Protein 2CS1 (pdb70)

Structure (mmCIF, N/CA/C/O backbone):
data_2CS1
#
_entry.id   2CS1
#
loop_
_atom_site.group_PDB
_atom_site.id
_atom_site.type_symbol
_atom_site.label_atom_id
_atom_site.label_alt_id
_atom_site.label_comp_id
_atom_site.label_asym_id
_atom_site.label_entity_id
_atom_site.label_seq_id
_atom_site.pdbx_PDB_ins_code
_atom_site.Cartn_x
_atom_site.Cartn_y
_atom_site.Cartn_z
_atom_site.occupancy
_atom_site.B_iso_or_equiv
_atom_site.auth_seq_id
_atom_site.auth_comp_id
_atom_site.auth_asym_id
_atom_site.auth_atom_id
_atom_site.pdbx_PDB_model_num
ATOM 1 N N . GLY A 1 1 ? 5.263 -2.859 -13.505 1.00 0.00 1 GLY A N 1
ATOM 2 C CA . GLY A 1 1 ? 6.388 -2.295 -14.229 1.00 0.00 1 GLY A CA 1
ATOM 3 C C . GLY A 1 1 ? 5.954 -1.326 -15.311 1.00 0.00 1 GLY A C 1
ATOM 4 O O . GLY A 1 1 ? 5.642 -0.169 -15.028 1.00 0.00 1 GLY A O 1
ATOM 8 N N . SER A 1 2 ? 5.936 -1.798 -16.553 1.00 0.00 2 SER A N 1
ATOM 9 C CA . SER A 1 2 ? 5.543 -0.963 -17.682 1.00 0.00 2 SER A CA 1
ATOM 10 C C . SER A 1 2 ? 4.030 -0.770 -17.714 1.00 0.00 2 SER A C 1
ATOM 11 O O . SER A 1 2 ? 3.539 0.345 -17.892 1.00 0.00 2 SER A O 1
ATOM 19 N N . SER A 1 3 ? 3.296 -1.864 -17.539 1.00 0.00 3 SER A N 1
ATOM 20 C CA . SER A 1 3 ? 1.839 -1.817 -17.552 1.00 0.00 3 SER A CA 1
ATOM 21 C C . SER A 1 3 ? 1.248 -3.126 -17.036 1.00 0.00 3 SER A C 1
ATOM 22 O O . SER A 1 3 ? 1.701 -4.210 -17.401 1.00 0.00 3 SER A O 1
ATOM 30 N N . GLY A 1 4 ? 0.234 -3.016 -16.184 1.00 0.00 4 GLY A N 1
ATOM 31 C CA . GLY A 1 4 ? -0.403 -4.197 -15.631 1.00 0.00 4 GLY A CA 1
ATOM 32 C C . GLY A 1 4 ? -1.686 -4.556 -16.353 1.00 0.00 4 GLY A C 1
ATOM 33 O O . GLY A 1 4 ? -1.912 -4.124 -17.484 1.00 0.00 4 GLY A O 1
ATOM 37 N N . SER A 1 5 ? -2.529 -5.349 -15.700 1.00 0.00 5 SER A N 1
ATOM 38 C CA . SER A 1 5 ? -3.794 -5.771 -16.289 1.00 0.00 5 SER A CA 1
ATOM 39 C C . SER A 1 5 ? -4.860 -5.957 -15.212 1.00 0.00 5 SER A C 1
ATOM 40 O O . SER A 1 5 ? -4.559 -5.951 -14.019 1.00 0.00 5 SER A O 1
ATOM 48 N N . SER A 1 6 ? -6.106 -6.122 -15.644 1.00 0.00 6 SER A N 1
ATOM 49 C CA . SER A 1 6 ? -7.217 -6.306 -14.719 1.00 0.00 6 SER A CA 1
ATOM 50 C C . SER A 1 6 ? -6.854 -7.307 -13.625 1.00 0.00 6 SER A C 1
ATOM 51 O O . SER A 1 6 ? -6.134 -8.274 -13.868 1.00 0.00 6 SER A O 1
ATOM 59 N N . GLY A 1 7 ? -7.358 -7.064 -12.419 1.00 0.00 7 GLY A N 1
ATOM 60 C CA . GLY A 1 7 ? -7.075 -7.951 -11.305 1.00 0.00 7 GLY A CA 1
ATOM 61 C C . GLY A 1 7 ? -6.206 -7.298 -10.250 1.00 0.00 7 GLY A C 1
ATOM 62 O O . GLY A 1 7 ? -6.710 -6.622 -9.352 1.00 0.00 7 GLY A O 1
ATOM 66 N N . ILE A 1 8 ? -4.897 -7.500 -10.355 1.00 0.00 8 ILE A N 1
ATOM 67 C CA . ILE A 1 8 ? -3.956 -6.926 -9.401 1.00 0.00 8 ILE A CA 1
ATOM 68 C C . ILE A 1 8 ? -4.116 -5.412 -9.315 1.00 0.00 8 ILE A C 1
ATOM 69 O O . ILE A 1 8 ? -3.663 -4.677 -10.193 1.00 0.00 8 ILE A O 1
ATOM 85 N N . LYS A 1 9 ? -4.763 -4.950 -8.250 1.00 0.00 9 LYS A N 1
ATOM 86 C CA . LYS A 1 9 ? -4.981 -3.523 -8.046 1.00 0.00 9 LYS A CA 1
ATOM 87 C C . LYS A 1 9 ? -3.654 -2.786 -7.892 1.00 0.00 9 LYS A C 1
ATOM 88 O O . LYS A 1 9 ? -2.938 -2.974 -6.909 1.00 0.00 9 LYS A O 1
ATOM 107 N N . LYS A 1 10 ? -3.333 -1.946 -8.870 1.00 0.00 10 LYS A N 1
ATOM 108 C CA . LYS A 1 10 ? -2.094 -1.178 -8.843 1.00 0.00 10 LYS A CA 1
ATOM 109 C C . LYS A 1 10 ? -2.138 -0.111 -7.754 1.00 0.00 10 LYS A C 1
ATOM 110 O O . LYS A 1 10 ? -3.187 0.460 -7.453 1.00 0.00 10 LYS A O 1
ATOM 129 N N . PRO A 1 11 ? -0.974 0.167 -7.148 1.00 0.00 11 PRO A N 1
ATOM 130 C CA . PRO A 1 11 ? -0.854 1.168 -6.084 1.00 0.00 11 PRO A CA 1
ATOM 131 C C . PRO A 1 11 ? -1.036 2.590 -6.604 1.00 0.00 11 PRO A C 1
ATOM 132 O O . PRO A 1 11 ? -0.903 2.845 -7.801 1.00 0.00 11 PRO A O 1
ATOM 143 N N . MET A 1 12 ? -1.339 3.513 -5.697 1.00 0.00 12 MET A N 1
ATOM 144 C CA . MET A 1 12 ? -1.537 4.910 -6.065 1.00 0.00 12 MET A CA 1
ATOM 145 C C . MET A 1 12 ? -0.200 5.598 -6.325 1.00 0.00 12 MET A C 1
ATOM 146 O O . MET A 1 12 ? 0.724 5.504 -5.518 1.00 0.00 12 MET A O 1
ATOM 160 N N . SER A 1 13 ? -0.106 6.290 -7.456 1.00 0.00 13 SER A N 1
ATOM 161 C CA . SER A 1 13 ? 1.119 6.990 -7.824 1.00 0.00 13 SER A CA 1
ATOM 162 C C . SER A 1 13 ? 1.152 8.386 -7.209 1.00 0.00 13 SER A C 1
ATOM 163 O O . SER A 1 13 ? 0.116 8.941 -6.846 1.00 0.00 13 SER A O 1
ATOM 171 N N . ALA A 1 14 ? 2.351 8.947 -7.095 1.00 0.00 14 ALA A N 1
ATOM 172 C CA . ALA A 1 14 ? 2.521 10.278 -6.526 1.00 0.00 14 ALA A CA 1
ATOM 173 C C . ALA A 1 14 ? 1.594 11.285 -7.198 1.00 0.00 14 ALA A C 1
ATOM 174 O O . ALA A 1 14 ? 1.239 12.306 -6.610 1.00 0.00 14 ALA A O 1
ATOM 181 N N . SER A 1 15 ? 1.207 10.991 -8.435 1.00 0.00 15 SER A N 1
ATOM 182 C CA . SER A 1 15 ? 0.324 11.873 -9.190 1.00 0.00 15 SER A CA 1
ATOM 183 C C . SER A 1 15 ? -1.057 11.942 -8.545 1.00 0.00 15 SER A C 1
ATOM 184 O O . SER A 1 15 ? -1.705 12.988 -8.550 1.00 0.00 15 SER A O 1
ATOM 192 N N . ALA A 1 16 ? -1.500 10.819 -7.990 1.00 0.00 16 ALA A N 1
ATOM 193 C CA . ALA A 1 16 ? -2.802 10.751 -7.339 1.00 0.00 16 ALA A CA 1
ATOM 194 C C . ALA A 1 16 ? -2.755 11.378 -5.950 1.00 0.00 16 ALA A C 1
ATOM 195 O O . ALA A 1 16 ? -3.613 12.187 -5.594 1.00 0.00 16 ALA A O 1
ATOM 202 N N . LEU A 1 17 ? -1.750 10.999 -5.169 1.00 0.00 17 LEU A N 1
ATOM 203 C CA . LEU A 1 17 ? -1.591 11.525 -3.817 1.00 0.00 17 LEU A CA 1
ATOM 204 C C . LEU A 1 17 ? -1.767 13.040 -3.798 1.00 0.00 17 LEU A C 1
ATOM 205 O O . LEU A 1 17 ? -2.740 13.555 -3.248 1.00 0.00 17 LEU A O 1
ATOM 221 N N . PHE A 1 18 ? -0.819 13.748 -4.403 1.00 0.00 18 PHE A N 1
ATOM 222 C CA . PHE A 1 18 ? -0.869 15.204 -4.456 1.00 0.00 18 PHE A CA 1
ATOM 223 C C . PHE A 1 18 ? -2.305 15.693 -4.622 1.00 0.00 18 PHE A C 1
ATOM 224 O O . PHE A 1 18 ? -2.702 16.700 -4.035 1.00 0.00 18 PHE A O 1
ATOM 241 N N . VAL A 1 19 ? -3.081 14.972 -5.426 1.00 0.00 19 VAL A N 1
ATOM 242 C CA . VAL A 1 19 ? -4.473 15.331 -5.669 1.00 0.00 19 VAL A CA 1
ATOM 243 C C . VAL A 1 19 ? -5.338 15.031 -4.450 1.00 0.00 19 VAL A C 1
ATOM 244 O O . VAL A 1 19 ? -5.986 15.923 -3.903 1.00 0.00 19 VAL A O 1
ATOM 257 N N . GLN A 1 20 ? -5.344 13.770 -4.031 1.00 0.00 20 GLN A N 1
ATOM 258 C CA . GLN A 1 20 ? -6.131 13.353 -2.876 1.00 0.00 20 GLN A CA 1
ATOM 259 C C . GLN A 1 20 ? -5.694 14.101 -1.621 1.00 0.00 20 GLN A C 1
ATOM 260 O O . GLN A 1 20 ? -6.393 14.092 -0.607 1.00 0.00 20 GLN A O 1
ATOM 274 N N . ASP A 1 21 ? -4.536 14.747 -1.696 1.00 0.00 21 ASP A N 1
ATOM 275 C CA . ASP A 1 21 ? -4.007 15.502 -0.566 1.00 0.00 21 ASP A CA 1
ATOM 276 C C . ASP A 1 21 ? -4.621 16.897 -0.509 1.00 0.00 21 ASP A C 1
ATOM 277 O O . ASP A 1 21 ? -4.728 17.496 0.562 1.00 0.00 21 ASP A O 1
ATOM 286 N N . HIS A 1 22 ? -5.021 17.410 -1.668 1.00 0.00 22 HIS A N 1
ATOM 287 C CA . HIS A 1 22 ? -5.624 18.735 -1.750 1.00 0.00 22 HIS A CA 1
ATOM 288 C C . HIS A 1 22 ? -7.074 18.645 -2.216 1.00 0.00 22 HIS A C 1
ATOM 289 O O . HIS A 1 22 ? -7.784 19.650 -2.265 1.00 0.00 22 HIS A O 1
ATOM 304 N N . ARG A 1 23 ? -7.507 17.436 -2.557 1.00 0.00 23 ARG A N 1
ATOM 305 C CA . ARG A 1 23 ? -8.871 17.215 -3.021 1.00 0.00 23 ARG A CA 1
ATOM 306 C C . ARG A 1 23 ? -9.882 17.749 -2.010 1.00 0.00 23 ARG A C 1
ATOM 307 O O . ARG A 1 23 ? -10.690 18.628 -2.308 1.00 0.00 23 ARG A O 1
ATOM 328 N N . PRO A 1 24 ? -9.837 17.205 -0.784 1.00 0.00 24 PRO A N 1
ATOM 329 C CA . PRO A 1 24 ? -10.742 17.611 0.296 1.00 0.00 24 PRO A CA 1
ATOM 330 C C . PRO A 1 24 ? -10.445 19.018 0.802 1.00 0.00 24 PRO A C 1
ATOM 331 O O . PRO A 1 24 ? -11.357 19.819 1.006 1.00 0.00 24 PRO A O 1
ATOM 342 N N . GLN A 1 25 ? -9.164 19.311 1.004 1.00 0.00 25 GLN A N 1
ATOM 343 C CA . GLN A 1 25 ? -8.749 20.622 1.487 1.00 0.00 25 GLN A CA 1
ATOM 344 C C . GLN A 1 25 ? -9.306 21.731 0.601 1.00 0.00 25 GLN A C 1
ATOM 345 O O . GLN A 1 25 ? -9.585 22.835 1.071 1.00 0.00 25 GLN A O 1
ATOM 359 N N . PHE A 1 26 ? -9.467 21.431 -0.683 1.00 0.00 26 PHE A N 1
ATOM 360 C CA . PHE A 1 26 ? -9.990 22.403 -1.636 1.00 0.00 26 PHE A CA 1
ATOM 361 C C . PHE A 1 26 ? -11.494 22.589 -1.453 1.00 0.00 26 PHE A C 1
ATOM 362 O O . PHE A 1 26 ? -12.033 23.667 -1.705 1.00 0.00 26 PHE A O 1
ATOM 379 N N . LEU A 1 27 ? -12.165 21.530 -1.014 1.00 0.00 27 LEU A N 1
ATOM 380 C CA . LEU A 1 27 ? -13.607 21.574 -0.798 1.00 0.00 27 LEU A CA 1
ATOM 381 C C . LEU A 1 27 ? -13.939 22.266 0.520 1.00 0.00 27 LEU A C 1
ATOM 382 O O . LEU A 1 27 ? -14.634 23.283 0.541 1.00 0.00 27 LEU A O 1
ATOM 398 N N . ILE A 1 28 ? -13.436 21.710 1.618 1.00 0.00 28 ILE A N 1
ATOM 399 C CA . ILE A 1 28 ? -13.677 22.276 2.939 1.00 0.00 28 ILE A CA 1
ATOM 400 C C . ILE A 1 28 ? -13.608 23.799 2.906 1.00 0.00 28 ILE A C 1
ATOM 401 O O . ILE A 1 28 ? -14.547 24.481 3.315 1.00 0.00 28 ILE A O 1
ATOM 417 N N . GLU A 1 29 ? -12.491 24.325 2.413 1.00 0.00 29 GLU A N 1
ATOM 418 C CA . GLU A 1 29 ? -12.300 25.768 2.325 1.00 0.00 29 GLU A CA 1
ATOM 419 C C . GLU A 1 29 ? -13.126 26.357 1.185 1.00 0.00 29 GLU A C 1
ATOM 420 O O . GLU A 1 29 ? -13.604 27.488 1.271 1.00 0.00 29 GLU A O 1
ATOM 432 N N . ASN A 1 30 ? -13.288 25.582 0.118 1.00 0.00 30 ASN A N 1
ATOM 433 C CA . ASN A 1 30 ? -14.054 26.027 -1.041 1.00 0.00 30 ASN A CA 1
ATOM 434 C C . ASN A 1 30 ? -15.095 24.984 -1.437 1.00 0.00 30 ASN A C 1
ATOM 435 O O . ASN A 1 30 ? -14.897 24.193 -2.360 1.00 0.00 30 ASN A O 1
ATOM 446 N N . PRO A 1 31 ? -16.231 24.982 -0.725 1.00 0.00 31 PRO A N 1
ATOM 447 C CA . PRO A 1 31 ? -17.326 24.043 -0.985 1.00 0.00 31 PRO A CA 1
ATOM 448 C C . PRO A 1 31 ? -18.038 24.332 -2.302 1.00 0.00 31 PRO A C 1
ATOM 449 O O . PRO A 1 31 ? -18.308 23.422 -3.086 1.00 0.00 31 PRO A O 1
ATOM 460 N N . LYS A 1 32 ? -18.338 25.604 -2.540 1.00 0.00 32 LYS A N 1
ATOM 461 C CA . LYS A 1 32 ? -19.016 26.015 -3.764 1.00 0.00 32 LYS A CA 1
ATOM 462 C C . LYS A 1 32 ? -18.429 25.301 -4.977 1.00 0.00 32 LYS A C 1
ATOM 463 O O . LYS A 1 32 ? -19.126 25.051 -5.961 1.00 0.00 32 LYS A O 1
ATOM 482 N N . THR A 1 33 ? -17.143 24.973 -4.900 1.00 0.00 33 THR A N 1
ATOM 483 C CA . THR A 1 33 ? -16.463 24.287 -5.992 1.00 0.00 33 THR A CA 1
ATOM 484 C C . THR A 1 33 ? -16.926 22.839 -6.105 1.00 0.00 33 THR A C 1
ATOM 485 O O . THR A 1 33 ? -16.807 22.063 -5.156 1.00 0.00 33 THR A O 1
ATOM 496 N N . SER A 1 34 ? -17.454 22.480 -7.271 1.00 0.00 34 SER A N 1
ATOM 497 C CA . SER A 1 34 ? -17.937 21.125 -7.507 1.00 0.00 34 SER A CA 1
ATOM 498 C C . SER A 1 34 ? -16.799 20.115 -7.395 1.00 0.00 34 SER A C 1
ATOM 499 O O . SER A 1 34 ? -15.626 20.466 -7.533 1.00 0.00 34 SER A O 1
ATOM 507 N N . LEU A 1 35 ? -17.153 18.860 -7.145 1.00 0.00 35 LEU A N 1
ATOM 508 C CA . LEU A 1 35 ? -16.163 17.796 -7.015 1.00 0.00 35 LEU A CA 1
ATOM 509 C C . LEU A 1 35 ? -15.145 17.859 -8.149 1.00 0.00 35 LEU A C 1
ATOM 510 O O . LEU A 1 35 ? -13.954 18.062 -7.915 1.00 0.00 35 LEU A O 1
ATOM 526 N N . GLU A 1 36 ? -15.623 17.686 -9.377 1.00 0.00 36 GLU A N 1
ATOM 527 C CA . GLU A 1 36 ? -14.754 17.724 -10.547 1.00 0.00 36 GLU A CA 1
ATOM 528 C C . GLU A 1 36 ? -13.939 19.014 -10.577 1.00 0.00 36 GLU A C 1
ATOM 529 O O . GLU A 1 36 ? -12.715 18.991 -10.445 1.00 0.00 36 GLU A O 1
ATOM 541 N N . ASP A 1 37 ? -14.627 20.137 -10.753 1.00 0.00 37 ASP A N 1
ATOM 542 C CA . ASP A 1 37 ? -13.968 21.437 -10.801 1.00 0.00 37 ASP A CA 1
ATOM 543 C C . ASP A 1 37 ? -12.797 21.489 -9.825 1.00 0.00 37 ASP A C 1
ATOM 544 O O . ASP A 1 37 ? -11.702 21.928 -10.177 1.00 0.00 37 ASP A O 1
ATOM 553 N N . ALA A 1 38 ? -13.035 21.039 -8.598 1.00 0.00 38 ALA A N 1
ATOM 554 C CA . ALA A 1 38 ? -12.000 21.033 -7.571 1.00 0.00 38 ALA A CA 1
ATOM 555 C C . ALA A 1 38 ? -10.763 20.277 -8.044 1.00 0.00 38 ALA A C 1
ATOM 556 O O . ALA A 1 38 ? -9.639 20.768 -7.926 1.00 0.00 38 ALA A O 1
ATOM 563 N N . THR A 1 39 ? -10.975 19.079 -8.579 1.00 0.00 39 THR A N 1
ATOM 564 C CA . THR A 1 39 ? -9.877 18.255 -9.068 1.00 0.00 39 THR A CA 1
ATOM 565 C C . THR A 1 39 ? -9.295 18.822 -10.358 1.00 0.00 39 THR A C 1
ATOM 566 O O . THR A 1 39 ? -8.095 19.083 -10.447 1.00 0.00 39 THR A O 1
ATOM 577 N N . LEU A 1 40 ? -10.153 19.011 -11.354 1.00 0.00 40 LEU A N 1
ATOM 578 C CA . LEU A 1 40 ? -9.723 19.549 -12.641 1.00 0.00 40 LEU A CA 1
ATOM 579 C C . LEU A 1 40 ? -8.659 20.625 -12.453 1.00 0.00 40 LEU A C 1
ATOM 580 O O . LEU A 1 40 ? -7.752 20.763 -13.274 1.00 0.00 40 LEU A O 1
ATOM 596 N N . GLN A 1 41 ? -8.775 21.382 -11.367 1.00 0.00 41 GLN A N 1
ATOM 597 C CA . GLN A 1 41 ? -7.821 22.444 -11.071 1.00 0.00 41 GLN A CA 1
ATOM 598 C C . GLN A 1 41 ? -6.574 21.884 -10.395 1.00 0.00 41 GLN A C 1
ATOM 599 O O . GLN A 1 41 ? -5.456 22.314 -10.679 1.00 0.00 41 GLN A O 1
ATOM 613 N N . ILE A 1 42 ? -6.774 20.923 -9.500 1.00 0.00 42 ILE A N 1
ATOM 614 C CA . ILE A 1 42 ? -5.666 20.303 -8.784 1.00 0.00 42 ILE A CA 1
ATOM 615 C C . ILE A 1 42 ? -4.765 19.522 -9.735 1.00 0.00 42 ILE A C 1
ATOM 616 O O . ILE A 1 42 ? -3.555 19.433 -9.526 1.00 0.00 42 ILE A O 1
ATOM 632 N N . GLU A 1 43 ? -5.363 18.960 -10.781 1.00 0.00 43 GLU A N 1
ATOM 633 C CA . GLU A 1 43 ? -4.614 18.188 -11.765 1.00 0.00 43 GLU A CA 1
ATOM 634 C C . GLU A 1 43 ? -3.671 19.087 -12.559 1.00 0.00 43 GLU A C 1
ATOM 635 O O . GLU A 1 43 ? -2.465 18.848 -12.609 1.00 0.00 43 GLU A O 1
ATOM 647 N N . GLU A 1 44 ? -4.231 20.122 -13.178 1.00 0.00 44 GLU A N 1
ATOM 648 C CA . GLU A 1 44 ? -3.440 21.056 -13.971 1.00 0.00 44 GLU A CA 1
ATOM 649 C C . GLU A 1 44 ? -2.421 21.783 -13.099 1.00 0.00 44 GLU A C 1
ATOM 650 O O . GLU A 1 44 ? -1.434 22.324 -13.598 1.00 0.00 44 GLU A O 1
ATOM 662 N N . LEU A 1 45 ? -2.668 21.792 -11.793 1.00 0.00 45 LEU A N 1
ATOM 663 C CA . LEU A 1 45 ? -1.773 22.453 -10.850 1.00 0.00 45 LEU A CA 1
ATOM 664 C C . LEU A 1 45 ? -0.571 21.571 -10.531 1.00 0.00 45 LEU A C 1
ATOM 665 O O . LEU A 1 45 ? 0.440 22.046 -10.012 1.00 0.00 45 LEU A O 1
ATOM 681 N N . TRP A 1 46 ? -0.687 20.286 -10.845 1.00 0.00 46 TRP A N 1
ATOM 682 C CA . TRP A 1 46 ? 0.392 19.337 -10.594 1.00 0.00 46 TRP A CA 1
ATOM 683 C C . TRP A 1 46 ? 1.283 19.188 -11.822 1.00 0.00 46 TRP A C 1
ATOM 684 O O . TRP A 1 46 ? 2.439 18.777 -11.716 1.00 0.00 46 TRP A O 1
ATOM 705 N N . LYS A 1 47 ? 0.740 19.524 -12.986 1.00 0.00 47 LYS A N 1
ATOM 706 C CA . LYS A 1 47 ? 1.486 19.430 -14.235 1.00 0.00 47 LYS A CA 1
ATOM 707 C C . LYS A 1 47 ? 2.379 20.651 -14.430 1.00 0.00 47 LYS A C 1
ATOM 708 O O . LYS A 1 47 ? 3.351 20.608 -15.185 1.00 0.00 47 LYS A O 1
ATOM 727 N N . THR A 1 48 ? 2.045 21.738 -13.742 1.00 0.00 48 THR A N 1
ATOM 728 C CA . THR A 1 48 ? 2.816 22.971 -13.839 1.00 0.00 48 THR A CA 1
ATOM 729 C C . THR A 1 48 ? 3.938 23.000 -12.808 1.00 0.00 48 THR A C 1
ATOM 730 O O . THR A 1 48 ? 4.809 23.870 -12.846 1.00 0.00 48 THR A O 1
ATOM 741 N N . LEU A 1 49 ? 3.913 22.043 -11.886 1.00 0.00 49 LEU A N 1
ATOM 742 C CA . LEU A 1 49 ? 4.929 21.958 -10.843 1.00 0.00 49 LEU A CA 1
ATOM 743 C C . LEU A 1 49 ? 6.302 21.670 -11.443 1.00 0.00 49 LEU A C 1
ATOM 744 O O . LEU A 1 49 ? 6.417 21.329 -12.620 1.00 0.00 49 LEU A O 1
ATOM 760 N N . SER A 1 50 ? 7.340 21.809 -10.625 1.00 0.00 50 SER A N 1
ATOM 761 C CA . SER A 1 50 ? 8.706 21.565 -11.075 1.00 0.00 50 SER A CA 1
ATOM 762 C C . SER A 1 50 ? 9.103 20.110 -10.844 1.00 0.00 50 SER A C 1
ATOM 763 O O . SER A 1 50 ? 8.325 19.322 -10.307 1.00 0.00 50 SER A O 1
ATOM 771 N N . GLU A 1 51 ? 10.318 19.762 -11.255 1.00 0.00 51 GLU A N 1
ATOM 772 C CA . GLU A 1 51 ? 10.818 18.402 -11.094 1.00 0.00 51 GLU A CA 1
ATOM 773 C C . GLU A 1 51 ? 10.959 18.045 -9.617 1.00 0.00 51 GLU A C 1
ATOM 774 O O . GLU A 1 51 ? 10.278 17.151 -9.117 1.00 0.00 51 GLU A O 1
ATOM 786 N N . GLU A 1 52 ? 11.848 18.752 -8.926 1.00 0.00 52 GLU A N 1
ATOM 787 C CA . GLU A 1 52 ? 12.079 18.509 -7.507 1.00 0.00 52 GLU A CA 1
ATOM 788 C C . GLU A 1 52 ? 10.758 18.412 -6.749 1.00 0.00 52 GLU A C 1
ATOM 789 O O . GLU A 1 52 ? 10.475 17.404 -6.103 1.00 0.00 52 GLU A O 1
ATOM 801 N N . GLU A 1 53 ? 9.955 19.468 -6.834 1.00 0.00 53 GLU A N 1
ATOM 802 C CA . GLU A 1 53 ? 8.665 19.502 -6.155 1.00 0.00 53 GLU A CA 1
ATOM 803 C C . GLU A 1 53 ? 7.941 18.166 -6.295 1.00 0.00 53 GLU A C 1
ATOM 804 O O . GLU A 1 53 ? 7.322 17.680 -5.349 1.00 0.00 53 GLU A O 1
ATOM 816 N N . LYS A 1 54 ? 8.023 17.577 -7.484 1.00 0.00 54 LYS A N 1
ATOM 817 C CA . LYS A 1 54 ? 7.377 16.297 -7.750 1.00 0.00 54 LYS A CA 1
ATOM 818 C C . LYS A 1 54 ? 8.119 15.159 -7.057 1.00 0.00 54 LYS A C 1
ATOM 819 O O . LYS A 1 54 ? 7.505 14.293 -6.433 1.00 0.00 54 LYS A O 1
ATOM 838 N N . LEU A 1 55 ? 9.443 15.166 -7.170 1.00 0.00 55 LEU A N 1
ATOM 839 C CA . LEU A 1 55 ? 10.269 14.135 -6.553 1.00 0.00 55 LEU A CA 1
ATOM 840 C C . LEU A 1 55 ? 9.836 13.879 -5.113 1.00 0.00 55 LEU A C 1
ATOM 841 O O . LEU A 1 55 ? 9.642 12.734 -4.705 1.00 0.00 55 LEU A O 1
ATOM 857 N N . LYS A 1 56 ? 9.683 14.954 -4.347 1.00 0.00 56 LYS A N 1
ATOM 858 C CA . LYS A 1 56 ? 9.270 14.848 -2.953 1.00 0.00 56 LYS A CA 1
ATOM 859 C C . LYS A 1 56 ? 8.106 13.874 -2.803 1.00 0.00 56 LYS A C 1
ATOM 860 O O . LYS A 1 56 ? 8.030 13.127 -1.827 1.00 0.00 56 LYS A O 1
ATOM 879 N N . TYR A 1 57 ? 7.202 13.885 -3.777 1.00 0.00 57 TYR A N 1
ATOM 880 C CA . TYR A 1 57 ? 6.042 13.002 -3.752 1.00 0.00 57 TYR A CA 1
ATOM 881 C C . TYR A 1 57 ? 6.360 11.666 -4.418 1.00 0.00 57 TYR A C 1
ATOM 882 O O . TYR A 1 57 ? 5.869 10.619 -3.997 1.00 0.00 57 TYR A O 1
ATOM 900 N N . GLU A 1 58 ? 7.185 11.713 -5.459 1.00 0.00 58 GLU A N 1
ATOM 901 C CA . GLU A 1 58 ? 7.568 10.506 -6.183 1.00 0.00 58 GLU A CA 1
ATOM 902 C C . GLU A 1 58 ? 8.119 9.451 -5.229 1.00 0.00 58 GLU A C 1
ATOM 903 O O . GLU A 1 58 ? 7.978 8.252 -5.466 1.00 0.00 58 GLU A O 1
ATOM 915 N N . GLU A 1 59 ? 8.747 9.907 -4.150 1.00 0.00 59 GLU A N 1
ATOM 916 C CA . GLU A 1 59 ? 9.321 9.002 -3.160 1.00 0.00 59 GLU A CA 1
ATOM 917 C C . GLU A 1 59 ? 8.227 8.357 -2.315 1.00 0.00 59 GLU A C 1
ATOM 918 O O . GLU A 1 59 ? 8.400 7.258 -1.787 1.00 0.00 59 GLU A O 1
ATOM 930 N N . LYS A 1 60 ? 7.099 9.048 -2.189 1.00 0.00 60 LYS A N 1
ATOM 931 C CA . LYS A 1 60 ? 5.975 8.545 -1.408 1.00 0.00 60 LYS A CA 1
ATOM 932 C C . LYS A 1 60 ? 5.275 7.403 -2.137 1.00 0.00 60 LYS A C 1
ATOM 933 O O . LYS A 1 60 ? 4.573 6.600 -1.523 1.00 0.00 60 LYS A O 1
ATOM 952 N N . ALA A 1 61 ? 5.472 7.336 -3.450 1.00 0.00 61 ALA A N 1
ATOM 953 C CA . ALA A 1 61 ? 4.862 6.290 -4.262 1.00 0.00 61 ALA A CA 1
ATOM 954 C C . ALA A 1 61 ? 5.785 5.082 -4.385 1.00 0.00 61 ALA A C 1
ATOM 955 O O . ALA A 1 61 ? 5.341 3.937 -4.302 1.00 0.00 61 ALA A O 1
ATOM 962 N N . THR A 1 62 ? 7.073 5.346 -4.585 1.00 0.00 62 THR A N 1
ATOM 963 C CA . THR A 1 62 ? 8.058 4.281 -4.722 1.00 0.00 62 THR A CA 1
ATOM 964 C C . THR A 1 62 ? 8.249 3.535 -3.406 1.00 0.00 62 THR A C 1
ATOM 965 O O . THR A 1 62 ? 8.339 2.307 -3.383 1.00 0.00 62 THR A O 1
ATOM 976 N N . LYS A 1 63 ? 8.308 4.284 -2.310 1.00 0.00 63 LYS A N 1
ATOM 977 C CA . LYS A 1 63 ? 8.486 3.694 -0.988 1.00 0.00 63 LYS A CA 1
ATOM 978 C C . LYS A 1 63 ? 7.380 2.687 -0.689 1.00 0.00 63 LYS A C 1
ATOM 979 O O . LYS A 1 63 ? 7.574 1.751 0.087 1.00 0.00 63 LYS A O 1
ATOM 998 N N . ASP A 1 64 ? 6.223 2.884 -1.310 1.00 0.00 64 ASP A N 1
ATOM 999 C CA . ASP A 1 64 ? 5.087 1.991 -1.112 1.00 0.00 64 ASP A CA 1
ATOM 1000 C C . ASP A 1 64 ? 4.987 0.979 -2.249 1.00 0.00 64 ASP A C 1
ATOM 1001 O O . ASP A 1 64 ? 4.133 0.091 -2.231 1.00 0.00 64 ASP A O 1
ATOM 1010 N N . LEU A 1 65 ? 5.862 1.120 -3.238 1.00 0.00 65 LEU A N 1
ATOM 1011 C CA . LEU A 1 65 ? 5.872 0.219 -4.386 1.00 0.00 65 LEU A CA 1
ATOM 1012 C C . LEU A 1 65 ? 6.193 -1.209 -3.954 1.00 0.00 65 LEU A C 1
ATOM 1013 O O . LEU A 1 65 ? 5.860 -2.167 -4.651 1.00 0.00 65 LEU A O 1
ATOM 1029 N N . GLU A 1 66 ? 6.839 -1.342 -2.800 1.00 0.00 66 GLU A N 1
ATOM 1030 C CA . GLU A 1 66 ? 7.202 -2.653 -2.275 1.00 0.00 66 GLU A CA 1
ATOM 1031 C C . GLU A 1 66 ? 5.998 -3.591 -2.274 1.00 0.00 66 GLU A C 1
ATOM 1032 O O . GLU A 1 66 ? 6.149 -4.810 -2.191 1.00 0.00 66 GLU A O 1
ATOM 1044 N N . ARG A 1 67 ? 4.805 -3.013 -2.364 1.00 0.00 67 ARG A N 1
ATOM 1045 C CA . ARG A 1 67 ? 3.576 -3.797 -2.371 1.00 0.00 67 ARG A CA 1
ATOM 1046 C C . ARG A 1 67 ? 3.349 -4.440 -3.736 1.00 0.00 67 ARG A C 1
ATOM 1047 O O . ARG A 1 67 ? 3.161 -5.652 -3.839 1.00 0.00 67 ARG A O 1
ATOM 1068 N N . TYR A 1 68 ? 3.366 -3.620 -4.781 1.00 0.00 68 TYR A N 1
ATOM 1069 C CA . TYR A 1 68 ? 3.159 -4.108 -6.139 1.00 0.00 68 TYR A CA 1
ATOM 1070 C C . TYR A 1 68 ? 4.207 -5.153 -6.508 1.00 0.00 68 TYR A C 1
ATOM 1071 O O . TYR A 1 68 ? 3.911 -6.130 -7.195 1.00 0.00 68 TYR A O 1
ATOM 1089 N N . ASN A 1 69 ? 5.435 -4.940 -6.045 1.00 0.00 69 ASN A N 1
ATOM 1090 C CA . ASN A 1 69 ? 6.529 -5.863 -6.326 1.00 0.00 69 ASN A CA 1
ATOM 1091 C C . ASN A 1 69 ? 6.243 -7.240 -5.735 1.00 0.00 69 ASN A C 1
ATOM 1092 O O . ASN A 1 69 ? 6.717 -8.256 -6.244 1.00 0.00 69 ASN A O 1
ATOM 1103 N N . SER A 1 70 ? 5.463 -7.267 -4.659 1.00 0.00 70 SER A N 1
ATOM 1104 C CA . SER A 1 70 ? 5.116 -8.519 -3.997 1.00 0.00 70 SER A CA 1
ATOM 1105 C C . SER A 1 70 ? 3.963 -9.212 -4.715 1.00 0.00 70 SER A C 1
ATOM 1106 O O . SER A 1 70 ? 3.882 -10.440 -4.741 1.00 0.00 70 SER A O 1
ATOM 1114 N N . GLN A 1 71 ? 3.072 -8.415 -5.297 1.00 0.00 71 GLN A N 1
ATOM 1115 C CA . GLN A 1 71 ? 1.922 -8.951 -6.016 1.00 0.00 71 GLN A CA 1
ATOM 1116 C C . GLN A 1 71 ? 2.330 -9.455 -7.396 1.00 0.00 71 GLN A C 1
ATOM 1117 O O . GLN A 1 71 ? 1.495 -9.929 -8.166 1.00 0.00 71 GLN A O 1
ATOM 1131 N N . MET A 1 72 ? 3.618 -9.348 -7.704 1.00 0.00 72 MET A N 1
ATOM 1132 C CA . MET A 1 72 ? 4.136 -9.793 -8.992 1.00 0.00 72 MET A CA 1
ATOM 1133 C C . MET A 1 72 ? 4.695 -11.209 -8.893 1.00 0.00 72 MET A C 1
ATOM 1134 O O . MET A 1 72 ? 4.458 -12.044 -9.766 1.00 0.00 72 MET A O 1
ATOM 1148 N N . LYS A 1 73 ? 5.439 -11.473 -7.824 1.00 0.00 73 LYS A N 1
ATOM 1149 C CA . LYS A 1 73 ? 6.032 -12.788 -7.610 1.00 0.00 73 LYS A CA 1
ATOM 1150 C C . LYS A 1 73 ? 5.049 -13.895 -7.978 1.00 0.00 73 LYS A C 1
ATOM 1151 O O . LYS A 1 73 ? 5.416 -14.874 -8.627 1.00 0.00 73 LYS A O 1
ATOM 1170 N N . ARG A 1 74 ? 3.797 -13.731 -7.561 1.00 0.00 74 ARG A N 1
ATOM 1171 C CA . ARG A 1 74 ? 2.761 -14.716 -7.847 1.00 0.00 74 ARG A CA 1
ATOM 1172 C C . ARG A 1 74 ? 2.233 -14.552 -9.269 1.00 0.00 74 ARG A C 1
ATOM 1173 O O . ARG A 1 74 ? 1.930 -15.534 -9.947 1.00 0.00 74 ARG A O 1
ATOM 1194 N N . ALA A 1 75 ? 2.126 -13.304 -9.715 1.00 0.00 75 ALA A N 1
ATOM 1195 C CA . ALA A 1 75 ? 1.636 -13.012 -11.056 1.00 0.00 75 ALA A CA 1
ATOM 1196 C C . ALA A 1 75 ? 2.688 -13.344 -12.109 1.00 0.00 75 ALA A C 1
ATOM 1197 O O . ALA A 1 75 ? 2.490 -13.093 -13.298 1.00 0.00 75 ALA A O 1
ATOM 1204 N N . ILE A 1 76 ? 3.805 -13.910 -11.665 1.00 0.00 76 ILE A N 1
ATOM 1205 C CA . ILE A 1 76 ? 4.887 -14.277 -12.570 1.00 0.00 76 ILE A CA 1
ATOM 1206 C C . ILE A 1 76 ? 4.453 -15.382 -13.527 1.00 0.00 76 ILE A C 1
ATOM 1207 O O . ILE A 1 76 ? 5.151 -15.691 -14.491 1.00 0.00 76 ILE A O 1
ATOM 1223 N N . GLU A 1 77 ? 3.294 -15.973 -13.252 1.00 0.00 77 GLU A N 1
ATOM 1224 C CA . GLU A 1 77 ? 2.766 -17.044 -14.090 1.00 0.00 77 GLU A CA 1
ATOM 1225 C C . GLU A 1 77 ? 1.530 -16.577 -14.854 1.00 0.00 77 GLU A C 1
ATOM 1226 O O . GLU A 1 77 ? 1.157 -15.406 -14.794 1.00 0.00 77 GLU A O 1
ATOM 1238 N N . GLN A 1 78 ? 0.902 -17.503 -15.573 1.00 0.00 78 GLN A N 1
ATOM 1239 C CA . GLN A 1 78 ? -0.290 -17.186 -16.350 1.00 0.00 78 GLN A CA 1
ATOM 1240 C C . GLN A 1 78 ? -1.509 -17.044 -15.444 1.00 0.00 78 GLN A C 1
ATOM 1241 O O . GLN A 1 78 ? -2.560 -17.627 -15.707 1.00 0.00 78 GLN A O 1
ATOM 1255 N N . GLU A 1 79 ? -1.359 -16.266 -14.377 1.00 0.00 79 GLU A N 1
ATOM 1256 C CA . GLU A 1 79 ? -2.449 -16.050 -13.431 1.00 0.00 79 GLU A CA 1
ATOM 1257 C C . GLU A 1 79 ? -3.004 -14.634 -13.557 1.00 0.00 79 GLU A C 1
ATOM 1258 O O . GLU A 1 79 ? -4.191 -14.399 -13.328 1.00 0.00 79 GLU A O 1
ATOM 1270 N N . SER A 1 80 ? -2.138 -13.695 -13.922 1.00 0.00 80 SER A N 1
ATOM 1271 C CA . SER A 1 80 ? -2.540 -12.301 -14.073 1.00 0.00 80 SER A CA 1
ATOM 1272 C C . SER A 1 80 ? -2.258 -11.806 -15.489 1.00 0.00 80 SER A C 1
ATOM 1273 O O . SER A 1 80 ? -3.060 -11.079 -16.074 1.00 0.00 80 SER A O 1
ATOM 1281 N N . GLN A 1 81 ? -1.112 -12.205 -16.031 1.00 0.00 81 GLN A N 1
ATOM 1282 C CA . GLN A 1 81 ? -0.724 -11.801 -17.378 1.00 0.00 81 GLN A CA 1
ATOM 1283 C C . GLN A 1 81 ? -0.989 -12.920 -18.380 1.00 0.00 81 GLN A C 1
ATOM 1284 O O . GLN A 1 81 ? -0.761 -14.093 -18.088 1.00 0.00 81 GLN A O 1
ATOM 1298 N N . MET A 1 82 ? -1.472 -12.547 -19.560 1.00 0.00 82 MET A N 1
ATOM 1299 C CA . MET A 1 82 ? -1.768 -13.520 -20.606 1.00 0.00 82 MET A CA 1
ATOM 1300 C C . MET A 1 82 ? -1.116 -13.117 -21.924 1.00 0.00 82 MET A C 1
ATOM 1301 O O . MET A 1 82 ? -1.022 -11.931 -22.244 1.00 0.00 82 MET A O 1
ATOM 1315 N N . SER A 1 83 ? -0.667 -14.109 -22.686 1.00 0.00 83 SER A N 1
ATOM 1316 C CA . SER A 1 83 ? -0.020 -13.856 -23.968 1.00 0.00 83 SER A CA 1
ATOM 1317 C C . SER A 1 83 ? -0.340 -14.965 -24.966 1.00 0.00 83 SER A C 1
ATOM 1318 O O . SER A 1 83 ? -0.907 -15.997 -24.605 1.00 0.00 83 SER A O 1
ATOM 1326 N N . LEU A 1 84 ? 0.027 -14.744 -26.223 1.00 0.00 84 LEU A N 1
ATOM 1327 C CA . LEU A 1 84 ? -0.220 -15.724 -27.276 1.00 0.00 84 LEU A CA 1
ATOM 1328 C C . LEU A 1 84 ? 1.089 -16.192 -27.903 1.00 0.00 84 LEU A C 1
ATOM 1329 O O . LEU A 1 84 ? 1.918 -15.380 -28.315 1.00 0.00 84 LEU A O 1
ATOM 1345 N N . LYS A 1 85 ? 1.268 -17.506 -27.974 1.00 0.00 85 LYS A N 1
ATOM 1346 C CA . LYS A 1 85 ? 2.475 -18.084 -28.554 1.00 0.00 85 LYS A CA 1
ATOM 1347 C C . LYS A 1 85 ? 2.125 -19.106 -29.631 1.00 0.00 85 LYS A C 1
ATOM 1348 O O . LYS A 1 85 ? 1.370 -20.047 -29.385 1.00 0.00 85 LYS A O 1
ATOM 1367 N N . ASP A 1 86 ? 2.680 -18.917 -30.823 1.00 0.00 86 ASP A N 1
ATOM 1368 C CA . ASP A 1 86 ? 2.428 -19.824 -31.936 1.00 0.00 86 ASP A CA 1
ATOM 1369 C C . ASP A 1 86 ? 3.415 -20.987 -31.923 1.00 0.00 86 ASP A C 1
ATOM 1370 O O . ASP A 1 86 ? 4.493 -20.893 -31.337 1.00 0.00 86 ASP A O 1
ATOM 1379 N N . SER A 1 87 ? 3.037 -22.084 -32.572 1.00 0.00 87 SER A N 1
ATOM 1380 C CA . SER A 1 87 ? 3.886 -23.268 -32.630 1.00 0.00 87 SER A CA 1
ATOM 1381 C C . SER A 1 87 ? 4.490 -23.436 -34.021 1.00 0.00 87 SER A C 1
ATOM 1382 O O . SER A 1 87 ? 3.771 -23.539 -35.014 1.00 0.00 87 SER A O 1
ATOM 1390 N N . GLY A 1 88 ? 5.818 -23.461 -34.084 1.00 0.00 88 GLY A N 1
ATOM 1391 C CA . GLY A 1 88 ? 6.497 -23.616 -35.357 1.00 0.00 88 GLY A CA 1
ATOM 1392 C C . GLY A 1 88 ? 6.292 -24.991 -35.960 1.00 0.00 88 GLY A C 1
ATOM 1393 O O . GLY A 1 88 ? 5.640 -25.858 -35.377 1.00 0.00 88 GLY A O 1
ATOM 1397 N N . PRO A 1 89 ? 6.857 -25.207 -37.158 1.00 0.00 89 PRO A N 1
ATOM 1398 C CA . PRO A 1 89 ? 6.745 -26.485 -37.867 1.00 0.00 89 PRO A CA 1
ATOM 1399 C C . PRO A 1 89 ? 7.534 -27.597 -37.186 1.00 0.00 89 PRO A C 1
ATOM 1400 O O . PRO A 1 89 ? 8.268 -27.353 -36.228 1.00 0.00 89 PRO A O 1
ATOM 1411 N N . SER A 1 90 ? 7.379 -28.819 -37.686 1.00 0.00 90 SER A N 1
ATOM 1412 C CA . SER A 1 90 ? 8.075 -29.970 -37.123 1.00 0.00 90 SER A CA 1
ATOM 1413 C C . SER A 1 90 ? 9.236 -30.393 -38.017 1.00 0.00 90 SER A C 1
ATOM 1414 O O . SER A 1 90 ? 9.468 -29.805 -39.073 1.00 0.00 90 SER A O 1
ATOM 1422 N N . SER A 1 91 ? 9.964 -31.419 -37.585 1.00 0.00 91 SER A N 1
ATOM 1423 C CA . SER A 1 91 ? 11.104 -31.920 -38.344 1.00 0.00 91 SER A CA 1
ATOM 1424 C C . SER A 1 91 ? 11.067 -33.443 -38.437 1.00 0.00 91 SER A C 1
ATOM 1425 O O . SER A 1 91 ? 10.181 -34.089 -37.880 1.00 0.00 91 SER A O 1
ATOM 1433 N N . GLY A 1 92 ? 12.039 -34.010 -39.146 1.00 0.00 92 GLY A N 1
ATOM 1434 C CA . GLY A 1 92 ? 12.100 -35.451 -39.300 1.00 0.00 92 GLY A CA 1
ATOM 1435 C C . GLY A 1 92 ? 11.729 -36.187 -38.028 1.00 0.00 92 GLY A C 1
ATOM 1436 O O . GLY A 1 92 ? 12.106 -37.343 -37.839 1.00 0.00 92 GLY A O 1
ATOM 1440 N N . GLY A 1 1 ? -3.708 4.655 -16.799 1.00 0.00 1 GLY A N 2
ATOM 1441 C CA . GLY A 1 1 ? -3.576 3.391 -17.500 1.00 0.00 1 GLY A CA 2
ATOM 1442 C C . GLY A 1 1 ? -4.915 2.811 -17.907 1.00 0.00 1 GLY A C 2
ATOM 1443 O O . GLY A 1 1 ? -5.352 2.979 -19.045 1.00 0.00 1 GLY A O 2
ATOM 1447 N N . SER A 1 2 ? -5.568 2.123 -16.976 1.00 0.00 2 SER A N 2
ATOM 1448 C CA . SER A 1 2 ? -6.864 1.511 -17.245 1.00 0.00 2 SER A CA 2
ATOM 1449 C C . SER A 1 2 ? -7.809 1.694 -16.061 1.00 0.00 2 SER A C 2
ATOM 1450 O O . SER A 1 2 ? -7.389 1.643 -14.905 1.00 0.00 2 SER A O 2
ATOM 1458 N N . SER A 1 3 ? -9.086 1.907 -16.359 1.00 0.00 3 SER A N 2
ATOM 1459 C CA . SER A 1 3 ? -10.091 2.101 -15.320 1.00 0.00 3 SER A CA 2
ATOM 1460 C C . SER A 1 3 ? -11.071 0.932 -15.287 1.00 0.00 3 SER A C 2
ATOM 1461 O O . SER A 1 3 ? -11.461 0.404 -16.327 1.00 0.00 3 SER A O 2
ATOM 1469 N N . GLY A 1 4 ? -11.465 0.533 -14.081 1.00 0.00 4 GLY A N 2
ATOM 1470 C CA . GLY A 1 4 ? -12.396 -0.571 -13.933 1.00 0.00 4 GLY A CA 2
ATOM 1471 C C . GLY A 1 4 ? -12.256 -1.271 -12.596 1.00 0.00 4 GLY A C 2
ATOM 1472 O O . GLY A 1 4 ? -11.521 -0.813 -11.721 1.00 0.00 4 GLY A O 2
ATOM 1476 N N . SER A 1 5 ? -12.964 -2.385 -12.436 1.00 0.00 5 SER A N 2
ATOM 1477 C CA . SER A 1 5 ? -12.920 -3.147 -11.194 1.00 0.00 5 SER A CA 2
ATOM 1478 C C . SER A 1 5 ? -12.022 -4.372 -11.340 1.00 0.00 5 SER A C 2
ATOM 1479 O O . SER A 1 5 ? -12.365 -5.327 -12.037 1.00 0.00 5 SER A O 2
ATOM 1487 N N . SER A 1 6 ? -10.871 -4.337 -10.676 1.00 0.00 6 SER A N 2
ATOM 1488 C CA . SER A 1 6 ? -9.921 -5.441 -10.734 1.00 0.00 6 SER A CA 2
ATOM 1489 C C . SER A 1 6 ? -9.682 -6.026 -9.346 1.00 0.00 6 SER A C 2
ATOM 1490 O O . SER A 1 6 ? -9.938 -5.375 -8.333 1.00 0.00 6 SER A O 2
ATOM 1498 N N . GLY A 1 7 ? -9.189 -7.260 -9.307 1.00 0.00 7 GLY A N 2
ATOM 1499 C CA . GLY A 1 7 ? -8.923 -7.913 -8.038 1.00 0.00 7 GLY A CA 2
ATOM 1500 C C . GLY A 1 7 ? -7.836 -7.218 -7.244 1.00 0.00 7 GLY A C 2
ATOM 1501 O O . GLY A 1 7 ? -8.104 -6.262 -6.515 1.00 0.00 7 GLY A O 2
ATOM 1505 N N . ILE A 1 8 ? -6.604 -7.698 -7.384 1.00 0.00 8 ILE A N 2
ATOM 1506 C CA . ILE A 1 8 ? -5.473 -7.116 -6.673 1.00 0.00 8 ILE A CA 2
ATOM 1507 C C . ILE A 1 8 ? -5.500 -5.593 -6.751 1.00 0.00 8 ILE A C 2
ATOM 1508 O O . ILE A 1 8 ? -5.302 -5.011 -7.817 1.00 0.00 8 ILE A O 2
ATOM 1524 N N . LYS A 1 9 ? -5.743 -4.953 -5.612 1.00 0.00 9 LYS A N 2
ATOM 1525 C CA . LYS A 1 9 ? -5.793 -3.497 -5.548 1.00 0.00 9 LYS A CA 2
ATOM 1526 C C . LYS A 1 9 ? -4.433 -2.891 -5.881 1.00 0.00 9 LYS A C 2
ATOM 1527 O O . LYS A 1 9 ? -3.428 -3.208 -5.245 1.00 0.00 9 LYS A O 2
ATOM 1546 N N . LYS A 1 10 ? -4.409 -2.016 -6.881 1.00 0.00 10 LYS A N 2
ATOM 1547 C CA . LYS A 1 10 ? -3.174 -1.363 -7.297 1.00 0.00 10 LYS A CA 2
ATOM 1548 C C . LYS A 1 10 ? -2.832 -0.203 -6.368 1.00 0.00 10 LYS A C 2
ATOM 1549 O O . LYS A 1 10 ? -3.709 0.450 -5.802 1.00 0.00 10 LYS A O 2
ATOM 1568 N N . PRO A 1 11 ? -1.527 0.062 -6.206 1.00 0.00 11 PRO A N 2
ATOM 1569 C CA . PRO A 1 11 ? -1.040 1.145 -5.347 1.00 0.00 11 PRO A CA 2
ATOM 1570 C C . PRO A 1 11 ? -1.348 2.523 -5.921 1.00 0.00 11 PRO A C 2
ATOM 1571 O O . PRO A 1 11 ? -1.744 2.649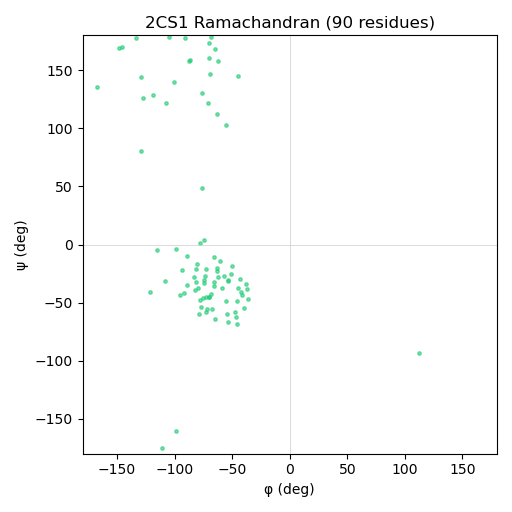 -7.080 1.00 0.00 11 PRO A O 2
ATOM 1582 N N . MET A 1 12 ? -1.164 3.555 -5.104 1.00 0.00 12 MET A N 2
ATOM 1583 C CA . MET A 1 12 ? -1.422 4.925 -5.533 1.00 0.00 12 MET A CA 2
ATOM 1584 C C . MET A 1 12 ? -0.204 5.511 -6.240 1.00 0.00 12 MET A C 2
ATOM 1585 O O . MET A 1 12 ? 0.911 5.011 -6.094 1.00 0.00 12 MET A O 2
ATOM 1599 N N . SER A 1 13 ? -0.425 6.575 -7.006 1.00 0.00 13 SER A N 2
ATOM 1600 C CA . SER A 1 13 ? 0.654 7.226 -7.739 1.00 0.00 13 SER A CA 2
ATOM 1601 C C . SER A 1 13 ? 0.902 8.633 -7.204 1.00 0.00 13 SER A C 2
ATOM 1602 O O . SER A 1 13 ? -0.019 9.302 -6.735 1.00 0.00 13 SER A O 2
ATOM 1610 N N . ALA A 1 14 ? 2.153 9.076 -7.277 1.00 0.00 14 ALA A N 2
ATOM 1611 C CA . ALA A 1 14 ? 2.523 10.403 -6.802 1.00 0.00 14 ALA A CA 2
ATOM 1612 C C . ALA A 1 14 ? 1.423 11.417 -7.095 1.00 0.00 14 ALA A C 2
ATOM 1613 O O . ALA A 1 14 ? 1.107 12.264 -6.260 1.00 0.00 14 ALA A O 2
ATOM 1620 N N . SER A 1 15 ? 0.842 11.326 -8.288 1.00 0.00 15 SER A N 2
ATOM 1621 C CA . SER A 1 15 ? -0.220 12.239 -8.692 1.00 0.00 15 SER A CA 2
ATOM 1622 C C . SER A 1 15 ? -1.440 12.089 -7.788 1.00 0.00 15 SER A C 2
ATOM 1623 O O . SER A 1 15 ? -1.971 13.074 -7.276 1.00 0.00 15 SER A O 2
ATOM 1631 N N . ALA A 1 16 ? -1.878 10.849 -7.597 1.00 0.00 16 ALA A N 2
ATOM 1632 C CA . ALA A 1 16 ? -3.033 10.568 -6.754 1.00 0.00 16 ALA A CA 2
ATOM 1633 C C . ALA A 1 16 ? -2.809 11.069 -5.331 1.00 0.00 16 ALA A C 2
ATOM 1634 O O . ALA A 1 16 ? -3.699 11.667 -4.725 1.00 0.00 16 ALA A O 2
ATOM 1641 N N . LEU A 1 17 ? -1.615 10.821 -4.803 1.00 0.00 17 LEU A N 2
ATOM 1642 C CA . LEU A 1 17 ? -1.274 11.247 -3.450 1.00 0.00 17 LEU A CA 2
ATOM 1643 C C . LEU A 1 17 ? -1.466 12.751 -3.288 1.00 0.00 17 LEU A C 2
ATOM 1644 O O . LEU A 1 17 ? -2.254 13.201 -2.455 1.00 0.00 17 LEU A O 2
ATOM 1660 N N . PHE A 1 18 ? -0.742 13.525 -4.090 1.00 0.00 18 PHE A N 2
ATOM 1661 C CA . PHE A 1 18 ? -0.834 14.979 -4.037 1.00 0.00 18 PHE A CA 2
ATOM 1662 C C . PHE A 1 18 ? -2.284 15.438 -4.159 1.00 0.00 18 PHE A C 2
ATOM 1663 O O . PHE A 1 18 ? -2.747 16.281 -3.391 1.00 0.00 18 PHE A O 2
ATOM 1680 N N . VAL A 1 19 ? -2.996 14.876 -5.131 1.00 0.00 19 VAL A N 2
ATOM 1681 C CA . VAL A 1 19 ? -4.394 15.226 -5.354 1.00 0.00 19 VAL A CA 2
ATOM 1682 C C . VAL A 1 19 ? -5.221 15.018 -4.091 1.00 0.00 19 VAL A C 2
ATOM 1683 O O . VAL A 1 19 ? -5.818 15.957 -3.566 1.00 0.00 19 VAL A O 2
ATOM 1696 N N . GLN A 1 20 ? -5.252 13.780 -3.607 1.00 0.00 20 GLN A N 2
ATOM 1697 C CA . GLN A 1 20 ? -6.007 13.448 -2.405 1.00 0.00 20 GLN A CA 2
ATOM 1698 C C . GLN A 1 20 ? -5.638 14.381 -1.256 1.00 0.00 20 GLN A C 2
ATOM 1699 O O . GLN A 1 20 ? -6.459 14.662 -0.383 1.00 0.00 20 GLN A O 2
ATOM 1713 N N . ASP A 1 21 ? -4.398 14.858 -1.262 1.00 0.00 21 ASP A N 2
ATOM 1714 C CA . ASP A 1 21 ? -3.920 15.760 -0.221 1.00 0.00 21 ASP A CA 2
ATOM 1715 C C . ASP A 1 21 ? -4.643 17.102 -0.291 1.00 0.00 21 ASP A C 2
ATOM 1716 O O . ASP A 1 21 ? -5.144 17.602 0.717 1.00 0.00 21 ASP A O 2
ATOM 1725 N N . HIS A 1 22 ? -4.692 17.680 -1.487 1.00 0.00 22 HIS A N 2
ATOM 1726 C CA . HIS A 1 22 ? -5.353 18.964 -1.688 1.00 0.00 22 HIS A CA 2
ATOM 1727 C C . HIS A 1 22 ? -6.728 18.774 -2.322 1.00 0.00 22 HIS A C 2
ATOM 1728 O O . HIS A 1 22 ? -7.307 19.715 -2.865 1.00 0.00 22 HIS A O 2
ATOM 1743 N N . ARG A 1 23 ? -7.244 17.552 -2.249 1.00 0.00 23 ARG A N 2
ATOM 1744 C CA . ARG A 1 23 ? -8.550 17.238 -2.817 1.00 0.00 23 ARG A CA 2
ATOM 1745 C C . ARG A 1 23 ? -9.656 17.993 -2.086 1.00 0.00 23 ARG A C 2
ATOM 1746 O O . ARG A 1 23 ? -10.393 18.786 -2.673 1.00 0.00 23 ARG A O 2
ATOM 1767 N N . PRO A 1 24 ? -9.777 17.742 -0.774 1.00 0.00 24 PRO A N 2
ATOM 1768 C CA . PRO A 1 24 ? -10.791 18.388 0.065 1.00 0.00 24 PRO A CA 2
ATOM 1769 C C . PRO A 1 24 ? -10.510 19.872 0.275 1.00 0.00 24 PRO A C 2
ATOM 1770 O O . PRO A 1 24 ? -11.414 20.702 0.186 1.00 0.00 24 PRO A O 2
ATOM 1781 N N . GLN A 1 25 ? -9.253 20.197 0.555 1.00 0.00 25 GLN A N 2
ATOM 1782 C CA . GLN A 1 25 ? -8.854 21.582 0.778 1.00 0.00 25 GLN A CA 2
ATOM 1783 C C . GLN A 1 25 ? -9.437 22.496 -0.295 1.00 0.00 25 GLN A C 2
ATOM 1784 O O . GLN A 1 25 ? -10.093 23.491 0.012 1.00 0.00 25 GLN A O 2
ATOM 1798 N N . PHE A 1 26 ? -9.193 22.152 -1.555 1.00 0.00 26 PHE A N 2
ATOM 1799 C CA . PHE A 1 26 ? -9.693 22.942 -2.674 1.00 0.00 26 PHE A CA 2
ATOM 1800 C C . PHE A 1 26 ? -11.143 23.355 -2.443 1.00 0.00 26 PHE A C 2
ATOM 1801 O O . PHE A 1 26 ? -11.525 24.496 -2.707 1.00 0.00 26 PHE A O 2
ATOM 1818 N N . LEU A 1 27 ? -11.947 22.420 -1.950 1.00 0.00 27 LEU A N 2
ATOM 1819 C CA . LEU A 1 27 ? -13.357 22.685 -1.683 1.00 0.00 27 LEU A CA 2
ATOM 1820 C C . LEU A 1 27 ? -13.518 23.619 -0.488 1.00 0.00 27 LEU A C 2
ATOM 1821 O O . LEU A 1 27 ? -14.090 24.703 -0.608 1.00 0.00 27 LEU A O 2
ATOM 1837 N N . ILE A 1 28 ? -13.010 23.192 0.663 1.00 0.00 28 ILE A N 2
ATOM 1838 C CA . ILE A 1 28 ? -13.095 23.992 1.878 1.00 0.00 28 ILE A CA 2
ATOM 1839 C C . ILE A 1 28 ? -12.893 25.473 1.577 1.00 0.00 28 ILE A C 2
ATOM 1840 O O . ILE A 1 28 ? -13.653 26.320 2.046 1.00 0.00 28 ILE A O 2
ATOM 1856 N N . GLU A 1 29 ? -11.865 25.777 0.791 1.00 0.00 29 GLU A N 2
ATOM 1857 C CA . GLU A 1 29 ? -11.565 27.157 0.427 1.00 0.00 29 GLU A CA 2
ATOM 1858 C C . GLU A 1 29 ? -12.535 27.662 -0.637 1.00 0.00 29 GLU A C 2
ATOM 1859 O O . GLU A 1 29 ? -12.835 28.853 -0.702 1.00 0.00 29 GLU A O 2
ATOM 1871 N N . ASN A 1 30 ? -13.022 26.747 -1.469 1.00 0.00 30 ASN A N 2
ATOM 1872 C CA . ASN A 1 30 ? -13.958 27.099 -2.530 1.00 0.00 30 ASN A CA 2
ATOM 1873 C C . ASN A 1 30 ? -15.174 26.178 -2.511 1.00 0.00 30 ASN A C 2
ATOM 1874 O O . ASN A 1 30 ? -15.270 25.220 -3.279 1.00 0.00 30 ASN A O 2
ATOM 1885 N N . PRO A 1 31 ? -16.126 26.473 -1.614 1.00 0.00 31 PRO A N 2
ATOM 1886 C CA . PRO A 1 31 ? -17.354 25.685 -1.474 1.00 0.00 31 PRO A CA 2
ATOM 1887 C C . PRO A 1 31 ? -18.289 25.851 -2.668 1.00 0.00 31 PRO A C 2
ATOM 1888 O O . PRO A 1 31 ? -19.388 25.297 -2.690 1.00 0.00 31 PRO A O 2
ATOM 1899 N N . LYS A 1 32 ? -17.845 26.616 -3.659 1.00 0.00 32 LYS A N 2
ATOM 1900 C CA . LYS A 1 32 ? -18.641 26.854 -4.857 1.00 0.00 32 LYS A CA 2
ATOM 1901 C C . LYS A 1 32 ? -18.210 25.927 -5.990 1.00 0.00 32 LYS A C 2
ATOM 1902 O O . LYS A 1 32 ? -18.668 26.061 -7.125 1.00 0.00 32 LYS A O 2
ATOM 1921 N N . THR A 1 33 ? -17.327 24.985 -5.674 1.00 0.00 33 THR A N 2
ATOM 1922 C CA . THR A 1 33 ? -16.834 24.036 -6.664 1.00 0.00 33 THR A CA 2
ATOM 1923 C C . THR A 1 33 ? -17.322 22.624 -6.361 1.00 0.00 33 THR A C 2
ATOM 1924 O O . THR A 1 33 ? -17.367 22.207 -5.204 1.00 0.00 33 THR A O 2
ATOM 1935 N N . SER A 1 34 ? -17.685 21.891 -7.409 1.00 0.00 34 SER A N 2
ATOM 1936 C CA . SER A 1 34 ? -18.173 20.525 -7.255 1.00 0.00 34 SER A CA 2
ATOM 1937 C C . SER A 1 34 ? -17.013 19.553 -7.060 1.00 0.00 34 SER A C 2
ATOM 1938 O O . SER A 1 34 ? -15.856 19.889 -7.318 1.00 0.00 34 SER A O 2
ATOM 1946 N N . LEU A 1 35 ? -17.330 18.347 -6.602 1.00 0.00 35 LEU A N 2
ATOM 1947 C CA . LEU A 1 35 ? -16.316 17.324 -6.372 1.00 0.00 35 LEU A CA 2
ATOM 1948 C C . LEU A 1 35 ? -15.350 17.240 -7.550 1.00 0.00 35 LEU A C 2
ATOM 1949 O O . LEU A 1 35 ? -14.185 17.618 -7.437 1.00 0.00 35 LEU A O 2
ATOM 1965 N N . GLU A 1 36 ? -15.845 16.745 -8.680 1.00 0.00 36 GLU A N 2
ATOM 1966 C CA . GLU A 1 36 ? -15.026 16.613 -9.879 1.00 0.00 36 GLU A CA 2
ATOM 1967 C C . GLU A 1 36 ? -14.281 17.912 -10.174 1.00 0.00 36 GLU A C 2
ATOM 1968 O O . GLU A 1 36 ? -13.050 17.953 -10.148 1.00 0.00 36 GLU A O 2
ATOM 1980 N N . ASP A 1 37 ? -15.035 18.968 -10.455 1.00 0.00 37 ASP A N 2
ATOM 1981 C CA . ASP A 1 37 ? -14.447 20.269 -10.755 1.00 0.00 37 ASP A CA 2
ATOM 1982 C C . ASP A 1 37 ? -13.198 20.508 -9.913 1.00 0.00 37 ASP A C 2
ATOM 1983 O O . ASP A 1 37 ? -12.122 20.782 -10.444 1.00 0.00 37 ASP A O 2
ATOM 1992 N N . ALA A 1 38 ? -13.349 20.403 -8.597 1.00 0.00 38 ALA A N 2
ATOM 1993 C CA . ALA A 1 38 ? -12.233 20.607 -7.681 1.00 0.00 38 ALA A CA 2
ATOM 1994 C C . ALA A 1 38 ? -10.995 19.849 -8.147 1.00 0.00 38 ALA A C 2
ATOM 1995 O O . ALA A 1 38 ? -9.951 20.447 -8.413 1.00 0.00 38 ALA A O 2
ATOM 2002 N N . THR A 1 39 ? -11.116 18.529 -8.245 1.00 0.00 39 THR A N 2
ATOM 2003 C CA . THR A 1 39 ? -10.005 17.690 -8.677 1.00 0.00 39 THR A CA 2
ATOM 2004 C C . THR A 1 39 ? -9.449 18.160 -10.016 1.00 0.00 39 THR A C 2
ATOM 2005 O O . THR A 1 39 ? -8.250 18.408 -10.150 1.00 0.00 39 THR A O 2
ATOM 2016 N N . LEU A 1 40 ? -10.327 18.282 -11.006 1.00 0.00 40 LEU A N 2
ATOM 2017 C CA . LEU A 1 40 ? -9.924 18.725 -12.336 1.00 0.00 40 LEU A CA 2
ATOM 2018 C C . LEU A 1 40 ? -8.829 19.783 -12.249 1.00 0.00 40 LEU A C 2
ATOM 2019 O O . LEU A 1 40 ? -7.779 19.656 -12.878 1.00 0.00 40 LEU A O 2
ATOM 2035 N N . GLN A 1 41 ? -9.081 20.826 -11.464 1.00 0.00 41 GLN A N 2
ATOM 2036 C CA . GLN A 1 41 ? -8.116 21.905 -11.294 1.00 0.00 41 GLN A CA 2
ATOM 2037 C C . GLN A 1 41 ? -6.860 21.405 -10.588 1.00 0.00 41 GLN A C 2
ATOM 2038 O O . GLN A 1 41 ? -5.741 21.732 -10.985 1.00 0.00 41 GLN A O 2
ATOM 2052 N N . ILE A 1 42 ? -7.053 20.613 -9.539 1.00 0.00 42 ILE A N 2
ATOM 2053 C CA . ILE A 1 42 ? -5.935 20.068 -8.778 1.00 0.00 42 ILE A CA 2
ATOM 2054 C C . ILE A 1 42 ? -4.966 19.318 -9.685 1.00 0.00 42 ILE A C 2
ATOM 2055 O O . ILE A 1 42 ? -3.751 19.383 -9.500 1.00 0.00 42 ILE A O 2
ATOM 2071 N N . GLU A 1 43 ? -5.512 18.608 -10.667 1.00 0.00 43 GLU A N 2
ATOM 2072 C CA . GLU A 1 43 ? -4.695 17.846 -11.604 1.00 0.00 43 GLU A CA 2
ATOM 2073 C C . GLU A 1 43 ? -3.716 18.758 -12.338 1.00 0.00 43 GLU A C 2
ATOM 2074 O O . GLU A 1 43 ? -2.508 18.523 -12.328 1.00 0.00 43 GLU A O 2
ATOM 2086 N N . GLU A 1 44 ? -4.247 19.798 -12.973 1.00 0.00 44 GLU A N 2
ATOM 2087 C CA . GLU A 1 44 ? -3.420 20.744 -13.712 1.00 0.00 44 GLU A CA 2
ATOM 2088 C C . GLU A 1 44 ? -2.432 21.446 -12.784 1.00 0.00 44 GLU A C 2
ATOM 2089 O O . GLU A 1 44 ? -1.321 21.792 -13.188 1.00 0.00 44 GLU A O 2
ATOM 2101 N N . LEU A 1 45 ? -2.845 21.652 -11.538 1.00 0.00 45 LEU A N 2
ATOM 2102 C CA . LEU A 1 45 ? -1.998 22.313 -10.551 1.00 0.00 45 LEU A CA 2
ATOM 2103 C C . LEU A 1 45 ? -0.775 21.461 -10.226 1.00 0.00 45 LEU A C 2
ATOM 2104 O O . LEU A 1 45 ? 0.261 21.979 -9.811 1.00 0.00 45 LEU A O 2
ATOM 2120 N N . TRP A 1 46 ? -0.904 20.153 -10.418 1.00 0.00 46 TRP A N 2
ATOM 2121 C CA . TRP A 1 46 ? 0.192 19.230 -10.147 1.00 0.00 46 TRP A CA 2
ATOM 2122 C C . TRP A 1 46 ? 1.168 19.185 -11.317 1.00 0.00 46 TRP A C 2
ATOM 2123 O O . TRP A 1 46 ? 2.332 18.818 -11.153 1.00 0.00 46 TRP A O 2
ATOM 2144 N N . LYS A 1 47 ? 0.689 19.562 -12.497 1.00 0.00 47 LYS A N 2
ATOM 2145 C CA . LYS A 1 47 ? 1.520 19.566 -13.695 1.00 0.00 47 LYS A CA 2
ATOM 2146 C C . LYS A 1 47 ? 2.273 20.886 -13.830 1.00 0.00 47 LYS A C 2
ATOM 2147 O O . LYS A 1 47 ? 2.909 21.149 -14.851 1.00 0.00 47 LYS A O 2
ATOM 2166 N N . THR A 1 48 ? 2.198 21.714 -12.792 1.00 0.00 48 THR A N 2
ATOM 2167 C CA . THR A 1 48 ? 2.872 23.005 -12.794 1.00 0.00 48 THR A CA 2
ATOM 2168 C C . THR A 1 48 ? 3.796 23.145 -11.590 1.00 0.00 48 THR A C 2
ATOM 2169 O O . THR A 1 48 ? 4.672 24.011 -11.563 1.00 0.00 48 THR A O 2
ATOM 2180 N N . LEU A 1 49 ? 3.597 22.288 -10.594 1.00 0.00 49 LEU A N 2
ATOM 2181 C CA . LEU A 1 49 ? 4.414 22.316 -9.386 1.00 0.00 49 LEU A CA 2
ATOM 2182 C C . LEU A 1 49 ? 5.898 22.383 -9.733 1.00 0.00 49 LEU A C 2
ATOM 2183 O O . LEU A 1 49 ? 6.274 22.348 -10.905 1.00 0.00 49 LEU A O 2
ATOM 2199 N N . SER A 1 50 ? 6.737 22.477 -8.706 1.00 0.00 50 SER A N 2
ATOM 2200 C CA . SER A 1 50 ? 8.180 22.551 -8.903 1.00 0.00 50 SER A CA 2
ATOM 2201 C C . SER A 1 50 ? 8.761 21.169 -9.187 1.00 0.00 50 SER A C 2
ATOM 2202 O O . SER A 1 50 ? 8.045 20.168 -9.167 1.00 0.00 50 SER A O 2
ATOM 2210 N N . GLU A 1 51 ? 10.062 21.125 -9.452 1.00 0.00 51 GLU A N 2
ATOM 2211 C CA . GLU A 1 51 ? 10.740 19.866 -9.741 1.00 0.00 51 GLU A CA 2
ATOM 2212 C C . GLU A 1 51 ? 10.923 19.042 -8.470 1.00 0.00 51 GLU A C 2
ATOM 2213 O O . GLU A 1 51 ? 10.802 17.818 -8.489 1.00 0.00 51 GLU A O 2
ATOM 2225 N N . GLU A 1 52 ? 11.216 19.724 -7.367 1.00 0.00 52 GLU A N 2
ATOM 2226 C CA . GLU A 1 52 ? 11.418 19.054 -6.087 1.00 0.00 52 GLU A CA 2
ATOM 2227 C C . GLU A 1 52 ? 10.091 18.564 -5.515 1.00 0.00 52 GLU A C 2
ATOM 2228 O O . GLU A 1 52 ? 10.042 17.552 -4.817 1.00 0.00 52 GLU A O 2
ATOM 2240 N N . GLU A 1 53 ? 9.019 19.290 -5.816 1.00 0.00 53 GLU A N 2
ATOM 2241 C CA . GLU A 1 53 ? 7.692 18.930 -5.330 1.00 0.00 53 GLU A CA 2
ATOM 2242 C C . GLU A 1 53 ? 7.268 17.566 -5.867 1.00 0.00 53 GLU A C 2
ATOM 2243 O O . GLU A 1 53 ? 6.728 16.737 -5.134 1.00 0.00 53 GLU A O 2
ATOM 2255 N N . LYS A 1 54 ? 7.515 17.341 -7.153 1.00 0.00 54 LYS A N 2
ATOM 2256 C CA . LYS A 1 54 ? 7.161 16.078 -7.791 1.00 0.00 54 LYS A CA 2
ATOM 2257 C C . LYS A 1 54 ? 8.043 14.944 -7.280 1.00 0.00 54 LYS A C 2
ATOM 2258 O O . LYS A 1 54 ? 7.563 13.839 -7.022 1.00 0.00 54 LYS A O 2
ATOM 2277 N N . LEU A 1 55 ? 9.333 15.223 -7.136 1.00 0.00 55 LEU A N 2
ATOM 2278 C CA . LEU A 1 55 ? 10.283 14.226 -6.654 1.00 0.00 55 LEU A CA 2
ATOM 2279 C C . LEU A 1 55 ? 9.874 13.704 -5.280 1.00 0.00 55 LEU A C 2
ATOM 2280 O O . LEU A 1 55 ? 9.594 12.517 -5.112 1.00 0.00 55 LEU A O 2
ATOM 2296 N N . LYS A 1 56 ? 9.839 14.600 -4.299 1.00 0.00 56 LYS A N 2
ATOM 2297 C CA . LYS A 1 56 ? 9.461 14.232 -2.940 1.00 0.00 56 LYS A CA 2
ATOM 2298 C C . LYS A 1 56 ? 8.371 13.165 -2.948 1.00 0.00 56 LYS A C 2
ATOM 2299 O O . LYS A 1 56 ? 8.547 12.080 -2.394 1.00 0.00 56 LYS A O 2
ATOM 2318 N N . TYR A 1 57 ? 7.246 13.480 -3.580 1.00 0.00 57 TYR A N 2
ATOM 2319 C CA . TYR A 1 57 ? 6.127 12.548 -3.659 1.00 0.00 57 TYR A CA 2
ATOM 2320 C C . TYR A 1 57 ? 6.558 11.233 -4.303 1.00 0.00 57 TYR A C 2
ATOM 2321 O O . TYR A 1 57 ? 6.333 10.157 -3.751 1.00 0.00 57 TYR A O 2
ATOM 2339 N N . GLU A 1 58 ? 7.179 11.331 -5.474 1.00 0.00 58 GLU A N 2
ATOM 2340 C CA . GLU A 1 58 ? 7.642 10.150 -6.194 1.00 0.00 58 GLU A CA 2
ATOM 2341 C C . GLU A 1 58 ? 8.322 9.167 -5.245 1.00 0.00 58 GLU A C 2
ATOM 2342 O O . GLU A 1 58 ? 7.863 8.039 -5.071 1.00 0.00 58 GLU A O 2
ATOM 2354 N N . GLU A 1 59 ? 9.419 9.604 -4.636 1.00 0.00 59 GLU A N 2
ATOM 2355 C CA . GLU A 1 59 ? 10.164 8.762 -3.706 1.00 0.00 59 GLU A CA 2
ATOM 2356 C C . GLU A 1 59 ? 9.217 8.009 -2.777 1.00 0.00 59 GLU A C 2
ATOM 2357 O O . GLU A 1 59 ? 9.377 6.810 -2.546 1.00 0.00 59 GLU A O 2
ATOM 2369 N N . LYS A 1 60 ? 8.229 8.722 -2.244 1.00 0.00 60 LYS A N 2
ATOM 2370 C CA . LYS A 1 60 ? 7.255 8.123 -1.340 1.00 0.00 60 LYS A CA 2
ATOM 2371 C C . LYS A 1 60 ? 6.415 7.074 -2.062 1.00 0.00 60 LYS A C 2
ATOM 2372 O O . LYS A 1 60 ? 6.093 6.028 -1.499 1.00 0.00 60 LYS A O 2
ATOM 2391 N N . ALA A 1 61 ? 6.065 7.361 -3.311 1.00 0.00 61 ALA A N 2
ATOM 2392 C CA . ALA A 1 61 ? 5.266 6.441 -4.111 1.00 0.00 61 ALA A CA 2
ATOM 2393 C C . ALA A 1 61 ? 6.059 5.186 -4.460 1.00 0.00 61 ALA A C 2
ATOM 2394 O O . ALA A 1 61 ? 5.640 4.068 -4.153 1.00 0.00 61 ALA A O 2
ATOM 2401 N N . THR A 1 62 ? 7.206 5.376 -5.103 1.00 0.00 62 THR A N 2
ATOM 2402 C CA . THR A 1 62 ? 8.057 4.260 -5.496 1.00 0.00 62 THR A CA 2
ATOM 2403 C C . THR A 1 62 ? 8.296 3.312 -4.325 1.00 0.00 62 THR A C 2
ATOM 2404 O O . THR A 1 62 ? 8.389 2.098 -4.505 1.00 0.00 62 THR A O 2
ATOM 2415 N N . LYS A 1 63 ? 8.393 3.875 -3.126 1.00 0.00 63 LYS A N 2
ATOM 2416 C CA . LYS A 1 63 ? 8.620 3.081 -1.924 1.00 0.00 63 LYS A CA 2
ATOM 2417 C C . LYS A 1 63 ? 7.408 2.207 -1.613 1.00 0.00 63 LYS A C 2
ATOM 2418 O O . LYS A 1 63 ? 7.545 1.112 -1.068 1.00 0.00 63 LYS A O 2
ATOM 2437 N N . ASP A 1 64 ? 6.225 2.698 -1.965 1.00 0.00 64 ASP A N 2
ATOM 2438 C CA . ASP A 1 64 ? 4.990 1.961 -1.726 1.00 0.00 64 ASP A CA 2
ATOM 2439 C C . ASP A 1 64 ? 4.671 1.039 -2.899 1.00 0.00 64 ASP A C 2
ATOM 2440 O O . ASP A 1 64 ? 3.911 0.080 -2.760 1.00 0.00 64 ASP A O 2
ATOM 2449 N N . LEU A 1 65 ? 5.256 1.336 -4.054 1.00 0.00 65 LEU A N 2
ATOM 2450 C CA . LEU A 1 65 ? 5.034 0.535 -5.253 1.00 0.00 65 LEU A CA 2
ATOM 2451 C C . LEU A 1 65 ? 5.604 -0.869 -5.082 1.00 0.00 65 LEU A C 2
ATOM 2452 O O . LEU A 1 65 ? 4.991 -1.852 -5.498 1.00 0.00 65 LEU A O 2
ATOM 2468 N N . GLU A 1 66 ? 6.779 -0.955 -4.467 1.00 0.00 66 GLU A N 2
ATOM 2469 C CA . GLU A 1 66 ? 7.430 -2.240 -4.240 1.00 0.00 66 GLU A CA 2
ATOM 2470 C C . GLU A 1 66 ? 6.422 -3.285 -3.770 1.00 0.00 66 GLU A C 2
ATOM 2471 O O . GLU A 1 66 ? 6.188 -4.286 -4.448 1.00 0.00 66 GLU A O 2
ATOM 2483 N N . ARG A 1 67 ? 5.830 -3.045 -2.605 1.00 0.00 67 ARG A N 2
ATOM 2484 C CA . ARG A 1 67 ? 4.849 -3.966 -2.043 1.00 0.00 67 ARG A CA 2
ATOM 2485 C C . ARG A 1 67 ? 3.987 -4.580 -3.142 1.00 0.00 67 ARG A C 2
ATOM 2486 O O . ARG A 1 67 ? 3.815 -5.797 -3.203 1.00 0.00 67 ARG A O 2
ATOM 2507 N N . TYR A 1 68 ? 3.448 -3.729 -4.008 1.00 0.00 68 TYR A N 2
ATOM 2508 C CA . TYR A 1 68 ? 2.601 -4.187 -5.103 1.00 0.00 68 TYR A CA 2
ATOM 2509 C C . TYR A 1 68 ? 3.372 -5.117 -6.035 1.00 0.00 68 TYR A C 2
ATOM 2510 O O . TYR A 1 68 ? 2.968 -6.256 -6.266 1.00 0.00 68 TYR A O 2
ATOM 2528 N N . ASN A 1 69 ? 4.485 -4.622 -6.566 1.00 0.00 69 ASN A N 2
ATOM 2529 C CA . ASN A 1 69 ? 5.314 -5.408 -7.473 1.00 0.00 69 ASN A CA 2
ATOM 2530 C C . ASN A 1 69 ? 5.415 -6.856 -7.002 1.00 0.00 69 ASN A C 2
ATOM 2531 O O . ASN A 1 69 ? 5.072 -7.783 -7.735 1.00 0.00 69 ASN A O 2
ATOM 2542 N N . SER A 1 70 ? 5.886 -7.041 -5.773 1.00 0.00 70 SER A N 2
ATOM 2543 C CA . SER A 1 70 ? 6.035 -8.375 -5.204 1.00 0.00 70 SER A CA 2
ATOM 2544 C C . SER A 1 70 ? 4.772 -9.202 -5.420 1.00 0.00 70 SER A C 2
ATOM 2545 O O . SER A 1 70 ? 4.836 -10.349 -5.862 1.00 0.00 70 SER A O 2
ATOM 2553 N N . GLN A 1 71 ? 3.624 -8.610 -5.105 1.00 0.00 71 GLN A N 2
ATOM 2554 C CA . GLN A 1 71 ? 2.345 -9.292 -5.264 1.00 0.00 71 GLN A CA 2
ATOM 2555 C C . GLN A 1 71 ? 2.144 -9.744 -6.707 1.00 0.00 71 GLN A C 2
ATOM 2556 O O . GLN A 1 71 ? 1.857 -10.911 -6.967 1.00 0.00 71 GLN A O 2
ATOM 2570 N N . MET A 1 72 ? 2.297 -8.810 -7.640 1.00 0.00 72 MET A N 2
ATOM 2571 C CA . MET A 1 72 ? 2.133 -9.113 -9.057 1.00 0.00 72 MET A CA 2
ATOM 2572 C C . MET A 1 72 ? 2.850 -10.409 -9.423 1.00 0.00 72 MET A C 2
ATOM 2573 O O . MET A 1 72 ? 2.244 -11.336 -9.960 1.00 0.00 72 MET A O 2
ATOM 2587 N N . LYS A 1 73 ? 4.144 -10.467 -9.128 1.00 0.00 73 LYS A N 2
ATOM 2588 C CA . LYS A 1 73 ? 4.945 -11.649 -9.425 1.00 0.00 73 LYS A CA 2
ATOM 2589 C C . LYS A 1 73 ? 4.182 -12.923 -9.078 1.00 0.00 73 LYS A C 2
ATOM 2590 O O . LYS A 1 73 ? 4.163 -13.877 -9.856 1.00 0.00 73 LYS A O 2
ATOM 2609 N N . ARG A 1 74 ? 3.554 -12.931 -7.907 1.00 0.00 74 ARG A N 2
ATOM 2610 C CA . ARG A 1 74 ? 2.789 -14.089 -7.458 1.00 0.00 74 ARG A CA 2
ATOM 2611 C C . ARG A 1 74 ? 1.563 -14.305 -8.340 1.00 0.00 74 ARG A C 2
ATOM 2612 O O . ARG A 1 74 ? 1.191 -15.441 -8.636 1.00 0.00 74 ARG A O 2
ATOM 2633 N N . ALA A 1 75 ? 0.938 -13.208 -8.755 1.00 0.00 75 ALA A N 2
ATOM 2634 C CA . ALA A 1 75 ? -0.245 -13.278 -9.604 1.00 0.00 75 ALA A CA 2
ATOM 2635 C C . ALA A 1 75 ? 0.089 -13.882 -10.964 1.00 0.00 75 ALA A C 2
ATOM 2636 O O . ALA A 1 75 ? -0.775 -14.455 -11.628 1.00 0.00 75 ALA A O 2
ATOM 2643 N N . ILE A 1 76 ? 1.347 -13.749 -11.372 1.00 0.00 76 ILE A N 2
ATOM 2644 C CA . ILE A 1 76 ? 1.794 -14.282 -12.653 1.00 0.00 76 ILE A CA 2
ATOM 2645 C C . ILE A 1 76 ? 1.650 -15.799 -12.697 1.00 0.00 76 ILE A C 2
ATOM 2646 O O . ILE A 1 76 ? 1.348 -16.373 -13.743 1.00 0.00 76 ILE A O 2
ATOM 2662 N N . GLU A 1 77 ? 1.866 -16.442 -11.554 1.00 0.00 77 GLU A N 2
ATOM 2663 C CA . GLU A 1 77 ? 1.759 -17.894 -11.463 1.00 0.00 77 GLU A CA 2
ATOM 2664 C C . GLU A 1 77 ? 0.306 -18.322 -11.279 1.00 0.00 77 GLU A C 2
ATOM 2665 O O . GLU A 1 77 ? -0.603 -17.492 -11.302 1.00 0.00 77 GLU A O 2
ATOM 2677 N N . GLN A 1 78 ? 0.096 -19.622 -11.099 1.00 0.00 78 GLN A N 2
ATOM 2678 C CA . GLN A 1 78 ? -1.246 -20.160 -10.913 1.00 0.00 78 GLN A CA 2
ATOM 2679 C C . GLN A 1 78 ? -1.757 -19.875 -9.505 1.00 0.00 78 GLN A C 2
ATOM 2680 O O . GLN A 1 78 ? -2.229 -20.776 -8.812 1.00 0.00 78 GLN A O 2
ATOM 2694 N N . GLU A 1 79 ? -1.658 -18.617 -9.088 1.00 0.00 79 GLU A N 2
ATOM 2695 C CA . GLU A 1 79 ? -2.109 -18.215 -7.761 1.00 0.00 79 GLU A CA 2
ATOM 2696 C C . GLU A 1 79 ? -3.272 -17.231 -7.856 1.00 0.00 79 GLU A C 2
ATOM 2697 O O . GLU A 1 79 ? -4.332 -17.448 -7.270 1.00 0.00 79 GLU A O 2
ATOM 2709 N N . SER A 1 80 ? -3.063 -16.148 -8.599 1.00 0.00 80 SER A N 2
ATOM 2710 C CA . SER A 1 80 ? -4.091 -15.128 -8.768 1.00 0.00 80 SER A CA 2
ATOM 2711 C C . SER A 1 80 ? -5.135 -15.572 -9.789 1.00 0.00 80 SER A C 2
ATOM 2712 O O . SER A 1 80 ? -6.329 -15.606 -9.495 1.00 0.00 80 SER A O 2
ATOM 2720 N N . GLN A 1 81 ? -4.673 -15.912 -10.988 1.00 0.00 81 GLN A N 2
ATOM 2721 C CA . GLN A 1 81 ? -5.566 -16.353 -12.053 1.00 0.00 81 GLN A CA 2
ATOM 2722 C C . GLN A 1 81 ? -5.060 -17.644 -12.687 1.00 0.00 81 GLN A C 2
ATOM 2723 O O . GLN A 1 81 ? -5.727 -18.677 -12.631 1.00 0.00 81 GLN A O 2
ATOM 2737 N N . MET A 1 82 ? -3.878 -17.578 -13.290 1.00 0.00 82 MET A N 2
ATOM 2738 C CA . MET A 1 82 ? -3.282 -18.743 -13.934 1.00 0.00 82 MET A CA 2
ATOM 2739 C C . MET A 1 82 ? -1.857 -18.444 -14.388 1.00 0.00 82 MET A C 2
ATOM 2740 O O . MET A 1 82 ? -1.410 -17.298 -14.349 1.00 0.00 82 MET A O 2
ATOM 2754 N N . SER A 1 83 ? -1.147 -19.483 -14.817 1.00 0.00 83 SER A N 2
ATOM 2755 C CA . SER A 1 83 ? 0.230 -19.332 -15.273 1.00 0.00 83 SER A CA 2
ATOM 2756 C C . SER A 1 83 ? 0.307 -19.393 -16.796 1.00 0.00 83 SER A C 2
ATOM 2757 O O . SER A 1 83 ? -0.358 -20.213 -17.431 1.00 0.00 83 SER A O 2
ATOM 2765 N N . LEU A 1 84 ? 1.122 -18.519 -17.376 1.00 0.00 84 LEU A N 2
ATOM 2766 C CA . LEU A 1 84 ? 1.288 -18.473 -18.825 1.00 0.00 84 LEU A CA 2
ATOM 2767 C C . LEU A 1 84 ? 2.685 -18.932 -19.228 1.00 0.00 84 LEU A C 2
ATOM 2768 O O . LEU A 1 84 ? 3.645 -18.773 -18.474 1.00 0.00 84 LEU A O 2
ATOM 2784 N N . LYS A 1 85 ? 2.793 -19.501 -20.424 1.00 0.00 85 LYS A N 2
ATOM 2785 C CA . LYS A 1 85 ? 4.073 -19.982 -20.931 1.00 0.00 85 LYS A CA 2
ATOM 2786 C C . LYS A 1 85 ? 4.278 -19.555 -22.381 1.00 0.00 85 LYS A C 2
ATOM 2787 O O . LYS A 1 85 ? 3.338 -19.129 -23.052 1.00 0.00 85 LYS A O 2
ATOM 2806 N N . ASP A 1 86 ? 5.512 -19.674 -22.859 1.00 0.00 86 ASP A N 2
ATOM 2807 C CA . ASP A 1 86 ? 5.840 -19.304 -24.231 1.00 0.00 86 ASP A CA 2
ATOM 2808 C C . ASP A 1 86 ? 6.116 -20.542 -25.077 1.00 0.00 86 ASP A C 2
ATOM 2809 O O . ASP A 1 86 ? 5.462 -20.769 -26.095 1.00 0.00 86 ASP A O 2
ATOM 2818 N N . SER A 1 87 ? 7.089 -21.340 -24.649 1.00 0.00 87 SER A N 2
ATOM 2819 C CA . SER A 1 87 ? 7.455 -22.554 -25.370 1.00 0.00 87 SER A CA 2
ATOM 2820 C C . SER A 1 87 ? 6.985 -23.795 -24.619 1.00 0.00 87 SER A C 2
ATOM 2821 O O . SER A 1 87 ? 7.354 -24.014 -23.466 1.00 0.00 87 SER A O 2
ATOM 2829 N N . GLY A 1 88 ? 6.166 -24.606 -25.282 1.00 0.00 88 GLY A N 2
ATOM 2830 C CA . GLY A 1 88 ? 5.658 -25.816 -24.663 1.00 0.00 88 GLY A CA 2
ATOM 2831 C C . GLY A 1 88 ? 6.274 -27.071 -25.249 1.00 0.00 88 GLY A C 2
ATOM 2832 O O . GLY A 1 88 ? 7.345 -27.514 -24.835 1.00 0.00 88 GLY A O 2
ATOM 2836 N N . PRO A 1 89 ? 5.587 -27.666 -26.236 1.00 0.00 89 PRO A N 2
ATOM 2837 C CA . PRO A 1 89 ? 6.054 -28.887 -26.900 1.00 0.00 89 PRO A CA 2
ATOM 2838 C C . PRO A 1 89 ? 7.281 -28.640 -27.770 1.00 0.00 89 PRO A C 2
ATOM 2839 O O . PRO A 1 89 ? 7.661 -27.495 -28.015 1.00 0.00 89 PRO A O 2
ATOM 2850 N N . SER A 1 90 ? 7.898 -29.721 -28.236 1.00 0.00 90 SER A N 2
ATOM 2851 C CA . SER A 1 90 ? 9.085 -29.622 -29.077 1.00 0.00 90 SER A CA 2
ATOM 2852 C C . SER A 1 90 ? 9.276 -30.892 -29.901 1.00 0.00 90 SER A C 2
ATOM 2853 O O . SER A 1 90 ? 8.649 -31.917 -29.634 1.00 0.00 90 SER A O 2
ATOM 2861 N N . SER A 1 91 ? 10.145 -30.815 -30.903 1.00 0.00 91 SER A N 2
ATOM 2862 C CA . SER A 1 91 ? 10.417 -31.956 -31.769 1.00 0.00 91 SER A CA 2
ATOM 2863 C C . SER A 1 91 ? 11.873 -32.395 -31.649 1.00 0.00 91 SER A C 2
ATOM 2864 O O . SER A 1 91 ? 12.168 -33.586 -31.553 1.00 0.00 91 SER A O 2
ATOM 2872 N N . GLY A 1 92 ? 12.780 -31.423 -31.654 1.00 0.00 92 GLY A N 2
ATOM 2873 C CA . GLY A 1 92 ? 14.195 -31.728 -31.545 1.00 0.00 92 GLY A CA 2
ATOM 2874 C C . GLY A 1 92 ? 15.029 -30.986 -32.571 1.00 0.00 92 GLY A C 2
ATOM 2875 O O . GLY A 1 92 ? 14.635 -30.867 -33.731 1.00 0.00 92 GLY A O 2
ATOM 2879 N N . GLY A 1 1 ? -10.354 -3.122 -20.238 1.00 0.00 1 GLY A N 3
ATOM 2880 C CA . GLY A 1 1 ? -9.160 -2.499 -19.696 1.00 0.00 1 GLY A CA 3
ATOM 2881 C C . GLY A 1 1 ? -8.804 -1.209 -20.409 1.00 0.00 1 GLY A C 3
ATOM 2882 O O . GLY A 1 1 ? -8.079 -1.221 -21.403 1.00 0.00 1 GLY A O 3
ATOM 2886 N N . SER A 1 2 ? -9.317 -0.094 -19.900 1.00 0.00 2 SER A N 3
ATOM 2887 C CA . SER A 1 2 ? -9.054 1.210 -20.498 1.00 0.00 2 SER A CA 3
ATOM 2888 C C . SER A 1 2 ? -7.630 1.282 -21.040 1.00 0.00 2 SER A C 3
ATOM 2889 O O . SER A 1 2 ? -7.414 1.595 -22.211 1.00 0.00 2 SER A O 3
ATOM 2897 N N . SER A 1 3 ? -6.660 0.990 -20.178 1.00 0.00 3 SER A N 3
ATOM 2898 C CA . SER A 1 3 ? -5.256 1.025 -20.568 1.00 0.00 3 SER A CA 3
ATOM 2899 C C . SER A 1 3 ? -4.741 -0.379 -20.873 1.00 0.00 3 SER A C 3
ATOM 2900 O O . SER A 1 3 ? -4.056 -0.598 -21.871 1.00 0.00 3 SER A O 3
ATOM 2908 N N . GLY A 1 4 ? -5.078 -1.327 -20.003 1.00 0.00 4 GLY A N 3
ATOM 2909 C CA . GLY A 1 4 ? -4.642 -2.698 -20.196 1.00 0.00 4 GLY A CA 3
ATOM 2910 C C . GLY A 1 4 ? -4.630 -3.489 -18.903 1.00 0.00 4 GLY A C 3
ATOM 2911 O O . GLY A 1 4 ? -3.660 -4.184 -18.601 1.00 0.00 4 GLY A O 3
ATOM 2915 N N . SER A 1 5 ? -5.711 -3.384 -18.137 1.00 0.00 5 SER A N 3
ATOM 2916 C CA . SER A 1 5 ? -5.820 -4.091 -16.866 1.00 0.00 5 SER A CA 3
ATOM 2917 C C . SER A 1 5 ? -5.552 -5.582 -17.050 1.00 0.00 5 SER A C 3
ATOM 2918 O O . SER A 1 5 ? -6.337 -6.292 -17.677 1.00 0.00 5 SER A O 3
ATOM 2926 N N . SER A 1 6 ? -4.437 -6.049 -16.498 1.00 0.00 6 SER A N 3
ATOM 2927 C CA . SER A 1 6 ? -4.062 -7.454 -16.603 1.00 0.00 6 SER A CA 3
ATOM 2928 C C . SER A 1 6 ? -4.036 -8.114 -15.228 1.00 0.00 6 SER A C 3
ATOM 2929 O O . SER A 1 6 ? -2.970 -8.370 -14.670 1.00 0.00 6 SER A O 3
ATOM 2937 N N . GLY A 1 7 ? -5.219 -8.387 -14.687 1.00 0.00 7 GLY A N 3
ATOM 2938 C CA . GLY A 1 7 ? -5.311 -9.014 -13.381 1.00 0.00 7 GLY A CA 3
ATOM 2939 C C . GLY A 1 7 ? -4.738 -8.146 -12.279 1.00 0.00 7 GLY A C 3
ATOM 2940 O O . GLY A 1 7 ? -5.461 -7.371 -11.652 1.00 0.00 7 GLY A O 3
ATOM 2944 N N . ILE A 1 8 ? -3.437 -8.276 -12.041 1.00 0.00 8 ILE A N 3
ATOM 2945 C CA . ILE A 1 8 ? -2.769 -7.497 -11.006 1.00 0.00 8 ILE A CA 3
ATOM 2946 C C . ILE A 1 8 ? -3.089 -6.013 -11.143 1.00 0.00 8 ILE A C 3
ATOM 2947 O O . ILE A 1 8 ? -2.970 -5.437 -12.224 1.00 0.00 8 ILE A O 3
ATOM 2963 N N . LYS A 1 9 ? -3.495 -5.397 -10.037 1.00 0.00 9 LYS A N 3
ATOM 2964 C CA . LYS A 1 9 ? -3.830 -3.978 -10.031 1.00 0.00 9 LYS A CA 3
ATOM 2965 C C . LYS A 1 9 ? -2.701 -3.155 -9.418 1.00 0.00 9 LYS A C 3
ATOM 2966 O O . LYS A 1 9 ? -2.232 -3.447 -8.318 1.00 0.00 9 LYS A O 3
ATOM 2985 N N . LYS A 1 10 ? -2.270 -2.124 -10.137 1.00 0.00 10 LYS A N 3
ATOM 2986 C CA . LYS A 1 10 ? -1.198 -1.256 -9.664 1.00 0.00 10 LYS A CA 3
ATOM 2987 C C . LYS A 1 10 ? -1.724 -0.243 -8.652 1.00 0.00 10 LYS A C 3
ATOM 2988 O O . LYS A 1 10 ? -2.843 0.258 -8.764 1.00 0.00 10 LYS A O 3
ATOM 3007 N N . PRO A 1 11 ? -0.899 0.069 -7.642 1.00 0.00 11 PRO A N 3
ATOM 3008 C CA . PRO A 1 11 ? -1.260 1.027 -6.592 1.00 0.00 11 PRO A CA 3
ATOM 3009 C C . PRO A 1 11 ? -1.324 2.459 -7.112 1.00 0.00 11 PRO A C 3
ATOM 3010 O O . PRO A 1 11 ? -1.367 2.690 -8.320 1.00 0.00 11 PRO A O 3
ATOM 3021 N N . MET A 1 12 ? -1.328 3.418 -6.192 1.00 0.00 12 MET A N 3
ATOM 3022 C CA . MET A 1 12 ? -1.385 4.828 -6.558 1.00 0.00 12 MET A CA 3
ATOM 3023 C C . MET A 1 12 ? 0.012 5.374 -6.838 1.00 0.00 12 MET A C 3
ATOM 3024 O O . MET A 1 12 ? 1.001 4.646 -6.753 1.00 0.00 12 MET A O 3
ATOM 3038 N N . SER A 1 13 ? 0.085 6.659 -7.171 1.00 0.00 13 SER A N 3
ATOM 3039 C CA . SER A 1 13 ? 1.361 7.300 -7.467 1.00 0.00 13 SER A CA 3
ATOM 3040 C C . SER A 1 13 ? 1.361 8.752 -6.997 1.00 0.00 13 SER A C 3
ATOM 3041 O O . SER A 1 13 ? 0.366 9.243 -6.465 1.00 0.00 13 SER A O 3
ATOM 3049 N N . ALA A 1 14 ? 2.484 9.433 -7.199 1.00 0.00 14 ALA A N 3
ATOM 3050 C CA . ALA A 1 14 ? 2.614 10.828 -6.799 1.00 0.00 14 ALA A CA 3
ATOM 3051 C C . ALA A 1 14 ? 1.592 11.703 -7.517 1.00 0.00 14 ALA A C 3
ATOM 3052 O O . ALA A 1 14 ? 1.360 12.848 -7.130 1.00 0.00 14 ALA A O 3
ATOM 3059 N N . SER A 1 15 ? 0.985 11.156 -8.565 1.00 0.00 15 SER A N 3
ATOM 3060 C CA . SER A 1 15 ? -0.009 11.889 -9.341 1.00 0.00 15 SER A CA 3
ATOM 3061 C C . SER A 1 15 ? -1.398 11.732 -8.730 1.00 0.00 15 SER A C 3
ATOM 3062 O O . SER A 1 15 ? -2.350 12.390 -9.148 1.00 0.00 15 SER A O 3
ATOM 3070 N N . ALA A 1 16 ? -1.505 10.854 -7.738 1.00 0.00 16 ALA A N 3
ATOM 3071 C CA . ALA A 1 16 ? -2.777 10.610 -7.067 1.00 0.00 16 ALA A CA 3
ATOM 3072 C C . ALA A 1 16 ? -2.772 11.188 -5.656 1.00 0.00 16 ALA A C 3
ATOM 3073 O O . ALA A 1 16 ? -3.676 11.934 -5.276 1.00 0.00 16 ALA A O 3
ATOM 3080 N N . LEU A 1 17 ? -1.750 10.838 -4.882 1.00 0.00 17 LEU A N 3
ATOM 3081 C CA . LEU A 1 17 ? -1.628 11.322 -3.511 1.00 0.00 17 LEU A CA 3
ATOM 3082 C C . LEU A 1 17 ? -1.914 12.818 -3.434 1.00 0.00 17 LEU A C 3
ATOM 3083 O O . LEU A 1 17 ? -2.905 13.242 -2.839 1.00 0.00 17 LEU A O 3
ATOM 3099 N N . PHE A 1 18 ? -1.040 13.614 -4.041 1.00 0.00 18 PHE A N 3
ATOM 3100 C CA . PHE A 1 18 ? -1.198 15.064 -4.042 1.00 0.00 18 PHE A CA 3
ATOM 3101 C C . PHE A 1 18 ? -2.671 15.450 -4.145 1.00 0.00 18 PHE A C 3
ATOM 3102 O O . PHE A 1 18 ? -3.167 16.264 -3.366 1.00 0.00 18 PHE A O 3
ATOM 3119 N N . VAL A 1 19 ? -3.365 14.859 -5.112 1.00 0.00 19 VAL A N 3
ATOM 3120 C CA . VAL A 1 19 ? -4.781 15.140 -5.318 1.00 0.00 19 VAL A CA 3
ATOM 3121 C C . VAL A 1 19 ? -5.577 14.920 -4.036 1.00 0.00 19 VAL A C 3
ATOM 3122 O O . VAL A 1 19 ? -6.391 15.757 -3.648 1.00 0.00 19 VAL A O 3
ATOM 3135 N N . GLN A 1 20 ? -5.334 13.789 -3.382 1.00 0.00 20 GLN A N 3
ATOM 3136 C CA . GLN A 1 20 ? -6.028 13.459 -2.142 1.00 0.00 20 GLN A CA 3
ATOM 3137 C C . GLN A 1 20 ? -5.552 14.349 -0.999 1.00 0.00 20 GLN A C 3
ATOM 3138 O O . GLN A 1 20 ? -6.305 14.635 -0.067 1.00 0.00 20 GLN A O 3
ATOM 3152 N N . ASP A 1 21 ? -4.298 14.782 -1.075 1.00 0.00 21 ASP A N 3
ATOM 3153 C CA . ASP A 1 21 ? -3.722 15.639 -0.046 1.00 0.00 21 ASP A CA 3
ATOM 3154 C C . ASP A 1 21 ? -4.368 17.021 -0.065 1.00 0.00 21 ASP A C 3
ATOM 3155 O O . ASP A 1 21 ? -4.673 17.590 0.983 1.00 0.00 21 ASP A O 3
ATOM 3164 N N . HIS A 1 22 ? -4.574 17.556 -1.265 1.00 0.00 22 HIS A N 3
ATOM 3165 C CA . HIS A 1 22 ? -5.183 18.872 -1.421 1.00 0.00 22 HIS A CA 3
ATOM 3166 C C . HIS A 1 22 ? -6.588 18.754 -2.003 1.00 0.00 22 HIS A C 3
ATOM 3167 O O . HIS A 1 22 ? -7.178 19.746 -2.433 1.00 0.00 22 HIS A O 3
ATOM 3182 N N . ARG A 1 23 ? -7.118 17.535 -2.016 1.00 0.00 23 ARG A N 3
ATOM 3183 C CA . ARG A 1 23 ? -8.453 17.288 -2.547 1.00 0.00 23 ARG A CA 3
ATOM 3184 C C . ARG A 1 23 ? -9.491 18.149 -1.833 1.00 0.00 23 ARG A C 3
ATOM 3185 O O . ARG A 1 23 ? -10.184 18.963 -2.444 1.00 0.00 23 ARG A O 3
ATOM 3206 N N . PRO A 1 24 ? -9.603 17.965 -0.510 1.00 0.00 24 PRO A N 3
ATOM 3207 C CA . PRO A 1 24 ? -10.554 18.715 0.316 1.00 0.00 24 PRO A CA 3
ATOM 3208 C C . PRO A 1 24 ? -10.169 20.184 0.454 1.00 0.00 24 PRO A C 3
ATOM 3209 O O . PRO A 1 24 ? -11.013 21.071 0.323 1.00 0.00 24 PRO A O 3
ATOM 3220 N N . GLN A 1 25 ? -8.890 20.434 0.717 1.00 0.00 25 GLN A N 3
ATOM 3221 C CA . GLN A 1 25 ? -8.395 21.797 0.872 1.00 0.00 25 GLN A CA 3
ATOM 3222 C C . GLN A 1 25 ? -8.958 22.708 -0.214 1.00 0.00 25 GLN A C 3
ATOM 3223 O O . GLN A 1 25 ? -9.290 23.865 0.042 1.00 0.00 25 GLN A O 3
ATOM 3237 N N . PHE A 1 26 ? -9.062 22.178 -1.428 1.00 0.00 26 PHE A N 3
ATOM 3238 C CA . PHE A 1 26 ? -9.584 22.944 -2.554 1.00 0.00 26 PHE A CA 3
ATOM 3239 C C . PHE A 1 26 ? -11.047 23.313 -2.329 1.00 0.00 26 PHE A C 3
ATOM 3240 O O . PHE A 1 26 ? -11.430 24.478 -2.446 1.00 0.00 26 PHE A O 3
ATOM 3257 N N . LEU A 1 27 ? -11.860 22.314 -2.007 1.00 0.00 27 LEU A N 3
ATOM 3258 C CA . LEU A 1 27 ? -13.282 22.533 -1.765 1.00 0.00 27 LEU A CA 3
ATOM 3259 C C . LEU A 1 27 ? -13.496 23.485 -0.593 1.00 0.00 27 LEU A C 3
ATOM 3260 O O . LEU A 1 27 ? -14.134 24.528 -0.737 1.00 0.00 27 LEU A O 3
ATOM 3276 N N . ILE A 1 28 ? -12.957 23.120 0.565 1.00 0.00 28 ILE A N 3
ATOM 3277 C CA . ILE A 1 28 ? -13.085 23.944 1.760 1.00 0.00 28 ILE A CA 3
ATOM 3278 C C . ILE A 1 28 ? -13.025 25.428 1.415 1.00 0.00 28 ILE A C 3
ATOM 3279 O O . ILE A 1 28 ? -13.928 26.191 1.755 1.00 0.00 28 ILE A O 3
ATOM 3295 N N . GLU A 1 29 ? -11.955 25.828 0.735 1.00 0.00 29 GLU A N 3
ATOM 3296 C CA . GLU A 1 29 ? -11.778 27.221 0.342 1.00 0.00 29 GLU A CA 3
ATOM 3297 C C . GLU A 1 29 ? -12.761 27.605 -0.761 1.00 0.00 29 GLU A C 3
ATOM 3298 O O . GLU A 1 29 ? -13.282 28.719 -0.783 1.00 0.00 29 GLU A O 3
ATOM 3310 N N . ASN A 1 30 ? -13.007 26.672 -1.675 1.00 0.00 30 ASN A N 3
ATOM 3311 C CA . ASN A 1 30 ? -13.926 26.912 -2.783 1.00 0.00 30 ASN A CA 3
ATOM 3312 C C . ASN A 1 30 ? -15.119 25.964 -2.714 1.00 0.00 30 ASN A C 3
ATOM 3313 O O . ASN A 1 30 ? -15.183 24.955 -3.416 1.00 0.00 30 ASN A O 3
ATOM 3324 N N . PRO A 1 31 ? -16.089 26.295 -1.849 1.00 0.00 31 PRO A N 3
ATOM 3325 C CA . PRO A 1 31 ? -17.299 25.487 -1.668 1.00 0.00 31 PRO A CA 3
ATOM 3326 C C . PRO A 1 31 ? -18.224 25.550 -2.879 1.00 0.00 31 PRO A C 3
ATOM 3327 O O . PRO A 1 31 ? -19.150 24.749 -3.009 1.00 0.00 31 PRO A O 3
ATOM 3338 N N . LYS A 1 32 ? -17.966 26.506 -3.765 1.00 0.00 32 LYS A N 3
ATOM 3339 C CA . LYS A 1 32 ? -18.774 26.673 -4.968 1.00 0.00 32 LYS A CA 3
ATOM 3340 C C . LYS A 1 32 ? -18.176 25.896 -6.137 1.00 0.00 32 LYS A C 3
ATOM 3341 O O . LYS A 1 32 ? -18.148 26.381 -7.268 1.00 0.00 32 LYS A O 3
ATOM 3360 N N . THR A 1 33 ? -17.700 24.687 -5.857 1.00 0.00 33 THR A N 3
ATOM 3361 C CA . THR A 1 33 ? -17.103 23.844 -6.885 1.00 0.00 33 THR A CA 3
ATOM 3362 C C . THR A 1 33 ? -17.445 22.375 -6.658 1.00 0.00 33 THR A C 3
ATOM 3363 O O . THR A 1 33 ? -17.254 21.846 -5.563 1.00 0.00 33 THR A O 3
ATOM 3374 N N . SER A 1 34 ? -17.949 21.722 -7.699 1.00 0.00 34 SER A N 3
ATOM 3375 C CA . SER A 1 34 ? -18.320 20.314 -7.612 1.00 0.00 34 SER A CA 3
ATOM 3376 C C . SER A 1 34 ? -17.095 19.446 -7.343 1.00 0.00 34 SER A C 3
ATOM 3377 O O . SER A 1 34 ? -15.967 19.829 -7.655 1.00 0.00 34 SER A O 3
ATOM 3385 N N . LEU A 1 35 ? -17.325 18.274 -6.761 1.00 0.00 35 LEU A N 3
ATOM 3386 C CA . LEU A 1 35 ? -16.242 17.349 -6.448 1.00 0.00 35 LEU A CA 3
ATOM 3387 C C . LEU A 1 35 ? -15.304 17.185 -7.640 1.00 0.00 35 LEU A C 3
ATOM 3388 O O . LEU A 1 35 ? -14.089 17.325 -7.510 1.00 0.00 35 LEU A O 3
ATOM 3404 N N . GLU A 1 36 ? -15.879 16.891 -8.803 1.00 0.00 36 GLU A N 3
ATOM 3405 C CA . GLU A 1 36 ? -15.094 16.710 -10.018 1.00 0.00 36 GLU A CA 3
ATOM 3406 C C . GLU A 1 36 ? -14.303 17.973 -10.347 1.00 0.00 36 GLU A C 3
ATOM 3407 O O . GLU A 1 36 ? -13.073 17.950 -10.406 1.00 0.00 36 GLU A O 3
ATOM 3419 N N . ASP A 1 37 ? -15.017 19.072 -10.562 1.00 0.00 37 ASP A N 3
ATOM 3420 C CA . ASP A 1 37 ? -14.382 20.345 -10.885 1.00 0.00 37 ASP A CA 3
ATOM 3421 C C . ASP A 1 37 ? -13.165 20.586 -9.997 1.00 0.00 37 ASP A C 3
ATOM 3422 O O . ASP A 1 37 ? -12.048 20.743 -10.489 1.00 0.00 37 ASP A O 3
ATOM 3431 N N . ALA A 1 38 ? -13.390 20.615 -8.688 1.00 0.00 38 ALA A N 3
ATOM 3432 C CA . ALA A 1 38 ? -12.312 20.836 -7.732 1.00 0.00 38 ALA A CA 3
ATOM 3433 C C . ALA A 1 38 ? -11.074 20.028 -8.105 1.00 0.00 38 ALA A C 3
ATOM 3434 O O . ALA A 1 38 ? -9.965 20.561 -8.159 1.00 0.00 38 ALA A O 3
ATOM 3441 N N . THR A 1 39 ? -11.269 18.738 -8.360 1.00 0.00 39 THR A N 3
ATOM 3442 C CA . THR A 1 39 ? -10.168 17.856 -8.726 1.00 0.00 39 THR A CA 3
ATOM 3443 C C . THR A 1 39 ? -9.603 18.221 -10.094 1.00 0.00 39 THR A C 3
ATOM 3444 O O . THR A 1 39 ? -8.391 18.167 -10.311 1.00 0.00 39 THR A O 3
ATOM 3455 N N . LEU A 1 40 ? -10.486 18.593 -11.014 1.00 0.00 40 LEU A N 3
ATOM 3456 C CA . LEU A 1 40 ? -10.074 18.968 -12.362 1.00 0.00 40 LEU A CA 3
ATOM 3457 C C . LEU A 1 40 ? -9.033 20.082 -12.324 1.00 0.00 40 LEU A C 3
ATOM 3458 O O . LEU A 1 40 ? -8.182 20.180 -13.208 1.00 0.00 40 LEU A O 3
ATOM 3474 N N . GLN A 1 41 ? -9.107 20.918 -11.293 1.00 0.00 41 GLN A N 3
ATOM 3475 C CA . GLN A 1 41 ? -8.169 22.024 -11.139 1.00 0.00 41 GLN A CA 3
ATOM 3476 C C . GLN A 1 41 ? -6.916 21.576 -10.395 1.00 0.00 41 GLN A C 3
ATOM 3477 O O . GLN A 1 41 ? -5.830 22.118 -10.605 1.00 0.00 41 GLN A O 3
ATOM 3491 N N . ILE A 1 42 ? -7.073 20.585 -9.524 1.00 0.00 42 ILE A N 3
ATOM 3492 C CA . ILE A 1 42 ? -5.954 20.064 -8.749 1.00 0.00 42 ILE A CA 3
ATOM 3493 C C . ILE A 1 42 ? -5.018 19.237 -9.624 1.00 0.00 42 ILE A C 3
ATOM 3494 O O . ILE A 1 42 ? -3.804 19.238 -9.424 1.00 0.00 42 ILE A O 3
ATOM 3510 N N . GLU A 1 43 ? -5.592 18.533 -10.594 1.00 0.00 43 GLU A N 3
ATOM 3511 C CA . GLU A 1 43 ? -4.808 17.701 -11.500 1.00 0.00 43 GLU A CA 3
ATOM 3512 C C . GLU A 1 43 ? -3.873 18.556 -12.352 1.00 0.00 43 GLU A C 3
ATOM 3513 O O . GLU A 1 43 ? -2.692 18.245 -12.497 1.00 0.00 43 GLU A O 3
ATOM 3525 N N . GLU A 1 44 ? -4.413 19.634 -12.912 1.00 0.00 44 GLU A N 3
ATOM 3526 C CA . GLU A 1 44 ? -3.628 20.533 -13.750 1.00 0.00 44 GLU A CA 3
ATOM 3527 C C . GLU A 1 44 ? -2.672 21.370 -12.904 1.00 0.00 44 GLU A C 3
ATOM 3528 O O . GLU A 1 44 ? -1.659 21.866 -13.399 1.00 0.00 44 GLU A O 3
ATOM 3540 N N . LEU A 1 45 ? -3.003 21.523 -11.627 1.00 0.00 45 LEU A N 3
ATOM 3541 C CA . LEU A 1 45 ? -2.175 22.300 -10.710 1.00 0.00 45 LEU A CA 3
ATOM 3542 C C . LEU A 1 45 ? -0.954 21.501 -10.268 1.00 0.00 45 LEU A C 3
ATOM 3543 O O . LEU A 1 45 ? -0.041 22.040 -9.642 1.00 0.00 45 LEU A O 3
ATOM 3559 N N . TRP A 1 46 ? -0.943 20.215 -10.600 1.00 0.00 46 TRP A N 3
ATOM 3560 C CA . TRP A 1 46 ? 0.168 19.342 -10.238 1.00 0.00 46 TRP A CA 3
ATOM 3561 C C . TRP A 1 46 ? 1.154 19.209 -11.394 1.00 0.00 46 TRP A C 3
ATOM 3562 O O . TRP A 1 46 ? 2.340 18.953 -11.185 1.00 0.00 46 TRP A O 3
ATOM 3583 N N . LYS A 1 47 ? 0.656 19.385 -12.613 1.00 0.00 47 LYS A N 3
ATOM 3584 C CA . LYS A 1 47 ? 1.494 19.286 -13.803 1.00 0.00 47 LYS A CA 3
ATOM 3585 C C . LYS A 1 47 ? 2.432 20.484 -13.909 1.00 0.00 47 LYS A C 3
ATOM 3586 O O . LYS A 1 47 ? 3.498 20.399 -14.519 1.00 0.00 47 LYS A O 3
ATOM 3605 N N . THR A 1 48 ? 2.030 21.600 -13.309 1.00 0.00 48 THR A N 3
ATOM 3606 C CA . THR A 1 48 ? 2.835 22.815 -13.336 1.00 0.00 48 THR A CA 3
ATOM 3607 C C . THR A 1 48 ? 3.717 22.917 -12.097 1.00 0.00 48 THR A C 3
ATOM 3608 O O . THR A 1 48 ? 4.155 24.006 -11.722 1.00 0.00 48 THR A O 3
ATOM 3619 N N . LEU A 1 49 ? 3.975 21.778 -11.465 1.00 0.00 49 LEU A N 3
ATOM 3620 C CA . LEU A 1 49 ? 4.807 21.739 -10.267 1.00 0.00 49 LEU A CA 3
ATOM 3621 C C . LEU A 1 49 ? 6.277 21.556 -10.630 1.00 0.00 49 LEU A C 3
ATOM 3622 O O . LEU A 1 49 ? 6.603 21.081 -11.718 1.00 0.00 49 LEU A O 3
ATOM 3638 N N . SER A 1 50 ? 7.160 21.934 -9.712 1.00 0.00 50 SER A N 3
ATOM 3639 C CA . SER A 1 50 ? 8.596 21.812 -9.936 1.00 0.00 50 SER A CA 3
ATOM 3640 C C . SER A 1 50 ? 9.070 20.389 -9.659 1.00 0.00 50 SER A C 3
ATOM 3641 O O . SER A 1 50 ? 8.518 19.694 -8.807 1.00 0.00 50 SER A O 3
ATOM 3649 N N . GLU A 1 51 ? 10.098 19.963 -10.387 1.00 0.00 51 GLU A N 3
ATOM 3650 C CA . GLU A 1 51 ? 10.647 18.622 -10.221 1.00 0.00 51 GLU A CA 3
ATOM 3651 C C . GLU A 1 51 ? 10.796 18.275 -8.742 1.00 0.00 51 GLU A C 3
ATOM 3652 O O . GLU A 1 51 ? 10.154 17.351 -8.244 1.00 0.00 51 GLU A O 3
ATOM 3664 N N . GLU A 1 52 ? 11.649 19.021 -8.048 1.00 0.00 52 GLU A N 3
ATOM 3665 C CA . GLU A 1 52 ? 11.884 18.791 -6.628 1.00 0.00 52 GLU A CA 3
ATOM 3666 C C . GLU A 1 52 ? 10.565 18.652 -5.874 1.00 0.00 52 GLU A C 3
ATOM 3667 O O . GLU A 1 52 ? 10.416 17.778 -5.020 1.00 0.00 52 GLU A O 3
ATOM 3679 N N . GLU A 1 53 ? 9.611 19.519 -6.196 1.00 0.00 53 GLU A N 3
ATOM 3680 C CA . GLU A 1 53 ? 8.305 19.493 -5.549 1.00 0.00 53 GLU A CA 3
ATOM 3681 C C . GLU A 1 53 ? 7.664 18.114 -5.671 1.00 0.00 53 GLU A C 3
ATOM 3682 O O . GLU A 1 53 ? 7.028 17.626 -4.736 1.00 0.00 53 GLU A O 3
ATOM 3694 N N . LYS A 1 54 ? 7.835 17.490 -6.832 1.00 0.00 54 LYS A N 3
ATOM 3695 C CA . LYS A 1 54 ? 7.276 16.166 -7.079 1.00 0.00 54 LYS A CA 3
ATOM 3696 C C . LYS A 1 54 ? 8.093 15.089 -6.373 1.00 0.00 54 LYS A C 3
ATOM 3697 O O . LYS A 1 54 ? 7.545 14.242 -5.667 1.00 0.00 54 LYS A O 3
ATOM 3716 N N . LEU A 1 55 ? 9.407 15.128 -6.567 1.00 0.00 55 LEU A N 3
ATOM 3717 C CA . LEU A 1 55 ? 10.301 14.156 -5.948 1.00 0.00 55 LEU A CA 3
ATOM 3718 C C . LEU A 1 55 ? 9.813 13.780 -4.552 1.00 0.00 55 LEU A C 3
ATOM 3719 O O . LEU A 1 55 ? 9.636 12.602 -4.241 1.00 0.00 55 LEU A O 3
ATOM 3735 N N . LYS A 1 56 ? 9.596 14.788 -3.715 1.00 0.00 56 LYS A N 3
ATOM 3736 C CA . LYS A 1 56 ? 9.125 14.566 -2.353 1.00 0.00 56 LYS A CA 3
ATOM 3737 C C . LYS A 1 56 ? 7.994 13.543 -2.329 1.00 0.00 56 LYS A C 3
ATOM 3738 O O . LYS A 1 56 ? 8.042 12.568 -1.579 1.00 0.00 56 LYS A O 3
ATOM 3757 N N . TYR A 1 57 ? 6.979 13.771 -3.155 1.00 0.00 57 TYR A N 3
ATOM 3758 C CA . TYR A 1 57 ? 5.835 12.869 -3.228 1.00 0.00 57 TYR A CA 3
ATOM 3759 C C . TYR A 1 57 ? 6.231 11.537 -3.857 1.00 0.00 57 TYR A C 3
ATOM 3760 O O . TYR A 1 57 ? 5.842 10.472 -3.378 1.00 0.00 57 TYR A O 3
ATOM 3778 N N . GLU A 1 58 ? 7.007 11.606 -4.934 1.00 0.00 58 GLU A N 3
ATOM 3779 C CA . GLU A 1 58 ? 7.455 10.406 -5.630 1.00 0.00 58 GLU A CA 3
ATOM 3780 C C . GLU A 1 58 ? 7.967 9.362 -4.641 1.00 0.00 58 GLU A C 3
ATOM 3781 O O . GLU A 1 58 ? 7.440 8.253 -4.565 1.00 0.00 58 GLU A O 3
ATOM 3793 N N . GLU A 1 59 ? 8.998 9.727 -3.886 1.00 0.00 59 GLU A N 3
ATOM 3794 C CA . GLU A 1 59 ? 9.582 8.823 -2.903 1.00 0.00 59 GLU A CA 3
ATOM 3795 C C . GLU A 1 59 ? 8.505 7.962 -2.248 1.00 0.00 59 GLU A C 3
ATOM 3796 O O . GLU A 1 59 ? 8.611 6.736 -2.211 1.00 0.00 59 GLU A O 3
ATOM 3808 N N . LYS A 1 60 ? 7.470 8.614 -1.730 1.00 0.00 60 LYS A N 3
ATOM 3809 C CA . LYS A 1 60 ? 6.372 7.912 -1.076 1.00 0.00 60 LYS A CA 3
ATOM 3810 C C . LYS A 1 60 ? 5.767 6.863 -2.005 1.00 0.00 60 LYS A C 3
ATOM 3811 O O . LYS A 1 60 ? 5.550 5.719 -1.607 1.00 0.00 60 LYS A O 3
ATOM 3830 N N . ALA A 1 61 ? 5.499 7.261 -3.244 1.00 0.00 61 ALA A N 3
ATOM 3831 C CA . ALA A 1 61 ? 4.923 6.355 -4.230 1.00 0.00 61 ALA A CA 3
ATOM 3832 C C . ALA A 1 61 ? 5.874 5.204 -4.539 1.00 0.00 61 ALA A C 3
ATOM 3833 O O . ALA A 1 61 ? 5.576 4.044 -4.254 1.00 0.00 61 ALA A O 3
ATOM 3840 N N . THR A 1 62 ? 7.021 5.532 -5.125 1.00 0.00 62 THR A N 3
ATOM 3841 C CA . THR A 1 62 ? 8.016 4.525 -5.475 1.00 0.00 62 THR A CA 3
ATOM 3842 C C . THR A 1 62 ? 8.260 3.567 -4.315 1.00 0.00 62 THR A C 3
ATOM 3843 O O . THR A 1 62 ? 8.490 2.375 -4.518 1.00 0.00 62 THR A O 3
ATOM 3854 N N . LYS A 1 63 ? 8.208 4.095 -3.097 1.00 0.00 63 LYS A N 3
ATOM 3855 C CA . LYS A 1 63 ? 8.422 3.287 -1.902 1.00 0.00 63 LYS A CA 3
ATOM 3856 C C . LYS A 1 63 ? 7.456 2.108 -1.862 1.00 0.00 63 LYS A C 3
ATOM 3857 O O . LYS A 1 63 ? 7.828 1.001 -1.475 1.00 0.00 63 LYS A O 3
ATOM 3876 N N . ASP A 1 64 ? 6.214 2.353 -2.267 1.00 0.00 64 ASP A N 3
ATOM 3877 C CA . ASP A 1 64 ? 5.195 1.310 -2.280 1.00 0.00 64 ASP A CA 3
ATOM 3878 C C . ASP A 1 64 ? 5.332 0.432 -3.520 1.00 0.00 64 ASP A C 3
ATOM 3879 O O . ASP A 1 64 ? 5.110 -0.778 -3.464 1.00 0.00 64 ASP A O 3
ATOM 3888 N N . LEU A 1 65 ? 5.698 1.049 -4.638 1.00 0.00 65 LEU A N 3
ATOM 3889 C CA . LEU A 1 65 ? 5.863 0.324 -5.893 1.00 0.00 65 LEU A CA 3
ATOM 3890 C C . LEU A 1 65 ? 6.596 -0.995 -5.667 1.00 0.00 65 LEU A C 3
ATOM 3891 O O . LEU A 1 65 ? 6.221 -2.027 -6.223 1.00 0.00 65 LEU A O 3
ATOM 3907 N N . GLU A 1 66 ? 7.641 -0.952 -4.847 1.00 0.00 66 GLU A N 3
ATOM 3908 C CA . GLU A 1 66 ? 8.425 -2.145 -4.547 1.00 0.00 66 GLU A CA 3
ATOM 3909 C C . GLU A 1 66 ? 7.523 -3.368 -4.408 1.00 0.00 66 GLU A C 3
ATOM 3910 O O . GLU A 1 66 ? 7.610 -4.310 -5.197 1.00 0.00 66 GLU A O 3
ATOM 3922 N N . ARG A 1 67 ? 6.657 -3.347 -3.400 1.00 0.00 67 ARG A N 3
ATOM 3923 C CA . ARG A 1 67 ? 5.740 -4.454 -3.157 1.00 0.00 67 ARG A CA 3
ATOM 3924 C C . ARG A 1 67 ? 5.089 -4.917 -4.457 1.00 0.00 67 ARG A C 3
ATOM 3925 O O . ARG A 1 67 ? 5.107 -6.104 -4.784 1.00 0.00 67 ARG A O 3
ATOM 3946 N N . TYR A 1 68 ? 4.516 -3.973 -5.195 1.00 0.00 68 TYR A N 3
ATOM 3947 C CA . TYR A 1 68 ? 3.857 -4.284 -6.458 1.00 0.00 68 TYR A CA 3
ATOM 3948 C C . TYR A 1 68 ? 4.777 -5.093 -7.367 1.00 0.00 68 TYR A C 3
ATOM 3949 O O . TYR A 1 68 ? 4.359 -6.078 -7.974 1.00 0.00 68 TYR A O 3
ATOM 3967 N N . ASN A 1 69 ? 6.033 -4.668 -7.455 1.00 0.00 69 ASN A N 3
ATOM 3968 C CA . ASN A 1 69 ? 7.014 -5.352 -8.290 1.00 0.00 69 ASN A CA 3
ATOM 3969 C C . ASN A 1 69 ? 7.199 -6.797 -7.840 1.00 0.00 69 ASN A C 3
ATOM 3970 O O . ASN A 1 69 ? 7.297 -7.707 -8.663 1.00 0.00 69 ASN A O 3
ATOM 3981 N N . SER A 1 70 ? 7.245 -7.001 -6.527 1.00 0.00 70 SER A N 3
ATOM 3982 C CA . SER A 1 70 ? 7.421 -8.336 -5.966 1.00 0.00 70 SER A CA 3
ATOM 3983 C C . SER A 1 70 ? 6.415 -9.314 -6.565 1.00 0.00 70 SER A C 3
ATOM 3984 O O . SER A 1 70 ? 6.616 -10.527 -6.529 1.00 0.00 70 SER A O 3
ATOM 3992 N N . GLN A 1 71 ? 5.332 -8.775 -7.116 1.00 0.00 71 GLN A N 3
ATOM 3993 C CA . GLN A 1 71 ? 4.293 -9.600 -7.722 1.00 0.00 71 GLN A CA 3
ATOM 3994 C C . GLN A 1 71 ? 4.601 -9.869 -9.191 1.00 0.00 71 GLN A C 3
ATOM 3995 O O . GLN A 1 71 ? 4.644 -11.020 -9.625 1.00 0.00 71 GLN A O 3
ATOM 4009 N N . MET A 1 72 ? 4.813 -8.801 -9.952 1.00 0.00 72 MET A N 3
ATOM 4010 C CA . MET A 1 72 ? 5.117 -8.923 -11.373 1.00 0.00 72 MET A CA 3
ATOM 4011 C C . MET A 1 72 ? 6.116 -10.049 -11.620 1.00 0.00 72 MET A C 3
ATOM 4012 O O . MET A 1 72 ? 6.049 -10.741 -12.636 1.00 0.00 72 MET A O 3
ATOM 4026 N N . LYS A 1 73 ? 7.043 -10.227 -10.685 1.00 0.00 73 LYS A N 3
ATOM 4027 C CA . LYS A 1 73 ? 8.056 -11.269 -10.801 1.00 0.00 73 LYS A CA 3
ATOM 4028 C C . LYS A 1 73 ? 7.450 -12.560 -11.341 1.00 0.00 73 LYS A C 3
ATOM 4029 O O . LYS A 1 73 ? 7.657 -12.916 -12.501 1.00 0.00 73 LYS A O 3
ATOM 4048 N N . ARG A 1 74 ? 6.699 -13.256 -10.494 1.00 0.00 74 ARG A N 3
ATOM 4049 C CA . ARG A 1 74 ? 6.062 -14.507 -10.887 1.00 0.00 74 ARG A CA 3
ATOM 4050 C C . ARG A 1 74 ? 5.157 -14.299 -12.098 1.00 0.00 74 ARG A C 3
ATOM 4051 O O . ARG A 1 74 ? 4.860 -15.241 -12.833 1.00 0.00 74 ARG A O 3
ATOM 4072 N N . ALA A 1 75 ? 4.722 -13.060 -12.299 1.00 0.00 75 ALA A N 3
ATOM 4073 C CA . ALA A 1 75 ? 3.852 -12.728 -13.421 1.00 0.00 75 ALA A CA 3
ATOM 4074 C C . ALA A 1 75 ? 4.637 -12.671 -14.726 1.00 0.00 75 ALA A C 3
ATOM 4075 O O . ALA A 1 75 ? 4.063 -12.765 -15.812 1.00 0.00 75 ALA A O 3
ATOM 4082 N N . ILE A 1 76 ? 5.952 -12.517 -14.614 1.00 0.00 76 ILE A N 3
ATOM 4083 C CA . ILE A 1 76 ? 6.816 -12.449 -15.786 1.00 0.00 76 ILE A CA 3
ATOM 4084 C C . ILE A 1 76 ? 6.680 -13.704 -16.643 1.00 0.00 76 ILE A C 3
ATOM 4085 O O . ILE A 1 76 ? 6.949 -13.679 -17.843 1.00 0.00 76 ILE A O 3
ATOM 4101 N N . GLU A 1 77 ? 6.258 -14.798 -16.017 1.00 0.00 77 GLU A N 3
ATOM 4102 C CA . GLU A 1 77 ? 6.085 -16.062 -16.724 1.00 0.00 77 GLU A CA 3
ATOM 4103 C C . GLU A 1 77 ? 4.701 -16.145 -17.360 1.00 0.00 77 GLU A C 3
ATOM 4104 O O . GLU A 1 77 ? 3.926 -15.190 -17.310 1.00 0.00 77 GLU A O 3
ATOM 4116 N N . GLN A 1 78 ? 4.398 -17.293 -17.957 1.00 0.00 78 GLN A N 3
ATOM 4117 C CA . GLN A 1 78 ? 3.108 -17.500 -18.604 1.00 0.00 78 GLN A CA 3
ATOM 4118 C C . GLN A 1 78 ? 2.016 -17.758 -17.571 1.00 0.00 78 GLN A C 3
ATOM 4119 O O . GLN A 1 78 ? 1.249 -18.713 -17.691 1.00 0.00 78 GLN A O 3
ATOM 4133 N N . GLU A 1 79 ? 1.953 -16.900 -16.557 1.00 0.00 79 GLU A N 3
ATOM 4134 C CA . GLU A 1 79 ? 0.955 -17.037 -15.503 1.00 0.00 79 GLU A CA 3
ATOM 4135 C C . GLU A 1 79 ? -0.113 -15.954 -15.621 1.00 0.00 79 GLU A C 3
ATOM 4136 O O . GLU A 1 79 ? -1.293 -16.248 -15.810 1.00 0.00 79 GLU A O 3
ATOM 4148 N N . SER A 1 80 ? 0.310 -14.699 -15.507 1.00 0.00 80 SER A N 3
ATOM 4149 C CA . SER A 1 80 ? -0.610 -13.571 -15.597 1.00 0.00 80 SER A CA 3
ATOM 4150 C C . SER A 1 80 ? -1.547 -13.727 -16.790 1.00 0.00 80 SER A C 3
ATOM 4151 O O . SER A 1 80 ? -1.243 -14.447 -17.741 1.00 0.00 80 SER A O 3
ATOM 4159 N N . GLN A 1 81 ? -2.688 -13.048 -16.731 1.00 0.00 81 GLN A N 3
ATOM 4160 C CA . GLN A 1 81 ? -3.671 -13.113 -17.807 1.00 0.00 81 GLN A CA 3
ATOM 4161 C C . GLN A 1 81 ? -3.320 -12.136 -18.924 1.00 0.00 81 GLN A C 3
ATOM 4162 O O . GLN A 1 81 ? -4.135 -11.296 -19.306 1.00 0.00 81 GLN A O 3
ATOM 4176 N N . MET A 1 82 ? -2.102 -12.251 -19.444 1.00 0.00 82 MET A N 3
ATOM 4177 C CA . MET A 1 82 ? -1.644 -11.378 -20.518 1.00 0.00 82 MET A CA 3
ATOM 4178 C C . MET A 1 82 ? -2.364 -11.699 -21.824 1.00 0.00 82 MET A C 3
ATOM 4179 O O . MET A 1 82 ? -2.513 -10.837 -22.690 1.00 0.00 82 MET A O 3
ATOM 4193 N N . SER A 1 83 ? -2.807 -12.945 -21.959 1.00 0.00 83 SER A N 3
ATOM 4194 C CA . SER A 1 83 ? -3.507 -13.381 -23.161 1.00 0.00 83 SER A CA 3
ATOM 4195 C C . SER A 1 83 ? -2.818 -12.850 -24.414 1.00 0.00 83 SER A C 3
ATOM 4196 O O . SER A 1 83 ? -3.466 -12.315 -25.315 1.00 0.00 83 SER A O 3
ATOM 4204 N N . LEU A 1 84 ? -1.499 -13.001 -24.465 1.00 0.00 84 LEU A N 3
ATOM 4205 C CA . LEU A 1 84 ? -0.719 -12.537 -25.608 1.00 0.00 84 LEU A CA 3
ATOM 4206 C C . LEU A 1 84 ? 0.404 -13.516 -25.933 1.00 0.00 84 LEU A C 3
ATOM 4207 O O . LEU A 1 84 ? 1.387 -13.618 -25.198 1.00 0.00 84 LEU A O 3
ATOM 4223 N N . LYS A 1 85 ? 0.254 -14.233 -27.042 1.00 0.00 85 LYS A N 3
ATOM 4224 C CA . LYS A 1 85 ? 1.257 -15.202 -27.469 1.00 0.00 85 LYS A CA 3
ATOM 4225 C C . LYS A 1 85 ? 2.470 -14.500 -28.070 1.00 0.00 85 LYS A C 3
ATOM 4226 O O . LYS A 1 85 ? 2.342 -13.455 -28.709 1.00 0.00 85 LYS A O 3
ATOM 4245 N N . ASP A 1 86 ? 3.647 -15.080 -27.862 1.00 0.00 86 ASP A N 3
ATOM 4246 C CA . ASP A 1 86 ? 4.883 -14.511 -28.385 1.00 0.00 86 ASP A CA 3
ATOM 4247 C C . ASP A 1 86 ? 5.816 -15.609 -28.889 1.00 0.00 86 ASP A C 3
ATOM 4248 O O . ASP A 1 86 ? 5.614 -16.788 -28.603 1.00 0.00 86 ASP A O 3
ATOM 4257 N N . SER A 1 87 ? 6.836 -15.211 -29.642 1.00 0.00 87 SER A N 3
ATOM 4258 C CA . SER A 1 87 ? 7.797 -16.161 -30.191 1.00 0.00 87 SER A CA 3
ATOM 4259 C C . SER A 1 87 ? 9.225 -15.655 -30.010 1.00 0.00 87 SER A C 3
ATOM 4260 O O . SER A 1 87 ? 9.445 -14.501 -29.646 1.00 0.00 87 SER A O 3
ATOM 4268 N N . GLY A 1 88 ? 10.193 -16.529 -30.268 1.00 0.00 88 GLY A N 3
ATOM 4269 C CA . GLY A 1 88 ? 11.588 -16.154 -30.128 1.00 0.00 88 GLY A CA 3
ATOM 4270 C C . GLY A 1 88 ? 12.359 -16.293 -31.426 1.00 0.00 88 GLY A C 3
ATOM 4271 O O . GLY A 1 88 ? 12.094 -17.180 -32.238 1.00 0.00 88 GLY A O 3
ATOM 4275 N N . PRO A 1 89 ? 13.337 -15.400 -31.637 1.00 0.00 89 PRO A N 3
ATOM 4276 C CA . PRO A 1 89 ? 14.167 -15.406 -32.845 1.00 0.00 89 PRO A CA 3
ATOM 4277 C C . PRO A 1 89 ? 15.114 -16.600 -32.892 1.00 0.00 89 PRO A C 3
ATOM 4278 O O . PRO A 1 89 ? 15.084 -17.463 -32.014 1.00 0.00 89 PRO A O 3
ATOM 4289 N N . SER A 1 90 ? 15.955 -16.643 -33.920 1.00 0.00 90 SER A N 3
ATOM 4290 C CA . SER A 1 90 ? 16.909 -17.734 -34.083 1.00 0.00 90 SER A CA 3
ATOM 4291 C C . SER A 1 90 ? 18.251 -17.212 -34.587 1.00 0.00 90 SER A C 3
ATOM 4292 O O . SER A 1 90 ? 18.380 -16.040 -34.941 1.00 0.00 90 SER A O 3
ATOM 4300 N N . SER A 1 91 ? 19.248 -18.091 -34.616 1.00 0.00 91 SER A N 3
ATOM 4301 C CA . SER A 1 91 ? 20.581 -17.719 -35.073 1.00 0.00 91 SER A CA 3
ATOM 4302 C C . SER A 1 91 ? 21.288 -18.909 -35.714 1.00 0.00 91 SER A C 3
ATOM 4303 O O . SER A 1 91 ? 20.849 -20.051 -35.582 1.00 0.00 91 SER A O 3
ATOM 4311 N N . GLY A 1 92 ? 22.386 -18.633 -36.411 1.00 0.00 92 GLY A N 3
ATOM 4312 C CA . GLY A 1 92 ? 23.136 -19.690 -37.064 1.00 0.00 92 GLY A CA 3
ATOM 4313 C C . GLY A 1 92 ? 24.551 -19.808 -36.534 1.00 0.00 92 GLY A C 3
ATOM 4314 O O . GLY A 1 92 ? 25.337 -18.866 -36.629 1.00 0.00 92 GLY A O 3
ATOM 4318 N N . GLY A 1 1 ? -14.259 7.904 -13.433 1.00 0.00 1 GLY A N 4
ATOM 4319 C CA . GLY A 1 1 ? -14.917 6.783 -14.077 1.00 0.00 1 GLY A CA 4
ATOM 4320 C C . GLY A 1 1 ? -14.054 5.537 -14.096 1.00 0.00 1 GLY A C 4
ATOM 4321 O O . GLY A 1 1 ? -12.828 5.624 -14.156 1.00 0.00 1 GLY A O 4
ATOM 4325 N N . SER A 1 2 ? -14.695 4.374 -14.041 1.00 0.00 2 SER A N 4
ATOM 4326 C CA . SER A 1 2 ? -13.978 3.104 -14.046 1.00 0.00 2 SER A CA 4
ATOM 4327 C C . SER A 1 2 ? -14.168 2.378 -15.374 1.00 0.00 2 SER A C 4
ATOM 4328 O O . SER A 1 2 ? -15.225 2.467 -15.997 1.00 0.00 2 SER A O 4
ATOM 4336 N N . SER A 1 3 ? -13.135 1.659 -15.801 1.00 0.00 3 SER A N 4
ATOM 4337 C CA . SER A 1 3 ? -13.185 0.919 -17.057 1.00 0.00 3 SER A CA 4
ATOM 4338 C C . SER A 1 3 ? -13.200 -0.585 -16.802 1.00 0.00 3 SER A C 4
ATOM 4339 O O . SER A 1 3 ? -12.170 -1.183 -16.491 1.00 0.00 3 SER A O 4
ATOM 4347 N N . GLY A 1 4 ? -14.376 -1.190 -16.936 1.00 0.00 4 GLY A N 4
ATOM 4348 C CA . GLY A 1 4 ? -14.504 -2.619 -16.716 1.00 0.00 4 GLY A CA 4
ATOM 4349 C C . GLY A 1 4 ? -14.056 -3.035 -15.329 1.00 0.00 4 GLY A C 4
ATOM 4350 O O . GLY A 1 4 ? -14.125 -2.248 -14.385 1.00 0.00 4 GLY A O 4
ATOM 4354 N N . SER A 1 5 ? -13.597 -4.276 -15.205 1.00 0.00 5 SER A N 4
ATOM 4355 C CA . SER A 1 5 ? -13.141 -4.797 -13.922 1.00 0.00 5 SER A CA 4
ATOM 4356 C C . SER A 1 5 ? -12.204 -5.985 -14.120 1.00 0.00 5 SER A C 4
ATOM 4357 O O . SER A 1 5 ? -12.633 -7.067 -14.523 1.00 0.00 5 SER A O 4
ATOM 4365 N N . SER A 1 6 ? -10.924 -5.776 -13.833 1.00 0.00 6 SER A N 4
ATOM 4366 C CA . SER A 1 6 ? -9.925 -6.827 -13.983 1.00 0.00 6 SER A CA 4
ATOM 4367 C C . SER A 1 6 ? -9.590 -7.455 -12.633 1.00 0.00 6 SER A C 4
ATOM 4368 O O . SER A 1 6 ? -9.878 -8.626 -12.392 1.00 0.00 6 SER A O 4
ATOM 4376 N N . GLY A 1 7 ? -8.978 -6.665 -11.756 1.00 0.00 7 GLY A N 4
ATOM 4377 C CA . GLY A 1 7 ? -8.613 -7.159 -10.441 1.00 0.00 7 GLY A CA 4
ATOM 4378 C C . GLY A 1 7 ? -7.465 -6.382 -9.828 1.00 0.00 7 GLY A C 4
ATOM 4379 O O . GLY A 1 7 ? -7.663 -5.297 -9.281 1.00 0.00 7 GLY A O 4
ATOM 4383 N N . ILE A 1 8 ? -6.262 -6.939 -9.917 1.00 0.00 8 ILE A N 4
ATOM 4384 C CA . ILE A 1 8 ? -5.078 -6.290 -9.366 1.00 0.00 8 ILE A CA 4
ATOM 4385 C C . ILE A 1 8 ? -5.003 -4.829 -9.793 1.00 0.00 8 ILE A C 4
ATOM 4386 O O . ILE A 1 8 ? -4.548 -4.514 -10.892 1.00 0.00 8 ILE A O 4
ATOM 4402 N N . LYS A 1 9 ? -5.450 -3.938 -8.914 1.00 0.00 9 LYS A N 4
ATOM 4403 C CA . LYS A 1 9 ? -5.432 -2.507 -9.197 1.00 0.00 9 LYS A CA 4
ATOM 4404 C C . LYS A 1 9 ? -4.078 -1.901 -8.843 1.00 0.00 9 LYS A C 4
ATOM 4405 O O . LYS A 1 9 ? -3.487 -2.232 -7.815 1.00 0.00 9 LYS A O 4
ATOM 4424 N N . LYS A 1 10 ? -3.592 -1.009 -9.700 1.00 0.00 10 LYS A N 4
ATOM 4425 C CA . LYS A 1 10 ? -2.309 -0.353 -9.477 1.00 0.00 10 LYS A CA 4
ATOM 4426 C C . LYS A 1 10 ? -2.390 0.614 -8.300 1.00 0.00 10 LYS A C 4
ATOM 4427 O O . LYS A 1 10 ? -3.433 1.207 -8.023 1.00 0.00 10 LYS A O 4
ATOM 4446 N N . PRO A 1 11 ? -1.263 0.780 -7.590 1.00 0.00 11 PRO A N 4
ATOM 4447 C CA . PRO A 1 11 ? -1.181 1.676 -6.433 1.00 0.00 11 PRO A CA 4
ATOM 4448 C C . PRO A 1 11 ? -1.263 3.146 -6.831 1.00 0.00 11 PRO A C 4
ATOM 4449 O O . PRO A 1 11 ? -0.868 3.522 -7.935 1.00 0.00 11 PRO A O 4
ATOM 4460 N N . MET A 1 12 ? -1.776 3.972 -5.926 1.00 0.00 12 MET A N 4
ATOM 4461 C CA . MET A 1 12 ? -1.908 5.401 -6.183 1.00 0.00 12 MET A CA 4
ATOM 4462 C C . MET A 1 12 ? -0.537 6.061 -6.296 1.00 0.00 12 MET A C 4
ATOM 4463 O O . MET A 1 12 ? 0.204 6.145 -5.317 1.00 0.00 12 MET A O 4
ATOM 4477 N N . SER A 1 13 ? -0.207 6.528 -7.496 1.00 0.00 13 SER A N 4
ATOM 4478 C CA . SER A 1 13 ? 1.077 7.177 -7.737 1.00 0.00 13 SER A CA 4
ATOM 4479 C C . SER A 1 13 ? 1.074 8.603 -7.197 1.00 0.00 13 SER A C 4
ATOM 4480 O O . SER A 1 13 ? 0.030 9.134 -6.819 1.00 0.00 13 SER A O 4
ATOM 4488 N N . ALA A 1 14 ? 2.251 9.219 -7.164 1.00 0.00 14 ALA A N 4
ATOM 4489 C CA . ALA A 1 14 ? 2.385 10.585 -6.672 1.00 0.00 14 ALA A CA 4
ATOM 4490 C C . ALA A 1 14 ? 1.249 11.465 -7.181 1.00 0.00 14 ALA A C 4
ATOM 4491 O O . ALA A 1 14 ? 0.717 12.295 -6.443 1.00 0.00 14 ALA A O 4
ATOM 4498 N N . SER A 1 15 ? 0.882 11.280 -8.444 1.00 0.00 15 SER A N 4
ATOM 4499 C CA . SER A 1 15 ? -0.189 12.061 -9.052 1.00 0.00 15 SER A CA 4
ATOM 4500 C C . SER A 1 15 ? -1.445 12.026 -8.187 1.00 0.00 15 SER A C 4
ATOM 4501 O O . SER A 1 15 ? -1.951 13.066 -7.766 1.00 0.00 15 SER A O 4
ATOM 4509 N N . ALA A 1 16 ? -1.943 10.822 -7.926 1.00 0.00 16 ALA A N 4
ATOM 4510 C CA . ALA A 1 16 ? -3.138 10.650 -7.110 1.00 0.00 16 ALA A CA 4
ATOM 4511 C C . ALA A 1 16 ? -2.917 11.174 -5.695 1.00 0.00 16 ALA A C 4
ATOM 4512 O O . ALA A 1 16 ? -3.732 11.932 -5.167 1.00 0.00 16 ALA A O 4
ATOM 4519 N N . LEU A 1 17 ? -1.810 10.765 -5.084 1.00 0.00 17 LEU A N 4
ATOM 4520 C CA . LEU A 1 17 ? -1.481 11.192 -3.729 1.00 0.00 17 LEU A CA 4
ATOM 4521 C C . LEU A 1 17 ? -1.693 12.694 -3.565 1.00 0.00 17 LEU A C 4
ATOM 4522 O O . LEU A 1 17 ? -2.456 13.133 -2.704 1.00 0.00 17 LEU A O 4
ATOM 4538 N N . PHE A 1 18 ? -1.014 13.476 -4.398 1.00 0.00 18 PHE A N 4
ATOM 4539 C CA . PHE A 1 18 ? -1.129 14.929 -4.346 1.00 0.00 18 PHE A CA 4
ATOM 4540 C C . PHE A 1 18 ? -2.592 15.361 -4.379 1.00 0.00 18 PHE A C 4
ATOM 4541 O O . PHE A 1 18 ? -3.021 16.203 -3.590 1.00 0.00 18 PHE A O 4
ATOM 4558 N N . VAL A 1 19 ? -3.355 14.777 -5.298 1.00 0.00 19 VAL A N 4
ATOM 4559 C CA . VAL A 1 19 ? -4.770 15.099 -5.435 1.00 0.00 19 VAL A CA 4
ATOM 4560 C C . VAL A 1 19 ? -5.522 14.837 -4.135 1.00 0.00 19 VAL A C 4
ATOM 4561 O O . VAL A 1 19 ? -6.295 15.675 -3.674 1.00 0.00 19 VAL A O 4
ATOM 4574 N N . GLN A 1 20 ? -5.288 13.667 -3.548 1.00 0.00 20 GLN A N 4
ATOM 4575 C CA . GLN A 1 20 ? -5.943 13.294 -2.300 1.00 0.00 20 GLN A CA 4
ATOM 4576 C C . GLN A 1 20 ? -5.502 14.205 -1.160 1.00 0.00 20 GLN A C 4
ATOM 4577 O O . GLN A 1 20 ? -6.218 14.372 -0.173 1.00 0.00 20 GLN A O 4
ATOM 4591 N N . ASP A 1 21 ? -4.319 14.792 -1.302 1.00 0.00 21 ASP A N 4
ATOM 4592 C CA . ASP A 1 21 ? -3.782 15.688 -0.284 1.00 0.00 21 ASP A CA 4
ATOM 4593 C C . ASP A 1 21 ? -4.483 17.042 -0.327 1.00 0.00 21 ASP A C 4
ATOM 4594 O O . ASP A 1 21 ? -4.828 17.607 0.711 1.00 0.00 21 ASP A O 4
ATOM 4603 N N . HIS A 1 22 ? -4.690 17.558 -1.534 1.00 0.00 22 HIS A N 4
ATOM 4604 C CA . HIS A 1 22 ? -5.349 18.846 -1.713 1.00 0.00 22 HIS A CA 4
ATOM 4605 C C . HIS A 1 22 ? -6.785 18.660 -2.194 1.00 0.00 22 HIS A C 4
ATOM 4606 O O . HIS A 1 22 ? -7.465 19.627 -2.538 1.00 0.00 22 HIS A O 4
ATOM 4621 N N . ARG A 1 23 ? -7.239 17.411 -2.218 1.00 0.00 23 ARG A N 4
ATOM 4622 C CA . ARG A 1 23 ? -8.592 17.098 -2.659 1.00 0.00 23 ARG A CA 4
ATOM 4623 C C . ARG A 1 23 ? -9.626 17.791 -1.776 1.00 0.00 23 ARG A C 4
ATOM 4624 O O . ARG A 1 23 ? -10.437 18.592 -2.240 1.00 0.00 23 ARG A O 4
ATOM 4645 N N . PRO A 1 24 ? -9.598 17.475 -0.473 1.00 0.00 24 PRO A N 4
ATOM 4646 C CA . PRO A 1 24 ? -10.526 18.056 0.502 1.00 0.00 24 PRO A CA 4
ATOM 4647 C C . PRO A 1 24 ? -10.252 19.535 0.753 1.00 0.00 24 PRO A C 4
ATOM 4648 O O . PRO A 1 24 ? -11.177 20.342 0.830 1.00 0.00 24 PRO A O 4
ATOM 4659 N N . GLN A 1 25 ? -8.975 19.882 0.881 1.00 0.00 25 GLN A N 4
ATOM 4660 C CA . GLN A 1 25 ? -8.580 21.264 1.124 1.00 0.00 25 GLN A CA 4
ATOM 4661 C C . GLN A 1 25 ? -9.173 22.193 0.069 1.00 0.00 25 GLN A C 4
ATOM 4662 O O . GLN A 1 25 ? -9.783 23.211 0.396 1.00 0.00 25 GLN A O 4
ATOM 4676 N N . PHE A 1 26 ? -8.988 21.836 -1.198 1.00 0.00 26 PHE A N 4
ATOM 4677 C CA . PHE A 1 26 ? -9.503 22.638 -2.301 1.00 0.00 26 PHE A CA 4
ATOM 4678 C C . PHE A 1 26 ? -10.938 23.079 -2.029 1.00 0.00 26 PHE A C 4
ATOM 4679 O O . PHE A 1 26 ? -11.302 24.232 -2.268 1.00 0.00 26 PHE A O 4
ATOM 4696 N N . LEU A 1 27 ? -11.750 22.154 -1.529 1.00 0.00 27 LEU A N 4
ATOM 4697 C CA . LEU A 1 27 ? -13.147 22.446 -1.225 1.00 0.00 27 LEU A CA 4
ATOM 4698 C C . LEU A 1 27 ? -13.257 23.449 -0.081 1.00 0.00 27 LEU A C 4
ATOM 4699 O O . LEU A 1 27 ? -13.827 24.529 -0.241 1.00 0.00 27 LEU A O 4
ATOM 4715 N N . ILE A 1 28 ? -12.705 23.087 1.072 1.00 0.00 28 ILE A N 4
ATOM 4716 C CA . ILE A 1 28 ? -12.738 23.956 2.241 1.00 0.00 28 ILE A CA 4
ATOM 4717 C C . ILE A 1 28 ? -12.585 25.420 1.842 1.00 0.00 28 ILE A C 4
ATOM 4718 O O . ILE A 1 28 ? -13.442 26.249 2.146 1.00 0.00 28 ILE A O 4
ATOM 4734 N N . GLU A 1 29 ? -11.487 25.730 1.159 1.00 0.00 29 GLU A N 4
ATOM 4735 C CA . GLU A 1 29 ? -11.223 27.094 0.717 1.00 0.00 29 GLU A CA 4
ATOM 4736 C C . GLU A 1 29 ? -12.164 27.491 -0.416 1.00 0.00 29 GLU A C 4
ATOM 4737 O O . GLU A 1 29 ? -12.614 28.634 -0.491 1.00 0.00 29 GLU A O 4
ATOM 4749 N N . ASN A 1 30 ? -12.457 26.539 -1.295 1.00 0.00 30 ASN A N 4
ATOM 4750 C CA . ASN A 1 30 ? -13.344 26.789 -2.425 1.00 0.00 30 ASN A CA 4
ATOM 4751 C C . ASN A 1 30 ? -14.638 25.991 -2.289 1.00 0.00 30 ASN A C 4
ATOM 4752 O O . ASN A 1 30 ? -14.808 24.930 -2.889 1.00 0.00 30 ASN A O 4
ATOM 4763 N N . PRO A 1 31 ? -15.573 26.514 -1.481 1.00 0.00 31 PRO A N 4
ATOM 4764 C CA . PRO A 1 31 ? -16.868 25.868 -1.247 1.00 0.00 31 PRO A CA 4
ATOM 4765 C C . PRO A 1 31 ? -17.767 25.910 -2.478 1.00 0.00 31 PRO A C 4
ATOM 4766 O O . PRO A 1 31 ? -18.580 25.012 -2.697 1.00 0.00 31 PRO A O 4
ATOM 4777 N N . LYS A 1 32 ? -17.616 26.960 -3.279 1.00 0.00 32 LYS A N 4
ATOM 4778 C CA . LYS A 1 32 ? -18.414 27.119 -4.489 1.00 0.00 32 LYS A CA 4
ATOM 4779 C C . LYS A 1 32 ? -17.831 26.301 -5.637 1.00 0.00 32 LYS A C 4
ATOM 4780 O O . LYS A 1 32 ? -17.762 26.768 -6.775 1.00 0.00 32 LYS A O 4
ATOM 4799 N N . THR A 1 33 ? -17.412 25.077 -5.332 1.00 0.00 33 THR A N 4
ATOM 4800 C CA . THR A 1 33 ? -16.835 24.193 -6.338 1.00 0.00 33 THR A CA 4
ATOM 4801 C C . THR A 1 33 ? -17.276 22.750 -6.120 1.00 0.00 33 THR A C 4
ATOM 4802 O O . THR A 1 33 ? -17.363 22.283 -4.984 1.00 0.00 33 THR A O 4
ATOM 4813 N N . SER A 1 34 ? -17.552 22.049 -7.215 1.00 0.00 34 SER A N 4
ATOM 4814 C CA . SER A 1 34 ? -17.986 20.659 -7.143 1.00 0.00 34 SER A CA 4
ATOM 4815 C C . SER A 1 34 ? -16.790 19.721 -7.015 1.00 0.00 34 SER A C 4
ATOM 4816 O O . SER A 1 34 ? -15.645 20.124 -7.227 1.00 0.00 34 SER A O 4
ATOM 4824 N N . LEU A 1 35 ? -17.062 18.469 -6.667 1.00 0.00 35 LEU A N 4
ATOM 4825 C CA . LEU A 1 35 ? -16.009 17.472 -6.511 1.00 0.00 35 LEU A CA 4
ATOM 4826 C C . LEU A 1 35 ? -15.084 17.462 -7.724 1.00 0.00 35 LEU A C 4
ATOM 4827 O O . LEU A 1 35 ? -13.876 17.661 -7.596 1.00 0.00 35 LEU A O 4
ATOM 4843 N N . GLU A 1 36 ? -15.660 17.232 -8.900 1.00 0.00 36 GLU A N 4
ATOM 4844 C CA . GLU A 1 36 ? -14.887 17.198 -10.135 1.00 0.00 36 GLU A CA 4
ATOM 4845 C C . GLU A 1 36 ? -14.096 18.491 -10.318 1.00 0.00 36 GLU A C 4
ATOM 4846 O O . GLU A 1 36 ? -12.870 18.502 -10.206 1.00 0.00 36 GLU A O 4
ATOM 4858 N N . ASP A 1 37 ? -14.807 19.577 -10.599 1.00 0.00 37 ASP A N 4
ATOM 4859 C CA . ASP A 1 37 ? -14.174 20.876 -10.797 1.00 0.00 37 ASP A CA 4
ATOM 4860 C C . ASP A 1 37 ? -12.978 21.044 -9.865 1.00 0.00 37 ASP A C 4
ATOM 4861 O O . ASP A 1 37 ? -11.884 21.401 -10.301 1.00 0.00 37 ASP A O 4
ATOM 4870 N N . ALA A 1 38 ? -13.196 20.787 -8.579 1.00 0.00 38 ALA A N 4
ATOM 4871 C CA . ALA A 1 38 ? -12.136 20.910 -7.586 1.00 0.00 38 ALA A CA 4
ATOM 4872 C C . ALA A 1 38 ? -10.898 20.124 -8.004 1.00 0.00 38 ALA A C 4
ATOM 4873 O O . ALA A 1 38 ? -9.772 20.610 -7.890 1.00 0.00 38 ALA A O 4
ATOM 4880 N N . THR A 1 39 ? -11.112 18.905 -8.489 1.00 0.00 39 THR A N 4
ATOM 4881 C CA . THR A 1 39 ? -10.014 18.051 -8.922 1.00 0.00 39 THR A CA 4
ATOM 4882 C C . THR A 1 39 ? -9.475 18.493 -10.278 1.00 0.00 39 THR A C 4
ATOM 4883 O O . THR A 1 39 ? -8.280 18.752 -10.428 1.00 0.00 39 THR A O 4
ATOM 4894 N N . LEU A 1 40 ? -10.362 18.579 -11.263 1.00 0.00 40 LEU A N 4
ATOM 4895 C CA . LEU A 1 40 ? -9.975 18.992 -12.607 1.00 0.00 40 LEU A CA 4
ATOM 4896 C C . LEU A 1 40 ? -8.858 20.029 -12.558 1.00 0.00 40 LEU A C 4
ATOM 4897 O O . LEU A 1 40 ? -7.953 20.020 -13.392 1.00 0.00 40 LEU A O 4
ATOM 4913 N N . GLN A 1 41 ? -8.928 20.921 -11.574 1.00 0.00 41 GLN A N 4
ATOM 4914 C CA . GLN A 1 41 ? -7.921 21.963 -11.416 1.00 0.00 41 GLN A CA 4
ATOM 4915 C C . GLN A 1 41 ? -6.663 21.409 -10.756 1.00 0.00 41 GLN A C 4
ATOM 4916 O O . GLN A 1 41 ? -5.546 21.692 -11.191 1.00 0.00 41 GLN A O 4
ATOM 4930 N N . ILE A 1 42 ? -6.851 20.620 -9.703 1.00 0.00 42 ILE A N 4
ATOM 4931 C CA . ILE A 1 42 ? -5.731 20.026 -8.984 1.00 0.00 42 ILE A CA 4
ATOM 4932 C C . ILE A 1 42 ? -4.850 19.206 -9.919 1.00 0.00 42 ILE A C 4
ATOM 4933 O O . ILE A 1 42 ? -3.623 19.254 -9.833 1.00 0.00 42 ILE A O 4
ATOM 4949 N N . GLU A 1 43 ? -5.484 18.455 -10.814 1.00 0.00 43 GLU A N 4
ATOM 4950 C CA . GLU A 1 43 ? -4.756 17.625 -11.767 1.00 0.00 43 GLU A CA 4
ATOM 4951 C C . GLU A 1 43 ? -3.804 18.469 -12.609 1.00 0.00 43 GLU A C 4
ATOM 4952 O O . GLU A 1 43 ? -2.605 18.200 -12.665 1.00 0.00 43 GLU A O 4
ATOM 4964 N N . GLU A 1 44 ? -4.349 19.491 -13.261 1.00 0.00 44 GLU A N 4
ATOM 4965 C CA . GLU A 1 44 ? -3.548 20.375 -14.101 1.00 0.00 44 GLU A CA 4
ATOM 4966 C C . GLU A 1 44 ? -2.496 21.106 -13.273 1.00 0.00 44 GLU A C 4
ATOM 4967 O O . GLU A 1 44 ? -1.466 21.535 -13.795 1.00 0.00 44 GLU A O 4
ATOM 4979 N N . LEU A 1 45 ? -2.763 21.247 -11.979 1.00 0.00 45 LEU A N 4
ATOM 4980 C CA . LEU A 1 45 ? -1.840 21.927 -11.077 1.00 0.00 45 LEU A CA 4
ATOM 4981 C C . LEU A 1 45 ? -0.652 21.032 -10.736 1.00 0.00 45 LEU A C 4
ATOM 4982 O O . LEU A 1 45 ? 0.469 21.511 -10.566 1.00 0.00 45 LEU A O 4
ATOM 4998 N N . TRP A 1 46 ? -0.906 19.733 -10.641 1.00 0.00 46 TRP A N 4
ATOM 4999 C CA . TRP A 1 46 ? 0.143 18.770 -10.322 1.00 0.00 46 TRP A CA 4
ATOM 5000 C C . TRP A 1 46 ? 1.042 18.527 -11.529 1.00 0.00 46 TRP A C 4
ATOM 5001 O O . TRP A 1 46 ? 2.207 18.154 -11.383 1.00 0.00 46 TRP A O 4
ATOM 5022 N N . LYS A 1 47 ? 0.496 18.740 -12.721 1.00 0.00 47 LYS A N 4
ATOM 5023 C CA . LYS A 1 47 ? 1.250 18.545 -13.954 1.00 0.00 47 LYS A CA 4
ATOM 5024 C C . LYS A 1 47 ? 2.092 19.775 -14.277 1.00 0.00 47 LYS A C 4
ATOM 5025 O O . LYS A 1 47 ? 2.803 19.808 -15.282 1.00 0.00 47 LYS A O 4
ATOM 5044 N N . THR A 1 48 ? 2.008 20.786 -13.418 1.00 0.00 48 THR A N 4
ATOM 5045 C CA . THR A 1 48 ? 2.763 22.018 -13.612 1.00 0.00 48 THR A CA 4
ATOM 5046 C C . THR A 1 48 ? 3.467 22.440 -12.327 1.00 0.00 48 THR A C 4
ATOM 5047 O O . THR A 1 48 ? 3.933 23.573 -12.206 1.00 0.00 48 THR A O 4
ATOM 5058 N N . LEU A 1 49 ? 3.542 21.521 -11.371 1.00 0.00 49 LEU A N 4
ATOM 5059 C CA . LEU A 1 49 ? 4.191 21.797 -10.094 1.00 0.00 49 LEU A CA 4
ATOM 5060 C C . LEU A 1 49 ? 5.697 21.959 -10.272 1.00 0.00 49 LEU A C 4
ATOM 5061 O O . LEU A 1 49 ? 6.212 21.887 -11.388 1.00 0.00 49 LEU A O 4
ATOM 5077 N N . SER A 1 50 ? 6.399 22.177 -9.165 1.00 0.00 50 SER A N 4
ATOM 5078 C CA . SER A 1 50 ? 7.847 22.350 -9.199 1.00 0.00 50 SER A CA 4
ATOM 5079 C C . SER A 1 50 ? 8.555 20.999 -9.231 1.00 0.00 50 SER A C 4
ATOM 5080 O O . SER A 1 50 ? 7.969 19.972 -8.893 1.00 0.00 50 SER A O 4
ATOM 5088 N N . GLU A 1 51 ? 9.820 21.011 -9.640 1.00 0.00 51 GLU A N 4
ATOM 5089 C CA . GLU A 1 51 ? 10.608 19.787 -9.717 1.00 0.00 51 GLU A CA 4
ATOM 5090 C C . GLU A 1 51 ? 10.592 19.044 -8.384 1.00 0.00 51 GLU A C 4
ATOM 5091 O O . GLU A 1 51 ? 10.007 17.968 -8.270 1.00 0.00 51 GLU A O 4
ATOM 5103 N N . GLU A 1 52 ? 11.239 19.627 -7.380 1.00 0.00 52 GLU A N 4
ATOM 5104 C CA . GLU A 1 52 ? 11.299 19.020 -6.056 1.00 0.00 52 GLU A CA 4
ATOM 5105 C C . GLU A 1 52 ? 9.908 18.608 -5.582 1.00 0.00 52 GLU A C 4
ATOM 5106 O O . GLU A 1 52 ? 9.696 17.470 -5.166 1.00 0.00 52 GLU A O 4
ATOM 5118 N N . GLU A 1 53 ? 8.966 19.543 -5.649 1.00 0.00 53 GLU A N 4
ATOM 5119 C CA . GLU A 1 53 ? 7.596 19.278 -5.225 1.00 0.00 53 GLU A CA 4
ATOM 5120 C C . GLU A 1 53 ? 7.157 17.879 -5.649 1.00 0.00 53 GLU A C 4
ATOM 5121 O O . GLU A 1 53 ? 6.578 17.132 -4.860 1.00 0.00 53 GLU A O 4
ATOM 5133 N N . LYS A 1 54 ? 7.437 17.531 -6.900 1.00 0.00 54 LYS A N 4
ATOM 5134 C CA . LYS A 1 54 ? 7.072 16.223 -7.431 1.00 0.00 54 LYS A CA 4
ATOM 5135 C C . LYS A 1 54 ? 7.914 15.123 -6.791 1.00 0.00 54 LYS A C 4
ATOM 5136 O O . LYS A 1 54 ? 7.396 14.070 -6.416 1.00 0.00 54 LYS A O 4
ATOM 5155 N N . LEU A 1 55 ? 9.212 15.374 -6.668 1.00 0.00 55 LEU A N 4
ATOM 5156 C CA . LEU A 1 55 ? 10.125 14.405 -6.071 1.00 0.00 55 LEU A CA 4
ATOM 5157 C C . LEU A 1 55 ? 9.694 14.052 -4.651 1.00 0.00 55 LEU A C 4
ATOM 5158 O O . LEU A 1 55 ? 9.384 12.898 -4.353 1.00 0.00 55 LEU A O 4
ATOM 5174 N N . LYS A 1 56 ? 9.674 15.054 -3.779 1.00 0.00 56 LYS A N 4
ATOM 5175 C CA . LYS A 1 56 ? 9.277 14.852 -2.390 1.00 0.00 56 LYS A CA 4
ATOM 5176 C C . LYS A 1 56 ? 8.136 13.844 -2.292 1.00 0.00 56 LYS A C 4
ATOM 5177 O O . LYS A 1 56 ? 8.058 13.071 -1.337 1.00 0.00 56 LYS A O 4
ATOM 5196 N N . TYR A 1 57 ? 7.254 13.857 -3.285 1.00 0.00 57 TYR A N 4
ATOM 5197 C CA . TYR A 1 57 ? 6.116 12.945 -3.309 1.00 0.00 57 TYR A CA 4
ATOM 5198 C C . TYR A 1 57 ? 6.492 11.624 -3.973 1.00 0.00 57 TYR A C 4
ATOM 5199 O O . TYR A 1 57 ? 6.074 10.554 -3.531 1.00 0.00 57 TYR A O 4
ATOM 5217 N N . GLU A 1 58 ? 7.284 11.708 -5.038 1.00 0.00 58 GLU A N 4
ATOM 5218 C CA . GLU A 1 58 ? 7.716 10.519 -5.763 1.00 0.00 58 GLU A CA 4
ATOM 5219 C C . GLU A 1 58 ? 8.255 9.462 -4.803 1.00 0.00 58 GLU A C 4
ATOM 5220 O O . GLU A 1 58 ? 7.816 8.312 -4.822 1.00 0.00 58 GLU A O 4
ATOM 5232 N N . GLU A 1 59 ? 9.208 9.861 -3.967 1.00 0.00 59 GLU A N 4
ATOM 5233 C CA . GLU A 1 59 ? 9.807 8.947 -3.001 1.00 0.00 59 GLU A CA 4
ATOM 5234 C C . GLU A 1 59 ? 8.731 8.233 -2.188 1.00 0.00 59 GLU A C 4
ATOM 5235 O O . GLU A 1 59 ? 8.873 7.059 -1.845 1.00 0.00 59 GLU A O 4
ATOM 5247 N N . LYS A 1 60 ? 7.655 8.950 -1.882 1.00 0.00 60 LYS A N 4
ATOM 5248 C CA . LYS A 1 60 ? 6.554 8.387 -1.111 1.00 0.00 60 LYS A CA 4
ATOM 5249 C C . LYS A 1 60 ? 5.806 7.332 -1.920 1.00 0.00 60 LYS A C 4
ATOM 5250 O O . LYS A 1 60 ? 5.210 6.413 -1.359 1.00 0.00 60 LYS A O 4
ATOM 5269 N N . ALA A 1 61 ? 5.843 7.470 -3.241 1.00 0.00 61 ALA A N 4
ATOM 5270 C CA . ALA A 1 61 ? 5.171 6.527 -4.127 1.00 0.00 61 ALA A CA 4
ATOM 5271 C C . ALA A 1 61 ? 6.044 5.304 -4.390 1.00 0.00 61 ALA A C 4
ATOM 5272 O O . ALA A 1 61 ? 5.633 4.170 -4.140 1.00 0.00 61 ALA A O 4
ATOM 5279 N N . THR A 1 62 ? 7.250 5.541 -4.896 1.00 0.00 62 THR A N 4
ATOM 5280 C CA . THR A 1 62 ? 8.180 4.459 -5.194 1.00 0.00 62 THR A CA 4
ATOM 5281 C C . THR A 1 62 ? 8.428 3.593 -3.965 1.00 0.00 62 THR A C 4
ATOM 5282 O O . THR A 1 62 ? 8.873 2.451 -4.076 1.00 0.00 62 THR A O 4
ATOM 5293 N N . LYS A 1 63 ? 8.138 4.143 -2.790 1.00 0.00 63 LYS A N 4
ATOM 5294 C CA . LYS A 1 63 ? 8.328 3.421 -1.538 1.00 0.00 63 LYS A CA 4
ATOM 5295 C C . LYS A 1 63 ? 7.297 2.306 -1.392 1.00 0.00 63 LYS A C 4
ATOM 5296 O O . LYS A 1 63 ? 7.538 1.311 -0.708 1.00 0.00 63 LYS A O 4
ATOM 5315 N N . ASP A 1 64 ? 6.149 2.479 -2.038 1.00 0.00 64 ASP A N 4
ATOM 5316 C CA . ASP A 1 64 ? 5.082 1.486 -1.981 1.00 0.00 64 ASP A CA 4
ATOM 5317 C C . ASP A 1 64 ? 4.899 0.808 -3.335 1.00 0.00 64 ASP A C 4
ATOM 5318 O O . ASP A 1 64 ? 4.256 -0.238 -3.436 1.00 0.00 64 ASP A O 4
ATOM 5327 N N . LEU A 1 65 ? 5.467 1.410 -4.374 1.00 0.00 65 LEU A N 4
ATOM 5328 C CA . LEU A 1 65 ? 5.366 0.865 -5.724 1.00 0.00 65 LEU A CA 4
ATOM 5329 C C . LEU A 1 65 ? 5.928 -0.552 -5.782 1.00 0.00 65 LEU A C 4
ATOM 5330 O O . LEU A 1 65 ? 5.334 -1.441 -6.392 1.00 0.00 65 LEU A O 4
ATOM 5346 N N . GLU A 1 66 ? 7.075 -0.755 -5.142 1.00 0.00 66 GLU A N 4
ATOM 5347 C CA . GLU A 1 66 ? 7.716 -2.065 -5.120 1.00 0.00 66 GLU A CA 4
ATOM 5348 C C . GLU A 1 66 ? 6.698 -3.164 -4.827 1.00 0.00 66 GLU A C 4
ATOM 5349 O O . GLU A 1 66 ? 6.815 -4.282 -5.329 1.00 0.00 66 GLU A O 4
ATOM 5361 N N . ARG A 1 67 ? 5.701 -2.837 -4.012 1.00 0.00 67 ARG A N 4
ATOM 5362 C CA . ARG A 1 67 ? 4.664 -3.795 -3.650 1.00 0.00 67 ARG A CA 4
ATOM 5363 C C . ARG A 1 67 ? 3.942 -4.309 -4.893 1.00 0.00 67 ARG A C 4
ATOM 5364 O O . ARG A 1 67 ? 3.869 -5.516 -5.126 1.00 0.00 67 ARG A O 4
ATOM 5385 N N . TYR A 1 68 ? 3.410 -3.386 -5.685 1.00 0.00 68 TYR A N 4
ATOM 5386 C CA . TYR A 1 68 ? 2.691 -3.745 -6.902 1.00 0.00 68 TYR A CA 4
ATOM 5387 C C . TYR A 1 68 ? 3.545 -4.638 -7.796 1.00 0.00 68 TYR A C 4
ATOM 5388 O O . TYR A 1 68 ? 3.129 -5.730 -8.180 1.00 0.00 68 TYR A O 4
ATOM 5406 N N . ASN A 1 69 ? 4.743 -4.164 -8.123 1.00 0.00 69 ASN A N 4
ATOM 5407 C CA . ASN A 1 69 ? 5.657 -4.918 -8.972 1.00 0.00 69 ASN A CA 4
ATOM 5408 C C . ASN A 1 69 ? 5.787 -6.359 -8.487 1.00 0.00 69 ASN A C 4
ATOM 5409 O O . ASN A 1 69 ? 5.885 -7.288 -9.289 1.00 0.00 69 ASN A O 4
ATOM 5420 N N . SER A 1 70 ? 5.785 -6.537 -7.170 1.00 0.00 70 SER A N 4
ATOM 5421 C CA . SER A 1 70 ? 5.905 -7.863 -6.578 1.00 0.00 70 SER A CA 4
ATOM 5422 C C . SER A 1 70 ? 4.621 -8.664 -6.772 1.00 0.00 70 SER A C 4
ATOM 5423 O O . SER A 1 70 ? 4.658 -9.833 -7.154 1.00 0.00 70 SER A O 4
ATOM 5431 N N . GLN A 1 71 ? 3.486 -8.024 -6.508 1.00 0.00 71 GLN A N 4
ATOM 5432 C CA . GLN A 1 71 ? 2.190 -8.676 -6.653 1.00 0.00 71 GLN A CA 4
ATOM 5433 C C . GLN A 1 71 ? 1.912 -9.015 -8.114 1.00 0.00 71 GLN A C 4
ATOM 5434 O O . GLN A 1 71 ? 0.965 -9.736 -8.424 1.00 0.00 71 GLN A O 4
ATOM 5448 N N . MET A 1 72 ? 2.744 -8.490 -9.007 1.00 0.00 72 MET A N 4
ATOM 5449 C CA . MET A 1 72 ? 2.588 -8.738 -10.435 1.00 0.00 72 MET A CA 4
ATOM 5450 C C . MET A 1 72 ? 3.461 -9.906 -10.883 1.00 0.00 72 MET A C 4
ATOM 5451 O O . MET A 1 72 ? 3.052 -10.717 -11.714 1.00 0.00 72 MET A O 4
ATOM 5465 N N . LYS A 1 73 ? 4.665 -9.987 -10.326 1.00 0.00 73 LYS A N 4
ATOM 5466 C CA . LYS A 1 73 ? 5.596 -11.056 -10.667 1.00 0.00 73 LYS A CA 4
ATOM 5467 C C . LYS A 1 73 ? 4.911 -12.417 -10.594 1.00 0.00 73 LYS A C 4
ATOM 5468 O O . LYS A 1 73 ? 4.884 -13.162 -11.573 1.00 0.00 73 LYS A O 4
ATOM 5487 N N . ARG A 1 74 ? 4.357 -12.735 -9.428 1.00 0.00 74 ARG A N 4
ATOM 5488 C CA . ARG A 1 74 ? 3.672 -14.006 -9.228 1.00 0.00 74 ARG A CA 4
ATOM 5489 C C . ARG A 1 74 ? 2.436 -14.103 -10.116 1.00 0.00 74 ARG A C 4
ATOM 5490 O O . ARG A 1 74 ? 1.949 -15.196 -10.404 1.00 0.00 74 ARG A O 4
ATOM 5511 N N . ALA A 1 75 ? 1.932 -12.951 -10.548 1.00 0.00 75 ALA A N 4
ATOM 5512 C CA . ALA A 1 75 ? 0.753 -12.906 -11.404 1.00 0.00 75 ALA A CA 4
ATOM 5513 C C . ALA A 1 75 ? 1.103 -13.280 -12.840 1.00 0.00 75 ALA A C 4
ATOM 5514 O O . ALA A 1 75 ? 0.244 -13.722 -13.603 1.00 0.00 75 ALA A O 4
ATOM 5521 N N . ILE A 1 76 ? 2.369 -13.099 -13.202 1.00 0.00 76 ILE A N 4
ATOM 5522 C CA . ILE A 1 76 ? 2.832 -13.419 -14.546 1.00 0.00 76 ILE A CA 4
ATOM 5523 C C . ILE A 1 76 ? 2.626 -14.896 -14.862 1.00 0.00 76 ILE A C 4
ATOM 5524 O O . ILE A 1 76 ? 2.662 -15.303 -16.023 1.00 0.00 76 ILE A O 4
ATOM 5540 N N . GLU A 1 77 ? 2.407 -15.693 -13.821 1.00 0.00 77 GLU A N 4
ATOM 5541 C CA . GLU A 1 77 ? 2.193 -17.126 -13.989 1.00 0.00 77 GLU A CA 4
ATOM 5542 C C . GLU A 1 77 ? 0.703 -17.452 -14.038 1.00 0.00 77 GLU A C 4
ATOM 5543 O O . GLU A 1 77 ? 0.226 -18.331 -13.321 1.00 0.00 77 GLU A O 4
ATOM 5555 N N . GLN A 1 78 ? -0.025 -16.737 -14.890 1.00 0.00 78 GLN A N 4
ATOM 5556 C CA . GLN A 1 78 ? -1.460 -16.949 -15.032 1.00 0.00 78 GLN A CA 4
ATOM 5557 C C . GLN A 1 78 ? -2.126 -17.099 -13.668 1.00 0.00 78 GLN A C 4
ATOM 5558 O O . GLN A 1 78 ? -3.140 -17.783 -13.534 1.00 0.00 78 GLN A O 4
ATOM 5572 N N . GLU A 1 79 ? -1.548 -16.456 -12.659 1.00 0.00 79 GLU A N 4
ATOM 5573 C CA . GLU A 1 79 ? -2.085 -16.520 -11.305 1.00 0.00 79 GLU A CA 4
ATOM 5574 C C . GLU A 1 79 ? -3.072 -15.383 -11.057 1.00 0.00 79 GLU A C 4
ATOM 5575 O O . GLU A 1 79 ? -3.400 -15.069 -9.913 1.00 0.00 79 GLU A O 4
ATOM 5587 N N . SER A 1 80 ? -3.543 -14.770 -12.138 1.00 0.00 80 SER A N 4
ATOM 5588 C CA . SER A 1 80 ? -4.489 -13.664 -12.040 1.00 0.00 80 SER A CA 4
ATOM 5589 C C . SER A 1 80 ? -5.708 -13.912 -12.924 1.00 0.00 80 SER A C 4
ATOM 5590 O O . SER A 1 80 ? -5.760 -14.893 -13.664 1.00 0.00 80 SER A O 4
ATOM 5598 N N . GLN A 1 81 ? -6.684 -13.014 -12.839 1.00 0.00 81 GLN A N 4
ATOM 5599 C CA . GLN A 1 81 ? -7.903 -13.136 -13.630 1.00 0.00 81 GLN A CA 4
ATOM 5600 C C . GLN A 1 81 ? -7.582 -13.179 -15.120 1.00 0.00 81 GLN A C 4
ATOM 5601 O O . GLN A 1 81 ? -6.582 -12.618 -15.566 1.00 0.00 81 GLN A O 4
ATOM 5615 N N . MET A 1 82 ? -8.438 -13.850 -15.885 1.00 0.00 82 MET A N 4
ATOM 5616 C CA . MET A 1 82 ? -8.245 -13.966 -17.326 1.00 0.00 82 MET A CA 4
ATOM 5617 C C . MET A 1 82 ? -7.944 -12.605 -17.946 1.00 0.00 82 MET A C 4
ATOM 5618 O O . MET A 1 82 ? -8.849 -11.805 -18.181 1.00 0.00 82 MET A O 4
ATOM 5632 N N . SER A 1 83 ? -6.666 -12.348 -18.207 1.00 0.00 83 SER A N 4
ATOM 5633 C CA . SER A 1 83 ? -6.245 -11.082 -18.795 1.00 0.00 83 SER A CA 4
ATOM 5634 C C . SER A 1 83 ? -6.954 -10.839 -20.125 1.00 0.00 83 SER A C 4
ATOM 5635 O O . SER A 1 83 ? -7.493 -9.758 -20.366 1.00 0.00 83 SER A O 4
ATOM 5643 N N . LEU A 1 84 ? -6.948 -11.851 -20.985 1.00 0.00 84 LEU A N 4
ATOM 5644 C CA . LEU A 1 84 ? -7.590 -11.749 -22.291 1.00 0.00 84 LEU A CA 4
ATOM 5645 C C . LEU A 1 84 ? -7.099 -10.517 -23.044 1.00 0.00 84 LEU A C 4
ATOM 5646 O O . LEU A 1 84 ? -7.796 -9.987 -23.909 1.00 0.00 84 LEU A O 4
ATOM 5662 N N . LYS A 1 85 ? -5.894 -10.067 -22.710 1.00 0.00 85 LYS A N 4
ATOM 5663 C CA . LYS A 1 85 ? -5.307 -8.900 -23.357 1.00 0.00 85 LYS A CA 4
ATOM 5664 C C . LYS A 1 85 ? -3.873 -9.183 -23.792 1.00 0.00 85 LYS A C 4
ATOM 5665 O O . LYS A 1 85 ? -3.108 -9.818 -23.067 1.00 0.00 85 LYS A O 4
ATOM 5684 N N . ASP A 1 86 ? -3.515 -8.706 -24.979 1.00 0.00 86 ASP A N 4
ATOM 5685 C CA . ASP A 1 86 ? -2.171 -8.906 -25.510 1.00 0.00 86 ASP A CA 4
ATOM 5686 C C . ASP A 1 86 ? -1.194 -7.901 -24.908 1.00 0.00 86 ASP A C 4
ATOM 5687 O O . ASP A 1 86 ? -1.538 -6.739 -24.692 1.00 0.00 86 ASP A O 4
ATOM 5696 N N . SER A 1 87 ? 0.025 -8.357 -24.638 1.00 0.00 87 SER A N 4
ATOM 5697 C CA . SER A 1 87 ? 1.050 -7.499 -24.056 1.00 0.00 87 SER A CA 4
ATOM 5698 C C . SER A 1 87 ? 1.928 -6.887 -25.143 1.00 0.00 87 SER A C 4
ATOM 5699 O O . SER A 1 87 ? 1.944 -5.671 -25.332 1.00 0.00 87 SER A O 4
ATOM 5707 N N . 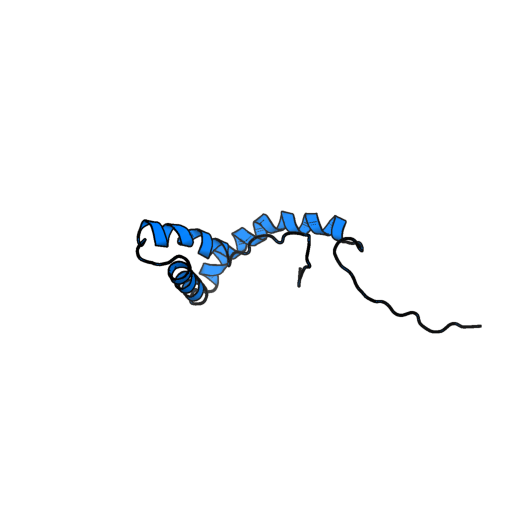GLY A 1 88 ? 2.657 -7.739 -25.856 1.00 0.00 88 GLY A N 4
ATOM 5708 C CA . GLY A 1 88 ? 3.528 -7.265 -26.916 1.00 0.00 88 GLY A CA 4
ATOM 5709 C C . GLY A 1 88 ? 4.819 -6.674 -26.385 1.00 0.00 88 GLY A C 4
ATOM 5710 O O . GLY A 1 88 ? 4.952 -5.461 -26.224 1.00 0.00 88 GLY A O 4
ATOM 5714 N N . PRO A 1 89 ? 5.800 -7.544 -26.102 1.00 0.00 89 PRO A N 4
ATOM 5715 C CA . PRO A 1 89 ? 7.104 -7.125 -25.581 1.00 0.00 89 PRO A CA 4
ATOM 5716 C C . PRO A 1 89 ? 7.932 -6.379 -26.622 1.00 0.00 89 PRO A C 4
ATOM 5717 O O . PRO A 1 89 ? 7.654 -6.453 -27.819 1.00 0.00 89 PRO A O 4
ATOM 5728 N N . SER A 1 90 ? 8.951 -5.663 -26.158 1.00 0.00 90 SER A N 4
ATOM 5729 C CA . SER A 1 90 ? 9.818 -4.901 -27.050 1.00 0.00 90 SER A CA 4
ATOM 5730 C C . SER A 1 90 ? 11.195 -4.696 -26.425 1.00 0.00 90 SER A C 4
ATOM 5731 O O . SER A 1 90 ? 11.353 -4.773 -25.206 1.00 0.00 90 SER A O 4
ATOM 5739 N N . SER A 1 91 ? 12.188 -4.435 -27.268 1.00 0.00 91 SER A N 4
ATOM 5740 C CA . SER A 1 91 ? 13.552 -4.222 -26.800 1.00 0.00 91 SER A CA 4
ATOM 5741 C C . SER A 1 91 ? 14.020 -5.391 -25.939 1.00 0.00 91 SER A C 4
ATOM 5742 O O . SER A 1 91 ? 14.677 -5.200 -24.917 1.00 0.00 91 SER A O 4
ATOM 5750 N N . GLY A 1 92 ? 13.675 -6.604 -26.361 1.00 0.00 92 GLY A N 4
ATOM 5751 C CA . GLY A 1 92 ? 14.066 -7.788 -25.618 1.00 0.00 92 GLY A CA 4
ATOM 5752 C C . GLY A 1 92 ? 12.878 -8.523 -25.031 1.00 0.00 92 GLY A C 4
ATOM 5753 O O . GLY A 1 92 ? 12.939 -9.016 -23.904 1.00 0.00 92 GLY A O 4
ATOM 5757 N N . GLY A 1 1 ? -4.329 -4.610 -25.683 1.00 0.00 1 GLY A N 5
ATOM 5758 C CA . GLY A 1 1 ? -5.573 -5.351 -25.785 1.00 0.00 1 GLY A CA 5
ATOM 5759 C C . GLY A 1 1 ? -6.511 -5.071 -24.628 1.00 0.00 1 GLY A C 5
ATOM 5760 O O . GLY A 1 1 ? -6.976 -5.994 -23.960 1.00 0.00 1 GLY A O 5
ATOM 5764 N N . SER A 1 2 ? -6.788 -3.793 -24.389 1.00 0.00 2 SER A N 5
ATOM 5765 C CA . SER A 1 2 ? -7.672 -3.393 -23.301 1.00 0.00 2 SER A CA 5
ATOM 5766 C C . SER A 1 2 ? -8.881 -4.320 -23.215 1.00 0.00 2 SER A C 5
ATOM 5767 O O . SER A 1 2 ? -9.522 -4.618 -24.222 1.00 0.00 2 SER A O 5
ATOM 5775 N N . SER A 1 3 ? -9.186 -4.774 -22.003 1.00 0.00 3 SER A N 5
ATOM 5776 C CA . SER A 1 3 ? -10.315 -5.670 -21.784 1.00 0.00 3 SER A CA 5
ATOM 5777 C C . SER A 1 3 ? -11.226 -5.137 -20.682 1.00 0.00 3 SER A C 5
ATOM 5778 O O . SER A 1 3 ? -10.860 -4.222 -19.947 1.00 0.00 3 SER A O 5
ATOM 5786 N N . GLY A 1 4 ? -12.417 -5.719 -20.575 1.00 0.00 4 GLY A N 5
ATOM 5787 C CA . GLY A 1 4 ? -13.363 -5.290 -19.561 1.00 0.00 4 GLY A CA 5
ATOM 5788 C C . GLY A 1 4 ? -12.768 -5.311 -18.167 1.00 0.00 4 GLY A C 5
ATOM 5789 O O . GLY A 1 4 ? -12.090 -4.368 -17.760 1.00 0.00 4 GLY A O 5
ATOM 5793 N N . SER A 1 5 ? -13.024 -6.389 -17.432 1.00 0.00 5 SER A N 5
ATOM 5794 C CA . SER A 1 5 ? -12.513 -6.526 -16.074 1.00 0.00 5 SER A CA 5
ATOM 5795 C C . SER A 1 5 ? -11.106 -5.947 -15.961 1.00 0.00 5 SER A C 5
ATOM 5796 O O . SER A 1 5 ? -10.150 -6.501 -16.504 1.00 0.00 5 SER A O 5
ATOM 5804 N N . SER A 1 6 ? -10.988 -4.829 -15.252 1.00 0.00 6 SER A N 5
ATOM 5805 C CA . SER A 1 6 ? -9.699 -4.172 -15.070 1.00 0.00 6 SER A CA 5
ATOM 5806 C C . SER A 1 6 ? -8.661 -5.151 -14.531 1.00 0.00 6 SER A C 5
ATOM 5807 O O . SER A 1 6 ? -8.937 -5.925 -13.615 1.00 0.00 6 SER A O 5
ATOM 5815 N N . GLY A 1 7 ? -7.464 -5.111 -15.108 1.00 0.00 7 GLY A N 5
ATOM 5816 C CA . GLY A 1 7 ? -6.401 -5.999 -14.674 1.00 0.00 7 GLY A CA 5
ATOM 5817 C C . GLY A 1 7 ? -6.004 -5.766 -13.230 1.00 0.00 7 GLY A C 5
ATOM 5818 O O . GLY A 1 7 ? -6.830 -5.366 -12.409 1.00 0.00 7 GLY A O 5
ATOM 5822 N N . ILE A 1 8 ? -4.736 -6.016 -12.919 1.00 0.00 8 ILE A N 5
ATOM 5823 C CA . ILE A 1 8 ? -4.232 -5.831 -11.564 1.00 0.00 8 ILE A CA 5
ATOM 5824 C C . ILE A 1 8 ? -4.222 -4.356 -11.178 1.00 0.00 8 ILE A C 5
ATOM 5825 O O . ILE A 1 8 ? -3.597 -3.532 -11.846 1.00 0.00 8 ILE A O 5
ATOM 5841 N N . LYS A 1 9 ? -4.917 -4.029 -10.094 1.00 0.00 9 LYS A N 5
ATOM 5842 C CA . LYS A 1 9 ? -4.987 -2.653 -9.615 1.00 0.00 9 LYS A CA 5
ATOM 5843 C C . LYS A 1 9 ? -3.590 -2.071 -9.427 1.00 0.00 9 LYS A C 5
ATOM 5844 O O . LYS A 1 9 ? -2.716 -2.705 -8.835 1.00 0.00 9 LYS A O 5
ATOM 5863 N N . LYS A 1 10 ? -3.385 -0.860 -9.935 1.00 0.00 10 LYS A N 5
ATOM 5864 C CA . LYS A 1 10 ? -2.095 -0.190 -9.821 1.00 0.00 10 LYS A CA 5
ATOM 5865 C C . LYS A 1 10 ? -2.048 0.692 -8.578 1.00 0.00 10 LYS A C 5
ATOM 5866 O O . LYS A 1 10 ? -3.069 1.190 -8.101 1.00 0.00 10 LYS A O 5
ATOM 5885 N N . PRO A 1 11 ? -0.836 0.894 -8.040 1.00 0.00 11 PRO A N 5
ATOM 5886 C CA . PRO A 1 11 ? -0.627 1.719 -6.846 1.00 0.00 11 PRO A CA 5
ATOM 5887 C C . PRO A 1 11 ? -0.861 3.201 -7.118 1.00 0.00 11 PRO A C 5
ATOM 5888 O O . PRO A 1 11 ? -0.745 3.659 -8.254 1.00 0.00 11 PRO A O 5
ATOM 5899 N N . MET A 1 12 ? -1.192 3.946 -6.068 1.00 0.00 12 MET A N 5
ATOM 5900 C CA . MET A 1 12 ? -1.440 5.377 -6.194 1.00 0.00 12 MET A CA 5
ATOM 5901 C C . MET A 1 12 ? -0.141 6.134 -6.449 1.00 0.00 12 MET A C 5
ATOM 5902 O O . MET A 1 12 ? 0.631 6.390 -5.524 1.00 0.00 12 MET A O 5
ATOM 5916 N N . SER A 1 13 ? 0.095 6.489 -7.708 1.00 0.00 13 SER A N 5
ATOM 5917 C CA . SER A 1 13 ? 1.304 7.214 -8.084 1.00 0.00 13 SER A CA 5
ATOM 5918 C C . SER A 1 13 ? 1.352 8.580 -7.407 1.00 0.00 13 SER A C 5
ATOM 5919 O O . SER A 1 13 ? 0.319 9.140 -7.041 1.00 0.00 13 SER A O 5
ATOM 5927 N N . ALA A 1 14 ? 2.559 9.110 -7.243 1.00 0.00 14 ALA A N 5
ATOM 5928 C CA . ALA A 1 14 ? 2.743 10.411 -6.611 1.00 0.00 14 ALA A CA 5
ATOM 5929 C C . ALA A 1 14 ? 1.650 11.386 -7.035 1.00 0.00 14 ALA A C 5
ATOM 5930 O O . ALA A 1 14 ? 1.282 12.287 -6.280 1.00 0.00 14 ALA A O 5
ATOM 5937 N N . SER A 1 15 ? 1.134 11.201 -8.246 1.00 0.00 15 SER A N 5
ATOM 5938 C CA . SER A 1 15 ? 0.086 12.067 -8.771 1.00 0.00 15 SER A CA 5
ATOM 5939 C C . SER A 1 15 ? -1.185 11.950 -7.935 1.00 0.00 15 SER A C 5
ATOM 5940 O O . SER A 1 15 ? -1.583 12.895 -7.255 1.00 0.00 15 SER A O 5
ATOM 5948 N N . ALA A 1 16 ? -1.818 10.783 -7.993 1.00 0.00 16 ALA A N 5
ATOM 5949 C CA . ALA A 1 16 ? -3.043 10.540 -7.241 1.00 0.00 16 ALA A CA 5
ATOM 5950 C C . ALA A 1 16 ? -2.909 11.027 -5.802 1.00 0.00 16 ALA A C 5
ATOM 5951 O O . ALA A 1 16 ? -3.773 11.745 -5.296 1.00 0.00 16 ALA A O 5
ATOM 5958 N N . LEU A 1 17 ? -1.823 10.631 -5.147 1.00 0.00 17 LEU A N 5
ATOM 5959 C CA . LEU A 1 17 ? -1.577 11.027 -3.765 1.00 0.00 17 LEU A CA 5
ATOM 5960 C C . LEU A 1 17 ? -1.728 12.536 -3.595 1.00 0.00 17 LEU A C 5
ATOM 5961 O O . LEU A 1 17 ? -2.506 13.002 -2.763 1.00 0.00 17 LEU A O 5
ATOM 5977 N N . PHE A 1 18 ? -0.981 13.293 -4.391 1.00 0.00 18 PHE A N 5
ATOM 5978 C CA . PHE A 1 18 ? -1.033 14.750 -4.331 1.00 0.00 18 PHE A CA 5
ATOM 5979 C C . PHE A 1 18 ? -2.471 15.247 -4.442 1.00 0.00 18 PHE A C 5
ATOM 5980 O O . PHE A 1 18 ? -2.878 16.168 -3.733 1.00 0.00 18 PHE A O 5
ATOM 5997 N N . VAL A 1 19 ? -3.237 14.631 -5.337 1.00 0.00 19 VAL A N 5
ATOM 5998 C CA . VAL A 1 19 ? -4.630 15.011 -5.542 1.00 0.00 19 VAL A CA 5
ATOM 5999 C C . VAL A 1 19 ? -5.448 14.805 -4.272 1.00 0.00 19 VAL A C 5
ATOM 6000 O O . VAL A 1 19 ? -6.166 15.702 -3.833 1.00 0.00 19 VAL A O 5
ATOM 6013 N N . GLN A 1 20 ? -5.333 13.617 -3.686 1.00 0.00 20 GLN A N 5
ATOM 6014 C CA . GLN A 1 20 ? -6.062 13.294 -2.466 1.00 0.00 20 GLN A CA 5
ATOM 6015 C C . GLN A 1 20 ? -5.554 14.124 -1.292 1.00 0.00 20 GLN A C 5
ATOM 6016 O O . GLN A 1 20 ? -6.220 14.232 -0.262 1.00 0.00 20 GLN A O 5
ATOM 6030 N N . ASP A 1 21 ? -4.372 14.708 -1.454 1.00 0.00 21 ASP A N 5
ATOM 6031 C CA . ASP A 1 21 ? -3.775 15.529 -0.407 1.00 0.00 21 ASP A CA 5
ATOM 6032 C C . ASP A 1 21 ? -4.465 16.887 -0.322 1.00 0.00 21 ASP A C 5
ATOM 6033 O O . ASP A 1 21 ? -4.737 17.390 0.768 1.00 0.00 21 ASP A O 5
ATOM 6042 N N . HIS A 1 22 ? -4.745 17.477 -1.480 1.00 0.00 22 HIS A N 5
ATOM 6043 C CA . HIS A 1 22 ? -5.403 18.777 -1.537 1.00 0.00 22 HIS A CA 5
ATOM 6044 C C . HIS A 1 22 ? -6.832 18.641 -2.055 1.00 0.00 22 HIS A C 5
ATOM 6045 O O . HIS A 1 22 ? -7.511 19.638 -2.299 1.00 0.00 22 HIS A O 5
ATOM 6060 N N . ARG A 1 23 ? -7.280 17.401 -2.222 1.00 0.00 23 ARG A N 5
ATOM 6061 C CA . ARG A 1 23 ? -8.626 17.135 -2.714 1.00 0.00 23 ARG A CA 5
ATOM 6062 C C . ARG A 1 23 ? -9.666 17.878 -1.879 1.00 0.00 23 ARG A C 5
ATOM 6063 O O . ARG A 1 23 ? -10.431 18.700 -2.384 1.00 0.00 23 ARG A O 5
ATOM 6084 N N . PRO A 1 24 ? -9.696 17.582 -0.572 1.00 0.00 24 PRO A N 5
ATOM 6085 C CA . PRO A 1 24 ? -10.637 18.211 0.360 1.00 0.00 24 PRO A CA 5
ATOM 6086 C C . PRO A 1 24 ? -10.320 19.683 0.600 1.00 0.00 24 PRO A C 5
ATOM 6087 O O . PRO A 1 24 ? -11.209 20.533 0.562 1.00 0.00 24 PRO A O 5
ATOM 6098 N N . GLN A 1 25 ? -9.047 19.976 0.847 1.00 0.00 25 GLN A N 5
ATOM 6099 C CA . GLN A 1 25 ? -8.613 21.346 1.093 1.00 0.00 25 GLN A CA 5
ATOM 6100 C C . GLN A 1 25 ? -9.148 22.288 0.019 1.00 0.00 25 GLN A C 5
ATOM 6101 O O . GLN A 1 25 ? -9.751 23.317 0.325 1.00 0.00 25 GLN A O 5
ATOM 6115 N N . PHE A 1 26 ? -8.923 21.930 -1.241 1.00 0.00 26 PHE A N 5
ATOM 6116 C CA . PHE A 1 26 ? -9.381 22.743 -2.361 1.00 0.00 26 PHE A CA 5
ATOM 6117 C C . PHE A 1 26 ? -10.828 23.183 -2.158 1.00 0.00 26 PHE A C 5
ATOM 6118 O O . PHE A 1 26 ? -11.134 24.376 -2.163 1.00 0.00 26 PHE A O 5
ATOM 6135 N N . LEU A 1 27 ? -11.716 22.210 -1.980 1.00 0.00 27 LEU A N 5
ATOM 6136 C CA . LEU A 1 27 ? -13.132 22.495 -1.775 1.00 0.00 27 LEU A CA 5
ATOM 6137 C C . LEU A 1 27 ? -13.322 23.593 -0.734 1.00 0.00 27 LEU A C 5
ATOM 6138 O O . LEU A 1 27 ? -13.931 24.627 -1.012 1.00 0.00 27 LEU A O 5
ATOM 6154 N N . ILE A 1 28 ? -12.796 23.362 0.464 1.00 0.00 28 ILE A N 5
ATOM 6155 C CA . ILE A 1 28 ? -12.905 24.333 1.546 1.00 0.00 28 ILE A CA 5
ATOM 6156 C C . ILE A 1 28 ? -12.534 25.733 1.067 1.00 0.00 28 ILE A C 5
ATOM 6157 O O . ILE A 1 28 ? -13.361 26.644 1.087 1.00 0.00 28 ILE A O 5
ATOM 6173 N N . GLU A 1 29 ? -11.287 25.894 0.636 1.00 0.00 29 GLU A N 5
ATOM 6174 C CA . GLU A 1 29 ? -10.808 27.183 0.152 1.00 0.00 29 GLU A CA 5
ATOM 6175 C C . GLU A 1 29 ? -11.729 27.733 -0.934 1.00 0.00 29 GLU A C 5
ATOM 6176 O O . GLU A 1 29 ? -11.985 28.934 -0.996 1.00 0.00 29 GLU A O 5
ATOM 6188 N N . ASN A 1 30 ? -12.224 26.843 -1.788 1.00 0.00 30 ASN A N 5
ATOM 6189 C CA . ASN A 1 30 ? -13.115 27.238 -2.873 1.00 0.00 30 ASN A CA 5
ATOM 6190 C C . ASN A 1 30 ? -14.471 26.550 -2.740 1.00 0.00 30 ASN A C 5
ATOM 6191 O O . ASN A 1 30 ? -14.751 25.545 -3.394 1.00 0.00 30 ASN A O 5
ATOM 6202 N N . PRO A 1 31 ? -15.333 27.104 -1.875 1.00 0.00 31 PRO A N 5
ATOM 6203 C CA . PRO A 1 31 ? -16.674 26.562 -1.637 1.00 0.00 31 PRO A CA 5
ATOM 6204 C C . PRO A 1 31 ? -17.598 26.756 -2.834 1.00 0.00 31 PRO A C 5
ATOM 6205 O O . PRO A 1 31 ? -18.772 26.385 -2.792 1.00 0.00 31 PRO A O 5
ATOM 6216 N N . LYS A 1 32 ? -17.063 27.339 -3.901 1.00 0.00 32 LYS A N 5
ATOM 6217 C CA . LYS A 1 32 ? -17.839 27.581 -5.112 1.00 0.00 32 LYS A CA 5
ATOM 6218 C C . LYS A 1 32 ? -17.429 26.619 -6.222 1.00 0.00 32 LYS A C 5
ATOM 6219 O O . LYS A 1 32 ? -17.354 26.999 -7.391 1.00 0.00 32 LYS A O 5
ATOM 6238 N N . THR A 1 33 ? -17.167 25.370 -5.850 1.00 0.00 33 THR A N 5
ATOM 6239 C CA . THR A 1 33 ? -16.765 24.354 -6.814 1.00 0.00 33 THR A CA 5
ATOM 6240 C C . THR A 1 33 ? -17.229 22.968 -6.378 1.00 0.00 33 THR A C 5
ATOM 6241 O O . THR A 1 33 ? -17.272 22.665 -5.185 1.00 0.00 33 THR A O 5
ATOM 6252 N N . SER A 1 34 ? -17.574 22.131 -7.351 1.00 0.00 34 SER A N 5
ATOM 6253 C CA . SER A 1 34 ? -18.037 20.778 -7.066 1.00 0.00 34 SER A CA 5
ATOM 6254 C C . SER A 1 34 ? -16.858 19.832 -6.859 1.00 0.00 34 SER A C 5
ATOM 6255 O O . SER A 1 34 ? -15.704 20.201 -7.083 1.00 0.00 34 SER A O 5
ATOM 6263 N N . LEU A 1 35 ? -17.156 18.611 -6.430 1.00 0.00 35 LEU A N 5
ATOM 6264 C CA . LEU A 1 35 ? -16.121 17.610 -6.193 1.00 0.00 35 LEU A CA 5
ATOM 6265 C C . LEU A 1 35 ? -15.244 17.430 -7.427 1.00 0.00 35 LEU A C 5
ATOM 6266 O O . LEU A 1 35 ? -14.025 17.585 -7.362 1.00 0.00 35 LEU A O 5
ATOM 6282 N N . GLU A 1 36 ? -15.873 17.103 -8.552 1.00 0.00 36 GLU A N 5
ATOM 6283 C CA . GLU A 1 36 ? -15.149 16.904 -9.801 1.00 0.00 36 GLU A CA 5
ATOM 6284 C C . GLU A 1 36 ? -14.352 18.151 -10.173 1.00 0.00 36 GLU A C 5
ATOM 6285 O O . GLU A 1 36 ? -13.121 18.131 -10.189 1.00 0.00 36 GLU A O 5
ATOM 6297 N N . ASP A 1 37 ? -15.062 19.232 -10.472 1.00 0.00 37 ASP A N 5
ATOM 6298 C CA . ASP A 1 37 ? -14.422 20.489 -10.844 1.00 0.00 37 ASP A CA 5
ATOM 6299 C C . ASP A 1 37 ? -13.206 20.760 -9.963 1.00 0.00 37 ASP A C 5
ATOM 6300 O O . ASP A 1 37 ? -12.117 21.040 -10.462 1.00 0.00 37 ASP A O 5
ATOM 6309 N N . ALA A 1 38 ? -13.401 20.677 -8.652 1.00 0.00 38 ALA A N 5
ATOM 6310 C CA . ALA A 1 38 ? -12.321 20.912 -7.702 1.00 0.00 38 ALA A CA 5
ATOM 6311 C C . ALA A 1 38 ? -11.064 20.145 -8.098 1.00 0.00 38 ALA A C 5
ATOM 6312 O O . ALA A 1 38 ? -9.965 20.701 -8.121 1.00 0.00 38 ALA A O 5
ATOM 6319 N N . THR A 1 39 ? -11.233 18.863 -8.410 1.00 0.00 39 THR A N 5
ATOM 6320 C CA . THR A 1 39 ? -10.112 18.019 -8.804 1.00 0.00 39 THR A CA 5
ATOM 6321 C C . THR A 1 39 ? -9.527 18.468 -10.138 1.00 0.00 39 THR A C 5
ATOM 6322 O O . THR A 1 39 ? -8.329 18.734 -10.244 1.00 0.00 39 THR A O 5
ATOM 6333 N N . LEU A 1 40 ? -10.379 18.553 -11.153 1.00 0.00 40 LEU A N 5
ATOM 6334 C CA . LEU A 1 40 ? -9.946 18.972 -12.482 1.00 0.00 40 LEU A CA 5
ATOM 6335 C C . LEU A 1 40 ? -8.870 20.049 -12.390 1.00 0.00 40 LEU A C 5
ATOM 6336 O O . LEU A 1 40 ? -7.952 20.095 -13.209 1.00 0.00 40 LEU A O 5
ATOM 6352 N N . GLN A 1 41 ? -8.988 20.913 -11.386 1.00 0.00 41 GLN A N 5
ATOM 6353 C CA . GLN A 1 41 ? -8.024 21.988 -11.186 1.00 0.00 41 GLN A CA 5
ATOM 6354 C C . GLN A 1 41 ? -6.773 21.474 -10.483 1.00 0.00 41 GLN A C 5
ATOM 6355 O O . GLN A 1 41 ? -5.653 21.830 -10.849 1.00 0.00 41 GLN A O 5
ATOM 6369 N N . ILE A 1 42 ? -6.971 20.636 -9.471 1.00 0.00 42 ILE A N 5
ATOM 6370 C CA . ILE A 1 42 ? -5.859 20.073 -8.716 1.00 0.00 42 ILE A CA 5
ATOM 6371 C C . ILE A 1 42 ? -4.924 19.280 -9.624 1.00 0.00 42 ILE A C 5
ATOM 6372 O O . ILE A 1 42 ? -3.705 19.434 -9.562 1.00 0.00 42 ILE A O 5
ATOM 6388 N N . GLU A 1 43 ? -5.506 18.434 -10.469 1.00 0.00 43 GLU A N 5
ATOM 6389 C CA . GLU A 1 43 ? -4.724 17.619 -11.391 1.00 0.00 43 GLU A CA 5
ATOM 6390 C C . GLU A 1 43 ? -3.773 18.485 -12.212 1.00 0.00 43 GLU A C 5
ATOM 6391 O O . GLU A 1 43 ? -2.554 18.368 -12.095 1.00 0.00 43 GLU A O 5
ATOM 6403 N N . GLU A 1 44 ? -4.341 19.354 -13.042 1.00 0.00 44 GLU A N 5
ATOM 6404 C CA . GLU A 1 44 ? -3.544 20.239 -13.884 1.00 0.00 44 GLU A CA 5
ATOM 6405 C C . GLU A 1 44 ? -2.530 21.015 -13.049 1.00 0.00 44 GLU A C 5
ATOM 6406 O O . GLU A 1 44 ? -1.431 21.321 -13.513 1.00 0.00 44 GLU A O 5
ATOM 6418 N N . LEU A 1 45 ? -2.907 21.332 -11.815 1.00 0.00 45 LEU A N 5
ATOM 6419 C CA . LEU A 1 45 ? -2.032 22.074 -10.914 1.00 0.00 45 LEU A CA 5
ATOM 6420 C C . LEU A 1 45 ? -0.816 21.238 -10.526 1.00 0.00 45 LEU A C 5
ATOM 6421 O O . LEU A 1 45 ? 0.247 21.777 -10.217 1.00 0.00 45 LEU A O 5
ATOM 6437 N N . TRP A 1 46 ? -0.979 19.921 -10.546 1.00 0.00 46 TRP A N 5
ATOM 6438 C CA . TRP A 1 46 ? 0.106 19.010 -10.199 1.00 0.00 46 TRP A CA 5
ATOM 6439 C C . TRP A 1 46 ? 1.126 18.922 -11.329 1.00 0.00 46 TRP A C 5
ATOM 6440 O O . TRP A 1 46 ? 2.296 18.617 -11.100 1.00 0.00 46 TRP A O 5
ATOM 6461 N N . LYS A 1 47 ? 0.675 19.192 -12.549 1.00 0.00 47 LYS A N 5
ATOM 6462 C CA . LYS A 1 47 ? 1.548 19.145 -13.716 1.00 0.00 47 LYS A CA 5
ATOM 6463 C C . LYS A 1 47 ? 2.385 20.416 -13.820 1.00 0.00 47 LYS A C 5
ATOM 6464 O O . LYS A 1 47 ? 3.475 20.408 -14.394 1.00 0.00 47 LYS A O 5
ATOM 6483 N N . THR A 1 48 ? 1.871 21.506 -13.261 1.00 0.00 48 THR A N 5
ATOM 6484 C CA . THR A 1 48 ? 2.571 22.784 -13.291 1.00 0.00 48 THR A CA 5
ATOM 6485 C C . THR A 1 48 ? 3.327 23.027 -11.990 1.00 0.00 48 THR A C 5
ATOM 6486 O O . THR A 1 48 ? 3.759 24.147 -11.711 1.00 0.00 48 THR A O 5
ATOM 6497 N N . LEU A 1 49 ? 3.485 21.973 -11.197 1.00 0.00 49 LEU A N 5
ATOM 6498 C CA . LEU A 1 49 ? 4.191 22.072 -9.924 1.00 0.00 49 LEU A CA 5
ATOM 6499 C C . LEU A 1 49 ? 5.696 22.182 -10.143 1.00 0.00 49 LEU A C 5
ATOM 6500 O O . LEU A 1 49 ? 6.167 22.222 -11.280 1.00 0.00 49 LEU A O 5
ATOM 6516 N N . SER A 1 50 ? 6.447 22.229 -9.047 1.00 0.00 50 SER A N 5
ATOM 6517 C CA . SER A 1 50 ? 7.899 22.335 -9.120 1.00 0.00 50 SER A CA 5
ATOM 6518 C C . SER A 1 50 ? 8.548 20.955 -9.075 1.00 0.00 50 SER A C 5
ATOM 6519 O O . SER A 1 50 ? 8.056 20.048 -8.404 1.00 0.00 50 SER A O 5
ATOM 6527 N N . GLU A 1 51 ? 9.656 20.805 -9.795 1.00 0.00 51 GLU A N 5
ATOM 6528 C CA . GLU A 1 51 ? 10.372 19.536 -9.838 1.00 0.00 51 GLU A CA 5
ATOM 6529 C C . GLU A 1 51 ? 10.463 18.915 -8.447 1.00 0.00 51 GLU A C 5
ATOM 6530 O O . GLU A 1 51 ? 9.977 17.808 -8.219 1.00 0.00 51 GLU A O 5
ATOM 6542 N N . GLU A 1 52 ? 11.089 19.636 -7.523 1.00 0.00 52 GLU A N 5
ATOM 6543 C CA . GLU A 1 52 ? 11.245 19.155 -6.155 1.00 0.00 52 GLU A CA 5
ATOM 6544 C C . GLU A 1 52 ? 9.896 18.764 -5.559 1.00 0.00 52 GLU A C 5
ATOM 6545 O O . GLU A 1 52 ? 9.731 17.659 -5.044 1.00 0.00 52 GLU A O 5
ATOM 6557 N N . GLU A 1 53 ? 8.935 19.679 -5.634 1.00 0.00 53 GLU A N 5
ATOM 6558 C CA . GLU A 1 53 ? 7.601 19.430 -5.100 1.00 0.00 53 GLU A CA 5
ATOM 6559 C C . GLU A 1 53 ? 7.095 18.053 -5.521 1.00 0.00 53 GLU A C 5
ATOM 6560 O O . GLU A 1 53 ? 6.390 17.381 -4.767 1.00 0.00 53 GLU A O 5
ATOM 6572 N N . LYS A 1 54 ? 7.459 17.640 -6.730 1.00 0.00 54 LYS A N 5
ATOM 6573 C CA . LYS A 1 54 ? 7.044 16.344 -7.253 1.00 0.00 54 LYS A CA 5
ATOM 6574 C C . LYS A 1 54 ? 7.915 15.226 -6.690 1.00 0.00 54 LYS A C 5
ATOM 6575 O O . LYS A 1 54 ? 7.409 14.198 -6.237 1.00 0.00 54 LYS A O 5
ATOM 6594 N N . LEU A 1 55 ? 9.227 15.432 -6.720 1.00 0.00 55 LEU A N 5
ATOM 6595 C CA . LEU A 1 55 ? 10.170 14.442 -6.211 1.00 0.00 55 LEU A CA 5
ATOM 6596 C C . LEU A 1 55 ? 9.774 13.983 -4.812 1.00 0.00 55 LEU A C 5
ATOM 6597 O O . LEU A 1 55 ? 9.432 12.819 -4.601 1.00 0.00 55 LEU A O 5
ATOM 6613 N N . LYS A 1 56 ? 9.821 14.906 -3.857 1.00 0.00 56 LYS A N 5
ATOM 6614 C CA . LYS A 1 56 ? 9.464 14.598 -2.477 1.00 0.00 56 LYS A CA 5
ATOM 6615 C C . LYS A 1 56 ? 8.329 13.581 -2.422 1.00 0.00 56 LYS A C 5
ATOM 6616 O O . LYS A 1 56 ? 8.383 12.617 -1.658 1.00 0.00 56 LYS A O 5
ATOM 6635 N N . TYR A 1 57 ? 7.304 13.801 -3.237 1.00 0.00 57 TYR A N 5
ATOM 6636 C CA . TYR A 1 57 ? 6.155 12.904 -3.280 1.00 0.00 57 TYR A CA 5
ATOM 6637 C C . TYR A 1 57 ? 6.527 11.573 -3.927 1.00 0.00 57 TYR A C 5
ATOM 6638 O O . TYR A 1 57 ? 6.308 10.508 -3.351 1.00 0.00 57 TYR A O 5
ATOM 6656 N N . GLU A 1 58 ? 7.093 11.644 -5.128 1.00 0.00 58 GLU A N 5
ATOM 6657 C CA . GLU A 1 58 ? 7.496 10.446 -5.854 1.00 0.00 58 GLU A CA 5
ATOM 6658 C C . GLU A 1 58 ? 8.199 9.458 -4.926 1.00 0.00 58 GLU A C 5
ATOM 6659 O O . GLU A 1 58 ? 7.905 8.263 -4.938 1.00 0.00 58 GLU A O 5
ATOM 6671 N N . GLU A 1 59 ? 9.129 9.968 -4.124 1.00 0.00 59 GLU A N 5
ATOM 6672 C CA . GLU A 1 59 ? 9.874 9.130 -3.192 1.00 0.00 59 GLU A CA 5
ATOM 6673 C C . GLU A 1 59 ? 8.927 8.311 -2.320 1.00 0.00 59 GLU A C 5
ATOM 6674 O O . GLU A 1 59 ? 9.212 7.161 -1.984 1.00 0.00 59 GLU A O 5
ATOM 6686 N N . LYS A 1 60 ? 7.799 8.911 -1.956 1.00 0.00 60 LYS A N 5
ATOM 6687 C CA . LYS A 1 60 ? 6.808 8.239 -1.124 1.00 0.00 60 LYS A CA 5
ATOM 6688 C C . LYS A 1 60 ? 6.073 7.162 -1.916 1.00 0.00 60 LYS A C 5
ATOM 6689 O O . LYS A 1 60 ? 5.715 6.116 -1.374 1.00 0.00 60 LYS A O 5
ATOM 6708 N N . ALA A 1 61 ? 5.853 7.424 -3.200 1.00 0.00 61 ALA A N 5
ATOM 6709 C CA . ALA A 1 61 ? 5.165 6.475 -4.066 1.00 0.00 61 ALA A CA 5
ATOM 6710 C C . ALA A 1 61 ? 6.085 5.325 -4.462 1.00 0.00 61 ALA A C 5
ATOM 6711 O O . ALA A 1 61 ? 5.811 4.163 -4.159 1.00 0.00 61 ALA A O 5
ATOM 6718 N N . THR A 1 62 ? 7.179 5.655 -5.141 1.00 0.00 62 THR A N 5
ATOM 6719 C CA . THR A 1 62 ? 8.139 4.650 -5.580 1.00 0.00 62 THR A CA 5
ATOM 6720 C C . THR A 1 62 ? 8.332 3.574 -4.518 1.00 0.00 62 THR A C 5
ATOM 6721 O O . THR A 1 62 ? 8.229 2.380 -4.802 1.00 0.00 62 THR A O 5
ATOM 6732 N N . LYS A 1 63 ? 8.612 4.002 -3.292 1.00 0.00 63 LYS A N 5
ATOM 6733 C CA . LYS A 1 63 ? 8.818 3.076 -2.185 1.00 0.00 63 LYS A CA 5
ATOM 6734 C C . LYS A 1 63 ? 7.648 2.105 -2.064 1.00 0.00 63 LYS A C 5
ATOM 6735 O O . LYS A 1 63 ? 7.835 0.928 -1.753 1.00 0.00 63 LYS A O 5
ATOM 6754 N N . ASP A 1 64 ? 6.442 2.604 -2.312 1.00 0.00 64 ASP A N 5
ATOM 6755 C CA . ASP A 1 64 ? 5.242 1.780 -2.233 1.00 0.00 64 ASP A CA 5
ATOM 6756 C C . ASP A 1 64 ? 5.180 0.798 -3.399 1.00 0.00 64 ASP A C 5
ATOM 6757 O O . ASP A 1 64 ? 4.673 -0.316 -3.260 1.00 0.00 64 ASP A O 5
ATOM 6766 N N . LEU A 1 65 ? 5.696 1.218 -4.548 1.00 0.00 65 LEU A N 5
ATOM 6767 C CA . LEU A 1 65 ? 5.699 0.377 -5.740 1.00 0.00 65 LEU A CA 5
ATOM 6768 C C . LEU A 1 65 ? 5.915 -1.088 -5.372 1.00 0.00 65 LEU A C 5
ATOM 6769 O O . LEU A 1 65 ? 5.381 -1.986 -6.021 1.00 0.00 65 LEU A O 5
ATOM 6785 N N . GLU A 1 66 ? 6.701 -1.319 -4.324 1.00 0.00 66 GLU A N 5
ATOM 6786 C CA . GLU A 1 66 ? 6.986 -2.675 -3.870 1.00 0.00 66 GLU A CA 5
ATOM 6787 C C . GLU A 1 66 ? 5.718 -3.525 -3.863 1.00 0.00 66 GLU A C 5
ATOM 6788 O O . GLU A 1 66 ? 5.701 -4.637 -4.389 1.00 0.00 66 GLU A O 5
ATOM 6800 N N . ARG A 1 67 ? 4.659 -2.992 -3.262 1.00 0.00 67 ARG A N 5
ATOM 6801 C CA . ARG A 1 67 ? 3.388 -3.701 -3.184 1.00 0.00 67 ARG A CA 5
ATOM 6802 C C . ARG A 1 67 ? 2.939 -4.166 -4.566 1.00 0.00 67 ARG A C 5
ATOM 6803 O O . ARG A 1 67 ? 2.388 -5.257 -4.717 1.00 0.00 67 ARG A O 5
ATOM 6824 N N . TYR A 1 68 ? 3.179 -3.332 -5.572 1.00 0.00 68 TYR A N 5
ATOM 6825 C CA . TYR A 1 68 ? 2.797 -3.656 -6.941 1.00 0.00 68 TYR A CA 5
ATOM 6826 C C . TYR A 1 68 ? 3.735 -4.702 -7.536 1.00 0.00 68 TYR A C 5
ATOM 6827 O O . TYR A 1 68 ? 3.298 -5.761 -7.983 1.00 0.00 68 TYR A O 5
ATOM 6845 N N . ASN A 1 69 ? 5.029 -4.396 -7.535 1.00 0.00 69 ASN A N 5
ATOM 6846 C CA . ASN A 1 69 ? 6.031 -5.309 -8.073 1.00 0.00 69 ASN A CA 5
ATOM 6847 C C . ASN A 1 69 ? 5.777 -6.736 -7.599 1.00 0.00 69 ASN A C 5
ATOM 6848 O O . ASN A 1 69 ? 5.618 -7.651 -8.407 1.00 0.00 69 ASN A O 5
ATOM 6859 N N . SER A 1 70 ? 5.740 -6.919 -6.282 1.00 0.00 70 SER A N 5
ATOM 6860 C CA . SER A 1 70 ? 5.508 -8.235 -5.699 1.00 0.00 70 SER A CA 5
ATOM 6861 C C . SER A 1 70 ? 4.309 -8.915 -6.353 1.00 0.00 70 SER A C 5
ATOM 6862 O O . SER A 1 70 ? 4.414 -10.035 -6.852 1.00 0.00 70 SER A O 5
ATOM 6870 N N . GLN A 1 71 ? 3.171 -8.230 -6.344 1.00 0.00 71 GLN A N 5
ATOM 6871 C CA . GLN A 1 71 ? 1.951 -8.768 -6.934 1.00 0.00 71 GLN A CA 5
ATOM 6872 C C . GLN A 1 71 ? 2.194 -9.215 -8.372 1.00 0.00 71 GLN A C 5
ATOM 6873 O O . GLN A 1 71 ? 1.648 -10.224 -8.818 1.00 0.00 71 GLN A O 5
ATOM 6887 N N . MET A 1 72 ? 3.016 -8.459 -9.091 1.00 0.00 72 MET A N 5
ATOM 6888 C CA . MET A 1 72 ? 3.332 -8.779 -10.478 1.00 0.00 72 MET A CA 5
ATOM 6889 C C . MET A 1 72 ? 4.353 -9.909 -10.557 1.00 0.00 72 MET A C 5
ATOM 6890 O O . MET A 1 72 ? 4.501 -10.556 -11.594 1.00 0.00 72 MET A O 5
ATOM 6904 N N . LYS A 1 73 ? 5.056 -10.142 -9.454 1.00 0.00 73 LYS A N 5
ATOM 6905 C CA . LYS A 1 73 ? 6.064 -11.195 -9.397 1.00 0.00 73 LYS A CA 5
ATOM 6906 C C . LYS A 1 73 ? 5.433 -12.565 -9.624 1.00 0.00 73 LYS A C 5
ATOM 6907 O O . LYS A 1 73 ? 6.032 -13.439 -10.251 1.00 0.00 73 LYS A O 5
ATOM 6926 N N . ARG A 1 74 ? 4.219 -12.745 -9.113 1.00 0.00 74 ARG A N 5
ATOM 6927 C CA . ARG A 1 74 ? 3.507 -14.008 -9.261 1.00 0.00 74 ARG A CA 5
ATOM 6928 C C . ARG A 1 74 ? 2.533 -13.949 -10.434 1.00 0.00 74 ARG A C 5
ATOM 6929 O O . ARG A 1 74 ? 2.172 -14.978 -11.005 1.00 0.00 74 ARG A O 5
ATOM 6950 N N . ALA A 1 75 ? 2.112 -12.739 -10.787 1.00 0.00 75 ALA A N 5
ATOM 6951 C CA . ALA A 1 75 ? 1.182 -12.546 -11.892 1.00 0.00 75 ALA A CA 5
ATOM 6952 C C . ALA A 1 75 ? 1.880 -12.730 -13.235 1.00 0.00 75 ALA A C 5
ATOM 6953 O O . ALA A 1 75 ? 1.441 -13.521 -14.070 1.00 0.00 75 ALA A O 5
ATOM 6960 N N . ILE A 1 76 ? 2.968 -11.994 -13.437 1.00 0.00 76 ILE A N 5
ATOM 6961 C CA . ILE A 1 76 ? 3.726 -12.077 -14.679 1.00 0.00 76 ILE A CA 5
ATOM 6962 C C . ILE A 1 76 ? 3.719 -13.497 -15.234 1.00 0.00 76 ILE A C 5
ATOM 6963 O O . ILE A 1 76 ? 3.638 -13.700 -16.445 1.00 0.00 76 ILE A O 5
ATOM 6979 N N . GLU A 1 77 ? 3.803 -14.476 -14.339 1.00 0.00 77 GLU A N 5
ATOM 6980 C CA . GLU A 1 77 ? 3.805 -15.878 -14.739 1.00 0.00 77 GLU A CA 5
ATOM 6981 C C . GLU A 1 77 ? 2.486 -16.256 -15.406 1.00 0.00 77 GLU A C 5
ATOM 6982 O O . GLU A 1 77 ? 1.592 -15.422 -15.553 1.00 0.00 77 GLU A O 5
ATOM 6994 N N . GLN A 1 78 ? 2.373 -17.518 -15.808 1.00 0.00 78 GLN A N 5
ATOM 6995 C CA . GLN A 1 78 ? 1.163 -18.006 -16.460 1.00 0.00 78 GLN A CA 5
ATOM 6996 C C . GLN A 1 78 ? -0.084 -17.480 -15.757 1.00 0.00 78 GLN A C 5
ATOM 6997 O O . GLN A 1 78 ? -1.091 -17.185 -16.400 1.00 0.00 78 GLN A O 5
ATOM 7011 N N . GLU A 1 79 ? -0.009 -17.365 -14.435 1.00 0.00 79 GLU A N 5
ATOM 7012 C CA . GLU A 1 79 ? -1.133 -16.876 -13.646 1.00 0.00 79 GLU A CA 5
ATOM 7013 C C . GLU A 1 79 ? -1.865 -15.755 -14.379 1.00 0.00 79 GLU A C 5
ATOM 7014 O O . GLU A 1 79 ? -3.085 -15.796 -14.538 1.00 0.00 79 GLU A O 5
ATOM 7026 N N . SER A 1 80 ? -1.111 -14.754 -14.822 1.00 0.00 80 SER A N 5
ATOM 7027 C CA . SER A 1 80 ? -1.687 -13.620 -15.533 1.00 0.00 80 SER A CA 5
ATOM 7028 C C . SER A 1 80 ? -2.606 -14.093 -16.656 1.00 0.00 80 SER A C 5
ATOM 7029 O O . SER A 1 80 ? -3.765 -13.688 -16.734 1.00 0.00 80 SER A O 5
ATOM 7037 N N . GLN A 1 81 ? -2.078 -14.952 -17.522 1.00 0.00 81 GLN A N 5
ATOM 7038 C CA . GLN A 1 81 ? -2.850 -15.479 -18.641 1.00 0.00 81 GLN A CA 5
ATOM 7039 C C . GLN A 1 81 ? -2.183 -16.720 -19.225 1.00 0.00 81 GLN A C 5
ATOM 7040 O O . GLN A 1 81 ? -1.017 -16.684 -19.615 1.00 0.00 81 GLN A O 5
ATOM 7054 N N . MET A 1 82 ? -2.932 -17.817 -19.281 1.00 0.00 82 MET A N 5
ATOM 7055 C CA . MET A 1 82 ? -2.413 -19.069 -19.818 1.00 0.00 82 MET A CA 5
ATOM 7056 C C . MET A 1 82 ? -1.998 -18.905 -21.277 1.00 0.00 82 MET A C 5
ATOM 7057 O O . MET A 1 82 ? -2.532 -18.056 -21.992 1.00 0.00 82 MET A O 5
ATOM 7071 N N . SER A 1 83 ? -1.044 -19.721 -21.713 1.00 0.00 83 SER A N 5
ATOM 7072 C CA . SER A 1 83 ? -0.555 -19.662 -23.085 1.00 0.00 83 SER A CA 5
ATOM 7073 C C . SER A 1 83 ? -0.626 -21.035 -23.746 1.00 0.00 83 SER A C 5
ATOM 7074 O O . SER A 1 83 ? -1.122 -21.174 -24.865 1.00 0.00 83 SER A O 5
ATOM 7082 N N . LEU A 1 84 ? -0.127 -22.048 -23.046 1.00 0.00 84 LEU A N 5
ATOM 7083 C CA . LEU A 1 84 ? -0.133 -23.412 -23.564 1.00 0.00 84 LEU A CA 5
ATOM 7084 C C . LEU A 1 84 ? 0.495 -23.470 -24.953 1.00 0.00 84 LEU A C 5
ATOM 7085 O O . LEU A 1 84 ? -0.019 -24.138 -25.851 1.00 0.00 84 LEU A O 5
ATOM 7101 N N . LYS A 1 85 ? 1.610 -22.768 -25.122 1.00 0.00 85 LYS A N 5
ATOM 7102 C CA . LYS A 1 85 ? 2.311 -22.741 -26.400 1.00 0.00 85 LYS A CA 5
ATOM 7103 C C . LYS A 1 85 ? 3.614 -23.531 -26.322 1.00 0.00 85 LYS A C 5
ATOM 7104 O O . LYS A 1 85 ? 4.182 -23.704 -25.244 1.00 0.00 85 LYS A O 5
ATOM 7123 N N . ASP A 1 86 ? 4.082 -24.005 -27.471 1.00 0.00 86 ASP A N 5
ATOM 7124 C CA . ASP A 1 86 ? 5.320 -24.774 -27.533 1.00 0.00 86 ASP A CA 5
ATOM 7125 C C . ASP A 1 86 ? 6.465 -24.016 -26.868 1.00 0.00 86 ASP A C 5
ATOM 7126 O O . ASP A 1 86 ? 7.031 -23.091 -27.451 1.00 0.00 86 ASP A O 5
ATOM 7135 N N . SER A 1 87 ? 6.799 -24.413 -25.645 1.00 0.00 87 SER A N 5
ATOM 7136 C CA . SER A 1 87 ? 7.873 -23.768 -24.898 1.00 0.00 87 SER A CA 5
ATOM 7137 C C . SER A 1 87 ? 8.148 -24.509 -23.593 1.00 0.00 87 SER A C 5
ATOM 7138 O O . SER A 1 87 ? 7.244 -25.087 -22.992 1.00 0.00 87 SER A O 5
ATOM 7146 N N . GLY A 1 88 ? 9.405 -24.486 -23.161 1.00 0.00 88 GLY A N 5
ATOM 7147 C CA . GLY A 1 88 ? 9.779 -25.158 -21.930 1.00 0.00 88 GLY A CA 5
ATOM 7148 C C . GLY A 1 88 ? 10.722 -26.321 -22.168 1.00 0.00 88 GLY A C 5
ATOM 7149 O O . GLY A 1 88 ? 10.308 -27.477 -22.253 1.00 0.00 88 GLY A O 5
ATOM 7153 N N . PRO A 1 89 ? 12.024 -26.018 -22.280 1.00 0.00 89 PRO A N 5
ATOM 7154 C CA . PRO A 1 89 ? 13.056 -27.033 -22.512 1.00 0.00 89 PRO A CA 5
ATOM 7155 C C . PRO A 1 89 ? 13.269 -27.931 -21.299 1.00 0.00 89 PRO A C 5
ATOM 7156 O O . PRO A 1 89 ? 13.954 -28.950 -21.381 1.00 0.00 89 PRO A O 5
ATOM 7167 N N . SER A 1 90 ? 12.678 -27.545 -20.172 1.00 0.00 90 SER A N 5
ATOM 7168 C CA . SER A 1 90 ? 12.807 -28.314 -18.940 1.00 0.00 90 SER A CA 5
ATOM 7169 C C . SER A 1 90 ? 11.435 -28.685 -18.385 1.00 0.00 90 SER A C 5
ATOM 7170 O O . SER A 1 90 ? 10.601 -27.816 -18.128 1.00 0.00 90 SER A O 5
ATOM 7178 N N . SER A 1 91 ? 11.208 -29.982 -18.203 1.00 0.00 91 SER A N 5
ATOM 7179 C CA . SER A 1 91 ? 9.936 -30.469 -17.682 1.00 0.00 91 SER A CA 5
ATOM 7180 C C . SER A 1 91 ? 10.115 -31.811 -16.979 1.00 0.00 91 SER A C 5
ATOM 7181 O O . SER A 1 91 ? 11.218 -32.354 -16.925 1.00 0.00 91 SER A O 5
ATOM 7189 N N . GLY A 1 92 ? 9.020 -32.342 -16.441 1.00 0.00 92 GLY A N 5
ATOM 7190 C CA . GLY A 1 92 ? 9.077 -33.615 -15.748 1.00 0.00 92 GLY A CA 5
ATOM 7191 C C . GLY A 1 92 ? 8.843 -33.475 -14.257 1.00 0.00 92 GLY A C 5
ATOM 7192 O O . GLY A 1 92 ? 7.714 -33.602 -13.785 1.00 0.00 92 GLY A O 5
ATOM 7196 N N . GLY A 1 1 ? -11.341 -0.059 -18.839 1.00 0.00 1 GLY A N 6
ATOM 7197 C CA . GLY A 1 1 ? -11.284 -1.477 -18.536 1.00 0.00 1 GLY A CA 6
ATOM 7198 C C . GLY A 1 1 ? -12.653 -2.066 -18.261 1.00 0.00 1 GLY A C 6
ATOM 7199 O O . GLY A 1 1 ? -13.274 -2.650 -19.149 1.00 0.00 1 GLY A O 6
ATOM 7203 N N . SER A 1 2 ? -13.123 -1.916 -17.027 1.00 0.00 2 SER A N 6
ATOM 7204 C CA . SER A 1 2 ? -14.425 -2.443 -16.636 1.00 0.00 2 SER A CA 6
ATOM 7205 C C . SER A 1 2 ? -14.882 -1.837 -15.312 1.00 0.00 2 SER A C 6
ATOM 7206 O O . SER A 1 2 ? -14.127 -1.124 -14.650 1.00 0.00 2 SER A O 6
ATOM 7214 N N . SER A 1 3 ? -16.123 -2.125 -14.933 1.00 0.00 3 SER A N 6
ATOM 7215 C CA . SER A 1 3 ? -16.683 -1.606 -13.691 1.00 0.00 3 SER A CA 6
ATOM 7216 C C . SER A 1 3 ? -16.444 -2.578 -12.539 1.00 0.00 3 SER A C 6
ATOM 7217 O O . SER A 1 3 ? -17.382 -3.005 -11.868 1.00 0.00 3 SER A O 6
ATOM 7225 N N . GLY A 1 4 ? -15.179 -2.923 -12.316 1.00 0.00 4 GLY A N 6
ATOM 7226 C CA . GLY A 1 4 ? -14.838 -3.841 -11.246 1.00 0.00 4 GLY A CA 6
ATOM 7227 C C . GLY A 1 4 ? -13.351 -3.862 -10.951 1.00 0.00 4 GLY A C 6
ATOM 7228 O O . GLY A 1 4 ? -12.543 -3.424 -11.770 1.00 0.00 4 GLY A O 6
ATOM 7232 N N . SER A 1 5 ? -12.989 -4.371 -9.778 1.00 0.00 5 SER A N 6
ATOM 7233 C CA . SER A 1 5 ? -11.589 -4.441 -9.375 1.00 0.00 5 SER A CA 6
ATOM 7234 C C . SER A 1 5 ? -10.939 -5.720 -9.893 1.00 0.00 5 SER A C 6
ATOM 7235 O O . SER A 1 5 ? -11.163 -6.806 -9.357 1.00 0.00 5 SER A O 6
ATOM 7243 N N . SER A 1 6 ? -10.131 -5.583 -10.940 1.00 0.00 6 SER A N 6
ATOM 7244 C CA . SER A 1 6 ? -9.450 -6.727 -11.535 1.00 0.00 6 SER A CA 6
ATOM 7245 C C . SER A 1 6 ? -9.040 -7.733 -10.464 1.00 0.00 6 SER A C 6
ATOM 7246 O O . SER A 1 6 ? -9.356 -8.918 -10.556 1.00 0.00 6 SER A O 6
ATOM 7254 N N . GLY A 1 7 ? -8.334 -7.249 -9.446 1.00 0.00 7 GLY A N 6
ATOM 7255 C CA . GLY A 1 7 ? -7.892 -8.118 -8.371 1.00 0.00 7 GLY A CA 6
ATOM 7256 C C . GLY A 1 7 ? -6.769 -7.507 -7.556 1.00 0.00 7 GLY A C 6
ATOM 7257 O O . GLY A 1 7 ? -6.815 -7.509 -6.326 1.00 0.00 7 GLY A O 6
ATOM 7261 N N . ILE A 1 8 ? -5.759 -6.984 -8.243 1.00 0.00 8 ILE A N 6
ATOM 7262 C CA . ILE A 1 8 ? -4.620 -6.368 -7.574 1.00 0.00 8 ILE A CA 6
ATOM 7263 C C . ILE A 1 8 ? -4.836 -4.870 -7.387 1.00 0.00 8 ILE A C 6
ATOM 7264 O O . ILE A 1 8 ? -5.052 -4.137 -8.353 1.00 0.00 8 ILE A O 6
ATOM 7280 N N . LYS A 1 9 ? -4.777 -4.421 -6.138 1.00 0.00 9 LYS A N 6
ATOM 7281 C CA . LYS A 1 9 ? -4.963 -3.009 -5.823 1.00 0.00 9 LYS A CA 6
ATOM 7282 C C . LYS A 1 9 ? -3.677 -2.224 -6.060 1.00 0.00 9 LYS A C 6
ATOM 7283 O O . LYS A 1 9 ? -2.905 -1.983 -5.132 1.00 0.00 9 LYS A O 6
ATOM 7302 N N . LYS A 1 10 ? -3.454 -1.826 -7.308 1.00 0.00 10 LYS A N 6
ATOM 7303 C CA . LYS A 1 10 ? -2.263 -1.066 -7.667 1.00 0.00 10 LYS A CA 6
ATOM 7304 C C . LYS A 1 10 ? -2.049 0.098 -6.704 1.00 0.00 10 LYS A C 6
ATOM 7305 O O . LYS A 1 10 ? -2.997 0.727 -6.233 1.00 0.00 10 LYS A O 6
ATOM 7324 N N . PRO A 1 11 ? -0.776 0.392 -6.404 1.00 0.00 11 PRO A N 6
ATOM 7325 C CA . PRO A 1 11 ? -0.408 1.483 -5.496 1.00 0.00 11 PRO A CA 6
ATOM 7326 C C . PRO A 1 11 ? -0.687 2.856 -6.097 1.00 0.00 11 PRO A C 6
ATOM 7327 O O . PRO A 1 11 ? -0.323 3.129 -7.241 1.00 0.00 11 PRO A O 6
ATOM 7338 N N . MET A 1 12 ? -1.335 3.717 -5.319 1.00 0.00 12 MET A N 6
ATOM 7339 C CA . MET A 1 12 ? -1.660 5.064 -5.775 1.00 0.00 12 MET A CA 6
ATOM 7340 C C . MET A 1 12 ? -0.393 5.853 -6.087 1.00 0.00 12 MET A C 6
ATOM 7341 O O . MET A 1 12 ? 0.365 6.210 -5.185 1.00 0.00 12 MET A O 6
ATOM 7355 N N . SER A 1 13 ? -0.170 6.123 -7.369 1.00 0.00 13 SER A N 6
ATOM 7356 C CA . SER A 1 13 ? 1.008 6.867 -7.800 1.00 0.00 13 SER A CA 6
ATOM 7357 C C . SER A 1 13 ? 1.128 8.183 -7.037 1.00 0.00 13 SER A C 6
ATOM 7358 O O . SER A 1 13 ? 0.282 8.511 -6.206 1.00 0.00 13 SER A O 6
ATOM 7366 N N . ALA A 1 14 ? 2.187 8.932 -7.326 1.00 0.00 14 ALA A N 6
ATOM 7367 C CA . ALA A 1 14 ? 2.418 10.213 -6.670 1.00 0.00 14 ALA A CA 6
ATOM 7368 C C . ALA A 1 14 ? 1.424 11.264 -7.151 1.00 0.00 14 ALA A C 6
ATOM 7369 O O . ALA A 1 14 ? 1.351 12.362 -6.599 1.00 0.00 14 ALA A O 6
ATOM 7376 N N . SER A 1 15 ? 0.659 10.920 -8.182 1.00 0.00 15 SER A N 6
ATOM 7377 C CA . SER A 1 15 ? -0.329 11.836 -8.740 1.00 0.00 15 SER A CA 6
ATOM 7378 C C . SER A 1 15 ? -1.597 11.850 -7.893 1.00 0.00 15 SER A C 6
ATOM 7379 O O . SER A 1 15 ? -2.387 12.792 -7.952 1.00 0.00 15 SER A O 6
ATOM 7387 N N . ALA A 1 16 ? -1.785 10.797 -7.104 1.00 0.00 16 ALA A N 6
ATOM 7388 C CA . ALA A 1 16 ? -2.956 10.687 -6.242 1.00 0.00 16 ALA A CA 6
ATOM 7389 C C . ALA A 1 16 ? -2.694 11.316 -4.878 1.00 0.00 16 ALA A C 6
ATOM 7390 O O . ALA A 1 16 ? -3.583 11.928 -4.284 1.00 0.00 16 ALA A O 6
ATOM 7397 N N . LEU A 1 17 ? -1.470 11.162 -4.386 1.00 0.00 17 LEU A N 6
ATOM 7398 C CA . LEU A 1 17 ? -1.091 11.715 -3.090 1.00 0.00 17 LEU A CA 6
ATOM 7399 C C . LEU A 1 17 ? -1.325 13.222 -3.051 1.00 0.00 17 LEU A C 6
ATOM 7400 O O . LEU A 1 17 ? -2.095 13.719 -2.229 1.00 0.00 17 LEU A O 6
ATOM 7416 N N . PHE A 1 18 ? -0.658 13.942 -3.946 1.00 0.00 18 PHE A N 6
ATOM 7417 C CA . PHE A 1 18 ? -0.795 15.393 -4.015 1.00 0.00 18 PHE A CA 6
ATOM 7418 C C . PHE A 1 18 ? -2.265 15.798 -4.076 1.00 0.00 18 PHE A C 6
ATOM 7419 O O . PHE A 1 18 ? -2.674 16.785 -3.464 1.00 0.00 18 PHE A O 6
ATOM 7436 N N . VAL A 1 19 ? -3.054 15.030 -4.820 1.00 0.00 19 VAL A N 6
ATOM 7437 C CA . VAL A 1 19 ? -4.478 15.307 -4.962 1.00 0.00 19 VAL A CA 6
ATOM 7438 C C . VAL A 1 19 ? -5.207 15.132 -3.634 1.00 0.00 19 VAL A C 6
ATOM 7439 O O . VAL A 1 19 ? -5.886 16.044 -3.163 1.00 0.00 19 VAL A O 6
ATOM 7452 N N . GLN A 1 20 ? -5.061 13.954 -3.036 1.00 0.00 20 GLN A N 6
ATOM 7453 C CA . GLN A 1 20 ? -5.706 13.659 -1.762 1.00 0.00 20 GLN A CA 6
ATOM 7454 C C . GLN A 1 20 ? -5.267 14.649 -0.688 1.00 0.00 20 GLN A C 6
ATOM 7455 O O . GLN A 1 20 ? -5.870 14.725 0.383 1.00 0.00 20 GLN A O 6
ATOM 7469 N N . ASP A 1 21 ? -4.215 15.404 -0.981 1.00 0.00 21 ASP A N 6
ATOM 7470 C CA . ASP A 1 21 ? -3.695 16.390 -0.040 1.00 0.00 21 ASP A CA 6
ATOM 7471 C C . ASP A 1 21 ? -4.464 17.703 -0.149 1.00 0.00 21 ASP A C 6
ATOM 7472 O O . ASP A 1 21 ? -4.965 18.226 0.847 1.00 0.00 21 ASP A O 6
ATOM 7481 N N . HIS A 1 22 ? -4.554 18.231 -1.366 1.00 0.00 22 HIS A N 6
ATOM 7482 C CA . HIS A 1 22 ? -5.262 19.484 -1.605 1.00 0.00 22 HIS A CA 6
ATOM 7483 C C . HIS A 1 22 ? -6.652 19.222 -2.178 1.00 0.00 22 HIS A C 6
ATOM 7484 O O . HIS A 1 22 ? -7.336 20.145 -2.618 1.00 0.00 22 HIS A O 6
ATOM 7499 N N . ARG A 1 23 ? -7.061 17.957 -2.169 1.00 0.00 23 ARG A N 6
ATOM 7500 C CA . ARG A 1 23 ? -8.368 17.574 -2.689 1.00 0.00 23 ARG A CA 6
ATOM 7501 C C . ARG A 1 23 ? -9.487 18.203 -1.864 1.00 0.00 23 ARG A C 6
ATOM 7502 O O . ARG A 1 23 ? -10.311 18.966 -2.370 1.00 0.00 23 ARG A O 6
ATOM 7523 N N . PRO A 1 24 ? -9.519 17.878 -0.564 1.00 0.00 24 PRO A N 6
ATOM 7524 C CA . PRO A 1 24 ? -10.532 18.400 0.359 1.00 0.00 24 PRO A CA 6
ATOM 7525 C C . PRO A 1 24 ? -10.352 19.888 0.635 1.00 0.00 24 PRO A C 6
ATOM 7526 O O . PRO A 1 24 ? -11.324 20.641 0.685 1.00 0.00 24 PRO A O 6
ATOM 7537 N N . GLN A 1 25 ? -9.103 20.305 0.813 1.00 0.00 25 GLN A N 6
ATOM 7538 C CA . GLN A 1 25 ? -8.796 21.705 1.085 1.00 0.00 25 GLN A CA 6
ATOM 7539 C C . GLN A 1 25 ? -9.494 22.619 0.084 1.00 0.00 25 GLN A C 6
ATOM 7540 O O . GLN A 1 25 ? -10.136 23.599 0.464 1.00 0.00 25 GLN A O 6
ATOM 7554 N N . PHE A 1 26 ? -9.364 22.293 -1.198 1.00 0.00 26 PHE A N 6
ATOM 7555 C CA . PHE A 1 26 ? -9.981 23.086 -2.255 1.00 0.00 26 PHE A CA 6
ATOM 7556 C C . PHE A 1 26 ? -11.461 23.320 -1.966 1.00 0.00 26 PHE A C 6
ATOM 7557 O O . PHE A 1 26 ? -11.940 24.455 -1.996 1.00 0.00 26 PHE A O 6
ATOM 7574 N N . LEU A 1 27 ? -12.181 22.239 -1.686 1.00 0.00 27 LEU A N 6
ATOM 7575 C CA . LEU A 1 27 ? -13.607 22.325 -1.392 1.00 0.00 27 LEU A CA 6
ATOM 7576 C C . LEU A 1 27 ? -13.857 23.176 -0.151 1.00 0.00 27 LEU A C 6
ATOM 7577 O O . LEU A 1 27 ? -14.671 24.100 -0.173 1.00 0.00 27 LEU A O 6
ATOM 7593 N N . ILE A 1 28 ? -13.150 22.859 0.929 1.00 0.00 28 ILE A N 6
ATOM 7594 C CA . ILE A 1 28 ? -13.293 23.597 2.178 1.00 0.00 28 ILE A CA 6
ATOM 7595 C C . ILE A 1 28 ? -13.477 25.088 1.918 1.00 0.00 28 ILE A C 6
ATOM 7596 O O . ILE A 1 28 ? -14.499 25.669 2.280 1.00 0.00 28 ILE A O 6
ATOM 7612 N N . GLU A 1 29 ? -12.480 25.701 1.286 1.00 0.00 29 GLU A N 6
ATOM 7613 C CA . GLU A 1 29 ? -12.534 27.125 0.976 1.00 0.00 29 GLU A CA 6
ATOM 7614 C C . GLU A 1 29 ? -13.530 27.400 -0.146 1.00 0.00 29 GLU A C 6
ATOM 7615 O O . GLU A 1 29 ? -14.324 28.337 -0.069 1.00 0.00 29 GLU A O 6
ATOM 7627 N N . ASN A 1 30 ? -13.480 26.578 -1.189 1.00 0.00 30 ASN A N 6
ATOM 7628 C CA . ASN A 1 30 ? -14.377 26.733 -2.328 1.00 0.00 30 ASN A CA 6
ATOM 7629 C C . ASN A 1 30 ? -15.374 25.580 -2.397 1.00 0.00 30 ASN A C 6
ATOM 7630 O O . ASN A 1 30 ? -15.206 24.627 -3.159 1.00 0.00 30 ASN A O 6
ATOM 7641 N N . PRO A 1 31 ? -16.437 25.667 -1.584 1.00 0.00 31 PRO A N 6
ATOM 7642 C CA . PRO A 1 31 ? -17.482 24.640 -1.535 1.00 0.00 31 PRO A CA 6
ATOM 7643 C C . PRO A 1 31 ? -18.330 24.616 -2.802 1.00 0.00 31 PRO A C 6
ATOM 7644 O O . PRO A 1 31 ? -18.753 23.553 -3.258 1.00 0.00 31 PRO A O 6
ATOM 7655 N N . LYS A 1 32 ? -18.576 25.793 -3.367 1.00 0.00 32 LYS A N 6
ATOM 7656 C CA . LYS A 1 32 ? -19.372 25.907 -4.583 1.00 0.00 32 LYS A CA 6
ATOM 7657 C C . LYS A 1 32 ? -18.858 24.959 -5.661 1.00 0.00 32 LYS A C 6
ATOM 7658 O O . LYS A 1 32 ? -19.640 24.311 -6.358 1.00 0.00 32 LYS A O 6
ATOM 7677 N N . THR A 1 33 ? -17.537 24.881 -5.794 1.00 0.00 33 THR A N 6
ATOM 7678 C CA . THR A 1 33 ? -16.919 24.011 -6.787 1.00 0.00 33 THR A CA 6
ATOM 7679 C C . THR A 1 33 ? -17.321 22.557 -6.571 1.00 0.00 33 THR A C 6
ATOM 7680 O O . THR A 1 33 ? -17.350 22.072 -5.440 1.00 0.00 33 THR A O 6
ATOM 7691 N N . SER A 1 34 ? -17.631 21.865 -7.663 1.00 0.00 34 SER A N 6
ATOM 7692 C CA . SER A 1 34 ? -18.035 20.466 -7.593 1.00 0.00 34 SER A CA 6
ATOM 7693 C C . SER A 1 34 ? -16.838 19.569 -7.292 1.00 0.00 34 SER A C 6
ATOM 7694 O O . SER A 1 34 ? -15.709 20.044 -7.163 1.00 0.00 34 SER A O 6
ATOM 7702 N N . LEU A 1 35 ? -17.093 18.270 -7.183 1.00 0.00 35 LEU A N 6
ATOM 7703 C CA . LEU A 1 35 ? -16.037 17.305 -6.899 1.00 0.00 35 LEU A CA 6
ATOM 7704 C C . LEU A 1 35 ? -15.043 17.228 -8.053 1.00 0.00 35 LEU A C 6
ATOM 7705 O O . LEU A 1 35 ? -13.863 17.535 -7.889 1.00 0.00 35 LEU A O 6
ATOM 7721 N N . GLU A 1 36 ? -15.530 16.820 -9.221 1.00 0.00 36 GLU A N 6
ATOM 7722 C CA . GLU A 1 36 ? -14.684 16.705 -10.402 1.00 0.00 36 GLU A CA 6
ATOM 7723 C C . GLU A 1 36 ? -14.052 18.050 -10.752 1.00 0.00 36 GLU A C 6
ATOM 7724 O O . GLU A 1 36 ? -12.866 18.126 -11.072 1.00 0.00 36 GLU A O 6
ATOM 7736 N N . ASP A 1 37 ? -14.855 19.107 -10.690 1.00 0.00 37 ASP A N 6
ATOM 7737 C CA . ASP A 1 37 ? -14.376 20.449 -10.999 1.00 0.00 37 ASP A CA 6
ATOM 7738 C C . ASP A 1 37 ? -13.197 20.825 -10.107 1.00 0.00 37 ASP A C 6
ATOM 7739 O O . ASP A 1 37 ? -12.228 21.431 -10.564 1.00 0.00 37 ASP A O 6
ATOM 7748 N N . ALA A 1 38 ? -13.287 20.461 -8.832 1.00 0.00 38 ALA A N 6
ATOM 7749 C CA . ALA A 1 38 ? -12.227 20.759 -7.876 1.00 0.00 38 ALA A CA 6
ATOM 7750 C C . ALA A 1 38 ? -10.920 20.085 -8.278 1.00 0.00 38 ALA A C 6
ATOM 7751 O O . ALA A 1 38 ? -9.882 20.737 -8.393 1.00 0.00 38 ALA A O 6
ATOM 7758 N N . THR A 1 39 ? -10.976 18.773 -8.489 1.00 0.00 39 THR A N 6
ATOM 7759 C CA . THR A 1 39 ? -9.796 18.010 -8.876 1.00 0.00 39 THR A CA 6
ATOM 7760 C C . THR A 1 39 ? -9.259 18.475 -10.225 1.00 0.00 39 THR A C 6
ATOM 7761 O O . THR A 1 39 ? -8.069 18.763 -10.365 1.00 0.00 39 THR A O 6
ATOM 7772 N N . LEU A 1 40 ? -10.141 18.547 -11.215 1.00 0.00 40 LEU A N 6
ATOM 7773 C CA . LEU A 1 40 ? -9.755 18.978 -12.554 1.00 0.00 40 LEU A CA 6
ATOM 7774 C C . LEU A 1 40 ? -8.671 20.049 -12.490 1.00 0.00 40 LEU A C 6
ATOM 7775 O O . LEU A 1 40 ? -7.798 20.113 -13.355 1.00 0.00 40 LEU A O 6
ATOM 7791 N N . GLN A 1 41 ? -8.733 20.885 -11.459 1.00 0.00 41 GLN A N 6
ATOM 7792 C CA . GLN A 1 41 ? -7.755 21.952 -11.282 1.00 0.00 41 GLN A CA 6
ATOM 7793 C C . GLN A 1 41 ? -6.517 21.440 -10.554 1.00 0.00 41 GLN A C 6
ATOM 7794 O O . GLN A 1 41 ? -5.388 21.726 -10.954 1.00 0.00 41 GLN A O 6
ATOM 7808 N N . ILE A 1 42 ? -6.736 20.684 -9.484 1.00 0.00 42 ILE A N 6
ATOM 7809 C CA . ILE A 1 42 ? -5.638 20.131 -8.701 1.00 0.00 42 ILE A CA 6
ATOM 7810 C C . ILE A 1 42 ? -4.721 19.275 -9.568 1.00 0.00 42 ILE A C 6
ATOM 7811 O O . ILE A 1 42 ? -3.503 19.454 -9.564 1.00 0.00 42 ILE A O 6
ATOM 7827 N N . GLU A 1 43 ? -5.315 18.347 -10.311 1.00 0.00 43 GLU A N 6
ATOM 7828 C CA . GLU A 1 43 ? -4.550 17.464 -11.184 1.00 0.00 43 GLU A CA 6
ATOM 7829 C C . GLU A 1 43 ? -3.638 18.267 -12.106 1.00 0.00 43 GLU A C 6
ATOM 7830 O O . GLU A 1 43 ? -2.419 18.100 -12.088 1.00 0.00 43 GLU A O 6
ATOM 7842 N N . GLU A 1 44 ? -4.237 19.138 -12.911 1.00 0.00 44 GLU A N 6
ATOM 7843 C CA . GLU A 1 44 ? -3.479 19.966 -13.841 1.00 0.00 44 GLU A CA 6
ATOM 7844 C C . GLU A 1 44 ? -2.450 20.814 -13.099 1.00 0.00 44 GLU A C 6
ATOM 7845 O O . GLU A 1 44 ? -1.447 21.239 -13.675 1.00 0.00 44 GLU A O 6
ATOM 7857 N N . LEU A 1 45 ? -2.706 21.059 -11.819 1.00 0.00 45 LEU A N 6
ATOM 7858 C CA . LEU A 1 45 ? -1.803 21.857 -10.997 1.00 0.00 45 LEU A CA 6
ATOM 7859 C C . LEU A 1 45 ? -0.580 21.044 -10.585 1.00 0.00 45 LEU A C 6
ATOM 7860 O O . LEU A 1 45 ? 0.494 21.598 -10.347 1.00 0.00 45 LEU A O 6
ATOM 7876 N N . TRP A 1 46 ? -0.749 19.729 -10.505 1.00 0.00 46 TRP A N 6
ATOM 7877 C CA . TRP A 1 46 ? 0.343 18.840 -10.124 1.00 0.00 46 TRP A CA 6
ATOM 7878 C C . TRP A 1 46 ? 1.234 18.529 -11.321 1.00 0.00 46 TRP A C 6
ATOM 7879 O O . TRP A 1 46 ? 2.428 18.270 -11.168 1.00 0.00 46 TRP A O 6
ATOM 7900 N N . LYS A 1 47 ? 0.648 18.557 -12.513 1.00 0.00 47 LYS A N 6
ATOM 7901 C CA . LYS A 1 47 ? 1.390 18.280 -13.737 1.00 0.00 47 LYS A CA 6
ATOM 7902 C C . LYS A 1 47 ? 2.226 19.486 -14.152 1.00 0.00 47 LYS A C 6
ATOM 7903 O O . LYS A 1 47 ? 2.927 19.451 -15.164 1.00 0.00 47 LYS A O 6
ATOM 7922 N N . THR A 1 48 ? 2.150 20.553 -13.362 1.00 0.00 48 THR A N 6
ATOM 7923 C CA . THR A 1 48 ? 2.900 21.769 -13.647 1.00 0.00 48 THR A CA 6
ATOM 7924 C C . THR A 1 48 ? 3.758 22.178 -12.456 1.00 0.00 48 THR A C 6
ATOM 7925 O O . THR A 1 48 ? 4.433 23.208 -12.488 1.00 0.00 48 THR A O 6
ATOM 7936 N N . LEU A 1 49 ? 3.728 21.366 -11.405 1.00 0.00 49 LEU A N 6
ATOM 7937 C CA . LEU A 1 49 ? 4.505 21.643 -10.201 1.00 0.00 49 LEU A CA 6
ATOM 7938 C C . LEU A 1 49 ? 5.996 21.704 -10.517 1.00 0.00 49 LEU A C 6
ATOM 7939 O O . LEU A 1 49 ? 6.401 21.585 -11.674 1.00 0.00 49 LEU A O 6
ATOM 7955 N N . SER A 1 50 ? 6.808 21.888 -9.481 1.00 0.00 50 SER A N 6
ATOM 7956 C CA . SER A 1 50 ? 8.254 21.967 -9.648 1.00 0.00 50 SER A CA 6
ATOM 7957 C C . SER A 1 50 ? 8.892 20.587 -9.515 1.00 0.00 50 SER A C 6
ATOM 7958 O O . SER A 1 50 ? 8.368 19.715 -8.823 1.00 0.00 50 SER A O 6
ATOM 7966 N N . GLU A 1 51 ? 10.026 20.399 -10.183 1.00 0.00 51 GLU A N 6
ATOM 7967 C CA . GLU A 1 51 ? 10.735 19.126 -10.139 1.00 0.00 51 GLU A CA 6
ATOM 7968 C C . GLU A 1 51 ? 10.809 18.593 -8.711 1.00 0.00 51 GLU A C 6
ATOM 7969 O O . GLU A 1 51 ? 10.171 17.596 -8.377 1.00 0.00 51 GLU A O 6
ATOM 7981 N N . GLU A 1 52 ? 11.594 19.265 -7.875 1.00 0.00 52 GLU A N 6
ATOM 7982 C CA . GLU A 1 52 ? 11.753 18.858 -6.484 1.00 0.00 52 GLU A CA 6
ATOM 7983 C C . GLU A 1 52 ? 10.399 18.556 -5.847 1.00 0.00 52 GLU A C 6
ATOM 7984 O O . GLU A 1 52 ? 10.188 17.475 -5.298 1.00 0.00 52 GLU A O 6
ATOM 7996 N N . GLU A 1 53 ? 9.487 19.520 -5.926 1.00 0.00 53 GLU A N 6
ATOM 7997 C CA . GLU A 1 53 ? 8.154 19.357 -5.356 1.00 0.00 53 GLU A CA 6
ATOM 7998 C C . GLU A 1 53 ? 7.618 17.953 -5.620 1.00 0.00 53 GLU A C 6
ATOM 7999 O O . GLU A 1 53 ? 7.202 17.251 -4.698 1.00 0.00 53 GLU A O 6
ATOM 8011 N N . LYS A 1 54 ? 7.629 17.550 -6.886 1.00 0.00 54 LYS A N 6
ATOM 8012 C CA . LYS A 1 54 ? 7.145 16.230 -7.273 1.00 0.00 54 LYS A CA 6
ATOM 8013 C C . LYS A 1 54 ? 7.988 15.132 -6.633 1.00 0.00 54 LYS A C 6
ATOM 8014 O O . LYS A 1 54 ? 7.457 14.217 -6.001 1.00 0.00 54 LYS A O 6
ATOM 8033 N N . LEU A 1 55 ? 9.302 15.228 -6.799 1.00 0.00 55 LEU A N 6
ATOM 8034 C CA . LEU A 1 55 ? 10.219 14.243 -6.236 1.00 0.00 55 LEU A CA 6
ATOM 8035 C C . LEU A 1 55 ? 9.797 13.851 -4.824 1.00 0.00 55 LEU A C 6
ATOM 8036 O O . LEU A 1 55 ? 9.543 12.680 -4.542 1.00 0.00 55 LEU A O 6
ATOM 8052 N N . LYS A 1 56 ? 9.721 14.840 -3.939 1.00 0.00 56 LYS A N 6
ATOM 8053 C CA . LYS A 1 56 ? 9.326 14.601 -2.556 1.00 0.00 56 LYS A CA 6
ATOM 8054 C C . LYS A 1 56 ? 8.173 13.605 -2.483 1.00 0.00 56 LYS A C 6
ATOM 8055 O O . LYS A 1 56 ? 8.195 12.672 -1.681 1.00 0.00 56 LYS A O 6
ATOM 8074 N N . TYR A 1 57 ? 7.168 13.810 -3.328 1.00 0.00 57 TYR A N 6
ATOM 8075 C CA . TYR A 1 57 ? 6.005 12.931 -3.359 1.00 0.00 57 TYR A CA 6
ATOM 8076 C C . TYR A 1 57 ? 6.359 11.580 -3.974 1.00 0.00 57 TYR A C 6
ATOM 8077 O O . TYR A 1 57 ? 6.110 10.532 -3.381 1.00 0.00 57 TYR A O 6
ATOM 8095 N N . GLU A 1 58 ? 6.942 11.616 -5.168 1.00 0.00 58 GLU A N 6
ATOM 8096 C CA . GLU A 1 58 ? 7.330 10.396 -5.865 1.00 0.00 58 GLU A CA 6
ATOM 8097 C C . GLU A 1 58 ? 7.909 9.374 -4.891 1.00 0.00 58 GLU A C 6
ATOM 8098 O O . GLU A 1 58 ? 7.550 8.198 -4.924 1.00 0.00 58 GLU A O 6
ATOM 8110 N N . GLU A 1 59 ? 8.808 9.833 -4.025 1.00 0.00 59 GLU A N 6
ATOM 8111 C CA . GLU A 1 59 ? 9.437 8.959 -3.043 1.00 0.00 59 GLU A CA 6
ATOM 8112 C C . GLU A 1 59 ? 8.391 8.131 -2.302 1.00 0.00 59 GLU A C 6
ATOM 8113 O O . GLU A 1 59 ? 8.567 6.930 -2.093 1.00 0.00 59 GLU A O 6
ATOM 8125 N N . LYS A 1 60 ? 7.303 8.782 -1.905 1.00 0.00 60 LYS A N 6
ATOM 8126 C CA . LYS A 1 60 ? 6.227 8.108 -1.188 1.00 0.00 60 LYS A CA 6
ATOM 8127 C C . LYS A 1 60 ? 5.557 7.061 -2.071 1.00 0.00 60 LYS A C 6
ATOM 8128 O O . LYS A 1 60 ? 5.409 5.904 -1.676 1.00 0.00 60 LYS A O 6
ATOM 8147 N N . ALA A 1 61 ? 5.153 7.473 -3.269 1.00 0.00 61 ALA A N 6
ATOM 8148 C CA . ALA A 1 61 ? 4.502 6.569 -4.209 1.00 0.00 61 ALA A CA 6
ATOM 8149 C C . ALA A 1 61 ? 5.405 5.389 -4.550 1.00 0.00 61 ALA A C 6
ATOM 8150 O O . ALA A 1 61 ? 5.067 4.236 -4.280 1.00 0.00 61 ALA A O 6
ATOM 8157 N N . THR A 1 62 ? 6.556 5.683 -5.148 1.00 0.00 62 THR A N 6
ATOM 8158 C CA . THR A 1 62 ? 7.506 4.647 -5.529 1.00 0.00 62 THR A CA 6
ATOM 8159 C C . THR A 1 62 ? 7.754 3.678 -4.378 1.00 0.00 62 THR A C 6
ATOM 8160 O O . THR A 1 62 ? 7.740 2.461 -4.563 1.00 0.00 62 THR A O 6
ATOM 8171 N N . LYS A 1 63 ? 7.981 4.226 -3.189 1.00 0.00 63 LYS A N 6
ATOM 8172 C CA . LYS A 1 63 ? 8.230 3.411 -2.005 1.00 0.00 63 LYS A CA 6
ATOM 8173 C C . LYS A 1 63 ? 7.258 2.237 -1.938 1.00 0.00 63 LYS A C 6
ATOM 8174 O O . LYS A 1 63 ? 7.564 1.198 -1.355 1.00 0.00 63 LYS A O 6
ATOM 8193 N N . ASP A 1 64 ? 6.086 2.411 -2.540 1.00 0.00 64 ASP A N 6
ATOM 8194 C CA . ASP A 1 64 ? 5.070 1.365 -2.551 1.00 0.00 64 ASP A CA 6
ATOM 8195 C C . ASP A 1 64 ? 5.121 0.571 -3.853 1.00 0.00 64 ASP A C 6
ATOM 8196 O O . ASP A 1 64 ? 4.845 -0.630 -3.871 1.00 0.00 64 ASP A O 6
ATOM 8205 N N . LEU A 1 65 ? 5.475 1.248 -4.939 1.00 0.00 65 LEU A N 6
ATOM 8206 C CA . LEU A 1 65 ? 5.561 0.606 -6.246 1.00 0.00 65 LEU A CA 6
ATOM 8207 C C . LEU A 1 65 ? 6.427 -0.648 -6.181 1.00 0.00 65 LEU A C 6
ATOM 8208 O O . LEU A 1 65 ? 5.973 -1.744 -6.508 1.00 0.00 65 LEU A O 6
ATOM 8224 N N . GLU A 1 66 ? 7.674 -0.479 -5.755 1.00 0.00 66 GLU A N 6
ATOM 8225 C CA . GLU A 1 66 ? 8.602 -1.598 -5.645 1.00 0.00 66 GLU A CA 6
ATOM 8226 C C . GLU A 1 66 ? 7.881 -2.859 -5.176 1.00 0.00 66 GLU A C 6
ATOM 8227 O O . GLU A 1 66 ? 8.030 -3.928 -5.768 1.00 0.00 66 GLU A O 6
ATOM 8239 N N . ARG A 1 67 ? 7.101 -2.724 -4.109 1.00 0.00 67 ARG A N 6
ATOM 8240 C CA . ARG A 1 67 ? 6.358 -3.852 -3.559 1.00 0.00 67 ARG A CA 6
ATOM 8241 C C . ARG A 1 67 ? 5.401 -4.430 -4.597 1.00 0.00 67 ARG A C 6
ATOM 8242 O O . ARG A 1 67 ? 5.361 -5.642 -4.812 1.00 0.00 67 ARG A O 6
ATOM 8263 N N . TYR A 1 68 ? 4.631 -3.557 -5.236 1.00 0.00 68 TYR A N 6
ATOM 8264 C CA . TYR A 1 68 ? 3.671 -3.981 -6.249 1.00 0.00 68 TYR A CA 6
ATOM 8265 C C . TYR A 1 68 ? 4.362 -4.771 -7.356 1.00 0.00 68 TYR A C 6
ATOM 8266 O O . TYR A 1 68 ? 3.919 -5.856 -7.728 1.00 0.00 68 TYR A O 6
ATOM 8284 N N . ASN A 1 69 ? 5.451 -4.216 -7.879 1.00 0.00 69 ASN A N 6
ATOM 8285 C CA . ASN A 1 69 ? 6.205 -4.868 -8.944 1.00 0.00 69 ASN A CA 6
ATOM 8286 C C . ASN A 1 69 ? 6.227 -6.380 -8.747 1.00 0.00 69 ASN A C 6
ATOM 8287 O O . ASN A 1 69 ? 5.981 -7.142 -9.682 1.00 0.00 69 ASN A O 6
ATOM 8298 N N . SER A 1 70 ? 6.525 -6.808 -7.524 1.00 0.00 70 SER A N 6
ATOM 8299 C CA . SER A 1 70 ? 6.583 -8.230 -7.205 1.00 0.00 70 SER A CA 6
ATOM 8300 C C . SER A 1 70 ? 5.189 -8.848 -7.224 1.00 0.00 70 SER A C 6
ATOM 8301 O O . SER A 1 70 ? 4.944 -9.830 -7.924 1.00 0.00 70 SER A O 6
ATOM 8309 N N . GLN A 1 71 ? 4.280 -8.266 -6.448 1.00 0.00 71 GLN A N 6
ATOM 8310 C CA . GLN A 1 71 ? 2.910 -8.761 -6.375 1.00 0.00 71 GLN A CA 6
ATOM 8311 C C . GLN A 1 71 ? 2.455 -9.308 -7.724 1.00 0.00 71 GLN A C 6
ATOM 8312 O O . GLN A 1 71 ? 2.240 -10.510 -7.876 1.00 0.00 71 GLN A O 6
ATOM 8326 N N . MET A 1 72 ? 2.312 -8.417 -8.700 1.00 0.00 72 MET A N 6
ATOM 8327 C CA . MET A 1 72 ? 1.883 -8.812 -10.037 1.00 0.00 72 MET A CA 6
ATOM 8328 C C . MET A 1 72 ? 2.425 -10.192 -10.396 1.00 0.00 72 MET A C 6
ATOM 8329 O O . MET A 1 72 ? 1.692 -11.047 -10.893 1.00 0.00 72 MET A O 6
ATOM 8343 N N . LYS A 1 73 ? 3.712 -10.402 -10.142 1.00 0.00 73 LYS A N 6
ATOM 8344 C CA . LYS A 1 73 ? 4.352 -11.678 -10.437 1.00 0.00 73 LYS A CA 6
ATOM 8345 C C . LYS A 1 73 ? 3.386 -12.836 -10.212 1.00 0.00 73 LYS A C 6
ATOM 8346 O O . LYS A 1 73 ? 2.956 -13.491 -11.162 1.00 0.00 73 LYS A O 6
ATOM 8365 N N . ARG A 1 74 ? 3.048 -13.083 -8.951 1.00 0.00 74 ARG A N 6
ATOM 8366 C CA . ARG A 1 74 ? 2.132 -14.162 -8.603 1.00 0.00 74 ARG A CA 6
ATOM 8367 C C . ARG A 1 74 ? 0.835 -14.054 -9.400 1.00 0.00 74 ARG A C 6
ATOM 8368 O O . ARG A 1 74 ? 0.252 -15.063 -9.795 1.00 0.00 74 ARG A O 6
ATOM 8389 N N . ALA A 1 75 ? 0.391 -12.823 -9.633 1.00 0.00 75 ALA A N 6
ATOM 8390 C CA . ALA A 1 75 ? -0.835 -12.583 -10.384 1.00 0.00 75 ALA A CA 6
ATOM 8391 C C . ALA A 1 75 ? -0.788 -13.268 -11.746 1.00 0.00 75 ALA A C 6
ATOM 8392 O O . ALA A 1 75 ? -1.586 -14.161 -12.030 1.00 0.00 75 ALA A O 6
ATOM 8399 N N . ILE A 1 76 ? 0.153 -12.843 -12.583 1.00 0.00 76 ILE A N 6
ATOM 8400 C CA . ILE A 1 76 ? 0.304 -13.417 -13.915 1.00 0.00 76 ILE A CA 6
ATOM 8401 C C . ILE A 1 76 ? 0.129 -14.931 -13.885 1.00 0.00 76 ILE A C 6
ATOM 8402 O O . ILE A 1 76 ? -0.449 -15.517 -14.800 1.00 0.00 76 ILE A O 6
ATOM 8418 N N . GLU A 1 77 ? 0.631 -15.558 -12.825 1.00 0.00 77 GLU A N 6
ATOM 8419 C CA . GLU A 1 77 ? 0.529 -17.005 -12.676 1.00 0.00 77 GLU A CA 6
ATOM 8420 C C . GLU A 1 77 ? -0.898 -17.416 -12.321 1.00 0.00 77 GLU A C 6
ATOM 8421 O O . GLU A 1 77 ? -1.797 -16.579 -12.257 1.00 0.00 77 GLU A O 6
ATOM 8433 N N . GLN A 1 78 ? -1.095 -18.711 -12.093 1.00 0.00 78 GLN A N 6
ATOM 8434 C CA . GLN A 1 78 ? -2.411 -19.233 -11.747 1.00 0.00 78 GLN A CA 6
ATOM 8435 C C . GLN A 1 78 ? -2.743 -18.947 -10.286 1.00 0.00 78 GLN A C 6
ATOM 8436 O O . GLN A 1 78 ? -3.172 -19.836 -9.552 1.00 0.00 78 GLN A O 6
ATOM 8450 N N . GLU A 1 79 ? -2.542 -17.699 -9.872 1.00 0.00 79 GLU A N 6
ATOM 8451 C CA . GLU A 1 79 ? -2.819 -17.297 -8.498 1.00 0.00 79 GLU A CA 6
ATOM 8452 C C . GLU A 1 79 ? -4.078 -16.437 -8.427 1.00 0.00 79 GLU A C 6
ATOM 8453 O O . GLU A 1 79 ? -5.002 -16.731 -7.668 1.00 0.00 79 GLU A O 6
ATOM 8465 N N . SER A 1 80 ? -4.106 -15.372 -9.222 1.00 0.00 80 SER A N 6
ATOM 8466 C CA . SER A 1 80 ? -5.248 -14.466 -9.247 1.00 0.00 80 SER A CA 6
ATOM 8467 C C . SER A 1 80 ? -6.553 -15.232 -9.053 1.00 0.00 80 SER A C 6
ATOM 8468 O O . SER A 1 80 ? -7.354 -14.903 -8.178 1.00 0.00 80 SER A O 6
ATOM 8476 N N . GLN A 1 81 ? -6.760 -16.255 -9.876 1.00 0.00 81 GLN A N 6
ATOM 8477 C CA . GLN A 1 81 ? -7.968 -17.067 -9.796 1.00 0.00 81 GLN A CA 6
ATOM 8478 C C . GLN A 1 81 ? -7.735 -18.449 -10.400 1.00 0.00 81 GLN A C 6
ATOM 8479 O O . GLN A 1 81 ? -7.405 -18.574 -11.578 1.00 0.00 81 GLN A O 6
ATOM 8493 N N . MET A 1 82 ? -7.910 -19.483 -9.583 1.00 0.00 82 MET A N 6
ATOM 8494 C CA . MET A 1 82 ? -7.720 -20.855 -10.037 1.00 0.00 82 MET A CA 6
ATOM 8495 C C . MET A 1 82 ? -8.260 -21.040 -11.452 1.00 0.00 82 MET A C 6
ATOM 8496 O O . MET A 1 82 ? -9.431 -20.769 -11.719 1.00 0.00 82 MET A O 6
ATOM 8510 N N . SER A 1 83 ? -7.400 -21.501 -12.354 1.00 0.00 83 SER A N 6
ATOM 8511 C CA . SER A 1 83 ? -7.791 -21.717 -13.742 1.00 0.00 83 SER A CA 6
ATOM 8512 C C . SER A 1 83 ? -7.403 -23.119 -14.204 1.00 0.00 83 SER A C 6
ATOM 8513 O O . SER A 1 83 ? -6.461 -23.718 -13.684 1.00 0.00 83 SER A O 6
ATOM 8521 N N . LEU A 1 84 ? -8.137 -23.636 -15.183 1.00 0.00 84 LEU A N 6
ATOM 8522 C CA . LEU A 1 84 ? -7.872 -24.968 -15.716 1.00 0.00 84 LEU A CA 6
ATOM 8523 C C . LEU A 1 84 ? -7.604 -24.910 -17.216 1.00 0.00 84 LEU A C 6
ATOM 8524 O O . LEU A 1 84 ? -8.367 -24.307 -17.972 1.00 0.00 84 LEU A O 6
ATOM 8540 N N . LYS A 1 85 ? -6.516 -25.543 -17.643 1.00 0.00 85 LYS A N 6
ATOM 8541 C CA . LYS A 1 85 ? -6.148 -25.568 -19.053 1.00 0.00 85 LYS A CA 6
ATOM 8542 C C . LYS A 1 85 ? -5.789 -26.982 -19.497 1.00 0.00 85 LYS A C 6
ATOM 8543 O O . LYS A 1 85 ? -5.327 -27.796 -18.697 1.00 0.00 85 LYS A O 6
ATOM 8562 N N . ASP A 1 86 ? -6.003 -27.268 -20.777 1.00 0.00 86 ASP A N 6
ATOM 8563 C CA . ASP A 1 86 ? -5.700 -28.583 -21.328 1.00 0.00 86 ASP A CA 6
ATOM 8564 C C . ASP A 1 86 ? -5.878 -28.593 -22.843 1.00 0.00 86 ASP A C 6
ATOM 8565 O O . ASP A 1 86 ? -6.656 -27.812 -23.391 1.00 0.00 86 ASP A O 6
ATOM 8574 N N . SER A 1 87 ? -5.151 -29.480 -23.514 1.00 0.00 87 SER A N 6
ATOM 8575 C CA . SER A 1 87 ? -5.226 -29.588 -24.966 1.00 0.00 87 SER A CA 6
ATOM 8576 C C . SER A 1 87 ? -5.607 -31.004 -25.387 1.00 0.00 87 SER A C 6
ATOM 8577 O O . SER A 1 87 ? -5.520 -31.943 -24.597 1.00 0.00 87 SER A O 6
ATOM 8585 N N . GLY A 1 88 ? -6.029 -31.149 -26.640 1.00 0.00 88 GLY A N 6
ATOM 8586 C CA . GLY A 1 88 ? -6.418 -32.452 -27.146 1.00 0.00 88 GLY A CA 6
ATOM 8587 C C . GLY A 1 88 ? -6.141 -32.605 -28.628 1.00 0.00 88 GLY A C 6
ATOM 8588 O O . GLY A 1 88 ? -7.020 -32.417 -29.468 1.00 0.00 88 GLY A O 6
ATOM 8592 N N . PRO A 1 89 ? -4.891 -32.953 -28.968 1.00 0.00 89 PRO A N 6
ATOM 8593 C CA . PRO A 1 89 ? -4.471 -33.138 -30.360 1.00 0.00 89 PRO A CA 6
ATOM 8594 C C . PRO A 1 89 ? -5.093 -34.377 -30.994 1.00 0.00 89 PRO A C 6
ATOM 8595 O O . PRO A 1 89 ? -4.731 -35.505 -30.660 1.00 0.00 89 PRO A O 6
ATOM 8606 N N . SER A 1 90 ? -6.031 -34.160 -31.910 1.00 0.00 90 SER A N 6
ATOM 8607 C CA . SER A 1 90 ? -6.706 -35.261 -32.588 1.00 0.00 90 SER A CA 6
ATOM 8608 C C . SER A 1 90 ? -5.729 -36.043 -33.461 1.00 0.00 90 SER A C 6
ATOM 8609 O O . SER A 1 90 ? -4.863 -35.462 -34.115 1.00 0.00 90 SER A O 6
ATOM 8617 N N . SER A 1 91 ? -5.875 -37.364 -33.464 1.00 0.00 91 SER A N 6
ATOM 8618 C CA . SER A 1 91 ? -5.003 -38.227 -34.252 1.00 0.00 91 SER A CA 6
ATOM 8619 C C . SER A 1 91 ? -5.793 -38.950 -35.338 1.00 0.00 91 SER A C 6
ATOM 8620 O O . SER A 1 91 ? -5.496 -38.826 -36.526 1.00 0.00 91 SER A O 6
ATOM 8628 N N . GLY A 1 92 ? -6.804 -39.708 -34.922 1.00 0.00 92 GLY A N 6
ATOM 8629 C CA . GLY A 1 92 ? -7.621 -40.441 -35.871 1.00 0.00 92 GLY A CA 6
ATOM 8630 C C . GLY A 1 92 ? -8.369 -41.591 -35.225 1.00 0.00 92 GLY A C 6
ATOM 8631 O O . GLY A 1 92 ? -7.783 -42.633 -34.930 1.00 0.00 92 GLY A O 6
ATOM 8635 N N . GLY A 1 1 ? 0.997 1.846 -11.523 1.00 0.00 1 GLY A N 7
ATOM 8636 C CA . GLY A 1 1 ? 0.035 2.218 -12.543 1.00 0.00 1 GLY A CA 7
ATOM 8637 C C . GLY A 1 1 ? 0.040 1.263 -13.721 1.00 0.00 1 GLY A C 7
ATOM 8638 O O . GLY A 1 1 ? -0.826 0.395 -13.829 1.00 0.00 1 GLY A O 7
ATOM 8642 N N . SER A 1 2 ? 1.018 1.425 -14.607 1.00 0.00 2 SER A N 7
ATOM 8643 C CA . SER A 1 2 ? 1.129 0.573 -15.786 1.00 0.00 2 SER A CA 7
ATOM 8644 C C . SER A 1 2 ? 1.135 -0.901 -15.393 1.00 0.00 2 SER A C 7
ATOM 8645 O O . SER A 1 2 ? 1.099 -1.239 -14.210 1.00 0.00 2 SER A O 7
ATOM 8653 N N . SER A 1 3 ? 1.180 -1.773 -16.394 1.00 0.00 3 SER A N 7
ATOM 8654 C CA . SER A 1 3 ? 1.187 -3.212 -16.155 1.00 0.00 3 SER A CA 7
ATOM 8655 C C . SER A 1 3 ? 0.286 -3.571 -14.978 1.00 0.00 3 SER A C 7
ATOM 8656 O O . SER A 1 3 ? 0.700 -4.272 -14.055 1.00 0.00 3 SER A O 7
ATOM 8664 N N . GLY A 1 4 ? -0.951 -3.085 -15.017 1.00 0.00 4 GLY A N 7
ATOM 8665 C CA . GLY A 1 4 ? -1.893 -3.364 -13.949 1.00 0.00 4 GLY A CA 7
ATOM 8666 C C . GLY A 1 4 ? -2.579 -4.705 -14.117 1.00 0.00 4 GLY A C 7
ATOM 8667 O O . GLY A 1 4 ? -2.543 -5.298 -15.195 1.00 0.00 4 GLY A O 7
ATOM 8671 N N . SER A 1 5 ? -3.204 -5.186 -13.047 1.00 0.00 5 SER A N 7
ATOM 8672 C CA . SER A 1 5 ? -3.897 -6.469 -13.079 1.00 0.00 5 SER A CA 7
ATOM 8673 C C . SER A 1 5 ? -5.165 -6.423 -12.231 1.00 0.00 5 SER A C 7
ATOM 8674 O O . SER A 1 5 ? -5.460 -5.415 -11.590 1.00 0.00 5 SER A O 7
ATOM 8682 N N . SER A 1 6 ? -5.911 -7.523 -12.234 1.00 0.00 6 SER A N 7
ATOM 8683 C CA . SER A 1 6 ? -7.149 -7.609 -11.468 1.00 0.00 6 SER A CA 7
ATOM 8684 C C . SER A 1 6 ? -6.860 -7.889 -9.997 1.00 0.00 6 SER A C 7
ATOM 8685 O O . SER A 1 6 ? -5.703 -7.957 -9.582 1.00 0.00 6 SER A O 7
ATOM 8693 N N . GLY A 1 7 ? -7.921 -8.052 -9.212 1.00 0.00 7 GLY A N 7
ATOM 8694 C CA . GLY A 1 7 ? -7.761 -8.323 -7.795 1.00 0.00 7 GLY A CA 7
ATOM 8695 C C . GLY A 1 7 ? -6.860 -7.314 -7.110 1.00 0.00 7 GLY A C 7
ATOM 8696 O O . GLY A 1 7 ? -7.188 -6.130 -7.033 1.00 0.00 7 GLY A O 7
ATOM 8700 N N . ILE A 1 8 ? -5.722 -7.784 -6.611 1.00 0.00 8 ILE A N 7
ATOM 8701 C CA . ILE A 1 8 ? -4.771 -6.915 -5.928 1.00 0.00 8 ILE A CA 7
ATOM 8702 C C . ILE A 1 8 ? -4.706 -5.543 -6.591 1.00 0.00 8 ILE A C 7
ATOM 8703 O O . ILE A 1 8 ? -4.069 -5.374 -7.631 1.00 0.00 8 ILE A O 7
ATOM 8719 N N . LYS A 1 9 ? -5.368 -4.566 -5.982 1.00 0.00 9 LYS A N 7
ATOM 8720 C CA . LYS A 1 9 ? -5.384 -3.207 -6.510 1.00 0.00 9 LYS A CA 7
ATOM 8721 C C . LYS A 1 9 ? -4.003 -2.567 -6.408 1.00 0.00 9 LYS A C 7
ATOM 8722 O O . LYS A 1 9 ? -3.317 -2.706 -5.395 1.00 0.00 9 LYS A O 7
ATOM 8741 N N . LYS A 1 10 ? -3.602 -1.865 -7.462 1.00 0.00 10 LYS A N 7
ATOM 8742 C CA . LYS A 1 10 ? -2.304 -1.200 -7.490 1.00 0.00 10 LYS A CA 7
ATOM 8743 C C . LYS A 1 10 ? -2.298 0.020 -6.575 1.00 0.00 10 LYS A C 7
ATOM 8744 O O . LYS A 1 10 ? -3.306 0.706 -6.408 1.00 0.00 10 LYS A O 7
ATOM 8763 N N . PRO A 1 11 ? -1.134 0.299 -5.968 1.00 0.00 11 PRO A N 7
ATOM 8764 C CA . PRO A 1 11 ? -0.968 1.439 -5.062 1.00 0.00 11 PRO A CA 7
ATOM 8765 C C . PRO A 1 11 ? -1.019 2.775 -5.794 1.00 0.00 11 PRO A C 7
ATOM 8766 O O . PRO A 1 11 ? -0.328 2.972 -6.793 1.00 0.00 11 PRO A O 7
ATOM 8777 N N . MET A 1 12 ? -1.842 3.689 -5.291 1.00 0.00 12 MET A N 7
ATOM 8778 C CA . MET A 1 12 ? -1.981 5.008 -5.898 1.00 0.00 12 MET A CA 7
ATOM 8779 C C . MET A 1 12 ? -0.618 5.665 -6.091 1.00 0.00 12 MET A C 7
ATOM 8780 O O . MET A 1 12 ? 0.217 5.661 -5.186 1.00 0.00 12 MET A O 7
ATOM 8794 N N . SER A 1 13 ? -0.399 6.227 -7.275 1.00 0.00 13 SER A N 7
ATOM 8795 C CA . SER A 1 13 ? 0.865 6.884 -7.587 1.00 0.00 13 SER A CA 7
ATOM 8796 C C . SER A 1 13 ? 0.901 8.296 -7.010 1.00 0.00 13 SER A C 7
ATOM 8797 O O . SER A 1 13 ? -0.140 8.893 -6.736 1.00 0.00 13 SER A O 7
ATOM 8805 N N . ALA A 1 14 ? 2.106 8.825 -6.829 1.00 0.00 14 ALA A N 7
ATOM 8806 C CA . ALA A 1 14 ? 2.279 10.167 -6.288 1.00 0.00 14 ALA A CA 7
ATOM 8807 C C . ALA A 1 14 ? 1.223 11.121 -6.837 1.00 0.00 14 ALA A C 7
ATOM 8808 O O . ALA A 1 14 ? 0.542 11.811 -6.079 1.00 0.00 14 ALA A O 7
ATOM 8815 N N . SER A 1 15 ? 1.094 11.154 -8.159 1.00 0.00 15 SER A N 7
ATOM 8816 C CA . SER A 1 15 ? 0.124 12.027 -8.811 1.00 0.00 15 SER A CA 7
ATOM 8817 C C . SER A 1 15 ? -1.219 11.982 -8.087 1.00 0.00 15 SER A C 7
ATOM 8818 O O . SER A 1 15 ? -1.768 13.017 -7.710 1.00 0.00 15 SER A O 7
ATOM 8826 N N . ALA A 1 16 ? -1.742 10.775 -7.898 1.00 0.00 16 ALA A N 7
ATOM 8827 C CA . ALA A 1 16 ? -3.019 10.594 -7.218 1.00 0.00 16 ALA A CA 7
ATOM 8828 C C . ALA A 1 16 ? -2.962 11.129 -5.792 1.00 0.00 16 ALA A C 7
ATOM 8829 O O . ALA A 1 16 ? -3.866 11.838 -5.348 1.00 0.00 16 ALA A O 7
ATOM 8836 N N . LEU A 1 17 ? -1.896 10.785 -5.078 1.00 0.00 17 LEU A N 7
ATOM 8837 C CA . LEU A 1 17 ? -1.722 11.231 -3.699 1.00 0.00 17 LEU A CA 7
ATOM 8838 C C . LEU A 1 17 ? -1.941 12.736 -3.582 1.00 0.00 17 LEU A C 7
ATOM 8839 O O . LEU A 1 17 ? -2.841 13.190 -2.875 1.00 0.00 17 LEU A O 7
ATOM 8855 N N . PHE A 1 18 ? -1.114 13.505 -4.282 1.00 0.00 18 PHE A N 7
ATOM 8856 C CA . PHE A 1 18 ? -1.217 14.959 -4.257 1.00 0.00 18 PHE A CA 7
ATOM 8857 C C . PHE A 1 18 ? -2.672 15.403 -4.377 1.00 0.00 18 PHE A C 7
ATOM 8858 O O . PHE A 1 18 ? -3.156 16.203 -3.576 1.00 0.00 18 PHE A O 7
ATOM 8875 N N . VAL A 1 19 ? -3.365 14.877 -5.382 1.00 0.00 19 VAL A N 7
ATOM 8876 C CA . VAL A 1 19 ? -4.764 15.218 -5.607 1.00 0.00 19 VAL A CA 7
ATOM 8877 C C . VAL A 1 19 ? -5.574 15.091 -4.321 1.00 0.00 19 VAL A C 7
ATOM 8878 O O . VAL A 1 19 ? -6.395 15.952 -4.007 1.00 0.00 19 VAL A O 7
ATOM 8891 N N . GLN A 1 20 ? -5.336 14.012 -3.582 1.00 0.00 20 GLN A N 7
ATOM 8892 C CA . GLN A 1 20 ? -6.044 13.773 -2.330 1.00 0.00 20 GLN A CA 7
ATOM 8893 C C . GLN A 1 20 ? -5.529 14.694 -1.229 1.00 0.00 20 GLN A C 7
ATOM 8894 O O . GLN A 1 20 ? -6.290 15.134 -0.368 1.00 0.00 20 GLN A O 7
ATOM 8908 N N . ASP A 1 21 ? -4.232 14.982 -1.263 1.00 0.00 21 ASP A N 7
ATOM 8909 C CA . ASP A 1 21 ? -3.615 15.852 -0.269 1.00 0.00 21 ASP A CA 7
ATOM 8910 C C . ASP A 1 21 ? -4.283 17.223 -0.257 1.00 0.00 21 ASP A C 7
ATOM 8911 O O . ASP A 1 21 ? -4.557 17.783 0.805 1.00 0.00 21 ASP A O 7
ATOM 8920 N N . HIS A 1 22 ? -4.542 17.760 -1.446 1.00 0.00 22 HIS A N 7
ATOM 8921 C CA . HIS A 1 22 ? -5.177 19.067 -1.572 1.00 0.00 22 HIS A CA 7
ATOM 8922 C C . HIS A 1 22 ? -6.590 18.932 -2.133 1.00 0.00 22 HIS A C 7
ATOM 8923 O O . HIS A 1 22 ? -7.177 19.907 -2.602 1.00 0.00 22 HIS A O 7
ATOM 8938 N N . ARG A 1 23 ? -7.129 17.718 -2.080 1.00 0.00 23 ARG A N 7
ATOM 8939 C CA . ARG A 1 23 ? -8.471 17.456 -2.584 1.00 0.00 23 ARG A CA 7
ATOM 8940 C C . ARG A 1 23 ? -9.516 18.212 -1.768 1.00 0.00 23 ARG A C 7
ATOM 8941 O O . ARG A 1 23 ? -10.264 19.041 -2.286 1.00 0.00 23 ARG A O 7
ATOM 8962 N N . PRO A 1 24 ? -9.569 17.920 -0.460 1.00 0.00 24 PRO A N 7
ATOM 8963 C CA . PRO A 1 24 ? -10.518 18.561 0.456 1.00 0.00 24 PRO A CA 7
ATOM 8964 C C . PRO A 1 24 ? -10.188 20.031 0.697 1.00 0.00 24 PRO A C 7
ATOM 8965 O O . PRO A 1 24 ? -11.057 20.896 0.590 1.00 0.00 24 PRO A O 7
ATOM 8976 N N . GLN A 1 25 ? -8.929 20.304 1.022 1.00 0.00 25 GLN A N 7
ATOM 8977 C CA . GLN A 1 25 ? -8.486 21.670 1.278 1.00 0.00 25 GLN A CA 7
ATOM 8978 C C . GLN A 1 25 ? -9.095 22.638 0.269 1.00 0.00 25 GLN A C 7
ATOM 8979 O O . GLN A 1 25 ? -9.604 23.696 0.639 1.00 0.00 25 GLN A O 7
ATOM 8993 N N . PHE A 1 26 ? -9.039 22.269 -1.006 1.00 0.00 26 PHE A N 7
ATOM 8994 C CA . PHE A 1 26 ? -9.584 23.105 -2.069 1.00 0.00 26 PHE A CA 7
ATOM 8995 C C . PHE A 1 26 ? -11.067 23.381 -1.837 1.00 0.00 26 PHE A C 7
ATOM 8996 O O . PHE A 1 26 ? -11.507 24.532 -1.856 1.00 0.00 26 PHE A O 7
ATOM 9013 N N . LEU A 1 27 ? -11.833 22.318 -1.619 1.00 0.00 27 LEU A N 7
ATOM 9014 C CA . LEU A 1 27 ? -13.267 22.444 -1.384 1.00 0.00 27 LEU A CA 7
ATOM 9015 C C . LEU A 1 27 ? -13.543 23.262 -0.126 1.00 0.00 27 LEU A C 7
ATOM 9016 O O . LEU A 1 27 ? -14.214 24.294 -0.180 1.00 0.00 27 LEU A O 7
ATOM 9032 N N . ILE A 1 28 ? -13.020 22.796 1.003 1.00 0.00 28 ILE A N 7
ATOM 9033 C CA . ILE A 1 28 ? -13.208 23.487 2.273 1.00 0.00 28 ILE A CA 7
ATOM 9034 C C . ILE A 1 28 ? -13.250 24.998 2.076 1.00 0.00 28 ILE A C 7
ATOM 9035 O O . ILE A 1 28 ? -14.164 25.670 2.553 1.00 0.00 28 ILE A O 7
ATOM 9051 N N . GLU A 1 29 ? -12.255 25.525 1.369 1.00 0.00 29 GLU A N 7
ATOM 9052 C CA . GLU A 1 29 ? -12.180 26.958 1.108 1.00 0.00 29 GLU A CA 7
ATOM 9053 C C . GLU A 1 29 ? -13.241 27.383 0.096 1.00 0.00 29 GLU A C 7
ATOM 9054 O O . GLU A 1 29 ? -13.884 28.420 0.254 1.00 0.00 29 GLU A O 7
ATOM 9066 N N . ASN A 1 30 ? -13.415 26.575 -0.944 1.00 0.00 30 ASN A N 7
ATOM 9067 C CA . ASN A 1 30 ? -14.396 26.867 -1.983 1.00 0.00 30 ASN A CA 7
ATOM 9068 C C . ASN A 1 30 ? -15.402 25.728 -2.117 1.00 0.00 30 ASN A C 7
ATOM 9069 O O . ASN A 1 30 ? -15.298 24.875 -2.998 1.00 0.00 30 ASN A O 7
ATOM 9080 N N . PRO A 1 31 ? -16.402 25.713 -1.222 1.00 0.00 31 PRO A N 7
ATOM 9081 C CA . PRO A 1 31 ? -17.447 24.686 -1.220 1.00 0.00 31 PRO A CA 7
ATOM 9082 C C . PRO A 1 31 ? -18.387 24.813 -2.414 1.00 0.00 31 PRO A C 7
ATOM 9083 O O . PRO A 1 31 ? -19.253 23.965 -2.628 1.00 0.00 31 PRO A O 7
ATOM 9094 N N . LYS A 1 32 ? -18.211 25.877 -3.189 1.00 0.00 32 LYS A N 7
ATOM 9095 C CA . LYS A 1 32 ? -19.042 26.115 -4.363 1.00 0.00 32 LYS A CA 7
ATOM 9096 C C . LYS A 1 32 ? -18.546 25.302 -5.555 1.00 0.00 32 LYS A C 7
ATOM 9097 O O . LYS A 1 32 ? -19.255 25.141 -6.549 1.00 0.00 32 LYS A O 7
ATOM 9116 N N . THR A 1 33 ? -17.324 24.790 -5.449 1.00 0.00 33 THR A N 7
ATOM 9117 C CA . THR A 1 33 ? -16.733 23.993 -6.517 1.00 0.00 33 THR A CA 7
ATOM 9118 C C . THR A 1 33 ? -16.903 22.502 -6.248 1.00 0.00 33 THR A C 7
ATOM 9119 O O . THR A 1 33 ? -16.451 21.991 -5.223 1.00 0.00 33 THR A O 7
ATOM 9130 N N . SER A 1 34 ? -17.555 21.809 -7.176 1.00 0.00 34 SER A N 7
ATOM 9131 C CA . SER A 1 34 ? -17.786 20.376 -7.038 1.00 0.00 34 SER A CA 7
ATOM 9132 C C . SER A 1 34 ? -16.464 19.618 -6.955 1.00 0.00 34 SER A C 7
ATOM 9133 O O . SER A 1 34 ? -15.393 20.190 -7.162 1.00 0.00 34 SER A O 7
ATOM 9141 N N . LEU A 1 35 ? -16.548 18.327 -6.652 1.00 0.00 35 LEU A N 7
ATOM 9142 C CA . LEU A 1 35 ? -15.360 17.489 -6.541 1.00 0.00 35 LEU A CA 7
ATOM 9143 C C . LEU A 1 35 ? -14.631 17.399 -7.878 1.00 0.00 35 LEU A C 7
ATOM 9144 O O . LEU A 1 35 ? -13.415 17.578 -7.945 1.00 0.00 35 LEU A O 7
ATOM 9160 N N . GLU A 1 36 ? -15.382 17.123 -8.939 1.00 0.00 36 GLU A N 7
ATOM 9161 C CA . GLU A 1 36 ? -14.806 17.012 -10.274 1.00 0.00 36 GLU A CA 7
ATOM 9162 C C . GLU A 1 36 ? -14.151 18.324 -10.695 1.00 0.00 36 GLU A C 7
ATOM 9163 O O . GLU A 1 36 ? -13.043 18.332 -11.232 1.00 0.00 36 GLU A O 7
ATOM 9175 N N . ASP A 1 37 ? -14.844 19.430 -10.449 1.00 0.00 37 ASP A N 7
ATOM 9176 C CA . ASP A 1 37 ? -14.330 20.749 -10.801 1.00 0.00 37 ASP A CA 7
ATOM 9177 C C . ASP A 1 37 ? -13.086 21.084 -9.984 1.00 0.00 37 ASP A C 7
ATOM 9178 O O . ASP A 1 37 ? -12.090 21.566 -10.521 1.00 0.00 37 ASP A O 7
ATOM 9187 N N . ALA A 1 38 ? -13.153 20.825 -8.682 1.00 0.00 38 ALA A N 7
ATOM 9188 C CA . ALA A 1 38 ? -12.033 21.099 -7.790 1.00 0.00 38 ALA A CA 7
ATOM 9189 C C . ALA A 1 38 ? -10.808 20.278 -8.180 1.00 0.00 38 ALA A C 7
ATOM 9190 O O . ALA A 1 38 ? -9.713 20.816 -8.344 1.00 0.00 38 ALA A O 7
ATOM 9197 N N . THR A 1 39 ? -11.000 18.970 -8.325 1.00 0.00 39 THR A N 7
ATOM 9198 C CA . THR A 1 39 ? -9.911 18.074 -8.694 1.00 0.00 39 THR A CA 7
ATOM 9199 C C . THR A 1 39 ? -9.378 18.400 -10.084 1.00 0.00 39 THR A C 7
ATOM 9200 O O . THR A 1 39 ? -8.166 18.466 -10.295 1.00 0.00 39 THR A O 7
ATOM 9211 N N . LEU A 1 40 ? -10.289 18.602 -11.029 1.00 0.00 40 LEU A N 7
ATOM 9212 C CA . LEU A 1 40 ? -9.909 18.922 -12.401 1.00 0.00 40 LEU A CA 7
ATOM 9213 C C . LEU A 1 40 ? -8.781 19.949 -12.429 1.00 0.00 40 LEU A C 7
ATOM 9214 O O . LEU A 1 40 ? -7.912 19.905 -13.299 1.00 0.00 40 LEU A O 7
ATOM 9230 N N . GLN A 1 41 ? -8.802 20.870 -11.471 1.00 0.00 41 GLN A N 7
ATOM 9231 C CA . GLN A 1 41 ? -7.780 21.906 -11.386 1.00 0.00 41 GLN A CA 7
ATOM 9232 C C . GLN A 1 41 ? -6.535 21.385 -10.675 1.00 0.00 41 GLN A C 7
ATOM 9233 O O . GLN A 1 41 ? -5.411 21.628 -11.114 1.00 0.00 41 GLN A O 7
ATOM 9247 N N . ILE A 1 42 ? -6.744 20.669 -9.575 1.00 0.00 42 ILE A N 7
ATOM 9248 C CA . ILE A 1 42 ? -5.638 20.114 -8.804 1.00 0.00 42 ILE A CA 7
ATOM 9249 C C . ILE A 1 42 ? -4.769 19.206 -9.666 1.00 0.00 42 ILE A C 7
ATOM 9250 O O . ILE A 1 42 ? -3.547 19.183 -9.524 1.00 0.00 42 ILE A O 7
ATOM 9266 N N . GLU A 1 43 ? -5.408 18.459 -10.562 1.00 0.00 43 GLU A N 7
ATOM 9267 C CA . GLU A 1 43 ? -4.692 17.549 -11.448 1.00 0.00 43 GLU A CA 7
ATOM 9268 C C . GLU A 1 43 ? -3.717 18.313 -12.340 1.00 0.00 43 GLU A C 7
ATOM 9269 O O . GLU A 1 43 ? -2.507 18.101 -12.278 1.00 0.00 43 GLU A O 7
ATOM 9281 N N . GLU A 1 44 ? -4.256 19.202 -13.169 1.00 0.00 44 GLU A N 7
ATOM 9282 C CA . GLU A 1 44 ? -3.434 19.996 -14.075 1.00 0.00 44 GLU A CA 7
ATOM 9283 C C . GLU A 1 44 ? -2.379 20.784 -13.303 1.00 0.00 44 GLU A C 7
ATOM 9284 O O . GLU A 1 44 ? -1.302 21.076 -13.823 1.00 0.00 44 GLU A O 7
ATOM 9296 N N . LEU A 1 45 ? -2.698 21.126 -12.059 1.00 0.00 45 LEU A N 7
ATOM 9297 C CA . LEU A 1 45 ? -1.779 21.881 -11.215 1.00 0.00 45 LEU A CA 7
ATOM 9298 C C . LEU A 1 45 ? -0.585 21.024 -10.807 1.00 0.00 45 LEU A C 7
ATOM 9299 O O . LEU A 1 45 ? 0.527 21.527 -10.645 1.00 0.00 45 LEU A O 7
ATOM 9315 N N . TRP A 1 46 ? -0.823 19.727 -10.645 1.00 0.00 46 TRP A N 7
ATOM 9316 C CA . TRP A 1 46 ? 0.234 18.799 -10.258 1.00 0.00 46 TRP A CA 7
ATOM 9317 C C . TRP A 1 46 ? 1.196 18.556 -11.416 1.00 0.00 46 TRP A C 7
ATOM 9318 O O . TRP A 1 46 ? 2.396 18.375 -11.211 1.00 0.00 46 TRP A O 7
ATOM 9339 N N . LYS A 1 47 ? 0.662 18.554 -12.632 1.00 0.00 47 LYS A N 7
ATOM 9340 C CA . LYS A 1 47 ? 1.473 18.335 -13.824 1.00 0.00 47 LYS A CA 7
ATOM 9341 C C . LYS A 1 47 ? 2.355 19.545 -14.112 1.00 0.00 47 LYS A C 7
ATOM 9342 O O . LYS A 1 47 ? 3.315 19.459 -14.878 1.00 0.00 47 LYS A O 7
ATOM 9361 N N . THR A 1 48 ? 2.023 20.674 -13.493 1.00 0.00 48 THR A N 7
ATOM 9362 C CA . THR A 1 48 ? 2.785 21.902 -13.683 1.00 0.00 48 THR A CA 7
ATOM 9363 C C . THR A 1 48 ? 3.460 22.336 -12.386 1.00 0.00 48 THR A C 7
ATOM 9364 O O . THR A 1 48 ? 3.790 23.510 -12.209 1.00 0.00 48 THR A O 7
ATOM 9375 N N . LEU A 1 49 ? 3.663 21.384 -11.483 1.00 0.00 49 LEU A N 7
ATOM 9376 C CA . LEU A 1 49 ? 4.300 21.668 -10.202 1.00 0.00 49 LEU A CA 7
ATOM 9377 C C . LEU A 1 49 ? 5.806 21.837 -10.368 1.00 0.00 49 LEU A C 7
ATOM 9378 O O . LEU A 1 49 ? 6.329 21.774 -11.481 1.00 0.00 49 LEU A O 7
ATOM 9394 N N . SER A 1 50 ? 6.499 22.051 -9.254 1.00 0.00 50 SER A N 7
ATOM 9395 C CA . SER A 1 50 ? 7.946 22.231 -9.277 1.00 0.00 50 SER A CA 7
ATOM 9396 C C . SER A 1 50 ? 8.661 20.883 -9.296 1.00 0.00 50 SER A C 7
ATOM 9397 O O . SER A 1 50 ? 8.103 19.867 -8.883 1.00 0.00 50 SER A O 7
ATOM 9405 N N . GLU A 1 51 ? 9.899 20.883 -9.780 1.00 0.00 51 GLU A N 7
ATOM 9406 C CA . GLU A 1 51 ? 10.690 19.661 -9.854 1.00 0.00 51 GLU A CA 7
ATOM 9407 C C . GLU A 1 51 ? 10.783 18.988 -8.488 1.00 0.00 51 GLU A C 7
ATOM 9408 O O . GLU A 1 51 ? 10.403 17.829 -8.328 1.00 0.00 51 GLU A O 7
ATOM 9420 N N . GLU A 1 52 ? 11.291 19.726 -7.505 1.00 0.00 52 GLU A N 7
ATOM 9421 C CA . GLU A 1 52 ? 11.435 19.201 -6.153 1.00 0.00 52 GLU A CA 7
ATOM 9422 C C . GLU A 1 52 ? 10.091 18.724 -5.608 1.00 0.00 52 GLU A C 7
ATOM 9423 O O . GLU A 1 52 ? 9.958 17.581 -5.171 1.00 0.00 52 GLU A O 7
ATOM 9435 N N . GLU A 1 53 ? 9.099 19.608 -5.638 1.00 0.00 53 GLU A N 7
ATOM 9436 C CA . GLU A 1 53 ? 7.767 19.278 -5.147 1.00 0.00 53 GLU A CA 7
ATOM 9437 C C . GLU A 1 53 ? 7.327 17.905 -5.647 1.00 0.00 53 GLU A C 7
ATOM 9438 O O . GLU A 1 53 ? 6.792 17.097 -4.888 1.00 0.00 53 GLU A O 7
ATOM 9450 N N . LYS A 1 54 ? 7.557 17.648 -6.931 1.00 0.00 54 LYS A N 7
ATOM 9451 C CA . LYS A 1 54 ? 7.186 16.374 -7.535 1.00 0.00 54 LYS A CA 7
ATOM 9452 C C . LYS A 1 54 ? 8.058 15.243 -6.997 1.00 0.00 54 LYS A C 7
ATOM 9453 O O . LYS A 1 54 ? 7.636 14.086 -6.957 1.00 0.00 54 LYS A O 7
ATOM 9472 N N . LEU A 1 55 ? 9.273 15.584 -6.584 1.00 0.00 55 LEU A N 7
ATOM 9473 C CA . LEU A 1 55 ? 10.204 14.598 -6.047 1.00 0.00 55 LEU A CA 7
ATOM 9474 C C . LEU A 1 55 ? 9.803 14.183 -4.635 1.00 0.00 55 LEU A C 7
ATOM 9475 O O . LEU A 1 55 ? 9.883 13.008 -4.275 1.00 0.00 55 LEU A O 7
ATOM 9491 N N . LYS A 1 56 ? 9.369 15.154 -3.840 1.00 0.00 56 LYS A N 7
ATOM 9492 C CA . LYS A 1 56 ? 8.951 14.891 -2.468 1.00 0.00 56 LYS A CA 7
ATOM 9493 C C . LYS A 1 56 ? 7.854 13.831 -2.427 1.00 0.00 56 LYS A C 7
ATOM 9494 O O . LYS A 1 56 ? 7.831 12.983 -1.535 1.00 0.00 56 LYS A O 7
ATOM 9513 N N . TYR A 1 57 ? 6.949 13.885 -3.398 1.00 0.00 57 TYR A N 7
ATOM 9514 C CA . TYR A 1 57 ? 5.850 12.931 -3.471 1.00 0.00 57 TYR A CA 7
ATOM 9515 C C . TYR A 1 57 ? 6.286 11.651 -4.179 1.00 0.00 57 TYR A C 7
ATOM 9516 O O . TYR A 1 57 ? 6.113 10.551 -3.657 1.00 0.00 57 TYR A O 7
ATOM 9534 N N . GLU A 1 58 ? 6.852 11.806 -5.372 1.00 0.00 58 GLU A N 7
ATOM 9535 C CA . GLU A 1 58 ? 7.313 10.664 -6.152 1.00 0.00 58 GLU A CA 7
ATOM 9536 C C . GLU A 1 58 ? 7.971 9.621 -5.253 1.00 0.00 58 GLU A C 7
ATOM 9537 O O . GLU A 1 58 ? 7.978 8.431 -5.568 1.00 0.00 58 GLU A O 7
ATOM 9549 N N . GLU A 1 59 ? 8.524 10.077 -4.134 1.00 0.00 59 GLU A N 7
ATOM 9550 C CA . GLU A 1 59 ? 9.186 9.184 -3.190 1.00 0.00 59 GLU A CA 7
ATOM 9551 C C . GLU A 1 59 ? 8.184 8.222 -2.557 1.00 0.00 59 GLU A C 7
ATOM 9552 O O . GLU A 1 59 ? 8.401 7.010 -2.531 1.00 0.00 59 GLU A O 7
ATOM 9564 N N . LYS A 1 60 ? 7.087 8.771 -2.048 1.00 0.00 60 LYS A N 7
ATOM 9565 C CA . LYS A 1 60 ? 6.050 7.964 -1.415 1.00 0.00 60 LYS A CA 7
ATOM 9566 C C . LYS A 1 60 ? 5.399 7.025 -2.426 1.00 0.00 60 LYS A C 7
ATOM 9567 O O . LYS A 1 60 ? 4.592 6.170 -2.063 1.00 0.00 60 LYS A O 7
ATOM 9586 N N . ALA A 1 61 ? 5.755 7.191 -3.696 1.00 0.00 61 ALA A N 7
ATOM 9587 C CA . ALA A 1 61 ? 5.208 6.356 -4.758 1.00 0.00 61 ALA A CA 7
ATOM 9588 C C . ALA A 1 61 ? 6.115 5.162 -5.040 1.00 0.00 61 ALA A C 7
ATOM 9589 O O . ALA A 1 61 ? 5.640 4.056 -5.302 1.00 0.00 61 ALA A O 7
ATOM 9596 N N . THR A 1 62 ? 7.423 5.393 -4.987 1.00 0.00 62 THR A N 7
ATOM 9597 C CA . THR A 1 62 ? 8.396 4.338 -5.239 1.00 0.00 62 THR A CA 7
ATOM 9598 C C . THR A 1 62 ? 8.536 3.419 -4.031 1.00 0.00 62 THR A C 7
ATOM 9599 O O . THR A 1 62 ? 8.921 2.257 -4.163 1.00 0.00 62 THR A O 7
ATOM 9610 N N . LYS A 1 63 ? 8.219 3.945 -2.853 1.00 0.00 63 LYS A N 7
ATOM 9611 C CA . LYS A 1 63 ? 8.306 3.172 -1.620 1.00 0.00 63 LYS A CA 7
ATOM 9612 C C . LYS A 1 63 ? 7.197 2.127 -1.553 1.00 0.00 63 LYS A C 7
ATOM 9613 O O . LYS A 1 63 ? 7.361 1.073 -0.938 1.00 0.00 63 LYS A O 7
ATOM 9632 N N . ASP A 1 64 ? 6.071 2.425 -2.191 1.00 0.00 64 ASP A N 7
ATOM 9633 C CA . ASP A 1 64 ? 4.936 1.509 -2.206 1.00 0.00 64 ASP A CA 7
ATOM 9634 C C . ASP A 1 64 ? 4.837 0.788 -3.547 1.00 0.00 64 ASP A C 7
ATOM 9635 O O . ASP A 1 64 ? 3.929 -0.015 -3.767 1.00 0.00 64 ASP A O 7
ATOM 9644 N N . LEU A 1 65 ? 5.775 1.081 -4.441 1.00 0.00 65 LEU A N 7
ATOM 9645 C CA . LEU A 1 65 ? 5.793 0.462 -5.762 1.00 0.00 65 LEU A CA 7
ATOM 9646 C C . LEU A 1 65 ? 6.475 -0.902 -5.714 1.00 0.00 65 LEU A C 7
ATOM 9647 O O . LEU A 1 65 ? 6.083 -1.828 -6.423 1.00 0.00 65 LEU A O 7
ATOM 9663 N N . GLU A 1 66 ? 7.497 -1.018 -4.872 1.00 0.00 66 GLU A N 7
ATOM 9664 C CA . GLU A 1 66 ? 8.233 -2.269 -4.731 1.00 0.00 66 GLU A CA 7
ATOM 9665 C C . GLU A 1 66 ? 7.491 -3.235 -3.812 1.00 0.00 66 GLU A C 7
ATOM 9666 O O . GLU A 1 66 ? 7.574 -4.453 -3.977 1.00 0.00 66 GLU A O 7
ATOM 9678 N N . ARG A 1 67 ? 6.767 -2.684 -2.844 1.00 0.00 67 ARG A N 7
ATOM 9679 C CA . ARG A 1 67 ? 6.012 -3.496 -1.897 1.00 0.00 67 ARG A CA 7
ATOM 9680 C C . ARG A 1 67 ? 4.809 -4.145 -2.576 1.00 0.00 67 ARG A C 7
ATOM 9681 O O . ARG A 1 67 ? 4.383 -5.236 -2.196 1.00 0.00 67 ARG A O 7
ATOM 9702 N N . TYR A 1 68 ? 4.266 -3.466 -3.580 1.00 0.00 68 TYR A N 7
ATOM 9703 C CA . TYR A 1 68 ? 3.110 -3.974 -4.309 1.00 0.00 68 TYR A CA 7
ATOM 9704 C C . TYR A 1 68 ? 3.516 -5.098 -5.257 1.00 0.00 68 TYR A C 7
ATOM 9705 O O . TYR A 1 68 ? 2.803 -6.091 -5.400 1.00 0.00 68 TYR A O 7
ATOM 9723 N N . ASN A 1 69 ? 4.666 -4.934 -5.901 1.00 0.00 69 ASN A N 7
ATOM 9724 C CA . ASN A 1 69 ? 5.169 -5.935 -6.836 1.00 0.00 69 ASN A CA 7
ATOM 9725 C C . ASN A 1 69 ? 5.736 -7.139 -6.090 1.00 0.00 69 ASN A C 7
ATOM 9726 O O . ASN A 1 69 ? 5.940 -8.204 -6.674 1.00 0.00 69 ASN A O 7
ATOM 9737 N N . SER A 1 70 ? 5.989 -6.962 -4.798 1.00 0.00 70 SER A N 7
ATOM 9738 C CA . SER A 1 70 ? 6.536 -8.033 -3.972 1.00 0.00 70 SER A CA 7
ATOM 9739 C C . SER A 1 70 ? 5.418 -8.871 -3.358 1.00 0.00 70 SER A C 7
ATOM 9740 O O . SER A 1 70 ? 5.676 -9.849 -2.657 1.00 0.00 70 SER A O 7
ATOM 9748 N N . GLN A 1 71 ? 4.177 -8.479 -3.628 1.00 0.00 71 GLN A N 7
ATOM 9749 C CA . GLN A 1 71 ? 3.020 -9.192 -3.101 1.00 0.00 71 GLN A CA 7
ATOM 9750 C C . GLN A 1 71 ? 2.231 -9.855 -4.226 1.00 0.00 71 GLN A C 7
ATOM 9751 O O . GLN A 1 71 ? 1.848 -11.020 -4.126 1.00 0.00 71 GLN A O 7
ATOM 9765 N N . MET A 1 72 ? 1.991 -9.103 -5.296 1.00 0.00 72 MET A N 7
ATOM 9766 C CA . MET A 1 72 ? 1.248 -9.619 -6.440 1.00 0.00 72 MET A CA 7
ATOM 9767 C C . MET A 1 72 ? 1.986 -10.787 -7.086 1.00 0.00 72 MET A C 7
ATOM 9768 O O . MET A 1 72 ? 1.370 -11.669 -7.684 1.00 0.00 72 MET A O 7
ATOM 9782 N N . LYS A 1 73 ? 3.309 -10.786 -6.962 1.00 0.00 73 LYS A N 7
ATOM 9783 C CA . LYS A 1 73 ? 4.132 -11.846 -7.533 1.00 0.00 73 LYS A CA 7
ATOM 9784 C C . LYS A 1 73 ? 3.682 -13.214 -7.031 1.00 0.00 73 LYS A C 7
ATOM 9785 O O . LYS A 1 73 ? 3.464 -14.134 -7.820 1.00 0.00 73 LYS A O 7
ATOM 9804 N N . ARG A 1 74 ? 3.543 -13.341 -5.716 1.00 0.00 74 ARG A N 7
ATOM 9805 C CA . ARG A 1 74 ? 3.118 -14.597 -5.110 1.00 0.00 74 ARG A CA 7
ATOM 9806 C C . ARG A 1 74 ? 1.675 -14.921 -5.484 1.00 0.00 74 ARG A C 7
ATOM 9807 O O . ARG A 1 74 ? 1.214 -16.047 -5.303 1.00 0.00 74 ARG A O 7
ATOM 9828 N N . ALA A 1 75 ? 0.967 -13.925 -6.007 1.00 0.00 75 ALA A N 7
ATOM 9829 C CA . ALA A 1 75 ? -0.423 -14.104 -6.408 1.00 0.00 75 ALA A CA 7
ATOM 9830 C C . ALA A 1 75 ? -0.521 -14.559 -7.860 1.00 0.00 75 ALA A C 7
ATOM 9831 O O . ALA A 1 75 ? -1.419 -15.320 -8.222 1.00 0.00 75 ALA A O 7
ATOM 9838 N N . ILE A 1 76 ? 0.407 -14.089 -8.687 1.00 0.00 76 ILE A N 7
ATOM 9839 C CA . ILE A 1 76 ? 0.425 -14.449 -10.099 1.00 0.00 76 ILE A CA 7
ATOM 9840 C C . ILE A 1 76 ? 0.091 -15.924 -10.294 1.00 0.00 76 ILE A C 7
ATOM 9841 O O . ILE A 1 76 ? -0.453 -16.316 -11.326 1.00 0.00 76 ILE A O 7
ATOM 9857 N N . GLU A 1 77 ? 0.420 -16.737 -9.296 1.00 0.00 77 GLU A N 7
ATOM 9858 C CA . GLU A 1 77 ? 0.154 -18.170 -9.358 1.00 0.00 77 GLU A CA 7
ATOM 9859 C C . GLU A 1 77 ? -1.346 -18.448 -9.297 1.00 0.00 77 GLU A C 7
ATOM 9860 O O . GLU A 1 77 ? -2.148 -17.535 -9.106 1.00 0.00 77 GLU A O 7
ATOM 9872 N N . GLN A 1 78 ? -1.714 -19.714 -9.461 1.00 0.00 78 GLN A N 7
ATOM 9873 C CA . GLN A 1 78 ? -3.116 -20.112 -9.425 1.00 0.00 78 GLN A CA 7
ATOM 9874 C C . GLN A 1 78 ? -3.882 -19.314 -8.376 1.00 0.00 78 GLN A C 7
ATOM 9875 O O . GLN A 1 78 ? -5.061 -19.009 -8.553 1.00 0.00 78 GLN A O 7
ATOM 9889 N N . GLU A 1 79 ? -3.204 -18.978 -7.283 1.00 0.00 79 GLU A N 7
ATOM 9890 C CA . GLU A 1 79 ? -3.823 -18.216 -6.205 1.00 0.00 79 GLU A CA 7
ATOM 9891 C C . GLU A 1 79 ? -4.743 -17.134 -6.762 1.00 0.00 79 GLU A C 7
ATOM 9892 O O . GLU A 1 79 ? -5.961 -17.194 -6.596 1.00 0.00 79 GLU A O 7
ATOM 9904 N N . SER A 1 80 ? -4.151 -16.144 -7.423 1.00 0.00 80 SER A N 7
ATOM 9905 C CA . SER A 1 80 ? -4.916 -15.046 -8.001 1.00 0.00 80 SER A CA 7
ATOM 9906 C C . SER A 1 80 ? -6.214 -15.555 -8.622 1.00 0.00 80 SER A C 7
ATOM 9907 O O . SER A 1 80 ? -6.253 -16.642 -9.198 1.00 0.00 80 SER A O 7
ATOM 9915 N N . GLN A 1 81 ? -7.273 -14.762 -8.498 1.00 0.00 81 GLN A N 7
ATOM 9916 C CA . GLN A 1 81 ? -8.572 -15.132 -9.046 1.00 0.00 81 GLN A CA 7
ATOM 9917 C C . GLN A 1 81 ? -8.543 -15.121 -10.571 1.00 0.00 81 GLN A C 7
ATOM 9918 O O . GLN A 1 81 ? -7.976 -14.217 -11.184 1.00 0.00 81 GLN A O 7
ATOM 9932 N N . MET A 1 82 ? -9.158 -16.131 -11.177 1.00 0.00 82 MET A N 7
ATOM 9933 C CA . MET A 1 82 ? -9.204 -16.236 -12.631 1.00 0.00 82 MET A CA 7
ATOM 9934 C C . MET A 1 82 ? -10.180 -17.324 -13.067 1.00 0.00 82 MET A C 7
ATOM 9935 O O . MET A 1 82 ? -10.505 -18.226 -12.295 1.00 0.00 82 MET A O 7
ATOM 9949 N N . SER A 1 83 ? -10.644 -17.233 -14.309 1.00 0.00 83 SER A N 7
ATOM 9950 C CA . SER A 1 83 ? -11.587 -18.207 -14.846 1.00 0.00 83 SER A CA 7
ATOM 9951 C C . SER A 1 83 ? -10.857 -19.297 -15.625 1.00 0.00 83 SER A C 7
ATOM 9952 O O . SER A 1 83 ? -11.228 -19.625 -16.753 1.00 0.00 83 SER A O 7
ATOM 9960 N N . LEU A 1 84 ? -9.816 -19.855 -15.016 1.00 0.00 84 LEU A N 7
ATOM 9961 C CA . LEU A 1 84 ? -9.032 -20.908 -15.651 1.00 0.00 84 LEU A CA 7
ATOM 9962 C C . LEU A 1 84 ? -9.789 -22.232 -15.640 1.00 0.00 84 LEU A C 7
ATOM 9963 O O . LEU A 1 84 ? -10.085 -22.799 -16.692 1.00 0.00 84 LEU A O 7
ATOM 9979 N N . LYS A 1 85 ? -10.103 -22.719 -14.444 1.00 0.00 85 LYS A N 7
ATOM 9980 C CA . LYS A 1 85 ? -10.829 -23.974 -14.295 1.00 0.00 85 LYS A CA 7
ATOM 9981 C C . LYS A 1 85 ? -11.838 -24.156 -15.424 1.00 0.00 85 LYS A C 7
ATOM 9982 O O . LYS A 1 85 ? -12.655 -23.274 -15.687 1.00 0.00 85 LYS A O 7
ATOM 10001 N N . ASP A 1 86 ? -11.778 -25.306 -16.086 1.00 0.00 86 ASP A N 7
ATOM 10002 C CA . ASP A 1 86 ? -12.688 -25.605 -17.185 1.00 0.00 86 ASP A CA 7
ATOM 10003 C C . ASP A 1 86 ? -13.266 -27.010 -17.046 1.00 0.00 86 ASP A C 7
ATOM 10004 O O . ASP A 1 86 ? -12.846 -27.782 -16.183 1.00 0.00 86 ASP A O 7
ATOM 10013 N N . SER A 1 87 ? -14.231 -27.336 -17.900 1.00 0.00 87 SER A N 7
ATOM 10014 C CA . SER A 1 87 ? -14.869 -28.646 -17.869 1.00 0.00 87 SER A CA 7
ATOM 10015 C C . SER A 1 87 ? -15.191 -29.127 -19.281 1.00 0.00 87 SER A C 7
ATOM 10016 O O . SER A 1 87 ? -15.695 -28.368 -20.107 1.00 0.00 87 SER A O 7
ATOM 10024 N N . GLY A 1 88 ? -14.895 -30.395 -19.549 1.00 0.00 88 GLY A N 7
ATOM 10025 C CA . GLY A 1 88 ? -15.159 -30.957 -20.861 1.00 0.00 88 GLY A CA 7
ATOM 10026 C C . GLY A 1 88 ? -15.855 -32.302 -20.786 1.00 0.00 88 GLY A C 7
ATOM 10027 O O . GLY A 1 88 ? -15.626 -33.094 -19.872 1.00 0.00 88 GLY A O 7
ATOM 10031 N N . PRO A 1 89 ? -16.729 -32.575 -21.766 1.00 0.00 89 PRO A N 7
ATOM 10032 C CA . PRO A 1 89 ? -17.479 -33.833 -21.830 1.00 0.00 89 PRO A CA 7
ATOM 10033 C C . PRO A 1 89 ? -16.587 -35.024 -22.160 1.00 0.00 89 PRO A C 7
ATOM 10034 O O . PRO A 1 89 ? -15.379 -34.875 -22.343 1.00 0.00 89 PRO A O 7
ATOM 10045 N N . SER A 1 90 ? -17.189 -36.207 -22.234 1.00 0.00 90 SER A N 7
ATOM 10046 C CA . SER A 1 90 ? -16.448 -37.425 -22.539 1.00 0.00 90 SER A CA 7
ATOM 10047 C C . SER A 1 90 ? -16.823 -37.959 -23.918 1.00 0.00 90 SER A C 7
ATOM 10048 O O . SER A 1 90 ? -17.992 -37.947 -24.303 1.00 0.00 90 SER A O 7
ATOM 10056 N N . SER A 1 91 ? -15.822 -38.426 -24.657 1.00 0.00 91 SER A N 7
ATOM 10057 C CA . SER A 1 91 ? -16.045 -38.961 -25.995 1.00 0.00 91 SER A CA 7
ATOM 10058 C C . SER A 1 91 ? -15.433 -40.352 -26.133 1.00 0.00 91 SER A C 7
ATOM 10059 O O . SER A 1 91 ? -14.407 -40.654 -25.526 1.00 0.00 91 SER A O 7
ATOM 10067 N N . GLY A 1 92 ? -16.073 -41.196 -26.937 1.00 0.00 92 GLY A N 7
ATOM 10068 C CA . GLY A 1 92 ? -15.578 -42.545 -27.141 1.00 0.00 92 GLY A CA 7
ATOM 10069 C C . GLY A 1 92 ? -16.521 -43.597 -26.592 1.00 0.00 92 GLY A C 7
ATOM 10070 O O . GLY A 1 92 ? -16.281 -44.158 -25.523 1.00 0.00 92 GLY A O 7
ATOM 10074 N N . GLY A 1 1 ? 3.033 10.761 -24.167 1.00 0.00 1 GLY A N 8
ATOM 10075 C CA . GLY A 1 1 ? 3.324 10.592 -25.578 1.00 0.00 1 GLY A CA 8
ATOM 10076 C C . GLY A 1 1 ? 2.450 9.538 -26.228 1.00 0.00 1 GLY A C 8
ATOM 10077 O O . GLY A 1 1 ? 2.767 8.350 -26.191 1.00 0.00 1 GLY A O 8
ATOM 10081 N N . SER A 1 2 ? 1.344 9.974 -26.824 1.00 0.00 2 SER A N 8
ATOM 10082 C CA . SER A 1 2 ? 0.418 9.058 -27.481 1.00 0.00 2 SER A CA 8
ATOM 10083 C C . SER A 1 2 ? 0.146 7.840 -26.604 1.00 0.00 2 SER A C 8
ATOM 10084 O O . SER A 1 2 ? 0.094 6.710 -27.090 1.00 0.00 2 SER A O 8
ATOM 10092 N N . SER A 1 3 ? -0.028 8.078 -25.308 1.00 0.00 3 SER A N 8
ATOM 10093 C CA . SER A 1 3 ? -0.291 7.001 -24.361 1.00 0.00 3 SER A CA 8
ATOM 10094 C C . SER A 1 3 ? -1.762 6.596 -24.394 1.00 0.00 3 SER A C 8
ATOM 10095 O O . SER A 1 3 ? -2.641 7.425 -24.627 1.00 0.00 3 SER A O 8
ATOM 10103 N N . GLY A 1 4 ? -2.022 5.314 -24.159 1.00 0.00 4 GLY A N 8
ATOM 10104 C CA . GLY A 1 4 ? -3.386 4.819 -24.166 1.00 0.00 4 GLY A CA 8
ATOM 10105 C C . GLY A 1 4 ? -3.461 3.319 -23.963 1.00 0.00 4 GLY A C 8
ATOM 10106 O O . GLY A 1 4 ? -4.164 2.621 -24.692 1.00 0.00 4 GLY A O 8
ATOM 10110 N N . SER A 1 5 ? -2.732 2.822 -22.969 1.00 0.00 5 SER A N 8
ATOM 10111 C CA . SER A 1 5 ? -2.714 1.393 -22.674 1.00 0.00 5 SER A CA 8
ATOM 10112 C C . SER A 1 5 ? -2.531 1.149 -21.180 1.00 0.00 5 SER A C 8
ATOM 10113 O O . SER A 1 5 ? -1.465 1.412 -20.622 1.00 0.00 5 SER A O 8
ATOM 10121 N N . SER A 1 6 ? -3.579 0.644 -20.536 1.00 0.00 6 SER A N 8
ATOM 10122 C CA . SER A 1 6 ? -3.537 0.367 -19.105 1.00 0.00 6 SER A CA 8
ATOM 10123 C C . SER A 1 6 ? -3.534 -1.135 -18.843 1.00 0.00 6 SER A C 8
ATOM 10124 O O . SER A 1 6 ? -4.586 -1.748 -18.667 1.00 0.00 6 SER A O 8
ATOM 10132 N N . GLY A 1 7 ? -2.342 -1.723 -18.818 1.00 0.00 7 GLY A N 8
ATOM 10133 C CA . GLY A 1 7 ? -2.222 -3.149 -18.576 1.00 0.00 7 GLY A CA 8
ATOM 10134 C C . GLY A 1 7 ? -2.196 -3.487 -17.099 1.00 0.00 7 GLY A C 8
ATOM 10135 O O . GLY A 1 7 ? -3.183 -3.976 -16.549 1.00 0.00 7 GLY A O 8
ATOM 10139 N N . ILE A 1 8 ? -1.063 -3.228 -16.455 1.00 0.00 8 ILE A N 8
ATOM 10140 C CA . ILE A 1 8 ? -0.912 -3.508 -15.032 1.00 0.00 8 ILE A CA 8
ATOM 10141 C C . ILE A 1 8 ? -1.421 -2.346 -14.186 1.00 0.00 8 ILE A C 8
ATOM 10142 O O . ILE A 1 8 ? -0.786 -1.294 -14.110 1.00 0.00 8 ILE A O 8
ATOM 10158 N N . LYS A 1 9 ? -2.570 -2.544 -13.550 1.00 0.00 9 LYS A N 8
ATOM 10159 C CA . LYS A 1 9 ? -3.165 -1.514 -12.705 1.00 0.00 9 LYS A CA 8
ATOM 10160 C C . LYS A 1 9 ? -2.160 -1.008 -11.675 1.00 0.00 9 LYS A C 8
ATOM 10161 O O . LYS A 1 9 ? -1.774 -1.735 -10.760 1.00 0.00 9 LYS A O 8
ATOM 10180 N N . LYS A 1 10 ? -1.740 0.243 -11.830 1.00 0.00 10 LYS A N 8
ATOM 10181 C CA . LYS A 1 10 ? -0.782 0.848 -10.913 1.00 0.00 10 LYS A CA 8
ATOM 10182 C C . LYS A 1 10 ? -1.499 1.580 -9.783 1.00 0.00 10 LYS A C 8
ATOM 10183 O O . LYS A 1 10 ? -2.519 2.238 -9.986 1.00 0.00 10 LYS A O 8
ATOM 10202 N N . PRO A 1 11 ? -0.953 1.466 -8.563 1.00 0.00 11 PRO A N 8
ATOM 10203 C CA . PRO A 1 11 ? -1.523 2.112 -7.377 1.00 0.00 11 PRO A CA 8
ATOM 10204 C C . PRO A 1 11 ? -1.368 3.629 -7.412 1.00 0.00 11 PRO A C 8
ATOM 10205 O O . PRO A 1 11 ? -0.994 4.200 -8.436 1.00 0.00 11 PRO A O 8
ATOM 10216 N N . MET A 1 12 ? -1.658 4.275 -6.287 1.00 0.00 12 MET A N 8
ATOM 10217 C CA . MET A 1 12 ? -1.548 5.726 -6.190 1.00 0.00 12 MET A CA 8
ATOM 10218 C C . MET A 1 12 ? -0.117 6.182 -6.456 1.00 0.00 12 MET A C 8
ATOM 10219 O O . MET A 1 12 ? 0.821 5.731 -5.798 1.00 0.00 12 MET A O 8
ATOM 10233 N N . SER A 1 13 ? 0.043 7.078 -7.425 1.00 0.00 13 SER A N 8
ATOM 10234 C CA . SER A 1 13 ? 1.360 7.592 -7.780 1.00 0.00 13 SER A CA 8
ATOM 10235 C C . SER A 1 13 ? 1.593 8.966 -7.160 1.00 0.00 13 SER A C 8
ATOM 10236 O O . SER A 1 13 ? 0.694 9.544 -6.550 1.00 0.00 13 SER A O 8
ATOM 10244 N N . ALA A 1 14 ? 2.807 9.483 -7.320 1.00 0.00 14 ALA A N 8
ATOM 10245 C CA . ALA A 1 14 ? 3.159 10.789 -6.778 1.00 0.00 14 ALA A CA 8
ATOM 10246 C C . ALA A 1 14 ? 2.182 11.861 -7.250 1.00 0.00 14 ALA A C 8
ATOM 10247 O O . ALA A 1 14 ? 2.133 12.958 -6.694 1.00 0.00 14 ALA A O 8
ATOM 10254 N N . SER A 1 15 ? 1.405 11.535 -8.278 1.00 0.00 15 SER A N 8
ATOM 10255 C CA . SER A 1 15 ? 0.432 12.472 -8.827 1.00 0.00 15 SER A CA 8
ATOM 10256 C C . SER A 1 15 ? -0.920 12.317 -8.138 1.00 0.00 15 SER A C 8
ATOM 10257 O O . SER A 1 15 ? -1.551 13.302 -7.756 1.00 0.00 15 SER A O 8
ATOM 10265 N N . ALA A 1 16 ? -1.359 11.072 -7.983 1.00 0.00 16 ALA A N 8
ATOM 10266 C CA . ALA A 1 16 ? -2.635 10.787 -7.338 1.00 0.00 16 ALA A CA 8
ATOM 10267 C C . ALA A 1 16 ? -2.642 11.276 -5.893 1.00 0.00 16 ALA A C 8
ATOM 10268 O O . ALA A 1 16 ? -3.592 11.923 -5.450 1.00 0.00 16 ALA A O 8
ATOM 10275 N N . LEU A 1 17 ? -1.577 10.964 -5.163 1.00 0.00 17 LEU A N 8
ATOM 10276 C CA . LEU A 1 17 ? -1.460 11.372 -3.767 1.00 0.00 17 LEU A CA 8
ATOM 10277 C C . LEU A 1 17 ? -1.662 12.877 -3.621 1.00 0.00 17 LEU A C 8
ATOM 10278 O O . LEU A 1 17 ? -2.465 13.329 -2.805 1.00 0.00 17 LEU A O 8
ATOM 10294 N N . PHE A 1 18 ? -0.928 13.647 -4.418 1.00 0.00 18 PHE A N 8
ATOM 10295 C CA . PHE A 1 18 ? -1.028 15.101 -4.378 1.00 0.00 18 PHE A CA 8
ATOM 10296 C C . PHE A 1 18 ? -2.472 15.554 -4.575 1.00 0.00 18 PHE A C 8
ATOM 10297 O O . PHE A 1 18 ? -2.883 16.595 -4.064 1.00 0.00 18 PHE A O 8
ATOM 10314 N N . VAL A 1 19 ? -3.237 14.763 -5.320 1.00 0.00 19 VAL A N 8
ATOM 10315 C CA . VAL A 1 19 ? -4.635 15.080 -5.585 1.00 0.00 19 VAL A CA 8
ATOM 10316 C C . VAL A 1 19 ? -5.506 14.783 -4.370 1.00 0.00 19 VAL A C 8
ATOM 10317 O O . VAL A 1 19 ? -6.345 15.595 -3.983 1.00 0.00 19 VAL A O 8
ATOM 10330 N N . GLN A 1 20 ? -5.299 13.613 -3.773 1.00 0.00 20 GLN A N 8
ATOM 10331 C CA . GLN A 1 20 ? -6.067 13.208 -2.601 1.00 0.00 20 GLN A CA 8
ATOM 10332 C C . GLN A 1 20 ? -5.664 14.025 -1.378 1.00 0.00 20 GLN A C 8
ATOM 10333 O O . GLN A 1 20 ? -6.399 14.089 -0.392 1.00 0.00 20 GLN A O 8
ATOM 10347 N N . ASP A 1 21 ? -4.492 14.648 -1.448 1.00 0.00 21 ASP A N 8
ATOM 10348 C CA . ASP A 1 21 ? -3.992 15.462 -0.347 1.00 0.00 21 ASP A CA 8
ATOM 10349 C C . ASP A 1 21 ? -4.702 16.811 -0.301 1.00 0.00 21 ASP A C 8
ATOM 10350 O O . ASP A 1 21 ? -5.210 17.222 0.743 1.00 0.00 21 ASP A O 8
ATOM 10359 N N . HIS A 1 22 ? -4.733 17.497 -1.439 1.00 0.00 22 HIS A N 8
ATOM 10360 C CA . HIS A 1 22 ? -5.382 18.800 -1.529 1.00 0.00 22 HIS A CA 8
ATOM 10361 C C . HIS A 1 22 ? -6.847 18.652 -1.926 1.00 0.00 22 HIS A C 8
ATOM 10362 O O . HIS A 1 22 ? -7.639 19.582 -1.771 1.00 0.00 22 HIS A O 8
ATOM 10377 N N . ARG A 1 23 ? -7.201 17.478 -2.438 1.00 0.00 23 ARG A N 8
ATOM 10378 C CA . ARG A 1 23 ? -8.571 17.209 -2.858 1.00 0.00 23 ARG A CA 8
ATOM 10379 C C . ARG A 1 23 ? -9.569 17.801 -1.868 1.00 0.00 23 ARG A C 8
ATOM 10380 O O . ARG A 1 23 ? -10.396 18.646 -2.212 1.00 0.00 23 ARG A O 8
ATOM 10401 N N . PRO A 1 24 ? -9.493 17.347 -0.608 1.00 0.00 24 PRO A N 8
ATOM 10402 C CA . PRO A 1 24 ? -10.383 17.818 0.458 1.00 0.00 24 PRO A CA 8
ATOM 10403 C C . PRO A 1 24 ? -10.096 19.261 0.857 1.00 0.00 24 PRO A C 8
ATOM 10404 O O . PRO A 1 24 ? -11.015 20.031 1.137 1.00 0.00 24 PRO A O 8
ATOM 10415 N N . GLN A 1 25 ? -8.817 19.621 0.880 1.00 0.00 25 GLN A N 8
ATOM 10416 C CA . GLN A 1 25 ? -8.411 20.973 1.245 1.00 0.00 25 GLN A CA 8
ATOM 10417 C C . GLN A 1 25 ? -9.102 22.006 0.361 1.00 0.00 25 GLN A C 8
ATOM 10418 O O . GLN A 1 25 ? -9.462 23.090 0.820 1.00 0.00 25 GLN A O 8
ATOM 10432 N N . PHE A 1 26 ? -9.282 21.664 -0.910 1.00 0.00 26 PHE A N 8
ATOM 10433 C CA . PHE A 1 26 ? -9.929 22.562 -1.860 1.00 0.00 26 PHE A CA 8
ATOM 10434 C C . PHE A 1 26 ? -11.380 22.819 -1.464 1.00 0.00 26 PHE A C 8
ATOM 10435 O O . PHE A 1 26 ? -11.794 23.965 -1.287 1.00 0.00 26 PHE A O 8
ATOM 10452 N N . LEU A 1 27 ? -12.149 21.744 -1.328 1.00 0.00 27 LEU A N 8
ATOM 10453 C CA . LEU A 1 27 ? -13.555 21.851 -0.954 1.00 0.00 27 LEU A CA 8
ATOM 10454 C C . LEU A 1 27 ? -13.711 22.591 0.370 1.00 0.00 27 LEU A C 8
ATOM 10455 O O . LEU A 1 27 ? -14.419 23.595 0.452 1.00 0.00 27 LEU A O 8
ATOM 10471 N N . ILE A 1 28 ? -13.044 22.089 1.404 1.00 0.00 28 ILE A N 8
ATOM 10472 C CA . ILE A 1 28 ? -13.106 22.705 2.724 1.00 0.00 28 ILE A CA 8
ATOM 10473 C C . ILE A 1 28 ? -13.212 24.222 2.619 1.00 0.00 28 ILE A C 8
ATOM 10474 O O . ILE A 1 28 ? -14.069 24.840 3.249 1.00 0.00 28 ILE A O 8
ATOM 10490 N N . GLU A 1 29 ? -12.335 24.817 1.816 1.00 0.00 29 GLU A N 8
ATOM 10491 C CA . GLU A 1 29 ? -12.330 26.263 1.627 1.00 0.00 29 GLU A CA 8
ATOM 10492 C C . GLU A 1 29 ? -13.346 26.676 0.565 1.00 0.00 29 GLU A C 8
ATOM 10493 O O . GLU A 1 29 ? -13.883 27.781 0.603 1.00 0.00 29 GLU A O 8
ATOM 10505 N N . ASN A 1 30 ? -13.602 25.778 -0.381 1.00 0.00 30 ASN A N 8
ATOM 10506 C CA . ASN A 1 30 ? -14.551 26.049 -1.454 1.00 0.00 30 ASN A CA 8
ATOM 10507 C C . ASN A 1 30 ? -15.508 24.876 -1.643 1.00 0.00 30 ASN A C 8
ATOM 10508 O O . ASN A 1 30 ? -15.339 24.042 -2.534 1.00 0.00 30 ASN A O 8
ATOM 10519 N N . PRO A 1 31 ? -16.538 24.808 -0.786 1.00 0.00 31 PRO A N 8
ATOM 10520 C CA . PRO A 1 31 ? -17.542 23.742 -0.839 1.00 0.00 31 PRO A CA 8
ATOM 10521 C C . PRO A 1 31 ? -18.443 23.854 -2.065 1.00 0.00 31 PRO A C 8
ATOM 10522 O O . PRO A 1 31 ? -19.043 22.871 -2.499 1.00 0.00 31 PRO A O 8
ATOM 10533 N N . LYS A 1 32 ? -18.532 25.059 -2.619 1.00 0.00 32 LYS A N 8
ATOM 10534 C CA . LYS A 1 32 ? -19.358 25.300 -3.796 1.00 0.00 32 LYS A CA 8
ATOM 10535 C C . LYS A 1 32 ? -18.848 24.501 -4.991 1.00 0.00 32 LYS A C 8
ATOM 10536 O O . LYS A 1 32 ? -19.633 24.010 -5.804 1.00 0.00 32 LYS A O 8
ATOM 10555 N N . THR A 1 33 ? -17.529 24.372 -5.092 1.00 0.00 33 THR A N 8
ATOM 10556 C CA . THR A 1 33 ? -16.915 23.632 -6.188 1.00 0.00 33 THR A CA 8
ATOM 10557 C C . THR A 1 33 ? -17.313 22.161 -6.149 1.00 0.00 33 THR A C 8
ATOM 10558 O O . THR A 1 33 ? -17.240 21.516 -5.103 1.00 0.00 33 THR A O 8
ATOM 10569 N N . SER A 1 34 ? -17.733 21.636 -7.295 1.00 0.00 34 SER A N 8
ATOM 10570 C CA . SER A 1 34 ? -18.146 20.241 -7.392 1.00 0.00 34 SER A CA 8
ATOM 10571 C C . SER A 1 34 ? -16.943 19.310 -7.278 1.00 0.00 34 SER A C 8
ATOM 10572 O O . SER A 1 34 ? -15.795 19.743 -7.382 1.00 0.00 34 SER A O 8
ATOM 10580 N N . LEU A 1 35 ? -17.215 18.027 -7.063 1.00 0.00 35 LEU A N 8
ATOM 10581 C CA . LEU A 1 35 ? -16.156 17.032 -6.935 1.00 0.00 35 LEU A CA 8
ATOM 10582 C C . LEU A 1 35 ? -15.195 17.103 -8.117 1.00 0.00 35 LEU A C 8
ATOM 10583 O O . LEU A 1 35 ? -13.985 17.232 -7.939 1.00 0.00 35 LEU A O 8
ATOM 10599 N N . GLU A 1 36 ? -15.745 17.020 -9.325 1.00 0.00 36 GLU A N 8
ATOM 10600 C CA . GLU A 1 36 ? -14.936 17.077 -10.537 1.00 0.00 36 GLU A CA 8
ATOM 10601 C C . GLU A 1 36 ? -14.213 18.417 -10.647 1.00 0.00 36 GLU A C 8
ATOM 10602 O O . GLU A 1 36 ? -12.985 18.479 -10.582 1.00 0.00 36 GLU A O 8
ATOM 10614 N N . ASP A 1 37 ? -14.984 19.486 -10.815 1.00 0.00 37 ASP A N 8
ATOM 10615 C CA . ASP A 1 37 ? -14.418 20.825 -10.933 1.00 0.00 37 ASP A CA 8
ATOM 10616 C C . ASP A 1 37 ? -13.179 20.971 -10.056 1.00 0.00 37 ASP A C 8
ATOM 10617 O O . ASP A 1 37 ? -12.096 21.292 -10.544 1.00 0.00 37 ASP A O 8
ATOM 10626 N N . ALA A 1 38 ? -13.346 20.733 -8.759 1.00 0.00 38 ALA A N 8
ATOM 10627 C CA . ALA A 1 38 ? -12.241 20.838 -7.815 1.00 0.00 38 ALA A CA 8
ATOM 10628 C C . ALA A 1 38 ? -10.990 20.155 -8.356 1.00 0.00 38 ALA A C 8
ATOM 10629 O O . ALA A 1 38 ? -9.945 20.787 -8.519 1.00 0.00 38 ALA A O 8
ATOM 10636 N N . THR A 1 39 ? -11.101 18.860 -8.634 1.00 0.00 39 THR A N 8
ATOM 10637 C CA . THR A 1 39 ? -9.978 18.090 -9.156 1.00 0.00 39 THR A CA 8
ATOM 10638 C C . THR A 1 39 ? -9.417 18.727 -10.422 1.00 0.00 39 THR A C 8
ATOM 10639 O O . THR A 1 39 ? -8.225 19.028 -10.502 1.00 0.00 39 THR A O 8
ATOM 10650 N N . LEU A 1 40 ? -10.282 18.930 -11.410 1.00 0.00 40 LEU A N 8
ATOM 10651 C CA . LEU A 1 40 ? -9.872 19.532 -12.674 1.00 0.00 40 LEU A CA 8
ATOM 10652 C C . LEU A 1 40 ? -8.821 20.615 -12.446 1.00 0.00 40 LEU A C 8
ATOM 10653 O O . LEU A 1 40 ? -7.886 20.760 -13.233 1.00 0.00 40 LEU A O 8
ATOM 10669 N N . GLN A 1 41 ? -8.982 21.369 -11.364 1.00 0.00 41 GLN A N 8
ATOM 10670 C CA . GLN A 1 41 ? -8.047 22.437 -11.032 1.00 0.00 41 GLN A CA 8
ATOM 10671 C C . GLN A 1 41 ? -6.747 21.868 -10.473 1.00 0.00 41 GLN A C 8
ATOM 10672 O O . GLN A 1 41 ? -5.658 22.328 -10.818 1.00 0.00 41 GLN A O 8
ATOM 10686 N N . ILE A 1 42 ? -6.869 20.867 -9.608 1.00 0.00 42 ILE A N 8
ATOM 10687 C CA . ILE A 1 42 ? -5.704 20.235 -9.002 1.00 0.00 42 ILE A CA 8
ATOM 10688 C C . ILE A 1 42 ? -4.812 19.596 -10.061 1.00 0.00 42 ILE A C 8
ATOM 10689 O O . ILE A 1 42 ? -3.606 19.836 -10.098 1.00 0.00 42 ILE A O 8
ATOM 10705 N N . GLU A 1 43 ? -5.415 18.781 -10.922 1.00 0.00 43 GLU A N 8
ATOM 10706 C CA . GLU A 1 43 ? -4.675 18.108 -11.982 1.00 0.00 43 GLU A CA 8
ATOM 10707 C C . GLU A 1 43 ? -3.784 19.093 -12.734 1.00 0.00 43 GLU A C 8
ATOM 10708 O O . GLU A 1 43 ? -2.584 18.867 -12.887 1.00 0.00 43 GLU A O 8
ATOM 10720 N N . GLU A 1 44 ? -4.381 20.186 -13.199 1.00 0.00 44 GLU A N 8
ATOM 10721 C CA . GLU A 1 44 ? -3.641 21.204 -13.936 1.00 0.00 44 GLU A CA 8
ATOM 10722 C C . GLU A 1 44 ? -2.667 21.938 -13.019 1.00 0.00 44 GLU A C 8
ATOM 10723 O O . GLU A 1 44 ? -1.684 22.521 -13.479 1.00 0.00 44 GLU A O 8
ATOM 10735 N N . LEU A 1 45 ? -2.946 21.905 -11.721 1.00 0.00 45 LEU A N 8
ATOM 10736 C CA . LEU A 1 45 ? -2.095 22.567 -10.738 1.00 0.00 45 LEU A CA 8
ATOM 10737 C C . LEU A 1 45 ? -0.897 21.694 -10.379 1.00 0.00 45 LEU A C 8
ATOM 10738 O O . LEU A 1 45 ? 0.099 22.179 -9.841 1.00 0.00 45 LEU A O 8
ATOM 10754 N N . TRP A 1 46 ? -0.999 20.404 -10.681 1.00 0.00 46 TRP A N 8
ATOM 10755 C CA . TRP A 1 46 ? 0.077 19.464 -10.392 1.00 0.00 46 TRP A CA 8
ATOM 10756 C C . TRP A 1 46 ? 1.018 19.330 -11.584 1.00 0.00 46 TRP A C 8
ATOM 10757 O O . TRP A 1 46 ? 2.184 18.965 -11.430 1.00 0.00 46 TRP A O 8
ATOM 10778 N N . LYS A 1 47 ? 0.505 19.627 -12.773 1.00 0.00 47 LYS A N 8
ATOM 10779 C CA . LYS A 1 47 ? 1.300 19.542 -13.993 1.00 0.00 47 LYS A CA 8
ATOM 10780 C C . LYS A 1 47 ? 2.177 20.779 -14.159 1.00 0.00 47 LYS A C 8
ATOM 10781 O O . LYS A 1 47 ? 3.015 20.843 -15.059 1.00 0.00 47 LYS A O 8
ATOM 10800 N N . THR A 1 48 ? 1.980 21.760 -13.283 1.00 0.00 48 THR A N 8
ATOM 10801 C CA . THR A 1 48 ? 2.753 22.995 -13.333 1.00 0.00 48 THR A CA 8
ATOM 10802 C C . THR A 1 48 ? 3.922 22.951 -12.356 1.00 0.00 48 THR A C 8
ATOM 10803 O O . THR A 1 48 ? 4.939 23.616 -12.559 1.00 0.00 48 THR A O 8
ATOM 10814 N N . LEU A 1 49 ? 3.773 22.163 -11.297 1.00 0.00 49 LEU A N 8
ATOM 10815 C CA . LEU A 1 49 ? 4.819 22.032 -10.288 1.00 0.00 49 LEU A CA 8
ATOM 10816 C C . LEU A 1 49 ? 6.182 21.826 -10.940 1.00 0.00 49 LEU A C 8
ATOM 10817 O O . LEU A 1 49 ? 6.276 21.591 -12.145 1.00 0.00 49 LEU A O 8
ATOM 10833 N N . SER A 1 50 ? 7.237 21.914 -10.136 1.00 0.00 50 SER A N 8
ATOM 10834 C CA . SER A 1 50 ? 8.595 21.739 -10.635 1.00 0.00 50 SER A CA 8
ATOM 10835 C C . SER A 1 50 ? 9.123 20.348 -10.298 1.00 0.00 50 SER A C 8
ATOM 10836 O O . SER A 1 50 ? 8.728 19.748 -9.299 1.00 0.00 50 SER A O 8
ATOM 10844 N N . GLU A 1 51 ? 10.018 19.841 -11.140 1.00 0.00 51 GLU A N 8
ATOM 10845 C CA . GLU A 1 51 ? 10.599 18.520 -10.932 1.00 0.00 51 GLU A CA 8
ATOM 10846 C C . GLU A 1 51 ? 10.879 18.275 -9.452 1.00 0.00 51 GLU A C 8
ATOM 10847 O O . GLU A 1 51 ? 10.218 17.458 -8.813 1.00 0.00 51 GLU A O 8
ATOM 10859 N N . GLU A 1 52 ? 11.863 18.990 -8.916 1.00 0.00 52 GLU A N 8
ATOM 10860 C CA . GLU A 1 52 ? 12.231 18.849 -7.512 1.00 0.00 52 GLU A CA 8
ATOM 10861 C C . GLU A 1 52 ? 10.990 18.691 -6.637 1.00 0.00 52 GLU A C 8
ATOM 10862 O O . GLU A 1 52 ? 10.959 17.858 -5.732 1.00 0.00 52 GLU A O 8
ATOM 10874 N N . GLU A 1 53 ? 9.971 19.498 -6.916 1.00 0.00 53 GLU A N 8
ATOM 10875 C CA . GLU A 1 53 ? 8.729 19.449 -6.154 1.00 0.00 53 GLU A CA 8
ATOM 10876 C C . GLU A 1 53 ? 8.139 18.041 -6.165 1.00 0.00 53 GLU A C 8
ATOM 10877 O O . GLU A 1 53 ? 7.852 17.467 -5.115 1.00 0.00 53 GLU A O 8
ATOM 10889 N N . LYS A 1 54 ? 7.959 17.491 -7.361 1.00 0.00 54 LYS A N 8
ATOM 10890 C CA . LYS A 1 54 ? 7.404 16.152 -7.513 1.00 0.00 54 LYS A CA 8
ATOM 10891 C C . LYS A 1 54 ? 8.322 15.108 -6.884 1.00 0.00 54 LYS A C 8
ATOM 10892 O O . LYS A 1 54 ? 7.866 14.217 -6.167 1.00 0.00 54 LYS A O 8
ATOM 10911 N N . LEU A 1 55 ? 9.617 15.226 -7.155 1.00 0.00 55 LEU A N 8
ATOM 10912 C CA . LEU A 1 55 ? 10.600 14.294 -6.615 1.00 0.00 55 LEU A CA 8
ATOM 10913 C C . LEU A 1 55 ? 10.260 13.917 -5.176 1.00 0.00 55 LEU A C 8
ATOM 10914 O O . LEU A 1 55 ? 10.472 12.780 -4.754 1.00 0.00 55 LEU A O 8
ATOM 10930 N N . LYS A 1 56 ? 9.727 14.877 -4.429 1.00 0.00 56 LYS A N 8
ATOM 10931 C CA . LYS A 1 56 ? 9.353 14.647 -3.039 1.00 0.00 56 LYS A CA 8
ATOM 10932 C C . LYS A 1 56 ? 8.251 13.596 -2.939 1.00 0.00 56 LYS A C 8
ATOM 10933 O O . LYS A 1 56 ? 8.314 12.695 -2.103 1.00 0.00 56 LYS A O 8
ATOM 10952 N N . TYR A 1 57 ? 7.245 13.718 -3.797 1.00 0.00 57 TYR A N 8
ATOM 10953 C CA . TYR A 1 57 ? 6.129 12.780 -3.804 1.00 0.00 57 TYR A CA 8
ATOM 10954 C C . TYR A 1 57 ? 6.547 11.441 -4.404 1.00 0.00 57 TYR A C 8
ATOM 10955 O O . TYR A 1 57 ? 6.042 10.389 -4.013 1.00 0.00 57 TYR A O 8
ATOM 10973 N N . GLU A 1 58 ? 7.475 11.489 -5.354 1.00 0.00 58 GLU A N 8
ATOM 10974 C CA . GLU A 1 58 ? 7.962 10.280 -6.008 1.00 0.00 58 GLU A CA 8
ATOM 10975 C C . GLU A 1 58 ? 8.537 9.303 -4.986 1.00 0.00 58 GLU A C 8
ATOM 10976 O O . GLU A 1 58 ? 8.252 8.107 -5.029 1.00 0.00 58 GLU A O 8
ATOM 10988 N N . GLU A 1 59 ? 9.347 9.823 -4.070 1.00 0.00 59 GLU A N 8
ATOM 10989 C CA . GLU A 1 59 ? 9.963 8.996 -3.038 1.00 0.00 59 GLU A CA 8
ATOM 10990 C C . GLU A 1 59 ? 8.910 8.452 -2.077 1.00 0.00 59 GLU A C 8
ATOM 10991 O O . GLU A 1 59 ? 9.145 7.470 -1.372 1.00 0.00 59 GLU A O 8
ATOM 11003 N N . LYS A 1 60 ? 7.748 9.096 -2.055 1.00 0.00 60 LYS A N 8
ATOM 11004 C CA . LYS A 1 60 ? 6.658 8.678 -1.182 1.00 0.00 60 LYS A CA 8
ATOM 11005 C C . LYS A 1 60 ? 5.849 7.555 -1.822 1.00 0.00 60 LYS A C 8
ATOM 11006 O O . LYS A 1 60 ? 5.108 6.845 -1.141 1.00 0.00 60 LYS A O 8
ATOM 11025 N N . ALA A 1 61 ? 5.997 7.397 -3.133 1.00 0.00 61 ALA A N 8
ATOM 11026 C CA . ALA A 1 61 ? 5.283 6.358 -3.863 1.00 0.00 61 ALA A CA 8
ATOM 11027 C C . ALA A 1 61 ? 6.069 5.051 -3.868 1.00 0.00 61 ALA A C 8
ATOM 11028 O O . ALA A 1 61 ? 5.530 3.988 -3.562 1.00 0.00 61 ALA A O 8
ATOM 11035 N N . THR A 1 62 ? 7.349 5.137 -4.220 1.00 0.00 62 THR A N 8
ATOM 11036 C CA . THR A 1 62 ? 8.209 3.962 -4.267 1.00 0.00 62 THR A CA 8
ATOM 11037 C C . THR A 1 62 ? 8.092 3.144 -2.986 1.00 0.00 62 THR A C 8
ATOM 11038 O O . THR A 1 62 ? 8.181 1.916 -3.011 1.00 0.00 62 THR A O 8
ATOM 11049 N N . LYS A 1 63 ? 7.892 3.831 -1.867 1.00 0.00 63 LYS A N 8
ATOM 11050 C CA . LYS A 1 63 ? 7.760 3.168 -0.575 1.00 0.00 63 LYS A CA 8
ATOM 11051 C C . LYS A 1 63 ? 6.547 2.243 -0.558 1.00 0.00 63 LYS A C 8
ATOM 11052 O O . LYS A 1 63 ? 6.559 1.199 0.093 1.00 0.00 63 LYS A O 8
ATOM 11071 N N . ASP A 1 64 ? 5.502 2.633 -1.280 1.00 0.00 64 ASP A N 8
ATOM 11072 C CA . ASP A 1 64 ? 4.282 1.838 -1.350 1.00 0.00 64 ASP A CA 8
ATOM 11073 C C . ASP A 1 64 ? 4.144 1.174 -2.717 1.00 0.00 64 ASP A C 8
ATOM 11074 O O . ASP A 1 64 ? 3.148 0.505 -2.996 1.00 0.00 64 ASP A O 8
ATOM 11083 N N . LEU A 1 65 ? 5.149 1.364 -3.565 1.00 0.00 65 LEU A N 8
ATOM 11084 C CA . LEU A 1 65 ? 5.140 0.784 -4.903 1.00 0.00 65 LEU A CA 8
ATOM 11085 C C . LEU A 1 65 ? 5.682 -0.642 -4.883 1.00 0.00 65 LEU A C 8
ATOM 11086 O O . LEU A 1 65 ? 5.786 -1.291 -5.923 1.00 0.00 65 LEU A O 8
ATOM 11102 N N . GLU A 1 66 ? 6.025 -1.122 -3.692 1.00 0.00 66 GLU A N 8
ATOM 11103 C CA . GLU A 1 66 ? 6.555 -2.472 -3.536 1.00 0.00 66 GLU A CA 8
ATOM 11104 C C . GLU A 1 66 ? 5.505 -3.515 -3.908 1.00 0.00 66 GLU A C 8
ATOM 11105 O O . GLU A 1 66 ? 5.837 -4.645 -4.267 1.00 0.00 66 GLU A O 8
ATOM 11117 N N . ARG A 1 67 ? 4.237 -3.127 -3.819 1.00 0.00 67 ARG A N 8
ATOM 11118 C CA . ARG A 1 67 ? 3.138 -4.028 -4.145 1.00 0.00 67 ARG A CA 8
ATOM 11119 C C . ARG A 1 67 ? 3.046 -4.253 -5.651 1.00 0.00 67 ARG A C 8
ATOM 11120 O O . ARG A 1 67 ? 2.668 -5.332 -6.106 1.00 0.00 67 ARG A O 8
ATOM 11141 N N . TYR A 1 68 ? 3.394 -3.226 -6.419 1.00 0.00 68 TYR A N 8
ATOM 11142 C CA . TYR A 1 68 ? 3.348 -3.310 -7.874 1.00 0.00 68 TYR A CA 8
ATOM 11143 C C . TYR A 1 68 ? 4.538 -4.099 -8.412 1.00 0.00 68 TYR A C 8
ATOM 11144 O O . TYR A 1 68 ? 4.385 -4.960 -9.277 1.00 0.00 68 TYR A O 8
ATOM 11162 N N . ASN A 1 69 ? 5.723 -3.798 -7.892 1.00 0.00 69 ASN A N 8
ATOM 11163 C CA . ASN A 1 69 ? 6.940 -4.478 -8.319 1.00 0.00 69 ASN A CA 8
ATOM 11164 C C . ASN A 1 69 ? 6.779 -5.992 -8.223 1.00 0.00 69 ASN A C 8
ATOM 11165 O O . ASN A 1 69 ? 7.352 -6.739 -9.016 1.00 0.00 69 ASN A O 8
ATOM 11176 N N . SER A 1 70 ? 5.995 -6.438 -7.247 1.00 0.00 70 SER A N 8
ATOM 11177 C CA . SER A 1 70 ? 5.761 -7.863 -7.044 1.00 0.00 70 SER A CA 8
ATOM 11178 C C . SER A 1 70 ? 4.888 -8.433 -8.158 1.00 0.00 70 SER A C 8
ATOM 11179 O O . SER A 1 70 ? 5.068 -9.576 -8.578 1.00 0.00 70 SER A O 8
ATOM 11187 N N . GLN A 1 71 ? 3.942 -7.628 -8.631 1.00 0.00 71 GLN A N 8
ATOM 11188 C CA . GLN A 1 71 ? 3.040 -8.053 -9.695 1.00 0.00 71 GLN A CA 8
ATOM 11189 C C . GLN A 1 71 ? 3.811 -8.341 -10.979 1.00 0.00 71 GLN A C 8
ATOM 11190 O O . GLN A 1 71 ? 3.493 -9.281 -11.708 1.00 0.00 71 GLN A O 8
ATOM 11204 N N . MET A 1 72 ? 4.825 -7.527 -11.250 1.00 0.00 72 MET A N 8
ATOM 11205 C CA . MET A 1 72 ? 5.642 -7.696 -12.446 1.00 0.00 72 MET A CA 8
ATOM 11206 C C . MET A 1 72 ? 6.176 -9.121 -12.543 1.00 0.00 72 MET A C 8
ATOM 11207 O O . MET A 1 72 ? 6.349 -9.658 -13.637 1.00 0.00 72 MET A O 8
ATOM 11221 N N . LYS A 1 73 ? 6.437 -9.730 -11.391 1.00 0.00 73 LYS A N 8
ATOM 11222 C CA . LYS A 1 73 ? 6.951 -11.094 -11.345 1.00 0.00 73 LYS A CA 8
ATOM 11223 C C . LYS A 1 73 ? 6.106 -12.023 -12.211 1.00 0.00 73 LYS A C 8
ATOM 11224 O O . LYS A 1 73 ? 6.537 -12.448 -13.283 1.00 0.00 73 LYS A O 8
ATOM 11243 N N . ARG A 1 74 ? 4.903 -12.332 -11.740 1.00 0.00 74 ARG A N 8
ATOM 11244 C CA . ARG A 1 74 ? 3.998 -13.211 -12.473 1.00 0.00 74 ARG A CA 8
ATOM 11245 C C . ARG A 1 74 ? 3.708 -12.654 -13.864 1.00 0.00 74 ARG A C 8
ATOM 11246 O O . ARG A 1 74 ? 3.600 -13.404 -14.833 1.00 0.00 74 ARG A O 8
ATOM 11267 N N . ALA A 1 75 ? 3.582 -11.334 -13.953 1.00 0.00 75 ALA A N 8
ATOM 11268 C CA . ALA A 1 75 ? 3.305 -10.677 -15.224 1.00 0.00 75 ALA A CA 8
ATOM 11269 C C . ALA A 1 75 ? 4.313 -11.095 -16.289 1.00 0.00 75 ALA A C 8
ATOM 11270 O O . ALA A 1 75 ? 3.937 -11.464 -17.402 1.00 0.00 75 ALA A O 8
ATOM 11277 N N . ILE A 1 76 ? 5.594 -11.036 -15.940 1.00 0.00 76 ILE A N 8
ATOM 11278 C CA . ILE A 1 76 ? 6.655 -11.410 -16.867 1.00 0.00 76 ILE A CA 8
ATOM 11279 C C . ILE A 1 76 ? 6.513 -12.862 -17.310 1.00 0.00 76 ILE A C 8
ATOM 11280 O O . ILE A 1 76 ? 7.101 -13.277 -18.308 1.00 0.00 76 ILE A O 8
ATOM 11296 N N . GLU A 1 77 ? 5.725 -13.628 -16.562 1.00 0.00 77 GLU A N 8
ATOM 11297 C CA . GLU A 1 77 ? 5.504 -15.034 -16.879 1.00 0.00 77 GLU A CA 8
ATOM 11298 C C . GLU A 1 77 ? 4.344 -15.196 -17.857 1.00 0.00 77 GLU A C 8
ATOM 11299 O O . GLU A 1 77 ? 3.651 -16.212 -17.850 1.00 0.00 77 GLU A O 8
ATOM 11311 N N . GLN A 1 78 ? 4.141 -14.186 -18.697 1.00 0.00 78 GLN A N 8
ATOM 11312 C CA . GLN A 1 78 ? 3.065 -14.215 -19.680 1.00 0.00 78 GLN A CA 8
ATOM 11313 C C . GLN A 1 78 ? 1.736 -14.573 -19.022 1.00 0.00 78 GLN A C 8
ATOM 11314 O O . GLN A 1 78 ? 0.964 -15.369 -19.555 1.00 0.00 78 GLN A O 8
ATOM 11328 N N . GLU A 1 79 ? 1.477 -13.980 -17.861 1.00 0.00 79 GLU A N 8
ATOM 11329 C CA . GLU A 1 79 ? 0.242 -14.238 -17.131 1.00 0.00 79 GLU A CA 8
ATOM 11330 C C . GLU A 1 79 ? -0.692 -13.033 -17.198 1.00 0.00 79 GLU A C 8
ATOM 11331 O O . GLU A 1 79 ? -1.908 -13.182 -17.310 1.00 0.00 79 GLU A O 8
ATOM 11343 N N . SER A 1 80 ? -0.113 -11.838 -17.127 1.00 0.00 80 SER A N 8
ATOM 11344 C CA . SER A 1 80 ? -0.892 -10.607 -17.175 1.00 0.00 80 SER A CA 8
ATOM 11345 C C . SER A 1 80 ? -1.771 -10.569 -18.421 1.00 0.00 80 SER A C 8
ATOM 11346 O O . SER A 1 80 ? -2.992 -10.445 -18.328 1.00 0.00 80 SER A O 8
ATOM 11354 N N . GLN A 1 81 ? -1.140 -10.675 -19.586 1.00 0.00 81 GLN A N 8
ATOM 11355 C CA . GLN A 1 81 ? -1.864 -10.652 -20.851 1.00 0.00 81 GLN A CA 8
ATOM 11356 C C . GLN A 1 81 ? -1.940 -12.048 -21.461 1.00 0.00 81 GLN A C 8
ATOM 11357 O O . GLN A 1 81 ? -1.333 -12.991 -20.954 1.00 0.00 81 GLN A O 8
ATOM 11371 N N . MET A 1 82 ? -2.690 -12.172 -22.551 1.00 0.00 82 MET A N 8
ATOM 11372 C CA . MET A 1 82 ? -2.844 -13.454 -23.229 1.00 0.00 82 MET A CA 8
ATOM 11373 C C . MET A 1 82 ? -1.883 -13.564 -24.409 1.00 0.00 82 MET A C 8
ATOM 11374 O O . MET A 1 82 ? -2.307 -13.677 -25.559 1.00 0.00 82 MET A O 8
ATOM 11388 N N . SER A 1 83 ? -0.587 -13.529 -24.115 1.00 0.00 83 SER A N 8
ATOM 11389 C CA . SER A 1 83 ? 0.434 -13.621 -25.152 1.00 0.00 83 SER A CA 8
ATOM 11390 C C . SER A 1 83 ? 1.268 -14.887 -24.983 1.00 0.00 83 SER A C 8
ATOM 11391 O O . SER A 1 83 ? 1.485 -15.357 -23.865 1.00 0.00 83 SER A O 8
ATOM 11399 N N . LEU A 1 84 ? 1.733 -15.435 -26.100 1.00 0.00 84 LEU A N 8
ATOM 11400 C CA . LEU A 1 84 ? 2.544 -16.647 -26.078 1.00 0.00 84 LEU A CA 8
ATOM 11401 C C . LEU A 1 84 ? 4.017 -16.321 -26.300 1.00 0.00 84 LEU A C 8
ATOM 11402 O O . LEU A 1 84 ? 4.358 -15.253 -26.809 1.00 0.00 84 LEU A O 8
ATOM 11418 N N . LYS A 1 85 ? 4.887 -17.250 -25.917 1.00 0.00 85 LYS A N 8
ATOM 11419 C CA . LYS A 1 85 ? 6.325 -17.064 -26.076 1.00 0.00 85 LYS A CA 8
ATOM 11420 C C . LYS A 1 85 ? 7.032 -18.406 -26.235 1.00 0.00 85 LYS A C 8
ATOM 11421 O O . LYS A 1 85 ? 6.516 -19.444 -25.821 1.00 0.00 85 LYS A O 8
ATOM 11440 N N . ASP A 1 86 ? 8.216 -18.377 -26.837 1.00 0.00 86 ASP A N 8
ATOM 11441 C CA . ASP A 1 86 ? 8.996 -19.591 -27.048 1.00 0.00 86 ASP A CA 8
ATOM 11442 C C . ASP A 1 86 ? 10.253 -19.588 -26.183 1.00 0.00 86 ASP A C 8
ATOM 11443 O O . ASP A 1 86 ? 10.575 -20.583 -25.535 1.00 0.00 86 ASP A O 8
ATOM 11452 N N . SER A 1 87 ? 10.959 -18.462 -26.179 1.00 0.00 87 SER A N 8
ATOM 11453 C CA . SER A 1 87 ? 12.183 -18.330 -25.398 1.00 0.00 87 SER A CA 8
ATOM 11454 C C . SER A 1 87 ? 11.881 -18.369 -23.903 1.00 0.00 87 SER A C 8
ATOM 11455 O O . SER A 1 87 ? 10.928 -17.748 -23.435 1.00 0.00 87 SER A O 8
ATOM 11463 N N . GLY A 1 88 ? 12.700 -19.106 -23.159 1.00 0.00 88 GLY A N 8
ATOM 11464 C CA . GLY A 1 88 ? 12.505 -19.214 -21.725 1.00 0.00 88 GLY A CA 8
ATOM 11465 C C . GLY A 1 88 ? 13.814 -19.298 -20.966 1.00 0.00 88 GLY A C 8
ATOM 11466 O O . GLY A 1 88 ? 14.259 -20.375 -20.570 1.00 0.00 88 GLY A O 8
ATOM 11470 N N . PRO A 1 89 ? 14.455 -18.139 -20.754 1.00 0.00 89 PRO A N 8
ATOM 11471 C CA . PRO A 1 89 ? 15.732 -18.060 -20.037 1.00 0.00 89 PRO A CA 8
ATOM 11472 C C . PRO A 1 89 ? 15.580 -18.361 -18.550 1.00 0.00 89 PRO A C 8
ATOM 11473 O O . PRO A 1 89 ? 14.532 -18.104 -17.958 1.00 0.00 89 PRO A O 8
ATOM 11484 N N . SER A 1 90 ? 16.634 -18.907 -17.951 1.00 0.00 90 SER A N 8
ATOM 11485 C CA . SER A 1 90 ? 16.617 -19.246 -16.533 1.00 0.00 90 SER A CA 8
ATOM 11486 C C . SER A 1 90 ? 17.972 -18.965 -15.891 1.00 0.00 90 SER A C 8
ATOM 11487 O O . SER A 1 90 ? 19.018 -19.163 -16.510 1.00 0.00 90 SER A O 8
ATOM 11495 N N . SER A 1 91 ? 17.945 -18.502 -14.645 1.00 0.00 91 SER A N 8
ATOM 11496 C CA . SER A 1 91 ? 19.171 -18.189 -13.919 1.00 0.00 91 SER A CA 8
ATOM 11497 C C . SER A 1 91 ? 18.916 -18.151 -12.415 1.00 0.00 91 SER A C 8
ATOM 11498 O O . SER A 1 91 ? 17.776 -18.024 -11.970 1.00 0.00 91 SER A O 8
ATOM 11506 N N . GLY A 1 92 ? 19.988 -18.262 -11.637 1.00 0.00 92 GLY A N 8
ATOM 11507 C CA . GLY A 1 92 ? 19.862 -18.238 -10.192 1.00 0.00 92 GLY A CA 8
ATOM 11508 C C . GLY A 1 92 ? 19.935 -19.623 -9.580 1.00 0.00 92 GLY A C 8
ATOM 11509 O O . GLY A 1 92 ? 20.529 -19.809 -8.518 1.00 0.00 92 GLY A O 8
ATOM 11513 N N . GLY A 1 1 ? 3.525 0.593 -19.838 1.00 0.00 1 GLY A N 9
ATOM 11514 C CA . GLY A 1 1 ? 2.782 0.634 -18.592 1.00 0.00 1 GLY A CA 9
ATOM 11515 C C . GLY A 1 1 ? 2.206 -0.717 -18.216 1.00 0.00 1 GLY A C 9
ATOM 11516 O O . GLY A 1 1 ? 2.595 -1.743 -18.775 1.00 0.00 1 GLY A O 9
ATOM 11520 N N . SER A 1 2 ? 1.277 -0.719 -17.266 1.00 0.00 2 SER A N 9
ATOM 11521 C CA . SER A 1 2 ? 0.650 -1.955 -16.812 1.00 0.00 2 SER A CA 9
ATOM 11522 C C . SER A 1 2 ? -0.806 -1.715 -16.424 1.00 0.00 2 SER A C 9
ATOM 11523 O O . SER A 1 2 ? -1.135 -0.708 -15.796 1.00 0.00 2 SER A O 9
ATOM 11531 N N . SER A 1 3 ? -1.675 -2.647 -16.802 1.00 0.00 3 SER A N 9
ATOM 11532 C CA . SER A 1 3 ? -3.096 -2.536 -16.497 1.00 0.00 3 SER A CA 9
ATOM 11533 C C . SER A 1 3 ? -3.594 -3.780 -15.766 1.00 0.00 3 SER A C 9
ATOM 11534 O O . SER A 1 3 ? -2.855 -4.747 -15.590 1.00 0.00 3 SER A O 9
ATOM 11542 N N . GLY A 1 4 ? -4.854 -3.745 -15.343 1.00 0.00 4 GLY A N 9
ATOM 11543 C CA . GLY A 1 4 ? -5.430 -4.874 -14.636 1.00 0.00 4 GLY A CA 9
ATOM 11544 C C . GLY A 1 4 ? -6.577 -4.468 -13.732 1.00 0.00 4 GLY A C 9
ATOM 11545 O O . GLY A 1 4 ? -6.408 -3.642 -12.836 1.00 0.00 4 GLY A O 9
ATOM 11549 N N . SER A 1 5 ? -7.749 -5.049 -13.969 1.00 0.00 5 SER A N 9
ATOM 11550 C CA . SER A 1 5 ? -8.931 -4.739 -13.173 1.00 0.00 5 SER A CA 9
ATOM 11551 C C . SER A 1 5 ? -9.170 -5.812 -12.115 1.00 0.00 5 SER A C 9
ATOM 11552 O O . SER A 1 5 ? -9.484 -5.506 -10.965 1.00 0.00 5 SER A O 9
ATOM 11560 N N . SER A 1 6 ? -9.019 -7.071 -12.514 1.00 0.00 6 SER A N 9
ATOM 11561 C CA . SER A 1 6 ? -9.222 -8.190 -11.602 1.00 0.00 6 SER A CA 9
ATOM 11562 C C . SER A 1 6 ? -7.939 -8.999 -11.441 1.00 0.00 6 SER A C 9
ATOM 11563 O O . SER A 1 6 ? -7.398 -9.526 -12.411 1.00 0.00 6 SER A O 9
ATOM 11571 N N . GLY A 1 7 ? -7.457 -9.092 -10.205 1.00 0.00 7 GLY A N 9
ATOM 11572 C CA . GLY A 1 7 ? -6.241 -9.838 -9.937 1.00 0.00 7 GLY A CA 9
ATOM 11573 C C . GLY A 1 7 ? -5.357 -9.157 -8.911 1.00 0.00 7 GLY A C 9
ATOM 11574 O O . GLY A 1 7 ? -5.612 -9.241 -7.709 1.00 0.00 7 GLY A O 9
ATOM 11578 N N . ILE A 1 8 ? -4.315 -8.482 -9.384 1.00 0.00 8 ILE A N 9
ATOM 11579 C CA . ILE A 1 8 ? -3.391 -7.785 -8.499 1.00 0.00 8 ILE A CA 9
ATOM 11580 C C . ILE A 1 8 ? -3.730 -6.301 -8.409 1.00 0.00 8 ILE A C 9
ATOM 11581 O O . ILE A 1 8 ? -3.908 -5.630 -9.426 1.00 0.00 8 ILE A O 9
ATOM 11597 N N . LYS A 1 9 ? -3.816 -5.792 -7.184 1.00 0.00 9 LYS A N 9
ATOM 11598 C CA . LYS A 1 9 ? -4.131 -4.386 -6.959 1.00 0.00 9 LYS A CA 9
ATOM 11599 C C . LYS A 1 9 ? -2.877 -3.524 -7.068 1.00 0.00 9 LYS A C 9
ATOM 11600 O O . LYS A 1 9 ? -1.892 -3.751 -6.366 1.00 0.00 9 LYS A O 9
ATOM 11619 N N . LYS A 1 10 ? -2.921 -2.533 -7.952 1.00 0.00 10 LYS A N 9
ATOM 11620 C CA . LYS A 1 10 ? -1.791 -1.635 -8.152 1.00 0.00 10 LYS A CA 9
ATOM 11621 C C . LYS A 1 10 ? -1.946 -0.370 -7.313 1.00 0.00 10 LYS A C 9
ATOM 11622 O O . LYS A 1 10 ? -3.047 0.147 -7.124 1.00 0.00 10 LYS A O 9
ATOM 11641 N N . PRO A 1 11 ? -0.817 0.141 -6.799 1.00 0.00 11 PRO A N 9
ATOM 11642 C CA . PRO A 1 11 ? -0.802 1.353 -5.973 1.00 0.00 11 PRO A CA 9
ATOM 11643 C C . PRO A 1 11 ? -1.120 2.607 -6.779 1.00 0.00 11 PRO A C 9
ATOM 11644 O O . PRO A 1 11 ? -1.606 2.526 -7.907 1.00 0.00 11 PRO A O 9
ATOM 11655 N N . MET A 1 12 ? -0.842 3.768 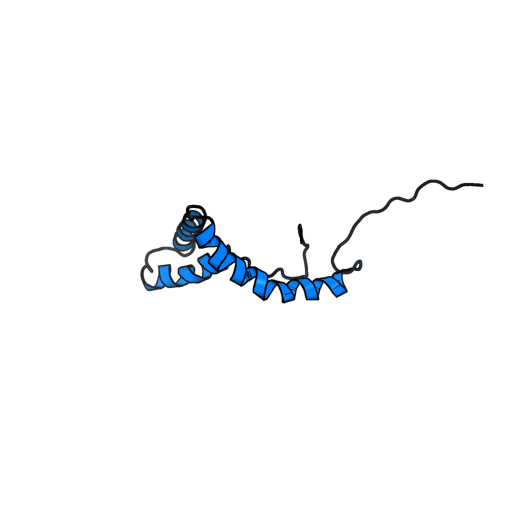-6.193 1.00 0.00 12 MET A N 9
ATOM 11656 C CA . MET A 1 12 ? -1.097 5.040 -6.859 1.00 0.00 12 MET A CA 9
ATOM 11657 C C . MET A 1 12 ? 0.202 5.810 -7.076 1.00 0.00 12 MET A C 9
ATOM 11658 O O . MET A 1 12 ? 1.158 5.661 -6.315 1.00 0.00 12 MET A O 9
ATOM 11672 N N . SER A 1 13 ? 0.229 6.632 -8.120 1.00 0.00 13 SER A N 9
ATOM 11673 C CA . SER A 1 13 ? 1.413 7.422 -8.440 1.00 0.00 13 SER A CA 9
ATOM 11674 C C . SER A 1 13 ? 1.314 8.818 -7.834 1.00 0.00 13 SER A C 9
ATOM 11675 O O . SER A 1 13 ? 0.219 9.339 -7.622 1.00 0.00 13 SER A O 9
ATOM 11683 N N . ALA A 1 14 ? 2.466 9.419 -7.556 1.00 0.00 14 ALA A N 9
ATOM 11684 C CA . ALA A 1 14 ? 2.511 10.756 -6.976 1.00 0.00 14 ALA A CA 9
ATOM 11685 C C . ALA A 1 14 ? 1.428 11.649 -7.572 1.00 0.00 14 ALA A C 9
ATOM 11686 O O . ALA A 1 14 ? 0.869 12.505 -6.886 1.00 0.00 14 ALA A O 9
ATOM 11693 N N . SER A 1 15 ? 1.137 11.445 -8.853 1.00 0.00 15 SER A N 9
ATOM 11694 C CA . SER A 1 15 ? 0.124 12.235 -9.542 1.00 0.00 15 SER A CA 9
ATOM 11695 C C . SER A 1 15 ? -1.217 12.148 -8.820 1.00 0.00 15 SER A C 9
ATOM 11696 O O . SER A 1 15 ? -1.886 13.159 -8.605 1.00 0.00 15 SER A O 9
ATOM 11704 N N . ALA A 1 16 ? -1.604 10.932 -8.448 1.00 0.00 16 ALA A N 9
ATOM 11705 C CA . ALA A 1 16 ? -2.863 10.712 -7.748 1.00 0.00 16 ALA A CA 9
ATOM 11706 C C . ALA A 1 16 ? -2.760 11.131 -6.286 1.00 0.00 16 ALA A C 9
ATOM 11707 O O . ALA A 1 16 ? -3.657 11.785 -5.751 1.00 0.00 16 ALA A O 9
ATOM 11714 N N . LEU A 1 17 ? -1.661 10.751 -5.643 1.00 0.00 17 LEU A N 9
ATOM 11715 C CA . LEU A 1 17 ? -1.440 11.087 -4.241 1.00 0.00 17 LEU A CA 9
ATOM 11716 C C . LEU A 1 17 ? -1.710 12.567 -3.986 1.00 0.00 17 LEU A C 9
ATOM 11717 O O . LEU A 1 17 ? -2.668 12.926 -3.302 1.00 0.00 17 LEU A O 9
ATOM 11733 N N . PHE A 1 18 ? -0.859 13.423 -4.544 1.00 0.00 18 PHE A N 9
ATOM 11734 C CA . PHE A 1 18 ? -1.006 14.864 -4.379 1.00 0.00 18 PHE A CA 9
ATOM 11735 C C . PHE A 1 18 ? -2.478 15.266 -4.395 1.00 0.00 18 PHE A C 9
ATOM 11736 O O . PHE A 1 18 ? -2.929 16.050 -3.560 1.00 0.00 18 PHE A O 9
ATOM 11753 N N . VAL A 1 19 ? -3.223 14.723 -5.353 1.00 0.00 19 VAL A N 9
ATOM 11754 C CA . VAL A 1 19 ? -4.644 15.024 -5.479 1.00 0.00 19 VAL A CA 9
ATOM 11755 C C . VAL A 1 19 ? -5.409 14.598 -4.231 1.00 0.00 19 VAL A C 9
ATOM 11756 O O . VAL A 1 19 ? -6.141 15.392 -3.640 1.00 0.00 19 VAL A O 9
ATOM 11769 N N . GLN A 1 20 ? -5.233 13.342 -3.836 1.00 0.00 20 GLN A N 9
ATOM 11770 C CA . GLN A 1 20 ? -5.908 12.811 -2.657 1.00 0.00 20 GLN A CA 9
ATOM 11771 C C . GLN A 1 20 ? -5.544 13.616 -1.413 1.00 0.00 20 GLN A C 9
ATOM 11772 O O . GLN A 1 20 ? -6.342 13.733 -0.483 1.00 0.00 20 GLN A O 9
ATOM 11786 N N . ASP A 1 21 ? -4.336 14.167 -1.404 1.00 0.00 21 ASP A N 9
ATOM 11787 C CA . ASP A 1 21 ? -3.867 14.962 -0.275 1.00 0.00 21 ASP A CA 9
ATOM 11788 C C . ASP A 1 21 ? -4.529 16.336 -0.265 1.00 0.00 21 ASP A C 9
ATOM 11789 O O . ASP A 1 21 ? -5.211 16.701 0.693 1.00 0.00 21 ASP A O 9
ATOM 11798 N N . HIS A 1 22 ? -4.322 17.095 -1.337 1.00 0.00 22 HIS A N 9
ATOM 11799 C CA . HIS A 1 22 ? -4.899 18.429 -1.452 1.00 0.00 22 HIS A CA 9
ATOM 11800 C C . HIS A 1 22 ? -6.304 18.365 -2.042 1.00 0.00 22 HIS A C 9
ATOM 11801 O O . HIS A 1 22 ? -6.863 19.384 -2.450 1.00 0.00 22 HIS A O 9
ATOM 11816 N N . ARG A 1 23 ? -6.868 17.163 -2.087 1.00 0.00 23 ARG A N 9
ATOM 11817 C CA . ARG A 1 23 ? -8.206 16.966 -2.630 1.00 0.00 23 ARG A CA 9
ATOM 11818 C C . ARG A 1 23 ? -9.227 17.819 -1.883 1.00 0.00 23 ARG A C 9
ATOM 11819 O O . ARG A 1 23 ? -9.911 18.663 -2.462 1.00 0.00 23 ARG A O 9
ATOM 11840 N N . PRO A 1 24 ? -9.333 17.596 -0.564 1.00 0.00 24 PRO A N 9
ATOM 11841 C CA . PRO A 1 24 ? -10.267 18.334 0.291 1.00 0.00 24 PRO A CA 9
ATOM 11842 C C . PRO A 1 24 ? -9.860 19.792 0.471 1.00 0.00 24 PRO A C 9
ATOM 11843 O O . PRO A 1 24 ? -10.668 20.700 0.276 1.00 0.00 24 PRO A O 9
ATOM 11854 N N . GLN A 1 25 ? -8.603 20.009 0.844 1.00 0.00 25 GLN A N 9
ATOM 11855 C CA . GLN A 1 25 ? -8.089 21.358 1.051 1.00 0.00 25 GLN A CA 9
ATOM 11856 C C . GLN A 1 25 ? -8.632 22.315 -0.005 1.00 0.00 25 GLN A C 9
ATOM 11857 O O . GLN A 1 25 ? -8.894 23.484 0.278 1.00 0.00 25 GLN A O 9
ATOM 11871 N N . PHE A 1 26 ? -8.798 21.811 -1.224 1.00 0.00 26 PHE A N 9
ATOM 11872 C CA . PHE A 1 26 ? -9.309 22.621 -2.323 1.00 0.00 26 PHE A CA 9
ATOM 11873 C C . PHE A 1 26 ? -10.735 23.083 -2.042 1.00 0.00 26 PHE A C 9
ATOM 11874 O O . PHE A 1 26 ? -11.040 24.275 -2.110 1.00 0.00 26 PHE A O 9
ATOM 11891 N N . LEU A 1 27 ? -11.607 22.132 -1.725 1.00 0.00 27 LEU A N 9
ATOM 11892 C CA . LEU A 1 27 ? -13.003 22.439 -1.434 1.00 0.00 27 LEU A CA 9
ATOM 11893 C C . LEU A 1 27 ? -13.117 23.351 -0.216 1.00 0.00 27 LEU A C 9
ATOM 11894 O O . LEU A 1 27 ? -13.695 24.435 -0.292 1.00 0.00 27 LEU A O 9
ATOM 11910 N N . ILE A 1 28 ? -12.560 22.904 0.905 1.00 0.00 28 ILE A N 9
ATOM 11911 C CA . ILE A 1 28 ? -12.596 23.681 2.138 1.00 0.00 28 ILE A CA 9
ATOM 11912 C C . ILE A 1 28 ? -12.372 25.164 1.860 1.00 0.00 28 ILE A C 9
ATOM 11913 O O . ILE A 1 28 ? -13.044 26.021 2.432 1.00 0.00 28 ILE A O 9
ATOM 11929 N N . GLU A 1 29 ? -11.424 25.458 0.975 1.00 0.00 29 GLU A N 9
ATOM 11930 C CA . GLU A 1 29 ? -11.112 26.837 0.621 1.00 0.00 29 GLU A CA 9
ATOM 11931 C C . GLU A 1 29 ? -12.156 27.402 -0.338 1.00 0.00 29 GLU A C 9
ATOM 11932 O O . GLU A 1 29 ? -12.554 28.561 -0.227 1.00 0.00 29 GLU A O 9
ATOM 11944 N N . ASN A 1 30 ? -12.596 26.573 -1.279 1.00 0.00 30 ASN A N 9
ATOM 11945 C CA . ASN A 1 30 ? -13.593 26.990 -2.259 1.00 0.00 30 ASN A CA 9
ATOM 11946 C C . ASN A 1 30 ? -14.825 26.092 -2.196 1.00 0.00 30 ASN A C 9
ATOM 11947 O O . ASN A 1 30 ? -14.976 25.147 -2.971 1.00 0.00 30 ASN A O 9
ATOM 11958 N N . PRO A 1 31 ? -15.729 26.393 -1.251 1.00 0.00 31 PRO A N 9
ATOM 11959 C CA . PRO A 1 31 ? -16.965 25.626 -1.065 1.00 0.00 31 PRO A CA 9
ATOM 11960 C C . PRO A 1 31 ? -17.950 25.828 -2.211 1.00 0.00 31 PRO A C 9
ATOM 11961 O O . PRO A 1 31 ? -19.062 25.298 -2.188 1.00 0.00 31 PRO A O 9
ATOM 11972 N N . LYS A 1 32 ? -17.537 26.596 -3.212 1.00 0.00 32 LYS A N 9
ATOM 11973 C CA . LYS A 1 32 ? -18.382 26.867 -4.369 1.00 0.00 32 LYS A CA 9
ATOM 11974 C C . LYS A 1 32 ? -17.912 26.074 -5.584 1.00 0.00 32 LYS A C 9
ATOM 11975 O O . LYS A 1 32 ? -17.976 26.555 -6.716 1.00 0.00 32 LYS A O 9
ATOM 11994 N N . THR A 1 33 ? -17.439 24.855 -5.343 1.00 0.00 33 THR A N 9
ATOM 11995 C CA . THR A 1 33 ? -16.959 23.995 -6.418 1.00 0.00 33 THR A CA 9
ATOM 11996 C C . THR A 1 33 ? -17.422 22.557 -6.219 1.00 0.00 33 THR A C 9
ATOM 11997 O O . THR A 1 33 ? -17.531 22.079 -5.090 1.00 0.00 33 THR A O 9
ATOM 12008 N N . SER A 1 34 ? -17.693 21.869 -7.324 1.00 0.00 34 SER A N 9
ATOM 12009 C CA . SER A 1 34 ? -18.148 20.485 -7.271 1.00 0.00 34 SER A CA 9
ATOM 12010 C C . SER A 1 34 ? -16.968 19.532 -7.106 1.00 0.00 34 SER A C 9
ATOM 12011 O O . SER A 1 34 ? -15.809 19.936 -7.210 1.00 0.00 34 SER A O 9
ATOM 12019 N N . LEU A 1 35 ? -17.272 18.264 -6.849 1.00 0.00 35 LEU A N 9
ATOM 12020 C CA . LEU A 1 35 ? -16.237 17.251 -6.669 1.00 0.00 35 LEU A CA 9
ATOM 12021 C C . LEU A 1 35 ? -15.324 17.183 -7.890 1.00 0.00 35 LEU A C 9
ATOM 12022 O O . LEU A 1 35 ? -14.102 17.257 -7.766 1.00 0.00 35 LEU A O 9
ATOM 12038 N N . GLU A 1 36 ? -15.927 17.044 -9.066 1.00 0.00 36 GLU A N 9
ATOM 12039 C CA . GLU A 1 36 ? -15.167 16.967 -10.308 1.00 0.00 36 GLU A CA 9
ATOM 12040 C C . GLU A 1 36 ? -14.345 18.235 -10.522 1.00 0.00 36 GLU A C 9
ATOM 12041 O O . GLU A 1 36 ? -13.114 18.193 -10.544 1.00 0.00 36 GLU A O 9
ATOM 12053 N N . ASP A 1 37 ? -15.033 19.360 -10.681 1.00 0.00 37 ASP A N 9
ATOM 12054 C CA . ASP A 1 37 ? -14.368 20.640 -10.893 1.00 0.00 37 ASP A CA 9
ATOM 12055 C C . ASP A 1 37 ? -13.157 20.782 -9.975 1.00 0.00 37 ASP A C 9
ATOM 12056 O O . ASP A 1 37 ? -12.036 20.988 -10.439 1.00 0.00 37 ASP A O 9
ATOM 12065 N N . ALA A 1 38 ? -13.393 20.671 -8.672 1.00 0.00 38 ALA A N 9
ATOM 12066 C CA . ALA A 1 38 ? -12.322 20.786 -7.690 1.00 0.00 38 ALA A CA 9
ATOM 12067 C C . ALA A 1 38 ? -11.087 20.006 -8.130 1.00 0.00 38 ALA A C 9
ATOM 12068 O O . ALA A 1 38 ? -9.963 20.501 -8.042 1.00 0.00 38 ALA A O 9
ATOM 12075 N N . THR A 1 39 ? -11.303 18.783 -8.604 1.00 0.00 39 THR A N 9
ATOM 12076 C CA . THR A 1 39 ? -10.209 17.934 -9.056 1.00 0.00 39 THR A CA 9
ATOM 12077 C C . THR A 1 39 ? -9.618 18.448 -10.364 1.00 0.00 39 THR A C 9
ATOM 12078 O O . THR A 1 39 ? -8.421 18.722 -10.452 1.00 0.00 39 THR A O 9
ATOM 12089 N N . LEU A 1 40 ? -10.465 18.578 -11.379 1.00 0.00 40 LEU A N 9
ATOM 12090 C CA . LEU A 1 40 ? -10.028 19.060 -12.684 1.00 0.00 40 LEU A CA 9
ATOM 12091 C C . LEU A 1 40 ? -9.025 20.200 -12.535 1.00 0.00 40 LEU A C 9
ATOM 12092 O O . LEU A 1 40 ? -8.204 20.437 -13.421 1.00 0.00 40 LEU A O 9
ATOM 12108 N N . GLN A 1 41 ? -9.098 20.902 -11.409 1.00 0.00 41 GLN A N 9
ATOM 12109 C CA . GLN A 1 41 ? -8.196 22.016 -11.144 1.00 0.00 41 GLN A CA 9
ATOM 12110 C C . GLN A 1 41 ? -6.956 21.545 -10.391 1.00 0.00 41 GLN A C 9
ATOM 12111 O O . GLN A 1 41 ? -5.844 22.000 -10.662 1.00 0.00 41 GLN A O 9
ATOM 12125 N N . ILE A 1 42 ? -7.154 20.633 -9.446 1.00 0.00 42 ILE A N 9
ATOM 12126 C CA . ILE A 1 42 ? -6.051 20.100 -8.656 1.00 0.00 42 ILE A CA 9
ATOM 12127 C C . ILE A 1 42 ? -5.064 19.339 -9.533 1.00 0.00 42 ILE A C 9
ATOM 12128 O O . ILE A 1 42 ? -3.851 19.510 -9.412 1.00 0.00 42 ILE A O 9
ATOM 12144 N N . GLU A 1 43 ? -5.592 18.499 -10.418 1.00 0.00 43 GLU A N 9
ATOM 12145 C CA . GLU A 1 43 ? -4.755 17.712 -11.316 1.00 0.00 43 GLU A CA 9
ATOM 12146 C C . GLU A 1 43 ? -3.798 18.610 -12.094 1.00 0.00 43 GLU A C 9
ATOM 12147 O O . GLU A 1 43 ? -2.581 18.444 -12.025 1.00 0.00 43 GLU A O 9
ATOM 12159 N N . GLU A 1 44 ? -4.358 19.561 -12.836 1.00 0.00 44 GLU A N 9
ATOM 12160 C CA . GLU A 1 44 ? -3.554 20.484 -13.628 1.00 0.00 44 GLU A CA 9
ATOM 12161 C C . GLU A 1 44 ? -2.584 21.260 -12.741 1.00 0.00 44 GLU A C 9
ATOM 12162 O O . GLU A 1 44 ? -1.511 21.670 -13.186 1.00 0.00 44 GLU A O 9
ATOM 12174 N N . LEU A 1 45 ? -2.969 21.458 -11.485 1.00 0.00 45 LEU A N 9
ATOM 12175 C CA . LEU A 1 45 ? -2.135 22.185 -10.535 1.00 0.00 45 LEU A CA 9
ATOM 12176 C C . LEU A 1 45 ? -0.899 21.373 -10.163 1.00 0.00 45 LEU A C 9
ATOM 12177 O O . LEU A 1 45 ? 0.112 21.926 -9.730 1.00 0.00 45 LEU A O 9
ATOM 12193 N N . TRP A 1 46 ? -0.986 20.059 -10.338 1.00 0.00 46 TRP A N 9
ATOM 12194 C CA . TRP A 1 46 ? 0.127 19.171 -10.023 1.00 0.00 46 TRP A CA 9
ATOM 12195 C C . TRP A 1 46 ? 1.136 19.136 -11.166 1.00 0.00 46 TRP A C 9
ATOM 12196 O O . TRP A 1 46 ? 2.311 18.831 -10.961 1.00 0.00 46 TRP A O 9
ATOM 12217 N N . LYS A 1 47 ? 0.670 19.449 -12.370 1.00 0.00 47 LYS A N 9
ATOM 12218 C CA . LYS A 1 47 ? 1.532 19.455 -13.546 1.00 0.00 47 LYS A CA 9
ATOM 12219 C C . LYS A 1 47 ? 2.332 20.751 -13.628 1.00 0.00 47 LYS A C 9
ATOM 12220 O O . LYS A 1 47 ? 3.421 20.785 -14.203 1.00 0.00 47 LYS A O 9
ATOM 12239 N N . THR A 1 48 ? 1.787 21.815 -13.047 1.00 0.00 48 THR A N 9
ATOM 12240 C CA . THR A 1 48 ? 2.451 23.113 -13.054 1.00 0.00 48 THR A CA 9
ATOM 12241 C C . THR A 1 48 ? 3.605 23.146 -12.058 1.00 0.00 48 THR A C 9
ATOM 12242 O O . THR A 1 48 ? 4.564 23.900 -12.228 1.00 0.00 48 THR A O 9
ATOM 12253 N N . LEU A 1 49 ? 3.507 22.324 -11.019 1.00 0.00 49 LEU A N 9
ATOM 12254 C CA . LEU A 1 49 ? 4.544 22.258 -9.995 1.00 0.00 49 LEU A CA 9
ATOM 12255 C C . LEU A 1 49 ? 5.918 22.054 -10.624 1.00 0.00 49 LEU A C 9
ATOM 12256 O O . LEU A 1 49 ? 6.032 21.805 -11.825 1.00 0.00 49 LEU A O 9
ATOM 12272 N N . SER A 1 50 ? 6.960 22.159 -9.805 1.00 0.00 50 SER A N 9
ATOM 12273 C CA . SER A 1 50 ? 8.327 21.988 -10.282 1.00 0.00 50 SER A CA 9
ATOM 12274 C C . SER A 1 50 ? 8.845 20.590 -9.957 1.00 0.00 50 SER A C 9
ATOM 12275 O O . SER A 1 50 ? 8.225 19.850 -9.194 1.00 0.00 50 SER A O 9
ATOM 12283 N N . GLU A 1 51 ? 9.985 20.237 -10.542 1.00 0.00 51 GLU A N 9
ATOM 12284 C CA . GLU A 1 51 ? 10.585 18.928 -10.316 1.00 0.00 51 GLU A CA 9
ATOM 12285 C C . GLU A 1 51 ? 10.657 18.613 -8.825 1.00 0.00 51 GLU A C 9
ATOM 12286 O O . GLU A 1 51 ? 9.908 17.777 -8.320 1.00 0.00 51 GLU A O 9
ATOM 12298 N N . GLU A 1 52 ? 11.565 19.288 -8.126 1.00 0.00 52 GLU A N 9
ATOM 12299 C CA . GLU A 1 52 ? 11.736 19.079 -6.693 1.00 0.00 52 GLU A CA 9
ATOM 12300 C C . GLU A 1 52 ? 10.384 18.922 -6.001 1.00 0.00 52 GLU A C 9
ATOM 12301 O O . GLU A 1 52 ? 10.163 17.965 -5.261 1.00 0.00 52 GLU A O 9
ATOM 12313 N N . GLU A 1 53 ? 9.486 19.870 -6.249 1.00 0.00 53 GLU A N 9
ATOM 12314 C CA . GLU A 1 53 ? 8.157 19.838 -5.649 1.00 0.00 53 GLU A CA 9
ATOM 12315 C C . GLU A 1 53 ? 7.539 18.448 -5.769 1.00 0.00 53 GLU A C 9
ATOM 12316 O O . GLU A 1 53 ? 6.962 17.928 -4.814 1.00 0.00 53 GLU A O 9
ATOM 12328 N N . LYS A 1 54 ? 7.664 17.852 -6.950 1.00 0.00 54 LYS A N 9
ATOM 12329 C CA . LYS A 1 54 ? 7.120 16.522 -7.198 1.00 0.00 54 LYS A CA 9
ATOM 12330 C C . LYS A 1 54 ? 7.976 15.451 -6.531 1.00 0.00 54 LYS A C 9
ATOM 12331 O O . LYS A 1 54 ? 7.467 14.604 -5.795 1.00 0.00 54 LYS A O 9
ATOM 12350 N N . LEU A 1 55 ? 9.278 15.493 -6.791 1.00 0.00 55 LEU A N 9
ATOM 12351 C CA . LEU A 1 55 ? 10.206 14.527 -6.214 1.00 0.00 55 LEU A CA 9
ATOM 12352 C C . LEU A 1 55 ? 9.780 14.139 -4.802 1.00 0.00 55 LEU A C 9
ATOM 12353 O O . LEU A 1 55 ? 9.426 12.988 -4.543 1.00 0.00 55 LEU A O 9
ATOM 12369 N N . LYS A 1 56 ? 9.814 15.106 -3.892 1.00 0.00 56 LYS A N 9
ATOM 12370 C CA . LYS A 1 56 ? 9.428 14.868 -2.507 1.00 0.00 56 LYS A CA 9
ATOM 12371 C C . LYS A 1 56 ? 8.297 13.849 -2.424 1.00 0.00 56 LYS A C 9
ATOM 12372 O O . LYS A 1 56 ? 8.297 12.975 -1.557 1.00 0.00 56 LYS A O 9
ATOM 12391 N N . TYR A 1 57 ? 7.334 13.966 -3.332 1.00 0.00 57 TYR A N 9
ATOM 12392 C CA . TYR A 1 57 ? 6.196 13.055 -3.361 1.00 0.00 57 TYR A CA 9
ATOM 12393 C C . TYR A 1 57 ? 6.555 11.757 -4.079 1.00 0.00 57 TYR A C 9
ATOM 12394 O O . TYR A 1 57 ? 6.198 10.668 -3.631 1.00 0.00 57 TYR A O 9
ATOM 12412 N N . GLU A 1 58 ? 7.265 11.883 -5.196 1.00 0.00 58 GLU A N 9
ATOM 12413 C CA . GLU A 1 58 ? 7.672 10.721 -5.977 1.00 0.00 58 GLU A CA 9
ATOM 12414 C C . GLU A 1 58 ? 8.064 9.563 -5.064 1.00 0.00 58 GLU A C 9
ATOM 12415 O O . GLU A 1 58 ? 7.683 8.417 -5.301 1.00 0.00 58 GLU A O 9
ATOM 12427 N N . GLU A 1 59 ? 8.828 9.871 -4.020 1.00 0.00 59 GLU A N 9
ATOM 12428 C CA . GLU A 1 59 ? 9.272 8.856 -3.073 1.00 0.00 59 GLU A CA 9
ATOM 12429 C C . GLU A 1 59 ? 8.080 8.184 -2.396 1.00 0.00 59 GLU A C 9
ATOM 12430 O O . GLU A 1 59 ? 8.076 6.972 -2.180 1.00 0.00 59 GLU A O 9
ATOM 12442 N N . LYS A 1 60 ? 7.070 8.981 -2.064 1.00 0.00 60 LYS A N 9
ATOM 12443 C CA . LYS A 1 60 ? 5.871 8.466 -1.413 1.00 0.00 60 LYS A CA 9
ATOM 12444 C C . LYS A 1 60 ? 5.149 7.469 -2.313 1.00 0.00 60 LYS A C 9
ATOM 12445 O O . LYS A 1 60 ? 4.207 6.802 -1.885 1.00 0.00 60 LYS A O 9
ATOM 12464 N N . ALA A 1 61 ? 5.597 7.372 -3.560 1.00 0.00 61 ALA A N 9
ATOM 12465 C CA . ALA A 1 61 ? 4.995 6.453 -4.519 1.00 0.00 61 ALA A CA 9
ATOM 12466 C C . ALA A 1 61 ? 5.813 5.172 -4.640 1.00 0.00 61 ALA A C 9
ATOM 12467 O O . ALA A 1 61 ? 5.275 4.068 -4.550 1.00 0.00 61 ALA A O 9
ATOM 12474 N N . THR A 1 62 ? 7.118 5.326 -4.846 1.00 0.00 62 THR A N 9
ATOM 12475 C CA . THR A 1 62 ? 8.010 4.182 -4.982 1.00 0.00 62 THR A CA 9
ATOM 12476 C C . THR A 1 62 ? 8.134 3.422 -3.666 1.00 0.00 62 THR A C 9
ATOM 12477 O O . THR A 1 62 ? 8.500 2.247 -3.648 1.00 0.00 62 THR A O 9
ATOM 12488 N N . LYS A 1 63 ? 7.825 4.099 -2.566 1.00 0.00 63 LYS A N 9
ATOM 12489 C CA . LYS A 1 63 ? 7.899 3.488 -1.244 1.00 0.00 63 LYS A CA 9
ATOM 12490 C C . LYS A 1 63 ? 6.819 2.424 -1.075 1.00 0.00 63 LYS A C 9
ATOM 12491 O O . LYS A 1 63 ? 7.006 1.447 -0.350 1.00 0.00 63 LYS A O 9
ATOM 12510 N N . ASP A 1 64 ? 5.692 2.620 -1.750 1.00 0.00 64 ASP A N 9
ATOM 12511 C CA . ASP A 1 64 ? 4.583 1.676 -1.676 1.00 0.00 64 ASP A CA 9
ATOM 12512 C C . ASP A 1 64 ? 4.584 0.742 -2.883 1.00 0.00 64 ASP A C 9
ATOM 12513 O O . ASP A 1 64 ? 3.934 -0.304 -2.872 1.00 0.00 64 ASP A O 9
ATOM 12522 N N . LEU A 1 65 ? 5.316 1.127 -3.922 1.00 0.00 65 LEU A N 9
ATOM 12523 C CA . LEU A 1 65 ? 5.401 0.324 -5.137 1.00 0.00 65 LEU A CA 9
ATOM 12524 C C . LEU A 1 65 ? 6.062 -1.021 -4.856 1.00 0.00 65 LEU A C 9
ATOM 12525 O O . LEU A 1 65 ? 5.808 -2.005 -5.551 1.00 0.00 65 LEU A O 9
ATOM 12541 N N . GLU A 1 66 ? 6.910 -1.056 -3.832 1.00 0.00 66 GLU A N 9
ATOM 12542 C CA . GLU A 1 66 ? 7.605 -2.282 -3.460 1.00 0.00 66 GLU A CA 9
ATOM 12543 C C . GLU A 1 66 ? 6.615 -3.417 -3.213 1.00 0.00 66 GLU A C 9
ATOM 12544 O O . GLU A 1 66 ? 6.730 -4.494 -3.799 1.00 0.00 66 GLU A O 9
ATOM 12556 N N . ARG A 1 67 ? 5.643 -3.167 -2.343 1.00 0.00 67 ARG A N 9
ATOM 12557 C CA . ARG A 1 67 ? 4.633 -4.167 -2.017 1.00 0.00 67 ARG A CA 9
ATOM 12558 C C . ARG A 1 67 ? 4.159 -4.891 -3.274 1.00 0.00 67 ARG A C 9
ATOM 12559 O O . ARG A 1 67 ? 3.904 -6.095 -3.250 1.00 0.00 67 ARG A O 9
ATOM 12580 N N . TYR A 1 68 ? 4.043 -4.148 -4.369 1.00 0.00 68 TYR A N 9
ATOM 12581 C CA . TYR A 1 68 ? 3.598 -4.718 -5.635 1.00 0.00 68 TYR A CA 9
ATOM 12582 C C . TYR A 1 68 ? 4.597 -5.750 -6.150 1.00 0.00 68 TYR A C 9
ATOM 12583 O O . TYR A 1 68 ? 4.255 -6.915 -6.350 1.00 0.00 68 TYR A O 9
ATOM 12601 N N . ASN A 1 69 ? 5.833 -5.312 -6.362 1.00 0.00 69 ASN A N 9
ATOM 12602 C CA . ASN A 1 69 ? 6.884 -6.196 -6.854 1.00 0.00 69 ASN A CA 9
ATOM 12603 C C . ASN A 1 69 ? 6.979 -7.456 -5.998 1.00 0.00 69 ASN A C 9
ATOM 12604 O O . ASN A 1 69 ? 7.364 -8.520 -6.482 1.00 0.00 69 ASN A O 9
ATOM 12615 N N . SER A 1 70 ? 6.626 -7.326 -4.723 1.00 0.00 70 SER A N 9
ATOM 12616 C CA . SER A 1 70 ? 6.675 -8.453 -3.798 1.00 0.00 70 SER A CA 9
ATOM 12617 C C . SER A 1 70 ? 5.484 -9.382 -4.011 1.00 0.00 70 SER A C 9
ATOM 12618 O O . SER A 1 70 ? 5.651 -10.564 -4.310 1.00 0.00 70 SER A O 9
ATOM 12626 N N . GLN A 1 71 ? 4.281 -8.838 -3.855 1.00 0.00 71 GLN A N 9
ATOM 12627 C CA . GLN A 1 71 ? 3.062 -9.618 -4.029 1.00 0.00 71 GLN A CA 9
ATOM 12628 C C . GLN A 1 71 ? 3.133 -10.465 -5.295 1.00 0.00 71 GLN A C 9
ATOM 12629 O O . GLN A 1 71 ? 2.802 -11.650 -5.280 1.00 0.00 71 GLN A O 9
ATOM 12643 N N . MET A 1 72 ? 3.567 -9.849 -6.390 1.00 0.00 72 MET A N 9
ATOM 12644 C CA . MET A 1 72 ? 3.683 -10.547 -7.665 1.00 0.00 72 MET A CA 9
ATOM 12645 C C . MET A 1 72 ? 4.128 -11.991 -7.455 1.00 0.00 72 MET A C 9
ATOM 12646 O O . MET A 1 72 ? 3.450 -12.928 -7.877 1.00 0.00 72 MET A O 9
ATOM 12660 N N . LYS A 1 73 ? 5.271 -12.164 -6.801 1.00 0.00 73 LYS A N 9
ATOM 12661 C CA . LYS A 1 73 ? 5.807 -13.494 -6.534 1.00 0.00 73 LYS A CA 9
ATOM 12662 C C . LYS A 1 73 ? 4.706 -14.440 -6.068 1.00 0.00 73 LYS A C 9
ATOM 12663 O O . LYS A 1 73 ? 4.516 -15.515 -6.637 1.00 0.00 73 LYS A O 9
ATOM 12682 N N . ARG A 1 74 ? 3.982 -14.034 -5.030 1.00 0.00 74 ARG A N 9
ATOM 12683 C CA . ARG A 1 74 ? 2.899 -14.846 -4.488 1.00 0.00 74 ARG A CA 9
ATOM 12684 C C . ARG A 1 74 ? 1.952 -15.298 -5.596 1.00 0.00 74 ARG A C 9
ATOM 12685 O O . ARG A 1 74 ? 1.701 -16.491 -5.763 1.00 0.00 74 ARG A O 9
ATOM 12706 N N . ALA A 1 75 ? 1.429 -14.335 -6.349 1.00 0.00 75 ALA A N 9
ATOM 12707 C CA . ALA A 1 75 ? 0.510 -14.634 -7.441 1.00 0.00 75 ALA A CA 9
ATOM 12708 C C . ALA A 1 75 ? 1.091 -15.692 -8.373 1.00 0.00 75 ALA A C 9
ATOM 12709 O O . ALA A 1 75 ? 0.407 -16.645 -8.748 1.00 0.00 75 ALA A O 9
ATOM 12716 N N . ILE A 1 76 ? 2.355 -15.518 -8.743 1.00 0.00 76 ILE A N 9
ATOM 12717 C CA . ILE A 1 76 ? 3.027 -16.459 -9.631 1.00 0.00 76 ILE A CA 9
ATOM 12718 C C . ILE A 1 76 ? 2.867 -17.892 -9.136 1.00 0.00 76 ILE A C 9
ATOM 12719 O O . ILE A 1 76 ? 2.922 -18.839 -9.920 1.00 0.00 76 ILE A O 9
ATOM 12735 N N . GLU A 1 77 ? 2.668 -18.043 -7.830 1.00 0.00 77 GLU A N 9
ATOM 12736 C CA . GLU A 1 77 ? 2.498 -19.361 -7.231 1.00 0.00 77 GLU A CA 9
ATOM 12737 C C . GLU A 1 77 ? 1.028 -19.770 -7.222 1.00 0.00 77 GLU A C 9
ATOM 12738 O O . GLU A 1 77 ? 0.563 -20.428 -6.292 1.00 0.00 77 GLU A O 9
ATOM 12750 N N . GLN A 1 78 ? 0.304 -19.375 -8.264 1.00 0.00 78 GLN A N 9
ATOM 12751 C CA . GLN A 1 78 ? -1.113 -19.699 -8.376 1.00 0.00 78 GLN A CA 9
ATOM 12752 C C . GLN A 1 78 ? -1.842 -19.410 -7.068 1.00 0.00 78 GLN A C 9
ATOM 12753 O O . GLN A 1 78 ? -2.873 -20.015 -6.775 1.00 0.00 78 GLN A O 9
ATOM 12767 N N . GLU A 1 79 ? -1.300 -18.481 -6.287 1.00 0.00 79 GLU A N 9
ATOM 12768 C CA . GLU A 1 79 ? -1.899 -18.113 -5.009 1.00 0.00 79 GLU A CA 9
ATOM 12769 C C . GLU A 1 79 ? -2.989 -17.062 -5.202 1.00 0.00 79 GLU A C 9
ATOM 12770 O O . GLU A 1 79 ? -3.999 -17.064 -4.499 1.00 0.00 79 GLU A O 9
ATOM 12782 N N . SER A 1 80 ? -2.775 -16.166 -6.160 1.00 0.00 80 SER A N 9
ATOM 12783 C CA . SER A 1 80 ? -3.736 -15.106 -6.443 1.00 0.00 80 SER A CA 9
ATOM 12784 C C . SER A 1 80 ? -5.102 -15.690 -6.788 1.00 0.00 80 SER A C 9
ATOM 12785 O O . SER A 1 80 ? -6.137 -15.096 -6.483 1.00 0.00 80 SER A O 9
ATOM 12793 N N . GLN A 1 81 ? -5.097 -16.857 -7.424 1.00 0.00 81 GLN A N 9
ATOM 12794 C CA . GLN A 1 81 ? -6.336 -17.521 -7.811 1.00 0.00 81 GLN A CA 9
ATOM 12795 C C . GLN A 1 81 ? -6.175 -19.037 -7.776 1.00 0.00 81 GLN A C 9
ATOM 12796 O O . GLN A 1 81 ? -5.123 -19.567 -8.131 1.00 0.00 81 GLN A O 9
ATOM 12810 N N . MET A 1 82 ? -7.225 -19.729 -7.346 1.00 0.00 82 MET A N 9
ATOM 12811 C CA . MET A 1 82 ? -7.199 -21.185 -7.266 1.00 0.00 82 MET A CA 9
ATOM 12812 C C . MET A 1 82 ? -7.481 -21.809 -8.630 1.00 0.00 82 MET A C 9
ATOM 12813 O O . MET A 1 82 ? -8.315 -22.706 -8.751 1.00 0.00 82 MET A O 9
ATOM 12827 N N . SER A 1 83 ? -6.780 -21.329 -9.652 1.00 0.00 83 SER A N 9
ATOM 12828 C CA . SER A 1 83 ? -6.958 -21.838 -11.007 1.00 0.00 83 SER A CA 9
ATOM 12829 C C . SER A 1 83 ? -6.543 -23.303 -11.096 1.00 0.00 83 SER A C 9
ATOM 12830 O O . SER A 1 83 ? -6.042 -23.879 -10.129 1.00 0.00 83 SER A O 9
ATOM 12838 N N . LEU A 1 84 ? -6.754 -23.901 -12.263 1.00 0.00 84 LEU A N 9
ATOM 12839 C CA . LEU A 1 84 ? -6.403 -25.300 -12.481 1.00 0.00 84 LEU A CA 9
ATOM 12840 C C . LEU A 1 84 ? -5.289 -25.427 -13.516 1.00 0.00 84 LEU A C 9
ATOM 12841 O O . LEU A 1 84 ? -5.290 -24.735 -14.534 1.00 0.00 84 LEU A O 9
ATOM 12857 N N . LYS A 1 85 ? -4.340 -26.318 -13.249 1.00 0.00 85 LYS A N 9
ATOM 12858 C CA . LYS A 1 85 ? -3.221 -26.539 -14.158 1.00 0.00 85 LYS A CA 9
ATOM 12859 C C . LYS A 1 85 ? -3.714 -27.004 -15.525 1.00 0.00 85 LYS A C 9
ATOM 12860 O O . LYS A 1 85 ? -4.919 -27.085 -15.766 1.00 0.00 85 LYS A O 9
ATOM 12879 N N . ASP A 1 86 ? -2.776 -27.308 -16.415 1.00 0.00 86 ASP A N 9
ATOM 12880 C CA . ASP A 1 86 ? -3.115 -27.767 -17.757 1.00 0.00 86 ASP A CA 9
ATOM 12881 C C . ASP A 1 86 ? -1.940 -28.502 -18.393 1.00 0.00 86 ASP A C 9
ATOM 12882 O O . ASP A 1 86 ? -0.814 -28.436 -17.900 1.00 0.00 86 ASP A O 9
ATOM 12891 N N . SER A 1 87 ? -2.210 -29.203 -19.489 1.00 0.00 87 SER A N 9
ATOM 12892 C CA . SER A 1 87 ? -1.176 -29.955 -20.190 1.00 0.00 87 SER A CA 9
ATOM 12893 C C . SER A 1 87 ? -0.076 -29.026 -20.694 1.00 0.00 87 SER A C 9
ATOM 12894 O O . SER A 1 87 ? -0.205 -27.804 -20.637 1.00 0.00 87 SER A O 9
ATOM 12902 N N . GLY A 1 88 ? 1.009 -29.616 -21.187 1.00 0.00 88 GLY A N 9
ATOM 12903 C CA . GLY A 1 88 ? 2.117 -28.828 -21.694 1.00 0.00 88 GLY A CA 9
ATOM 12904 C C . GLY A 1 88 ? 2.451 -29.156 -23.136 1.00 0.00 88 GLY A C 9
ATOM 12905 O O . GLY A 1 88 ? 2.130 -30.232 -23.640 1.00 0.00 88 GLY A O 9
ATOM 12909 N N . PRO A 1 89 ? 3.108 -28.211 -23.824 1.00 0.00 89 PRO A N 9
ATOM 12910 C CA . PRO A 1 89 ? 3.499 -28.382 -25.227 1.00 0.00 89 PRO A CA 9
ATOM 12911 C C . PRO A 1 89 ? 4.606 -29.417 -25.399 1.00 0.00 89 PRO A C 9
ATOM 12912 O O . PRO A 1 89 ? 4.984 -30.099 -24.446 1.00 0.00 89 PRO A O 9
ATOM 12923 N N . SER A 1 90 ? 5.121 -29.528 -26.619 1.00 0.00 90 SER A N 9
ATOM 12924 C CA . SER A 1 90 ? 6.183 -30.483 -26.916 1.00 0.00 90 SER A CA 9
ATOM 12925 C C . SER A 1 90 ? 7.361 -29.791 -27.594 1.00 0.00 90 SER A C 9
ATOM 12926 O O . SER A 1 90 ? 7.317 -28.592 -27.869 1.00 0.00 90 SER A O 9
ATOM 12934 N N . SER A 1 91 ? 8.415 -30.556 -27.861 1.00 0.00 91 SER A N 9
ATOM 12935 C CA . SER A 1 91 ? 9.608 -30.017 -28.503 1.00 0.00 91 SER A CA 9
ATOM 12936 C C . SER A 1 91 ? 9.260 -29.374 -29.842 1.00 0.00 91 SER A C 9
ATOM 12937 O O . SER A 1 91 ? 8.110 -29.404 -30.278 1.00 0.00 91 SER A O 9
ATOM 12945 N N . GLY A 1 92 ? 10.265 -28.792 -30.491 1.00 0.00 92 GLY A N 9
ATOM 12946 C CA . GLY A 1 92 ? 10.046 -28.150 -31.774 1.00 0.00 92 GLY A CA 9
ATOM 12947 C C . GLY A 1 92 ? 10.590 -26.735 -31.814 1.00 0.00 92 GLY A C 9
ATOM 12948 O O . GLY A 1 92 ? 10.105 -25.899 -32.575 1.00 0.00 92 GLY A O 9
ATOM 12952 N N . GLY A 1 1 ? 5.968 3.510 -19.727 1.00 0.00 1 GLY A N 10
ATOM 12953 C CA . GLY A 1 1 ? 5.471 2.388 -20.502 1.00 0.00 1 GLY A CA 10
ATOM 12954 C C . GLY A 1 1 ? 4.744 1.369 -19.647 1.00 0.00 1 GLY A C 10
ATOM 12955 O O . GLY A 1 1 ? 5.370 0.613 -18.905 1.00 0.00 1 GLY A O 10
ATOM 12959 N N . SER A 1 2 ? 3.419 1.350 -19.749 1.00 0.00 2 SER A N 10
ATOM 12960 C CA . SER A 1 2 ? 2.606 0.420 -18.975 1.00 0.00 2 SER A CA 10
ATOM 12961 C C . SER A 1 2 ? 2.236 -0.803 -19.809 1.00 0.00 2 SER A C 10
ATOM 12962 O O . SER A 1 2 ? 1.753 -0.676 -20.935 1.00 0.00 2 SER A O 10
ATOM 12970 N N . SER A 1 3 ? 2.465 -1.986 -19.249 1.00 0.00 3 SER A N 10
ATOM 12971 C CA . SER A 1 3 ? 2.159 -3.232 -19.942 1.00 0.00 3 SER A CA 10
ATOM 12972 C C . SER A 1 3 ? 0.709 -3.642 -19.707 1.00 0.00 3 SER A C 10
ATOM 12973 O O . SER A 1 3 ? 0.005 -4.037 -20.636 1.00 0.00 3 SER A O 10
ATOM 12981 N N . GLY A 1 4 ? 0.268 -3.546 -18.456 1.00 0.00 4 GLY A N 10
ATOM 12982 C CA . GLY A 1 4 ? -1.095 -3.911 -18.119 1.00 0.00 4 GLY A CA 10
ATOM 12983 C C . GLY A 1 4 ? -1.161 -5.037 -17.107 1.00 0.00 4 GLY A C 10
ATOM 12984 O O . GLY A 1 4 ? -0.435 -6.025 -17.219 1.00 0.00 4 GLY A O 10
ATOM 12988 N N . SER A 1 5 ? -2.033 -4.889 -16.115 1.00 0.00 5 SER A N 10
ATOM 12989 C CA . SER A 1 5 ? -2.188 -5.899 -15.075 1.00 0.00 5 SER A CA 10
ATOM 12990 C C . SER A 1 5 ? -3.661 -6.127 -14.754 1.00 0.00 5 SER A C 10
ATOM 12991 O O . SER A 1 5 ? -4.340 -5.240 -14.236 1.00 0.00 5 SER A O 10
ATOM 12999 N N . SER A 1 6 ? -4.150 -7.324 -15.065 1.00 0.00 6 SER A N 10
ATOM 13000 C CA . SER A 1 6 ? -5.544 -7.669 -14.813 1.00 0.00 6 SER A CA 10
ATOM 13001 C C . SER A 1 6 ? -5.724 -8.206 -13.397 1.00 0.00 6 SER A C 10
ATOM 13002 O O . SER A 1 6 ? -5.378 -9.350 -13.106 1.00 0.00 6 SER A O 10
ATOM 13010 N N . GLY A 1 7 ? -6.268 -7.370 -12.518 1.00 0.00 7 GLY A N 10
ATOM 13011 C CA . GLY A 1 7 ? -6.485 -7.777 -11.142 1.00 0.00 7 GLY A CA 10
ATOM 13012 C C . GLY A 1 7 ? -5.710 -6.926 -10.156 1.00 0.00 7 GLY A C 10
ATOM 13013 O O . GLY A 1 7 ? -6.275 -6.039 -9.514 1.00 0.00 7 GLY A O 10
ATOM 13017 N N . ILE A 1 8 ? -4.415 -7.195 -10.034 1.00 0.00 8 ILE A N 10
ATOM 13018 C CA . ILE A 1 8 ? -3.562 -6.446 -9.119 1.00 0.00 8 ILE A CA 10
ATOM 13019 C C . ILE A 1 8 ? -3.343 -5.021 -9.614 1.00 0.00 8 ILE A C 10
ATOM 13020 O O . ILE A 1 8 ? -2.494 -4.773 -10.470 1.00 0.00 8 ILE A O 10
ATOM 13036 N N . LYS A 1 9 ? -4.112 -4.085 -9.068 1.00 0.00 9 LYS A N 10
ATOM 13037 C CA . LYS A 1 9 ? -4.001 -2.683 -9.450 1.00 0.00 9 LYS A CA 10
ATOM 13038 C C . LYS A 1 9 ? -2.783 -2.036 -8.799 1.00 0.00 9 LYS A C 10
ATOM 13039 O O . LYS A 1 9 ? -2.477 -2.295 -7.635 1.00 0.00 9 LYS A O 10
ATOM 13058 N N . LYS A 1 10 ? -2.090 -1.193 -9.557 1.00 0.00 10 LYS A N 10
ATOM 13059 C CA . LYS A 1 10 ? -0.906 -0.507 -9.054 1.00 0.00 10 LYS A CA 10
ATOM 13060 C C . LYS A 1 10 ? -1.267 0.428 -7.905 1.00 0.00 10 LYS A C 10
ATOM 13061 O O . LYS A 1 10 ? -2.360 0.993 -7.852 1.00 0.00 10 LYS A O 10
ATOM 13080 N N . PRO A 1 11 ? -0.328 0.598 -6.962 1.00 0.00 11 PRO A N 10
ATOM 13081 C CA . PRO A 1 11 ? -0.524 1.466 -5.797 1.00 0.00 11 PRO A CA 10
ATOM 13082 C C . PRO A 1 11 ? -0.553 2.944 -6.173 1.00 0.00 11 PRO A C 10
ATOM 13083 O O . PRO A 1 11 ? 0.188 3.385 -7.051 1.00 0.00 11 PRO A O 10
ATOM 13094 N N . MET A 1 12 ? -1.412 3.704 -5.503 1.00 0.00 12 MET A N 10
ATOM 13095 C CA . MET A 1 12 ? -1.536 5.133 -5.767 1.00 0.00 12 MET A CA 10
ATOM 13096 C C . MET A 1 12 ? -0.166 5.762 -6.003 1.00 0.00 12 MET A C 10
ATOM 13097 O O . MET A 1 12 ? 0.784 5.497 -5.267 1.00 0.00 12 MET A O 10
ATOM 13111 N N . SER A 1 13 ? -0.073 6.595 -7.035 1.00 0.00 13 SER A N 10
ATOM 13112 C CA . SER A 1 13 ? 1.181 7.258 -7.371 1.00 0.00 13 SER A CA 10
ATOM 13113 C C . SER A 1 13 ? 1.223 8.668 -6.788 1.00 0.00 13 SER A C 10
ATOM 13114 O O . SER A 1 13 ? 0.274 9.113 -6.143 1.00 0.00 13 SER A O 10
ATOM 13122 N N . ALA A 1 14 ? 2.331 9.364 -7.020 1.00 0.00 14 ALA A N 10
ATOM 13123 C CA . ALA A 1 14 ? 2.497 10.724 -6.521 1.00 0.00 14 ALA A CA 10
ATOM 13124 C C . ALA A 1 14 ? 1.478 11.668 -7.150 1.00 0.00 14 ALA A C 10
ATOM 13125 O O . ALA A 1 14 ? 0.946 12.555 -6.483 1.00 0.00 14 ALA A O 10
ATOM 13132 N N . SER A 1 15 ? 1.213 11.472 -8.437 1.00 0.00 15 SER A N 10
ATOM 13133 C CA . SER A 1 15 ? 0.261 12.310 -9.157 1.00 0.00 15 SER A CA 10
ATOM 13134 C C . SER A 1 15 ? -1.118 12.249 -8.506 1.00 0.00 15 SER A C 10
ATOM 13135 O O . SER A 1 15 ? -1.930 13.161 -8.659 1.00 0.00 15 SER A O 10
ATOM 13143 N N . ALA A 1 16 ? -1.374 11.167 -7.778 1.00 0.00 16 ALA A N 10
ATOM 13144 C CA . ALA A 1 16 ? -2.652 10.986 -7.102 1.00 0.00 16 ALA A CA 10
ATOM 13145 C C . ALA A 1 16 ? -2.601 11.527 -5.677 1.00 0.00 16 ALA A C 10
ATOM 13146 O O . ALA A 1 16 ? -3.355 12.433 -5.318 1.00 0.00 16 ALA A O 10
ATOM 13153 N N . LEU A 1 17 ? -1.708 10.967 -4.869 1.00 0.00 17 LEU A N 10
ATOM 13154 C CA . LEU A 1 17 ? -1.558 11.393 -3.482 1.00 0.00 17 LEU A CA 10
ATOM 13155 C C . LEU A 1 17 ? -1.667 12.910 -3.363 1.00 0.00 17 LEU A C 10
ATOM 13156 O O . LEU A 1 17 ? -2.422 13.426 -2.538 1.00 0.00 17 LEU A O 10
ATOM 13172 N N . PHE A 1 18 ? -0.910 13.619 -4.194 1.00 0.00 18 PHE A N 10
ATOM 13173 C CA . PHE A 1 18 ? -0.923 15.077 -4.183 1.00 0.00 18 PHE A CA 10
ATOM 13174 C C . PHE A 1 18 ? -2.344 15.610 -4.346 1.00 0.00 18 PHE A C 10
ATOM 13175 O O . PHE A 1 18 ? -2.727 16.592 -3.710 1.00 0.00 18 PHE A O 10
ATOM 13192 N N . VAL A 1 19 ? -3.120 14.955 -5.203 1.00 0.00 19 VAL A N 10
ATOM 13193 C CA . VAL A 1 19 ? -4.498 15.361 -5.451 1.00 0.00 19 VAL A CA 10
ATOM 13194 C C . VAL A 1 19 ? -5.366 15.140 -4.217 1.00 0.00 19 VAL A C 10
ATOM 13195 O O . VAL A 1 19 ? -6.003 16.069 -3.720 1.00 0.00 19 VAL A O 10
ATOM 13208 N N . GLN A 1 20 ? -5.386 13.905 -3.727 1.00 0.00 20 GLN A N 10
ATOM 13209 C CA . GLN A 1 20 ? -6.176 13.562 -2.551 1.00 0.00 20 GLN A CA 10
ATOM 13210 C C . GLN A 1 20 ? -5.735 14.380 -1.342 1.00 0.00 20 GLN A C 10
ATOM 13211 O O . GLN A 1 20 ? -6.423 14.417 -0.321 1.00 0.00 20 GLN A O 10
ATOM 13225 N N . ASP A 1 21 ? -4.586 15.034 -1.464 1.00 0.00 21 ASP A N 10
ATOM 13226 C CA . ASP A 1 21 ? -4.053 15.852 -0.380 1.00 0.00 21 ASP A CA 10
ATOM 13227 C C . ASP A 1 21 ? -4.716 17.226 -0.360 1.00 0.00 21 ASP A C 10
ATOM 13228 O O . ASP A 1 21 ? -4.913 17.816 0.702 1.00 0.00 21 ASP A O 10
ATOM 13237 N N . HIS A 1 22 ? -5.057 17.730 -1.542 1.00 0.00 22 HIS A N 10
ATOM 13238 C CA . HIS A 1 22 ? -5.698 19.035 -1.660 1.00 0.00 22 HIS A CA 10
ATOM 13239 C C . HIS A 1 22 ? -7.135 18.892 -2.154 1.00 0.00 22 HIS A C 10
ATOM 13240 O O . HIS A 1 22 ? -7.798 19.883 -2.459 1.00 0.00 22 HIS A O 10
ATOM 13255 N N . ARG A 1 23 ? -7.608 17.653 -2.230 1.00 0.00 23 ARG A N 10
ATOM 13256 C CA . ARG A 1 23 ? -8.965 17.380 -2.688 1.00 0.00 23 ARG A CA 10
ATOM 13257 C C . ARG A 1 23 ? -9.992 18.042 -1.773 1.00 0.00 23 ARG A C 10
ATOM 13258 O O . ARG A 1 23 ? -10.790 18.877 -2.197 1.00 0.00 23 ARG A O 10
ATOM 13279 N N . PRO A 1 24 ? -9.971 17.661 -0.487 1.00 0.00 24 PRO A N 10
ATOM 13280 C CA . PRO A 1 24 ? -10.893 18.205 0.514 1.00 0.00 24 PRO A CA 10
ATOM 13281 C C . PRO A 1 24 ? -10.598 19.665 0.841 1.00 0.00 24 PRO A C 10
ATOM 13282 O O . PRO A 1 24 ? -11.515 20.467 1.016 1.00 0.00 24 PRO A O 10
ATOM 13293 N N . GLN A 1 25 ? -9.315 20.002 0.920 1.00 0.00 25 GLN A N 10
ATOM 13294 C CA . GLN A 1 25 ? -8.901 21.366 1.226 1.00 0.00 25 GLN A CA 10
ATOM 13295 C C . GLN A 1 25 ? -9.482 22.350 0.216 1.00 0.00 25 GLN A C 10
ATOM 13296 O O . GLN A 1 25 ? -9.956 23.426 0.584 1.00 0.00 25 GLN A O 10
ATOM 13310 N N . PHE A 1 26 ? -9.442 21.975 -1.058 1.00 0.00 26 PHE A N 10
ATOM 13311 C CA . PHE A 1 26 ? -9.964 22.826 -2.122 1.00 0.00 26 PHE A CA 10
ATOM 13312 C C . PHE A 1 26 ? -11.407 23.231 -1.836 1.00 0.00 26 PHE A C 10
ATOM 13313 O O . PHE A 1 26 ? -11.735 24.418 -1.802 1.00 0.00 26 PHE A O 10
ATOM 13330 N N . LEU A 1 27 ? -12.264 22.238 -1.632 1.00 0.00 27 LEU A N 10
ATOM 13331 C CA . LEU A 1 27 ? -13.673 22.490 -1.349 1.00 0.00 27 LEU A CA 10
ATOM 13332 C C . LEU A 1 27 ? -13.831 23.415 -0.147 1.00 0.00 27 LEU A C 10
ATOM 13333 O O . LEU A 1 27 ? -14.546 24.415 -0.211 1.00 0.00 27 LEU A O 10
ATOM 13349 N N . ILE A 1 28 ? -13.157 23.074 0.947 1.00 0.00 28 ILE A N 10
ATOM 13350 C CA . ILE A 1 28 ? -13.220 23.876 2.163 1.00 0.00 28 ILE A CA 10
ATOM 13351 C C . ILE A 1 28 ? -13.115 25.364 1.846 1.00 0.00 28 ILE A C 10
ATOM 13352 O O . ILE A 1 28 ? -13.935 26.164 2.295 1.00 0.00 28 ILE A O 10
ATOM 13368 N N . GLU A 1 29 ? -12.100 25.727 1.067 1.00 0.00 29 GLU A N 10
ATOM 13369 C CA . GLU A 1 29 ? -11.889 27.120 0.689 1.00 0.00 29 GLU A CA 10
ATOM 13370 C C . GLU A 1 29 ? -12.909 27.561 -0.356 1.00 0.00 29 GLU A C 10
ATOM 13371 O O . GLU A 1 29 ? -13.315 28.721 -0.391 1.00 0.00 29 GLU A O 10
ATOM 13383 N N . ASN A 1 30 ? -13.318 26.625 -1.207 1.00 0.00 30 ASN A N 10
ATOM 13384 C CA . ASN A 1 30 ? -14.289 26.917 -2.255 1.00 0.00 30 ASN A CA 10
ATOM 13385 C C . ASN A 1 30 ? -15.384 25.855 -2.292 1.00 0.00 30 ASN A C 10
ATOM 13386 O O . ASN A 1 30 ? -15.362 24.933 -3.107 1.00 0.00 30 ASN A O 10
ATOM 13397 N N . PRO A 1 31 ? -16.367 25.987 -1.389 1.00 0.00 31 PRO A N 10
ATOM 13398 C CA . PRO A 1 31 ? -17.490 25.049 -1.298 1.00 0.00 31 PRO A CA 10
ATOM 13399 C C . PRO A 1 31 ? -18.436 25.161 -2.488 1.00 0.00 31 PRO A C 10
ATOM 13400 O O . PRO A 1 31 ? -19.216 24.249 -2.763 1.00 0.00 31 PRO A O 10
ATOM 13411 N N . LYS A 1 32 ? -18.363 26.286 -3.192 1.00 0.00 32 LYS A N 10
ATOM 13412 C CA . LYS A 1 32 ? -19.212 26.517 -4.355 1.00 0.00 32 LYS A CA 10
ATOM 13413 C C . LYS A 1 32 ? -18.792 25.628 -5.521 1.00 0.00 32 LYS A C 10
ATOM 13414 O O . LYS A 1 32 ? -19.618 25.236 -6.346 1.00 0.00 32 LYS A O 10
ATOM 13433 N N . THR A 1 33 ? -17.502 25.311 -5.584 1.00 0.00 33 THR A N 10
ATOM 13434 C CA . THR A 1 33 ? -16.973 24.468 -6.648 1.00 0.00 33 THR A CA 10
ATOM 13435 C C . THR A 1 33 ? -17.292 22.999 -6.396 1.00 0.00 33 THR A C 10
ATOM 13436 O O . THR A 1 33 ? -17.097 22.492 -5.292 1.00 0.00 33 THR A O 10
ATOM 13447 N N . SER A 1 34 ? -17.784 22.320 -7.427 1.00 0.00 34 SER A N 10
ATOM 13448 C CA . SER A 1 34 ? -18.134 20.909 -7.316 1.00 0.00 34 SER A CA 10
ATOM 13449 C C . SER A 1 34 ? -16.895 20.063 -7.038 1.00 0.00 34 SER A C 10
ATOM 13450 O O . SER A 1 34 ? -15.766 20.500 -7.264 1.00 0.00 34 SER A O 10
ATOM 13458 N N . LEU A 1 35 ? -17.115 18.848 -6.547 1.00 0.00 35 LEU A N 10
ATOM 13459 C CA . LEU A 1 35 ? -16.017 17.938 -6.238 1.00 0.00 35 LEU A CA 10
ATOM 13460 C C . LEU A 1 35 ? -15.144 17.700 -7.466 1.00 0.00 35 LEU A C 10
ATOM 13461 O O . LEU A 1 35 ? -14.039 18.231 -7.565 1.00 0.00 35 LEU A O 10
ATOM 13477 N N . GLU A 1 36 ? -15.650 16.900 -8.399 1.00 0.00 36 GLU A N 10
ATOM 13478 C CA . GLU A 1 36 ? -14.916 16.594 -9.622 1.00 0.00 36 GLU A CA 10
ATOM 13479 C C . GLU A 1 36 ? -14.215 17.838 -10.162 1.00 0.00 36 GLU A C 10
ATOM 13480 O O . GLU A 1 36 ? -13.045 17.789 -10.539 1.00 0.00 36 GLU A O 10
ATOM 13492 N N . ASP A 1 37 ? -14.941 18.950 -10.195 1.00 0.00 37 ASP A N 10
ATOM 13493 C CA . ASP A 1 37 ? -14.390 20.207 -10.688 1.00 0.00 37 ASP A CA 10
ATOM 13494 C C . ASP A 1 37 ? -13.149 20.605 -9.894 1.00 0.00 37 ASP A C 10
ATOM 13495 O O . ASP A 1 37 ? -12.096 20.881 -10.467 1.00 0.00 37 ASP A O 10
ATOM 13504 N N . ALA A 1 38 ? -13.283 20.635 -8.572 1.00 0.00 38 ALA A N 10
ATOM 13505 C CA . ALA A 1 38 ? -12.174 20.998 -7.700 1.00 0.00 38 ALA A CA 10
ATOM 13506 C C . ALA A 1 38 ? -10.917 20.210 -8.053 1.00 0.00 38 ALA A C 10
ATOM 13507 O O . ALA A 1 38 ? -9.810 20.751 -8.049 1.00 0.00 38 ALA A O 10
ATOM 13514 N N . THR A 1 39 ? -11.094 18.928 -8.357 1.00 0.00 39 THR A N 10
ATOM 13515 C CA . THR A 1 39 ? -9.974 18.065 -8.711 1.00 0.00 39 THR A CA 10
ATOM 13516 C C . THR A 1 39 ? -9.433 18.405 -10.095 1.00 0.00 39 THR A C 10
ATOM 13517 O O . THR A 1 39 ? -8.232 18.616 -10.269 1.00 0.00 39 THR A O 10
ATOM 13528 N N . LEU A 1 40 ? -10.326 18.456 -11.077 1.00 0.00 40 LEU A N 10
ATOM 13529 C CA . LEU A 1 40 ? -9.938 18.772 -12.448 1.00 0.00 40 LEU A CA 10
ATOM 13530 C C . LEU A 1 40 ? -8.871 19.861 -12.475 1.00 0.00 40 LEU A C 10
ATOM 13531 O O . LEU A 1 40 ? -8.022 19.888 -13.365 1.00 0.00 40 LEU A O 10
ATOM 13547 N N . GLN A 1 41 ? -8.920 20.755 -11.493 1.00 0.00 41 GLN A N 10
ATOM 13548 C CA . GLN A 1 41 ? -7.956 21.845 -11.404 1.00 0.00 41 GLN A CA 10
ATOM 13549 C C . GLN A 1 41 ? -6.685 21.392 -10.693 1.00 0.00 41 GLN A C 10
ATOM 13550 O O . GLN A 1 41 ? -5.578 21.763 -11.084 1.00 0.00 41 GLN A O 10
ATOM 13564 N N . ILE A 1 42 ? -6.853 20.588 -9.648 1.00 0.00 42 ILE A N 10
ATOM 13565 C CA . ILE A 1 42 ? -5.719 20.083 -8.884 1.00 0.00 42 ILE A CA 10
ATOM 13566 C C . ILE A 1 42 ? -4.846 19.166 -9.735 1.00 0.00 42 ILE A C 10
ATOM 13567 O O . ILE A 1 42 ? -3.630 19.113 -9.559 1.00 0.00 42 ILE A O 10
ATOM 13583 N N . GLU A 1 43 ? -5.478 18.448 -10.658 1.00 0.00 43 GLU A N 10
ATOM 13584 C CA . GLU A 1 43 ? -4.758 17.534 -11.537 1.00 0.00 43 GLU A CA 10
ATOM 13585 C C . GLU A 1 43 ? -3.757 18.289 -12.407 1.00 0.00 43 GLU A C 10
ATOM 13586 O O . GLU A 1 43 ? -2.595 17.900 -12.514 1.00 0.00 43 GLU A O 10
ATOM 13598 N N . GLU A 1 44 ? -4.219 19.372 -13.025 1.00 0.00 44 GLU A N 10
ATOM 13599 C CA . GLU A 1 44 ? -3.364 20.181 -13.886 1.00 0.00 44 GLU A CA 10
ATOM 13600 C C . GLU A 1 44 ? -2.353 20.971 -13.061 1.00 0.00 44 GLU A C 10
ATOM 13601 O O . GLU A 1 44 ? -1.213 21.174 -13.483 1.00 0.00 44 GLU A O 10
ATOM 13613 N N . LEU A 1 45 ? -2.777 21.415 -11.883 1.00 0.00 45 LEU A N 10
ATOM 13614 C CA . LEU A 1 45 ? -1.909 22.184 -10.998 1.00 0.00 45 LEU A CA 10
ATOM 13615 C C . LEU A 1 45 ? -0.719 21.347 -10.540 1.00 0.00 45 LEU A C 10
ATOM 13616 O O . LEU A 1 45 ? 0.242 21.871 -9.977 1.00 0.00 45 LEU A O 10
ATOM 13632 N N . TRP A 1 46 ? -0.789 20.044 -10.788 1.00 0.00 46 TRP A N 10
ATOM 13633 C CA . TRP A 1 46 ? 0.285 19.134 -10.404 1.00 0.00 46 TRP A CA 10
ATOM 13634 C C . TRP A 1 46 ? 1.284 18.959 -11.542 1.00 0.00 46 TRP A C 10
ATOM 13635 O O . TRP A 1 46 ? 2.436 18.587 -11.319 1.00 0.00 46 TRP A O 10
ATOM 13656 N N . LYS A 1 47 ? 0.835 19.228 -12.764 1.00 0.00 47 LYS A N 10
ATOM 13657 C CA . LYS A 1 47 ? 1.690 19.101 -13.938 1.00 0.00 47 LYS A CA 10
ATOM 13658 C C . LYS A 1 47 ? 2.582 20.329 -14.097 1.00 0.00 47 LYS A C 10
ATOM 13659 O O . LYS A 1 47 ? 3.581 20.295 -14.816 1.00 0.00 47 LYS A O 10
ATOM 13678 N N . THR A 1 48 ? 2.215 21.413 -13.420 1.00 0.00 48 THR A N 10
ATOM 13679 C CA . THR A 1 48 ? 2.981 22.651 -13.486 1.00 0.00 48 THR A CA 10
ATOM 13680 C C . THR A 1 48 ? 4.122 22.646 -12.476 1.00 0.00 48 THR A C 10
ATOM 13681 O O . THR A 1 48 ? 5.142 23.309 -12.672 1.00 0.00 48 THR A O 10
ATOM 13692 N N . LEU A 1 49 ? 3.946 21.894 -11.395 1.00 0.00 49 LEU A N 10
ATOM 13693 C CA . LEU A 1 49 ? 4.962 21.802 -10.353 1.00 0.00 49 LEU A CA 10
ATOM 13694 C C . LEU A 1 49 ? 6.326 21.469 -10.950 1.00 0.00 49 LEU A C 10
ATOM 13695 O O . LEU A 1 49 ? 6.426 21.074 -12.112 1.00 0.00 49 LEU A O 10
ATOM 13711 N N . SER A 1 50 ? 7.373 21.627 -10.147 1.00 0.00 50 SER A N 10
ATOM 13712 C CA . SER A 1 50 ? 8.731 21.345 -10.596 1.00 0.00 50 SER A CA 10
ATOM 13713 C C . SER A 1 50 ? 9.148 19.930 -10.207 1.00 0.00 50 SER A C 10
ATOM 13714 O O . SER A 1 50 ? 8.490 19.278 -9.397 1.00 0.00 50 SER A O 10
ATOM 13722 N N . GLU A 1 51 ? 10.247 19.462 -10.791 1.00 0.00 51 GLU A N 10
ATOM 13723 C CA . GLU A 1 51 ? 10.752 18.124 -10.506 1.00 0.00 51 GLU A CA 10
ATOM 13724 C C . GLU A 1 51 ? 10.824 17.879 -9.002 1.00 0.00 51 GLU A C 10
ATOM 13725 O O . GLU A 1 51 ? 10.048 17.098 -8.453 1.00 0.00 51 GLU A O 10
ATOM 13737 N N . GLU A 1 52 ? 11.763 18.551 -8.343 1.00 0.00 52 GLU A N 10
ATOM 13738 C CA . GLU A 1 52 ? 11.937 18.405 -6.902 1.00 0.00 52 GLU A CA 10
ATOM 13739 C C . GLU A 1 52 ? 10.588 18.397 -6.189 1.00 0.00 52 GLU A C 10
ATOM 13740 O O . GLU A 1 52 ? 10.243 17.436 -5.503 1.00 0.00 52 GLU A O 10
ATOM 13752 N N . GLU A 1 53 ? 9.831 19.477 -6.356 1.00 0.00 53 GLU A N 10
ATOM 13753 C CA . GLU A 1 53 ? 8.521 19.595 -5.727 1.00 0.00 53 GLU A CA 10
ATOM 13754 C C . GLU A 1 53 ? 7.764 18.271 -5.793 1.00 0.00 53 GLU A C 10
ATOM 13755 O O . GLU A 1 53 ? 6.989 17.941 -4.895 1.00 0.00 53 GLU A O 10
ATOM 13767 N N . LYS A 1 54 ? 7.995 17.517 -6.862 1.00 0.00 54 LYS A N 10
ATOM 13768 C CA . LYS A 1 54 ? 7.337 16.229 -7.047 1.00 0.00 54 LYS A CA 10
ATOM 13769 C C . LYS A 1 54 ? 8.079 15.127 -6.298 1.00 0.00 54 LYS A C 10
ATOM 13770 O O . LYS A 1 54 ? 7.473 14.341 -5.569 1.00 0.00 54 LYS A O 10
ATOM 13789 N N . LEU A 1 55 ? 9.394 15.076 -6.480 1.00 0.00 55 LEU A N 10
ATOM 13790 C CA . LEU A 1 55 ? 10.220 14.071 -5.820 1.00 0.00 55 LEU A CA 10
ATOM 13791 C C . LEU A 1 55 ? 9.682 13.753 -4.428 1.00 0.00 55 LEU A C 10
ATOM 13792 O O . LEU A 1 55 ? 9.288 12.621 -4.146 1.00 0.00 55 LEU A O 10
ATOM 13808 N N . LYS A 1 56 ? 9.667 14.760 -3.562 1.00 0.00 56 LYS A N 10
ATOM 13809 C CA . LYS A 1 56 ? 9.174 14.591 -2.200 1.00 0.00 56 LYS A CA 10
ATOM 13810 C C . LYS A 1 56 ? 7.977 13.646 -2.168 1.00 0.00 56 LYS A C 10
ATOM 13811 O O . LYS A 1 56 ? 7.890 12.768 -1.309 1.00 0.00 56 LYS A O 10
ATOM 13830 N N . TYR A 1 57 ? 7.059 13.830 -3.109 1.00 0.00 57 TYR A N 10
ATOM 13831 C CA . TYR A 1 57 ? 5.867 12.994 -3.188 1.00 0.00 57 TYR A CA 10
ATOM 13832 C C . TYR A 1 57 ? 6.186 11.648 -3.832 1.00 0.00 57 TYR A C 10
ATOM 13833 O O . TYR A 1 57 ? 5.663 10.613 -3.422 1.00 0.00 57 TYR A O 10
ATOM 13851 N N . GLU A 1 58 ? 7.049 11.674 -4.842 1.00 0.00 58 GLU A N 10
ATOM 13852 C CA . GLU A 1 58 ? 7.439 10.456 -5.544 1.00 0.00 58 GLU A CA 10
ATOM 13853 C C . GLU A 1 58 ? 7.953 9.405 -4.565 1.00 0.00 58 GLU A C 10
ATOM 13854 O O . GLU A 1 58 ? 7.487 8.266 -4.559 1.00 0.00 58 GLU A O 10
ATOM 13866 N N . GLU A 1 59 ? 8.918 9.796 -3.738 1.00 0.00 59 GLU A N 10
ATOM 13867 C CA . GLU A 1 59 ? 9.497 8.887 -2.755 1.00 0.00 59 GLU A CA 10
ATOM 13868 C C . GLU A 1 59 ? 8.417 8.022 -2.113 1.00 0.00 59 GLU A C 10
ATOM 13869 O O . GLU A 1 59 ? 8.612 6.827 -1.892 1.00 0.00 59 GLU A O 10
ATOM 13881 N N . LYS A 1 60 ? 7.277 8.635 -1.813 1.00 0.00 60 LYS A N 10
ATOM 13882 C CA . LYS A 1 60 ? 6.164 7.923 -1.196 1.00 0.00 60 LYS A CA 10
ATOM 13883 C C . LYS A 1 60 ? 5.587 6.882 -2.151 1.00 0.00 60 LYS A C 10
ATOM 13884 O O . LYS A 1 60 ? 5.307 5.751 -1.756 1.00 0.00 60 LYS A O 10
ATOM 13903 N N . ALA A 1 61 ? 5.413 7.273 -3.409 1.00 0.00 61 ALA A N 10
ATOM 13904 C CA . ALA A 1 61 ? 4.873 6.373 -4.421 1.00 0.00 61 ALA A CA 10
ATOM 13905 C C . ALA A 1 61 ? 5.833 5.221 -4.698 1.00 0.00 61 ALA A C 10
ATOM 13906 O O . ALA A 1 61 ? 5.447 4.052 -4.654 1.00 0.00 61 ALA A O 10
ATOM 13913 N N . THR A 1 62 ? 7.087 5.557 -4.986 1.00 0.00 62 THR A N 10
ATOM 13914 C CA . THR A 1 62 ? 8.101 4.551 -5.273 1.00 0.00 62 THR A CA 10
ATOM 13915 C C . THR A 1 62 ? 8.236 3.561 -4.121 1.00 0.00 62 THR A C 10
ATOM 13916 O O . THR A 1 62 ? 8.296 2.350 -4.333 1.00 0.00 62 THR A O 10
ATOM 13927 N N . LYS A 1 63 ? 8.283 4.084 -2.901 1.00 0.00 63 LYS A N 10
ATOM 13928 C CA . LYS A 1 63 ? 8.408 3.247 -1.713 1.00 0.00 63 LYS A CA 10
ATOM 13929 C C . LYS A 1 63 ? 7.408 2.096 -1.751 1.00 0.00 63 LYS A C 10
ATOM 13930 O O . LYS A 1 63 ? 7.721 0.977 -1.345 1.00 0.00 63 LYS A O 10
ATOM 13949 N N . ASP A 1 64 ? 6.207 2.378 -2.242 1.00 0.00 64 ASP A N 10
ATOM 13950 C CA . ASP A 1 64 ? 5.162 1.365 -2.336 1.00 0.00 64 ASP A CA 10
ATOM 13951 C C . ASP A 1 64 ? 5.220 0.647 -3.680 1.00 0.00 64 ASP A C 10
ATOM 13952 O O . ASP A 1 64 ? 4.892 -0.537 -3.779 1.00 0.00 64 ASP A O 10
ATOM 13961 N N . LEU A 1 65 ? 5.638 1.369 -4.714 1.00 0.00 65 LEU A N 10
ATOM 13962 C CA . LEU A 1 65 ? 5.738 0.802 -6.054 1.00 0.00 65 LEU A CA 10
ATOM 13963 C C . LEU A 1 65 ? 6.641 -0.427 -6.058 1.00 0.00 65 LEU A C 10
ATOM 13964 O O . LEU A 1 65 ? 6.536 -1.283 -6.936 1.00 0.00 65 LEU A O 10
ATOM 13980 N N . GLU A 1 66 ? 7.527 -0.508 -5.070 1.00 0.00 66 GLU A N 10
ATOM 13981 C CA . GLU A 1 66 ? 8.448 -1.634 -4.961 1.00 0.00 66 GLU A CA 10
ATOM 13982 C C . GLU A 1 66 ? 7.746 -2.856 -4.376 1.00 0.00 66 GLU A C 10
ATOM 13983 O O . GLU A 1 66 ? 7.942 -3.979 -4.840 1.00 0.00 66 GLU A O 10
ATOM 13995 N N . ARG A 1 67 ? 6.928 -2.628 -3.353 1.00 0.00 67 ARG A N 10
ATOM 13996 C CA . ARG A 1 67 ? 6.198 -3.709 -2.703 1.00 0.00 67 ARG A CA 10
ATOM 13997 C C . ARG A 1 67 ? 5.269 -4.409 -3.690 1.00 0.00 67 ARG A C 10
ATOM 13998 O O . ARG A 1 67 ? 4.984 -5.599 -3.554 1.00 0.00 67 ARG A O 10
ATOM 14019 N N . TYR A 1 68 ? 4.800 -3.662 -4.684 1.00 0.00 68 TYR A N 10
ATOM 14020 C CA . TYR A 1 68 ? 3.900 -4.209 -5.693 1.00 0.00 68 TYR A CA 10
ATOM 14021 C C . TYR A 1 68 ? 4.645 -5.153 -6.632 1.00 0.00 68 TYR A C 10
ATOM 14022 O O . TYR A 1 68 ? 4.097 -6.159 -7.082 1.00 0.00 68 TYR A O 10
ATOM 14040 N N . ASN A 1 69 ? 5.898 -4.821 -6.923 1.00 0.00 69 ASN A N 10
ATOM 14041 C CA . ASN A 1 69 ? 6.720 -5.638 -7.808 1.00 0.00 69 ASN A CA 10
ATOM 14042 C C . ASN A 1 69 ? 6.969 -7.016 -7.201 1.00 0.00 69 ASN A C 10
ATOM 14043 O O . ASN A 1 69 ? 7.221 -7.984 -7.918 1.00 0.00 69 ASN A O 10
ATOM 14054 N N . SER A 1 70 ? 6.896 -7.095 -5.877 1.00 0.00 70 SER A N 10
ATOM 14055 C CA . SER A 1 70 ? 7.117 -8.353 -5.173 1.00 0.00 70 SER A CA 10
ATOM 14056 C C . SER A 1 70 ? 6.007 -9.352 -5.484 1.00 0.00 70 SER A C 10
ATOM 14057 O O . SER A 1 70 ? 6.261 -10.544 -5.655 1.00 0.00 70 SER A O 10
ATOM 14065 N N . GLN A 1 71 ? 4.776 -8.855 -5.557 1.00 0.00 71 GLN A N 10
ATOM 14066 C CA . GLN A 1 71 ? 3.626 -9.704 -5.847 1.00 0.00 71 GLN A CA 10
ATOM 14067 C C . GLN A 1 71 ? 3.685 -10.230 -7.278 1.00 0.00 71 GLN A C 10
ATOM 14068 O O . GLN A 1 71 ? 3.673 -11.439 -7.505 1.00 0.00 71 GLN A O 10
ATOM 14082 N N . MET A 1 72 ? 3.749 -9.313 -8.238 1.00 0.00 72 MET A N 10
ATOM 14083 C CA . MET A 1 72 ? 3.810 -9.685 -9.646 1.00 0.00 72 MET A CA 10
ATOM 14084 C C . MET A 1 72 ? 4.671 -10.929 -9.843 1.00 0.00 72 MET A C 10
ATOM 14085 O O . MET A 1 72 ? 4.470 -11.693 -10.787 1.00 0.00 72 MET A O 10
ATOM 14099 N N . LYS A 1 73 ? 5.631 -11.127 -8.945 1.00 0.00 73 LYS A N 10
ATOM 14100 C CA . LYS A 1 73 ? 6.523 -12.278 -9.019 1.00 0.00 73 LYS A CA 10
ATOM 14101 C C . LYS A 1 73 ? 5.739 -13.556 -9.300 1.00 0.00 73 LYS A C 10
ATOM 14102 O O . LYS A 1 73 ? 6.014 -14.263 -10.270 1.00 0.00 73 LYS A O 10
ATOM 14121 N N . ARG A 1 74 ? 4.762 -13.846 -8.447 1.00 0.00 74 ARG A N 10
ATOM 14122 C CA . ARG A 1 74 ? 3.939 -15.038 -8.605 1.00 0.00 74 ARG A CA 10
ATOM 14123 C C . ARG A 1 74 ? 2.895 -14.838 -9.699 1.00 0.00 74 ARG A C 10
ATOM 14124 O O . ARG A 1 74 ? 2.595 -15.756 -10.461 1.00 0.00 74 ARG A O 10
ATOM 14145 N N . ALA A 1 75 ? 2.344 -13.630 -9.770 1.00 0.00 75 ALA A N 10
ATOM 14146 C CA . ALA A 1 75 ? 1.335 -13.308 -10.772 1.00 0.00 75 ALA A CA 10
ATOM 14147 C C . ALA A 1 75 ? 1.852 -13.584 -12.180 1.00 0.00 75 ALA A C 10
ATOM 14148 O O . ALA A 1 75 ? 1.350 -14.470 -12.872 1.00 0.00 75 ALA A O 10
ATOM 14155 N N . ILE A 1 76 ? 2.855 -12.820 -12.597 1.00 0.00 76 ILE A N 10
ATOM 14156 C CA . ILE A 1 76 ? 3.439 -12.984 -13.922 1.00 0.00 76 ILE A CA 10
ATOM 14157 C C . ILE A 1 76 ? 3.455 -14.450 -14.339 1.00 0.00 76 ILE A C 10
ATOM 14158 O O . ILE A 1 76 ? 3.342 -14.770 -15.522 1.00 0.00 76 ILE A O 10
ATOM 14174 N N . GLU A 1 77 ? 3.594 -15.337 -13.358 1.00 0.00 77 GLU A N 10
ATOM 14175 C CA . GLU A 1 77 ? 3.623 -16.771 -13.624 1.00 0.00 77 GLU A CA 10
ATOM 14176 C C . GLU A 1 77 ? 2.219 -17.302 -13.898 1.00 0.00 77 GLU A C 10
ATOM 14177 O O . GLU A 1 77 ? 1.763 -18.240 -13.246 1.00 0.00 77 GLU A O 10
ATOM 14189 N N . GLN A 1 78 ? 1.541 -16.694 -14.866 1.00 0.00 78 GLN A N 10
ATOM 14190 C CA . GLN A 1 78 ? 0.189 -17.105 -15.225 1.00 0.00 78 GLN A CA 10
ATOM 14191 C C . GLN A 1 78 ? -0.597 -17.528 -13.989 1.00 0.00 78 GLN A C 10
ATOM 14192 O O . GLN A 1 78 ? -1.370 -18.485 -14.031 1.00 0.00 78 GLN A O 10
ATOM 14206 N N . GLU A 1 79 ? -0.395 -16.808 -12.890 1.00 0.00 79 GLU A N 10
ATOM 14207 C CA . GLU A 1 79 ? -1.085 -17.111 -11.641 1.00 0.00 79 GLU A CA 10
ATOM 14208 C C . GLU A 1 79 ? -2.327 -16.238 -11.480 1.00 0.00 79 GLU A C 10
ATOM 14209 O O . GLU A 1 79 ? -3.298 -16.635 -10.837 1.00 0.00 79 GLU A O 10
ATOM 14221 N N . SER A 1 80 ? -2.286 -15.048 -12.069 1.00 0.00 80 SER A N 10
ATOM 14222 C CA . SER A 1 80 ? -3.405 -14.116 -11.988 1.00 0.00 80 SER A CA 10
ATOM 14223 C C . SER A 1 80 ? -4.584 -14.610 -12.821 1.00 0.00 80 SER A C 10
ATOM 14224 O O . SER A 1 80 ? -5.735 -14.532 -12.392 1.00 0.00 80 SER A O 10
ATOM 14232 N N . GLN A 1 81 ? -4.288 -15.118 -14.012 1.00 0.00 81 GLN A N 10
ATOM 14233 C CA . GLN A 1 81 ? -5.323 -15.624 -14.906 1.00 0.00 81 GLN A CA 10
ATOM 14234 C C . GLN A 1 81 ? -4.745 -16.631 -15.894 1.00 0.00 81 GLN A C 10
ATOM 14235 O O . GLN A 1 81 ? -3.552 -16.604 -16.197 1.00 0.00 81 GLN A O 10
ATOM 14249 N N . MET A 1 82 ? -5.598 -17.520 -16.393 1.00 0.00 82 MET A N 10
ATOM 14250 C CA . MET A 1 82 ? -5.171 -18.536 -17.349 1.00 0.00 82 MET A CA 10
ATOM 14251 C C . MET A 1 82 ? -5.628 -18.181 -18.760 1.00 0.00 82 MET A C 10
ATOM 14252 O O . MET A 1 82 ? -6.825 -18.077 -19.027 1.00 0.00 82 MET A O 10
ATOM 14266 N N . SER A 1 83 ? -4.667 -17.996 -19.660 1.00 0.00 83 SER A N 10
ATOM 14267 C CA . SER A 1 83 ? -4.971 -17.648 -21.043 1.00 0.00 83 SER A CA 10
ATOM 14268 C C . SER A 1 83 ? -4.722 -18.835 -21.968 1.00 0.00 83 SER A C 10
ATOM 14269 O O . SER A 1 83 ? -3.736 -19.558 -21.819 1.00 0.00 83 SER A O 10
ATOM 14277 N N . LEU A 1 84 ? -5.624 -19.030 -22.924 1.00 0.00 84 LEU A N 10
ATOM 14278 C CA . LEU A 1 84 ? -5.504 -20.130 -23.876 1.00 0.00 84 LEU A CA 10
ATOM 14279 C C . LEU A 1 84 ? -5.050 -19.622 -25.241 1.00 0.00 84 LEU A C 10
ATOM 14280 O O . LEU A 1 84 ? -5.462 -18.550 -25.685 1.00 0.00 84 LEU A O 10
ATOM 14296 N N . LYS A 1 85 ? -4.199 -20.399 -25.902 1.00 0.00 85 LYS A N 10
ATOM 14297 C CA . LYS A 1 85 ? -3.691 -20.031 -27.218 1.00 0.00 85 LYS A CA 10
ATOM 14298 C C . LYS A 1 85 ? -4.393 -20.826 -28.315 1.00 0.00 85 LYS A C 10
ATOM 14299 O O . LYS A 1 85 ? -4.237 -22.044 -28.408 1.00 0.00 85 LYS A O 10
ATOM 14318 N N . ASP A 1 86 ? -5.165 -20.130 -29.142 1.00 0.00 86 ASP A N 10
ATOM 14319 C CA . ASP A 1 86 ? -5.889 -20.771 -30.234 1.00 0.00 86 ASP A CA 10
ATOM 14320 C C . ASP A 1 86 ? -5.056 -20.772 -31.512 1.00 0.00 86 ASP A C 10
ATOM 14321 O O . ASP A 1 86 ? -4.023 -20.106 -31.592 1.00 0.00 86 ASP A O 10
ATOM 14330 N N . SER A 1 87 ? -5.511 -21.524 -32.508 1.00 0.00 87 SER A N 10
ATOM 14331 C CA . SER A 1 87 ? -4.805 -21.616 -33.781 1.00 0.00 87 SER A CA 10
ATOM 14332 C C . SER A 1 87 ? -5.788 -21.766 -34.938 1.00 0.00 87 SER A C 10
ATOM 14333 O O . SER A 1 87 ? -6.995 -21.886 -34.730 1.00 0.00 87 SER A O 10
ATOM 14341 N N . GLY A 1 88 ? -5.261 -21.759 -36.159 1.00 0.00 88 GLY A N 10
ATOM 14342 C CA . GLY A 1 88 ? -6.105 -21.895 -37.332 1.00 0.00 88 GLY A CA 10
ATOM 14343 C C . GLY A 1 88 ? -5.329 -22.339 -38.556 1.00 0.00 88 GLY A C 10
ATOM 14344 O O . GLY A 1 88 ? -4.133 -22.080 -38.686 1.00 0.00 88 GLY A O 10
ATOM 14348 N N . PRO A 1 89 ? -6.017 -23.026 -39.480 1.00 0.00 89 PRO A N 10
ATOM 14349 C CA . PRO A 1 89 ? -5.404 -23.523 -40.715 1.00 0.00 89 PRO A CA 10
ATOM 14350 C C . PRO A 1 89 ? -5.046 -22.396 -41.678 1.00 0.00 89 PRO A C 10
ATOM 14351 O O . PRO A 1 89 ? -5.108 -21.219 -41.323 1.00 0.00 89 PRO A O 10
ATOM 14362 N N . SER A 1 90 ? -4.670 -22.764 -42.899 1.00 0.00 90 SER A N 10
ATOM 14363 C CA . SER A 1 90 ? -4.298 -21.784 -43.913 1.00 0.00 90 SER A CA 10
ATOM 14364 C C . SER A 1 90 ? -4.290 -22.415 -45.302 1.00 0.00 90 SER A C 10
ATOM 14365 O O . SER A 1 90 ? -4.495 -23.619 -45.449 1.00 0.00 90 SER A O 10
ATOM 14373 N N . SER A 1 91 ? -4.050 -21.592 -46.317 1.00 0.00 91 SER A N 10
ATOM 14374 C CA . SER A 1 91 ? -4.018 -22.067 -47.695 1.00 0.00 91 SER A CA 10
ATOM 14375 C C . SER A 1 91 ? -5.180 -23.017 -47.969 1.00 0.00 91 SER A C 10
ATOM 14376 O O . SER A 1 91 ? -5.004 -24.071 -48.579 1.00 0.00 91 SER A O 10
ATOM 14384 N N . GLY A 1 92 ? -6.369 -22.635 -47.513 1.00 0.00 92 GLY A N 10
ATOM 14385 C CA . GLY A 1 92 ? -7.543 -23.464 -47.718 1.00 0.00 92 GLY A CA 10
ATOM 14386 C C . GLY A 1 92 ? -8.357 -23.028 -48.920 1.00 0.00 92 GLY A C 10
ATOM 14387 O O . GLY A 1 92 ? -9.010 -23.848 -49.566 1.00 0.00 92 GLY A O 10
ATOM 14391 N N . GLY A 1 1 ? -1.353 2.243 -23.919 1.00 0.00 1 GLY A N 11
ATOM 14392 C CA . GLY A 1 1 ? -1.378 2.531 -22.497 1.00 0.00 1 GLY A CA 11
ATOM 14393 C C . GLY A 1 1 ? -2.743 2.292 -21.881 1.00 0.00 1 GLY A C 11
ATOM 14394 O O . GLY A 1 1 ? -3.510 3.231 -21.670 1.00 0.00 1 GLY A O 11
ATOM 14398 N N . SER A 1 2 ? -3.047 1.030 -21.594 1.00 0.00 2 SER A N 11
ATOM 14399 C CA . SER A 1 2 ? -4.331 0.669 -21.004 1.00 0.00 2 SER A CA 11
ATOM 14400 C C . SER A 1 2 ? -4.356 0.999 -19.514 1.00 0.00 2 SER A C 11
ATOM 14401 O O . SER A 1 2 ? -3.314 1.233 -18.902 1.00 0.00 2 SER A O 11
ATOM 14409 N N . SER A 1 3 ? -5.554 1.015 -18.938 1.00 0.00 3 SER A N 11
ATOM 14410 C CA . SER A 1 3 ? -5.717 1.320 -17.522 1.00 0.00 3 SER A CA 11
ATOM 14411 C C . SER A 1 3 ? -6.775 0.420 -16.891 1.00 0.00 3 SER A C 11
ATOM 14412 O O . SER A 1 3 ? -7.862 0.244 -17.437 1.00 0.00 3 SER A O 11
ATOM 14420 N N . GLY A 1 4 ? -6.446 -0.149 -15.734 1.00 0.00 4 GLY A N 11
ATOM 14421 C CA . GLY A 1 4 ? -7.377 -1.024 -15.047 1.00 0.00 4 GLY A CA 11
ATOM 14422 C C . GLY A 1 4 ? -7.169 -2.484 -15.399 1.00 0.00 4 GLY A C 11
ATOM 14423 O O . GLY A 1 4 ? -8.052 -3.124 -15.970 1.00 0.00 4 GLY A O 11
ATOM 14427 N N . SER A 1 5 ? -5.997 -3.011 -15.061 1.00 0.00 5 SER A N 11
ATOM 14428 C CA . SER A 1 5 ? -5.673 -4.403 -15.351 1.00 0.00 5 SER A CA 11
ATOM 14429 C C . SER A 1 5 ? -6.507 -5.346 -14.488 1.00 0.00 5 SER A C 11
ATOM 14430 O O . SER A 1 5 ? -6.322 -5.421 -13.274 1.00 0.00 5 SER A O 11
ATOM 14438 N N . SER A 1 6 ? -7.427 -6.063 -15.126 1.00 0.00 6 SER A N 11
ATOM 14439 C CA . SER A 1 6 ? -8.293 -6.998 -14.418 1.00 0.00 6 SER A CA 11
ATOM 14440 C C . SER A 1 6 ? -7.469 -8.028 -13.651 1.00 0.00 6 SER A C 11
ATOM 14441 O O . SER A 1 6 ? -6.792 -8.865 -14.246 1.00 0.00 6 SER A O 11
ATOM 14449 N N . GLY A 1 7 ? -7.532 -7.958 -12.325 1.00 0.00 7 GLY A N 11
ATOM 14450 C CA . GLY A 1 7 ? -6.788 -8.889 -11.497 1.00 0.00 7 GLY A CA 11
ATOM 14451 C C . GLY A 1 7 ? -6.096 -8.206 -10.334 1.00 0.00 7 GLY A C 11
ATOM 14452 O O . GLY A 1 7 ? -6.737 -7.852 -9.343 1.00 0.00 7 GLY A O 11
ATOM 14456 N N . ILE A 1 8 ? -4.786 -8.020 -10.454 1.00 0.00 8 ILE A N 11
ATOM 14457 C CA . ILE A 1 8 ? -4.008 -7.375 -9.404 1.00 0.00 8 ILE A CA 11
ATOM 14458 C C . ILE A 1 8 ? -4.065 -5.856 -9.531 1.00 0.00 8 ILE A C 11
ATOM 14459 O O . ILE A 1 8 ? -3.543 -5.282 -10.487 1.00 0.00 8 ILE A O 11
ATOM 14475 N N . LYS A 1 9 ? -4.701 -5.210 -8.560 1.00 0.00 9 LYS A N 11
ATOM 14476 C CA . LYS A 1 9 ? -4.825 -3.757 -8.560 1.00 0.00 9 LYS A CA 11
ATOM 14477 C C . LYS A 1 9 ? -3.451 -3.094 -8.535 1.00 0.00 9 LYS A C 11
ATOM 14478 O O . LYS A 1 9 ? -2.442 -3.743 -8.258 1.00 0.00 9 LYS A O 11
ATOM 14497 N N . LYS A 1 10 ? -3.420 -1.798 -8.825 1.00 0.00 10 LYS A N 11
ATOM 14498 C CA . LYS A 1 10 ? -2.171 -1.046 -8.833 1.00 0.00 10 LYS A CA 11
ATOM 14499 C C . LYS A 1 10 ? -2.197 0.063 -7.786 1.00 0.00 10 LYS A C 11
ATOM 14500 O O . LYS A 1 10 ? -3.232 0.673 -7.518 1.00 0.00 10 LYS A O 11
ATOM 14519 N N . PRO A 1 11 ? -1.031 0.333 -7.179 1.00 0.00 11 PRO A N 11
ATOM 14520 C CA . PRO A 1 11 ? -0.894 1.371 -6.153 1.00 0.00 11 PRO A CA 11
ATOM 14521 C C . PRO A 1 11 ? -1.033 2.777 -6.729 1.00 0.00 11 PRO A C 11
ATOM 14522 O O . PRO A 1 11 ? -0.638 3.033 -7.866 1.00 0.00 11 PRO A O 11
ATOM 14533 N N . MET A 1 12 ? -1.595 3.683 -5.936 1.00 0.00 12 MET A N 11
ATOM 14534 C CA . MET A 1 12 ? -1.784 5.063 -6.367 1.00 0.00 12 MET A CA 11
ATOM 14535 C C . MET A 1 12 ? -0.460 5.821 -6.357 1.00 0.00 12 MET A C 11
ATOM 14536 O O . MET A 1 12 ? 0.183 5.952 -5.316 1.00 0.00 12 MET A O 11
ATOM 14550 N N . SER A 1 13 ? -0.060 6.319 -7.523 1.00 0.00 13 SER A N 11
ATOM 14551 C CA . SER A 1 13 ? 1.189 7.061 -7.648 1.00 0.00 13 SER A CA 11
ATOM 14552 C C . SER A 1 13 ? 1.046 8.468 -7.077 1.00 0.00 13 SER A C 11
ATOM 14553 O O . SER A 1 13 ? -0.063 8.931 -6.810 1.00 0.00 13 SER A O 11
ATOM 14561 N N . ALA A 1 14 ? 2.175 9.143 -6.892 1.00 0.00 14 ALA A N 11
ATOM 14562 C CA . ALA A 1 14 ? 2.176 10.498 -6.355 1.00 0.00 14 ALA A CA 11
ATOM 14563 C C . ALA A 1 14 ? 1.129 11.364 -7.047 1.00 0.00 14 ALA A C 11
ATOM 14564 O O . ALA A 1 14 ? 0.425 12.139 -6.400 1.00 0.00 14 ALA A O 11
ATOM 14571 N N . SER A 1 15 ? 1.032 11.227 -8.365 1.00 0.00 15 SER A N 11
ATOM 14572 C CA . SER A 1 15 ? 0.073 12.001 -9.146 1.00 0.00 15 SER A CA 11
ATOM 14573 C C . SER A 1 15 ? -1.308 11.967 -8.498 1.00 0.00 15 SER A C 11
ATOM 14574 O O . SER A 1 15 ? -2.061 12.937 -8.566 1.00 0.00 15 SER A O 11
ATOM 14582 N N . ALA A 1 16 ? -1.632 10.841 -7.869 1.00 0.00 16 ALA A N 11
ATOM 14583 C CA . ALA A 1 16 ? -2.921 10.680 -7.207 1.00 0.00 16 ALA A CA 11
ATOM 14584 C C . ALA A 1 16 ? -2.868 11.192 -5.772 1.00 0.00 16 ALA A C 11
ATOM 14585 O O . ALA A 1 16 ? -3.768 11.902 -5.321 1.00 0.00 16 ALA A O 11
ATOM 14592 N N . LEU A 1 17 ? -1.809 10.827 -5.057 1.00 0.00 17 LEU A N 11
ATOM 14593 C CA . LEU A 1 17 ? -1.639 11.249 -3.671 1.00 0.00 17 LEU A CA 11
ATOM 14594 C C . LEU A 1 17 ? -1.855 12.752 -3.529 1.00 0.00 17 LEU A C 11
ATOM 14595 O O . LEU A 1 17 ? -2.820 13.196 -2.906 1.00 0.00 17 LEU A O 11
ATOM 14611 N N . PHE A 1 18 ? -0.951 13.532 -4.113 1.00 0.00 18 PHE A N 11
ATOM 14612 C CA . PHE A 1 18 ? -1.043 14.987 -4.053 1.00 0.00 18 PHE A CA 11
ATOM 14613 C C . PHE A 1 18 ? -2.494 15.445 -4.171 1.00 0.00 18 PHE A C 11
ATOM 14614 O O . PHE A 1 18 ? -2.942 16.322 -3.432 1.00 0.00 18 PHE A O 11
ATOM 14631 N N . VAL A 1 19 ? -3.223 14.846 -5.107 1.00 0.00 19 VAL A N 11
ATOM 14632 C CA . VAL A 1 19 ? -4.623 15.192 -5.323 1.00 0.00 19 VAL A CA 11
ATOM 14633 C C . VAL A 1 19 ? -5.465 14.867 -4.094 1.00 0.00 19 VAL A C 11
ATOM 14634 O O . VAL A 1 19 ? -6.223 15.707 -3.610 1.00 0.00 19 VAL A O 11
ATOM 14647 N N . GLN A 1 20 ? -5.325 13.644 -3.594 1.00 0.00 20 GLN A N 11
ATOM 14648 C CA . GLN A 1 20 ? -6.074 13.208 -2.421 1.00 0.00 20 GLN A CA 11
ATOM 14649 C C . GLN A 1 20 ? -5.663 14.004 -1.187 1.00 0.00 20 GLN A C 11
ATOM 14650 O O . GLN A 1 20 ? -6.364 14.005 -0.174 1.00 0.00 20 GLN A O 11
ATOM 14664 N N . ASP A 1 21 ? -4.523 14.680 -1.278 1.00 0.00 21 ASP A N 11
ATOM 14665 C CA . ASP A 1 21 ? -4.018 15.481 -0.168 1.00 0.00 21 ASP A CA 11
ATOM 14666 C C . ASP A 1 21 ? -4.649 16.870 -0.170 1.00 0.00 21 ASP A C 11
ATOM 14667 O O . ASP A 1 21 ? -4.846 17.476 0.884 1.00 0.00 21 ASP A O 11
ATOM 14676 N N . HIS A 1 22 ? -4.964 17.370 -1.361 1.00 0.00 22 HIS A N 11
ATOM 14677 C CA . HIS A 1 22 ? -5.573 18.688 -1.500 1.00 0.00 22 HIS A CA 11
ATOM 14678 C C . HIS A 1 22 ? -6.982 18.579 -2.073 1.00 0.00 22 HIS A C 11
ATOM 14679 O O . HIS A 1 22 ? -7.630 19.588 -2.352 1.00 0.00 22 HIS A O 11
ATOM 14694 N N . ARG A 1 23 ? -7.450 17.347 -2.248 1.00 0.00 23 ARG A N 11
ATOM 14695 C CA . ARG A 1 23 ? -8.782 17.106 -2.791 1.00 0.00 23 ARG A CA 11
ATOM 14696 C C . ARG A 1 23 ? -9.848 17.790 -1.940 1.00 0.00 23 ARG A C 11
ATOM 14697 O O . ARG A 1 23 ? -10.598 18.646 -2.410 1.00 0.00 23 ARG A O 11
ATOM 14718 N N . PRO A 1 24 ? -9.918 17.405 -0.657 1.00 0.00 24 PRO A N 11
ATOM 14719 C CA . PRO A 1 24 ? -10.889 17.969 0.286 1.00 0.00 24 PRO A CA 11
ATOM 14720 C C . PRO A 1 24 ? -10.580 19.421 0.637 1.00 0.00 24 PRO A C 11
ATOM 14721 O O . PRO A 1 24 ? -11.487 20.211 0.899 1.00 0.00 24 PRO A O 11
ATOM 14732 N N . GLN A 1 25 ? -9.297 19.765 0.638 1.00 0.00 25 GLN A N 11
ATOM 14733 C CA . GLN A 1 25 ? -8.870 21.122 0.957 1.00 0.00 25 GLN A CA 11
ATOM 14734 C C . GLN A 1 25 ? -9.397 22.114 -0.075 1.00 0.00 25 GLN A C 11
ATOM 14735 O O . GLN A 1 25 ? -9.974 23.143 0.277 1.00 0.00 25 GLN A O 11
ATOM 14749 N N . PHE A 1 26 ? -9.194 21.799 -1.350 1.00 0.00 26 PHE A N 11
ATOM 14750 C CA . PHE A 1 26 ? -9.647 22.664 -2.433 1.00 0.00 26 PHE A CA 11
ATOM 14751 C C . PHE A 1 26 ? -11.066 23.162 -2.173 1.00 0.00 26 PHE A C 11
ATOM 14752 O O . PHE A 1 26 ? -11.417 24.286 -2.533 1.00 0.00 26 PHE A O 11
ATOM 14769 N N . LEU A 1 27 ? -11.878 22.317 -1.547 1.00 0.00 27 LEU A N 11
ATOM 14770 C CA . LEU A 1 27 ? -13.259 22.670 -1.239 1.00 0.00 27 LEU A CA 11
ATOM 14771 C C . LEU A 1 27 ? -13.324 23.643 -0.066 1.00 0.00 27 LEU A C 11
ATOM 14772 O O . LEU A 1 27 ? -14.051 24.636 -0.111 1.00 0.00 27 LEU A O 11
ATOM 14788 N N . ILE A 1 28 ? -12.558 23.353 0.980 1.00 0.00 28 ILE A N 11
ATOM 14789 C CA . ILE A 1 28 ? -12.527 24.204 2.163 1.00 0.00 28 ILE A CA 11
ATOM 14790 C C . ILE A 1 28 ? -12.419 25.676 1.778 1.00 0.00 28 ILE A C 11
ATOM 14791 O O . ILE A 1 28 ? -13.243 26.495 2.183 1.00 0.00 28 ILE A O 11
ATOM 14807 N N . GLU A 1 29 ? -11.399 26.003 0.991 1.00 0.00 29 GLU A N 11
ATOM 14808 C CA . GLU A 1 29 ? -11.185 27.377 0.551 1.00 0.00 29 GLU A CA 11
ATOM 14809 C C . GLU A 1 29 ? -12.092 27.718 -0.628 1.00 0.00 29 GLU A C 11
ATOM 14810 O O . GLU A 1 29 ? -12.607 28.831 -0.727 1.00 0.00 29 GLU A O 11
ATOM 14822 N N . ASN A 1 30 ? -12.281 26.751 -1.520 1.00 0.00 30 ASN A N 11
ATOM 14823 C CA . ASN A 1 30 ? -13.125 26.948 -2.694 1.00 0.00 30 ASN A CA 11
ATOM 14824 C C . ASN A 1 30 ? -14.332 26.015 -2.659 1.00 0.00 30 ASN A C 11
ATOM 14825 O O . ASN A 1 30 ? -14.360 24.972 -3.313 1.00 0.00 30 ASN A O 11
ATOM 14836 N N . PRO A 1 31 ? -15.353 26.398 -1.878 1.00 0.00 31 PRO A N 11
ATOM 14837 C CA . PRO A 1 31 ? -16.582 25.610 -1.740 1.00 0.00 31 PRO A CA 11
ATOM 14838 C C . PRO A 1 31 ? -17.423 25.620 -3.013 1.00 0.00 31 PRO A C 11
ATOM 14839 O O . PRO A 1 31 ? -17.861 24.572 -3.488 1.00 0.00 31 PRO A O 11
ATOM 14850 N N . LYS A 1 32 ? -17.643 26.810 -3.561 1.00 0.00 32 LYS A N 11
ATOM 14851 C CA . LYS A 1 32 ? -18.430 26.957 -4.780 1.00 0.00 32 LYS A CA 11
ATOM 14852 C C . LYS A 1 32 ? -18.109 25.844 -5.773 1.00 0.00 32 LYS A C 11
ATOM 14853 O O . LYS A 1 32 ? -19.001 25.304 -6.427 1.00 0.00 32 LYS A O 11
ATOM 14872 N N . THR A 1 33 ? -16.828 25.504 -5.879 1.00 0.00 33 THR A N 11
ATOM 14873 C CA . THR A 1 33 ? -16.389 24.455 -6.791 1.00 0.00 33 THR A CA 11
ATOM 14874 C C . THR A 1 33 ? -16.909 23.091 -6.351 1.00 0.00 33 THR A C 11
ATOM 14875 O O . THR A 1 33 ? -17.070 22.832 -5.159 1.00 0.00 33 THR A O 11
ATOM 14886 N N . SER A 1 34 ? -17.168 22.221 -7.322 1.00 0.00 34 SER A N 11
ATOM 14887 C CA . SER A 1 34 ? -17.673 20.883 -7.035 1.00 0.00 34 SER A CA 11
ATOM 14888 C C . SER A 1 34 ? -16.532 19.872 -6.983 1.00 0.00 34 SER A C 11
ATOM 14889 O O . SER A 1 34 ? -15.361 20.232 -7.107 1.00 0.00 34 SER A O 11
ATOM 14897 N N . LEU A 1 35 ? -16.882 18.604 -6.799 1.00 0.00 35 LEU A N 11
ATOM 14898 C CA . LEU A 1 35 ? -15.889 17.538 -6.730 1.00 0.00 35 LEU A CA 11
ATOM 14899 C C . LEU A 1 35 ? -15.100 17.445 -8.032 1.00 0.00 35 LEU A C 11
ATOM 14900 O O . LEU A 1 35 ? -13.922 17.798 -8.082 1.00 0.00 35 LEU A O 11
ATOM 14916 N N . GLU A 1 36 ? -15.758 16.969 -9.085 1.00 0.00 36 GLU A N 11
ATOM 14917 C CA . GLU A 1 36 ? -15.117 16.831 -10.388 1.00 0.00 36 GLU A CA 11
ATOM 14918 C C . GLU A 1 36 ? -14.388 18.115 -10.774 1.00 0.00 36 GLU A C 11
ATOM 14919 O O . GLU A 1 36 ? -13.245 18.079 -11.229 1.00 0.00 36 GLU A O 11
ATOM 14931 N N . ASP A 1 37 ? -15.058 19.247 -10.589 1.00 0.00 37 ASP A N 11
ATOM 14932 C CA . ASP A 1 37 ? -14.475 20.543 -10.917 1.00 0.00 37 ASP A CA 11
ATOM 14933 C C . ASP A 1 37 ? -13.203 20.786 -10.111 1.00 0.00 37 ASP A C 11
ATOM 14934 O O . ASP A 1 37 ? -12.172 21.172 -10.662 1.00 0.00 37 ASP A O 11
ATOM 14943 N N . ALA A 1 38 ? -13.284 20.559 -8.804 1.00 0.00 38 ALA A N 11
ATOM 14944 C CA . ALA A 1 38 ? -12.139 20.752 -7.923 1.00 0.00 38 ALA A CA 11
ATOM 14945 C C . ALA A 1 38 ? -10.949 19.914 -8.377 1.00 0.00 38 ALA A C 11
ATOM 14946 O O . ALA A 1 38 ? -9.851 20.434 -8.579 1.00 0.00 38 ALA A O 11
ATOM 14953 N N . THR A 1 39 ? -11.173 18.613 -8.536 1.00 0.00 39 THR A N 11
ATOM 14954 C CA . THR A 1 39 ? -10.119 17.703 -8.964 1.00 0.00 39 THR A CA 11
ATOM 14955 C C . THR A 1 39 ? -9.579 18.093 -10.335 1.00 0.00 39 THR A C 11
ATOM 14956 O O . THR A 1 39 ? -8.368 18.078 -10.564 1.00 0.00 39 THR A O 11
ATOM 14967 N N . LEU A 1 40 ? -10.482 18.444 -11.244 1.00 0.00 40 LEU A N 11
ATOM 14968 C CA . LEU A 1 40 ? -10.096 18.839 -12.593 1.00 0.00 40 LEU A CA 11
ATOM 14969 C C . LEU A 1 40 ? -9.023 19.923 -12.557 1.00 0.00 40 LEU A C 11
ATOM 14970 O O . LEU A 1 40 ? -8.164 19.988 -13.436 1.00 0.00 40 LEU A O 11
ATOM 14986 N N . GLN A 1 41 ? -9.077 20.769 -11.533 1.00 0.00 41 GLN A N 11
ATOM 14987 C CA . GLN A 1 41 ? -8.109 21.848 -11.382 1.00 0.00 41 GLN A CA 11
ATOM 14988 C C . GLN A 1 41 ? -6.885 21.376 -10.605 1.00 0.00 41 GLN A C 11
ATOM 14989 O O . GLN A 1 41 ? -5.758 21.777 -10.899 1.00 0.00 41 GLN A O 11
ATOM 15003 N N . ILE A 1 42 ? -7.113 20.523 -9.612 1.00 0.00 42 ILE A N 11
ATOM 15004 C CA . ILE A 1 42 ? -6.028 19.996 -8.794 1.00 0.00 42 ILE A CA 11
ATOM 15005 C C . ILE A 1 42 ? -5.040 19.198 -9.638 1.00 0.00 42 ILE A C 11
ATOM 15006 O O . ILE A 1 42 ? -3.830 19.270 -9.427 1.00 0.00 42 ILE A O 11
ATOM 15022 N N . GLU A 1 43 ? -5.566 18.439 -10.594 1.00 0.00 43 GLU A N 11
ATOM 15023 C CA . GLU A 1 43 ? -4.729 17.628 -11.471 1.00 0.00 43 GLU A CA 11
ATOM 15024 C C . GLU A 1 43 ? -3.697 18.491 -12.190 1.00 0.00 43 GLU A C 11
ATOM 15025 O O . GLU A 1 43 ? -2.498 18.221 -12.131 1.00 0.00 43 GLU A O 11
ATOM 15037 N N . GLU A 1 44 ? -4.173 19.531 -12.868 1.00 0.00 44 GLU A N 11
ATOM 15038 C CA . GLU A 1 44 ? -3.291 20.433 -13.599 1.00 0.00 44 GLU A CA 11
ATOM 15039 C C . GLU A 1 44 ? -2.384 21.202 -12.643 1.00 0.00 44 GLU A C 11
ATOM 15040 O O . GLU A 1 44 ? -1.225 21.478 -12.955 1.00 0.00 44 GLU A O 11
ATOM 15052 N N . LEU A 1 45 ? -2.920 21.545 -11.477 1.00 0.00 45 LEU A N 11
ATOM 15053 C CA . LEU A 1 45 ? -2.160 22.283 -10.473 1.00 0.00 45 LEU A CA 11
ATOM 15054 C C . LEU A 1 45 ? -0.949 21.479 -10.008 1.00 0.00 45 LEU A C 11
ATOM 15055 O O . LEU A 1 45 ? -0.035 22.020 -9.386 1.00 0.00 45 LEU A O 11
ATOM 15071 N N . TRP A 1 46 ? -0.950 20.187 -10.315 1.00 0.00 46 TRP A N 11
ATOM 15072 C CA . TRP A 1 46 ? 0.149 19.310 -9.929 1.00 0.00 46 TRP A CA 11
ATOM 15073 C C . TRP A 1 46 ? 1.226 19.281 -11.008 1.00 0.00 46 TRP A C 11
ATOM 15074 O O . TRP A 1 46 ? 2.416 19.175 -10.710 1.00 0.00 46 TRP A O 11
ATOM 15095 N N . LYS A 1 47 ? 0.802 19.375 -12.264 1.00 0.00 47 LYS A N 11
ATOM 15096 C CA . LYS A 1 47 ? 1.730 19.361 -13.389 1.00 0.00 47 LYS A CA 11
ATOM 15097 C C . LYS A 1 47 ? 2.483 20.684 -13.489 1.00 0.00 47 LYS A C 11
ATOM 15098 O O . LYS A 1 47 ? 3.581 20.746 -14.044 1.00 0.00 47 LYS A O 11
ATOM 15117 N N . THR A 1 48 ? 1.886 21.742 -12.948 1.00 0.00 48 THR A N 11
ATOM 15118 C CA . THR A 1 48 ? 2.500 23.063 -12.977 1.00 0.00 48 THR A CA 11
ATOM 15119 C C . THR A 1 48 ? 3.480 23.239 -11.822 1.00 0.00 48 THR A C 11
ATOM 15120 O O . THR A 1 48 ? 3.864 24.360 -11.486 1.00 0.00 48 THR A O 11
ATOM 15131 N N . LEU A 1 49 ? 3.883 22.126 -11.219 1.00 0.00 49 LEU A N 11
ATOM 15132 C CA . LEU A 1 49 ? 4.820 22.158 -10.102 1.00 0.00 49 LEU A CA 11
ATOM 15133 C C . LEU A 1 49 ? 6.255 21.988 -10.590 1.00 0.00 49 LEU A C 11
ATOM 15134 O O . LEU A 1 49 ? 6.497 21.779 -11.779 1.00 0.00 49 LEU A O 11
ATOM 15150 N N . SER A 1 50 ? 7.204 22.077 -9.663 1.00 0.00 50 SER A N 11
ATOM 15151 C CA . SER A 1 50 ? 8.616 21.935 -9.999 1.00 0.00 50 SER A CA 11
ATOM 15152 C C . SER A 1 50 ? 9.087 20.501 -9.773 1.00 0.00 50 SER A C 11
ATOM 15153 O O . SER A 1 50 ? 8.759 19.882 -8.762 1.00 0.00 50 SER A O 11
ATOM 15161 N N . GLU A 1 51 ? 9.857 19.981 -10.724 1.00 0.00 51 GLU A N 11
ATOM 15162 C CA . GLU A 1 51 ? 10.372 18.620 -10.629 1.00 0.00 51 GLU A CA 11
ATOM 15163 C C . GLU A 1 51 ? 10.700 18.262 -9.182 1.00 0.00 51 GLU A C 11
ATOM 15164 O O . GLU A 1 51 ? 10.025 17.435 -8.569 1.00 0.00 51 GLU A O 11
ATOM 15176 N N . GLU A 1 52 ? 11.740 18.891 -8.644 1.00 0.00 52 GLU A N 11
ATOM 15177 C CA . GLU A 1 52 ? 12.157 18.637 -7.270 1.00 0.00 52 GLU A CA 11
ATOM 15178 C C . GLU A 1 52 ? 10.963 18.683 -6.321 1.00 0.00 52 GLU A C 11
ATOM 15179 O O . GLU A 1 52 ? 10.930 17.976 -5.314 1.00 0.00 52 GLU A O 11
ATOM 15191 N N . GLU A 1 53 ? 9.985 19.520 -6.650 1.00 0.00 53 GLU A N 11
ATOM 15192 C CA . GLU A 1 53 ? 8.789 19.659 -5.827 1.00 0.00 53 GLU A CA 11
ATOM 15193 C C . GLU A 1 53 ? 7.957 18.381 -5.856 1.00 0.00 53 GLU A C 11
ATOM 15194 O O . GLU A 1 53 ? 7.327 18.012 -4.864 1.00 0.00 53 GLU A O 11
ATOM 15206 N N . LYS A 1 54 ? 7.957 17.708 -7.002 1.00 0.00 54 LYS A N 11
ATOM 15207 C CA . LYS A 1 54 ? 7.204 16.470 -7.163 1.00 0.00 54 LYS A CA 11
ATOM 15208 C C . LYS A 1 54 ? 8.012 15.273 -6.672 1.00 0.00 54 LYS A C 11
ATOM 15209 O O . LYS A 1 54 ? 7.454 14.217 -6.370 1.00 0.00 54 LYS A O 11
ATOM 15228 N N . LEU A 1 55 ? 9.326 15.445 -6.594 1.00 0.00 55 LEU A N 11
ATOM 15229 C CA . LEU A 1 55 ? 10.211 14.379 -6.137 1.00 0.00 55 LEU A CA 11
ATOM 15230 C C . LEU A 1 55 ? 9.899 13.992 -4.696 1.00 0.00 55 LEU A C 11
ATOM 15231 O O . LEU A 1 55 ? 9.719 12.815 -4.382 1.00 0.00 55 LEU A O 11
ATOM 15247 N N . LYS A 1 56 ? 9.834 14.990 -3.821 1.00 0.00 56 LYS A N 11
ATOM 15248 C CA . LYS A 1 56 ? 9.540 14.756 -2.412 1.00 0.00 56 LYS A CA 11
ATOM 15249 C C . LYS A 1 56 ? 8.348 13.817 -2.254 1.00 0.00 56 LYS A C 11
ATOM 15250 O O . LYS A 1 56 ? 8.272 13.051 -1.293 1.00 0.00 56 LYS A O 11
ATOM 15269 N N . TYR A 1 57 ? 7.422 13.879 -3.204 1.00 0.00 57 TYR A N 11
ATOM 15270 C CA . TYR A 1 57 ? 6.234 13.034 -3.169 1.00 0.00 57 TYR A CA 11
ATOM 15271 C C . TYR A 1 57 ? 6.534 11.648 -3.732 1.00 0.00 57 TYR A C 11
ATOM 15272 O O . TYR A 1 57 ? 6.284 10.635 -3.080 1.00 0.00 57 TYR A O 11
ATOM 15290 N N . GLU A 1 58 ? 7.072 11.614 -4.947 1.00 0.00 58 GLU A N 11
ATOM 15291 C CA . GLU A 1 58 ? 7.407 10.352 -5.597 1.00 0.00 58 GLU A CA 11
ATOM 15292 C C . GLU A 1 58 ? 7.927 9.338 -4.583 1.00 0.00 58 GLU A C 11
ATOM 15293 O O . GLU A 1 58 ? 7.422 8.219 -4.495 1.00 0.00 58 GLU A O 11
ATOM 15305 N N . GLU A 1 59 ? 8.940 9.738 -3.821 1.00 0.00 59 GLU A N 11
ATOM 15306 C CA . GLU A 1 59 ? 9.530 8.863 -2.815 1.00 0.00 59 GLU A CA 11
ATOM 15307 C C . GLU A 1 59 ? 8.452 8.059 -2.093 1.00 0.00 59 GLU A C 11
ATOM 15308 O O . GLU A 1 59 ? 8.598 6.857 -1.876 1.00 0.00 59 GLU A O 11
ATOM 15320 N N . LYS A 1 60 ? 7.368 8.734 -1.724 1.00 0.00 60 LYS A N 11
ATOM 15321 C CA . LYS A 1 60 ? 6.263 8.085 -1.027 1.00 0.00 60 LYS A CA 11
ATOM 15322 C C . LYS A 1 60 ? 5.608 7.028 -1.911 1.00 0.00 60 LYS A C 11
ATOM 15323 O O . LYS A 1 60 ? 5.192 5.975 -1.430 1.00 0.00 60 LYS A O 11
ATOM 15342 N N . ALA A 1 61 ? 5.523 7.317 -3.206 1.00 0.00 61 ALA A N 11
ATOM 15343 C CA . ALA A 1 61 ? 4.922 6.390 -4.157 1.00 0.00 61 ALA A CA 11
ATOM 15344 C C . ALA A 1 61 ? 5.891 5.270 -4.519 1.00 0.00 61 ALA A C 11
ATOM 15345 O O . ALA A 1 61 ? 5.622 4.095 -4.266 1.00 0.00 61 ALA A O 11
ATOM 15352 N N . THR A 1 62 ? 7.021 5.640 -5.114 1.00 0.00 62 THR A N 11
ATOM 15353 C CA . THR A 1 62 ? 8.030 4.667 -5.513 1.00 0.00 62 THR A CA 11
ATOM 15354 C C . THR A 1 62 ? 8.296 3.663 -4.397 1.00 0.00 62 THR A C 11
ATOM 15355 O O . THR A 1 62 ? 8.396 2.460 -4.641 1.00 0.00 62 THR A O 11
ATOM 15366 N N . LYS A 1 63 ? 8.410 4.163 -3.172 1.00 0.00 63 LYS A N 11
ATOM 15367 C CA . LYS A 1 63 ? 8.663 3.310 -2.017 1.00 0.00 63 LYS A CA 11
ATOM 15368 C C . LYS A 1 63 ? 7.575 2.251 -1.874 1.00 0.00 63 LYS A C 11
ATOM 15369 O O . LYS A 1 63 ? 7.856 1.100 -1.537 1.00 0.00 63 LYS A O 11
ATOM 15388 N N . ASP A 1 64 ? 6.334 2.646 -2.134 1.00 0.00 64 ASP A N 11
ATOM 15389 C CA . ASP A 1 64 ? 5.203 1.730 -2.037 1.00 0.00 64 ASP A CA 11
ATOM 15390 C C . ASP A 1 64 ? 5.086 0.876 -3.295 1.00 0.00 64 ASP A C 11
ATOM 15391 O O . ASP A 1 64 ? 4.544 -0.229 -3.261 1.00 0.00 64 ASP A O 11
ATOM 15400 N N . LEU A 1 65 ? 5.597 1.396 -4.406 1.00 0.00 65 LEU A N 11
ATOM 15401 C CA . LEU A 1 65 ? 5.548 0.682 -5.677 1.00 0.00 65 LEU A CA 11
ATOM 15402 C C . LEU A 1 65 ? 6.170 -0.705 -5.547 1.00 0.00 65 LEU A C 11
ATOM 15403 O O . LEU A 1 65 ? 5.865 -1.607 -6.326 1.00 0.00 65 LEU A O 11
ATOM 15419 N N . GLU A 1 66 ? 7.041 -0.867 -4.556 1.00 0.00 66 GLU A N 11
ATOM 15420 C CA . GLU A 1 66 ? 7.703 -2.145 -4.323 1.00 0.00 66 GLU A CA 11
ATOM 15421 C C . GLU A 1 66 ? 6.685 -3.278 -4.241 1.00 0.00 66 GLU A C 11
ATOM 15422 O O . GLU A 1 66 ? 6.641 -4.151 -5.108 1.00 0.00 66 GLU A O 11
ATOM 15434 N N . ARG A 1 67 ? 5.869 -3.258 -3.193 1.00 0.00 67 ARG A N 11
ATOM 15435 C CA . ARG A 1 67 ? 4.852 -4.284 -2.996 1.00 0.00 67 ARG A CA 11
ATOM 15436 C C . ARG A 1 67 ? 4.292 -4.758 -4.334 1.00 0.00 67 ARG A C 11
ATOM 15437 O O . ARG A 1 67 ? 4.350 -5.945 -4.658 1.00 0.00 67 ARG A O 11
ATOM 15458 N N . TYR A 1 68 ? 3.749 -3.824 -5.106 1.00 0.00 68 TYR A N 11
ATOM 15459 C CA . TYR A 1 68 ? 3.175 -4.146 -6.407 1.00 0.00 68 TYR A CA 11
ATOM 15460 C C . TYR A 1 68 ? 4.050 -5.146 -7.156 1.00 0.00 68 TYR A C 11
ATOM 15461 O O . TYR A 1 68 ? 3.554 -6.110 -7.736 1.00 0.00 68 TYR A O 11
ATOM 15479 N N . ASN A 1 69 ? 5.358 -4.907 -7.138 1.00 0.00 69 ASN A N 11
ATOM 15480 C CA . ASN A 1 69 ? 6.305 -5.787 -7.815 1.00 0.00 69 ASN A CA 11
ATOM 15481 C C . ASN A 1 69 ? 6.351 -7.156 -7.144 1.00 0.00 69 ASN A C 11
ATOM 15482 O O . ASN A 1 69 ? 6.305 -8.188 -7.813 1.00 0.00 69 ASN A O 11
ATOM 15493 N N . SER A 1 70 ? 6.441 -7.156 -5.818 1.00 0.00 70 SER A N 11
ATOM 15494 C CA . SER A 1 70 ? 6.496 -8.398 -5.056 1.00 0.00 70 SER A CA 11
ATOM 15495 C C . SER A 1 70 ? 5.390 -9.353 -5.492 1.00 0.00 70 SER A C 11
ATOM 15496 O O . SER A 1 70 ? 5.628 -10.543 -5.697 1.00 0.00 70 SER A O 11
ATOM 15504 N N . GLN A 1 71 ? 4.179 -8.822 -5.632 1.00 0.00 71 GLN A N 11
ATOM 15505 C CA . GLN A 1 71 ? 3.035 -9.627 -6.043 1.00 0.00 71 GLN A CA 11
ATOM 15506 C C . GLN A 1 71 ? 3.107 -9.956 -7.531 1.00 0.00 71 GLN A C 11
ATOM 15507 O O . GLN A 1 71 ? 2.700 -11.035 -7.959 1.00 0.00 71 GLN A O 11
ATOM 15521 N N . MET A 1 72 ? 3.628 -9.017 -8.314 1.00 0.00 72 MET A N 11
ATOM 15522 C CA . MET A 1 72 ? 3.754 -9.207 -9.755 1.00 0.00 72 MET A CA 11
ATOM 15523 C C . MET A 1 72 ? 4.511 -10.494 -10.069 1.00 0.00 72 MET A C 11
ATOM 15524 O O . MET A 1 72 ? 4.142 -11.238 -10.977 1.00 0.00 72 MET A O 11
ATOM 15538 N N . LYS A 1 73 ? 5.573 -10.750 -9.312 1.00 0.00 73 LYS A N 11
ATOM 15539 C CA . LYS A 1 73 ? 6.382 -11.947 -9.508 1.00 0.00 73 LYS A CA 11
ATOM 15540 C C . LYS A 1 73 ? 5.501 -13.158 -9.798 1.00 0.00 73 LYS A C 11
ATOM 15541 O O . LYS A 1 73 ? 5.777 -13.933 -10.714 1.00 0.00 73 LYS A O 11
ATOM 15560 N N . ARG A 1 74 ? 4.440 -13.313 -9.013 1.00 0.00 74 ARG A N 11
ATOM 15561 C CA . ARG A 1 74 ? 3.519 -14.430 -9.187 1.00 0.00 74 ARG A CA 11
ATOM 15562 C C . ARG A 1 74 ? 2.837 -14.366 -10.550 1.00 0.00 74 ARG A C 11
ATOM 15563 O O . ARG A 1 74 ? 2.851 -15.335 -11.308 1.00 0.00 74 ARG A O 11
ATOM 15584 N N . ALA A 1 75 ? 2.241 -13.218 -10.855 1.00 0.00 75 ALA A N 11
ATOM 15585 C CA . ALA A 1 75 ? 1.556 -13.027 -12.127 1.00 0.00 75 ALA A CA 11
ATOM 15586 C C . ALA A 1 75 ? 2.484 -13.324 -13.300 1.00 0.00 75 ALA A C 11
ATOM 15587 O O . ALA A 1 75 ? 2.042 -13.795 -14.349 1.00 0.00 75 ALA A O 11
ATOM 15594 N N . ILE A 1 76 ? 3.769 -13.044 -13.117 1.00 0.00 76 ILE A N 11
ATOM 15595 C CA . ILE A 1 76 ? 4.759 -13.281 -14.161 1.00 0.00 76 ILE A CA 11
ATOM 15596 C C . ILE A 1 76 ? 5.007 -14.773 -14.353 1.00 0.00 76 ILE A C 11
ATOM 15597 O O . ILE A 1 76 ? 5.609 -15.189 -15.343 1.00 0.00 76 ILE A O 11
ATOM 15613 N N . GLU A 1 77 ? 4.539 -15.574 -13.401 1.00 0.00 77 GLU A N 11
ATOM 15614 C CA . GLU A 1 77 ? 4.710 -17.020 -13.467 1.00 0.00 77 GLU A CA 11
ATOM 15615 C C . GLU A 1 77 ? 3.409 -17.704 -13.877 1.00 0.00 77 GLU A C 11
ATOM 15616 O O . GLU A 1 77 ? 3.071 -18.772 -13.369 1.00 0.00 77 GLU A O 11
ATOM 15628 N N . GLN A 1 78 ? 2.685 -17.079 -14.800 1.00 0.00 78 GLN A N 11
ATOM 15629 C CA . GLN A 1 78 ? 1.421 -17.626 -15.278 1.00 0.00 78 GLN A CA 11
ATOM 15630 C C . GLN A 1 78 ? 0.592 -18.174 -14.121 1.00 0.00 78 GLN A C 11
ATOM 15631 O O . GLN A 1 78 ? -0.008 -19.243 -14.227 1.00 0.00 78 GLN A O 11
ATOM 15645 N N . GLU A 1 79 ? 0.565 -17.434 -13.017 1.00 0.00 79 GLU A N 11
ATOM 15646 C CA . GLU A 1 79 ? -0.189 -17.848 -11.839 1.00 0.00 79 GLU A CA 11
ATOM 15647 C C . GLU A 1 79 ? -1.480 -17.044 -11.710 1.00 0.00 79 GLU A C 11
ATOM 15648 O O . GLU A 1 79 ? -2.564 -17.609 -11.563 1.00 0.00 79 GLU A O 11
ATOM 15660 N N . SER A 1 80 ? -1.355 -15.722 -11.765 1.00 0.00 80 SER A N 11
ATOM 15661 C CA . SER A 1 80 ? -2.510 -14.839 -11.649 1.00 0.00 80 SER A CA 11
ATOM 15662 C C . SER A 1 80 ? -3.606 -15.248 -12.629 1.00 0.00 80 SER A C 11
ATOM 15663 O O . SER A 1 80 ? -3.326 -15.789 -13.698 1.00 0.00 80 SER A O 11
ATOM 15671 N N . GLN A 1 81 ? -4.853 -14.984 -12.254 1.00 0.00 81 GLN A N 11
ATOM 15672 C CA . GLN A 1 81 ? -5.992 -15.325 -13.099 1.00 0.00 81 GLN A CA 11
ATOM 15673 C C . GLN A 1 81 ? -6.113 -14.353 -14.268 1.00 0.00 81 GLN A C 11
ATOM 15674 O O . GLN A 1 81 ? -6.518 -13.204 -14.092 1.00 0.00 81 GLN A O 11
ATOM 15688 N N . MET A 1 82 ? -5.759 -14.821 -15.460 1.00 0.00 82 MET A N 11
ATOM 15689 C CA . MET A 1 82 ? -5.829 -13.993 -16.658 1.00 0.00 82 MET A CA 11
ATOM 15690 C C . MET A 1 82 ? -6.537 -14.731 -17.789 1.00 0.00 82 MET A C 11
ATOM 15691 O O . MET A 1 82 ? -6.051 -15.752 -18.277 1.00 0.00 82 MET A O 11
ATOM 15705 N N . SER A 1 83 ? -7.688 -14.210 -18.201 1.00 0.00 83 SER A N 11
ATOM 15706 C CA . SER A 1 83 ? -8.465 -14.822 -19.272 1.00 0.00 83 SER A CA 11
ATOM 15707 C C . SER A 1 83 ? -7.550 -15.368 -20.364 1.00 0.00 83 SER A C 11
ATOM 15708 O O . SER A 1 83 ? -7.748 -16.478 -20.859 1.00 0.00 83 SER A O 11
ATOM 15716 N N . LEU A 1 84 ? -6.547 -14.580 -20.735 1.00 0.00 84 LEU A N 11
ATOM 15717 C CA . LEU A 1 84 ? -5.599 -14.982 -21.768 1.00 0.00 84 LEU A CA 11
ATOM 15718 C C . LEU A 1 84 ? -4.275 -15.421 -21.151 1.00 0.00 84 LEU A C 11
ATOM 15719 O O . LEU A 1 84 ? -3.745 -14.762 -20.255 1.00 0.00 84 LEU A O 11
ATOM 15735 N N . LYS A 1 85 ? -3.742 -16.537 -21.637 1.00 0.00 85 LYS A N 11
ATOM 15736 C CA . LYS A 1 85 ? -2.478 -17.064 -21.137 1.00 0.00 85 LYS A CA 11
ATOM 15737 C C . LYS A 1 85 ? -1.341 -16.764 -22.109 1.00 0.00 85 LYS A C 11
ATOM 15738 O O . LYS A 1 85 ? -0.388 -16.064 -21.767 1.00 0.00 85 LYS A O 11
ATOM 15757 N N . ASP A 1 86 ? -1.450 -17.296 -23.321 1.00 0.00 86 ASP A N 11
ATOM 15758 C CA . ASP A 1 86 ? -0.433 -17.084 -24.344 1.00 0.00 86 ASP A CA 11
ATOM 15759 C C . ASP A 1 86 ? -0.670 -15.770 -25.082 1.00 0.00 86 ASP A C 11
ATOM 15760 O O . ASP A 1 86 ? -1.812 -15.349 -25.268 1.00 0.00 86 ASP A O 11
ATOM 15769 N N . SER A 1 87 ? 0.415 -15.127 -25.500 1.00 0.00 87 SER A N 11
ATOM 15770 C CA . SER A 1 87 ? 0.325 -13.858 -26.213 1.00 0.00 87 SER A CA 11
ATOM 15771 C C . SER A 1 87 ? 0.249 -14.087 -27.720 1.00 0.00 87 SER A C 11
ATOM 15772 O O . SER A 1 87 ? 1.220 -14.513 -28.344 1.00 0.00 87 SER A O 11
ATOM 15780 N N . GLY A 1 88 ? -0.914 -13.799 -28.298 1.00 0.00 88 GLY A N 11
ATOM 15781 C CA . GLY A 1 88 ? -1.097 -13.980 -29.726 1.00 0.00 88 GLY A CA 11
ATOM 15782 C C . GLY A 1 88 ? -0.941 -15.426 -30.152 1.00 0.00 88 GLY A C 11
ATOM 15783 O O . GLY A 1 88 ? -0.445 -16.267 -29.402 1.00 0.00 88 GLY A O 11
ATOM 15787 N N . PRO A 1 89 ? -1.374 -15.733 -31.384 1.00 0.00 89 PRO A N 11
ATOM 15788 C CA . PRO A 1 89 ? -1.292 -17.089 -31.937 1.00 0.00 89 PRO A CA 11
ATOM 15789 C C . PRO A 1 89 ? 0.144 -17.509 -32.230 1.00 0.00 89 PRO A C 11
ATOM 15790 O O . PRO A 1 89 ? 1.078 -16.726 -32.059 1.00 0.00 89 PRO A O 11
ATOM 15801 N N . SER A 1 90 ? 0.314 -18.751 -32.673 1.00 0.00 90 SER A N 11
ATOM 15802 C CA . SER A 1 90 ? 1.637 -19.277 -32.986 1.00 0.00 90 SER A CA 11
ATOM 15803 C C . SER A 1 90 ? 1.859 -19.325 -34.495 1.00 0.00 90 SER A C 11
ATOM 15804 O O . SER A 1 90 ? 0.959 -19.683 -35.255 1.00 0.00 90 SER A O 11
ATOM 15812 N N . SER A 1 91 ? 3.064 -18.961 -34.921 1.00 0.00 91 SER A N 11
ATOM 15813 C CA . SER A 1 91 ? 3.405 -18.958 -36.339 1.00 0.00 91 SER A CA 11
ATOM 15814 C C . SER A 1 91 ? 4.916 -19.034 -36.535 1.00 0.00 91 SER A C 11
ATOM 15815 O O . SER A 1 91 ? 5.661 -18.192 -36.035 1.00 0.00 91 SER A O 11
ATOM 15823 N N . GLY A 1 92 ? 5.361 -20.051 -37.267 1.00 0.00 92 GLY A N 11
ATOM 15824 C CA . GLY A 1 92 ? 6.781 -20.219 -37.517 1.00 0.00 92 GLY A CA 11
ATOM 15825 C C . GLY A 1 92 ? 7.078 -20.565 -38.963 1.00 0.00 92 GLY A C 11
ATOM 15826 O O . GLY A 1 92 ? 6.162 -20.755 -39.763 1.00 0.00 92 GLY A O 11
ATOM 15830 N N . GLY A 1 1 ? -4.835 7.289 -13.671 1.00 0.00 1 GLY A N 12
ATOM 15831 C CA . GLY A 1 1 ? -4.376 6.026 -14.220 1.00 0.00 1 GLY A CA 12
ATOM 15832 C C . GLY A 1 1 ? -4.500 5.971 -15.730 1.00 0.00 1 GLY A C 12
ATOM 15833 O O . GLY A 1 1 ? -4.704 6.996 -16.381 1.00 0.00 1 GLY A O 12
ATOM 15837 N N . SER A 1 2 ? -4.374 4.772 -16.289 1.00 0.00 2 SER A N 12
ATOM 15838 C CA . SER A 1 2 ? -4.468 4.588 -17.733 1.00 0.00 2 SER A CA 12
ATOM 15839 C C . SER A 1 2 ? -4.837 3.148 -18.074 1.00 0.00 2 SER A C 12
ATOM 15840 O O . SER A 1 2 ? -4.493 2.218 -17.345 1.00 0.00 2 SER A O 12
ATOM 15848 N N . SER A 1 3 ? -5.538 2.971 -19.189 1.00 0.00 3 SER A N 12
ATOM 15849 C CA . SER A 1 3 ? -5.958 1.645 -19.627 1.00 0.00 3 SER A CA 12
ATOM 15850 C C . SER A 1 3 ? -6.394 0.794 -18.439 1.00 0.00 3 SER A C 12
ATOM 15851 O O . SER A 1 3 ? -6.066 -0.389 -18.354 1.00 0.00 3 SER A O 12
ATOM 15859 N N . GLY A 1 4 ? -7.137 1.406 -17.521 1.00 0.00 4 GLY A N 12
ATOM 15860 C CA . GLY A 1 4 ? -7.607 0.690 -16.349 1.00 0.00 4 GLY A CA 12
ATOM 15861 C C . GLY A 1 4 ? -8.364 -0.574 -16.706 1.00 0.00 4 GLY A C 12
ATOM 15862 O O . GLY A 1 4 ? -9.243 -0.556 -17.567 1.00 0.00 4 GLY A O 12
ATOM 15866 N N . SER A 1 5 ? -8.021 -1.674 -16.044 1.00 0.00 5 SER A N 12
ATOM 15867 C CA . SER A 1 5 ? -8.670 -2.954 -16.301 1.00 0.00 5 SER A CA 12
ATOM 15868 C C . SER A 1 5 ? -8.342 -3.960 -15.201 1.00 0.00 5 SER A C 12
ATOM 15869 O O . SER A 1 5 ? -7.315 -3.850 -14.531 1.00 0.00 5 SER A O 12
ATOM 15877 N N . SER A 1 6 ? -9.221 -4.940 -15.022 1.00 0.00 6 SER A N 12
ATOM 15878 C CA . SER A 1 6 ? -9.028 -5.964 -14.002 1.00 0.00 6 SER A CA 12
ATOM 15879 C C . SER A 1 6 ? -7.638 -6.583 -14.111 1.00 0.00 6 SER A C 12
ATOM 15880 O O . SER A 1 6 ? -7.055 -6.641 -15.192 1.00 0.00 6 SER A O 12
ATOM 15888 N N . GLY A 1 7 ? -7.113 -7.046 -12.980 1.00 0.00 7 GLY A N 12
ATOM 15889 C CA . GLY A 1 7 ? -5.796 -7.655 -12.969 1.00 0.00 7 GLY A CA 12
ATOM 15890 C C . GLY A 1 7 ? -4.888 -7.052 -11.916 1.00 0.00 7 GLY A C 12
ATOM 15891 O O . GLY A 1 7 ? -5.359 -6.528 -10.906 1.00 0.00 7 GLY A O 12
ATOM 15895 N N . ILE A 1 8 ? -3.582 -7.127 -12.150 1.00 0.00 8 ILE A N 12
ATOM 15896 C CA . ILE A 1 8 ? -2.606 -6.585 -11.213 1.00 0.00 8 ILE A CA 12
ATOM 15897 C C . ILE A 1 8 ? -2.899 -5.121 -10.900 1.00 0.00 8 ILE A C 12
ATOM 15898 O O . ILE A 1 8 ? -2.571 -4.229 -11.683 1.00 0.00 8 ILE A O 12
ATOM 15914 N N . LYS A 1 9 ? -3.516 -4.880 -9.748 1.00 0.00 9 LYS A N 12
ATOM 15915 C CA . LYS A 1 9 ? -3.851 -3.525 -9.328 1.00 0.00 9 LYS A CA 12
ATOM 15916 C C . LYS A 1 9 ? -2.592 -2.733 -8.990 1.00 0.00 9 LYS A C 12
ATOM 15917 O O . LYS A 1 9 ? -1.766 -3.172 -8.189 1.00 0.00 9 LYS A O 12
ATOM 15936 N N . LYS A 1 10 ? -2.452 -1.563 -9.603 1.00 0.00 10 LYS A N 12
ATOM 15937 C CA . LYS A 1 10 ? -1.295 -0.708 -9.366 1.00 0.00 10 LYS A CA 12
ATOM 15938 C C . LYS A 1 10 ? -1.565 0.267 -8.225 1.00 0.00 10 LYS A C 12
ATOM 15939 O O . LYS A 1 10 ? -2.678 0.764 -8.050 1.00 0.00 10 LYS A O 12
ATOM 15958 N N . PRO A 1 11 ? -0.523 0.551 -7.429 1.00 0.00 11 PRO A N 12
ATOM 15959 C CA . PRO A 1 11 ? -0.623 1.471 -6.292 1.00 0.00 11 PRO A CA 12
ATOM 15960 C C . PRO A 1 11 ? -0.806 2.919 -6.733 1.00 0.00 11 PRO A C 12
ATOM 15961 O O . PRO A 1 11 ? -0.405 3.299 -7.832 1.00 0.00 11 PRO A O 12
ATOM 15972 N N . MET A 1 12 ? -1.415 3.724 -5.867 1.00 0.00 12 MET A N 12
ATOM 15973 C CA . MET A 1 12 ? -1.649 5.131 -6.167 1.00 0.00 12 MET A CA 12
ATOM 15974 C C . MET A 1 12 ? -0.360 5.815 -6.610 1.00 0.00 12 MET A C 12
ATOM 15975 O O . MET A 1 12 ? 0.671 5.706 -5.946 1.00 0.00 12 MET A O 12
ATOM 15989 N N . SER A 1 13 ? -0.425 6.520 -7.735 1.00 0.00 13 SER A N 12
ATOM 15990 C CA . SER A 1 13 ? 0.739 7.218 -8.268 1.00 0.00 13 SER A CA 12
ATOM 15991 C C . SER A 1 13 ? 0.947 8.551 -7.555 1.00 0.00 13 SER A C 12
ATOM 15992 O O . SER A 1 13 ? 0.011 9.119 -6.992 1.00 0.00 13 SER A O 12
ATOM 16000 N N . ALA A 1 14 ? 2.181 9.043 -7.583 1.00 0.00 14 ALA A N 12
ATOM 16001 C CA . ALA A 1 14 ? 2.513 10.309 -6.941 1.00 0.00 14 ALA A CA 12
ATOM 16002 C C . ALA A 1 14 ? 1.521 11.399 -7.332 1.00 0.00 14 ALA A C 12
ATOM 16003 O O . ALA A 1 14 ? 1.181 12.263 -6.522 1.00 0.00 14 ALA A O 12
ATOM 16010 N N . SER A 1 15 ? 1.059 11.354 -8.577 1.00 0.00 15 SER A N 12
ATOM 16011 C CA . SER A 1 15 ? 0.109 12.341 -9.077 1.00 0.00 15 SER A CA 12
ATOM 16012 C C . SER A 1 15 ? -1.198 12.284 -8.291 1.00 0.00 15 SER A C 12
ATOM 16013 O O . SER A 1 15 ? -1.856 13.303 -8.084 1.00 0.00 15 SER A O 12
ATOM 16021 N N . ALA A 1 16 ? -1.566 11.083 -7.856 1.00 0.00 16 ALA A N 12
ATOM 16022 C CA . ALA A 1 16 ? -2.793 10.892 -7.091 1.00 0.00 16 ALA A CA 12
ATOM 16023 C C . ALA A 1 16 ? -2.653 11.453 -5.680 1.00 0.00 16 ALA A C 12
ATOM 16024 O O . ALA A 1 16 ? -3.470 12.264 -5.240 1.00 0.00 16 ALA A O 12
ATOM 16031 N N . LEU A 1 17 ? -1.615 11.018 -4.975 1.00 0.00 17 LEU A N 12
ATOM 16032 C CA . LEU A 1 17 ? -1.369 11.477 -3.612 1.00 0.00 17 LEU A CA 12
ATOM 16033 C C . LEU A 1 17 ? -1.575 12.984 -3.500 1.00 0.00 17 LEU A C 12
ATOM 16034 O O . LEU A 1 17 ? -2.479 13.448 -2.805 1.00 0.00 17 LEU A O 12
ATOM 16050 N N . PHE A 1 18 ? -0.731 13.744 -4.190 1.00 0.00 18 PHE A N 12
ATOM 16051 C CA . PHE A 1 18 ? -0.821 15.199 -4.169 1.00 0.00 18 PHE A CA 12
ATOM 16052 C C . PHE A 1 18 ? -2.275 15.656 -4.239 1.00 0.00 18 PHE A C 12
ATOM 16053 O O . PHE A 1 18 ? -2.679 16.589 -3.545 1.00 0.00 18 PHE A O 12
ATOM 16070 N N . VAL A 1 19 ? -3.058 14.990 -5.082 1.00 0.00 19 VAL A N 12
ATOM 16071 C CA . VAL A 1 19 ? -4.468 15.326 -5.242 1.00 0.00 19 VAL A CA 12
ATOM 16072 C C . VAL A 1 19 ? -5.255 15.018 -3.973 1.00 0.00 19 VAL A C 12
ATOM 16073 O O . VAL A 1 19 ? -5.793 15.919 -3.331 1.00 0.00 19 VAL A O 12
ATOM 16086 N N . GLN A 1 20 ? -5.316 13.738 -3.618 1.00 0.00 20 GLN A N 12
ATOM 16087 C CA . GLN A 1 20 ? -6.037 13.311 -2.425 1.00 0.00 20 GLN A CA 12
ATOM 16088 C C . GLN A 1 20 ? -5.656 14.169 -1.222 1.00 0.00 20 GLN A C 12
ATOM 16089 O O . GLN A 1 20 ? -6.391 14.234 -0.236 1.00 0.00 20 GLN A O 12
ATOM 16103 N N . ASP A 1 21 ? -4.504 14.824 -1.310 1.00 0.00 21 ASP A N 12
ATOM 16104 C CA . ASP A 1 21 ? -4.026 15.679 -0.230 1.00 0.00 21 ASP A CA 12
ATOM 16105 C C . ASP A 1 21 ? -4.746 17.024 -0.242 1.00 0.00 21 ASP A C 12
ATOM 16106 O O . ASP A 1 21 ? -5.331 17.436 0.760 1.00 0.00 21 ASP A O 12
ATOM 16115 N N . HIS A 1 22 ? -4.696 17.705 -1.382 1.00 0.00 22 HIS A N 12
ATOM 16116 C CA . HIS A 1 22 ? -5.343 19.005 -1.525 1.00 0.00 22 HIS A CA 12
ATOM 16117 C C . HIS A 1 22 ? -6.702 18.864 -2.204 1.00 0.00 22 HIS A C 12
ATOM 16118 O O . HIS A 1 22 ? -7.289 19.850 -2.649 1.00 0.00 22 HIS A O 12
ATOM 16133 N N . ARG A 1 23 ? -7.195 17.632 -2.280 1.00 0.00 23 ARG A N 12
ATOM 16134 C CA . ARG A 1 23 ? -8.483 17.363 -2.907 1.00 0.00 23 ARG A CA 12
ATOM 16135 C C . ARG A 1 23 ? -9.625 17.934 -2.071 1.00 0.00 23 ARG A C 12
ATOM 16136 O O . ARG A 1 23 ? -10.395 18.781 -2.524 1.00 0.00 23 ARG A O 12
ATOM 16157 N N . PRO A 1 24 ? -9.738 17.461 -0.821 1.00 0.00 24 PRO A N 12
ATOM 16158 C CA . PRO A 1 24 ? -10.782 17.911 0.104 1.00 0.00 24 PRO A CA 12
ATOM 16159 C C . PRO A 1 24 ? -10.570 19.349 0.563 1.00 0.00 24 PRO A C 12
ATOM 16160 O O . PRO A 1 24 ? -11.529 20.082 0.800 1.00 0.00 24 PRO A O 12
ATOM 16171 N N . GLN A 1 25 ? -9.307 19.746 0.686 1.00 0.00 25 GLN A N 12
ATOM 16172 C CA . GLN A 1 25 ? -8.970 21.097 1.117 1.00 0.00 25 GLN A CA 12
ATOM 16173 C C . GLN A 1 25 ? -9.606 22.136 0.200 1.00 0.00 25 GLN A C 12
ATOM 16174 O O . GLN A 1 25 ? -10.270 23.065 0.662 1.00 0.00 25 GLN A O 12
ATOM 16188 N N . PHE A 1 26 ? -9.400 21.974 -1.103 1.00 0.00 26 PHE A N 12
ATOM 16189 C CA . PHE A 1 26 ? -9.952 22.899 -2.086 1.00 0.00 26 PHE A CA 12
ATOM 16190 C C . PHE A 1 26 ? -11.427 23.174 -1.805 1.00 0.00 26 PHE A C 12
ATOM 16191 O O . PHE A 1 26 ? -11.840 24.326 -1.667 1.00 0.00 26 PHE A O 12
ATOM 16208 N N . LEU A 1 27 ? -12.216 22.108 -1.722 1.00 0.00 27 LEU A N 12
ATOM 16209 C CA . LEU A 1 27 ? -13.645 22.233 -1.458 1.00 0.00 27 LEU A CA 12
ATOM 16210 C C . LEU A 1 27 ? -13.907 23.236 -0.340 1.00 0.00 27 LEU A C 12
ATOM 16211 O O . LEU A 1 27 ? -14.653 24.199 -0.519 1.00 0.00 27 LEU A O 12
ATOM 16227 N N . ILE A 1 28 ? -13.286 23.005 0.812 1.00 0.00 28 ILE A N 12
ATOM 16228 C CA . ILE A 1 28 ? -13.450 23.891 1.958 1.00 0.00 28 ILE A CA 12
ATOM 16229 C C . ILE A 1 28 ? -13.336 25.354 1.543 1.00 0.00 28 ILE A C 12
ATOM 16230 O O . ILE A 1 28 ? -14.298 26.114 1.647 1.00 0.00 28 ILE A O 12
ATOM 16246 N N . GLU A 1 29 ? -12.155 25.739 1.071 1.00 0.00 29 GLU A N 12
ATOM 16247 C CA . GLU A 1 29 ? -11.917 27.112 0.639 1.00 0.00 29 GLU A CA 12
ATOM 16248 C C . GLU A 1 29 ? -12.974 27.556 -0.368 1.00 0.00 29 GLU A C 12
ATOM 16249 O O . GLU A 1 29 ? -13.553 28.634 -0.240 1.00 0.00 29 GLU A O 12
ATOM 16261 N N . ASN A 1 30 ? -13.219 26.717 -1.369 1.00 0.00 30 ASN A N 12
ATOM 16262 C CA . ASN A 1 30 ? -14.206 27.024 -2.399 1.00 0.00 30 ASN A CA 12
ATOM 16263 C C . ASN A 1 30 ? -15.329 25.991 -2.401 1.00 0.00 30 ASN A C 12
ATOM 16264 O O . ASN A 1 30 ? -15.332 25.042 -3.185 1.00 0.00 30 ASN A O 12
ATOM 16275 N N . PRO A 1 31 ? -16.307 26.179 -1.502 1.00 0.00 31 PRO A N 12
ATOM 16276 C CA . PRO A 1 31 ? -17.454 25.275 -1.380 1.00 0.00 31 PRO A CA 12
ATOM 16277 C C . PRO A 1 31 ? -18.398 25.373 -2.574 1.00 0.00 31 PRO A C 12
ATOM 16278 O O . PRO A 1 31 ? -19.319 24.568 -2.718 1.00 0.00 31 PRO A O 12
ATOM 16289 N N . LYS A 1 32 ? -18.164 26.364 -3.427 1.00 0.00 32 LYS A N 12
ATOM 16290 C CA . LYS A 1 32 ? -18.993 26.567 -4.610 1.00 0.00 32 LYS A CA 12
ATOM 16291 C C . LYS A 1 32 ? -18.557 25.645 -5.744 1.00 0.00 32 LYS A C 12
ATOM 16292 O O . LYS A 1 32 ? -19.359 25.278 -6.604 1.00 0.00 32 LYS A O 12
ATOM 16311 N N . THR A 1 33 ? -17.281 25.272 -5.741 1.00 0.00 33 THR A N 12
ATOM 16312 C CA . THR A 1 33 ? -16.739 24.392 -6.769 1.00 0.00 33 THR A CA 12
ATOM 16313 C C . THR A 1 33 ? -17.219 22.959 -6.575 1.00 0.00 33 THR A C 12
ATOM 16314 O O . THR A 1 33 ? -17.256 22.453 -5.453 1.00 0.00 33 THR A O 12
ATOM 16325 N N . SER A 1 34 ? -17.585 22.308 -7.675 1.00 0.00 34 SER A N 12
ATOM 16326 C CA . SER A 1 34 ? -18.067 20.933 -7.625 1.00 0.00 34 SER A CA 12
ATOM 16327 C C . SER A 1 34 ? -16.972 19.992 -7.131 1.00 0.00 34 SER A C 12
ATOM 16328 O O . SER A 1 34 ? -15.815 20.389 -6.985 1.00 0.00 34 SER A O 12
ATOM 16336 N N . LEU A 1 35 ? -17.345 18.743 -6.876 1.00 0.00 35 LEU A N 12
ATOM 16337 C CA . LEU A 1 35 ? -16.396 17.743 -6.399 1.00 0.00 35 LEU A CA 12
ATOM 16338 C C . LEU A 1 35 ? -15.293 17.504 -7.426 1.00 0.00 35 LEU A C 12
ATOM 16339 O O . LEU A 1 35 ? -14.119 17.761 -7.161 1.00 0.00 35 LEU A O 12
ATOM 16355 N N . GLU A 1 36 ? -15.681 17.014 -8.599 1.00 0.00 36 GLU A N 12
ATOM 16356 C CA . GLU A 1 36 ? -14.724 16.743 -9.666 1.00 0.00 36 GLU A CA 12
ATOM 16357 C C . GLU A 1 36 ? -13.985 18.015 -10.071 1.00 0.00 36 GLU A C 12
ATOM 16358 O O . GLU A 1 36 ? -12.762 18.017 -10.214 1.00 0.00 36 GLU A O 12
ATOM 16370 N N . ASP A 1 37 ? -14.736 19.096 -10.254 1.00 0.00 37 ASP A N 12
ATOM 16371 C CA . ASP A 1 37 ? -14.153 20.375 -10.641 1.00 0.00 37 ASP A CA 12
ATOM 16372 C C . ASP A 1 37 ? -12.951 20.712 -9.766 1.00 0.00 37 ASP A C 12
ATOM 16373 O O . ASP A 1 37 ? -11.836 20.874 -10.261 1.00 0.00 37 ASP A O 12
ATOM 16382 N N . ALA A 1 38 ? -13.185 20.817 -8.462 1.00 0.00 38 ALA A N 12
ATOM 16383 C CA . ALA A 1 38 ? -12.121 21.134 -7.517 1.00 0.00 38 ALA A CA 12
ATOM 16384 C C . ALA A 1 38 ? -10.863 20.326 -7.816 1.00 0.00 38 ALA A C 12
ATOM 16385 O O . ALA A 1 38 ? -9.745 20.800 -7.615 1.00 0.00 38 ALA A O 12
ATOM 16392 N N . THR A 1 39 ? -11.052 19.101 -8.298 1.00 0.00 39 THR A N 12
ATOM 16393 C CA . THR A 1 39 ? -9.933 18.226 -8.623 1.00 0.00 39 THR A CA 12
ATOM 16394 C C . THR A 1 39 ? -9.404 18.508 -10.024 1.00 0.00 39 THR A C 12
ATOM 16395 O O . THR A 1 39 ? -8.202 18.413 -10.276 1.00 0.00 39 THR A O 12
ATOM 16406 N N . LEU A 1 40 ? -10.307 18.857 -10.934 1.00 0.00 40 LEU A N 12
ATOM 16407 C CA . LEU A 1 40 ? -9.930 19.154 -12.312 1.00 0.00 40 LEU A CA 12
ATOM 16408 C C . LEU A 1 40 ? -8.803 20.180 -12.359 1.00 0.00 40 LEU A C 12
ATOM 16409 O O . LEU A 1 40 ? -7.996 20.187 -13.288 1.00 0.00 40 LEU A O 12
ATOM 16425 N N . GLN A 1 41 ? -8.753 21.044 -11.350 1.00 0.00 41 GLN A N 12
ATOM 16426 C CA . GLN A 1 41 ? -7.723 22.073 -11.276 1.00 0.00 41 GLN A CA 12
ATOM 16427 C C . GLN A 1 41 ? -6.482 21.551 -10.560 1.00 0.00 41 GLN A C 12
ATOM 16428 O O . GLN A 1 41 ? -5.355 21.811 -10.982 1.00 0.00 41 GLN A O 12
ATOM 16442 N N . ILE A 1 42 ? -6.697 20.815 -9.475 1.00 0.00 42 ILE A N 12
ATOM 16443 C CA . ILE A 1 42 ? -5.595 20.256 -8.701 1.00 0.00 42 ILE A CA 12
ATOM 16444 C C . ILE A 1 42 ? -4.738 19.328 -9.556 1.00 0.00 42 ILE A C 12
ATOM 16445 O O . ILE A 1 42 ? -3.510 19.387 -9.512 1.00 0.00 42 ILE A O 12
ATOM 16461 N N . GLU A 1 43 ? -5.396 18.474 -10.334 1.00 0.00 43 GLU A N 12
ATOM 16462 C CA . GLU A 1 43 ? -4.693 17.534 -11.199 1.00 0.00 43 GLU A CA 12
ATOM 16463 C C . GLU A 1 43 ? -3.707 18.264 -12.107 1.00 0.00 43 GLU A C 12
ATOM 16464 O O . GLU A 1 43 ? -2.516 17.953 -12.123 1.00 0.00 43 GLU A O 12
ATOM 16476 N N . GLU A 1 44 ? -4.212 19.235 -12.861 1.00 0.00 44 GLU A N 12
ATOM 16477 C CA . GLU A 1 44 ? -3.376 20.008 -13.772 1.00 0.00 44 GLU A CA 12
ATOM 16478 C C . GLU A 1 44 ? -2.306 20.780 -13.005 1.00 0.00 44 GLU A C 12
ATOM 16479 O O . GLU A 1 44 ? -1.208 21.012 -13.513 1.00 0.00 44 GLU A O 12
ATOM 16491 N N . LEU A 1 45 ? -2.634 21.176 -11.781 1.00 0.00 45 LEU A N 12
ATOM 16492 C CA . LEU A 1 45 ? -1.702 21.923 -10.943 1.00 0.00 45 LEU A CA 12
ATOM 16493 C C . LEU A 1 45 ? -0.487 21.072 -10.587 1.00 0.00 45 LEU A C 12
ATOM 16494 O O . LEU A 1 45 ? 0.614 21.591 -10.400 1.00 0.00 45 LEU A O 12
ATOM 16510 N N . TRP A 1 46 ? -0.694 19.763 -10.498 1.00 0.00 46 TRP A N 12
ATOM 16511 C CA . TRP A 1 46 ? 0.385 18.839 -10.166 1.00 0.00 46 TRP A CA 12
ATOM 16512 C C . TRP A 1 46 ? 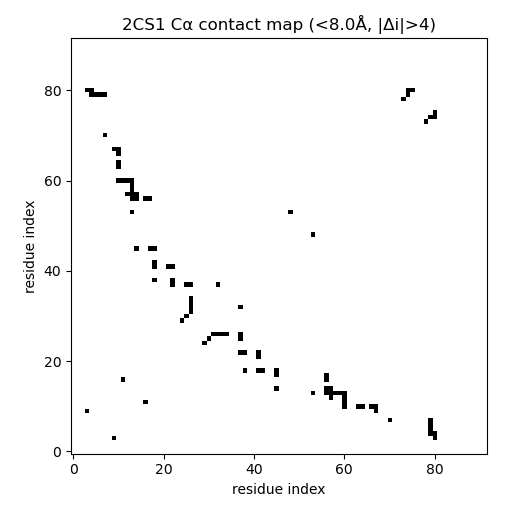1.349 18.686 -11.338 1.00 0.00 46 TRP A C 12
ATOM 16513 O O . TRP A 1 46 ? 2.529 18.389 -11.149 1.00 0.00 46 TRP A O 12
ATOM 16534 N N . LYS A 1 47 ? 0.840 18.890 -12.548 1.00 0.00 47 LYS A N 12
ATOM 16535 C CA . LYS A 1 47 ? 1.656 18.776 -13.751 1.00 0.00 47 LYS A CA 12
ATOM 16536 C C . LYS A 1 47 ? 2.427 20.066 -14.009 1.00 0.00 47 LYS A C 12
ATOM 16537 O O . LYS A 1 47 ? 3.361 20.094 -14.812 1.00 0.00 47 LYS A O 12
ATOM 16556 N N . THR A 1 48 ? 2.032 21.134 -13.323 1.00 0.00 48 THR A N 12
ATOM 16557 C CA . THR A 1 48 ? 2.687 22.427 -13.478 1.00 0.00 48 THR A CA 12
ATOM 16558 C C . THR A 1 48 ? 3.509 22.778 -12.244 1.00 0.00 48 THR A C 12
ATOM 16559 O O . THR A 1 48 ? 4.096 23.858 -12.162 1.00 0.00 48 THR A O 12
ATOM 16570 N N . LEU A 1 49 ? 3.550 21.860 -11.284 1.00 0.00 49 LEU A N 12
ATOM 16571 C CA . LEU A 1 49 ? 4.302 22.073 -10.053 1.00 0.00 49 LEU A CA 12
ATOM 16572 C C . LEU A 1 49 ? 5.790 22.235 -10.345 1.00 0.00 49 LEU A C 12
ATOM 16573 O O . LEU A 1 49 ? 6.211 22.226 -11.502 1.00 0.00 49 LEU A O 12
ATOM 16589 N N . SER A 1 50 ? 6.583 22.381 -9.288 1.00 0.00 50 SER A N 12
ATOM 16590 C CA . SER A 1 50 ? 8.025 22.546 -9.432 1.00 0.00 50 SER A CA 12
ATOM 16591 C C . SER A 1 50 ? 8.697 21.212 -9.738 1.00 0.00 50 SER A C 12
ATOM 16592 O O . SER A 1 50 ? 8.029 20.193 -9.907 1.00 0.00 50 SER A O 12
ATOM 16600 N N . GLU A 1 51 ? 10.025 21.227 -9.807 1.00 0.00 51 GLU A N 12
ATOM 16601 C CA . GLU A 1 51 ? 10.788 20.018 -10.094 1.00 0.00 51 GLU A CA 12
ATOM 16602 C C . GLU A 1 51 ? 10.969 19.177 -8.834 1.00 0.00 51 GLU A C 12
ATOM 16603 O O . GLU A 1 51 ? 10.601 18.003 -8.801 1.00 0.00 51 GLU A O 12
ATOM 16615 N N . GLU A 1 52 ? 11.538 19.787 -7.799 1.00 0.00 52 GLU A N 12
ATOM 16616 C CA . GLU A 1 52 ? 11.768 19.093 -6.537 1.00 0.00 52 GLU A CA 12
ATOM 16617 C C . GLU A 1 52 ? 10.449 18.656 -5.907 1.00 0.00 52 GLU A C 12
ATOM 16618 O O . GLU A 1 52 ? 10.377 17.617 -5.252 1.00 0.00 52 GLU A O 12
ATOM 16630 N N . GLU A 1 53 ? 9.408 19.456 -6.112 1.00 0.00 53 GLU A N 12
ATOM 16631 C CA . GLU A 1 53 ? 8.091 19.152 -5.564 1.00 0.00 53 GLU A CA 12
ATOM 16632 C C . GLU A 1 53 ? 7.622 17.770 -6.010 1.00 0.00 53 GLU A C 12
ATOM 16633 O O . GLU A 1 53 ? 7.363 16.893 -5.185 1.00 0.00 53 GLU A O 12
ATOM 16645 N N . LYS A 1 54 ? 7.515 17.583 -7.321 1.00 0.00 54 LYS A N 12
ATOM 16646 C CA . LYS A 1 54 ? 7.078 16.309 -7.879 1.00 0.00 54 LYS A CA 12
ATOM 16647 C C . LYS A 1 54 ? 7.917 15.158 -7.331 1.00 0.00 54 LYS A C 12
ATOM 16648 O O . LYS A 1 54 ? 7.417 14.049 -7.139 1.00 0.00 54 LYS A O 12
ATOM 16667 N N . LEU A 1 55 ? 9.193 15.430 -7.080 1.00 0.00 55 LEU A N 12
ATOM 16668 C CA . LEU A 1 55 ? 10.101 14.418 -6.552 1.00 0.00 55 LEU A CA 12
ATOM 16669 C C . LEU A 1 55 ? 9.715 14.030 -5.128 1.00 0.00 55 LEU A C 12
ATOM 16670 O O . LEU A 1 55 ? 9.414 12.870 -4.848 1.00 0.00 55 LEU A O 12
ATOM 16686 N N . LYS A 1 56 ? 9.725 15.010 -4.230 1.00 0.00 56 LYS A N 12
ATOM 16687 C CA . LYS A 1 56 ? 9.373 14.774 -2.835 1.00 0.00 56 LYS A CA 12
ATOM 16688 C C . LYS A 1 56 ? 8.285 13.710 -2.721 1.00 0.00 56 LYS A C 12
ATOM 16689 O O . LYS A 1 56 ? 8.326 12.860 -1.831 1.00 0.00 56 LYS A O 12
ATOM 16708 N N . TYR A 1 57 ? 7.315 13.764 -3.626 1.00 0.00 57 TYR A N 12
ATOM 16709 C CA . TYR A 1 57 ? 6.216 12.806 -3.626 1.00 0.00 57 TYR A CA 12
ATOM 16710 C C . TYR A 1 57 ? 6.635 11.495 -4.285 1.00 0.00 57 TYR A C 12
ATOM 16711 O O . TYR A 1 57 ? 6.291 10.413 -3.813 1.00 0.00 57 TYR A O 12
ATOM 16729 N N . GLU A 1 58 ? 7.382 11.604 -5.380 1.00 0.00 58 GLU A N 12
ATOM 16730 C CA . GLU A 1 58 ? 7.848 10.428 -6.105 1.00 0.00 58 GLU A CA 12
ATOM 16731 C C . GLU A 1 58 ? 8.368 9.365 -5.141 1.00 0.00 58 GLU A C 12
ATOM 16732 O O . GLU A 1 58 ? 8.169 8.170 -5.355 1.00 0.00 58 GLU A O 12
ATOM 16744 N N . GLU A 1 59 ? 9.034 9.811 -4.081 1.00 0.00 59 GLU A N 12
ATOM 16745 C CA . GLU A 1 59 ? 9.584 8.899 -3.086 1.00 0.00 59 GLU A CA 12
ATOM 16746 C C . GLU A 1 59 ? 8.472 8.114 -2.395 1.00 0.00 59 GLU A C 12
ATOM 16747 O O . GLU A 1 59 ? 8.578 6.902 -2.204 1.00 0.00 59 GLU A O 12
ATOM 16759 N N . LYS A 1 60 ? 7.406 8.813 -2.022 1.00 0.00 60 LYS A N 12
ATOM 16760 C CA . LYS A 1 60 ? 6.274 8.184 -1.353 1.00 0.00 60 LYS A CA 12
ATOM 16761 C C . LYS A 1 60 ? 5.578 7.191 -2.278 1.00 0.00 60 LYS A C 12
ATOM 16762 O O . LYS A 1 60 ? 4.973 6.221 -1.822 1.00 0.00 60 LYS A O 12
ATOM 16781 N N . ALA A 1 61 ? 5.669 7.439 -3.581 1.00 0.00 61 ALA A N 12
ATOM 16782 C CA . ALA A 1 61 ? 5.052 6.565 -4.570 1.00 0.00 61 ALA A CA 12
ATOM 16783 C C . ALA A 1 61 ? 5.873 5.296 -4.770 1.00 0.00 61 ALA A C 12
ATOM 16784 O O . ALA A 1 61 ? 5.342 4.186 -4.726 1.00 0.00 61 ALA A O 12
ATOM 16791 N N . THR A 1 62 ? 7.173 5.466 -4.991 1.00 0.00 62 THR A N 12
ATOM 16792 C CA . THR A 1 62 ? 8.068 4.335 -5.200 1.00 0.00 62 THR A CA 12
ATOM 16793 C C . THR A 1 62 ? 8.165 3.473 -3.946 1.00 0.00 62 THR A C 12
ATOM 16794 O O . THR A 1 62 ? 8.432 2.273 -4.025 1.00 0.00 62 THR A O 12
ATOM 16805 N N . LYS A 1 63 ? 7.947 4.090 -2.790 1.00 0.00 63 LYS A N 12
ATOM 16806 C CA . LYS A 1 63 ? 8.009 3.379 -1.519 1.00 0.00 63 LYS A CA 12
ATOM 16807 C C . LYS A 1 63 ? 6.932 2.301 -1.446 1.00 0.00 63 LYS A C 12
ATOM 16808 O O . LYS A 1 63 ? 7.093 1.295 -0.755 1.00 0.00 63 LYS A O 12
ATOM 16827 N N . ASP A 1 64 ? 5.835 2.518 -2.163 1.00 0.00 64 ASP A N 12
ATOM 16828 C CA . ASP A 1 64 ? 4.732 1.564 -2.182 1.00 0.00 64 ASP A CA 12
ATOM 16829 C C . ASP A 1 64 ? 4.868 0.600 -3.356 1.00 0.00 64 ASP A C 12
ATOM 16830 O O . ASP A 1 64 ? 4.254 -0.468 -3.371 1.00 0.00 64 ASP A O 12
ATOM 16839 N N . LEU A 1 65 ? 5.674 0.983 -4.340 1.00 0.00 65 LEU A N 12
ATOM 16840 C CA . LEU A 1 65 ? 5.889 0.153 -5.520 1.00 0.00 65 LEU A CA 12
ATOM 16841 C C . LEU A 1 65 ? 6.355 -1.244 -5.125 1.00 0.00 65 LEU A C 12
ATOM 16842 O O . LEU A 1 65 ? 5.997 -2.232 -5.766 1.00 0.00 65 LEU A O 12
ATOM 16858 N N . GLU A 1 66 ? 7.153 -1.319 -4.065 1.00 0.00 66 GLU A N 12
ATOM 16859 C CA . GLU A 1 66 ? 7.666 -2.597 -3.584 1.00 0.00 66 GLU A CA 12
ATOM 16860 C C . GLU A 1 66 ? 6.583 -3.670 -3.631 1.00 0.00 66 GLU A C 12
ATOM 16861 O O . GLU A 1 66 ? 6.647 -4.597 -4.439 1.00 0.00 66 GLU A O 12
ATOM 16873 N N . ARG A 1 67 ? 5.589 -3.538 -2.759 1.00 0.00 67 ARG A N 12
ATOM 16874 C CA . ARG A 1 67 ? 4.492 -4.497 -2.699 1.00 0.00 67 ARG A CA 12
ATOM 16875 C C . ARG A 1 67 ? 4.026 -4.878 -4.100 1.00 0.00 67 ARG A C 12
ATOM 16876 O O . ARG A 1 67 ? 3.848 -6.058 -4.407 1.00 0.00 67 ARG A O 12
ATOM 16897 N N . TYR A 1 68 ? 3.831 -3.874 -4.947 1.00 0.00 68 TYR A N 12
ATOM 16898 C CA . TYR A 1 68 ? 3.383 -4.104 -6.316 1.00 0.00 68 TYR A CA 12
ATOM 16899 C C . TYR A 1 68 ? 4.363 -5.000 -7.066 1.00 0.00 68 TYR A C 12
ATOM 16900 O O . TYR A 1 68 ? 3.965 -5.814 -7.899 1.00 0.00 68 TYR A O 12
ATOM 16918 N N . ASN A 1 69 ? 5.648 -4.844 -6.764 1.00 0.00 69 ASN A N 12
ATOM 16919 C CA . ASN A 1 69 ? 6.687 -5.639 -7.410 1.00 0.00 69 ASN A CA 12
ATOM 16920 C C . ASN A 1 69 ? 6.672 -7.075 -6.894 1.00 0.00 69 ASN A C 12
ATOM 16921 O O . ASN A 1 69 ? 6.917 -8.018 -7.647 1.00 0.00 69 ASN A O 12
ATOM 16932 N N . SER A 1 70 ? 6.383 -7.233 -5.607 1.00 0.00 70 SER A N 12
ATOM 16933 C CA . SER A 1 70 ? 6.339 -8.553 -4.989 1.00 0.00 70 SER A CA 12
ATOM 16934 C C . SER A 1 70 ? 5.077 -9.304 -5.402 1.00 0.00 70 SER A C 12
ATOM 16935 O O . SER A 1 70 ? 5.106 -10.516 -5.618 1.00 0.00 70 SER A O 12
ATOM 16943 N N . GLN A 1 71 ? 3.971 -8.576 -5.509 1.00 0.00 71 GLN A N 12
ATOM 16944 C CA . GLN A 1 71 ? 2.698 -9.172 -5.895 1.00 0.00 71 GLN A CA 12
ATOM 16945 C C . GLN A 1 71 ? 2.706 -9.567 -7.368 1.00 0.00 71 GLN A C 12
ATOM 16946 O O . GLN A 1 71 ? 2.027 -10.511 -7.772 1.00 0.00 71 GLN A O 12
ATOM 16960 N N . MET A 1 72 ? 3.478 -8.837 -8.167 1.00 0.00 72 MET A N 12
ATOM 16961 C CA . MET A 1 72 ? 3.574 -9.112 -9.596 1.00 0.00 72 MET A CA 12
ATOM 16962 C C . MET A 1 72 ? 4.671 -10.134 -9.880 1.00 0.00 72 MET A C 12
ATOM 16963 O O . MET A 1 72 ? 4.616 -10.859 -10.874 1.00 0.00 72 MET A O 12
ATOM 16977 N N . LYS A 1 73 ? 5.667 -10.186 -9.002 1.00 0.00 73 LYS A N 12
ATOM 16978 C CA . LYS A 1 73 ? 6.776 -11.119 -9.157 1.00 0.00 73 LYS A CA 12
ATOM 16979 C C . LYS A 1 73 ? 6.266 -12.536 -9.401 1.00 0.00 73 LYS A C 12
ATOM 16980 O O . LYS A 1 73 ? 6.834 -13.281 -10.199 1.00 0.00 73 LYS A O 12
ATOM 16999 N N . ARG A 1 74 ? 5.190 -12.899 -8.711 1.00 0.00 74 ARG A N 12
ATOM 17000 C CA . ARG A 1 74 ? 4.603 -14.226 -8.854 1.00 0.00 74 ARG A CA 12
ATOM 17001 C C . ARG A 1 74 ? 3.650 -14.274 -10.045 1.00 0.00 74 ARG A C 12
ATOM 17002 O O . ARG A 1 74 ? 3.346 -15.346 -10.566 1.00 0.00 74 ARG A O 12
ATOM 17023 N N . ALA A 1 75 ? 3.182 -13.105 -10.469 1.00 0.00 75 ALA A N 12
ATOM 17024 C CA . ALA A 1 75 ? 2.265 -13.013 -11.598 1.00 0.00 75 ALA A CA 12
ATOM 17025 C C . ALA A 1 75 ? 3.000 -13.215 -12.919 1.00 0.00 75 ALA A C 12
ATOM 17026 O O . ALA A 1 75 ? 2.403 -13.625 -13.916 1.00 0.00 75 ALA A O 12
ATOM 17033 N N . ILE A 1 76 ? 4.296 -12.924 -12.920 1.00 0.00 76 ILE A N 12
ATOM 17034 C CA . ILE A 1 76 ? 5.112 -13.074 -14.119 1.00 0.00 76 ILE A CA 12
ATOM 17035 C C . ILE A 1 76 ? 5.005 -14.487 -14.683 1.00 0.00 76 ILE A C 12
ATOM 17036 O O . ILE A 1 76 ? 5.370 -14.736 -15.831 1.00 0.00 76 ILE A O 12
ATOM 17052 N N . GLU A 1 77 ? 4.502 -15.408 -13.866 1.00 0.00 77 GLU A N 12
ATOM 17053 C CA . GLU A 1 77 ? 4.347 -16.796 -14.285 1.00 0.00 77 GLU A CA 12
ATOM 17054 C C . GLU A 1 77 ? 2.975 -17.025 -14.913 1.00 0.00 77 GLU A C 12
ATOM 17055 O O . GLU A 1 77 ? 2.232 -17.914 -14.498 1.00 0.00 77 GLU A O 12
ATOM 17067 N N . GLN A 1 78 ? 2.648 -16.215 -15.915 1.00 0.00 78 GLN A N 12
ATOM 17068 C CA . GLN A 1 78 ? 1.365 -16.329 -16.600 1.00 0.00 78 GLN A CA 12
ATOM 17069 C C . GLN A 1 78 ? 0.255 -16.692 -15.620 1.00 0.00 78 GLN A C 12
ATOM 17070 O O . GLN A 1 78 ? -0.720 -17.346 -15.987 1.00 0.00 78 GLN A O 12
ATOM 17084 N N . GLU A 1 79 ? 0.411 -16.264 -14.371 1.00 0.00 79 GLU A N 12
ATOM 17085 C CA . GLU A 1 79 ? -0.579 -16.547 -13.338 1.00 0.00 79 GLU A CA 12
ATOM 17086 C C . GLU A 1 79 ? -1.729 -15.547 -13.399 1.00 0.00 79 GLU A C 12
ATOM 17087 O O . GLU A 1 79 ? -2.895 -15.915 -13.253 1.00 0.00 79 GLU A O 12
ATOM 17099 N N . SER A 1 80 ? -1.393 -14.279 -13.615 1.00 0.00 80 SER A N 12
ATOM 17100 C CA . SER A 1 80 ? -2.397 -13.224 -13.691 1.00 0.00 80 SER A CA 12
ATOM 17101 C C . SER A 1 80 ? -3.569 -13.652 -14.569 1.00 0.00 80 SER A C 12
ATOM 17102 O O . SER A 1 80 ? -4.730 -13.451 -14.214 1.00 0.00 80 SER A O 12
ATOM 17110 N N . GLN A 1 81 ? -3.255 -14.242 -15.718 1.00 0.00 81 GLN A N 12
ATOM 17111 C CA . GLN A 1 81 ? -4.281 -14.697 -16.648 1.00 0.00 81 GLN A CA 12
ATOM 17112 C C . GLN A 1 81 ? -3.820 -15.940 -17.403 1.00 0.00 81 GLN A C 12
ATOM 17113 O O . GLN A 1 81 ? -2.707 -16.424 -17.198 1.00 0.00 81 GLN A O 12
ATOM 17127 N N . MET A 1 82 ? -4.682 -16.451 -18.275 1.00 0.00 82 MET A N 12
ATOM 17128 C CA . MET A 1 82 ? -4.362 -17.637 -19.061 1.00 0.00 82 MET A CA 12
ATOM 17129 C C . MET A 1 82 ? -4.230 -17.290 -20.540 1.00 0.00 82 MET A C 12
ATOM 17130 O O . MET A 1 82 ? -5.222 -16.998 -21.209 1.00 0.00 82 MET A O 12
ATOM 17144 N N . SER A 1 83 ? -3.001 -17.324 -21.045 1.00 0.00 83 SER A N 12
ATOM 17145 C CA . SER A 1 83 ? -2.740 -17.009 -22.444 1.00 0.00 83 SER A CA 12
ATOM 17146 C C . SER A 1 83 ? -1.663 -17.926 -23.016 1.00 0.00 83 SER A C 12
ATOM 17147 O O . SER A 1 83 ? -1.151 -18.807 -22.325 1.00 0.00 83 SER A O 12
ATOM 17155 N N . LEU A 1 84 ? -1.324 -17.712 -24.282 1.00 0.00 84 LEU A N 12
ATOM 17156 C CA . LEU A 1 84 ? -0.308 -18.518 -24.949 1.00 0.00 84 LEU A CA 12
ATOM 17157 C C . LEU A 1 84 ? 0.423 -17.704 -26.012 1.00 0.00 84 LEU A C 12
ATOM 17158 O O . LEU A 1 84 ? -0.151 -16.801 -26.621 1.00 0.00 84 LEU A O 12
ATOM 17174 N N . LYS A 1 85 ? 1.692 -18.030 -26.231 1.00 0.00 85 LYS A N 12
ATOM 17175 C CA . LYS A 1 85 ? 2.502 -17.332 -27.222 1.00 0.00 85 LYS A CA 12
ATOM 17176 C C . LYS A 1 85 ? 3.803 -18.082 -27.488 1.00 0.00 85 LYS A C 12
ATOM 17177 O O . LYS A 1 85 ? 4.432 -18.598 -26.564 1.00 0.00 85 LYS A O 12
ATOM 17196 N N . ASP A 1 86 ? 4.202 -18.137 -28.754 1.00 0.00 86 ASP A N 12
ATOM 17197 C CA . ASP A 1 86 ? 5.430 -18.821 -29.140 1.00 0.00 86 ASP A CA 12
ATOM 17198 C C . ASP A 1 86 ? 6.605 -17.849 -29.177 1.00 0.00 86 ASP A C 12
ATOM 17199 O O . ASP A 1 86 ? 6.418 -16.633 -29.159 1.00 0.00 86 ASP A O 12
ATOM 17208 N N . SER A 1 87 ? 7.816 -18.394 -29.229 1.00 0.00 87 SER A N 12
ATOM 17209 C CA . SER A 1 87 ? 9.022 -17.576 -29.264 1.00 0.00 87 SER A CA 12
ATOM 17210 C C . SER A 1 87 ? 9.952 -18.025 -30.387 1.00 0.00 87 SER A C 12
ATOM 17211 O O . SER A 1 87 ? 10.286 -17.247 -31.280 1.00 0.00 87 SER A O 12
ATOM 17219 N N . GLY A 1 88 ? 10.365 -19.288 -30.335 1.00 0.00 88 GLY A N 12
ATOM 17220 C CA . GLY A 1 88 ? 11.252 -19.820 -31.353 1.00 0.00 88 GLY A CA 12
ATOM 17221 C C . GLY A 1 88 ? 12.429 -20.570 -30.762 1.00 0.00 88 GLY A C 12
ATOM 17222 O O . GLY A 1 88 ? 13.522 -20.026 -30.601 1.00 0.00 88 GLY A O 12
ATOM 17226 N N . PRO A 1 89 ? 12.212 -21.850 -30.425 1.00 0.00 89 PRO A N 12
ATOM 17227 C CA . PRO A 1 89 ? 13.251 -22.703 -29.842 1.00 0.00 89 PRO A CA 12
ATOM 17228 C C . PRO A 1 89 ? 14.346 -23.050 -30.845 1.00 0.00 89 PRO A C 12
ATOM 17229 O O . PRO A 1 89 ? 14.168 -22.893 -32.052 1.00 0.00 89 PRO A O 12
ATOM 17240 N N . SER A 1 90 ? 15.479 -23.524 -30.336 1.00 0.00 90 SER A N 12
ATOM 17241 C CA . SER A 1 90 ? 16.605 -23.891 -31.188 1.00 0.00 90 SER A CA 12
ATOM 17242 C C . SER A 1 90 ? 17.134 -25.275 -30.822 1.00 0.00 90 SER A C 12
ATOM 17243 O O . SER A 1 90 ? 16.626 -25.924 -29.908 1.00 0.00 90 SER A O 12
ATOM 17251 N N . SER A 1 91 ? 18.158 -25.719 -31.544 1.00 0.00 91 SER A N 12
ATOM 17252 C CA . SER A 1 91 ? 18.755 -27.026 -31.299 1.00 0.00 91 SER A CA 12
ATOM 17253 C C . SER A 1 91 ? 17.697 -28.034 -30.861 1.00 0.00 91 SER A C 12
ATOM 17254 O O . SER A 1 91 ? 17.922 -28.834 -29.954 1.00 0.00 91 SER A O 12
ATOM 17262 N N . GLY A 1 92 ? 16.539 -27.987 -31.513 1.00 0.00 92 GLY A N 12
ATOM 17263 C CA . GLY A 1 92 ? 15.461 -28.900 -31.177 1.00 0.00 92 GLY A CA 12
ATOM 17264 C C . GLY A 1 92 ? 14.094 -28.315 -31.469 1.00 0.00 92 GLY A C 12
ATOM 17265 O O . GLY A 1 92 ? 13.332 -28.012 -30.550 1.00 0.00 92 GLY A O 12
ATOM 17269 N N . GLY A 1 1 ? -18.495 -13.202 -9.926 1.00 0.00 1 GLY A N 13
ATOM 17270 C CA . GLY A 1 1 ? -18.423 -12.149 -10.922 1.00 0.00 1 GLY A CA 13
ATOM 17271 C C . GLY A 1 1 ? -17.615 -10.957 -10.449 1.00 0.00 1 GLY A C 13
ATOM 17272 O O . GLY A 1 1 ? -18.159 -10.028 -9.852 1.00 0.00 1 GLY A O 13
ATOM 17276 N N . SER A 1 2 ? -16.313 -10.984 -10.713 1.00 0.00 2 SER A N 13
ATOM 17277 C CA . SER A 1 2 ? -15.428 -9.899 -10.305 1.00 0.00 2 SER A CA 13
ATOM 17278 C C . SER A 1 2 ? -15.466 -8.757 -11.315 1.00 0.00 2 SER A C 13
ATOM 17279 O O . SER A 1 2 ? -15.629 -7.593 -10.947 1.00 0.00 2 SER A O 13
ATOM 17287 N N . SER A 1 3 ? -15.316 -9.098 -12.591 1.00 0.00 3 SER A N 13
ATOM 17288 C CA . SER A 1 3 ? -15.330 -8.101 -13.656 1.00 0.00 3 SER A CA 13
ATOM 17289 C C . SER A 1 3 ? -14.483 -6.890 -13.277 1.00 0.00 3 SER A C 13
ATOM 17290 O O . SER A 1 3 ? -14.851 -5.750 -13.555 1.00 0.00 3 SER A O 13
ATOM 17298 N N . GLY A 1 4 ? -13.345 -7.147 -12.639 1.00 0.00 4 GLY A N 13
ATOM 17299 C CA . GLY A 1 4 ? -12.464 -6.069 -12.231 1.00 0.00 4 GLY A CA 13
ATOM 17300 C C . GLY A 1 4 ? -11.606 -5.559 -13.372 1.00 0.00 4 GLY A C 13
ATOM 17301 O O . GLY A 1 4 ? -10.857 -6.321 -13.983 1.00 0.00 4 GLY A O 13
ATOM 17305 N N . SER A 1 5 ? -11.715 -4.266 -13.661 1.00 0.00 5 SER A N 13
ATOM 17306 C CA . SER A 1 5 ? -10.947 -3.656 -14.740 1.00 0.00 5 SER A CA 13
ATOM 17307 C C . SER A 1 5 ? -9.450 -3.738 -14.455 1.00 0.00 5 SER A C 13
ATOM 17308 O O . SER A 1 5 ? -8.683 -4.272 -15.255 1.00 0.00 5 SER A O 13
ATOM 17316 N N . SER A 1 6 ? -9.043 -3.204 -13.308 1.00 0.00 6 SER A N 13
ATOM 17317 C CA . SER A 1 6 ? -7.638 -3.212 -12.917 1.00 0.00 6 SER A CA 13
ATOM 17318 C C . SER A 1 6 ? -7.244 -4.566 -12.336 1.00 0.00 6 SER A C 13
ATOM 17319 O O . SER A 1 6 ? -6.305 -5.207 -12.806 1.00 0.00 6 SER A O 13
ATOM 17327 N N . GLY A 1 7 ? -7.969 -4.995 -11.307 1.00 0.00 7 GLY A N 13
ATOM 17328 C CA . GLY A 1 7 ? -7.681 -6.270 -10.676 1.00 0.00 7 GLY A CA 13
ATOM 17329 C C . GLY A 1 7 ? -6.529 -6.184 -9.695 1.00 0.00 7 GLY A C 13
ATOM 17330 O O . GLY A 1 7 ? -6.730 -6.275 -8.483 1.00 0.00 7 GLY A O 13
ATOM 17334 N N . ILE A 1 8 ? -5.320 -6.009 -10.217 1.00 0.00 8 ILE A N 13
ATOM 17335 C CA . ILE A 1 8 ? -4.132 -5.912 -9.378 1.00 0.00 8 ILE A CA 13
ATOM 17336 C C . ILE A 1 8 ? -4.131 -4.615 -8.576 1.00 0.00 8 ILE A C 13
ATOM 17337 O O . ILE A 1 8 ? -4.423 -3.543 -9.107 1.00 0.00 8 ILE A O 13
ATOM 17353 N N . LYS A 1 9 ? -3.798 -4.718 -7.294 1.00 0.00 9 LYS A N 13
ATOM 17354 C CA . LYS A 1 9 ? -3.755 -3.554 -6.418 1.00 0.00 9 LYS A CA 13
ATOM 17355 C C . LYS A 1 9 ? -2.576 -2.652 -6.769 1.00 0.00 9 LYS A C 13
ATOM 17356 O O . LYS A 1 9 ? -1.422 -3.081 -6.740 1.00 0.00 9 LYS A O 13
ATOM 17375 N N . LYS A 1 10 ? -2.873 -1.400 -7.100 1.00 0.00 10 LYS A N 13
ATOM 17376 C CA . LYS A 1 10 ? -1.838 -0.436 -7.455 1.00 0.00 10 LYS A CA 13
ATOM 17377 C C . LYS A 1 10 ? -1.728 0.657 -6.397 1.00 0.00 10 LYS A C 13
ATOM 17378 O O . LYS A 1 10 ? -2.719 1.085 -5.806 1.00 0.00 10 LYS A O 13
ATOM 17397 N N . PRO A 1 11 ? -0.494 1.123 -6.152 1.00 0.00 11 PRO A N 13
ATOM 17398 C CA . PRO A 1 11 ? -0.225 2.174 -5.166 1.00 0.00 11 PRO A CA 13
ATOM 17399 C C . PRO A 1 11 ? -0.756 3.533 -5.609 1.00 0.00 11 PRO A C 13
ATOM 17400 O O . PRO A 1 11 ? -1.253 3.682 -6.725 1.00 0.00 11 PRO A O 13
ATOM 17411 N N . MET A 1 12 ? -0.647 4.522 -4.727 1.00 0.00 12 MET A N 13
ATOM 17412 C CA . MET A 1 12 ? -1.115 5.869 -5.029 1.00 0.00 12 MET A CA 13
ATOM 17413 C C . MET A 1 12 ? 0.000 6.706 -5.649 1.00 0.00 12 MET A C 13
ATOM 17414 O O . MET A 1 12 ? 0.896 7.180 -4.950 1.00 0.00 12 MET A O 13
ATOM 17428 N N . SER A 1 13 ? -0.061 6.883 -6.965 1.00 0.00 13 SER A N 13
ATOM 17429 C CA . SER A 1 13 ? 0.946 7.659 -7.679 1.00 0.00 13 SER A CA 13
ATOM 17430 C C . SER A 1 13 ? 1.145 9.023 -7.026 1.00 0.00 13 SER A C 13
ATOM 17431 O O . SER A 1 13 ? 0.236 9.559 -6.393 1.00 0.00 13 SER A O 13
ATOM 17439 N N . ALA A 1 14 ? 2.342 9.578 -7.184 1.00 0.00 14 ALA A N 13
ATOM 17440 C CA . ALA A 1 14 ? 2.662 10.880 -6.611 1.00 0.00 14 ALA A CA 13
ATOM 17441 C C . ALA A 1 14 ? 1.587 11.908 -6.950 1.00 0.00 14 ALA A C 13
ATOM 17442 O O . ALA A 1 14 ? 1.268 12.777 -6.138 1.00 0.00 14 ALA A O 13
ATOM 17449 N N . SER A 1 15 ? 1.032 11.802 -8.153 1.00 0.00 15 SER A N 13
ATOM 17450 C CA . SER A 1 15 ? -0.004 12.725 -8.600 1.00 0.00 15 SER A CA 13
ATOM 17451 C C . SER A 1 15 ? -1.271 12.567 -7.764 1.00 0.00 15 SER A C 13
ATOM 17452 O O . SER A 1 15 ? -1.885 13.551 -7.356 1.00 0.00 15 SER A O 13
ATOM 17460 N N . ALA A 1 16 ? -1.655 11.319 -7.515 1.00 0.00 16 ALA A N 13
ATOM 17461 C CA . ALA A 1 16 ? -2.846 11.030 -6.726 1.00 0.00 16 ALA A CA 13
ATOM 17462 C C . ALA A 1 16 ? -2.736 11.625 -5.327 1.00 0.00 16 ALA A C 13
ATOM 17463 O O . ALA A 1 16 ? -3.585 12.414 -4.908 1.00 0.00 16 ALA A O 13
ATOM 17470 N N . LEU A 1 17 ? -1.687 11.243 -4.607 1.00 0.00 17 LEU A N 13
ATOM 17471 C CA . LEU A 1 17 ? -1.467 11.739 -3.253 1.00 0.00 17 LEU A CA 13
ATOM 17472 C C . LEU A 1 17 ? -1.641 13.254 -3.193 1.00 0.00 17 LEU A C 13
ATOM 17473 O O . LEU A 1 17 ? -2.495 13.762 -2.465 1.00 0.00 17 LEU A O 13
ATOM 17489 N N . PHE A 1 18 ? -0.829 13.969 -3.963 1.00 0.00 18 PHE A N 13
ATOM 17490 C CA . PHE A 1 18 ? -0.894 15.425 -3.999 1.00 0.00 18 PHE A CA 13
ATOM 17491 C C . PHE A 1 18 ? -2.335 15.901 -4.160 1.00 0.00 18 PHE A C 13
ATOM 17492 O O . PHE A 1 18 ? -2.753 16.874 -3.531 1.00 0.00 18 PHE A O 13
ATOM 17509 N N . VAL A 1 19 ? -3.089 15.209 -5.008 1.00 0.00 19 VAL A N 13
ATOM 17510 C CA . VAL A 1 19 ? -4.483 15.560 -5.252 1.00 0.00 19 VAL A CA 13
ATOM 17511 C C . VAL A 1 19 ? -5.335 15.326 -4.010 1.00 0.00 19 VAL A C 13
ATOM 17512 O O . VAL A 1 19 ? -5.929 16.258 -3.469 1.00 0.00 19 VAL A O 13
ATOM 17525 N N . GLN A 1 20 ? -5.388 14.076 -3.562 1.00 0.00 20 GLN A N 13
ATOM 17526 C CA . GLN A 1 20 ? -6.167 13.720 -2.382 1.00 0.00 20 GLN A CA 13
ATOM 17527 C C . GLN A 1 20 ? -5.788 14.597 -1.194 1.00 0.00 20 GLN A C 13
ATOM 17528 O O . GLN A 1 20 ? -6.538 14.703 -0.224 1.00 0.00 20 GLN A O 13
ATOM 17542 N N . ASP A 1 21 ? -4.619 15.223 -1.277 1.00 0.00 21 ASP A N 13
ATOM 17543 C CA . ASP A 1 21 ? -4.140 16.092 -0.208 1.00 0.00 21 ASP A CA 13
ATOM 17544 C C . ASP A 1 21 ? -4.817 17.458 -0.274 1.00 0.00 21 ASP A C 13
ATOM 17545 O O . ASP A 1 21 ? -5.355 17.944 0.722 1.00 0.00 21 ASP A O 13
ATOM 17554 N N . HIS A 1 22 ? -4.786 18.072 -1.452 1.00 0.00 22 HIS A N 13
ATOM 17555 C CA . HIS A 1 22 ? -5.396 19.383 -1.647 1.00 0.00 22 HIS A CA 13
ATOM 17556 C C . HIS A 1 22 ? -6.801 19.247 -2.227 1.00 0.00 22 HIS A C 13
ATOM 17557 O O . HIS A 1 22 ? -7.444 20.242 -2.560 1.00 0.00 22 HIS A O 13
ATOM 17572 N N . ARG A 1 23 ? -7.270 18.009 -2.345 1.00 0.00 23 ARG A N 13
ATOM 17573 C CA . ARG A 1 23 ? -8.597 17.743 -2.886 1.00 0.00 23 ARG A CA 13
ATOM 17574 C C . ARG A 1 23 ? -9.681 18.282 -1.956 1.00 0.00 23 ARG A C 13
ATOM 17575 O O . ARG A 1 23 ? -10.507 19.110 -2.340 1.00 0.00 23 ARG A O 13
ATOM 17596 N N . PRO A 1 24 ? -9.680 17.801 -0.704 1.00 0.00 24 PRO A N 13
ATOM 17597 C CA . PRO A 1 24 ? -10.656 18.221 0.306 1.00 0.00 24 PRO A CA 13
ATOM 17598 C C . PRO A 1 24 ? -10.443 19.662 0.754 1.00 0.00 24 PRO A C 13
ATOM 17599 O O . PRO A 1 24 ? -11.395 20.435 0.860 1.00 0.00 24 PRO A O 13
ATOM 17610 N N . GLN A 1 25 ? -9.189 20.017 1.016 1.00 0.00 25 GLN A N 13
ATOM 17611 C CA . GLN A 1 25 ? -8.853 21.367 1.453 1.00 0.00 25 GLN A CA 13
ATOM 17612 C C . GLN A 1 25 ? -9.515 22.409 0.558 1.00 0.00 25 GLN A C 13
ATOM 17613 O O . GLN A 1 25 ? -10.113 23.369 1.044 1.00 0.00 25 GLN A O 13
ATOM 17627 N N . PHE A 1 26 ? -9.402 22.215 -0.751 1.00 0.00 26 PHE A N 13
ATOM 17628 C CA . PHE A 1 26 ? -9.988 23.139 -1.715 1.00 0.00 26 PHE A CA 13
ATOM 17629 C C . PHE A 1 26 ? -11.504 23.202 -1.556 1.00 0.00 26 PHE A C 13
ATOM 17630 O O . PHE A 1 26 ? -12.072 24.269 -1.321 1.00 0.00 26 PHE A O 13
ATOM 17647 N N . LEU A 1 27 ? -12.154 22.051 -1.687 1.00 0.00 27 LEU A N 13
ATOM 17648 C CA . LEU A 1 27 ? -13.606 21.973 -1.559 1.00 0.00 27 LEU A CA 13
ATOM 17649 C C . LEU A 1 27 ? -14.083 22.711 -0.312 1.00 0.00 27 LEU A C 13
ATOM 17650 O O . LEU A 1 27 ? -14.936 23.595 -0.391 1.00 0.00 27 LEU A O 13
ATOM 17666 N N . ILE A 1 28 ? -13.524 22.344 0.837 1.00 0.00 28 ILE A N 13
ATOM 17667 C CA . ILE A 1 28 ? -13.890 22.974 2.099 1.00 0.00 28 ILE A CA 13
ATOM 17668 C C . ILE A 1 28 ? -14.018 24.485 1.943 1.00 0.00 28 ILE A C 13
ATOM 17669 O O . ILE A 1 28 ? -15.041 25.071 2.296 1.00 0.00 28 ILE A O 13
ATOM 17685 N N . GLU A 1 29 ? -12.974 25.110 1.409 1.00 0.00 29 GLU A N 13
ATOM 17686 C CA . GLU A 1 29 ? -12.970 26.554 1.204 1.00 0.00 29 GLU A CA 13
ATOM 17687 C C . GLU A 1 29 ? -13.987 26.955 0.139 1.00 0.00 29 GLU A C 13
ATOM 17688 O O . GLU A 1 29 ? -14.719 27.930 0.301 1.00 0.00 29 GLU A O 13
ATOM 17700 N N . ASN A 1 30 ? -14.025 26.195 -0.950 1.00 0.00 30 ASN A N 13
ATOM 17701 C CA . ASN A 1 30 ? -14.950 26.471 -2.043 1.00 0.00 30 ASN A CA 13
ATOM 17702 C C . ASN A 1 30 ? -15.922 25.311 -2.239 1.00 0.00 30 ASN A C 13
ATOM 17703 O O . ASN A 1 30 ? -15.749 24.464 -3.115 1.00 0.00 30 ASN A O 13
ATOM 17714 N N . PRO A 1 31 ? -16.971 25.271 -1.404 1.00 0.00 31 PRO A N 13
ATOM 17715 C CA . PRO A 1 31 ? -17.992 24.221 -1.465 1.00 0.00 31 PRO A CA 13
ATOM 17716 C C . PRO A 1 31 ? -18.864 24.333 -2.711 1.00 0.00 31 PRO A C 13
ATOM 17717 O O . PRO A 1 31 ? -19.605 23.410 -3.048 1.00 0.00 31 PRO A O 13
ATOM 17728 N N . LYS A 1 32 ? -18.770 25.470 -3.393 1.00 0.00 32 LYS A N 13
ATOM 17729 C CA . LYS A 1 32 ? -19.549 25.703 -4.604 1.00 0.00 32 LYS A CA 13
ATOM 17730 C C . LYS A 1 32 ? -19.056 24.821 -5.746 1.00 0.00 32 LYS A C 13
ATOM 17731 O O . LYS A 1 32 ? -19.852 24.224 -6.472 1.00 0.00 32 LYS A O 13
ATOM 17750 N N . THR A 1 33 ? -17.738 24.740 -5.899 1.00 0.00 33 THR A N 13
ATOM 17751 C CA . THR A 1 33 ? -17.139 23.931 -6.953 1.00 0.00 33 THR A CA 13
ATOM 17752 C C . THR A 1 33 ? -17.508 22.460 -6.793 1.00 0.00 33 THR A C 13
ATOM 17753 O O . THR A 1 33 ? -17.508 21.928 -5.683 1.00 0.00 33 THR A O 13
ATOM 17764 N N . SER A 1 34 ? -17.820 21.808 -7.908 1.00 0.00 34 SER A N 13
ATOM 17765 C CA . SER A 1 34 ? -18.194 20.399 -7.891 1.00 0.00 34 SER A CA 13
ATOM 17766 C C . SER A 1 34 ? -17.024 19.532 -7.434 1.00 0.00 34 SER A C 13
ATOM 17767 O O . SER A 1 34 ? -15.883 19.992 -7.370 1.00 0.00 34 SER A O 13
ATOM 17775 N N . LEU A 1 35 ? -17.316 18.276 -7.117 1.00 0.00 35 LEU A N 13
ATOM 17776 C CA . LEU A 1 35 ? -16.289 17.343 -6.665 1.00 0.00 35 LEU A CA 13
ATOM 17777 C C . LEU A 1 35 ? -15.217 17.154 -7.733 1.00 0.00 35 LEU A C 13
ATOM 17778 O O . LEU A 1 35 ? -14.043 17.448 -7.506 1.00 0.00 35 LEU A O 13
ATOM 17794 N N . GLU A 1 36 ? -15.628 16.665 -8.898 1.00 0.00 36 GLU A N 13
ATOM 17795 C CA . GLU A 1 36 ? -14.702 16.439 -10.002 1.00 0.00 36 GLU A CA 13
ATOM 17796 C C . GLU A 1 36 ? -13.920 17.709 -10.324 1.00 0.00 36 GLU A C 13
ATOM 17797 O O . GLU A 1 36 ? -12.689 17.721 -10.281 1.00 0.00 36 GLU A O 13
ATOM 17809 N N . ASP A 1 37 ? -14.642 18.776 -10.646 1.00 0.00 37 ASP A N 13
ATOM 17810 C CA . ASP A 1 37 ? -14.017 20.052 -10.975 1.00 0.00 37 ASP A CA 13
ATOM 17811 C C . ASP A 1 37 ? -12.873 20.360 -10.014 1.00 0.00 37 ASP A C 13
ATOM 17812 O O . ASP A 1 37 ? -11.705 20.359 -10.404 1.00 0.00 37 ASP A O 13
ATOM 17821 N N . ALA A 1 38 ? -13.216 20.624 -8.758 1.00 0.00 38 ALA A N 13
ATOM 17822 C CA . ALA A 1 38 ? -12.218 20.933 -7.742 1.00 0.00 38 ALA A CA 13
ATOM 17823 C C . ALA A 1 38 ? -10.961 20.090 -7.933 1.00 0.00 38 ALA A C 13
ATOM 17824 O O . ALA A 1 38 ? -9.851 20.537 -7.643 1.00 0.00 38 ALA A O 13
ATOM 17831 N N . THR A 1 39 ? -11.142 18.868 -8.424 1.00 0.00 39 THR A N 13
ATOM 17832 C CA . THR A 1 39 ? -10.023 17.962 -8.652 1.00 0.00 39 THR A CA 13
ATOM 17833 C C . THR A 1 39 ? -9.326 18.272 -9.972 1.00 0.00 39 THR A C 13
ATOM 17834 O O . THR A 1 39 ? -8.097 18.324 -10.039 1.00 0.00 39 THR A O 13
ATOM 17845 N N . LEU A 1 40 ? -10.116 18.478 -11.019 1.00 0.00 40 LEU A N 13
ATOM 17846 C CA . LEU A 1 40 ? -9.574 18.784 -12.339 1.00 0.00 40 LEU A CA 13
ATOM 17847 C C . LEU A 1 40 ? -8.485 19.847 -12.247 1.00 0.00 40 LEU A C 13
ATOM 17848 O O . LEU A 1 40 ? -7.400 19.688 -12.806 1.00 0.00 40 LEU A O 13
ATOM 17864 N N . GLN A 1 41 ? -8.780 20.930 -11.535 1.00 0.00 41 GLN A N 13
ATOM 17865 C CA . GLN A 1 41 ? -7.825 22.019 -11.368 1.00 0.00 41 GLN A CA 13
ATOM 17866 C C . GLN A 1 41 ? -6.578 21.540 -10.632 1.00 0.00 41 GLN A C 13
ATOM 17867 O O . GLN A 1 41 ? -5.454 21.853 -11.026 1.00 0.00 41 GLN A O 13
ATOM 17881 N N . ILE A 1 42 ? -6.784 20.782 -9.561 1.00 0.00 42 ILE A N 13
ATOM 17882 C CA . ILE A 1 42 ? -5.676 20.260 -8.770 1.00 0.00 42 ILE A CA 13
ATOM 17883 C C . ILE A 1 42 ? -4.756 19.390 -9.619 1.00 0.00 42 ILE A C 13
ATOM 17884 O O . ILE A 1 42 ? -3.545 19.356 -9.403 1.00 0.00 42 ILE A O 13
ATOM 17900 N N . GLU A 1 43 ? -5.339 18.690 -10.587 1.00 0.00 43 GLU A N 13
ATOM 17901 C CA . GLU A 1 43 ? -4.570 17.821 -11.470 1.00 0.00 43 GLU A CA 13
ATOM 17902 C C . GLU A 1 43 ? -3.566 18.628 -12.288 1.00 0.00 43 GLU A C 13
ATOM 17903 O O . GLU A 1 43 ? -2.368 18.346 -12.270 1.00 0.00 43 GLU A O 13
ATOM 17915 N N . GLU A 1 44 ? -4.064 19.631 -13.004 1.00 0.00 44 GLU A N 13
ATOM 17916 C CA . GLU A 1 44 ? -3.210 20.477 -13.829 1.00 0.00 44 GLU A CA 13
ATOM 17917 C C . GLU A 1 44 ? -2.238 21.276 -12.966 1.00 0.00 44 GLU A C 13
ATOM 17918 O O . GLU A 1 44 ? -1.139 21.619 -13.403 1.00 0.00 44 GLU A O 13
ATOM 17930 N N . LEU A 1 45 ? -2.651 21.570 -11.738 1.00 0.00 45 LEU A N 13
ATOM 17931 C CA . LEU A 1 45 ? -1.818 22.329 -10.811 1.00 0.00 45 LEU A CA 13
ATOM 17932 C C . LEU A 1 45 ? -0.628 21.497 -10.343 1.00 0.00 45 LEU A C 13
ATOM 17933 O O . LEU A 1 45 ? 0.344 22.032 -9.809 1.00 0.00 45 LEU A O 13
ATOM 17949 N N . TRP A 1 46 ? -0.711 20.188 -10.547 1.00 0.00 46 TRP A N 13
ATOM 17950 C CA . TRP A 1 46 ? 0.361 19.282 -10.147 1.00 0.00 46 TRP A CA 13
ATOM 17951 C C . TRP A 1 46 ? 1.386 19.126 -11.265 1.00 0.00 46 TRP A C 13
ATOM 17952 O O . TRP A 1 46 ? 2.574 18.928 -11.007 1.00 0.00 46 TRP A O 13
ATOM 17973 N N . LYS A 1 47 ? 0.921 19.217 -12.506 1.00 0.00 47 LYS A N 13
ATOM 17974 C CA . LYS A 1 47 ? 1.799 19.087 -13.663 1.00 0.00 47 LYS A CA 13
ATOM 17975 C C . LYS A 1 47 ? 2.565 20.382 -13.913 1.00 0.00 47 LYS A C 13
ATOM 17976 O O . LYS A 1 47 ? 3.547 20.401 -14.656 1.00 0.00 47 LYS A O 13
ATOM 17995 N N . THR A 1 48 ? 2.113 21.463 -13.286 1.00 0.00 48 THR A N 13
ATOM 17996 C CA . THR A 1 48 ? 2.756 22.762 -13.439 1.00 0.00 48 THR A CA 13
ATOM 17997 C C . THR A 1 48 ? 3.703 23.047 -12.279 1.00 0.00 48 THR A C 13
ATOM 17998 O O . THR A 1 48 ? 4.256 24.142 -12.171 1.00 0.00 48 THR A O 13
ATOM 18009 N N . LEU A 1 49 ? 3.885 22.056 -11.413 1.00 0.00 49 LEU A N 13
ATOM 18010 C CA . LEU A 1 49 ? 4.767 22.200 -10.260 1.00 0.00 49 LEU A CA 13
ATOM 18011 C C . LEU A 1 49 ? 6.231 22.118 -10.680 1.00 0.00 49 LEU A C 13
ATOM 18012 O O . LEU A 1 49 ? 6.540 21.895 -11.850 1.00 0.00 49 LEU A O 13
ATOM 18028 N N . SER A 1 50 ? 7.128 22.296 -9.716 1.00 0.00 50 SER A N 13
ATOM 18029 C CA . SER A 1 50 ? 8.561 22.243 -9.986 1.00 0.00 50 SER A CA 13
ATOM 18030 C C . SER A 1 50 ? 9.056 20.800 -10.010 1.00 0.00 50 SER A C 13
ATOM 18031 O O . SER A 1 50 ? 8.294 19.867 -9.756 1.00 0.00 50 SER A O 13
ATOM 18039 N N . GLU A 1 51 ? 10.337 20.626 -10.318 1.00 0.00 51 GLU A N 13
ATOM 18040 C CA . GLU A 1 51 ? 10.934 19.297 -10.377 1.00 0.00 51 GLU A CA 13
ATOM 18041 C C . GLU A 1 51 ? 11.100 18.712 -8.977 1.00 0.00 51 GLU A C 13
ATOM 18042 O O . GLU A 1 51 ? 10.431 17.746 -8.614 1.00 0.00 51 GLU A O 13
ATOM 18054 N N . GLU A 1 52 ? 11.997 19.307 -8.196 1.00 0.00 52 GLU A N 13
ATOM 18055 C CA . GLU A 1 52 ? 12.252 18.844 -6.837 1.00 0.00 52 GLU A CA 13
ATOM 18056 C C . GLU A 1 52 ? 10.944 18.619 -6.085 1.00 0.00 52 GLU A C 13
ATOM 18057 O O . GLU A 1 52 ? 10.896 17.861 -5.116 1.00 0.00 52 GLU A O 13
ATOM 18069 N N . GLU A 1 53 ? 9.885 19.283 -6.538 1.00 0.00 53 GLU A N 13
ATOM 18070 C CA . GLU A 1 53 ? 8.577 19.156 -5.907 1.00 0.00 53 GLU A CA 13
ATOM 18071 C C . GLU A 1 53 ? 7.954 17.797 -6.214 1.00 0.00 53 GLU A C 13
ATOM 18072 O O . GLU A 1 53 ? 7.582 17.052 -5.307 1.00 0.00 53 GLU A O 13
ATOM 18084 N N . LYS A 1 54 ? 7.843 17.481 -7.500 1.00 0.00 54 LYS A N 13
ATOM 18085 C CA . LYS A 1 54 ? 7.266 16.213 -7.930 1.00 0.00 54 LYS A CA 13
ATOM 18086 C C . LYS A 1 54 ? 8.073 15.037 -7.388 1.00 0.00 54 LYS A C 13
ATOM 18087 O O . LYS A 1 54 ? 7.516 13.992 -7.050 1.00 0.00 54 LYS A O 13
ATOM 18106 N N . LEU A 1 55 ? 9.387 15.215 -7.307 1.00 0.00 55 LEU A N 13
ATOM 18107 C CA . LEU A 1 55 ? 10.271 14.169 -6.805 1.00 0.00 55 LEU A CA 13
ATOM 18108 C C . LEU A 1 55 ? 9.894 13.774 -5.381 1.00 0.00 55 LEU A C 13
ATOM 18109 O O . LEU A 1 55 ? 9.707 12.594 -5.081 1.00 0.00 55 LEU A O 13
ATOM 18125 N N . LYS A 1 56 ? 9.781 14.768 -4.507 1.00 0.00 56 LYS A N 13
ATOM 18126 C CA . LYS A 1 56 ? 9.421 14.526 -3.115 1.00 0.00 56 LYS A CA 13
ATOM 18127 C C . LYS A 1 56 ? 8.355 13.441 -3.009 1.00 0.00 56 LYS A C 13
ATOM 18128 O O . LYS A 1 56 ? 8.552 12.427 -2.338 1.00 0.00 56 LYS A O 13
ATOM 18147 N N . TYR A 1 57 ? 7.227 13.659 -3.675 1.00 0.00 57 TYR A N 13
ATOM 18148 C CA . TYR A 1 57 ? 6.129 12.700 -3.654 1.00 0.00 57 TYR A CA 13
ATOM 18149 C C . TYR A 1 57 ? 6.539 11.389 -4.319 1.00 0.00 57 TYR A C 13
ATOM 18150 O O . TYR A 1 57 ? 6.374 10.313 -3.746 1.00 0.00 57 TYR A O 13
ATOM 18168 N N . GLU A 1 58 ? 7.075 11.490 -5.531 1.00 0.00 58 GLU A N 13
ATOM 18169 C CA . GLU A 1 58 ? 7.508 10.312 -6.274 1.00 0.00 58 GLU A CA 13
ATOM 18170 C C . GLU A 1 58 ? 8.075 9.254 -5.333 1.00 0.00 58 GLU A C 13
ATOM 18171 O O . GLU A 1 58 ? 7.534 8.154 -5.222 1.00 0.00 58 GLU A O 13
ATOM 18183 N N . GLU A 1 59 ? 9.169 9.595 -4.659 1.00 0.00 59 GLU A N 13
ATOM 18184 C CA . GLU A 1 59 ? 9.811 8.673 -3.729 1.00 0.00 59 GLU A CA 13
ATOM 18185 C C . GLU A 1 59 ? 8.772 7.952 -2.874 1.00 0.00 59 GLU A C 13
ATOM 18186 O O . GLU A 1 59 ? 8.876 6.749 -2.634 1.00 0.00 59 GLU A O 13
ATOM 18198 N N . LYS A 1 60 ? 7.771 8.696 -2.417 1.00 0.00 60 LYS A N 13
ATOM 18199 C CA . LYS A 1 60 ? 6.712 8.130 -1.589 1.00 0.00 60 LYS A CA 13
ATOM 18200 C C . LYS A 1 60 ? 5.977 7.019 -2.331 1.00 0.00 60 LYS A C 13
ATOM 18201 O O . LYS A 1 60 ? 5.629 5.994 -1.746 1.00 0.00 60 LYS A O 13
ATOM 18220 N N . ALA A 1 61 ? 5.746 7.228 -3.623 1.00 0.00 61 ALA A N 13
ATOM 18221 C CA . ALA A 1 61 ? 5.055 6.243 -4.445 1.00 0.00 61 ALA A CA 13
ATOM 18222 C C . ALA A 1 61 ? 5.896 4.982 -4.613 1.00 0.00 61 ALA A C 13
ATOM 18223 O O . ALA A 1 61 ? 5.450 3.878 -4.298 1.00 0.00 61 ALA A O 13
ATOM 18230 N N . THR A 1 62 ? 7.117 5.152 -5.112 1.00 0.00 62 THR A N 13
ATOM 18231 C CA . THR A 1 62 ? 8.020 4.027 -5.323 1.00 0.00 62 THR A CA 13
ATOM 18232 C C . THR A 1 62 ? 8.208 3.225 -4.041 1.00 0.00 62 THR A C 13
ATOM 18233 O O . THR A 1 62 ? 8.353 2.003 -4.077 1.00 0.00 62 THR A O 13
ATOM 18244 N N . LYS A 1 63 ? 8.203 3.919 -2.908 1.00 0.00 63 LYS A N 13
ATOM 18245 C CA . LYS A 1 63 ? 8.371 3.271 -1.613 1.00 0.00 63 LYS A CA 13
ATOM 18246 C C . LYS A 1 63 ? 7.185 2.364 -1.300 1.00 0.00 63 LYS A C 13
ATOM 18247 O O . LYS A 1 63 ? 7.272 1.487 -0.441 1.00 0.00 63 LYS A O 13
ATOM 18266 N N . ASP A 1 64 ? 6.080 2.580 -2.004 1.00 0.00 64 ASP A N 13
ATOM 18267 C CA . ASP A 1 64 ? 4.877 1.780 -1.803 1.00 0.00 64 ASP A CA 13
ATOM 18268 C C . ASP A 1 64 ? 4.668 0.813 -2.964 1.00 0.00 64 ASP A C 13
ATOM 18269 O O . ASP A 1 64 ? 3.785 -0.045 -2.919 1.00 0.00 64 ASP A O 13
ATOM 18278 N N . LEU A 1 65 ? 5.484 0.957 -4.002 1.00 0.00 65 LEU A N 13
ATOM 18279 C CA . LEU A 1 65 ? 5.388 0.097 -5.176 1.00 0.00 65 LEU A CA 13
ATOM 18280 C C . LEU A 1 65 ? 5.751 -1.343 -4.827 1.00 0.00 65 LEU A C 13
ATOM 18281 O O . LEU A 1 65 ? 5.156 -2.286 -5.347 1.00 0.00 65 LEU A O 13
ATOM 18297 N N . GLU A 1 66 ? 6.731 -1.503 -3.943 1.00 0.00 66 GLU A N 13
ATOM 18298 C CA . GLU A 1 66 ? 7.172 -2.828 -3.524 1.00 0.00 66 GLU A CA 13
ATOM 18299 C C . GLU A 1 66 ? 5.983 -3.773 -3.367 1.00 0.00 66 GLU A C 13
ATOM 18300 O O . GLU A 1 66 ? 6.098 -4.976 -3.601 1.00 0.00 66 GLU A O 13
ATOM 18312 N N . ARG A 1 67 ? 4.843 -3.218 -2.967 1.00 0.00 67 ARG A N 13
ATOM 18313 C CA . ARG A 1 67 ? 3.634 -4.010 -2.777 1.00 0.00 67 ARG A CA 13
ATOM 18314 C C . ARG A 1 67 ? 3.216 -4.685 -4.080 1.00 0.00 67 ARG A C 13
ATOM 18315 O O . ARG A 1 67 ? 3.106 -5.910 -4.149 1.00 0.00 67 ARG A O 13
ATOM 18336 N N . TYR A 1 68 ? 2.983 -3.879 -5.109 1.00 0.00 68 TYR A N 13
ATOM 18337 C CA . TYR A 1 68 ? 2.573 -4.398 -6.409 1.00 0.00 68 TYR A CA 13
ATOM 18338 C C . TYR A 1 68 ? 3.382 -5.637 -6.780 1.00 0.00 68 TYR A C 13
ATOM 18339 O O . TYR A 1 68 ? 2.824 -6.660 -7.175 1.00 0.00 68 TYR A O 13
ATOM 18357 N N . ASN A 1 69 ? 4.701 -5.535 -6.650 1.00 0.00 69 ASN A N 13
ATOM 18358 C CA . ASN A 1 69 ? 5.588 -6.647 -6.972 1.00 0.00 69 ASN A CA 13
ATOM 18359 C C . ASN A 1 69 ? 5.313 -7.843 -6.065 1.00 0.00 69 ASN A C 13
ATOM 18360 O O . ASN A 1 69 ? 5.523 -8.992 -6.454 1.00 0.00 69 ASN A O 13
ATOM 18371 N N . SER A 1 70 ? 4.841 -7.564 -4.854 1.00 0.00 70 SER A N 13
ATOM 18372 C CA . SER A 1 70 ? 4.540 -8.616 -3.890 1.00 0.00 70 SER A CA 13
ATOM 18373 C C . SER A 1 70 ? 3.233 -9.319 -4.244 1.00 0.00 70 SER A C 13
ATOM 18374 O O . SER A 1 70 ? 3.127 -10.541 -4.143 1.00 0.00 70 SER A O 13
ATOM 18382 N N . GLN A 1 71 ? 2.241 -8.537 -4.658 1.00 0.00 71 GLN A N 13
ATOM 18383 C CA . GLN A 1 71 ? 0.941 -9.084 -5.026 1.00 0.00 71 GLN A CA 13
ATOM 18384 C C . GLN A 1 71 ? 1.064 -10.027 -6.218 1.00 0.00 71 GLN A C 13
ATOM 18385 O O . GLN A 1 71 ? 0.679 -11.193 -6.142 1.00 0.00 71 GLN A O 13
ATOM 18399 N N . MET A 1 72 ? 1.604 -9.513 -7.319 1.00 0.00 72 MET A N 13
ATOM 18400 C CA . MET A 1 72 ? 1.779 -10.310 -8.527 1.00 0.00 72 MET A CA 13
ATOM 18401 C C . MET A 1 72 ? 2.103 -11.760 -8.180 1.00 0.00 72 MET A C 13
ATOM 18402 O O . MET A 1 72 ? 1.713 -12.683 -8.896 1.00 0.00 72 MET A O 13
ATOM 18416 N N . LYS A 1 73 ? 2.820 -11.954 -7.078 1.00 0.00 73 LYS A N 13
ATOM 18417 C CA . LYS A 1 73 ? 3.196 -13.291 -6.635 1.00 0.00 73 LYS A CA 13
ATOM 18418 C C . LYS A 1 73 ? 2.029 -14.262 -6.783 1.00 0.00 73 LYS A C 13
ATOM 18419 O O . LYS A 1 73 ? 2.059 -15.158 -7.627 1.00 0.00 73 LYS A O 13
ATOM 18438 N N . ARG A 1 74 ? 1.003 -14.077 -5.960 1.00 0.00 74 ARG A N 13
ATOM 18439 C CA . ARG A 1 74 ? -0.174 -14.936 -6.001 1.00 0.00 74 ARG A CA 13
ATOM 18440 C C . ARG A 1 74 ? -0.865 -14.848 -7.358 1.00 0.00 74 ARG A C 13
ATOM 18441 O O . ARG A 1 74 ? -1.546 -15.782 -7.781 1.00 0.00 74 ARG A O 13
ATOM 18462 N N . ALA A 1 75 ? -0.685 -13.719 -8.036 1.00 0.00 75 ALA A N 13
ATOM 18463 C CA . ALA A 1 75 ? -1.290 -13.510 -9.345 1.00 0.00 75 ALA A CA 13
ATOM 18464 C C . ALA A 1 75 ? -0.684 -14.446 -10.386 1.00 0.00 75 ALA A C 13
ATOM 18465 O O . ALA A 1 75 ? -1.378 -14.924 -11.284 1.00 0.00 75 ALA A O 13
ATOM 18472 N N . ILE A 1 76 ? 0.613 -14.703 -10.259 1.00 0.00 76 ILE A N 13
ATOM 18473 C CA . ILE A 1 76 ? 1.312 -15.582 -11.189 1.00 0.00 76 ILE A CA 13
ATOM 18474 C C . ILE A 1 76 ? 0.504 -16.847 -11.461 1.00 0.00 76 ILE A C 13
ATOM 18475 O O . ILE A 1 76 ? 0.475 -17.346 -12.586 1.00 0.00 76 ILE A O 13
ATOM 18491 N N . GLU A 1 77 ? -0.151 -17.359 -10.424 1.00 0.00 77 GLU A N 13
ATOM 18492 C CA . GLU A 1 77 ? -0.960 -18.565 -10.552 1.00 0.00 77 GLU A CA 13
ATOM 18493 C C . GLU A 1 77 ? -2.228 -18.287 -11.353 1.00 0.00 77 GLU A C 13
ATOM 18494 O O . GLU A 1 77 ? -2.437 -17.175 -11.837 1.00 0.00 77 GLU A O 13
ATOM 18506 N N . GLN A 1 78 ? -3.071 -19.306 -11.488 1.00 0.00 78 GLN A N 13
ATOM 18507 C CA . GLN A 1 78 ? -4.318 -19.172 -12.232 1.00 0.00 78 GLN A CA 13
ATOM 18508 C C . GLN A 1 78 ? -5.362 -18.419 -11.412 1.00 0.00 78 GLN A C 13
ATOM 18509 O O . GLN A 1 78 ? -6.496 -18.873 -11.269 1.00 0.00 78 GLN A O 13
ATOM 18523 N N . GLU A 1 79 ? -4.969 -17.268 -10.877 1.00 0.00 79 GLU A N 13
ATOM 18524 C CA . GLU A 1 79 ? -5.871 -16.454 -10.071 1.00 0.00 79 GLU A CA 13
ATOM 18525 C C . GLU A 1 79 ? -6.248 -15.170 -10.805 1.00 0.00 79 GLU A C 13
ATOM 18526 O O . GLU A 1 79 ? -7.427 -14.872 -10.991 1.00 0.00 79 GLU A O 13
ATOM 18538 N N . SER A 1 80 ? -5.236 -14.413 -11.219 1.00 0.00 80 SER A N 13
ATOM 18539 C CA . SER A 1 80 ? -5.460 -13.159 -11.928 1.00 0.00 80 SER A CA 13
ATOM 18540 C C . SER A 1 80 ? -5.824 -13.418 -13.387 1.00 0.00 80 SER A C 13
ATOM 18541 O O . SER A 1 80 ? -6.737 -12.795 -13.929 1.00 0.00 80 SER A O 13
ATOM 18549 N N . GLN A 1 81 ? -5.104 -14.341 -14.015 1.00 0.00 81 GLN A N 13
ATOM 18550 C CA . GLN A 1 81 ? -5.350 -14.681 -15.412 1.00 0.00 81 GLN A CA 13
ATOM 18551 C C . GLN A 1 81 ? -6.629 -15.501 -15.554 1.00 0.00 81 GLN A C 13
ATOM 18552 O O . GLN A 1 81 ? -7.029 -16.210 -14.631 1.00 0.00 81 GLN A O 13
ATOM 18566 N N . MET A 1 82 ? -7.265 -15.399 -16.717 1.00 0.00 82 MET A N 13
ATOM 18567 C CA . MET A 1 82 ? -8.498 -16.132 -16.980 1.00 0.00 82 MET A CA 13
ATOM 18568 C C . MET A 1 82 ? -8.343 -17.037 -18.198 1.00 0.00 82 MET A C 13
ATOM 18569 O O . MET A 1 82 ? -9.232 -17.108 -19.046 1.00 0.00 82 MET A O 13
ATOM 18583 N N . SER A 1 83 ? -7.209 -17.725 -18.279 1.00 0.00 83 SER A N 13
ATOM 18584 C CA . SER A 1 83 ? -6.936 -18.621 -19.396 1.00 0.00 83 SER A CA 13
ATOM 18585 C C . SER A 1 83 ? -7.030 -20.080 -18.958 1.00 0.00 83 SER A C 13
ATOM 18586 O O . SER A 1 83 ? -7.184 -20.375 -17.772 1.00 0.00 83 SER A O 13
ATOM 18594 N N . LEU A 1 84 ? -6.936 -20.988 -19.923 1.00 0.00 84 LEU A N 13
ATOM 18595 C CA . LEU A 1 84 ? -7.010 -22.417 -19.639 1.00 0.00 84 LEU A CA 13
ATOM 18596 C C . LEU A 1 84 ? -5.654 -23.084 -19.846 1.00 0.00 84 LEU A C 13
ATOM 18597 O O . LEU A 1 84 ? -5.194 -23.242 -20.977 1.00 0.00 84 LEU A O 13
ATOM 18613 N N . LYS A 1 85 ? -5.020 -23.476 -18.746 1.00 0.00 85 LYS A N 13
ATOM 18614 C CA . LYS A 1 85 ? -3.718 -24.131 -18.806 1.00 0.00 85 LYS A CA 13
ATOM 18615 C C . LYS A 1 85 ? -3.277 -24.592 -17.420 1.00 0.00 85 LYS A C 13
ATOM 18616 O O . LYS A 1 85 ? -3.079 -23.777 -16.519 1.00 0.00 85 LYS A O 13
ATOM 18635 N N . ASP A 1 86 ? -3.125 -25.901 -17.259 1.00 0.00 86 ASP A N 13
ATOM 18636 C CA . ASP A 1 86 ? -2.704 -26.471 -15.983 1.00 0.00 86 ASP A CA 13
ATOM 18637 C C . ASP A 1 86 ? -1.253 -26.112 -15.680 1.00 0.00 86 ASP A C 13
ATOM 18638 O O . ASP A 1 86 ? -0.369 -26.304 -16.515 1.00 0.00 86 ASP A O 13
ATOM 18647 N N . SER A 1 87 ? -1.016 -25.590 -14.481 1.00 0.00 87 SER A N 13
ATOM 18648 C CA . SER A 1 87 ? 0.328 -25.200 -14.070 1.00 0.00 87 SER A CA 13
ATOM 18649 C C . SER A 1 87 ? 0.749 -25.948 -12.809 1.00 0.00 87 SER A C 13
ATOM 18650 O O . SER A 1 87 ? -0.077 -26.560 -12.132 1.00 0.00 87 SER A O 13
ATOM 18658 N N . GLY A 1 88 ? 2.041 -25.896 -12.500 1.00 0.00 88 GLY A N 13
ATOM 18659 C CA . GLY A 1 88 ? 2.550 -26.573 -11.322 1.00 0.00 88 GLY A CA 13
ATOM 18660 C C . GLY A 1 88 ? 3.574 -27.637 -11.662 1.00 0.00 88 GLY A C 13
ATOM 18661 O O . GLY A 1 88 ? 3.309 -28.836 -11.570 1.00 0.00 88 GLY A O 13
ATOM 18665 N N . PRO A 1 89 ? 4.775 -27.200 -12.068 1.00 0.00 89 PRO A N 13
ATOM 18666 C CA . PRO A 1 89 ? 5.866 -28.109 -12.433 1.00 0.00 89 PRO A CA 13
ATOM 18667 C C . PRO A 1 89 ? 6.434 -28.847 -11.226 1.00 0.00 89 PRO A C 13
ATOM 18668 O O . PRO A 1 89 ? 6.619 -30.064 -11.261 1.00 0.00 89 PRO A O 13
ATOM 18679 N N . SER A 1 90 ? 6.709 -28.104 -10.159 1.00 0.00 90 SER A N 13
ATOM 18680 C CA . SER A 1 90 ? 7.259 -28.688 -8.942 1.00 0.00 90 SER A CA 13
ATOM 18681 C C . SER A 1 90 ? 6.447 -29.904 -8.507 1.00 0.00 90 SER A C 13
ATOM 18682 O O . SER A 1 90 ? 5.350 -30.144 -9.012 1.00 0.00 90 SER A O 13
ATOM 18690 N N . SER A 1 91 ? 6.994 -30.669 -7.568 1.00 0.00 91 SER A N 13
ATOM 18691 C CA . SER A 1 91 ? 6.323 -31.863 -7.068 1.00 0.00 91 SER A CA 13
ATOM 18692 C C . SER A 1 91 ? 5.000 -31.503 -6.399 1.00 0.00 91 SER A C 13
ATOM 18693 O O . SER A 1 91 ? 4.869 -30.443 -5.788 1.00 0.00 91 SER A O 13
ATOM 18701 N N . GLY A 1 92 ? 4.021 -32.394 -6.521 1.00 0.00 92 GLY A N 13
ATOM 18702 C CA . GLY A 1 92 ? 2.720 -32.152 -5.924 1.00 0.00 92 GLY A CA 13
ATOM 18703 C C . GLY A 1 92 ? 2.178 -33.371 -5.203 1.00 0.00 92 GLY A C 13
ATOM 18704 O O . GLY A 1 92 ? 1.007 -33.406 -4.824 1.00 0.00 92 GLY A O 13
ATOM 18708 N N . GLY A 1 1 ? -1.277 4.775 -24.149 1.00 0.00 1 GLY A N 14
ATOM 18709 C CA . GLY A 1 1 ? -1.923 4.506 -22.877 1.00 0.00 1 GLY A CA 14
ATOM 18710 C C . GLY A 1 1 ? -2.471 3.096 -22.792 1.00 0.00 1 GLY A C 14
ATOM 18711 O O . GLY A 1 1 ? -2.044 2.211 -23.533 1.00 0.00 1 GLY A O 14
ATOM 18715 N N . SER A 1 2 ? -3.419 2.884 -21.884 1.00 0.00 2 SER A N 14
ATOM 18716 C CA . SER A 1 2 ? -4.022 1.570 -21.700 1.00 0.00 2 SER A CA 14
ATOM 18717 C C . SER A 1 2 ? -5.408 1.690 -21.075 1.00 0.00 2 SER A C 14
ATOM 18718 O O . SER A 1 2 ? -5.544 2.041 -19.903 1.00 0.00 2 SER A O 14
ATOM 18726 N N . SER A 1 3 ? -6.435 1.397 -21.867 1.00 0.00 3 SER A N 14
ATOM 18727 C CA . SER A 1 3 ? -7.812 1.476 -21.394 1.00 0.00 3 SER A CA 14
ATOM 18728 C C . SER A 1 3 ? -7.981 0.713 -20.083 1.00 0.00 3 SER A C 14
ATOM 18729 O O . SER A 1 3 ? -7.869 -0.511 -20.046 1.00 0.00 3 SER A O 14
ATOM 18737 N N . GLY A 1 4 ? -8.251 1.448 -19.008 1.00 0.00 4 GLY A N 14
ATOM 18738 C CA . GLY A 1 4 ? -8.431 0.824 -17.710 1.00 0.00 4 GLY A CA 14
ATOM 18739 C C . GLY A 1 4 ? -7.384 -0.234 -17.425 1.00 0.00 4 GLY A C 14
ATOM 18740 O O . GLY A 1 4 ? -6.395 -0.349 -18.148 1.00 0.00 4 GLY A O 14
ATOM 18744 N N . SER A 1 5 ? -7.600 -1.008 -16.366 1.00 0.00 5 SER A N 14
ATOM 18745 C CA . SER A 1 5 ? -6.664 -2.059 -15.984 1.00 0.00 5 SER A CA 14
ATOM 18746 C C . SER A 1 5 ? -7.408 -3.290 -15.475 1.00 0.00 5 SER A C 14
ATOM 18747 O O . SER A 1 5 ? -8.455 -3.177 -14.838 1.00 0.00 5 SER A O 14
ATOM 18755 N N . SER A 1 6 ? -6.858 -4.466 -15.762 1.00 0.00 6 SER A N 14
ATOM 18756 C CA . SER A 1 6 ? -7.470 -5.719 -15.338 1.00 0.00 6 SER A CA 14
ATOM 18757 C C . SER A 1 6 ? -6.456 -6.602 -14.616 1.00 0.00 6 SER A C 14
ATOM 18758 O O . SER A 1 6 ? -5.248 -6.447 -14.788 1.00 0.00 6 SER A O 14
ATOM 18766 N N . GLY A 1 7 ? -6.958 -7.530 -13.807 1.00 0.00 7 GLY A N 14
ATOM 18767 C CA . GLY A 1 7 ? -6.084 -8.424 -13.071 1.00 0.00 7 GLY A CA 14
ATOM 18768 C C . GLY A 1 7 ? -5.330 -7.716 -11.963 1.00 0.00 7 GLY A C 14
ATOM 18769 O O . GLY A 1 7 ? -5.888 -7.442 -10.900 1.00 0.00 7 GLY A O 14
ATOM 18773 N N . ILE A 1 8 ? -4.059 -7.420 -12.211 1.00 0.00 8 ILE A N 14
ATOM 18774 C CA . ILE A 1 8 ? -3.227 -6.740 -11.225 1.00 0.00 8 ILE A CA 14
ATOM 18775 C C . ILE A 1 8 ? -3.435 -5.230 -11.280 1.00 0.00 8 ILE A C 14
ATOM 18776 O O . ILE A 1 8 ? -2.868 -4.544 -12.131 1.00 0.00 8 ILE A O 14
ATOM 18792 N N . LYS A 1 9 ? -4.248 -4.717 -10.363 1.00 0.00 9 LYS A N 14
ATOM 18793 C CA . LYS A 1 9 ? -4.529 -3.287 -10.303 1.00 0.00 9 LYS A CA 14
ATOM 18794 C C . LYS A 1 9 ? -3.366 -2.530 -9.670 1.00 0.00 9 LYS A C 14
ATOM 18795 O O . LYS A 1 9 ? -2.973 -2.809 -8.537 1.00 0.00 9 LYS A O 14
ATOM 18814 N N . LYS A 1 10 ? -2.819 -1.571 -10.409 1.00 0.00 10 LYS A N 14
ATOM 18815 C CA . LYS A 1 10 ? -1.702 -0.771 -9.919 1.00 0.00 10 LYS A CA 14
ATOM 18816 C C . LYS A 1 10 ? -2.173 0.246 -8.885 1.00 0.00 10 LYS A C 14
ATOM 18817 O O . LYS A 1 10 ? -3.265 0.807 -8.983 1.00 0.00 10 LYS A O 14
ATOM 18836 N N . PRO A 1 11 ? -1.331 0.493 -7.870 1.00 0.00 11 PRO A N 14
ATOM 18837 C CA . PRO A 1 11 ? -1.640 1.445 -6.799 1.00 0.00 11 PRO A CA 14
ATOM 18838 C C . PRO A 1 11 ? -1.629 2.890 -7.288 1.00 0.00 11 PRO A C 14
ATOM 18839 O O . PRO A 1 11 ? -0.944 3.223 -8.254 1.00 0.00 11 PRO A O 14
ATOM 18850 N N . MET A 1 12 ? -2.393 3.743 -6.613 1.00 0.00 12 MET A N 14
ATOM 18851 C CA . MET A 1 12 ? -2.469 5.153 -6.978 1.00 0.00 12 MET A CA 14
ATOM 18852 C C . MET A 1 12 ? -1.089 5.802 -6.932 1.00 0.00 12 MET A C 14
ATOM 18853 O O . MET A 1 12 ? -0.441 5.829 -5.886 1.00 0.00 12 MET A O 14
ATOM 18867 N N . SER A 1 13 ? -0.647 6.324 -8.072 1.00 0.00 13 SER A N 14
ATOM 18868 C CA . SER A 1 13 ? 0.658 6.969 -8.161 1.00 0.00 13 SER A CA 14
ATOM 18869 C C . SER A 1 13 ? 0.615 8.367 -7.552 1.00 0.00 13 SER A C 14
ATOM 18870 O O . SER A 1 13 ? -0.458 8.908 -7.287 1.00 0.00 13 SER A O 14
ATOM 18878 N N . ALA A 1 14 ? 1.791 8.946 -7.334 1.00 0.00 14 ALA A N 14
ATOM 18879 C CA . ALA A 1 14 ? 1.890 10.282 -6.758 1.00 0.00 14 ALA A CA 14
ATOM 18880 C C . ALA A 1 14 ? 0.923 11.245 -7.438 1.00 0.00 14 ALA A C 14
ATOM 18881 O O . ALA A 1 14 ? 0.312 12.091 -6.785 1.00 0.00 14 ALA A O 14
ATOM 18888 N N . SER A 1 15 ? 0.789 11.112 -8.754 1.00 0.00 15 SER A N 14
ATOM 18889 C CA . SER A 1 15 ? -0.100 11.974 -9.523 1.00 0.00 15 SER A CA 14
ATOM 18890 C C . SER A 1 15 ? -1.474 12.062 -8.866 1.00 0.00 15 SER A C 14
ATOM 18891 O O . SER A 1 15 ? -2.134 13.099 -8.919 1.00 0.00 15 SER A O 14
ATOM 18899 N N . ALA A 1 16 ? -1.898 10.965 -8.247 1.00 0.00 16 ALA A N 14
ATOM 18900 C CA . ALA A 1 16 ? -3.192 10.918 -7.577 1.00 0.00 16 ALA A CA 14
ATOM 18901 C C . ALA A 1 16 ? -3.072 11.350 -6.119 1.00 0.00 16 ALA A C 14
ATOM 18902 O O . ALA A 1 16 ? -3.947 12.037 -5.590 1.00 0.00 16 ALA A O 14
ATOM 18909 N N . LEU A 1 17 ? -1.984 10.943 -5.474 1.00 0.00 17 LEU A N 14
ATOM 18910 C CA . LEU A 1 17 ? -1.749 11.288 -4.076 1.00 0.00 17 LEU A CA 14
ATOM 18911 C C . LEU A 1 17 ? -1.809 12.798 -3.871 1.00 0.00 17 LEU A C 14
ATOM 18912 O O . LEU A 1 17 ? -2.704 13.309 -3.197 1.00 0.00 17 LEU A O 14
ATOM 18928 N N . PHE A 1 18 ? -0.851 13.508 -4.457 1.00 0.00 18 PHE A N 14
ATOM 18929 C CA . PHE A 1 18 ? -0.795 14.961 -4.339 1.00 0.00 18 PHE A CA 14
ATOM 18930 C 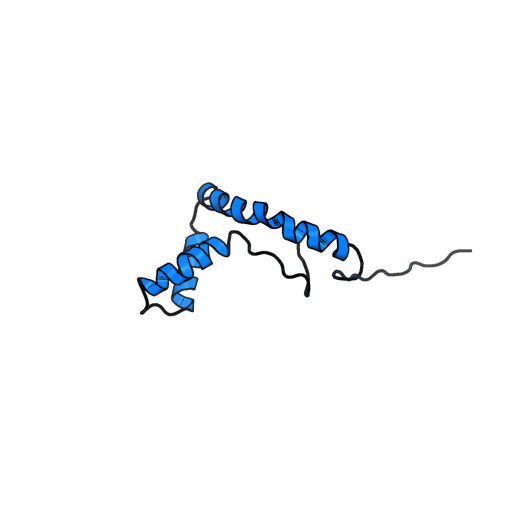C . PHE A 1 18 ? -2.198 15.560 -4.332 1.00 0.00 18 PHE A C 14
ATOM 18931 O O . PHE A 1 18 ? -2.479 16.502 -3.590 1.00 0.00 18 PHE A O 14
ATOM 18948 N N . VAL A 1 19 ? -3.076 15.008 -5.164 1.00 0.00 19 VAL A N 14
ATOM 18949 C CA . VAL A 1 19 ? -4.450 15.487 -5.253 1.00 0.00 19 VAL A CA 14
ATOM 18950 C C . VAL A 1 19 ? -5.200 15.251 -3.947 1.00 0.00 19 VAL A C 14
ATOM 18951 O O . VAL A 1 19 ? -5.686 16.193 -3.321 1.00 0.00 19 VAL A O 14
ATOM 18964 N N . GLN A 1 20 ? -5.291 13.988 -3.543 1.00 0.00 20 GLN A N 14
ATOM 18965 C CA . GLN A 1 20 ? -5.983 13.629 -2.311 1.00 0.00 20 GLN A CA 14
ATOM 18966 C C . GLN A 1 20 ? -5.582 14.559 -1.171 1.00 0.00 20 GLN A C 14
ATOM 18967 O O . GLN A 1 20 ? -6.323 14.722 -0.201 1.00 0.00 20 GLN A O 14
ATOM 18981 N N . ASP A 1 21 ? -4.407 15.165 -1.293 1.00 0.00 21 ASP A N 14
ATOM 18982 C CA . ASP A 1 21 ? -3.908 16.080 -0.273 1.00 0.00 21 ASP A CA 14
ATOM 18983 C C . ASP A 1 21 ? -4.574 17.447 -0.396 1.00 0.00 21 ASP A C 14
ATOM 18984 O O . ASP A 1 21 ? -5.223 17.919 0.538 1.00 0.00 21 ASP A O 14
ATOM 18993 N N . HIS A 1 22 ? -4.408 18.078 -1.554 1.00 0.00 22 HIS A N 14
ATOM 18994 C CA . HIS A 1 22 ? -4.993 19.392 -1.799 1.00 0.00 22 HIS A CA 14
ATOM 18995 C C . HIS A 1 22 ? -6.447 19.264 -2.245 1.00 0.00 22 HIS A C 14
ATOM 18996 O O . HIS A 1 22 ? -7.102 20.261 -2.549 1.00 0.00 22 HIS A O 14
ATOM 19011 N N . ARG A 1 23 ? -6.943 18.032 -2.284 1.00 0.00 23 ARG A N 14
ATOM 19012 C CA . ARG A 1 23 ? -8.318 17.775 -2.695 1.00 0.00 23 ARG A CA 14
ATOM 19013 C C . ARG A 1 23 ? -9.305 18.393 -1.709 1.00 0.00 23 ARG A C 14
ATOM 19014 O O . ARG A 1 23 ? -10.142 19.221 -2.068 1.00 0.00 23 ARG A O 14
ATOM 19035 N N . PRO A 1 24 ? -9.207 17.981 -0.436 1.00 0.00 24 PRO A N 14
ATOM 19036 C CA . PRO A 1 24 ? -10.083 18.481 0.627 1.00 0.00 24 PRO A CA 14
ATOM 19037 C C . PRO A 1 24 ? -9.800 19.938 0.975 1.00 0.00 24 PRO A C 14
ATOM 19038 O O . PRO A 1 24 ? -10.715 20.759 1.039 1.00 0.00 24 PRO A O 14
ATOM 19049 N N . GLN A 1 25 ? -8.527 20.253 1.196 1.00 0.00 25 GLN A N 14
ATOM 19050 C CA . GLN A 1 25 ? -8.125 21.612 1.537 1.00 0.00 25 GLN A CA 14
ATOM 19051 C C . GLN A 1 25 ? -8.731 22.619 0.565 1.00 0.00 25 GLN A C 14
ATOM 19052 O O . GLN A 1 25 ? -9.011 23.760 0.931 1.00 0.00 25 GLN A O 14
ATOM 19066 N N . PHE A 1 26 ? -8.930 22.189 -0.677 1.00 0.00 26 PHE A N 14
ATOM 19067 C CA . PHE A 1 26 ? -9.502 23.053 -1.703 1.00 0.00 26 PHE A CA 14
ATOM 19068 C C . PHE A 1 26 ? -11.007 23.208 -1.507 1.00 0.00 26 PHE A C 14
ATOM 19069 O O . PHE A 1 26 ? -11.508 24.314 -1.302 1.00 0.00 26 PHE A O 14
ATOM 19086 N N . LEU A 1 27 ? -11.724 22.091 -1.573 1.00 0.00 27 LEU A N 14
ATOM 19087 C CA . LEU A 1 27 ? -13.173 22.101 -1.404 1.00 0.00 27 LEU A CA 14
ATOM 19088 C C . LEU A 1 27 ? -13.569 22.860 -0.141 1.00 0.00 27 LEU A C 14
ATOM 19089 O O . LEU A 1 27 ? -14.547 23.607 -0.136 1.00 0.00 27 LEU A O 14
ATOM 19105 N N . ILE A 1 28 ? -12.801 22.664 0.925 1.00 0.00 28 ILE A N 14
ATOM 19106 C CA . ILE A 1 28 ? -13.070 23.333 2.192 1.00 0.00 28 ILE A CA 14
ATOM 19107 C C . ILE A 1 28 ? -13.049 24.849 2.029 1.00 0.00 28 ILE A C 14
ATOM 19108 O O . ILE A 1 28 ? -14.021 25.531 2.353 1.00 0.00 28 ILE A O 14
ATOM 19124 N N . GLU A 1 29 ? -11.936 25.369 1.521 1.00 0.00 29 GLU A N 14
ATOM 19125 C CA . GLU A 1 29 ? -11.790 26.805 1.314 1.00 0.00 29 GLU A CA 14
ATOM 19126 C C . GLU A 1 29 ? -12.819 27.317 0.309 1.00 0.00 29 GLU A C 14
ATOM 19127 O O . GLU A 1 29 ? -13.377 28.401 0.474 1.00 0.00 29 GLU A O 14
ATOM 19139 N N . ASN A 1 30 ? -13.063 26.529 -0.733 1.00 0.00 30 ASN A N 14
ATOM 19140 C CA . ASN A 1 30 ? -14.023 26.902 -1.765 1.00 0.00 30 ASN A CA 14
ATOM 19141 C C . ASN A 1 30 ? -15.016 25.771 -2.019 1.00 0.00 30 ASN A C 14
ATOM 19142 O O . ASN A 1 30 ? -14.884 24.997 -2.967 1.00 0.00 30 ASN A O 14
ATOM 19153 N N . PRO A 1 31 ? -16.034 25.673 -1.152 1.00 0.00 31 PRO A N 14
ATOM 19154 C CA . PRO A 1 31 ? -17.070 24.642 -1.261 1.00 0.00 31 PRO A CA 14
ATOM 19155 C C . PRO A 1 31 ? -17.985 24.864 -2.461 1.00 0.00 31 PRO A C 14
ATOM 19156 O O . PRO A 1 31 ? -18.653 23.939 -2.925 1.00 0.00 31 PRO A O 14
ATOM 19167 N N . LYS A 1 32 ? -18.010 26.095 -2.960 1.00 0.00 32 LYS A N 14
ATOM 19168 C CA . LYS A 1 32 ? -18.841 26.438 -4.108 1.00 0.00 32 LYS A CA 14
ATOM 19169 C C . LYS A 1 32 ? -18.472 25.590 -5.321 1.00 0.00 32 LYS A C 14
ATOM 19170 O O . LYS A 1 32 ? -19.239 25.489 -6.279 1.00 0.00 32 LYS A O 14
ATOM 19189 N N . THR A 1 33 ? -17.292 24.978 -5.273 1.00 0.00 33 THR A N 14
ATOM 19190 C CA . THR A 1 33 ? -16.822 24.137 -6.367 1.00 0.00 33 THR A CA 14
ATOM 19191 C C . THR A 1 33 ? -17.248 22.687 -6.168 1.00 0.00 33 THR A C 14
ATOM 19192 O O . THR A 1 33 ? -17.308 22.197 -5.040 1.00 0.00 33 THR A O 14
ATOM 19203 N N . SER A 1 34 ? -17.542 22.005 -7.270 1.00 0.00 34 SER A N 14
ATOM 19204 C CA . SER A 1 34 ? -17.965 20.611 -7.216 1.00 0.00 34 SER A CA 14
ATOM 19205 C C . SER A 1 34 ? -16.848 19.725 -6.674 1.00 0.00 34 SER A C 14
ATOM 19206 O O . SER A 1 34 ? -15.793 20.214 -6.268 1.00 0.00 34 SER A O 14
ATOM 19214 N N . LEU A 1 35 ? -17.088 18.418 -6.670 1.00 0.00 35 LEU A N 14
ATOM 19215 C CA . LEU A 1 35 ? -16.103 17.461 -6.177 1.00 0.00 35 LEU A CA 14
ATOM 19216 C C . LEU A 1 35 ? -15.064 17.149 -7.249 1.00 0.00 35 LEU A C 14
ATOM 19217 O O . LEU A 1 35 ? -13.864 17.314 -7.031 1.00 0.00 35 LEU A O 14
ATOM 19233 N N . GLU A 1 36 ? -15.534 16.698 -8.408 1.00 0.00 36 GLU A N 14
ATOM 19234 C CA . GLU A 1 36 ? -14.644 16.364 -9.514 1.00 0.00 36 GLU A CA 14
ATOM 19235 C C . GLU A 1 36 ? -13.899 17.602 -10.006 1.00 0.00 36 GLU A C 14
ATOM 19236 O O . GLU A 1 36 ? -12.679 17.581 -10.169 1.00 0.00 36 GLU A O 14
ATOM 19248 N N . ASP A 1 37 ? -14.641 18.679 -10.239 1.00 0.00 37 ASP A N 14
ATOM 19249 C CA . ASP A 1 37 ? -14.052 19.926 -10.711 1.00 0.00 37 ASP A CA 14
ATOM 19250 C C . ASP A 1 37 ? -12.741 20.216 -9.987 1.00 0.00 37 ASP A C 14
ATOM 19251 O O . ASP A 1 37 ? -11.675 20.247 -10.602 1.00 0.00 37 ASP A O 14
ATOM 19260 N N . ALA A 1 38 ? -12.827 20.427 -8.678 1.00 0.00 38 ALA A N 14
ATOM 19261 C CA . ALA A 1 38 ? -11.648 20.713 -7.870 1.00 0.00 38 ALA A CA 14
ATOM 19262 C C . ALA A 1 38 ? -10.490 19.795 -8.246 1.00 0.00 38 ALA A C 14
ATOM 19263 O O . ALA A 1 38 ? -9.332 20.214 -8.263 1.00 0.00 38 ALA A O 14
ATOM 19270 N N . THR A 1 39 ? -10.809 18.540 -8.545 1.00 0.00 39 THR A N 14
ATOM 19271 C CA . THR A 1 39 ? -9.795 17.562 -8.919 1.00 0.00 39 THR A CA 14
ATOM 19272 C C . THR A 1 39 ? -9.243 17.846 -10.311 1.00 0.00 39 THR A C 14
ATOM 19273 O O . THR A 1 39 ? -8.034 17.784 -10.536 1.00 0.00 39 THR A O 14
ATOM 19284 N N . LEU A 1 40 ? -10.137 18.158 -11.244 1.00 0.00 40 LEU A N 14
ATOM 19285 C CA . LEU A 1 40 ? -9.739 18.452 -12.616 1.00 0.00 40 LEU A CA 14
ATOM 19286 C C . LEU A 1 40 ? -8.695 19.564 -12.654 1.00 0.00 40 LEU A C 14
ATOM 19287 O O . LEU A 1 40 ? -7.739 19.504 -13.427 1.00 0.00 40 LEU A O 14
ATOM 19303 N N . GLN A 1 41 ? -8.884 20.575 -11.812 1.00 0.00 41 GLN A N 14
ATOM 19304 C CA . GLN A 1 41 ? -7.957 21.699 -11.749 1.00 0.00 41 GLN A CA 14
ATOM 19305 C C . GLN A 1 41 ? -6.707 21.329 -10.958 1.00 0.00 41 GLN A C 14
ATOM 19306 O O . GLN A 1 41 ? -5.598 21.738 -11.304 1.00 0.00 41 GLN A O 14
ATOM 19320 N N . ILE A 1 42 ? -6.893 20.555 -9.894 1.00 0.00 42 ILE A N 14
ATOM 19321 C CA . ILE A 1 42 ? -5.779 20.130 -9.055 1.00 0.00 42 ILE A CA 14
ATOM 19322 C C . ILE A 1 42 ? -4.794 19.272 -9.841 1.00 0.00 42 ILE A C 14
ATOM 19323 O O . ILE A 1 42 ? -3.586 19.335 -9.618 1.00 0.00 42 ILE A O 14
ATOM 19339 N N . GLU A 1 43 ? -5.320 18.471 -10.763 1.00 0.00 43 GLU A N 14
ATOM 19340 C CA . GLU A 1 43 ? -4.486 17.601 -11.583 1.00 0.00 43 GLU A CA 14
ATOM 19341 C C . GLU A 1 43 ? -3.517 18.418 -12.433 1.00 0.00 43 GLU A C 14
ATOM 19342 O O . GLU A 1 43 ? -2.301 18.312 -12.280 1.00 0.00 43 GLU A O 14
ATOM 19354 N N . GLU A 1 44 ? -4.066 19.234 -13.328 1.00 0.00 44 GLU A N 14
ATOM 19355 C CA . GLU A 1 44 ? -3.250 20.068 -14.202 1.00 0.00 44 GLU A CA 14
ATOM 19356 C C . GLU A 1 44 ? -2.283 20.925 -13.390 1.00 0.00 44 GLU A C 14
ATOM 19357 O O . GLU A 1 44 ? -1.259 21.380 -13.901 1.00 0.00 44 GLU A O 14
ATOM 19369 N N . LEU A 1 45 ? -2.616 21.141 -12.122 1.00 0.00 45 LEU A N 14
ATOM 19370 C CA . LEU A 1 45 ? -1.778 21.943 -11.237 1.00 0.00 45 LEU A CA 14
ATOM 19371 C C . LEU A 1 45 ? -0.556 21.153 -10.780 1.00 0.00 45 LEU A C 14
ATOM 19372 O O . LEU A 1 45 ? 0.485 21.730 -10.464 1.00 0.00 45 LEU A O 14
ATOM 19388 N N . TRP A 1 46 ? -0.690 19.833 -10.750 1.00 0.00 46 TRP A N 14
ATOM 19389 C CA . TRP A 1 46 ? 0.405 18.963 -10.333 1.00 0.00 46 TRP A CA 14
ATOM 19390 C C . TRP A 1 46 ? 1.398 18.755 -11.471 1.00 0.00 46 TRP A C 14
ATOM 19391 O O . TRP A 1 46 ? 2.574 18.472 -11.238 1.00 0.00 46 TRP A O 14
ATOM 19412 N N . LYS A 1 47 ? 0.919 18.897 -12.702 1.00 0.00 47 LYS A N 14
ATOM 19413 C CA . LYS A 1 47 ? 1.765 18.726 -13.877 1.00 0.00 47 LYS A CA 14
ATOM 19414 C C . LYS A 1 47 ? 2.516 20.014 -14.199 1.00 0.00 47 LYS A C 14
ATOM 19415 O O . LYS A 1 47 ? 3.185 20.115 -15.228 1.00 0.00 47 LYS A O 14
ATOM 19434 N N . THR A 1 48 ? 2.402 20.998 -13.311 1.00 0.00 48 THR A N 14
ATOM 19435 C CA . THR A 1 48 ? 3.070 22.279 -13.501 1.00 0.00 48 THR A CA 14
ATOM 19436 C C . THR A 1 48 ? 3.902 22.651 -12.279 1.00 0.00 48 THR A C 14
ATOM 19437 O O . THR A 1 48 ? 4.620 23.652 -12.285 1.00 0.00 48 THR A O 14
ATOM 19448 N N . LEU A 1 49 ? 3.803 21.840 -11.232 1.00 0.00 49 LEU A N 14
ATOM 19449 C CA . LEU A 1 49 ? 4.547 22.083 -10.001 1.00 0.00 49 LEU A CA 14
ATOM 19450 C C . LEU A 1 49 ? 6.048 22.118 -10.271 1.00 0.00 49 LEU A C 14
ATOM 19451 O O . LEU A 1 49 ? 6.488 21.963 -11.410 1.00 0.00 49 LEU A O 14
ATOM 19467 N N . SER A 1 50 ? 6.830 22.320 -9.215 1.00 0.00 50 SER A N 14
ATOM 19468 C CA . SER A 1 50 ? 8.282 22.376 -9.338 1.00 0.00 50 SER A CA 14
ATOM 19469 C C . SER A 1 50 ? 8.889 20.980 -9.243 1.00 0.00 50 SER A C 14
ATOM 19470 O O . SER A 1 50 ? 8.294 20.071 -8.666 1.00 0.00 50 SER A O 14
ATOM 19478 N N . GLU A 1 51 ? 10.079 20.819 -9.815 1.00 0.00 51 GLU A N 14
ATOM 19479 C CA . GLU A 1 51 ? 10.767 19.534 -9.796 1.00 0.00 51 GLU A CA 14
ATOM 19480 C C . GLU A 1 51 ? 10.766 18.937 -8.391 1.00 0.00 51 GLU A C 14
ATOM 19481 O O . GLU A 1 51 ? 10.178 17.882 -8.155 1.00 0.00 51 GLU A O 14
ATOM 19493 N N . GLU A 1 52 ? 11.430 19.620 -7.464 1.00 0.00 52 GLU A N 14
ATOM 19494 C CA . GLU A 1 52 ? 11.507 19.156 -6.083 1.00 0.00 52 GLU A CA 14
ATOM 19495 C C . GLU A 1 52 ? 10.126 18.769 -5.562 1.00 0.00 52 GLU A C 14
ATOM 19496 O O . GLU A 1 52 ? 9.922 17.652 -5.087 1.00 0.00 52 GLU A O 14
ATOM 19508 N N . GLU A 1 53 ? 9.182 19.701 -5.654 1.00 0.00 53 GLU A N 14
ATOM 19509 C CA . GLU A 1 53 ? 7.821 19.457 -5.190 1.00 0.00 53 GLU A CA 14
ATOM 19510 C C . GLU A 1 53 ? 7.378 18.036 -5.526 1.00 0.00 53 GLU A C 14
ATOM 19511 O O . GLU A 1 53 ? 7.050 17.249 -4.638 1.00 0.00 53 GLU A O 14
ATOM 19523 N N . LYS A 1 54 ? 7.372 17.713 -6.815 1.00 0.00 54 LYS A N 14
ATOM 19524 C CA . LYS A 1 54 ? 6.970 16.388 -7.271 1.00 0.00 54 LYS A CA 14
ATOM 19525 C C . LYS A 1 54 ? 7.770 15.302 -6.558 1.00 0.00 54 LYS A C 14
ATOM 19526 O O . LYS A 1 54 ? 7.200 14.385 -5.965 1.00 0.00 54 LYS A O 14
ATOM 19545 N N . LEU A 1 55 ? 9.093 15.412 -6.618 1.00 0.00 55 LEU A N 14
ATOM 19546 C CA . LEU A 1 55 ? 9.971 14.440 -5.977 1.00 0.00 55 LEU A CA 14
ATOM 19547 C C . LEU A 1 55 ? 9.458 14.075 -4.588 1.00 0.00 55 LEU A C 14
ATOM 19548 O O . LEU A 1 55 ? 9.285 12.899 -4.267 1.00 0.00 55 LEU A O 14
ATOM 19564 N N . LYS A 1 56 ? 9.213 15.091 -3.767 1.00 0.00 56 LYS A N 14
ATOM 19565 C CA . LYS A 1 56 ? 8.715 14.879 -2.413 1.00 0.00 56 LYS A CA 14
ATOM 19566 C C . LYS A 1 56 ? 7.651 13.787 -2.390 1.00 0.00 56 LYS A C 14
ATOM 19567 O O . LYS A 1 56 ? 7.740 12.836 -1.612 1.00 0.00 56 LYS A O 14
ATOM 19586 N N . TYR A 1 57 ? 6.646 13.928 -3.247 1.00 0.00 57 TYR A N 14
ATOM 19587 C CA . TYR A 1 57 ? 5.564 12.954 -3.323 1.00 0.00 57 TYR A CA 14
ATOM 19588 C C . TYR A 1 57 ? 6.046 11.653 -3.957 1.00 0.00 57 TYR A C 14
ATOM 19589 O O . TYR A 1 57 ? 5.836 10.570 -3.413 1.00 0.00 57 TYR A O 14
ATOM 19607 N N . GLU A 1 58 ? 6.695 11.770 -5.112 1.00 0.00 58 GLU A N 14
ATOM 19608 C CA . GLU A 1 58 ? 7.208 10.603 -5.821 1.00 0.00 58 GLU A CA 14
ATOM 19609 C C . GLU A 1 58 ? 7.743 9.562 -4.841 1.00 0.00 58 GLU A C 14
ATOM 19610 O O . GLU A 1 58 ? 7.360 8.394 -4.891 1.00 0.00 58 GLU A O 14
ATOM 19622 N N . GLU A 1 59 ? 8.630 9.997 -3.951 1.00 0.00 59 GLU A N 14
ATOM 19623 C CA . GLU A 1 59 ? 9.218 9.103 -2.961 1.00 0.00 59 GLU A CA 14
ATOM 19624 C C . GLU A 1 59 ? 8.139 8.281 -2.260 1.00 0.00 59 GLU A C 14
ATOM 19625 O O . GLU A 1 59 ? 8.313 7.087 -2.015 1.00 0.00 59 GLU A O 14
ATOM 19637 N N . LYS A 1 60 ? 7.025 8.930 -1.940 1.00 0.00 60 LYS A N 14
ATOM 19638 C CA . LYS A 1 60 ? 5.916 8.262 -1.268 1.00 0.00 60 LYS A CA 14
ATOM 19639 C C . LYS A 1 60 ? 5.290 7.205 -2.172 1.00 0.00 60 LYS A C 14
ATOM 19640 O O . LYS A 1 60 ? 4.719 6.226 -1.694 1.00 0.00 60 LYS A O 14
ATOM 19659 N N . ALA A 1 61 ? 5.403 7.409 -3.480 1.00 0.00 61 ALA A N 14
ATOM 19660 C CA . ALA A 1 61 ? 4.852 6.471 -4.450 1.00 0.00 61 ALA A CA 14
ATOM 19661 C C . ALA A 1 61 ? 5.780 5.278 -4.651 1.00 0.00 61 ALA A C 14
ATOM 19662 O O . ALA A 1 61 ? 5.410 4.137 -4.375 1.00 0.00 61 ALA A O 14
ATOM 19669 N N . THR A 1 62 ? 6.989 5.550 -5.133 1.00 0.00 62 THR A N 14
ATOM 19670 C CA . THR A 1 62 ? 7.970 4.499 -5.372 1.00 0.00 62 THR A CA 14
ATOM 19671 C C . THR A 1 62 ? 8.060 3.550 -4.182 1.00 0.00 62 THR A C 14
ATOM 19672 O O . THR A 1 62 ? 8.112 2.331 -4.349 1.00 0.00 62 THR A O 14
ATOM 19683 N N . LYS A 1 63 ? 8.077 4.116 -2.980 1.00 0.00 63 LYS A N 14
ATOM 19684 C CA . LYS A 1 63 ? 8.159 3.321 -1.761 1.00 0.00 63 LYS A CA 14
ATOM 19685 C C . LYS A 1 63 ? 7.051 2.274 -1.719 1.00 0.00 63 LYS A C 14
ATOM 19686 O O . LYS A 1 63 ? 7.275 1.135 -1.307 1.00 0.00 63 LYS A O 14
ATOM 19705 N N . ASP A 1 64 ? 5.856 2.666 -2.148 1.00 0.00 64 ASP A N 14
ATOM 19706 C CA . ASP A 1 64 ? 4.713 1.760 -2.161 1.00 0.00 64 ASP A CA 14
ATOM 19707 C C . ASP A 1 64 ? 4.700 0.921 -3.435 1.00 0.00 64 ASP A C 14
ATOM 19708 O O . ASP A 1 64 ? 4.113 -0.161 -3.472 1.00 0.00 64 ASP A O 14
ATOM 19717 N N . LEU A 1 65 ? 5.349 1.428 -4.478 1.00 0.00 65 LEU A N 14
ATOM 19718 C CA . LEU A 1 65 ? 5.411 0.726 -5.755 1.00 0.00 65 LEU A CA 14
ATOM 19719 C C . LEU A 1 65 ? 6.105 -0.624 -5.601 1.00 0.00 65 LEU A C 14
ATOM 19720 O O . LEU A 1 65 ? 5.670 -1.624 -6.172 1.00 0.00 65 LEU A O 14
ATOM 19736 N N . GLU A 1 66 ? 7.183 -0.645 -4.824 1.00 0.00 66 GLU A N 14
ATOM 19737 C CA . GLU A 1 66 ? 7.935 -1.873 -4.595 1.00 0.00 66 GLU A CA 14
ATOM 19738 C C . GLU A 1 66 ? 7.000 -3.076 -4.513 1.00 0.00 66 GLU A C 14
ATOM 19739 O O . GLU A 1 66 ? 7.247 -4.110 -5.134 1.00 0.00 66 GLU A O 14
ATOM 19751 N N . ARG A 1 67 ? 5.927 -2.933 -3.742 1.00 0.00 67 ARG A N 14
ATOM 19752 C CA . ARG A 1 67 ? 4.956 -4.008 -3.577 1.00 0.00 67 ARG A CA 14
ATOM 19753 C C . ARG A 1 67 ? 4.376 -4.428 -4.925 1.00 0.00 67 ARG A C 14
ATOM 19754 O O . ARG A 1 67 ? 4.491 -5.585 -5.328 1.00 0.00 67 ARG A O 14
ATOM 19775 N N . TYR A 1 68 ? 3.753 -3.480 -5.616 1.00 0.00 68 TYR A N 14
ATOM 19776 C CA . TYR A 1 68 ? 3.152 -3.752 -6.916 1.00 0.00 68 TYR A CA 14
ATOM 19777 C C . TYR A 1 68 ? 4.123 -4.508 -7.818 1.00 0.00 68 TYR A C 14
ATOM 19778 O O . TYR A 1 68 ? 3.754 -5.488 -8.462 1.00 0.00 68 TYR A O 14
ATOM 19796 N N . ASN A 1 69 ? 5.368 -4.043 -7.856 1.00 0.00 69 ASN A N 14
ATOM 19797 C CA . ASN A 1 69 ? 6.394 -4.674 -8.678 1.00 0.00 69 ASN A CA 14
ATOM 19798 C C . ASN A 1 69 ? 6.447 -6.177 -8.423 1.00 0.00 69 ASN A C 14
ATOM 19799 O O . ASN A 1 69 ? 6.362 -6.979 -9.353 1.00 0.00 69 ASN A O 14
ATOM 19810 N N . SER A 1 70 ? 6.588 -6.552 -7.156 1.00 0.00 70 SER A N 14
ATOM 19811 C CA . SER A 1 70 ? 6.655 -7.959 -6.777 1.00 0.00 70 SER A CA 14
ATOM 19812 C C . SER A 1 70 ? 5.448 -8.723 -7.311 1.00 0.00 70 SER A C 14
ATOM 19813 O O . SER A 1 70 ? 5.577 -9.849 -7.791 1.00 0.00 70 SER A O 14
ATOM 19821 N N . GLN A 1 71 ? 4.276 -8.102 -7.224 1.00 0.00 71 GLN A N 14
ATOM 19822 C CA . GLN A 1 71 ? 3.046 -8.725 -7.697 1.00 0.00 71 GLN A CA 14
ATOM 19823 C C . GLN A 1 71 ? 3.078 -8.913 -9.211 1.00 0.00 71 GLN A C 14
ATOM 19824 O O . GLN A 1 71 ? 2.319 -9.709 -9.763 1.00 0.00 71 GLN A O 14
ATOM 19838 N N . MET A 1 72 ? 3.961 -8.175 -9.875 1.00 0.00 72 MET A N 14
ATOM 19839 C CA . MET A 1 72 ? 4.092 -8.262 -11.325 1.00 0.00 72 MET A CA 14
ATOM 19840 C C . MET A 1 72 ? 5.196 -9.240 -11.713 1.00 0.00 72 MET A C 14
ATOM 19841 O O . MET A 1 72 ? 5.100 -9.928 -12.730 1.00 0.00 72 MET A O 14
ATOM 19855 N N . LYS A 1 73 ? 6.243 -9.298 -10.898 1.00 0.00 73 LYS A N 14
ATOM 19856 C CA . LYS A 1 73 ? 7.365 -10.193 -11.155 1.00 0.00 73 LYS A CA 14
ATOM 19857 C C . LYS A 1 73 ? 6.883 -11.625 -11.361 1.00 0.00 73 LYS A C 14
ATOM 19858 O O . LYS A 1 73 ? 7.281 -12.293 -12.315 1.00 0.00 73 LYS A O 14
ATOM 19877 N N . ARG A 1 74 ? 6.022 -12.090 -10.461 1.00 0.00 74 ARG A N 14
ATOM 19878 C CA . ARG A 1 74 ? 5.486 -13.443 -10.545 1.00 0.00 74 ARG A CA 14
ATOM 19879 C C . ARG A 1 74 ? 4.513 -13.570 -11.714 1.00 0.00 74 ARG A C 14
ATOM 19880 O O . ARG A 1 74 ? 4.104 -14.673 -12.077 1.00 0.00 74 ARG A O 14
ATOM 19901 N N . ALA A 1 75 ? 4.146 -12.435 -12.298 1.00 0.00 75 ALA A N 14
ATOM 19902 C CA . ALA A 1 75 ? 3.223 -12.419 -13.426 1.00 0.00 75 ALA A CA 14
ATOM 19903 C C . ALA A 1 75 ? 3.977 -12.394 -14.752 1.00 0.00 75 ALA A C 14
ATOM 19904 O O . ALA A 1 75 ? 3.479 -12.877 -15.769 1.00 0.00 75 ALA A O 14
ATOM 19911 N N . ILE A 1 76 ? 5.179 -11.828 -14.733 1.00 0.00 76 ILE A N 14
ATOM 19912 C CA . ILE A 1 76 ? 6.000 -11.740 -15.934 1.00 0.00 76 ILE A CA 14
ATOM 19913 C C . ILE A 1 76 ? 5.999 -13.060 -16.698 1.00 0.00 76 ILE A C 14
ATOM 19914 O O . ILE A 1 76 ? 6.270 -13.094 -17.898 1.00 0.00 76 ILE A O 14
ATOM 19930 N N . GLU A 1 77 ? 5.691 -14.145 -15.994 1.00 0.00 77 GLU A N 14
ATOM 19931 C CA . GLU A 1 77 ? 5.654 -15.468 -16.607 1.00 0.00 77 GLU A CA 14
ATOM 19932 C C . GLU A 1 77 ? 4.227 -15.849 -16.992 1.00 0.00 77 GLU A C 14
ATOM 19933 O O . GLU A 1 77 ? 3.747 -16.927 -16.643 1.00 0.00 77 GLU A O 14
ATOM 19945 N N . GLN A 1 78 ? 3.556 -14.956 -17.712 1.00 0.00 78 GLN A N 14
ATOM 19946 C CA . GLN A 1 78 ? 2.185 -15.198 -18.143 1.00 0.00 78 GLN A CA 14
ATOM 19947 C C . GLN A 1 78 ? 1.416 -15.993 -17.093 1.00 0.00 78 GLN A C 14
ATOM 19948 O O . GLN A 1 78 ? 0.606 -16.857 -17.426 1.00 0.00 78 GLN A O 14
ATOM 19962 N N . GLU A 1 79 ? 1.676 -15.694 -15.824 1.00 0.00 79 GLU A N 14
ATOM 19963 C CA . GLU A 1 79 ? 1.009 -16.382 -14.726 1.00 0.00 79 GLU A CA 14
ATOM 19964 C C . GLU A 1 79 ? -0.329 -15.723 -14.403 1.00 0.00 79 GLU A C 14
ATOM 19965 O O . GLU A 1 79 ? -1.371 -16.378 -14.399 1.00 0.00 79 GLU A O 14
ATOM 19977 N N . SER A 1 80 ? -0.291 -14.423 -14.132 1.00 0.00 80 SER A N 14
ATOM 19978 C CA . SER A 1 80 ? -1.499 -13.675 -13.803 1.00 0.00 80 SER A CA 14
ATOM 19979 C C . SER A 1 80 ? -2.640 -14.044 -14.746 1.00 0.00 80 SER A C 14
ATOM 19980 O O . SER A 1 80 ? -3.691 -14.512 -14.310 1.00 0.00 80 SER A O 14
ATOM 19988 N N . GLN A 1 81 ? -2.423 -13.830 -16.039 1.00 0.00 81 GLN A N 14
ATOM 19989 C CA . GLN A 1 81 ? -3.433 -14.139 -17.044 1.00 0.00 81 GLN A CA 14
ATOM 19990 C C . GLN A 1 81 ? -4.130 -15.458 -16.727 1.00 0.00 81 GLN A C 14
ATOM 19991 O O . GLN A 1 81 ? -3.578 -16.311 -16.033 1.00 0.00 81 GLN A O 14
ATOM 20005 N N . MET A 1 82 ? -5.345 -15.619 -17.241 1.00 0.00 82 MET A N 14
ATOM 20006 C CA . MET A 1 82 ? -6.116 -16.835 -17.013 1.00 0.00 82 MET A CA 14
ATOM 20007 C C . MET A 1 82 ? -6.337 -17.591 -18.320 1.00 0.00 82 MET A C 14
ATOM 20008 O O . MET A 1 82 ? -6.231 -17.020 -19.404 1.00 0.00 82 MET A O 14
ATOM 20022 N N . SER A 1 83 ? -6.646 -18.879 -18.208 1.00 0.00 83 SER A N 14
ATOM 20023 C CA . SER A 1 83 ? -6.878 -19.715 -19.380 1.00 0.00 83 SER A CA 14
ATOM 20024 C C . SER A 1 83 ? -5.701 -19.631 -20.348 1.00 0.00 83 SER A C 14
ATOM 20025 O O . SER A 1 83 ? -5.879 -19.369 -21.539 1.00 0.00 83 SER A O 14
ATOM 20033 N N . LEU A 1 84 ? -4.499 -19.855 -19.829 1.00 0.00 84 LEU A N 14
ATOM 20034 C CA . LEU A 1 84 ? -3.292 -19.805 -20.646 1.00 0.00 84 LEU A CA 14
ATOM 20035 C C . LEU A 1 84 ? -3.251 -20.971 -21.629 1.00 0.00 84 LEU A C 14
ATOM 20036 O O . LEU A 1 84 ? -3.884 -22.004 -21.411 1.00 0.00 84 LEU A O 14
ATOM 20052 N N . LYS A 1 85 ? -2.500 -20.799 -22.712 1.00 0.00 85 LYS A N 14
ATOM 20053 C CA . LYS A 1 85 ? -2.372 -21.837 -23.727 1.00 0.00 85 LYS A CA 14
ATOM 20054 C C . LYS A 1 85 ? -1.489 -22.978 -23.232 1.00 0.00 85 LYS A C 14
ATOM 20055 O O . LYS A 1 85 ? -0.895 -22.893 -22.156 1.00 0.00 85 LYS A O 14
ATOM 20074 N N . ASP A 1 86 ? -1.406 -24.042 -24.023 1.00 0.00 86 ASP A N 14
ATOM 20075 C CA . ASP A 1 86 ? -0.592 -25.198 -23.665 1.00 0.00 86 ASP A CA 14
ATOM 20076 C C . ASP A 1 86 ? 0.624 -25.311 -24.579 1.00 0.00 86 ASP A C 14
ATOM 20077 O O . ASP A 1 86 ? 0.505 -25.693 -25.743 1.00 0.00 86 ASP A O 14
ATOM 20086 N N . SER A 1 87 ? 1.793 -24.974 -24.043 1.00 0.00 87 SER A N 14
ATOM 20087 C CA . SER A 1 87 ? 3.031 -25.032 -24.812 1.00 0.00 87 SER A CA 14
ATOM 20088 C C . SER A 1 87 ? 3.323 -26.460 -25.264 1.00 0.00 87 SER A C 14
ATOM 20089 O O . SER A 1 87 ? 2.623 -27.398 -24.886 1.00 0.00 87 SER A O 14
ATOM 20097 N N . GLY A 1 88 ? 4.364 -26.616 -26.076 1.00 0.00 88 GLY A N 14
ATOM 20098 C CA . GLY A 1 88 ? 4.731 -27.931 -26.567 1.00 0.00 88 GLY A CA 14
ATOM 20099 C C . GLY A 1 88 ? 6.186 -28.008 -26.987 1.00 0.00 88 GLY A C 14
ATOM 20100 O O . GLY A 1 88 ? 7.078 -28.247 -26.172 1.00 0.00 88 GLY A O 14
ATOM 20104 N N . PRO A 1 89 ? 6.442 -27.803 -28.288 1.00 0.00 89 PRO A N 14
ATOM 20105 C CA . PRO A 1 89 ? 7.798 -27.847 -28.844 1.00 0.00 89 PRO A CA 14
ATOM 20106 C C . PRO A 1 89 ? 8.648 -26.665 -28.390 1.00 0.00 89 PRO A C 14
ATOM 20107 O O . PRO A 1 89 ? 8.234 -25.511 -28.500 1.00 0.00 89 PRO A O 14
ATOM 20118 N N . SER A 1 90 ? 9.840 -26.961 -27.880 1.00 0.00 90 SER A N 14
ATOM 20119 C CA . SER A 1 90 ? 10.748 -25.923 -27.406 1.00 0.00 90 SER A CA 14
ATOM 20120 C C . SER A 1 90 ? 12.200 -26.312 -27.665 1.00 0.00 90 SER A C 14
ATOM 20121 O O . SER A 1 90 ? 12.529 -27.494 -27.764 1.00 0.00 90 SER A O 14
ATOM 20129 N N . SER A 1 91 ? 13.065 -25.308 -27.773 1.00 0.00 91 SER A N 14
ATOM 20130 C CA . SER A 1 91 ? 14.482 -25.544 -28.024 1.00 0.00 91 SER A CA 14
ATOM 20131 C C . SER A 1 91 ? 14.683 -26.296 -29.336 1.00 0.00 91 SER A C 14
ATOM 20132 O O . SER A 1 91 ? 15.497 -27.215 -29.419 1.00 0.00 91 SER A O 14
ATOM 20140 N N . GLY A 1 92 ? 13.934 -25.899 -30.360 1.00 0.00 92 GLY A N 14
ATOM 20141 C CA . GLY A 1 92 ? 14.044 -26.546 -31.655 1.00 0.00 92 GLY A CA 14
ATOM 20142 C C . GLY A 1 92 ? 13.507 -25.685 -32.781 1.00 0.00 92 GLY A C 14
ATOM 20143 O O . GLY A 1 92 ? 13.678 -26.010 -33.955 1.00 0.00 92 GLY A O 14
ATOM 20147 N N . GLY A 1 1 ? 2.470 7.416 -22.507 1.00 0.00 1 GLY A N 15
ATOM 20148 C CA . GLY A 1 1 ? 1.214 6.695 -22.606 1.00 0.00 1 GLY A CA 15
ATOM 20149 C C . GLY A 1 1 ? 1.291 5.312 -21.991 1.00 0.00 1 GLY A C 15
ATOM 20150 O O . GLY A 1 1 ? 2.356 4.695 -21.963 1.00 0.00 1 GLY A O 15
ATOM 20154 N N . SER A 1 2 ? 0.158 4.822 -21.496 1.00 0.00 2 SER A N 15
ATOM 20155 C CA . SER A 1 2 ? 0.102 3.505 -20.874 1.00 0.00 2 SER A CA 15
ATOM 20156 C C . SER A 1 2 ? -1.315 2.942 -20.920 1.00 0.00 2 SER A C 15
ATOM 20157 O O . SER A 1 2 ? -2.282 3.680 -21.114 1.00 0.00 2 SER A O 15
ATOM 20165 N N . SER A 1 3 ? -1.431 1.630 -20.739 1.00 0.00 3 SER A N 15
ATOM 20166 C CA . SER A 1 3 ? -2.729 0.967 -20.763 1.00 0.00 3 SER A CA 15
ATOM 20167 C C . SER A 1 3 ? -2.974 0.206 -19.464 1.00 0.00 3 SER A C 15
ATOM 20168 O O . SER A 1 3 ? -2.046 -0.061 -18.702 1.00 0.00 3 SER A O 15
ATOM 20176 N N . GLY A 1 4 ? -4.234 -0.141 -19.217 1.00 0.00 4 GLY A N 15
ATOM 20177 C CA . GLY A 1 4 ? -4.580 -0.868 -18.010 1.00 0.00 4 GLY A CA 15
ATOM 20178 C C . GLY A 1 4 ? -4.641 -2.366 -18.232 1.00 0.00 4 GLY A C 15
ATOM 20179 O O . GLY A 1 4 ? -4.692 -2.830 -19.371 1.00 0.00 4 GLY A O 15
ATOM 20183 N N . SER A 1 5 ? -4.633 -3.126 -17.141 1.00 0.00 5 SER A N 15
ATOM 20184 C CA . SER A 1 5 ? -4.682 -4.581 -17.222 1.00 0.00 5 SER A CA 15
ATOM 20185 C C . SER A 1 5 ? -5.321 -5.174 -15.970 1.00 0.00 5 SER A C 15
ATOM 20186 O O . SER A 1 5 ? -4.885 -4.905 -14.851 1.00 0.00 5 SER A O 15
ATOM 20194 N N . SER A 1 6 ? -6.358 -5.982 -16.168 1.00 0.00 6 SER A N 15
ATOM 20195 C CA . SER A 1 6 ? -7.061 -6.610 -15.056 1.00 0.00 6 SER A CA 15
ATOM 20196 C C . SER A 1 6 ? -6.325 -7.861 -14.586 1.00 0.00 6 SER A C 15
ATOM 20197 O O . SER A 1 6 ? -6.383 -8.908 -15.230 1.00 0.00 6 SER A O 15
ATOM 20205 N N . GLY A 1 7 ? -5.632 -7.744 -13.458 1.00 0.00 7 GLY A N 15
ATOM 20206 C CA . GLY A 1 7 ? -4.894 -8.872 -12.919 1.00 0.00 7 GLY A CA 15
ATOM 20207 C C . GLY A 1 7 ? -3.952 -8.469 -11.802 1.00 0.00 7 GLY A C 15
ATOM 20208 O O . GLY A 1 7 ? -3.950 -9.080 -10.733 1.00 0.00 7 GLY A O 15
ATOM 20212 N N . ILE A 1 8 ? -3.149 -7.439 -12.050 1.00 0.00 8 ILE A N 15
ATOM 20213 C CA . ILE A 1 8 ? -2.198 -6.957 -11.057 1.00 0.00 8 ILE A CA 15
ATOM 20214 C C . ILE A 1 8 ? -2.545 -5.542 -10.606 1.00 0.00 8 ILE A C 15
ATOM 20215 O O . ILE A 1 8 ? -2.349 -4.577 -11.345 1.00 0.00 8 ILE A O 15
ATOM 20231 N N . LYS A 1 9 ? -3.060 -5.424 -9.387 1.00 0.00 9 LYS A N 15
ATOM 20232 C CA . LYS A 1 9 ? -3.432 -4.128 -8.834 1.00 0.00 9 LYS A CA 15
ATOM 20233 C C . LYS A 1 9 ? -2.216 -3.213 -8.728 1.00 0.00 9 LYS A C 15
ATOM 20234 O O . LYS A 1 9 ? -1.199 -3.579 -8.138 1.00 0.00 9 LYS A O 15
ATOM 20253 N N . LYS A 1 10 ? -2.327 -2.019 -9.302 1.00 0.00 10 LYS A N 15
ATOM 20254 C CA . LYS A 1 10 ? -1.239 -1.050 -9.270 1.00 0.00 10 LYS A CA 15
ATOM 20255 C C . LYS A 1 10 ? -1.445 -0.037 -8.149 1.00 0.00 10 LYS A C 15
ATOM 20256 O O . LYS A 1 10 ? -2.563 0.395 -7.867 1.00 0.00 10 LYS A O 15
ATOM 20275 N N . PRO A 1 11 ? -0.341 0.353 -7.493 1.00 0.00 11 PRO A N 15
ATOM 20276 C CA . PRO A 1 11 ? -0.376 1.321 -6.393 1.00 0.00 11 PRO A CA 15
ATOM 20277 C C . PRO A 1 11 ? -0.709 2.731 -6.871 1.00 0.00 11 PRO A C 15
ATOM 20278 O O . PRO A 1 11 ? -1.028 2.940 -8.041 1.00 0.00 11 PRO A O 15
ATOM 20289 N N . MET A 1 12 ? -0.631 3.694 -5.958 1.00 0.00 12 MET A N 15
ATOM 20290 C CA . MET A 1 12 ? -0.923 5.084 -6.289 1.00 0.00 12 MET A CA 15
ATOM 20291 C C . MET A 1 12 ? 0.363 5.862 -6.551 1.00 0.00 12 MET A C 15
ATOM 20292 O O . MET A 1 12 ? 1.302 5.812 -5.757 1.00 0.00 12 MET A O 15
ATOM 20306 N N . SER A 1 13 ? 0.397 6.579 -7.669 1.00 0.00 13 SER A N 15
ATOM 20307 C CA . SER A 1 13 ? 1.569 7.365 -8.038 1.00 0.00 13 SER A CA 15
ATOM 20308 C C . SER A 1 13 ? 1.489 8.770 -7.448 1.00 0.00 13 SER A C 15
ATOM 20309 O O . SER A 1 13 ? 0.404 9.274 -7.164 1.00 0.00 13 SER A O 15
ATOM 20317 N N . ALA A 1 14 ? 2.648 9.395 -7.268 1.00 0.00 14 ALA A N 15
ATOM 20318 C CA . ALA A 1 14 ? 2.710 10.742 -6.714 1.00 0.00 14 ALA A CA 15
ATOM 20319 C C . ALA A 1 14 ? 1.596 11.619 -7.276 1.00 0.00 14 ALA A C 15
ATOM 20320 O O . ALA A 1 14 ? 1.133 12.550 -6.617 1.00 0.00 14 ALA A O 15
ATOM 20327 N N . SER A 1 15 ? 1.171 11.316 -8.499 1.00 0.00 15 SER A N 15
ATOM 20328 C CA . SER A 1 15 ? 0.114 12.080 -9.152 1.00 0.00 15 SER A CA 15
ATOM 20329 C C . SER A 1 15 ? -1.163 12.062 -8.318 1.00 0.00 15 SER A C 15
ATOM 20330 O O . SER A 1 15 ? -1.801 13.095 -8.118 1.00 0.00 15 SER A O 15
ATOM 20338 N N . ALA A 1 16 ? -1.530 10.880 -7.834 1.00 0.00 16 ALA A N 15
ATOM 20339 C CA . ALA A 1 16 ? -2.729 10.726 -7.020 1.00 0.00 16 ALA A CA 15
ATOM 20340 C C . ALA A 1 16 ? -2.531 11.323 -5.631 1.00 0.00 16 ALA A C 15
ATOM 20341 O O . ALA A 1 16 ? -3.321 12.154 -5.182 1.00 0.00 16 ALA A O 15
ATOM 20348 N N . LEU A 1 17 ? -1.471 10.895 -4.955 1.00 0.00 17 LEU A N 15
ATOM 20349 C CA . LEU A 1 17 ? -1.168 11.387 -3.615 1.00 0.00 17 LEU A CA 15
ATOM 20350 C C . LEU A 1 17 ? -1.386 12.894 -3.526 1.00 0.00 17 LEU A C 15
ATOM 20351 O O . LEU A 1 17 ? -2.146 13.373 -2.685 1.00 0.00 17 LEU A O 15
ATOM 20367 N N . PHE A 1 18 ? -0.715 13.636 -4.401 1.00 0.00 18 PHE A N 15
ATOM 20368 C CA . PHE A 1 18 ? -0.836 15.089 -4.423 1.00 0.00 18 PHE A CA 15
ATOM 20369 C C . PHE A 1 18 ? -2.302 15.512 -4.463 1.00 0.00 18 PHE A C 15
ATOM 20370 O O . PHE A 1 18 ? -2.716 16.425 -3.749 1.00 0.00 18 PHE A O 15
ATOM 20387 N N . VAL A 1 19 ? -3.082 14.842 -5.305 1.00 0.00 19 VAL A N 15
ATOM 20388 C CA . VAL A 1 19 ? -4.502 15.147 -5.440 1.00 0.00 19 VAL A CA 15
ATOM 20389 C C . VAL A 1 19 ? -5.269 14.759 -4.181 1.00 0.00 19 VAL A C 15
ATOM 20390 O O . VAL A 1 19 ? -5.822 15.615 -3.491 1.00 0.00 19 VAL A O 15
ATOM 20403 N N . GLN A 1 20 ? -5.297 13.463 -3.887 1.00 0.00 20 GLN A N 15
ATOM 20404 C CA . GLN A 1 20 ? -5.997 12.961 -2.711 1.00 0.00 20 GLN A CA 15
ATOM 20405 C C . GLN A 1 20 ? -5.590 13.738 -1.463 1.00 0.00 20 GLN A C 15
ATOM 20406 O O . GLN A 1 20 ? -6.293 13.721 -0.452 1.00 0.00 20 GLN A O 15
ATOM 20420 N N . ASP A 1 21 ? -4.451 14.418 -1.541 1.00 0.00 21 ASP A N 15
ATOM 20421 C CA . ASP A 1 21 ? -3.951 15.203 -0.418 1.00 0.00 21 ASP A CA 15
ATOM 20422 C C . ASP A 1 21 ? -4.609 16.578 -0.380 1.00 0.00 21 ASP A C 15
ATOM 20423 O O . ASP A 1 21 ? -5.018 17.053 0.680 1.00 0.00 21 ASP A O 15
ATOM 20432 N N . HIS A 1 22 ? -4.707 17.215 -1.543 1.00 0.00 22 HIS A N 15
ATOM 20433 C CA . HIS A 1 22 ? -5.315 18.537 -1.642 1.00 0.00 22 HIS A CA 15
ATOM 20434 C C . HIS A 1 22 ? -6.730 18.443 -2.205 1.00 0.00 22 HIS A C 15
ATOM 20435 O O . HIS A 1 22 ? -7.316 19.448 -2.608 1.00 0.00 22 HIS A O 15
ATOM 20450 N N . ARG A 1 23 ? -7.272 17.230 -2.231 1.00 0.00 23 ARG A N 15
ATOM 20451 C CA . ARG A 1 23 ? -8.617 17.005 -2.747 1.00 0.00 23 ARG A CA 15
ATOM 20452 C C . ARG A 1 23 ? -9.662 17.644 -1.837 1.00 0.00 23 ARG A C 15
ATOM 20453 O O . ARG A 1 23 ? -10.449 18.493 -2.255 1.00 0.00 23 ARG A O 15
ATOM 20474 N N . PRO A 1 24 ? -9.671 17.227 -0.562 1.00 0.00 24 PRO A N 15
ATOM 20475 C CA . PRO A 1 24 ? -10.614 17.746 0.434 1.00 0.00 24 PRO A CA 15
ATOM 20476 C C . PRO A 1 24 ? -10.324 19.196 0.807 1.00 0.00 24 PRO A C 15
ATOM 20477 O O . PRO A 1 24 ? -11.242 19.982 1.039 1.00 0.00 24 PRO A O 15
ATOM 20488 N N . GLN A 1 25 ? -9.042 19.543 0.861 1.00 0.00 25 GLN A N 15
ATOM 20489 C CA . GLN A 1 25 ? -8.632 20.899 1.206 1.00 0.00 25 GLN A CA 15
ATOM 20490 C C . GLN A 1 25 ? -9.160 21.903 0.187 1.00 0.00 25 GLN A C 15
ATOM 20491 O O . GLN A 1 25 ? -9.693 22.951 0.551 1.00 0.00 25 GLN A O 15
ATOM 20505 N N . PHE A 1 26 ? -9.007 21.576 -1.092 1.00 0.00 26 PHE A N 15
ATOM 20506 C CA . PHE A 1 26 ? -9.467 22.450 -2.165 1.00 0.00 26 PHE A CA 15
ATOM 20507 C C . PHE A 1 26 ? -10.960 22.734 -2.033 1.00 0.00 26 PHE A C 15
ATOM 20508 O O . PHE A 1 26 ? -11.412 23.859 -2.253 1.00 0.00 26 PHE A O 15
ATOM 20525 N N . LEU A 1 27 ? -11.721 21.707 -1.672 1.00 0.00 27 LEU A N 15
ATOM 20526 C CA . LEU A 1 27 ? -13.165 21.845 -1.510 1.00 0.00 27 LEU A CA 15
ATOM 20527 C C . LEU A 1 27 ? -13.499 22.623 -0.242 1.00 0.00 27 LEU A C 15
ATOM 20528 O O . LEU A 1 27 ? -14.065 23.715 -0.304 1.00 0.00 27 LEU A O 15
ATOM 20544 N N . ILE A 1 28 ? -13.144 22.056 0.905 1.00 0.00 28 ILE A N 15
ATOM 20545 C CA . ILE A 1 28 ? -13.403 22.699 2.187 1.00 0.00 28 ILE A CA 15
ATOM 20546 C C . ILE A 1 28 ? -13.192 24.206 2.099 1.00 0.00 28 ILE A C 15
ATOM 20547 O O . ILE A 1 28 ? -14.123 24.986 2.295 1.00 0.00 28 ILE A O 15
ATOM 20563 N N . GLU A 1 29 ? -11.960 24.609 1.802 1.00 0.00 29 GLU A N 15
ATOM 20564 C CA . GLU A 1 29 ? -11.627 26.024 1.687 1.00 0.00 29 GLU A CA 15
ATOM 20565 C C . GLU A 1 29 ? -12.519 26.711 0.657 1.00 0.00 29 GLU A C 15
ATOM 20566 O O . GLU A 1 29 ? -12.992 27.825 0.875 1.00 0.00 29 GLU A O 15
ATOM 20578 N N . ASN A 1 30 ? -12.744 26.037 -0.466 1.00 0.00 30 ASN A N 15
ATOM 20579 C CA . ASN A 1 30 ? -13.578 26.582 -1.531 1.00 0.00 30 ASN A CA 15
ATOM 20580 C C . ASN A 1 30 ? -14.884 25.803 -1.652 1.00 0.00 30 ASN A C 15
ATOM 20581 O O . ASN A 1 30 ? -15.038 24.929 -2.506 1.00 0.00 30 ASN A O 15
ATOM 20592 N N . PRO A 1 31 ? -15.849 26.126 -0.778 1.00 0.00 31 PRO A N 15
ATOM 20593 C CA . PRO A 1 31 ? -17.160 25.468 -0.767 1.00 0.00 31 PRO A CA 15
ATOM 20594 C C . PRO A 1 31 ? -18.002 25.836 -1.984 1.00 0.00 31 PRO A C 15
ATOM 20595 O O . PRO A 1 31 ? -19.152 25.412 -2.107 1.00 0.00 31 PRO A O 15
ATOM 20606 N N . LYS A 1 32 ? -17.424 26.628 -2.881 1.00 0.00 32 LYS A N 15
ATOM 20607 C CA . LYS A 1 32 ? -18.121 27.051 -4.090 1.00 0.00 32 LYS A CA 15
ATOM 20608 C C . LYS A 1 32 ? -17.636 26.264 -5.302 1.00 0.00 32 LYS A C 15
ATOM 20609 O O . LYS A 1 32 ? -17.823 26.684 -6.445 1.00 0.00 32 LYS A O 15
ATOM 20628 N N . THR A 1 33 ? -17.011 25.118 -5.047 1.00 0.00 33 THR A N 15
ATOM 20629 C CA . THR A 1 33 ? -16.499 24.272 -6.117 1.00 0.00 33 THR A CA 15
ATOM 20630 C C . THR A 1 33 ? -17.131 22.885 -6.071 1.00 0.00 33 THR A C 15
ATOM 20631 O O . THR A 1 33 ? -17.452 22.374 -4.998 1.00 0.00 33 THR A O 15
ATOM 20642 N N . SER A 1 34 ? -17.305 22.280 -7.242 1.00 0.00 34 SER A N 15
ATOM 20643 C CA . SER A 1 34 ? -17.901 20.952 -7.335 1.00 0.00 34 SER A CA 15
ATOM 20644 C C . SER A 1 34 ? -16.841 19.868 -7.163 1.00 0.00 34 SER A C 15
ATOM 20645 O O . SER A 1 34 ? -15.642 20.149 -7.166 1.00 0.00 34 SER A O 15
ATOM 20653 N N . LEU A 1 35 ? -17.293 18.627 -7.013 1.00 0.00 35 LEU A N 15
ATOM 20654 C CA . LEU A 1 35 ? -16.385 17.499 -6.840 1.00 0.00 35 LEU A CA 15
ATOM 20655 C C . LEU A 1 35 ? -15.323 17.481 -7.936 1.00 0.00 35 LEU A C 15
ATOM 20656 O O . LEU A 1 35 ? -14.144 17.710 -7.673 1.00 0.00 35 LEU A O 15
ATOM 20672 N N . GLU A 1 36 ? -15.753 17.208 -9.164 1.00 0.00 36 GLU A N 15
ATOM 20673 C CA . GLU A 1 36 ? -14.839 17.161 -10.299 1.00 0.00 36 GLU A CA 15
ATOM 20674 C C . GLU A 1 36 ? -14.078 18.477 -10.439 1.00 0.00 36 GLU A C 15
ATOM 20675 O O . GLU A 1 36 ? -12.848 18.503 -10.384 1.00 0.00 36 GLU A O 15
ATOM 20687 N N . ASP A 1 37 ? -14.817 19.565 -10.620 1.00 0.00 37 ASP A N 15
ATOM 20688 C CA . ASP A 1 37 ? -14.213 20.884 -10.767 1.00 0.00 37 ASP A CA 15
ATOM 20689 C C . ASP A 1 37 ? -12.992 21.027 -9.864 1.00 0.00 37 ASP A C 15
ATOM 20690 O O . ASP A 1 37 ? -11.923 21.441 -10.310 1.00 0.00 37 ASP A O 15
ATOM 20699 N N . ALA A 1 38 ? -13.160 20.682 -8.592 1.00 0.00 38 ALA A N 15
ATOM 20700 C CA . ALA A 1 38 ? -12.072 20.770 -7.626 1.00 0.00 38 ALA A CA 15
ATOM 20701 C C . ALA A 1 38 ? -10.830 20.044 -8.131 1.00 0.00 38 ALA A C 15
ATOM 20702 O O . ALA A 1 38 ? -9.734 20.605 -8.149 1.00 0.00 38 ALA A O 15
ATOM 20709 N N . THR A 1 39 ? -11.007 18.792 -8.540 1.00 0.00 39 THR A N 15
ATOM 20710 C CA . THR A 1 39 ? -9.900 17.988 -9.043 1.00 0.00 39 THR A CA 15
ATOM 20711 C C . THR A 1 39 ? -9.337 18.574 -10.333 1.00 0.00 39 THR A C 15
ATOM 20712 O O . THR A 1 39 ? -8.130 18.785 -10.456 1.00 0.00 39 THR A O 15
ATOM 20723 N N . LEU A 1 40 ? -10.218 18.836 -11.292 1.00 0.00 40 LEU A N 15
ATOM 20724 C CA . LEU A 1 40 ? -9.809 19.399 -12.574 1.00 0.00 40 LEU A CA 15
ATOM 20725 C C . LEU A 1 40 ? -8.748 20.479 -12.381 1.00 0.00 40 LEU A C 15
ATOM 20726 O O . LEU A 1 40 ? -7.781 20.553 -13.137 1.00 0.00 40 LEU A O 15
ATOM 20742 N N . GLN A 1 41 ? -8.938 21.311 -11.362 1.00 0.00 41 GLN A N 15
ATOM 20743 C CA . GLN A 1 41 ? -7.996 22.385 -11.068 1.00 0.00 41 GLN A CA 15
ATOM 20744 C C . GLN A 1 41 ? -6.738 21.839 -10.401 1.00 0.00 41 GLN A C 15
ATOM 20745 O O . GLN A 1 41 ? -5.623 22.242 -10.734 1.00 0.00 41 GLN A O 15
ATOM 20759 N N . ILE A 1 42 ? -6.925 20.922 -9.458 1.00 0.00 42 ILE A N 15
ATOM 20760 C CA . ILE A 1 42 ? -5.805 20.321 -8.745 1.00 0.00 42 ILE A CA 15
ATOM 20761 C C . ILE A 1 42 ? -4.832 19.654 -9.712 1.00 0.00 42 ILE A C 15
ATOM 20762 O O . ILE A 1 42 ? -3.616 19.777 -9.566 1.00 0.00 42 ILE A O 15
ATOM 20778 N N . GLU A 1 43 ? -5.376 18.951 -10.700 1.00 0.00 43 GLU A N 15
ATOM 20779 C CA . GLU A 1 43 ? -4.555 18.266 -11.691 1.00 0.00 43 GLU A CA 15
ATOM 20780 C C . GLU A 1 43 ? -3.619 19.246 -12.393 1.00 0.00 43 GLU A C 15
ATOM 20781 O O . GLU A 1 43 ? -2.398 19.132 -12.293 1.00 0.00 43 GLU A O 15
ATOM 20793 N N . GLU A 1 44 ? -4.201 20.207 -13.103 1.00 0.00 44 GLU A N 15
ATOM 20794 C CA . GLU A 1 44 ? -3.419 21.205 -13.823 1.00 0.00 44 GLU A CA 15
ATOM 20795 C C . GLU A 1 44 ? -2.425 21.892 -12.891 1.00 0.00 44 GLU A C 15
ATOM 20796 O O . GLU A 1 44 ? -1.350 22.317 -13.316 1.00 0.00 44 GLU A O 15
ATOM 20808 N N . LEU A 1 45 ? -2.792 21.998 -11.619 1.00 0.00 45 LEU A N 15
ATOM 20809 C CA . LEU A 1 45 ? -1.933 22.634 -10.625 1.00 0.00 45 LEU A CA 15
ATOM 20810 C C . LEU A 1 45 ? -0.740 21.746 -10.288 1.00 0.00 45 LEU A C 15
ATOM 20811 O O . LEU A 1 45 ? 0.287 22.225 -9.808 1.00 0.00 45 LEU A O 15
ATOM 20827 N N . TRP A 1 46 ? -0.883 20.450 -10.544 1.00 0.00 46 TRP A N 15
ATOM 20828 C CA . TRP A 1 46 ? 0.184 19.495 -10.270 1.00 0.00 46 TRP A CA 15
ATOM 20829 C C . TRP A 1 46 ? 1.134 19.383 -11.458 1.00 0.00 46 TRP A C 15
ATOM 20830 O O . TRP A 1 46 ? 2.298 19.013 -11.303 1.00 0.00 46 TRP A O 15
ATOM 20851 N N . LYS A 1 47 ? 0.630 19.706 -12.644 1.00 0.00 47 LYS A N 15
ATOM 20852 C CA . LYS A 1 47 ? 1.434 19.643 -13.859 1.00 0.00 47 LYS A CA 15
ATOM 20853 C C . LYS A 1 47 ? 2.338 20.866 -13.978 1.00 0.00 47 LYS A C 15
ATOM 20854 O O . LYS A 1 47 ? 3.431 20.792 -14.540 1.00 0.00 47 LYS A O 15
ATOM 20873 N N . THR A 1 48 ? 1.875 21.992 -13.443 1.00 0.00 48 THR A N 15
ATOM 20874 C CA . THR A 1 48 ? 2.642 23.231 -13.489 1.00 0.00 48 THR A CA 15
ATOM 20875 C C . THR A 1 48 ? 3.811 23.190 -12.511 1.00 0.00 48 THR A C 15
ATOM 20876 O O . THR A 1 48 ? 4.770 23.951 -12.643 1.00 0.00 48 THR A O 15
ATOM 20887 N N . LEU A 1 49 ? 3.725 22.298 -11.531 1.00 0.00 49 LEU A N 15
ATOM 20888 C CA . LEU A 1 49 ? 4.777 22.157 -10.531 1.00 0.00 49 LEU A CA 15
ATOM 20889 C C . LEU A 1 49 ? 6.113 21.825 -11.188 1.00 0.00 49 LEU A C 15
ATOM 20890 O O . LEU A 1 49 ? 6.160 21.409 -12.346 1.00 0.00 49 LEU A O 15
ATOM 20906 N N . SER A 1 50 ? 7.197 22.011 -10.441 1.00 0.00 50 SER A N 15
ATOM 20907 C CA . SER A 1 50 ? 8.534 21.732 -10.952 1.00 0.00 50 SER A CA 15
ATOM 20908 C C . SER A 1 50 ? 8.929 20.284 -10.679 1.00 0.00 50 SER A C 15
ATOM 20909 O O . SER A 1 50 ? 8.192 19.540 -10.034 1.00 0.00 50 SER A O 15
ATOM 20917 N N . GLU A 1 51 ? 10.098 19.893 -11.176 1.00 0.00 51 GLU A N 15
ATOM 20918 C CA . GLU A 1 51 ? 10.591 18.533 -10.988 1.00 0.00 51 GLU A CA 15
ATOM 20919 C C . GLU A 1 51 ? 10.836 18.244 -9.510 1.00 0.00 51 GLU A C 15
ATOM 20920 O O . GLU A 1 51 ? 10.168 17.400 -8.913 1.00 0.00 51 GLU A O 15
ATOM 20932 N N . GLU A 1 52 ? 11.799 18.950 -8.926 1.00 0.00 52 GLU A N 15
ATOM 20933 C CA . GLU A 1 52 ? 12.133 18.768 -7.518 1.00 0.00 52 GLU A CA 15
ATOM 20934 C C . GLU A 1 52 ? 10.872 18.586 -6.679 1.00 0.00 52 GLU A C 15
ATOM 20935 O O . GLU A 1 52 ? 10.735 17.604 -5.950 1.00 0.00 52 GLU A O 15
ATOM 20947 N N . GLU A 1 53 ? 9.953 19.541 -6.787 1.00 0.00 53 GLU A N 15
ATOM 20948 C CA . GLU A 1 53 ? 8.704 19.488 -6.037 1.00 0.00 53 GLU A CA 15
ATOM 20949 C C . GLU A 1 53 ? 8.053 18.113 -6.163 1.00 0.00 53 GLU A C 15
ATOM 20950 O O . GLU A 1 53 ? 7.597 17.536 -5.175 1.00 0.00 53 GLU A O 15
ATOM 20962 N N . LYS A 1 54 ? 8.012 17.594 -7.385 1.00 0.00 54 LYS A N 15
ATOM 20963 C CA . LYS A 1 54 ? 7.418 16.287 -7.642 1.00 0.00 54 LYS A CA 15
ATOM 20964 C C . LYS A 1 54 ? 8.260 15.175 -7.023 1.00 0.00 54 LYS A C 15
ATOM 20965 O O . LYS A 1 54 ? 7.742 14.313 -6.313 1.00 0.00 54 LYS A O 15
ATOM 20984 N N . LEU A 1 55 ? 9.560 15.202 -7.296 1.00 0.00 55 LEU A N 15
ATOM 20985 C CA . LEU A 1 55 ? 10.474 14.197 -6.764 1.00 0.00 55 LEU A CA 15
ATOM 20986 C C . LEU A 1 55 ? 10.118 13.845 -5.323 1.00 0.00 55 LEU A C 15
ATOM 20987 O O . LEU A 1 55 ? 10.138 12.677 -4.935 1.00 0.00 55 LEU A O 15
ATOM 21003 N N . LYS A 1 56 ? 9.790 14.863 -4.535 1.00 0.00 56 LYS A N 15
ATOM 21004 C CA . LYS A 1 56 ? 9.426 14.663 -3.137 1.00 0.00 56 LYS A CA 15
ATOM 21005 C C . LYS A 1 56 ? 8.206 13.755 -3.018 1.00 0.00 56 LYS A C 15
ATOM 21006 O O . LYS A 1 56 ? 8.190 12.824 -2.211 1.00 0.00 56 LYS A O 15
ATOM 21025 N N . TYR A 1 57 ? 7.189 14.029 -3.826 1.00 0.00 57 TYR A N 15
ATOM 21026 C CA . TYR A 1 57 ? 5.965 13.237 -3.810 1.00 0.00 57 TYR A CA 15
ATOM 21027 C C . TYR A 1 57 ? 6.215 11.836 -4.359 1.00 0.00 57 TYR A C 15
ATOM 21028 O O . TYR A 1 57 ? 5.659 10.856 -3.866 1.00 0.00 57 TYR A O 15
ATOM 21046 N N . GLU A 1 58 ? 7.058 11.751 -5.384 1.00 0.00 58 GLU A N 15
ATOM 21047 C CA . GLU A 1 58 ? 7.382 10.471 -6.001 1.00 0.00 58 GLU A CA 15
ATOM 21048 C C . GLU A 1 58 ? 7.915 9.486 -4.964 1.00 0.00 58 GLU A C 15
ATOM 21049 O O . GLU A 1 58 ? 7.776 8.273 -5.116 1.00 0.00 58 GLU A O 15
ATOM 21061 N N . GLU A 1 59 ? 8.526 10.019 -3.910 1.00 0.00 59 GLU A N 15
ATOM 21062 C CA . GLU A 1 59 ? 9.081 9.187 -2.849 1.00 0.00 59 GLU A CA 15
ATOM 21063 C C . GLU A 1 59 ? 7.970 8.517 -2.046 1.00 0.00 59 GLU A C 15
ATOM 21064 O O . GLU A 1 59 ? 8.174 7.465 -1.439 1.00 0.00 59 GLU A O 15
ATOM 21076 N N . LYS A 1 60 ? 6.793 9.133 -2.047 1.00 0.00 60 LYS A N 15
ATOM 21077 C CA . LYS A 1 60 ? 5.647 8.598 -1.320 1.00 0.00 60 LYS A CA 15
ATOM 21078 C C . LYS A 1 60 ? 5.064 7.387 -2.041 1.00 0.00 60 LYS A C 15
ATOM 21079 O O . LYS A 1 60 ? 4.545 6.467 -1.409 1.00 0.00 60 LYS A O 15
ATOM 21098 N N . ALA A 1 61 ? 5.153 7.393 -3.367 1.00 0.00 61 ALA A N 15
ATOM 21099 C CA . ALA A 1 61 ? 4.637 6.293 -4.172 1.00 0.00 61 ALA A CA 15
ATOM 21100 C C . ALA A 1 61 ? 5.623 5.131 -4.212 1.00 0.00 61 ALA A C 15
ATOM 21101 O O . ALA A 1 61 ? 5.247 3.976 -4.015 1.00 0.00 61 ALA A O 15
ATOM 21108 N N . THR A 1 62 ? 6.890 5.445 -4.469 1.00 0.00 62 THR A N 15
ATOM 21109 C CA . THR A 1 62 ? 7.930 4.427 -4.537 1.00 0.00 62 THR A CA 15
ATOM 21110 C C . THR A 1 62 ? 7.962 3.587 -3.265 1.00 0.00 62 THR A C 15
ATOM 21111 O O . THR A 1 62 ? 8.242 2.389 -3.306 1.00 0.00 62 THR A O 15
ATOM 21122 N N . LYS A 1 63 ? 7.671 4.223 -2.135 1.00 0.00 63 LYS A N 15
ATOM 21123 C CA . LYS A 1 63 ? 7.664 3.534 -0.850 1.00 0.00 63 LYS A CA 15
ATOM 21124 C C . LYS A 1 63 ? 6.583 2.459 -0.815 1.00 0.00 63 LYS A C 15
ATOM 21125 O O . LYS A 1 63 ? 6.704 1.467 -0.095 1.00 0.00 63 LYS A O 15
ATOM 21144 N N . ASP A 1 64 ? 5.528 2.661 -1.596 1.00 0.00 64 ASP A N 15
ATOM 21145 C CA . ASP A 1 64 ? 4.426 1.707 -1.656 1.00 0.00 64 ASP A CA 15
ATOM 21146 C C . ASP A 1 64 ? 4.632 0.711 -2.793 1.00 0.00 64 ASP A C 15
ATOM 21147 O O . ASP A 1 64 ? 3.998 -0.344 -2.830 1.00 0.00 64 ASP A O 15
ATOM 21156 N N . LEU A 1 65 ? 5.521 1.054 -3.719 1.00 0.00 65 LEU A N 15
ATOM 21157 C CA . LEU A 1 65 ? 5.810 0.190 -4.859 1.00 0.00 65 LEU A CA 15
ATOM 21158 C C . LEU A 1 65 ? 6.347 -1.161 -4.396 1.00 0.00 65 LEU A C 15
ATOM 21159 O O . LEU A 1 65 ? 6.100 -2.187 -5.028 1.00 0.00 65 LEU A O 15
ATOM 21175 N N . GLU A 1 66 ? 7.082 -1.151 -3.288 1.00 0.00 66 GLU A N 15
ATOM 21176 C CA . GLU A 1 66 ? 7.653 -2.376 -2.740 1.00 0.00 66 GLU A CA 15
ATOM 21177 C C . GLU A 1 66 ? 6.612 -3.491 -2.700 1.00 0.00 66 GLU A C 15
ATOM 21178 O O . GLU A 1 66 ? 6.931 -4.660 -2.915 1.00 0.00 66 GLU A O 15
ATOM 21190 N N . ARG A 1 67 ? 5.367 -3.119 -2.421 1.00 0.00 67 ARG A N 15
ATOM 21191 C CA . ARG A 1 67 ? 4.279 -4.087 -2.350 1.00 0.00 67 ARG A CA 15
ATOM 21192 C C . ARG A 1 67 ? 3.991 -4.684 -3.725 1.00 0.00 67 ARG A C 15
ATOM 21193 O O . ARG A 1 67 ? 3.964 -5.904 -3.890 1.00 0.00 67 ARG A O 15
ATOM 21214 N N . TYR A 1 68 ? 3.776 -3.816 -4.707 1.00 0.00 68 TYR A N 15
ATOM 21215 C CA . TYR A 1 68 ? 3.488 -4.257 -6.067 1.00 0.00 68 TYR A CA 15
ATOM 21216 C C . TYR A 1 68 ? 4.556 -5.226 -6.564 1.00 0.00 68 TYR A C 15
ATOM 21217 O O . TYR A 1 68 ? 4.284 -6.096 -7.390 1.00 0.00 68 TYR A O 15
ATOM 21235 N N . ASN A 1 69 ? 5.773 -5.067 -6.053 1.00 0.00 69 ASN A N 15
ATOM 21236 C CA . ASN A 1 69 ? 6.884 -5.928 -6.444 1.00 0.00 69 ASN A CA 15
ATOM 21237 C C . ASN A 1 69 ? 6.681 -7.348 -5.923 1.00 0.00 69 ASN A C 15
ATOM 21238 O O . ASN A 1 69 ? 6.847 -8.319 -6.660 1.00 0.00 69 ASN A O 15
ATOM 21249 N N . SER A 1 70 ? 6.322 -7.459 -4.648 1.00 0.00 70 SER A N 15
ATOM 21250 C CA . SER A 1 70 ? 6.101 -8.759 -4.027 1.00 0.00 70 SER A CA 15
ATOM 21251 C C . SER A 1 70 ? 5.061 -9.562 -4.804 1.00 0.00 70 SER A C 15
ATOM 21252 O O . SER A 1 70 ? 5.316 -10.693 -5.215 1.00 0.00 70 SER A O 15
ATOM 21260 N N . GLN A 1 71 ? 3.889 -8.967 -5.000 1.00 0.00 71 GLN A N 15
ATOM 21261 C CA . GLN A 1 71 ? 2.810 -9.626 -5.726 1.00 0.00 71 GLN A CA 15
ATOM 21262 C C . GLN A 1 71 ? 3.314 -10.201 -7.046 1.00 0.00 71 GLN A C 15
ATOM 21263 O O . GLN A 1 71 ? 3.280 -11.412 -7.259 1.00 0.00 71 GLN A O 15
ATOM 21277 N N . MET A 1 72 ? 3.780 -9.323 -7.928 1.00 0.00 72 MET A N 15
ATOM 21278 C CA . MET A 1 72 ? 4.292 -9.744 -9.227 1.00 0.00 72 MET A CA 15
ATOM 21279 C C . MET A 1 72 ? 4.987 -11.097 -9.125 1.00 0.00 72 MET A C 15
ATOM 21280 O O . MET A 1 72 ? 4.915 -11.915 -10.042 1.00 0.00 72 MET A O 15
ATOM 21294 N N . LYS A 1 73 ? 5.661 -11.328 -8.003 1.00 0.00 73 LYS A N 15
ATOM 21295 C CA . LYS A 1 73 ? 6.370 -12.582 -7.780 1.00 0.00 73 LYS A CA 15
ATOM 21296 C C . LYS A 1 73 ? 5.536 -13.769 -8.252 1.00 0.00 73 LYS A C 15
ATOM 21297 O O . LYS A 1 73 ? 5.812 -14.356 -9.299 1.00 0.00 73 LYS A O 15
ATOM 21316 N N . ARG A 1 74 ? 4.516 -14.117 -7.474 1.00 0.00 74 ARG A N 15
ATOM 21317 C CA . ARG A 1 74 ? 3.642 -15.234 -7.814 1.00 0.00 74 ARG A CA 15
ATOM 21318 C C . ARG A 1 74 ? 3.182 -15.142 -9.265 1.00 0.00 74 ARG A C 15
ATOM 21319 O O . ARG A 1 74 ? 2.956 -16.159 -9.921 1.00 0.00 74 ARG A O 15
ATOM 21340 N N . ALA A 1 75 ? 3.044 -13.916 -9.761 1.00 0.00 75 ALA A N 15
ATOM 21341 C CA . ALA A 1 75 ? 2.612 -13.692 -11.135 1.00 0.00 75 ALA A CA 15
ATOM 21342 C C . ALA A 1 75 ? 3.539 -14.392 -12.123 1.00 0.00 75 ALA A C 15
ATOM 21343 O O . ALA A 1 75 ? 3.084 -15.115 -13.010 1.00 0.00 75 ALA A O 15
ATOM 21350 N N . ILE A 1 76 ? 4.840 -14.172 -11.964 1.00 0.00 76 ILE A N 15
ATOM 21351 C CA . ILE A 1 76 ? 5.830 -14.783 -12.843 1.00 0.00 76 ILE A CA 15
ATOM 21352 C C . ILE A 1 76 ? 5.591 -16.283 -12.981 1.00 0.00 76 ILE A C 15
ATOM 21353 O O . ILE A 1 76 ? 5.943 -16.885 -13.995 1.00 0.00 76 ILE A O 15
ATOM 21369 N N . GLU A 1 77 ? 4.990 -16.878 -11.956 1.00 0.00 77 GLU A N 15
ATOM 21370 C CA . GLU A 1 77 ? 4.703 -18.308 -11.965 1.00 0.00 77 GLU A CA 15
ATOM 21371 C C . GLU A 1 77 ? 3.507 -18.617 -12.860 1.00 0.00 77 GLU A C 15
ATOM 21372 O O . GLU A 1 77 ? 2.522 -19.205 -12.414 1.00 0.00 77 GLU A O 15
ATOM 21384 N N . GLN A 1 78 ? 3.601 -18.217 -14.124 1.00 0.00 78 GLN A N 15
ATOM 21385 C CA . GLN A 1 78 ? 2.526 -18.450 -15.081 1.00 0.00 78 GLN A CA 15
ATOM 21386 C C . GLN A 1 78 ? 1.183 -18.009 -14.509 1.00 0.00 78 GLN A C 15
ATOM 21387 O O . GLN A 1 78 ? 0.133 -18.515 -14.904 1.00 0.00 78 GLN A O 15
ATOM 21401 N N . GLU A 1 79 ? 1.224 -17.062 -13.576 1.00 0.00 79 GLU A N 15
ATOM 21402 C CA . GLU A 1 79 ? 0.010 -16.554 -12.950 1.00 0.00 79 GLU A CA 15
ATOM 21403 C C . GLU A 1 79 ? -0.310 -15.146 -13.445 1.00 0.00 79 GLU A C 15
ATOM 21404 O O . GLU A 1 79 ? 0.447 -14.563 -14.221 1.00 0.00 79 GLU A O 15
ATOM 21416 N N . SER A 1 80 ? -1.438 -14.608 -12.992 1.00 0.00 80 SER A N 15
ATOM 21417 C CA . SER A 1 80 ? -1.861 -13.271 -13.392 1.00 0.00 80 SER A CA 15
ATOM 21418 C C . SER A 1 80 ? -2.277 -13.249 -14.860 1.00 0.00 80 SER A C 15
ATOM 21419 O O . SER A 1 80 ? -2.012 -12.284 -15.576 1.00 0.00 80 SER A O 15
ATOM 21427 N N . GLN A 1 81 ? -2.929 -14.320 -15.299 1.00 0.00 81 GLN A N 15
ATOM 21428 C CA . GLN A 1 81 ? -3.382 -14.425 -16.682 1.00 0.00 81 GLN A CA 15
ATOM 21429 C C . GLN A 1 81 ? -2.220 -14.230 -17.651 1.00 0.00 81 GLN A C 15
ATOM 21430 O O . GLN A 1 81 ? -2.339 -13.506 -18.639 1.00 0.00 81 GLN A O 15
ATOM 21444 N N . MET A 1 82 ? -1.098 -14.880 -17.360 1.00 0.00 82 MET A N 15
ATOM 21445 C CA . MET A 1 82 ? 0.085 -14.778 -18.207 1.00 0.00 82 MET A CA 15
ATOM 21446 C C . MET A 1 82 ? -0.236 -15.190 -19.640 1.00 0.00 82 MET A C 15
ATOM 21447 O O . MET A 1 82 ? -1.129 -16.002 -19.877 1.00 0.00 82 MET A O 15
ATOM 21461 N N . SER A 1 83 ? 0.499 -14.623 -20.592 1.00 0.00 83 SER A N 15
ATOM 21462 C CA . SER A 1 83 ? 0.290 -14.929 -22.002 1.00 0.00 83 SER A CA 15
ATOM 21463 C C . SER A 1 83 ? 0.390 -16.430 -22.254 1.00 0.00 83 SER A C 15
ATOM 21464 O O . SER A 1 83 ? 1.459 -17.025 -22.113 1.00 0.00 83 SER A O 15
ATOM 21472 N N . LEU A 1 84 ? -0.731 -17.037 -22.627 1.00 0.00 84 LEU A N 15
ATOM 21473 C CA . LEU A 1 84 ? -0.772 -18.470 -22.898 1.00 0.00 84 LEU A CA 15
ATOM 21474 C C . LEU A 1 84 ? -0.321 -18.766 -24.325 1.00 0.00 84 LEU A C 15
ATOM 21475 O O . LEU A 1 84 ? 0.504 -19.652 -24.556 1.00 0.00 84 LEU A O 15
ATOM 21491 N N . LYS A 1 85 ? -0.864 -18.019 -25.280 1.00 0.00 85 LYS A N 15
ATOM 21492 C CA . LYS A 1 85 ? -0.516 -18.198 -26.684 1.00 0.00 85 LYS A CA 15
ATOM 21493 C C . LYS A 1 85 ? 0.995 -18.141 -26.882 1.00 0.00 85 LYS A C 15
ATOM 21494 O O . LYS A 1 85 ? 1.678 -17.309 -26.284 1.00 0.00 85 LYS A O 15
ATOM 21513 N N . ASP A 1 86 ? 1.511 -19.029 -27.724 1.00 0.00 86 ASP A N 15
ATOM 21514 C CA . ASP A 1 86 ? 2.942 -19.077 -28.002 1.00 0.00 86 ASP A CA 15
ATOM 21515 C C . ASP A 1 86 ? 3.743 -19.208 -26.711 1.00 0.00 86 ASP A C 15
ATOM 21516 O O . ASP A 1 86 ? 4.785 -18.574 -26.548 1.00 0.00 86 ASP A O 15
ATOM 21525 N N . SER A 1 87 ? 3.247 -20.033 -25.794 1.00 0.00 87 SER A N 15
ATOM 21526 C CA . SER A 1 87 ? 3.913 -20.243 -24.514 1.00 0.00 87 SER A CA 15
ATOM 21527 C C . SER A 1 87 ? 5.289 -20.871 -24.714 1.00 0.00 87 SER A C 15
ATOM 21528 O O . SER A 1 87 ? 5.459 -21.772 -25.535 1.00 0.00 87 SER A O 15
ATOM 21536 N N . GLY A 1 88 ? 6.270 -20.388 -23.958 1.00 0.00 88 GLY A N 15
ATOM 21537 C CA . GLY A 1 88 ? 7.618 -20.913 -24.067 1.00 0.00 88 GLY A CA 15
ATOM 21538 C C . GLY A 1 88 ? 7.640 -22.409 -24.309 1.00 0.00 88 GLY A C 15
ATOM 21539 O O . GLY A 1 88 ? 6.786 -23.151 -23.822 1.00 0.00 88 GLY A O 15
ATOM 21543 N N . PRO A 1 89 ? 8.635 -22.873 -25.079 1.00 0.00 89 PRO A N 15
ATOM 21544 C CA . PRO A 1 89 ? 8.788 -24.295 -25.403 1.00 0.00 89 PRO A CA 15
ATOM 21545 C C . PRO A 1 89 ? 9.206 -25.124 -24.194 1.00 0.00 89 PRO A C 15
ATOM 21546 O O . PRO A 1 89 ? 9.409 -24.589 -23.104 1.00 0.00 89 PRO A O 15
ATOM 21557 N N . SER A 1 90 ? 9.334 -26.431 -24.394 1.00 0.00 90 SER A N 15
ATOM 21558 C CA . SER A 1 90 ? 9.725 -27.335 -23.318 1.00 0.00 90 SER A CA 15
ATOM 21559 C C . SER A 1 90 ? 10.541 -28.504 -23.861 1.00 0.00 90 SER A C 15
ATOM 21560 O O . SER A 1 90 ? 10.436 -28.857 -25.035 1.00 0.00 90 SER A O 15
ATOM 21568 N N . SER A 1 91 ? 11.354 -29.102 -22.996 1.00 0.00 91 SER A N 15
ATOM 21569 C CA . SER A 1 91 ? 12.192 -30.229 -23.387 1.00 0.00 91 SER A CA 15
ATOM 21570 C C . SER A 1 91 ? 11.478 -31.552 -23.127 1.00 0.00 91 SER A C 15
ATOM 21571 O O . SER A 1 91 ? 10.624 -31.648 -22.247 1.00 0.00 91 SER A O 15
ATOM 21579 N N . GLY A 1 92 ? 11.835 -32.573 -23.902 1.00 0.00 92 GLY A N 15
ATOM 21580 C CA . GLY A 1 92 ? 11.219 -33.877 -23.741 1.00 0.00 92 GLY A CA 15
ATOM 21581 C C . GLY A 1 92 ? 12.241 -34.993 -23.654 1.00 0.00 92 GLY A C 15
ATOM 21582 O O . GLY A 1 92 ? 13.362 -34.857 -24.142 1.00 0.00 92 GLY A O 15
ATOM 21586 N N . GLY A 1 1 ? -8.032 6.232 -15.310 1.00 0.00 1 GLY A N 16
ATOM 21587 C CA . GLY A 1 1 ? -9.099 7.004 -14.700 1.00 0.00 1 GLY A CA 16
ATOM 21588 C C . GLY A 1 1 ? -10.152 6.127 -14.052 1.00 0.00 1 GLY A C 16
ATOM 21589 O O . GLY A 1 1 ? -9.999 5.706 -12.905 1.00 0.00 1 GLY A O 16
ATOM 21593 N N . SER A 1 2 ? -11.225 5.851 -14.787 1.00 0.00 2 SER A N 16
ATOM 21594 C CA . SER A 1 2 ? -12.310 5.023 -14.274 1.00 0.00 2 SER A CA 16
ATOM 21595 C C . SER A 1 2 ? -12.092 3.557 -14.636 1.00 0.00 2 SER A C 16
ATOM 21596 O O . SER A 1 2 ? -12.304 3.150 -15.779 1.00 0.00 2 SER A O 16
ATOM 21604 N N . SER A 1 3 ? -11.667 2.768 -13.655 1.00 0.00 3 SER A N 16
ATOM 21605 C CA . SER A 1 3 ? -11.416 1.348 -13.870 1.00 0.00 3 SER A CA 16
ATOM 21606 C C . SER A 1 3 ? -11.775 0.539 -12.627 1.00 0.00 3 SER A C 16
ATOM 21607 O O . SER A 1 3 ? -11.455 0.929 -11.505 1.00 0.00 3 SER A O 16
ATOM 21615 N N . GLY A 1 4 ? -12.443 -0.592 -12.836 1.00 0.00 4 GLY A N 16
ATOM 21616 C CA . GLY A 1 4 ? -12.835 -1.439 -11.725 1.00 0.00 4 GLY A CA 16
ATOM 21617 C C . GLY A 1 4 ? -11.840 -2.552 -11.466 1.00 0.00 4 GLY A C 16
ATOM 21618 O O . GLY A 1 4 ? -12.036 -3.684 -11.908 1.00 0.00 4 GLY A O 16
ATOM 21622 N N . SER A 1 5 ? -10.767 -2.231 -10.749 1.00 0.00 5 SER A N 16
ATOM 21623 C CA . SER A 1 5 ? -9.735 -3.212 -10.436 1.00 0.00 5 SER A CA 16
ATOM 21624 C C . SER A 1 5 ? -10.163 -4.100 -9.272 1.00 0.00 5 SER A C 16
ATOM 21625 O O . SER A 1 5 ? -10.008 -3.733 -8.107 1.00 0.00 5 SER A O 16
ATOM 21633 N N . SER A 1 6 ? -10.704 -5.270 -9.596 1.00 0.00 6 SER A N 16
ATOM 21634 C CA . SER A 1 6 ? -11.159 -6.209 -8.578 1.00 0.00 6 SER A CA 16
ATOM 21635 C C . SER A 1 6 ? -10.026 -7.136 -8.148 1.00 0.00 6 SER A C 16
ATOM 21636 O O . SER A 1 6 ? -9.364 -7.753 -8.981 1.00 0.00 6 SER A O 16
ATOM 21644 N N . GLY A 1 7 ? -9.808 -7.226 -6.839 1.00 0.00 7 GLY A N 16
ATOM 21645 C CA . GLY A 1 7 ? -8.755 -8.078 -6.320 1.00 0.00 7 GLY A CA 16
ATOM 21646 C C . GLY A 1 7 ? -7.593 -7.285 -5.755 1.00 0.00 7 GLY A C 16
ATOM 21647 O O . GLY A 1 7 ? -7.791 -6.332 -5.001 1.00 0.00 7 GLY A O 16
ATOM 21651 N N . ILE A 1 8 ? -6.377 -7.679 -6.120 1.00 0.00 8 ILE A N 16
ATOM 21652 C CA . ILE A 1 8 ? -5.179 -6.998 -5.644 1.00 0.00 8 ILE A CA 16
ATOM 21653 C C . ILE A 1 8 ? -5.383 -5.487 -5.609 1.00 0.00 8 ILE A C 16
ATOM 21654 O O . ILE A 1 8 ? -6.200 -4.942 -6.352 1.00 0.00 8 ILE A O 16
ATOM 21670 N N . LYS A 1 9 ? -4.633 -4.814 -4.743 1.00 0.00 9 LYS A N 16
ATOM 21671 C CA . LYS A 1 9 ? -4.728 -3.365 -4.612 1.00 0.00 9 LYS A CA 16
ATOM 21672 C C . LYS A 1 9 ? -3.432 -2.694 -5.054 1.00 0.00 9 LYS A C 16
ATOM 21673 O O . LYS A 1 9 ? -2.426 -2.736 -4.345 1.00 0.00 9 LYS A O 16
ATOM 21692 N N . LYS A 1 10 ? -3.463 -2.072 -6.228 1.00 0.00 10 LYS A N 16
ATOM 21693 C CA . LYS A 1 10 ? -2.292 -1.388 -6.763 1.00 0.00 10 LYS A CA 16
ATOM 21694 C C . LYS A 1 10 ? -2.090 -0.039 -6.081 1.00 0.00 10 LYS A C 16
ATOM 21695 O O . LYS A 1 10 ? -3.044 0.644 -5.709 1.00 0.00 10 LYS A O 16
ATOM 21714 N N . PRO A 1 11 ? -0.819 0.356 -5.912 1.00 0.00 11 PRO A N 16
ATOM 21715 C CA . PRO A 1 11 ? -0.463 1.627 -5.275 1.00 0.00 11 PRO A CA 16
ATOM 21716 C C . PRO A 1 11 ? -0.825 2.830 -6.140 1.00 0.00 11 PRO A C 16
ATOM 21717 O O . PRO A 1 11 ? -1.102 2.689 -7.331 1.00 0.00 11 PRO A O 16
ATOM 21728 N N . MET A 1 12 ? -0.820 4.012 -5.533 1.00 0.00 12 MET A N 16
ATOM 21729 C CA . MET A 1 12 ? -1.146 5.240 -6.250 1.00 0.00 12 MET A CA 16
ATOM 21730 C C . MET A 1 12 ? 0.114 6.045 -6.550 1.00 0.00 12 MET A C 16
ATOM 21731 O O . MET A 1 12 ? 0.964 6.232 -5.679 1.00 0.00 12 MET A O 16
ATOM 21745 N N . SER A 1 13 ? 0.227 6.520 -7.786 1.00 0.00 13 SER A N 16
ATOM 21746 C CA . SER A 1 13 ? 1.386 7.302 -8.201 1.00 0.00 13 SER A CA 16
ATOM 21747 C C . SER A 1 13 ? 1.322 8.714 -7.627 1.00 0.00 13 SER A C 16
ATOM 21748 O O . SER A 1 13 ? 0.247 9.214 -7.296 1.00 0.00 13 SER A O 16
ATOM 21756 N N . ALA A 1 14 ? 2.482 9.353 -7.512 1.00 0.00 14 ALA A N 16
ATOM 21757 C CA . ALA A 1 14 ? 2.559 10.707 -6.980 1.00 0.00 14 ALA A CA 16
ATOM 21758 C C . ALA A 1 14 ? 1.467 11.592 -7.571 1.00 0.00 14 ALA A C 16
ATOM 21759 O O . ALA A 1 14 ? 0.918 12.457 -6.888 1.00 0.00 14 ALA A O 16
ATOM 21766 N N . SER A 1 15 ? 1.158 11.371 -8.845 1.00 0.00 15 SER A N 16
ATOM 21767 C CA . SER A 1 15 ? 0.134 12.152 -9.529 1.00 0.00 15 SER A CA 16
ATOM 21768 C C . SER A 1 15 ? -1.175 12.137 -8.746 1.00 0.00 15 SER A C 16
ATOM 21769 O O . SER A 1 15 ? -1.774 13.183 -8.498 1.00 0.00 15 SER A O 16
ATOM 21777 N N . ALA A 1 16 ? -1.613 10.943 -8.361 1.00 0.00 16 ALA A N 16
ATOM 21778 C CA . ALA A 1 16 ? -2.849 10.791 -7.604 1.00 0.00 16 ALA A CA 16
ATOM 21779 C C . ALA A 1 16 ? -2.677 11.271 -6.167 1.00 0.00 16 ALA A C 16
ATOM 21780 O O . ALA A 1 16 ? -3.451 12.097 -5.681 1.00 0.00 16 ALA A O 16
ATOM 21787 N N . LEU A 1 17 ? -1.659 10.749 -5.492 1.00 0.00 17 LEU A N 16
ATOM 21788 C CA . LEU A 1 17 ? -1.385 11.124 -4.110 1.00 0.00 17 LEU A CA 16
ATOM 21789 C C . LEU A 1 17 ? -1.543 12.628 -3.912 1.00 0.00 17 LEU A C 16
ATOM 21790 O O . LEU A 1 17 ? -2.312 13.076 -3.061 1.00 0.00 17 LEU A O 16
ATOM 21806 N N . PHE A 1 18 ? -0.813 13.404 -4.706 1.00 0.00 18 PHE A N 16
ATOM 21807 C CA . PHE A 1 18 ? -0.873 14.859 -4.619 1.00 0.00 18 PHE A CA 16
ATOM 21808 C C . PHE A 1 18 ? -2.317 15.348 -4.677 1.00 0.00 18 PHE A C 16
ATOM 21809 O O . PHE A 1 18 ? -2.738 16.173 -3.865 1.00 0.00 18 PHE A O 16
ATOM 21826 N N . VAL A 1 19 ? -3.072 14.833 -5.642 1.00 0.00 19 VAL A N 16
ATOM 21827 C CA . VAL A 1 19 ? -4.470 15.215 -5.806 1.00 0.00 19 VAL A CA 16
ATOM 21828 C C . VAL A 1 19 ? -5.271 14.923 -4.543 1.00 0.00 19 VAL A C 16
ATOM 21829 O O . VAL A 1 19 ? -5.843 15.829 -3.936 1.00 0.00 19 VAL A O 16
ATOM 21842 N N . GLN A 1 20 ? -5.309 13.653 -4.153 1.00 0.00 20 GLN A N 16
ATOM 21843 C CA . GLN A 1 20 ? -6.041 13.242 -2.961 1.00 0.00 20 GLN A CA 16
ATOM 21844 C C . GLN A 1 20 ? -5.654 14.100 -1.761 1.00 0.00 20 GLN A C 16
ATOM 21845 O O . GLN A 1 20 ? -6.452 14.300 -0.845 1.00 0.00 20 GLN A O 16
ATOM 21859 N N . ASP A 1 21 ? -4.425 14.602 -1.771 1.00 0.00 21 ASP A N 16
ATOM 21860 C CA . ASP A 1 21 ? -3.931 15.440 -0.684 1.00 0.00 21 ASP A CA 16
ATOM 21861 C C . ASP A 1 21 ? -4.616 16.803 -0.694 1.00 0.00 21 ASP A C 16
ATOM 21862 O O . ASP A 1 21 ? -5.251 17.198 0.284 1.00 0.00 21 ASP A O 16
ATOM 21871 N N . HIS A 1 22 ? -4.481 17.519 -1.806 1.00 0.00 22 HIS A N 16
ATOM 21872 C CA . HIS A 1 22 ? -5.086 18.839 -1.944 1.00 0.00 22 HIS A CA 16
ATOM 21873 C C . HIS A 1 22 ? -6.504 18.731 -2.497 1.00 0.00 22 HIS A C 16
ATOM 21874 O O . HIS A 1 22 ? -7.117 19.736 -2.859 1.00 0.00 22 HIS A O 16
ATOM 21889 N N . ARG A 1 23 ? -7.018 17.508 -2.561 1.00 0.00 23 ARG A N 16
ATOM 21890 C CA . ARG A 1 23 ? -8.362 17.270 -3.072 1.00 0.00 23 ARG A CA 16
ATOM 21891 C C . ARG A 1 23 ? -9.413 17.838 -2.123 1.00 0.00 23 ARG A C 16
ATOM 21892 O O . ARG A 1 23 ? -10.213 18.700 -2.489 1.00 0.00 23 ARG A O 16
ATOM 21913 N N . PRO A 1 24 ? -9.413 17.346 -0.876 1.00 0.00 24 PRO A N 16
ATOM 21914 C CA . PRO A 1 24 ? -10.360 17.791 0.151 1.00 0.00 24 PRO A CA 16
ATOM 21915 C C . PRO A 1 24 ? -10.089 19.220 0.610 1.00 0.00 24 PRO A C 16
ATOM 21916 O O . PRO A 1 24 ? -10.995 20.051 0.646 1.00 0.00 24 PRO A O 16
ATOM 21927 N N . GLN A 1 25 ? -8.836 19.497 0.959 1.00 0.00 25 GLN A N 16
ATOM 21928 C CA . GLN A 1 25 ? -8.447 20.826 1.415 1.00 0.00 25 GLN A CA 16
ATOM 21929 C C . GLN A 1 25 ? -9.137 21.908 0.591 1.00 0.00 25 GLN A C 16
ATOM 21930 O O . GLN A 1 25 ? -9.584 22.921 1.129 1.00 0.00 25 GLN A O 16
ATOM 21944 N N . PHE A 1 26 ? -9.219 21.687 -0.717 1.00 0.00 26 PHE A N 16
ATOM 21945 C CA . PHE A 1 26 ? -9.853 22.644 -1.616 1.00 0.00 26 PHE A CA 16
ATOM 21946 C C . PHE A 1 26 ? -11.348 22.748 -1.332 1.00 0.00 26 PHE A C 16
ATOM 21947 O O . PHE A 1 26 ? -11.909 23.844 -1.287 1.00 0.00 26 PHE A O 16
ATOM 21964 N N . LEU A 1 27 ? -11.990 21.600 -1.142 1.00 0.00 27 LEU A N 16
ATOM 21965 C CA . LEU A 1 27 ? -13.421 21.561 -0.864 1.00 0.00 27 LEU A CA 16
ATOM 21966 C C . LEU A 1 27 ? -13.722 22.129 0.519 1.00 0.00 27 LEU A C 16
ATOM 21967 O O . LEU A 1 27 ? -14.515 23.062 0.658 1.00 0.00 27 LEU A O 16
ATOM 21983 N N . ILE A 1 28 ? -13.084 21.563 1.538 1.00 0.00 28 ILE A N 16
ATOM 21984 C CA . ILE A 1 28 ? -13.282 22.016 2.909 1.00 0.00 28 ILE A CA 16
ATOM 21985 C C . ILE A 1 28 ? -13.518 23.522 2.962 1.00 0.00 28 ILE A C 16
ATOM 21986 O O . ILE A 1 28 ? -14.442 23.991 3.625 1.00 0.00 28 ILE A O 16
ATOM 22002 N N . GLU A 1 29 ? -12.677 24.272 2.258 1.00 0.00 29 GLU A N 16
ATOM 22003 C CA . GLU A 1 29 ? -12.795 25.725 2.224 1.00 0.00 29 GLU A CA 16
ATOM 22004 C C . GLU A 1 29 ? -13.800 26.165 1.163 1.00 0.00 29 GLU A C 16
ATOM 22005 O O . GLU A 1 29 ? -14.626 27.044 1.402 1.00 0.00 29 GLU A O 16
ATOM 22017 N N . ASN A 1 30 ? -13.721 25.546 -0.010 1.00 0.00 30 ASN A N 16
ATOM 22018 C CA . ASN A 1 30 ? -14.622 25.874 -1.109 1.00 0.00 30 ASN A CA 16
ATOM 22019 C C . ASN A 1 30 ? -15.460 24.662 -1.505 1.00 0.00 30 ASN A C 16
ATOM 22020 O O . ASN A 1 30 ? -15.163 23.959 -2.472 1.00 0.00 30 ASN A O 16
ATOM 22031 N N . PRO A 1 31 ? -16.534 24.411 -0.742 1.00 0.00 31 PRO A N 16
ATOM 22032 C CA . PRO A 1 31 ? -17.438 23.285 -0.994 1.00 0.00 31 PRO A CA 16
ATOM 22033 C C . PRO A 1 31 ? -18.262 23.476 -2.263 1.00 0.00 31 PRO A C 16
ATOM 22034 O O . PRO A 1 31 ? -18.401 22.557 -3.071 1.00 0.00 31 PRO A O 16
ATOM 22045 N N . LYS A 1 32 ? -18.808 24.675 -2.433 1.00 0.00 32 LYS A N 16
ATOM 22046 C CA . LYS A 1 32 ? -19.618 24.989 -3.604 1.00 0.00 32 LYS A CA 16
ATOM 22047 C C . LYS A 1 32 ? -18.991 24.413 -4.869 1.00 0.00 32 LYS A C 16
ATOM 22048 O O . LYS A 1 32 ? -19.676 23.807 -5.695 1.00 0.00 32 LYS A O 16
ATOM 22067 N N . THR A 1 33 ? -17.683 24.603 -5.016 1.00 0.00 33 THR A N 16
ATOM 22068 C CA . THR A 1 33 ? -16.964 24.102 -6.180 1.00 0.00 33 THR A CA 16
ATOM 22069 C C . THR A 1 33 ? -17.144 22.596 -6.331 1.00 0.00 33 THR A C 16
ATOM 22070 O O . THR A 1 33 ? -16.557 21.813 -5.584 1.00 0.00 33 THR A O 16
ATOM 22081 N N . SER A 1 34 ? -17.958 22.196 -7.303 1.00 0.00 34 SER A N 16
ATOM 22082 C CA . SER A 1 34 ? -18.217 20.783 -7.550 1.00 0.00 34 SER A CA 16
ATOM 22083 C C . SER A 1 34 ? -16.950 19.956 -7.355 1.00 0.00 34 SER A C 16
ATOM 22084 O O . SER A 1 34 ? -15.837 20.453 -7.532 1.00 0.00 34 SER A O 16
ATOM 22092 N N . LEU A 1 35 ? -17.127 18.691 -6.990 1.00 0.00 35 LEU A N 16
ATOM 22093 C CA . LEU A 1 35 ? -15.998 17.793 -6.771 1.00 0.00 35 LEU A CA 16
ATOM 22094 C C . LEU A 1 35 ? -15.104 17.730 -8.005 1.00 0.00 35 LEU A C 16
ATOM 22095 O O . LEU A 1 35 ? -13.926 18.080 -7.948 1.00 0.00 35 LEU A O 16
ATOM 22111 N N . GLU A 1 36 ? -15.674 17.284 -9.120 1.00 0.00 36 GLU A N 16
ATOM 22112 C CA . GLU A 1 36 ? -14.928 17.178 -10.369 1.00 0.00 36 GLU A CA 16
ATOM 22113 C C . GLU A 1 36 ? -14.228 18.493 -10.698 1.00 0.00 36 GLU A C 16
ATOM 22114 O O . GLU A 1 36 ? -13.070 18.505 -11.116 1.00 0.00 36 GLU A O 16
ATOM 22126 N N . ASP A 1 37 ? -14.940 19.599 -10.507 1.00 0.00 37 ASP A N 16
ATOM 22127 C CA . ASP A 1 37 ? -14.388 20.920 -10.783 1.00 0.00 37 ASP A CA 16
ATOM 22128 C C . ASP A 1 37 ? -13.177 21.199 -9.899 1.00 0.00 37 ASP A C 16
ATOM 22129 O O . ASP A 1 37 ? -12.159 21.709 -10.366 1.00 0.00 37 ASP A O 16
ATOM 22138 N N . ALA A 1 38 ? -13.294 20.860 -8.619 1.00 0.00 38 ALA A N 16
ATOM 22139 C CA . ALA A 1 38 ? -12.208 21.073 -7.670 1.00 0.00 38 ALA A CA 16
ATOM 22140 C C . ALA A 1 38 ? -10.936 20.367 -8.124 1.00 0.00 38 ALA A C 16
ATOM 22141 O O . ALA A 1 38 ? -9.840 20.923 -8.041 1.00 0.00 38 ALA A O 16
ATOM 22148 N N . THR A 1 39 ? -11.087 19.136 -8.605 1.00 0.00 39 THR A N 16
ATOM 22149 C CA . THR A 1 39 ? -9.949 18.353 -9.071 1.00 0.00 39 THR A CA 16
ATOM 22150 C C . THR A 1 39 ? -9.399 18.907 -10.380 1.00 0.00 39 THR A C 16
ATOM 22151 O O . THR A 1 39 ? -8.195 19.131 -10.514 1.00 0.00 39 THR A O 16
ATOM 22162 N N . LEU A 1 40 ? -10.287 19.126 -11.343 1.00 0.00 40 LEU A N 16
ATOM 22163 C CA . LEU A 1 40 ? -9.890 19.656 -12.644 1.00 0.00 40 LEU A CA 16
ATOM 22164 C C . LEU A 1 40 ? -8.831 20.742 -12.489 1.00 0.00 40 LEU A C 16
ATOM 22165 O O . LEU A 1 40 ? -7.909 20.842 -13.298 1.00 0.00 40 LEU A O 16
ATOM 22181 N N . GLN A 1 41 ? -8.970 21.552 -11.444 1.00 0.00 41 GLN A N 16
ATOM 22182 C CA . GLN A 1 41 ? -8.024 22.631 -11.183 1.00 0.00 41 GLN A CA 16
ATOM 22183 C C . GLN A 1 41 ? -6.732 22.087 -10.581 1.00 0.00 41 GLN A C 16
ATOM 22184 O O . GLN A 1 41 ? -5.637 22.504 -10.958 1.00 0.00 41 GLN A O 16
ATOM 22198 N N . ILE A 1 42 ? -6.868 21.156 -9.643 1.00 0.00 42 ILE A N 16
ATOM 22199 C CA . ILE A 1 42 ? -5.712 20.556 -8.990 1.00 0.00 42 ILE A CA 16
ATOM 22200 C C . ILE A 1 42 ? -4.828 19.828 -9.996 1.00 0.00 42 ILE A C 16
ATOM 22201 O O . ILE A 1 42 ? -3.608 19.989 -9.996 1.00 0.00 42 ILE A O 16
ATOM 22217 N N . GLU A 1 43 ? -5.453 19.028 -10.855 1.00 0.00 43 GLU A N 16
ATOM 22218 C CA . GLU A 1 43 ? -4.722 18.276 -11.868 1.00 0.00 43 GLU A CA 16
ATOM 22219 C C . GLU A 1 43 ? -3.705 19.166 -12.578 1.00 0.00 43 GLU A C 16
ATOM 22220 O O . GLU A 1 43 ? -2.510 18.871 -12.591 1.00 0.00 43 GLU A O 16
ATOM 22232 N N . GLU A 1 44 ? -4.189 20.254 -13.168 1.00 0.00 44 GLU A N 16
ATOM 22233 C CA . GLU A 1 44 ? -3.323 21.186 -13.881 1.00 0.00 44 GLU A CA 16
ATOM 22234 C C . GLU A 1 44 ? -2.323 21.836 -12.929 1.00 0.00 44 GLU A C 16
ATOM 22235 O O . GLU A 1 44 ? -1.191 22.137 -13.309 1.00 0.00 44 GLU A O 16
ATOM 22247 N N . LEU A 1 45 ? -2.750 22.051 -11.689 1.00 0.00 45 LEU A N 16
ATOM 22248 C CA . LEU A 1 45 ? -1.893 22.666 -10.681 1.00 0.00 45 LEU A CA 16
ATOM 22249 C C . LEU A 1 45 ? -0.724 21.752 -10.329 1.00 0.00 45 LEU A C 16
ATOM 22250 O O . LEU A 1 45 ? 0.284 22.200 -9.782 1.00 0.00 45 LEU A O 16
ATOM 22266 N N . TRP A 1 46 ? -0.865 20.470 -10.646 1.00 0.00 46 TRP A N 16
ATOM 22267 C CA . TRP A 1 46 ? 0.181 19.494 -10.365 1.00 0.00 46 TRP A CA 16
ATOM 22268 C C . TRP A 1 46 ? 1.111 19.332 -11.563 1.00 0.00 46 TRP A C 16
ATOM 22269 O O . TRP A 1 46 ? 2.288 19.006 -11.408 1.00 0.00 46 TRP A O 16
ATOM 22290 N N . LYS A 1 47 ? 0.576 19.562 -12.757 1.00 0.00 47 LYS A N 16
ATOM 22291 C CA . LYS A 1 47 ? 1.358 19.443 -13.982 1.00 0.00 47 LYS A CA 16
ATOM 22292 C C . LYS A 1 47 ? 2.340 20.603 -14.115 1.00 0.00 47 LYS A C 16
ATOM 22293 O O . LYS A 1 47 ? 3.492 20.414 -14.508 1.00 0.00 47 LYS A O 16
ATOM 22312 N N . THR A 1 48 ? 1.878 21.805 -13.783 1.00 0.00 48 THR A N 16
ATOM 22313 C CA . THR A 1 48 ? 2.716 22.995 -13.865 1.00 0.00 48 THR A CA 16
ATOM 22314 C C . THR A 1 48 ? 3.876 22.919 -12.880 1.00 0.00 48 THR A C 16
ATOM 22315 O O . THR A 1 48 ? 4.959 23.447 -13.138 1.00 0.00 48 THR A O 16
ATOM 22326 N N . LEU A 1 49 ? 3.645 22.260 -11.750 1.00 0.00 49 LEU A N 16
ATOM 22327 C CA . LEU A 1 49 ? 4.672 22.115 -10.724 1.00 0.00 49 LEU A CA 16
ATOM 22328 C C . LEU A 1 49 ? 6.013 21.738 -11.347 1.00 0.00 49 LEU A C 16
ATOM 22329 O O . LEU A 1 49 ? 6.073 21.290 -12.492 1.00 0.00 49 LEU A O 16
ATOM 22345 N N . SER A 1 50 ? 7.086 21.921 -10.584 1.00 0.00 50 SER A N 16
ATOM 22346 C CA . SER A 1 50 ? 8.426 21.601 -11.061 1.00 0.00 50 SER A CA 16
ATOM 22347 C C . SER A 1 50 ? 8.814 20.176 -10.678 1.00 0.00 50 SER A C 16
ATOM 22348 O O . SER A 1 50 ? 8.098 19.506 -9.936 1.00 0.00 50 SER A O 16
ATOM 22356 N N . GLU A 1 51 ? 9.953 19.722 -11.190 1.00 0.00 51 GLU A N 16
ATOM 22357 C CA . GLU A 1 51 ? 10.436 18.376 -10.903 1.00 0.00 51 GLU A CA 16
ATOM 22358 C C . GLU A 1 51 ? 10.769 18.222 -9.421 1.00 0.00 51 GLU A C 16
ATOM 22359 O O . GLU A 1 51 ? 10.105 17.479 -8.700 1.00 0.00 51 GLU A O 16
ATOM 22371 N N . GLU A 1 52 ? 11.802 18.931 -8.976 1.00 0.00 52 GLU A N 16
ATOM 22372 C CA . GLU A 1 52 ? 12.223 18.872 -7.581 1.00 0.00 52 GLU A CA 16
ATOM 22373 C C . GLU A 1 52 ? 11.020 18.715 -6.656 1.00 0.00 52 GLU A C 16
ATOM 22374 O O . GLU A 1 52 ? 11.079 17.989 -5.663 1.00 0.00 52 GLU A O 16
ATOM 22386 N N . GLU A 1 53 ? 9.931 19.401 -6.988 1.00 0.00 53 GLU A N 16
ATOM 22387 C CA . GLU A 1 53 ? 8.715 19.338 -6.186 1.00 0.00 53 GLU A CA 16
ATOM 22388 C C . GLU A 1 53 ? 8.097 17.944 -6.243 1.00 0.00 53 GLU A C 16
ATOM 22389 O O . GLU A 1 53 ? 7.933 17.282 -5.217 1.00 0.00 53 GLU A O 16
ATOM 22401 N N . LYS A 1 54 ? 7.754 17.503 -7.449 1.00 0.00 54 LYS A N 16
ATOM 22402 C CA . LYS A 1 54 ? 7.155 16.188 -7.642 1.00 0.00 54 LYS A CA 16
ATOM 22403 C C . LYS A 1 54 ? 8.046 15.094 -7.063 1.00 0.00 54 LYS A C 16
ATOM 22404 O O . LYS A 1 54 ? 7.556 14.077 -6.571 1.00 0.00 54 LYS A O 16
ATOM 22423 N N . LEU A 1 55 ? 9.355 15.310 -7.123 1.00 0.00 55 LEU A N 16
ATOM 22424 C CA . LEU A 1 55 ? 10.315 14.342 -6.603 1.00 0.00 55 LEU A CA 16
ATOM 22425 C C . LEU A 1 55 ? 10.001 13.989 -5.153 1.00 0.00 55 LEU A C 16
ATOM 22426 O O . LEU A 1 55 ? 9.803 12.822 -4.815 1.00 0.00 55 LEU A O 16
ATOM 22442 N N . LYS A 1 56 ? 9.954 15.006 -4.299 1.00 0.00 56 LYS A N 16
ATOM 22443 C CA . LYS A 1 56 ? 9.660 14.805 -2.885 1.00 0.00 56 LYS A CA 16
ATOM 22444 C C . LYS A 1 56 ? 8.504 13.827 -2.703 1.00 0.00 56 LYS A C 16
ATOM 22445 O O . LYS A 1 56 ? 8.463 13.072 -1.732 1.00 0.00 56 LYS A O 16
ATOM 22464 N N . TYR A 1 57 ? 7.566 13.845 -3.644 1.00 0.00 57 TYR A N 16
ATOM 22465 C CA . TYR A 1 57 ? 6.408 12.961 -3.587 1.00 0.00 57 TYR A CA 16
ATOM 22466 C C . TYR A 1 57 ? 6.747 11.583 -4.148 1.00 0.00 57 TYR A C 16
ATOM 22467 O O . TYR A 1 57 ? 6.379 10.560 -3.573 1.00 0.00 57 TYR A O 16
ATOM 22485 N N . GLU A 1 58 ? 7.451 11.567 -5.275 1.00 0.00 58 GLU A N 16
ATOM 22486 C CA . GLU A 1 58 ? 7.840 10.316 -5.915 1.00 0.00 58 GLU A CA 16
ATOM 22487 C C . GLU A 1 58 ? 8.246 9.276 -4.874 1.00 0.00 58 GLU A C 16
ATOM 22488 O O . GLU A 1 58 ? 7.669 8.191 -4.809 1.00 0.00 58 GLU A O 16
ATOM 22500 N N . GLU A 1 59 ? 9.243 9.617 -4.064 1.00 0.00 59 GLU A N 16
ATOM 22501 C CA . GLU A 1 59 ? 9.727 8.712 -3.027 1.00 0.00 59 GLU A CA 16
ATOM 22502 C C . GLU A 1 59 ? 8.564 8.121 -2.235 1.00 0.00 59 GLU A C 16
ATOM 22503 O O . GLU A 1 59 ? 8.462 6.904 -2.075 1.00 0.00 59 GLU A O 16
ATOM 22515 N N . LYS A 1 60 ? 7.690 8.990 -1.741 1.00 0.00 60 LYS A N 16
ATOM 22516 C CA . LYS A 1 60 ? 6.534 8.557 -0.966 1.00 0.00 60 LYS A CA 16
ATOM 22517 C C . LYS A 1 60 ? 5.766 7.462 -1.699 1.00 0.00 60 LYS A C 16
ATOM 22518 O O . LYS A 1 60 ? 5.353 6.471 -1.098 1.00 0.00 60 LYS A O 16
ATOM 22537 N N . ALA A 1 61 ? 5.581 7.647 -3.002 1.00 0.00 61 ALA A N 16
ATOM 22538 C CA . ALA A 1 61 ? 4.866 6.673 -3.818 1.00 0.00 61 ALA A CA 16
ATOM 22539 C C . ALA A 1 61 ? 5.614 5.345 -3.868 1.00 0.00 61 ALA A C 16
ATOM 22540 O O . ALA A 1 61 ? 5.097 4.312 -3.439 1.00 0.00 61 ALA A O 16
ATOM 22547 N N . THR A 1 62 ? 6.834 5.377 -4.394 1.00 0.00 62 THR A N 16
ATOM 22548 C CA . THR A 1 62 ? 7.652 4.175 -4.501 1.00 0.00 62 THR A CA 16
ATOM 22549 C C . THR A 1 62 ? 7.680 3.409 -3.184 1.00 0.00 62 THR A C 16
ATOM 22550 O O . THR A 1 62 ? 7.728 2.179 -3.169 1.00 0.00 62 THR A O 16
ATOM 22561 N N . LYS A 1 63 ? 7.647 4.144 -2.077 1.00 0.00 63 LYS A N 16
ATOM 22562 C CA . LYS A 1 63 ? 7.666 3.534 -0.753 1.00 0.00 63 LYS A CA 16
ATOM 22563 C C . LYS A 1 63 ? 6.608 2.440 -0.642 1.00 0.00 63 LYS A C 16
ATOM 22564 O O . LYS A 1 63 ? 6.840 1.399 -0.027 1.00 0.00 63 LYS A O 16
ATOM 22583 N N . ASP A 1 64 ? 5.448 2.683 -1.242 1.00 0.00 64 ASP A N 16
ATOM 22584 C CA . ASP A 1 64 ? 4.356 1.717 -1.213 1.00 0.00 64 ASP A CA 16
ATOM 22585 C C . ASP A 1 64 ? 4.571 0.622 -2.253 1.00 0.00 64 ASP A C 16
ATOM 22586 O O . ASP A 1 64 ? 4.286 -0.550 -2.004 1.00 0.00 64 ASP A O 16
ATOM 22595 N N . LEU A 1 65 ? 5.074 1.011 -3.419 1.00 0.00 65 LEU A N 16
ATOM 22596 C CA . LEU A 1 65 ? 5.327 0.063 -4.499 1.00 0.00 65 LEU A CA 16
ATOM 22597 C C . LEU A 1 65 ? 5.939 -1.226 -3.959 1.00 0.00 65 LEU A C 16
ATOM 22598 O O . LEU A 1 65 ? 5.529 -2.323 -4.336 1.00 0.00 65 LEU A O 16
ATOM 22614 N N . GLU A 1 66 ? 6.920 -1.084 -3.074 1.00 0.00 66 GLU A N 16
ATOM 22615 C CA . GLU A 1 66 ? 7.587 -2.237 -2.482 1.00 0.00 66 GLU A CA 16
ATOM 22616 C C . GLU A 1 66 ? 6.572 -3.294 -2.057 1.00 0.00 66 GLU A C 16
ATOM 22617 O O . GLU A 1 66 ? 6.620 -4.436 -2.516 1.00 0.00 66 GLU A O 16
ATOM 22629 N N . ARG A 1 67 ? 5.653 -2.905 -1.179 1.00 0.00 67 ARG A N 16
ATOM 22630 C CA . ARG A 1 67 ? 4.627 -3.819 -0.691 1.00 0.00 67 ARG A CA 16
ATOM 22631 C C . ARG A 1 67 ? 3.911 -4.502 -1.852 1.00 0.00 67 ARG A C 16
ATOM 22632 O O . ARG A 1 67 ? 3.808 -5.728 -1.897 1.00 0.00 67 ARG A O 16
ATOM 22653 N N . TYR A 1 68 ? 3.418 -3.701 -2.790 1.00 0.00 68 TYR A N 16
ATOM 22654 C CA . TYR A 1 68 ? 2.708 -4.228 -3.950 1.00 0.00 68 TYR A CA 16
ATOM 22655 C C . TYR A 1 68 ? 3.518 -5.328 -4.630 1.00 0.00 68 TYR A C 16
ATOM 22656 O O . TYR A 1 68 ? 2.983 -6.375 -4.990 1.00 0.00 68 TYR A O 16
ATOM 22674 N N . ASN A 1 69 ? 4.813 -5.080 -4.802 1.00 0.00 69 ASN A N 16
ATOM 22675 C CA . ASN A 1 69 ? 5.698 -6.049 -5.439 1.00 0.00 69 ASN A CA 16
ATOM 22676 C C . ASN A 1 69 ? 5.642 -7.392 -4.718 1.00 0.00 69 ASN A C 16
ATOM 22677 O O . ASN A 1 69 ? 5.715 -8.448 -5.346 1.00 0.00 69 ASN A O 16
ATOM 22688 N N . SER A 1 70 ? 5.513 -7.344 -3.396 1.00 0.00 70 SER A N 16
ATOM 22689 C CA . SER A 1 70 ? 5.451 -8.557 -2.589 1.00 0.00 70 SER A CA 16
ATOM 22690 C C . SER A 1 70 ? 4.029 -9.107 -2.544 1.00 0.00 70 SER A C 16
ATOM 22691 O O . SER A 1 70 ? 3.824 -10.317 -2.449 1.00 0.00 70 SER A O 16
ATOM 22699 N N . GLN A 1 71 ? 3.052 -8.209 -2.612 1.00 0.00 71 GLN A N 16
ATOM 22700 C CA . GLN A 1 71 ? 1.648 -8.604 -2.578 1.00 0.00 71 GLN A CA 16
ATOM 22701 C C . GLN A 1 71 ? 1.271 -9.380 -3.836 1.00 0.00 71 GLN A C 16
ATOM 22702 O O . GLN A 1 71 ? 0.247 -10.063 -3.872 1.00 0.00 71 GLN A O 16
ATOM 22716 N N . MET A 1 72 ? 2.104 -9.270 -4.866 1.00 0.00 72 MET A N 16
ATOM 22717 C CA . MET A 1 72 ? 1.857 -9.962 -6.125 1.00 0.00 72 MET A CA 16
ATOM 22718 C C . MET A 1 72 ? 2.477 -11.356 -6.110 1.00 0.00 72 MET A C 16
ATOM 22719 O O . MET A 1 72 ? 1.893 -12.312 -6.621 1.00 0.00 72 MET A O 16
ATOM 22733 N N . LYS A 1 73 ? 3.663 -11.465 -5.521 1.00 0.00 73 LYS A N 16
ATOM 22734 C CA . LYS A 1 73 ? 4.362 -12.741 -5.438 1.00 0.00 73 LYS A CA 16
ATOM 22735 C C . LYS A 1 73 ? 3.388 -13.877 -5.142 1.00 0.00 73 LYS A C 16
ATOM 22736 O O . LYS A 1 73 ? 3.321 -14.858 -5.882 1.00 0.00 73 LYS A O 16
ATOM 22755 N N . ARG A 1 74 ? 2.635 -13.736 -4.056 1.00 0.00 74 ARG A N 16
ATOM 22756 C CA . ARG A 1 74 ? 1.665 -14.751 -3.662 1.00 0.00 74 ARG A CA 16
ATOM 22757 C C . ARG A 1 74 ? 0.547 -14.863 -4.695 1.00 0.00 74 ARG A C 16
ATOM 22758 O O . ARG A 1 74 ? 0.086 -15.961 -5.008 1.00 0.00 74 ARG A O 16
ATOM 22779 N N . ALA A 1 75 ? 0.116 -13.721 -5.220 1.00 0.00 75 ALA A N 16
ATOM 22780 C CA . ALA A 1 75 ? -0.945 -13.692 -6.219 1.00 0.00 75 ALA A CA 16
ATOM 22781 C C . ALA A 1 75 ? -0.583 -14.542 -7.431 1.00 0.00 75 ALA A C 16
ATOM 22782 O O . ALA A 1 75 ? -1.430 -15.245 -7.984 1.00 0.00 75 ALA A O 16
ATOM 22789 N N . ILE A 1 76 ? 0.680 -14.473 -7.840 1.00 0.00 76 ILE A N 16
ATOM 22790 C CA . ILE A 1 76 ? 1.154 -15.237 -8.987 1.00 0.00 76 ILE A CA 16
ATOM 22791 C C . ILE A 1 76 ? 0.540 -16.633 -9.009 1.00 0.00 76 ILE A C 16
ATOM 22792 O O . ILE A 1 76 ? 0.285 -17.192 -10.075 1.00 0.00 76 ILE A O 16
ATOM 22808 N N . GLU A 1 77 ? 0.304 -17.189 -7.825 1.00 0.00 77 GLU A N 16
ATOM 22809 C CA . GLU A 1 77 ? -0.282 -18.519 -7.709 1.00 0.00 77 GLU A CA 16
ATOM 22810 C C . GLU A 1 77 ? -1.805 -18.450 -7.756 1.00 0.00 77 GLU A C 16
ATOM 22811 O O . GLU A 1 77 ? -2.489 -19.028 -6.912 1.00 0.00 77 GLU A O 16
ATOM 22823 N N . GLN A 1 78 ? -2.329 -17.736 -8.748 1.00 0.00 78 GLN A N 16
ATOM 22824 C CA . GLN A 1 78 ? -3.771 -17.590 -8.904 1.00 0.00 78 GLN A CA 16
ATOM 22825 C C . GLN A 1 78 ? -4.464 -17.545 -7.546 1.00 0.00 78 GLN A C 16
ATOM 22826 O O . GLN A 1 78 ? -5.502 -18.175 -7.348 1.00 0.00 78 GLN A O 16
ATOM 22840 N N . GLU A 1 79 ? -3.881 -16.796 -6.614 1.00 0.00 79 GLU A N 16
ATOM 22841 C CA . GLU A 1 79 ? -4.443 -16.671 -5.274 1.00 0.00 79 GLU A CA 16
ATOM 22842 C C . GLU A 1 79 ? -5.508 -15.580 -5.231 1.00 0.00 79 GLU A C 16
ATOM 22843 O O . GLU A 1 79 ? -6.599 -15.782 -4.697 1.00 0.00 79 GLU A O 16
ATOM 22855 N N . SER A 1 80 ? -5.183 -14.421 -5.795 1.00 0.00 80 SER A N 16
ATOM 22856 C CA . SER A 1 80 ? -6.109 -13.295 -5.817 1.00 0.00 80 SER A CA 16
ATOM 22857 C C . SER A 1 80 ? -7.384 -13.655 -6.575 1.00 0.00 80 SER A C 16
ATOM 22858 O O . SER A 1 80 ? -7.349 -14.416 -7.541 1.00 0.00 80 SER A O 16
ATOM 22866 N N . GLN A 1 81 ? -8.506 -13.101 -6.129 1.00 0.00 81 GLN A N 16
ATOM 22867 C CA . GLN A 1 81 ? -9.792 -13.363 -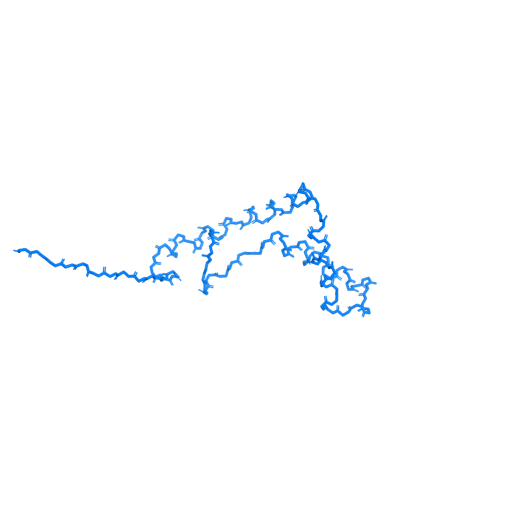6.764 1.00 0.00 81 GLN A CA 16
ATOM 22868 C C . GLN A 1 81 ? -9.731 -13.070 -8.260 1.00 0.00 81 GLN A C 16
ATOM 22869 O O . GLN A 1 81 ? -9.620 -11.916 -8.672 1.00 0.00 81 GLN A O 16
ATOM 22883 N N . MET A 1 82 ? -9.802 -14.124 -9.067 1.00 0.00 82 MET A N 16
ATOM 22884 C CA . MET A 1 82 ? -9.755 -13.979 -10.518 1.00 0.00 82 MET A CA 16
ATOM 22885 C C . MET A 1 82 ? -10.475 -15.136 -11.203 1.00 0.00 82 MET A C 16
ATOM 22886 O O . MET A 1 82 ? -10.963 -16.054 -10.544 1.00 0.00 82 MET A O 16
ATOM 22900 N N . SER A 1 83 ? -10.538 -15.085 -12.530 1.00 0.00 83 SER A N 16
ATOM 22901 C CA . SER A 1 83 ? -11.201 -16.127 -13.304 1.00 0.00 83 SER A CA 16
ATOM 22902 C C . SER A 1 83 ? -10.302 -17.351 -13.451 1.00 0.00 83 SER A C 16
ATOM 22903 O O . SER A 1 83 ? -9.085 -17.266 -13.280 1.00 0.00 83 SER A O 16
ATOM 22911 N N . LEU A 1 84 ? -10.910 -18.489 -13.769 1.00 0.00 84 LEU A N 16
ATOM 22912 C CA . LEU A 1 84 ? -10.165 -19.732 -13.940 1.00 0.00 84 LEU A CA 16
ATOM 22913 C C . LEU A 1 84 ? -10.541 -20.416 -15.250 1.00 0.00 84 LEU A C 16
ATOM 22914 O O . LEU A 1 84 ? -11.699 -20.392 -15.667 1.00 0.00 84 LEU A O 16
ATOM 22930 N N . LYS A 1 85 ? -9.554 -21.028 -15.896 1.00 0.00 85 LYS A N 16
ATOM 22931 C CA . LYS A 1 85 ? -9.779 -21.722 -17.158 1.00 0.00 85 LYS A CA 16
ATOM 22932 C C . LYS A 1 85 ? -9.253 -23.153 -17.093 1.00 0.00 85 LYS A C 16
ATOM 22933 O O . LYS A 1 85 ? -9.763 -24.043 -17.773 1.00 0.00 85 LYS A O 16
ATOM 22952 N N . ASP A 1 86 ? -8.231 -23.365 -16.272 1.00 0.00 86 ASP A N 16
ATOM 22953 C CA . ASP A 1 86 ? -7.637 -24.688 -16.117 1.00 0.00 86 ASP A CA 16
ATOM 22954 C C . ASP A 1 86 ? -7.433 -25.355 -17.474 1.00 0.00 86 ASP A C 16
ATOM 22955 O O . ASP A 1 86 ? -7.656 -26.556 -17.626 1.00 0.00 86 ASP A O 16
ATOM 22964 N N . SER A 1 87 ? -7.009 -24.567 -18.457 1.00 0.00 87 SER A N 16
ATOM 22965 C CA . SER A 1 87 ? -6.779 -25.079 -19.802 1.00 0.00 87 SER A CA 16
ATOM 22966 C C . SER A 1 87 ? -5.290 -25.284 -20.059 1.00 0.00 87 SER A C 16
ATOM 22967 O O . SER A 1 87 ? -4.872 -26.325 -20.565 1.00 0.00 87 SER A O 16
ATOM 22975 N N . GLY A 1 88 ? -4.491 -24.281 -19.706 1.00 0.00 88 GLY A N 16
ATOM 22976 C CA . GLY A 1 88 ? -3.057 -24.369 -19.905 1.00 0.00 88 GLY A CA 16
ATOM 22977 C C . GLY A 1 88 ? -2.657 -24.137 -21.349 1.00 0.00 88 GLY A C 16
ATOM 22978 O O . GLY A 1 88 ? -3.468 -23.735 -22.183 1.00 0.00 88 GLY A O 16
ATOM 22982 N N . PRO A 1 89 ? -1.377 -24.391 -21.661 1.00 0.00 89 PRO A N 16
ATOM 22983 C CA . PRO A 1 89 ? -0.842 -24.213 -23.014 1.00 0.00 89 PRO A CA 16
ATOM 22984 C C . PRO A 1 89 ? -1.388 -25.246 -23.994 1.00 0.00 89 PRO A C 16
ATOM 22985 O O . PRO A 1 89 ? -1.780 -26.344 -23.599 1.00 0.00 89 PRO A O 16
ATOM 22996 N N . SER A 1 90 ? -1.411 -24.887 -25.273 1.00 0.00 90 SER A N 16
ATOM 22997 C CA . SER A 1 90 ? -1.913 -25.781 -26.309 1.00 0.00 90 SER A CA 16
ATOM 22998 C C . SER A 1 90 ? -0.788 -26.216 -27.244 1.00 0.00 90 SER A C 16
ATOM 22999 O O . SER A 1 90 ? 0.126 -25.444 -27.534 1.00 0.00 90 SER A O 16
ATOM 23007 N N . SER A 1 91 ? -0.861 -27.458 -27.711 1.00 0.00 91 SER A N 16
ATOM 23008 C CA . SER A 1 91 ? 0.152 -27.998 -28.610 1.00 0.00 91 SER A CA 16
ATOM 23009 C C . SER A 1 91 ? -0.484 -28.528 -29.891 1.00 0.00 91 SER A C 16
ATOM 23010 O O . SER A 1 91 ? -1.620 -29.001 -29.884 1.00 0.00 91 SER A O 16
ATOM 23018 N N . GLY A 1 92 ? 0.257 -28.443 -30.991 1.00 0.00 92 GLY A N 16
ATOM 23019 C CA . GLY A 1 92 ? -0.250 -28.917 -32.266 1.00 0.00 92 GLY A CA 16
ATOM 23020 C C . GLY A 1 92 ? 0.832 -29.543 -33.124 1.00 0.00 92 GLY A C 16
ATOM 23021 O O . GLY A 1 92 ? 0.816 -29.411 -34.348 1.00 0.00 92 GLY A O 16
ATOM 23025 N N . GLY A 1 1 ? -14.150 -10.113 -7.734 1.00 0.00 1 GLY A N 17
ATOM 23026 C CA . GLY A 1 1 ? -12.787 -9.864 -8.167 1.00 0.00 1 GLY A CA 17
ATOM 23027 C C . GLY A 1 1 ? -12.640 -8.535 -8.882 1.00 0.00 1 GLY A C 17
ATOM 23028 O O . GLY A 1 1 ? -12.537 -7.487 -8.245 1.00 0.00 1 GLY A O 17
ATOM 23032 N N . SER A 1 2 ? -12.629 -8.578 -10.211 1.00 0.00 2 SER A N 17
ATOM 23033 C CA . SER A 1 2 ? -12.488 -7.369 -11.013 1.00 0.00 2 SER A CA 17
ATOM 23034 C C . SER A 1 2 ? -12.972 -7.605 -12.441 1.00 0.00 2 SER A C 17
ATOM 23035 O O . SER A 1 2 ? -13.028 -8.742 -12.909 1.00 0.00 2 SER A O 17
ATOM 23043 N N . SER A 1 3 ? -13.320 -6.522 -13.128 1.00 0.00 3 SER A N 17
ATOM 23044 C CA . SER A 1 3 ? -13.803 -6.610 -14.501 1.00 0.00 3 SER A CA 17
ATOM 23045 C C . SER A 1 3 ? -12.957 -5.745 -15.431 1.00 0.00 3 SER A C 17
ATOM 23046 O O . SER A 1 3 ? -12.545 -4.643 -15.069 1.00 0.00 3 SER A O 17
ATOM 23054 N N . GLY A 1 4 ? -12.702 -6.253 -16.633 1.00 0.00 4 GLY A N 17
ATOM 23055 C CA . GLY A 1 4 ? -11.907 -5.515 -17.597 1.00 0.00 4 GLY A CA 17
ATOM 23056 C C . GLY A 1 4 ? -10.457 -5.959 -17.614 1.00 0.00 4 GLY A C 17
ATOM 23057 O O . GLY A 1 4 ? -9.550 -5.147 -17.432 1.00 0.00 4 GLY A O 17
ATOM 23061 N N . SER A 1 5 ? -10.239 -7.252 -17.831 1.00 0.00 5 SER A N 17
ATOM 23062 C CA . SER A 1 5 ? -8.889 -7.803 -17.866 1.00 0.00 5 SER A CA 17
ATOM 23063 C C . SER A 1 5 ? -8.053 -7.266 -16.709 1.00 0.00 5 SER A C 17
ATOM 23064 O O . SER A 1 5 ? -6.849 -7.047 -16.847 1.00 0.00 5 SER A O 17
ATOM 23072 N N . SER A 1 6 ? -8.700 -7.055 -15.567 1.00 0.00 6 SER A N 17
ATOM 23073 C CA . SER A 1 6 ? -8.018 -6.539 -14.386 1.00 0.00 6 SER A CA 17
ATOM 23074 C C . SER A 1 6 ? -7.617 -7.676 -13.450 1.00 0.00 6 SER A C 17
ATOM 23075 O O . SER A 1 6 ? -8.162 -8.776 -13.523 1.00 0.00 6 SER A O 17
ATOM 23083 N N . GLY A 1 7 ? -6.658 -7.400 -12.571 1.00 0.00 7 GLY A N 17
ATOM 23084 C CA . GLY A 1 7 ? -6.199 -8.408 -11.633 1.00 0.00 7 GLY A CA 17
ATOM 23085 C C . GLY A 1 7 ? -5.287 -7.836 -10.566 1.00 0.00 7 GLY A C 17
ATOM 23086 O O . GLY A 1 7 ? -5.298 -8.291 -9.422 1.00 0.00 7 GLY A O 17
ATOM 23090 N N . ILE A 1 8 ? -4.496 -6.836 -10.941 1.00 0.00 8 ILE A N 17
ATOM 23091 C CA . ILE A 1 8 ? -3.574 -6.202 -10.008 1.00 0.00 8 ILE A CA 17
ATOM 23092 C C . ILE A 1 8 ? -3.949 -4.743 -9.769 1.00 0.00 8 ILE A C 17
ATOM 23093 O O . ILE A 1 8 ? -3.842 -3.908 -10.668 1.00 0.00 8 ILE A O 17
ATOM 23109 N N . LYS A 1 9 ? -4.388 -4.443 -8.552 1.00 0.00 9 LYS A N 17
ATOM 23110 C CA . LYS A 1 9 ? -4.777 -3.084 -8.192 1.00 0.00 9 LYS A CA 17
ATOM 23111 C C . LYS A 1 9 ? -3.549 -2.208 -7.966 1.00 0.00 9 LYS A C 17
ATOM 23112 O O . LYS A 1 9 ? -3.071 -2.070 -6.839 1.00 0.00 9 LYS A O 17
ATOM 23131 N N . LYS A 1 10 ? -3.042 -1.617 -9.043 1.00 0.00 10 LYS A N 17
ATOM 23132 C CA . LYS A 1 10 ? -1.871 -0.752 -8.962 1.00 0.00 10 LYS A CA 17
ATOM 23133 C C . LYS A 1 10 ? -2.010 0.245 -7.816 1.00 0.00 10 LYS A C 17
ATOM 23134 O O . LYS A 1 10 ? -3.083 0.794 -7.566 1.00 0.00 10 LYS A O 17
ATOM 23153 N N . PRO A 1 11 ? -0.900 0.489 -7.105 1.00 0.00 11 PRO A N 17
ATOM 23154 C CA . PRO A 1 11 ? -0.872 1.423 -5.976 1.00 0.00 11 PRO A CA 17
ATOM 23155 C C . PRO A 1 11 ? -1.023 2.874 -6.420 1.00 0.00 11 PRO A C 17
ATOM 23156 O O . PRO A 1 11 ? -0.881 3.189 -7.602 1.00 0.00 11 PRO A O 17
ATOM 23167 N N . MET A 1 12 ? -1.310 3.754 -5.466 1.00 0.00 12 MET A N 17
ATOM 23168 C CA . MET A 1 12 ? -1.478 5.172 -5.761 1.00 0.00 12 MET A CA 17
ATOM 23169 C C . MET A 1 12 ? -0.140 5.817 -6.108 1.00 0.00 12 MET A C 17
ATOM 23170 O O . MET A 1 12 ? 0.864 5.587 -5.435 1.00 0.00 12 MET A O 17
ATOM 23184 N N . SER A 1 13 ? -0.134 6.626 -7.163 1.00 0.00 13 SER A N 17
ATOM 23185 C CA . SER A 1 13 ? 1.081 7.301 -7.602 1.00 0.00 13 SER A CA 17
ATOM 23186 C C . SER A 1 13 ? 1.162 8.709 -7.018 1.00 0.00 13 SER A C 17
ATOM 23187 O O . SER A 1 13 ? 0.146 9.304 -6.662 1.00 0.00 13 SER A O 17
ATOM 23195 N N . ALA A 1 14 ? 2.379 9.234 -6.923 1.00 0.00 14 ALA A N 17
ATOM 23196 C CA . ALA A 1 14 ? 2.594 10.571 -6.384 1.00 0.00 14 ALA A CA 17
ATOM 23197 C C . ALA A 1 14 ? 1.507 11.533 -6.852 1.00 0.00 14 ALA A C 17
ATOM 23198 O O . ALA A 1 14 ? 1.161 12.483 -6.150 1.00 0.00 14 ALA A O 17
ATOM 23205 N N . SER A 1 15 ? 0.972 11.280 -8.043 1.00 0.00 15 SER A N 17
ATOM 23206 C CA . SER A 1 15 ? -0.073 12.126 -8.606 1.00 0.00 15 SER A CA 17
ATOM 23207 C C . SER A 1 15 ? -1.356 12.024 -7.786 1.00 0.00 15 SER A C 17
ATOM 23208 O O . SER A 1 15 ? -1.849 13.021 -7.259 1.00 0.00 15 SER A O 17
ATOM 23216 N N . ALA A 1 16 ? -1.890 10.812 -7.683 1.00 0.00 16 ALA A N 17
ATOM 23217 C CA . ALA A 1 16 ? -3.113 10.578 -6.927 1.00 0.00 16 ALA A CA 17
ATOM 23218 C C . ALA A 1 16 ? -2.965 11.049 -5.484 1.00 0.00 16 ALA A C 17
ATOM 23219 O O . ALA A 1 16 ? -3.907 11.580 -4.893 1.00 0.00 16 ALA A O 17
ATOM 23226 N N . LEU A 1 17 ? -1.778 10.850 -4.921 1.00 0.00 17 LEU A N 17
ATOM 23227 C CA . LEU A 1 17 ? -1.507 11.254 -3.546 1.00 0.00 17 LEU A CA 17
ATOM 23228 C C . LEU A 1 17 ? -1.643 12.765 -3.385 1.00 0.00 17 LEU A C 17
ATOM 23229 O O . LEU A 1 17 ? -2.383 13.244 -2.525 1.00 0.00 17 LEU A O 17
ATOM 23245 N N . PHE A 1 18 ? -0.927 13.511 -4.219 1.00 0.00 18 PHE A N 17
ATOM 23246 C CA . PHE A 1 18 ? -0.969 14.968 -4.170 1.00 0.00 18 PHE A CA 17
ATOM 23247 C C . PHE A 1 18 ? -2.396 15.477 -4.349 1.00 0.00 18 PHE A C 17
ATOM 23248 O O . PHE A 1 18 ? -2.799 16.460 -3.726 1.00 0.00 18 PHE A O 17
ATOM 23265 N N . VAL A 1 19 ? -3.156 14.801 -5.204 1.00 0.00 19 VAL A N 17
ATOM 23266 C CA . VAL A 1 19 ? -4.539 15.183 -5.466 1.00 0.00 19 VAL A CA 17
ATOM 23267 C C . VAL A 1 19 ? -5.409 14.975 -4.232 1.00 0.00 19 VAL A C 17
ATOM 23268 O O . VAL A 1 19 ? -6.061 15.904 -3.756 1.00 0.00 19 VAL A O 17
ATOM 23281 N N . GLN A 1 20 ? -5.414 13.749 -3.718 1.00 0.00 20 GLN A N 17
ATOM 23282 C CA . GLN A 1 20 ? -6.205 13.419 -2.538 1.00 0.00 20 GLN A CA 17
ATOM 23283 C C . GLN A 1 20 ? -5.751 14.234 -1.332 1.00 0.00 20 GLN A C 17
ATOM 23284 O O . GLN A 1 20 ? -6.416 14.252 -0.296 1.00 0.00 20 GLN A O 17
ATOM 23298 N N . ASP A 1 21 ? -4.614 14.907 -1.474 1.00 0.00 21 ASP A N 17
ATOM 23299 C CA . ASP A 1 21 ? -4.071 15.726 -0.396 1.00 0.00 21 ASP A CA 17
ATOM 23300 C C . ASP A 1 21 ? -4.715 17.108 -0.386 1.00 0.00 21 ASP A C 17
ATOM 23301 O O . ASP A 1 21 ? -4.843 17.738 0.665 1.00 0.00 21 ASP A O 17
ATOM 23310 N N . HIS A 1 22 ? -5.118 17.576 -1.563 1.00 0.00 22 HIS A N 17
ATOM 23311 C CA . HIS A 1 22 ? -5.749 18.885 -1.690 1.00 0.00 22 HIS A CA 17
ATOM 23312 C C . HIS A 1 22 ? -7.191 18.750 -2.169 1.00 0.00 22 HIS A C 17
ATOM 23313 O O . HIS A 1 22 ? -7.855 19.745 -2.461 1.00 0.00 22 HIS A O 17
ATOM 23328 N N . ARG A 1 23 ? -7.669 17.512 -2.249 1.00 0.00 23 ARG A N 17
ATOM 23329 C CA . ARG A 1 23 ? -9.031 17.246 -2.695 1.00 0.00 23 ARG A CA 17
ATOM 23330 C C . ARG A 1 23 ? -10.047 17.883 -1.750 1.00 0.00 23 ARG A C 17
ATOM 23331 O O . ARG A 1 23 ? -10.851 18.728 -2.143 1.00 0.00 23 ARG A O 17
ATOM 23352 N N . PRO A 1 24 ? -10.010 17.470 -0.475 1.00 0.00 24 PRO A N 17
ATOM 23353 C CA . PRO A 1 24 ? -10.919 17.987 0.552 1.00 0.00 24 PRO A CA 17
ATOM 23354 C C . PRO A 1 24 ? -10.622 19.439 0.911 1.00 0.00 24 PRO A C 17
ATOM 23355 O O . PRO A 1 24 ? -11.535 20.252 1.047 1.00 0.00 24 PRO A O 17
ATOM 23366 N N . GLN A 1 25 ? -9.340 19.755 1.063 1.00 0.00 25 GLN A N 17
ATOM 23367 C CA . GLN A 1 25 ? -8.924 21.110 1.407 1.00 0.00 25 GLN A CA 17
ATOM 23368 C C . GLN A 1 25 ? -9.502 22.123 0.424 1.00 0.00 25 GLN A C 17
ATOM 23369 O O . GLN A 1 25 ? -10.129 23.104 0.825 1.00 0.00 25 GLN A O 17
ATOM 23383 N N . PHE A 1 26 ? -9.285 21.880 -0.864 1.00 0.00 26 PHE A N 17
ATOM 23384 C CA . PHE A 1 26 ? -9.783 22.772 -1.905 1.00 0.00 26 PHE A CA 17
ATOM 23385 C C . PHE A 1 26 ? -11.226 23.183 -1.624 1.00 0.00 26 PHE A C 17
ATOM 23386 O O . PHE A 1 26 ? -11.547 24.372 -1.580 1.00 0.00 26 PHE A O 17
ATOM 23403 N N . LEU A 1 27 ? -12.091 22.193 -1.436 1.00 0.00 27 LEU A N 17
ATOM 23404 C CA . LEU A 1 27 ? -13.500 22.450 -1.160 1.00 0.00 27 LEU A CA 17
ATOM 23405 C C . LEU A 1 27 ? -13.674 23.133 0.193 1.00 0.00 27 LEU A C 17
ATOM 23406 O O . LEU A 1 27 ? -14.230 24.228 0.280 1.00 0.00 27 LEU A O 17
ATOM 23422 N N . ILE A 1 28 ? -13.194 22.480 1.246 1.00 0.00 28 ILE A N 17
ATOM 23423 C CA . ILE A 1 28 ? -13.294 23.025 2.594 1.00 0.00 28 ILE A CA 17
ATOM 23424 C C . ILE A 1 28 ? -13.178 24.546 2.581 1.00 0.00 28 ILE A C 17
ATOM 23425 O O . ILE A 1 28 ? -13.840 25.234 3.358 1.00 0.00 28 ILE A O 17
ATOM 23441 N N . GLU A 1 29 ? -12.335 25.063 1.693 1.00 0.00 29 GLU A N 17
ATOM 23442 C CA . GLU A 1 29 ? -12.135 26.503 1.579 1.00 0.00 29 GLU A CA 17
ATOM 23443 C C . GLU A 1 29 ? -12.997 27.085 0.463 1.00 0.00 29 GLU A C 17
ATOM 23444 O O . GLU A 1 29 ? -13.535 28.184 0.590 1.00 0.00 29 GLU A O 17
ATOM 23456 N N . ASN A 1 30 ? -13.123 26.340 -0.630 1.00 0.00 30 ASN A N 17
ATOM 23457 C CA . ASN A 1 30 ? -13.918 26.782 -1.770 1.00 0.00 30 ASN A CA 17
ATOM 23458 C C . ASN A 1 30 ? -15.014 25.771 -2.094 1.00 0.00 30 ASN A C 17
ATOM 23459 O O . ASN A 1 30 ? -14.884 24.946 -2.999 1.00 0.00 30 ASN A O 17
ATOM 23470 N N . PRO A 1 31 ? -16.120 25.835 -1.338 1.00 0.00 31 PRO A N 17
ATOM 23471 C CA . PRO A 1 31 ? -17.261 24.933 -1.526 1.00 0.00 31 PRO A CA 17
ATOM 23472 C C . PRO A 1 31 ? -18.012 25.212 -2.823 1.00 0.00 31 PRO A C 17
ATOM 23473 O O . PRO A 1 31 ? -18.541 24.298 -3.455 1.00 0.00 31 PRO A O 17
ATOM 23484 N N . LYS A 1 32 ? -18.056 26.481 -3.215 1.00 0.00 32 LYS A N 17
ATOM 23485 C CA . LYS A 1 32 ? -18.741 26.882 -4.438 1.00 0.00 32 LYS A CA 17
ATOM 23486 C C . LYS A 1 32 ? -18.304 26.016 -5.615 1.00 0.00 32 LYS A C 17
ATOM 23487 O O . LYS A 1 32 ? -18.994 25.937 -6.632 1.00 0.00 32 LYS A O 17
ATOM 23506 N N . THR A 1 33 ? -17.154 25.365 -5.470 1.00 0.00 33 THR A N 17
ATOM 23507 C CA . THR A 1 33 ? -16.626 24.504 -6.521 1.00 0.00 33 THR A CA 17
ATOM 23508 C C . THR A 1 33 ? -16.919 23.037 -6.230 1.00 0.00 33 THR A C 17
ATOM 23509 O O . THR A 1 33 ? -16.628 22.540 -5.142 1.00 0.00 33 THR A O 17
ATOM 23520 N N . SER A 1 34 ? -17.498 22.348 -7.209 1.00 0.00 34 SER A N 17
ATOM 23521 C CA . SER A 1 34 ? -17.834 20.938 -7.056 1.00 0.00 34 SER A CA 17
ATOM 23522 C C . SER A 1 34 ? -16.581 20.070 -7.126 1.00 0.00 34 SER A C 17
ATOM 23523 O O . SER A 1 34 ? -15.520 20.524 -7.556 1.00 0.00 34 SER A O 17
ATOM 23531 N N . LEU A 1 35 ? -16.711 18.818 -6.700 1.00 0.00 35 LEU A N 17
ATOM 23532 C CA . LEU A 1 35 ? -15.590 17.885 -6.713 1.00 0.00 35 LEU A CA 17
ATOM 23533 C C . LEU A 1 35 ? -14.896 17.887 -8.072 1.00 0.00 35 LEU A C 17
ATOM 23534 O O . LEU A 1 35 ? -13.782 18.390 -8.209 1.00 0.00 35 LEU A O 17
ATOM 23550 N N . GLU A 1 36 ? -15.565 17.323 -9.073 1.00 0.00 36 GLU A N 17
ATOM 23551 C CA . GLU A 1 36 ? -15.012 17.261 -10.421 1.00 0.00 36 GLU A CA 17
ATOM 23552 C C . GLU A 1 36 ? -14.180 18.503 -10.725 1.00 0.00 36 GLU A C 17
ATOM 23553 O O . GLU A 1 36 ? -12.963 18.423 -10.891 1.00 0.00 36 GLU A O 17
ATOM 23565 N N . ASP A 1 37 ? -14.846 19.651 -10.797 1.00 0.00 37 ASP A N 17
ATOM 23566 C CA . ASP A 1 37 ? -14.170 20.911 -11.081 1.00 0.00 37 ASP A CA 17
ATOM 23567 C C . ASP A 1 37 ? -12.934 21.074 -10.202 1.00 0.00 37 ASP A C 17
ATOM 23568 O O . ASP A 1 37 ? -11.834 21.317 -10.699 1.00 0.00 37 ASP A O 17
ATOM 23577 N N . ALA A 1 38 ? -13.123 20.940 -8.893 1.00 0.00 38 ALA A N 17
ATOM 23578 C CA . ALA A 1 38 ? -12.024 21.072 -7.945 1.00 0.00 38 ALA A CA 17
ATOM 23579 C C . ALA A 1 38 ? -10.823 20.238 -8.378 1.00 0.00 38 ALA A C 17
ATOM 23580 O O . ALA A 1 38 ? -9.709 20.750 -8.499 1.00 0.00 38 ALA A O 17
ATOM 23587 N N . THR A 1 39 ? -11.055 18.950 -8.610 1.00 0.00 39 THR A N 17
ATOM 23588 C CA . THR A 1 39 ? -9.992 18.045 -9.028 1.00 0.00 39 THR A CA 17
ATOM 23589 C C . THR A 1 39 ? -9.382 18.487 -10.353 1.00 0.00 39 THR A C 17
ATOM 23590 O O . THR A 1 39 ? -8.171 18.683 -10.457 1.00 0.00 39 THR A O 17
ATOM 23601 N N . LEU A 1 40 ? -10.229 18.641 -11.366 1.00 0.00 40 LEU A N 17
ATOM 23602 C CA . LEU A 1 40 ? -9.773 19.061 -12.686 1.00 0.00 40 LEU A CA 17
ATOM 23603 C C . LEU A 1 40 ? -8.678 20.117 -12.574 1.00 0.00 40 LEU A C 17
ATOM 23604 O O . LEU A 1 40 ? -7.700 20.091 -13.321 1.00 0.00 40 LEU A O 17
ATOM 23620 N N . GLN A 1 41 ? -8.848 21.042 -11.636 1.00 0.00 41 GLN A N 17
ATOM 23621 C CA . GLN A 1 41 ? -7.873 22.105 -11.425 1.00 0.00 41 GLN A CA 17
ATOM 23622 C C . GLN A 1 41 ? -6.631 21.572 -10.719 1.00 0.00 41 GLN A C 17
ATOM 23623 O O . GLN A 1 41 ? -5.505 21.926 -11.071 1.00 0.00 41 GLN A O 17
ATOM 23637 N N . ILE A 1 42 ? -6.843 20.722 -9.720 1.00 0.00 42 ILE A N 17
ATOM 23638 C CA . ILE A 1 42 ? -5.741 20.140 -8.965 1.00 0.00 42 ILE A CA 17
ATOM 23639 C C . ILE A 1 42 ? -4.818 19.333 -9.872 1.00 0.00 42 ILE A C 17
ATOM 23640 O O . ILE A 1 42 ? -3.600 19.339 -9.698 1.00 0.00 42 ILE A O 17
ATOM 23656 N N . GLU A 1 43 ? -5.408 18.641 -10.842 1.00 0.00 43 GLU A N 17
ATOM 23657 C CA . GLU A 1 43 ? -4.638 17.829 -11.778 1.00 0.00 43 GLU A CA 17
ATOM 23658 C C . GLU A 1 43 ? -3.590 18.674 -12.496 1.00 0.00 43 GLU A C 17
ATOM 23659 O O . GLU A 1 43 ? -2.394 18.396 -12.416 1.00 0.00 43 GLU A O 17
ATOM 23671 N N . GLU A 1 44 ? -4.050 19.706 -13.197 1.00 0.00 44 GLU A N 17
ATOM 23672 C CA . GLU A 1 44 ? -3.152 20.590 -13.931 1.00 0.00 44 GLU A CA 17
ATOM 23673 C C . GLU A 1 44 ? -2.223 21.336 -12.977 1.00 0.00 44 GLU A C 17
ATOM 23674 O O . GLU A 1 44 ? -1.085 21.656 -13.323 1.00 0.00 44 GLU A O 17
ATOM 23686 N N . LEU A 1 45 ? -2.716 21.610 -11.774 1.00 0.00 45 LEU A N 17
ATOM 23687 C CA . LEU A 1 45 ? -1.932 22.319 -10.769 1.00 0.00 45 LEU A CA 17
ATOM 23688 C C . LEU A 1 45 ? -0.812 21.435 -10.229 1.00 0.00 45 LEU A C 17
ATOM 23689 O O . LEU A 1 45 ? 0.070 21.903 -9.509 1.00 0.00 45 LEU A O 17
ATOM 23705 N N . TRP A 1 46 ? -0.852 20.156 -10.584 1.00 0.00 46 TRP A N 17
ATOM 23706 C CA . TRP A 1 46 ? 0.161 19.206 -10.137 1.00 0.00 46 TRP A CA 17
ATOM 23707 C C . TRP A 1 46 ? 1.260 19.050 -11.183 1.00 0.00 46 TRP A C 17
ATOM 23708 O O . TRP A 1 46 ? 2.417 18.797 -10.849 1.00 0.00 46 TRP A O 17
ATOM 23729 N N . LYS A 1 47 ? 0.890 19.203 -12.450 1.00 0.00 47 LYS A N 17
ATOM 23730 C CA . LYS A 1 47 ? 1.845 19.080 -13.546 1.00 0.00 47 LYS A CA 17
ATOM 23731 C C . LYS A 1 47 ? 2.686 20.346 -13.678 1.00 0.00 47 LYS A C 17
ATOM 23732 O O . LYS A 1 47 ? 3.890 20.280 -13.932 1.00 0.00 47 LYS A O 17
ATOM 23751 N N . THR A 1 48 ? 2.047 21.498 -13.502 1.00 0.00 48 THR A N 17
ATOM 23752 C CA . THR A 1 48 ? 2.736 22.778 -13.601 1.00 0.00 48 THR A CA 17
ATOM 23753 C C . THR A 1 48 ? 3.815 22.906 -12.531 1.00 0.00 48 THR A C 17
ATOM 23754 O O . THR A 1 48 ? 4.627 23.831 -12.561 1.00 0.00 48 THR A O 17
ATOM 23765 N N . LEU A 1 49 ? 3.818 21.971 -11.587 1.00 0.00 49 LEU A N 17
ATOM 23766 C CA . LEU A 1 49 ? 4.798 21.979 -10.506 1.00 0.00 49 LEU A CA 17
ATOM 23767 C C . LEU A 1 49 ? 6.207 21.756 -11.048 1.00 0.00 49 LEU A C 17
ATOM 23768 O O . LEU A 1 49 ? 6.387 21.419 -12.218 1.00 0.00 49 LEU A O 17
ATOM 23784 N N . SER A 1 50 ? 7.203 21.945 -10.187 1.00 0.00 50 SER A N 17
ATOM 23785 C CA . SER A 1 50 ? 8.596 21.765 -10.579 1.00 0.00 50 SER A CA 17
ATOM 23786 C C . SER A 1 50 ? 9.064 20.343 -10.287 1.00 0.00 50 SER A C 17
ATOM 23787 O O . SER A 1 50 ? 8.507 19.660 -9.428 1.00 0.00 50 SER A O 17
ATOM 23795 N N . GLU A 1 51 ? 10.090 19.904 -11.010 1.00 0.00 51 GLU A N 17
ATOM 23796 C CA . GLU A 1 51 ? 10.632 18.563 -10.829 1.00 0.00 51 GLU A CA 17
ATOM 23797 C C . GLU A 1 51 ? 10.838 18.254 -9.349 1.00 0.00 51 GLU A C 17
ATOM 23798 O O . GLU A 1 51 ? 10.209 17.349 -8.801 1.00 0.00 51 GLU A O 17
ATOM 23810 N N . GLU A 1 52 ? 11.722 19.012 -8.709 1.00 0.00 52 GLU A N 17
ATOM 23811 C CA . GLU A 1 52 ? 12.011 18.818 -7.293 1.00 0.00 52 GLU A CA 17
ATOM 23812 C C . GLU A 1 52 ? 10.722 18.692 -6.487 1.00 0.00 52 GLU A C 17
ATOM 23813 O O . GLU A 1 52 ? 10.598 17.821 -5.627 1.00 0.00 52 GLU A O 17
ATOM 23825 N N . GLU A 1 53 ? 9.765 19.570 -6.771 1.00 0.00 53 GLU A N 17
ATOM 23826 C CA . GLU A 1 53 ? 8.485 19.558 -6.071 1.00 0.00 53 GLU A CA 17
ATOM 23827 C C . GLU A 1 53 ? 7.853 18.170 -6.118 1.00 0.00 53 GLU A C 17
ATOM 23828 O O . GLU A 1 53 ? 7.458 17.620 -5.089 1.00 0.00 53 GLU A O 17
ATOM 23840 N N . LYS A 1 54 ? 7.760 17.609 -7.318 1.00 0.00 54 LYS A N 17
ATOM 23841 C CA . LYS A 1 54 ? 7.177 16.285 -7.502 1.00 0.00 54 LYS A CA 17
ATOM 23842 C C . LYS A 1 54 ? 8.009 15.221 -6.793 1.00 0.00 54 LYS A C 17
ATOM 23843 O O . LYS A 1 54 ? 7.479 14.405 -6.038 1.00 0.00 54 LYS A O 17
ATOM 23862 N N . LEU A 1 55 ? 9.314 15.236 -7.039 1.00 0.00 55 LEU A N 17
ATOM 23863 C CA . LEU A 1 55 ? 10.220 14.273 -6.423 1.00 0.00 55 LEU A CA 17
ATOM 23864 C C . LEU A 1 55 ? 9.791 13.960 -4.993 1.00 0.00 55 LEU A C 17
ATOM 23865 O O . LEU A 1 55 ? 9.527 12.807 -4.651 1.00 0.00 55 LEU A O 17
ATOM 23881 N N . LYS A 1 56 ? 9.722 14.994 -4.161 1.00 0.00 56 LYS A N 17
ATOM 23882 C CA . LYS A 1 56 ? 9.322 14.831 -2.769 1.00 0.00 56 LYS A CA 17
ATOM 23883 C C . LYS A 1 56 ? 8.153 13.859 -2.649 1.00 0.00 56 LYS A C 17
ATOM 23884 O O . LYS A 1 56 ? 8.120 13.019 -1.749 1.00 0.00 56 LYS A O 17
ATOM 23903 N N . TYR A 1 57 ? 7.195 13.978 -3.562 1.00 0.00 57 TYR A N 17
ATOM 23904 C CA . TYR A 1 57 ? 6.023 13.110 -3.558 1.00 0.00 57 TYR A CA 17
ATOM 23905 C C . TYR A 1 57 ? 6.322 11.788 -4.257 1.00 0.00 57 TYR A C 17
ATOM 23906 O O . TYR A 1 57 ? 5.742 10.754 -3.927 1.00 0.00 57 TYR A O 17
ATOM 23924 N N . GLU A 1 58 ? 7.232 11.830 -5.226 1.00 0.00 58 GLU A N 17
ATOM 23925 C CA . GLU A 1 58 ? 7.608 10.636 -5.973 1.00 0.00 58 GLU A CA 17
ATOM 23926 C C . GLU A 1 58 ? 8.318 9.631 -5.070 1.00 0.00 58 GLU A C 17
ATOM 23927 O O . GLU A 1 58 ? 8.444 8.456 -5.412 1.00 0.00 58 GLU A O 17
ATOM 23939 N N . GLU A 1 59 ? 8.781 10.104 -3.917 1.00 0.00 59 GLU A N 17
ATOM 23940 C CA . GLU A 1 59 ? 9.480 9.247 -2.966 1.00 0.00 59 GLU A CA 17
ATOM 23941 C C . GLU A 1 59 ? 8.496 8.363 -2.206 1.00 0.00 59 GLU A C 17
ATOM 23942 O O . GLU A 1 59 ? 8.845 7.272 -1.754 1.00 0.00 59 GLU A O 17
ATOM 23954 N N . LYS A 1 60 ? 7.264 8.841 -2.068 1.00 0.00 60 LYS A N 17
ATOM 23955 C CA . LYS A 1 60 ? 6.228 8.095 -1.363 1.00 0.00 60 LYS A CA 17
ATOM 23956 C C . LYS A 1 60 ? 5.753 6.907 -2.193 1.00 0.00 60 LYS A C 17
ATOM 23957 O O . LYS A 1 60 ? 5.751 5.770 -1.722 1.00 0.00 60 LYS A O 17
ATOM 23976 N N . ALA A 1 61 ? 5.352 7.178 -3.431 1.00 0.00 61 ALA A N 17
ATOM 23977 C CA . ALA A 1 61 ? 4.879 6.130 -4.327 1.00 0.00 61 ALA A CA 17
ATOM 23978 C C . ALA A 1 61 ? 5.923 5.031 -4.486 1.00 0.00 61 ALA A C 17
ATOM 23979 O O . ALA A 1 61 ? 5.618 3.845 -4.351 1.00 0.00 61 ALA A O 17
ATOM 23986 N N . THR A 1 62 ? 7.158 5.431 -4.775 1.00 0.00 62 THR A N 17
ATOM 23987 C CA . THR A 1 62 ? 8.247 4.479 -4.955 1.00 0.00 62 THR A CA 17
ATOM 23988 C C . THR A 1 62 ? 8.343 3.523 -3.772 1.00 0.00 62 THR A C 17
ATOM 23989 O O . THR A 1 62 ? 8.449 2.309 -3.948 1.00 0.00 62 THR A O 17
ATOM 24000 N N . LYS A 1 63 ? 8.304 4.077 -2.565 1.00 0.00 63 LYS A N 17
ATOM 24001 C CA . LYS A 1 63 ? 8.384 3.274 -1.351 1.00 0.00 63 LYS A CA 17
ATOM 24002 C C . LYS A 1 63 ? 7.302 2.198 -1.337 1.00 0.00 63 LYS A C 17
ATOM 24003 O O . LYS A 1 63 ? 7.486 1.127 -0.759 1.00 0.00 63 LYS A O 17
ATOM 24022 N N . ASP A 1 64 ? 6.176 2.491 -1.978 1.00 0.00 64 ASP A N 17
ATOM 24023 C CA . ASP A 1 64 ? 5.065 1.548 -2.042 1.00 0.00 64 ASP A CA 17
ATOM 24024 C C . ASP A 1 64 ? 5.264 0.551 -3.179 1.00 0.00 64 ASP A C 17
ATOM 24025 O O . ASP A 1 64 ? 5.002 -0.643 -3.026 1.00 0.00 64 ASP A O 17
ATOM 24034 N N . LEU A 1 65 ? 5.727 1.048 -4.321 1.00 0.00 65 LEU A N 17
ATOM 24035 C CA . LEU A 1 65 ? 5.960 0.201 -5.486 1.00 0.00 65 LEU A CA 17
ATOM 24036 C C . LEU A 1 65 ? 6.507 -1.161 -5.068 1.00 0.00 65 LEU A C 17
ATOM 24037 O O . LEU A 1 65 ? 6.272 -2.166 -5.739 1.00 0.00 65 LEU A O 17
ATOM 24053 N N . GLU A 1 66 ? 7.234 -1.185 -3.956 1.00 0.00 66 GLU A N 17
ATOM 24054 C CA . GLU A 1 66 ? 7.813 -2.424 -3.449 1.00 0.00 66 GLU A CA 17
ATOM 24055 C C . GLU A 1 66 ? 6.782 -3.549 -3.457 1.00 0.00 66 GLU A C 17
ATOM 24056 O O . GLU A 1 66 ? 6.895 -4.504 -4.225 1.00 0.00 66 GLU A O 17
ATOM 24068 N N . ARG A 1 67 ? 5.777 -3.428 -2.596 1.00 0.00 67 ARG A N 17
ATOM 24069 C CA . ARG A 1 67 ? 4.726 -4.434 -2.501 1.00 0.00 67 ARG A CA 17
ATOM 24070 C C . ARG A 1 67 ? 4.432 -5.043 -3.869 1.00 0.00 67 ARG A C 17
ATOM 24071 O O . ARG A 1 67 ? 4.617 -6.243 -4.078 1.00 0.00 67 ARG A O 17
ATOM 24092 N N . TYR A 1 68 ? 3.974 -4.210 -4.796 1.00 0.00 68 TYR A N 17
ATOM 24093 C CA . TYR A 1 68 ? 3.652 -4.667 -6.143 1.00 0.00 68 TYR A CA 17
ATOM 24094 C C . TYR A 1 68 ? 4.700 -5.652 -6.649 1.00 0.00 68 TYR A C 17
ATOM 24095 O O . TYR A 1 68 ? 4.368 -6.684 -7.232 1.00 0.00 68 TYR A O 17
ATOM 24113 N N . ASN A 1 69 ? 5.968 -5.326 -6.421 1.00 0.00 69 ASN A N 17
ATOM 24114 C CA . ASN A 1 69 ? 7.067 -6.182 -6.853 1.00 0.00 69 ASN A CA 17
ATOM 24115 C C . ASN A 1 69 ? 6.963 -7.565 -6.217 1.00 0.00 69 ASN A C 17
ATOM 24116 O O . ASN A 1 69 ? 7.214 -8.579 -6.868 1.00 0.00 69 ASN A O 17
ATOM 24127 N N . SER A 1 70 ? 6.590 -7.597 -4.942 1.00 0.00 70 SER A N 17
ATOM 24128 C CA . SER A 1 70 ? 6.455 -8.855 -4.216 1.00 0.00 70 SER A CA 17
ATOM 24129 C C . SER A 1 70 ? 5.171 -9.577 -4.615 1.00 0.00 70 SER A C 17
ATOM 24130 O O . SER A 1 70 ? 5.088 -10.802 -4.540 1.00 0.00 70 SER A O 17
ATOM 24138 N N . GLN A 1 71 ? 4.174 -8.807 -5.040 1.00 0.00 71 GLN A N 17
ATOM 24139 C CA . GLN A 1 71 ? 2.895 -9.373 -5.451 1.00 0.00 71 GLN A CA 17
ATOM 24140 C C . GLN A 1 71 ? 3.026 -10.109 -6.780 1.00 0.00 71 GLN A C 17
ATOM 24141 O O . GLN A 1 71 ? 2.558 -11.238 -6.925 1.00 0.00 71 GLN A O 17
ATOM 24155 N N . MET A 1 72 ? 3.665 -9.460 -7.749 1.00 0.00 72 MET A N 17
ATOM 24156 C CA . MET A 1 72 ? 3.858 -10.054 -9.067 1.00 0.00 72 MET A CA 17
ATOM 24157 C C . MET A 1 72 ? 4.209 -11.534 -8.950 1.00 0.00 72 MET A C 17
ATOM 24158 O O . MET A 1 72 ? 3.454 -12.399 -9.395 1.00 0.00 72 MET A O 17
ATOM 24172 N N . LYS A 1 73 ? 5.360 -11.819 -8.350 1.00 0.00 73 LYS A N 17
ATOM 24173 C CA . LYS A 1 73 ? 5.812 -13.194 -8.174 1.00 0.00 73 LYS A CA 17
ATOM 24174 C C . LYS A 1 73 ? 4.642 -14.111 -7.833 1.00 0.00 73 LYS A C 17
ATOM 24175 O O . LYS A 1 73 ? 4.634 -15.286 -8.201 1.00 0.00 73 LYS A O 17
ATOM 24194 N N . ARG A 1 74 ? 3.654 -13.567 -7.129 1.00 0.00 74 ARG A N 17
ATOM 24195 C CA . ARG A 1 74 ? 2.480 -14.337 -6.739 1.00 0.00 74 ARG A CA 17
ATOM 24196 C C . ARG A 1 74 ? 1.419 -14.304 -7.836 1.00 0.00 74 ARG A C 17
ATOM 24197 O O . ARG A 1 74 ? 1.055 -15.340 -8.392 1.00 0.00 74 ARG A O 17
ATOM 24218 N N . ALA A 1 75 ? 0.928 -13.108 -8.141 1.00 0.00 75 ALA A N 17
ATOM 24219 C CA . ALA A 1 75 ? -0.089 -12.939 -9.172 1.00 0.00 75 ALA A CA 17
ATOM 24220 C C . ALA A 1 75 ? 0.211 -13.812 -10.386 1.00 0.00 75 ALA A C 17
ATOM 24221 O O . ALA A 1 75 ? -0.701 -14.240 -11.094 1.00 0.00 75 ALA A O 17
ATOM 24228 N N . ILE A 1 76 ? 1.493 -14.071 -10.621 1.00 0.00 76 ILE A N 17
ATOM 24229 C CA . ILE A 1 76 ? 1.911 -14.892 -11.750 1.00 0.00 76 ILE A CA 17
ATOM 24230 C C . ILE A 1 76 ? 1.019 -16.121 -11.896 1.00 0.00 76 ILE A C 17
ATOM 24231 O O . ILE A 1 76 ? 0.428 -16.348 -12.950 1.00 0.00 76 ILE A O 17
ATOM 24247 N N . GLU A 1 77 ? 0.927 -16.908 -10.829 1.00 0.00 77 GLU A N 17
ATOM 24248 C CA . GLU A 1 77 ? 0.106 -18.114 -10.839 1.00 0.00 77 GLU A CA 17
ATOM 24249 C C . GLU A 1 77 ? -1.348 -17.779 -11.160 1.00 0.00 77 GLU A C 17
ATOM 24250 O O . GLU A 1 77 ? -1.704 -16.613 -11.324 1.00 0.00 77 GLU A O 17
ATOM 24262 N N . GLN A 1 78 ? -2.181 -18.811 -11.248 1.00 0.00 78 GLN A N 17
ATOM 24263 C CA . GLN A 1 78 ? -3.595 -18.626 -11.551 1.00 0.00 78 GLN A CA 17
ATOM 24264 C C . GLN A 1 78 ? -4.148 -17.395 -10.841 1.00 0.00 78 GLN A C 17
ATOM 24265 O O . GLN A 1 78 ? -5.114 -16.785 -11.299 1.00 0.00 78 GLN A O 17
ATOM 24279 N N . GLU A 1 79 ? -3.529 -17.036 -9.721 1.00 0.00 79 GLU A N 17
ATOM 24280 C CA . GLU A 1 79 ? -3.961 -15.878 -8.947 1.00 0.00 79 GLU A CA 17
ATOM 24281 C C . GLU A 1 79 ? -4.415 -14.748 -9.867 1.00 0.00 79 GLU A C 17
ATOM 24282 O O . GLU A 1 79 ? -5.546 -14.272 -9.771 1.00 0.00 79 GLU A O 17
ATOM 24294 N N . SER A 1 80 ? -3.524 -14.325 -10.758 1.00 0.00 80 SER A N 17
ATOM 24295 C CA . SER A 1 80 ? -3.831 -13.248 -11.693 1.00 0.00 80 SER A CA 17
ATOM 24296 C C . SER A 1 80 ? -3.564 -13.684 -13.131 1.00 0.00 80 SER A C 17
ATOM 24297 O O . SER A 1 80 ? -2.863 -14.666 -13.372 1.00 0.00 80 SER A O 17
ATOM 24305 N N . GLN A 1 81 ? -4.129 -12.946 -14.081 1.00 0.00 81 GLN A N 17
ATOM 24306 C CA . GLN A 1 81 ? -3.953 -13.257 -15.494 1.00 0.00 81 GLN A CA 17
ATOM 24307 C C . GLN A 1 81 ? -2.779 -12.480 -16.080 1.00 0.00 81 GLN A C 17
ATOM 24308 O O . GLN A 1 81 ? -2.459 -11.382 -15.625 1.00 0.00 81 GLN A O 17
ATOM 24322 N N . MET A 1 82 ? -2.139 -13.058 -17.092 1.00 0.00 82 MET A N 17
ATOM 24323 C CA . MET A 1 82 ? -1.000 -12.419 -17.740 1.00 0.00 82 MET A CA 17
ATOM 24324 C C . MET A 1 82 ? -1.427 -11.726 -19.030 1.00 0.00 82 MET A C 17
ATOM 24325 O O . MET A 1 82 ? -2.493 -12.010 -19.575 1.00 0.00 82 MET A O 17
ATOM 24339 N N . SER A 1 83 ? -0.588 -10.814 -19.512 1.00 0.00 83 SER A N 17
ATOM 24340 C CA . SER A 1 83 ? -0.882 -10.077 -20.735 1.00 0.00 83 SER A CA 17
ATOM 24341 C C . SER A 1 83 ? 0.362 -9.960 -21.611 1.00 0.00 83 SER A C 17
ATOM 24342 O O . SER A 1 83 ? 1.463 -10.327 -21.198 1.00 0.00 83 SER A O 17
ATOM 24350 N N . LEU A 1 84 ? 0.180 -9.445 -22.822 1.00 0.00 84 LEU A N 17
ATOM 24351 C CA . LEU A 1 84 ? 1.286 -9.278 -23.757 1.00 0.00 84 LEU A CA 17
ATOM 24352 C C . LEU A 1 84 ? 2.227 -8.170 -23.296 1.00 0.00 84 LEU A C 17
ATOM 24353 O O . LEU A 1 84 ? 1.803 -7.207 -22.656 1.00 0.00 84 LEU A O 17
ATOM 24369 N N . LYS A 1 85 ? 3.506 -8.311 -23.626 1.00 0.00 85 LYS A N 17
ATOM 24370 C CA . LYS A 1 85 ? 4.508 -7.321 -23.249 1.00 0.00 85 LYS A CA 17
ATOM 24371 C C . LYS A 1 85 ? 5.545 -7.148 -24.355 1.00 0.00 85 LYS A C 17
ATOM 24372 O O . LYS A 1 85 ? 5.890 -8.103 -25.051 1.00 0.00 85 LYS A O 17
ATOM 24391 N N . ASP A 1 86 ? 6.038 -5.924 -24.510 1.00 0.00 86 ASP A N 17
ATOM 24392 C CA . ASP A 1 86 ? 7.037 -5.627 -25.530 1.00 0.00 86 ASP A CA 17
ATOM 24393 C C . ASP A 1 86 ? 8.098 -4.674 -24.989 1.00 0.00 86 ASP A C 17
ATOM 24394 O O . ASP A 1 86 ? 7.779 -3.608 -24.461 1.00 0.00 86 ASP A O 17
ATOM 24403 N N . SER A 1 87 ? 9.362 -5.065 -25.123 1.00 0.00 87 SER A N 17
ATOM 24404 C CA . SER A 1 87 ? 10.470 -4.248 -24.643 1.00 0.00 87 SER A CA 17
ATOM 24405 C C . SER A 1 87 ? 11.715 -4.467 -25.497 1.00 0.00 87 SER A C 17
ATOM 24406 O O . SER A 1 87 ? 11.899 -5.531 -26.086 1.00 0.00 87 SER A O 17
ATOM 24414 N N . GLY A 1 88 ? 12.569 -3.449 -25.559 1.00 0.00 88 GLY A N 17
ATOM 24415 C CA . GLY A 1 88 ? 13.786 -3.549 -26.343 1.00 0.00 88 GLY A CA 17
ATOM 24416 C C . GLY A 1 88 ? 14.556 -2.243 -26.387 1.00 0.00 88 GLY A C 17
ATOM 24417 O O . GLY A 1 88 ? 14.400 -1.376 -25.527 1.00 0.00 88 GLY A O 17
ATOM 24421 N N . PRO A 1 89 ? 15.410 -2.090 -27.409 1.00 0.00 89 PRO A N 17
ATOM 24422 C CA . PRO A 1 89 ? 16.225 -0.884 -27.586 1.00 0.00 89 PRO A CA 17
ATOM 24423 C C . PRO A 1 89 ? 15.387 0.329 -27.977 1.00 0.00 89 PRO A C 17
ATOM 24424 O O . PRO A 1 89 ? 15.919 1.416 -28.200 1.00 0.00 89 PRO A O 17
ATOM 24435 N N . SER A 1 90 ? 14.075 0.135 -28.058 1.00 0.00 90 SER A N 17
ATOM 24436 C CA . SER A 1 90 ? 13.164 1.213 -28.425 1.00 0.00 90 SER A CA 17
ATOM 24437 C C . SER A 1 90 ? 13.582 2.524 -27.767 1.00 0.00 90 SER A C 17
ATOM 24438 O O . SER A 1 90 ? 14.110 2.534 -26.656 1.00 0.00 90 SER A O 17
ATOM 24446 N N . SER A 1 91 ? 13.341 3.631 -28.463 1.00 0.00 91 SER A N 17
ATOM 24447 C CA . SER A 1 91 ? 13.695 4.949 -27.950 1.00 0.00 91 SER A CA 17
ATOM 24448 C C . SER A 1 91 ? 12.634 5.457 -26.979 1.00 0.00 91 SER A C 17
ATOM 24449 O O . SER A 1 91 ? 12.923 5.736 -25.816 1.00 0.00 91 SER A O 17
ATOM 24457 N N . GLY A 1 92 ? 11.402 5.575 -27.466 1.00 0.00 92 GLY A N 17
ATOM 24458 C CA . GLY A 1 92 ? 10.316 6.049 -26.629 1.00 0.00 92 GLY A CA 17
ATOM 24459 C C . GLY A 1 92 ? 9.294 6.855 -27.407 1.00 0.00 92 GLY A C 17
ATOM 24460 O O . GLY A 1 92 ? 9.555 7.279 -28.533 1.00 0.00 92 GLY A O 17
ATOM 24464 N N . GLY A 1 1 ? -14.737 7.374 -16.502 1.00 0.00 1 GLY A N 18
ATOM 24465 C CA . GLY A 1 1 ? -13.929 6.797 -15.443 1.00 0.00 1 GLY A CA 18
ATOM 24466 C C . GLY A 1 1 ? -12.786 5.958 -15.978 1.00 0.00 1 GLY A C 18
ATOM 24467 O O . GLY A 1 1 ? -11.740 6.487 -16.352 1.00 0.00 1 GLY A O 18
ATOM 24471 N N . SER A 1 2 ? -12.985 4.644 -16.012 1.00 0.00 2 SER A N 18
ATOM 24472 C CA . SER A 1 2 ? -11.959 3.728 -16.499 1.00 0.00 2 SER A CA 18
ATOM 24473 C C . SER A 1 2 ? -12.510 2.836 -17.607 1.00 0.00 2 SER A C 18
ATOM 24474 O O . SER A 1 2 ? -13.100 1.789 -17.341 1.00 0.00 2 SER A O 18
ATOM 24482 N N . SER A 1 3 ? -12.314 3.259 -18.852 1.00 0.00 3 SER A N 18
ATOM 24483 C CA . SER A 1 3 ? -12.794 2.501 -20.002 1.00 0.00 3 SER A CA 18
ATOM 24484 C C . SER A 1 3 ? -12.070 1.162 -20.110 1.00 0.00 3 SER A C 18
ATOM 24485 O O . SER A 1 3 ? -10.919 1.099 -20.539 1.00 0.00 3 SER A O 18
ATOM 24493 N N . GLY A 1 4 ? -12.755 0.092 -19.717 1.00 0.00 4 GLY A N 18
ATOM 24494 C CA . GLY A 1 4 ? -12.163 -1.231 -19.777 1.00 0.00 4 GLY A CA 18
ATOM 24495 C C . GLY A 1 4 ? -11.666 -1.706 -18.426 1.00 0.00 4 GLY A C 18
ATOM 24496 O O . GLY A 1 4 ? -11.604 -0.930 -17.473 1.00 0.00 4 GLY A O 18
ATOM 24500 N N . SER A 1 5 ? -11.311 -2.984 -18.344 1.00 0.00 5 SER A N 18
ATOM 24501 C CA . SER A 1 5 ? -10.822 -3.562 -17.098 1.00 0.00 5 SER A CA 18
ATOM 24502 C C . SER A 1 5 ? -9.468 -4.234 -17.306 1.00 0.00 5 SER A C 18
ATOM 24503 O O . SER A 1 5 ? -9.153 -4.694 -18.403 1.00 0.00 5 SER A O 18
ATOM 24511 N N . SER A 1 6 ? -8.670 -4.286 -16.243 1.00 0.00 6 SER A N 18
ATOM 24512 C CA . SER A 1 6 ? -7.348 -4.898 -16.309 1.00 0.00 6 SER A CA 18
ATOM 24513 C C . SER A 1 6 ? -7.149 -5.886 -15.164 1.00 0.00 6 SER A C 18
ATOM 24514 O O . SER A 1 6 ? -7.493 -5.603 -14.018 1.00 0.00 6 SER A O 18
ATOM 24522 N N . GLY A 1 7 ? -6.591 -7.050 -15.485 1.00 0.00 7 GLY A N 18
ATOM 24523 C CA . GLY A 1 7 ? -6.356 -8.064 -14.474 1.00 0.00 7 GLY A CA 18
ATOM 24524 C C . GLY A 1 7 ? -5.424 -7.585 -13.379 1.00 0.00 7 GLY A C 18
ATOM 24525 O O . GLY A 1 7 ? -5.669 -7.825 -12.197 1.00 0.00 7 GLY A O 18
ATOM 24529 N N . ILE A 1 8 ? -4.350 -6.907 -13.772 1.00 0.00 8 ILE A N 18
ATOM 24530 C CA . ILE A 1 8 ? -3.378 -6.395 -12.815 1.00 0.00 8 ILE A CA 18
ATOM 24531 C C . ILE A 1 8 ? -3.757 -4.995 -12.342 1.00 0.00 8 ILE A C 18
ATOM 24532 O O . ILE A 1 8 ? -3.935 -4.082 -13.149 1.00 0.00 8 ILE A O 18
ATOM 24548 N N . LYS A 1 9 ? -3.877 -4.833 -11.029 1.00 0.00 9 LYS A N 18
ATOM 24549 C CA . LYS A 1 9 ? -4.231 -3.544 -10.446 1.00 0.00 9 LYS A CA 18
ATOM 24550 C C . LYS A 1 9 ? -2.986 -2.701 -10.193 1.00 0.00 9 LYS A C 18
ATOM 24551 O O . LYS A 1 9 ? -2.019 -3.168 -9.590 1.00 0.00 9 LYS A O 18
ATOM 24570 N N . LYS A 1 10 ? -3.016 -1.455 -10.654 1.00 0.00 10 LYS A N 18
ATOM 24571 C CA . LYS A 1 10 ? -1.891 -0.545 -10.475 1.00 0.00 10 LYS A CA 18
ATOM 24572 C C . LYS A 1 10 ? -2.078 0.313 -9.228 1.00 0.00 10 LYS A C 18
ATOM 24573 O O . LYS A 1 10 ? -3.188 0.725 -8.890 1.00 0.00 10 LYS A O 18
ATOM 24592 N N . PRO A 1 11 ? -0.969 0.591 -8.528 1.00 0.00 11 PRO A N 18
ATOM 24593 C CA . PRO A 1 11 ? -0.985 1.404 -7.308 1.00 0.00 11 PRO A CA 18
ATOM 24594 C C . PRO A 1 11 ? -1.290 2.871 -7.593 1.00 0.00 11 PRO A C 18
ATOM 24595 O O . PRO A 1 11 ? -1.636 3.235 -8.717 1.00 0.00 11 PRO A O 18
ATOM 24606 N N . MET A 1 12 ? -1.160 3.707 -6.569 1.00 0.00 12 MET A N 18
ATOM 24607 C CA . MET A 1 12 ? -1.421 5.135 -6.711 1.00 0.00 12 MET A CA 18
ATOM 24608 C C . MET A 1 12 ? -0.122 5.906 -6.922 1.00 0.00 12 MET A C 18
ATOM 24609 O O . MET A 1 12 ? 0.712 5.995 -6.020 1.00 0.00 12 MET A O 18
ATOM 24623 N N . SER A 1 13 ? 0.044 6.462 -8.118 1.00 0.00 13 SER A N 18
ATOM 24624 C CA . SER A 1 13 ? 1.243 7.222 -8.448 1.00 0.00 13 SER A CA 18
ATOM 24625 C C . SER A 1 13 ? 1.273 8.546 -7.691 1.00 0.00 13 SER A C 18
ATOM 24626 O O . SER A 1 13 ? 0.247 9.017 -7.201 1.00 0.00 13 SER A O 18
ATOM 24634 N N . ALA A 1 14 ? 2.457 9.142 -7.600 1.00 0.00 14 ALA A N 18
ATOM 24635 C CA . ALA A 1 14 ? 2.622 10.413 -6.904 1.00 0.00 14 ALA A CA 18
ATOM 24636 C C . ALA A 1 14 ? 1.598 11.437 -7.383 1.00 0.00 14 ALA A C 18
ATOM 24637 O O . ALA A 1 14 ? 1.090 12.236 -6.596 1.00 0.00 14 ALA A O 18
ATOM 24644 N N . SER A 1 15 ? 1.300 11.409 -8.678 1.00 0.00 15 SER A N 18
ATOM 24645 C CA . SER A 1 15 ? 0.340 12.338 -9.262 1.00 0.00 15 SER A CA 18
ATOM 24646 C C . SER A 1 15 ? -0.998 12.265 -8.534 1.00 0.00 15 SER A C 18
ATOM 24647 O O . SER A 1 15 ? -1.673 13.278 -8.350 1.00 0.00 15 SER A O 18
ATOM 24655 N N . ALA A 1 16 ? -1.376 11.059 -8.122 1.00 0.00 16 ALA A N 18
ATOM 24656 C CA . ALA A 1 16 ? -2.632 10.854 -7.412 1.00 0.00 16 ALA A CA 18
ATOM 24657 C C . ALA A 1 16 ? -2.540 11.356 -5.976 1.00 0.00 16 ALA A C 18
ATOM 24658 O O . ALA A 1 16 ? -3.455 12.014 -5.477 1.00 0.00 16 ALA A O 18
ATOM 24665 N N . LEU A 1 17 ? -1.431 11.042 -5.314 1.00 0.00 17 LEU A N 18
ATOM 24666 C CA . LEU A 1 17 ? -1.220 11.462 -3.933 1.00 0.00 17 LEU A CA 18
ATOM 24667 C C . LEU A 1 17 ? -1.488 12.955 -3.770 1.00 0.00 17 LEU A C 18
ATOM 24668 O O . LEU A 1 17 ? -2.401 13.357 -3.049 1.00 0.00 17 LEU A O 18
ATOM 24684 N N . PHE A 1 18 ? -0.688 13.772 -4.447 1.00 0.00 18 PHE A N 18
ATOM 24685 C CA . PHE A 1 18 ? -0.839 15.220 -4.379 1.00 0.00 18 PHE A CA 18
ATOM 24686 C C . PHE A 1 18 ? -2.306 15.621 -4.511 1.00 0.00 18 PHE A C 18
ATOM 24687 O O . PHE A 1 18 ? -2.776 16.534 -3.832 1.00 0.00 18 PHE A O 18
ATOM 24704 N N . VAL A 1 19 ? -3.024 14.931 -5.391 1.00 0.00 19 VAL A N 18
ATOM 24705 C CA . VAL A 1 19 ? -4.437 15.213 -5.614 1.00 0.00 19 VAL A CA 18
ATOM 24706 C C . VAL A 1 19 ? -5.260 14.914 -4.366 1.00 0.00 19 VAL A C 18
ATOM 24707 O O . VAL A 1 19 ? -5.963 15.783 -3.852 1.00 0.00 19 VAL A O 18
ATOM 24720 N N . GLN A 1 20 ? -5.167 13.679 -3.884 1.00 0.00 20 GLN A N 18
ATOM 24721 C CA . GLN A 1 20 ? -5.903 13.265 -2.695 1.00 0.00 20 GLN A CA 18
ATOM 24722 C C . GLN A 1 20 ? -5.520 14.121 -1.492 1.00 0.00 20 GLN A C 18
ATOM 24723 O O . GLN A 1 20 ? -6.328 14.336 -0.589 1.00 0.00 20 GLN A O 18
ATOM 24737 N N . ASP A 1 21 ? -4.283 14.605 -1.487 1.00 0.00 21 ASP A N 18
ATOM 24738 C CA . ASP A 1 21 ? -3.792 15.438 -0.395 1.00 0.00 21 ASP A CA 18
ATOM 24739 C C . ASP A 1 21 ? -4.527 16.774 -0.359 1.00 0.00 21 ASP A C 18
ATOM 24740 O O . ASP A 1 21 ? -5.167 17.116 0.636 1.00 0.00 21 ASP A O 18
ATOM 24749 N N . HIS A 1 22 ? -4.428 17.528 -1.450 1.00 0.00 22 HIS A N 18
ATOM 24750 C CA . HIS A 1 22 ? -5.083 18.828 -1.543 1.00 0.00 22 HIS A CA 18
ATOM 24751 C C . HIS A 1 22 ? -6.470 18.695 -2.164 1.00 0.00 22 HIS A C 18
ATOM 24752 O O . HIS A 1 22 ? -7.082 19.687 -2.558 1.00 0.00 22 HIS A O 18
ATOM 24767 N N . ARG A 1 23 ? -6.959 17.462 -2.249 1.00 0.00 23 ARG A N 18
ATOM 24768 C CA . ARG A 1 23 ? -8.273 17.199 -2.825 1.00 0.00 23 ARG A CA 18
ATOM 24769 C C . ARG A 1 23 ? -9.355 17.985 -2.091 1.00 0.00 23 ARG A C 18
ATOM 24770 O O . ARG A 1 23 ? -10.062 18.808 -2.674 1.00 0.00 23 ARG A O 18
ATOM 24791 N N . PRO A 1 24 ? -9.489 17.728 -0.782 1.00 0.00 24 PRO A N 18
ATOM 24792 C CA . PRO A 1 24 ? -10.483 18.401 0.060 1.00 0.00 24 PRO A CA 18
ATOM 24793 C C . PRO A 1 24 ? -10.151 19.872 0.284 1.00 0.00 24 PRO A C 18
ATOM 24794 O O . PRO A 1 24 ? -11.041 20.723 0.297 1.00 0.00 24 PRO A O 18
ATOM 24805 N N . GLN A 1 25 ? -8.867 20.165 0.459 1.00 0.00 25 GLN A N 18
ATOM 24806 C CA . GLN A 1 25 ? -8.420 21.535 0.682 1.00 0.00 25 GLN A CA 18
ATOM 24807 C C . GLN A 1 25 ? -9.142 22.502 -0.250 1.00 0.00 25 GLN A C 18
ATOM 24808 O O . GLN A 1 25 ? -9.491 23.615 0.143 1.00 0.00 25 GLN A O 18
ATOM 24822 N N . PHE A 1 26 ? -9.361 22.070 -1.488 1.00 0.00 26 PHE A N 18
ATOM 24823 C CA . PHE A 1 26 ? -10.041 22.899 -2.477 1.00 0.00 26 PHE A CA 18
ATOM 24824 C C . PHE A 1 26 ? -11.515 23.069 -2.124 1.00 0.00 26 PHE A C 18
ATOM 24825 O O . PHE A 1 26 ? -12.103 24.126 -2.355 1.00 0.00 26 PHE A O 18
ATOM 24842 N N . LEU A 1 27 ? -12.108 22.020 -1.564 1.00 0.00 27 LEU A N 18
ATOM 24843 C CA . LEU A 1 27 ? -13.515 22.051 -1.179 1.00 0.00 27 LEU A CA 18
ATOM 24844 C C . LEU A 1 27 ? -13.722 22.924 0.055 1.00 0.00 27 LEU A C 18
ATOM 24845 O O . LEU A 1 27 ? -14.627 23.758 0.093 1.00 0.00 27 LEU A O 18
ATOM 24861 N N . ILE A 1 28 ? -12.877 22.726 1.062 1.00 0.00 28 ILE A N 18
ATOM 24862 C CA . ILE A 1 28 ? -12.966 23.497 2.295 1.00 0.00 28 ILE A CA 18
ATOM 24863 C C . ILE A 1 28 ? -13.022 24.993 2.006 1.00 0.00 28 ILE A C 18
ATOM 24864 O O . ILE A 1 28 ? -13.983 25.670 2.371 1.00 0.00 28 ILE A O 18
ATOM 24880 N N . GLU A 1 29 ? -11.986 25.502 1.347 1.00 0.00 29 GLU A N 18
ATOM 24881 C CA . GLU A 1 29 ? -11.919 26.919 1.007 1.00 0.00 29 GLU A CA 18
ATOM 24882 C C . GLU A 1 29 ? -13.006 27.290 0.003 1.00 0.00 29 GLU A C 18
ATOM 24883 O O . GLU A 1 29 ? -13.579 28.377 0.065 1.00 0.00 29 GLU A O 18
ATOM 24895 N N . ASN A 1 30 ? -13.283 26.378 -0.924 1.00 0.00 30 ASN A N 18
ATOM 24896 C CA . ASN A 1 30 ? -14.301 26.609 -1.943 1.00 0.00 30 ASN A CA 18
ATOM 24897 C C . ASN A 1 30 ? -15.241 25.413 -2.055 1.00 0.00 30 ASN A C 18
ATOM 24898 O O . ASN A 1 30 ? -15.104 24.564 -2.936 1.00 0.00 30 ASN A O 18
ATOM 24909 N N . PRO A 1 31 ? -16.219 25.342 -1.140 1.00 0.00 31 PRO A N 18
ATOM 24910 C CA . PRO A 1 31 ? -17.202 24.254 -1.115 1.00 0.00 31 PRO A CA 18
ATOM 24911 C C . PRO A 1 31 ? -18.172 24.322 -2.290 1.00 0.00 31 PRO A C 18
ATOM 24912 O O . PRO A 1 31 ? -18.662 23.297 -2.764 1.00 0.00 31 PRO A O 18
ATOM 24923 N N . LYS A 1 32 ? -18.445 25.536 -2.756 1.00 0.00 32 LYS A N 18
ATOM 24924 C CA . LYS A 1 32 ? -19.355 25.739 -3.877 1.00 0.00 32 LYS A CA 18
ATOM 24925 C C . LYS A 1 32 ? -18.917 24.921 -5.088 1.00 0.00 32 LYS A C 18
ATOM 24926 O O . LYS A 1 32 ? -19.689 24.719 -6.026 1.00 0.00 32 LYS A O 18
ATOM 24945 N N . THR A 1 33 ? -17.674 24.451 -5.061 1.00 0.00 33 THR A N 18
ATOM 24946 C CA . THR A 1 33 ? -17.134 23.655 -6.155 1.00 0.00 33 THR A CA 18
ATOM 24947 C C . THR A 1 33 ? -17.129 22.171 -5.806 1.00 0.00 33 THR A C 18
ATOM 24948 O O . THR A 1 33 ? -16.486 21.752 -4.843 1.00 0.00 33 THR A O 18
ATOM 24959 N N . SER A 1 34 ? -17.849 21.379 -6.594 1.00 0.00 34 SER A N 18
ATOM 24960 C CA . SER A 1 34 ? -17.930 19.941 -6.366 1.00 0.00 34 SER A CA 18
ATOM 24961 C C . SER A 1 34 ? -16.539 19.314 -6.353 1.00 0.00 34 SER A C 18
ATOM 24962 O O . SER A 1 34 ? -15.583 19.884 -6.881 1.00 0.00 34 SER A O 18
ATOM 24970 N N . LEU A 1 35 ? -16.433 18.138 -5.745 1.00 0.00 35 LEU A N 18
ATOM 24971 C CA . LEU A 1 35 ? -15.160 17.431 -5.661 1.00 0.00 35 LEU A CA 18
ATOM 24972 C C . LEU A 1 35 ? -14.579 17.191 -7.051 1.00 0.00 35 LEU A C 18
ATOM 24973 O O . LEU A 1 35 ? -13.368 17.046 -7.211 1.00 0.00 35 LEU A O 18
ATOM 24989 N N . GLU A 1 36 ? -15.452 17.151 -8.053 1.00 0.00 36 GLU A N 18
ATOM 24990 C CA . GLU A 1 36 ? -15.024 16.929 -9.429 1.00 0.00 36 GLU A CA 18
ATOM 24991 C C . GLU A 1 36 ? -14.312 18.160 -9.983 1.00 0.00 36 GLU A C 18
ATOM 24992 O O . GLU A 1 36 ? -13.106 18.134 -10.231 1.00 0.00 36 GLU A O 18
ATOM 25004 N N . ASP A 1 37 ? -15.066 19.237 -10.174 1.00 0.00 37 ASP A N 18
ATOM 25005 C CA . ASP A 1 37 ? -14.508 20.478 -10.698 1.00 0.00 37 ASP A CA 18
ATOM 25006 C C . ASP A 1 37 ? -13.273 20.895 -9.906 1.00 0.00 37 ASP A C 18
ATOM 25007 O O . ASP A 1 37 ? -12.299 21.391 -10.472 1.00 0.00 37 ASP A O 18
ATOM 25016 N N . ALA A 1 38 ? -13.320 20.691 -8.594 1.00 0.00 38 ALA A N 18
ATOM 25017 C CA . ALA A 1 38 ? -12.204 21.044 -7.725 1.00 0.00 38 ALA A CA 18
ATOM 25018 C C . ALA A 1 38 ? -10.960 20.235 -8.073 1.00 0.00 38 ALA A C 18
ATOM 25019 O O . ALA A 1 38 ? -9.869 20.787 -8.224 1.00 0.00 38 ALA A O 18
ATOM 25026 N N . THR A 1 39 ? -11.129 18.922 -8.199 1.00 0.00 39 THR A N 18
ATOM 25027 C CA . THR A 1 39 ? -10.018 18.037 -8.528 1.00 0.00 39 THR A CA 18
ATOM 25028 C C . THR A 1 39 ? -9.499 18.305 -9.936 1.00 0.00 39 THR A C 18
ATOM 25029 O O . THR A 1 39 ? -8.299 18.492 -10.141 1.00 0.00 39 THR A O 18
ATOM 25040 N N . LEU A 1 40 ? -10.410 18.324 -10.903 1.00 0.00 40 LEU A N 18
ATOM 25041 C CA . LEU A 1 40 ? -10.043 18.570 -12.294 1.00 0.00 40 LEU A CA 18
ATOM 25042 C C . LEU A 1 40 ? -8.941 19.620 -12.389 1.00 0.00 40 LEU A C 18
ATOM 25043 O O . LEU A 1 40 ? -8.112 19.582 -13.298 1.00 0.00 40 LEU A O 18
ATOM 25059 N N . GLN A 1 41 ? -8.937 20.554 -11.442 1.00 0.00 41 GLN A N 18
ATOM 25060 C CA . GLN A 1 41 ? -7.935 21.612 -11.419 1.00 0.00 41 GLN A CA 18
ATOM 25061 C C . GLN A 1 41 ? -6.679 21.158 -10.682 1.00 0.00 41 GLN A C 18
ATOM 25062 O O . GLN A 1 41 ? -5.560 21.415 -11.126 1.00 0.00 41 GLN A O 18
ATOM 25076 N N . ILE A 1 42 ? -6.873 20.482 -9.554 1.00 0.00 42 ILE A N 18
ATOM 25077 C CA . ILE A 1 42 ? -5.757 19.992 -8.756 1.00 0.00 42 ILE A CA 18
ATOM 25078 C C . ILE A 1 42 ? -4.858 19.071 -9.576 1.00 0.00 42 ILE A C 18
ATOM 25079 O O . ILE A 1 42 ? -3.646 19.029 -9.371 1.00 0.00 42 ILE A O 18
ATOM 25095 N N . GLU A 1 43 ? -5.462 18.338 -10.506 1.00 0.00 43 GLU A N 18
ATOM 25096 C CA . GLU A 1 43 ? -4.715 17.419 -11.357 1.00 0.00 43 GLU A CA 18
ATOM 25097 C C . GLU A 1 43 ? -3.723 18.175 -12.235 1.00 0.00 43 GLU A C 18
ATOM 25098 O O . GLU A 1 43 ? -2.530 17.874 -12.243 1.00 0.00 43 GLU A O 18
ATOM 25110 N N . GLU A 1 44 ? -4.227 19.159 -12.975 1.00 0.00 44 GLU A N 18
ATOM 25111 C CA . GLU A 1 44 ? -3.386 19.958 -13.858 1.00 0.00 44 GLU A CA 18
ATOM 25112 C C . GLU A 1 44 ? -2.354 20.748 -13.059 1.00 0.00 44 GLU A C 18
ATOM 25113 O O . GLU A 1 44 ? -1.212 20.913 -13.490 1.00 0.00 44 GLU A O 18
ATOM 25125 N N . LEU A 1 45 ? -2.764 21.234 -11.892 1.00 0.00 45 LEU A N 18
ATOM 25126 C CA . LEU A 1 45 ? -1.876 22.008 -11.032 1.00 0.00 45 LEU A CA 18
ATOM 25127 C C . LEU A 1 45 ? -0.670 21.176 -10.604 1.00 0.00 45 LEU A C 18
ATOM 25128 O O . LEU A 1 45 ? 0.322 21.712 -10.110 1.00 0.00 45 LEU A O 18
ATOM 25144 N N . TRP A 1 46 ? -0.763 19.866 -10.800 1.00 0.00 46 TRP A N 18
ATOM 25145 C CA . TRP A 1 46 ? 0.321 18.961 -10.437 1.00 0.00 46 TRP A CA 18
ATOM 25146 C C . TRP A 1 46 ? 1.303 18.797 -11.592 1.00 0.00 46 TRP A C 18
ATOM 25147 O O . TRP A 1 46 ? 2.473 18.473 -11.384 1.00 0.00 46 TRP A O 18
ATOM 25168 N N . LYS A 1 47 ? 0.821 19.022 -12.809 1.00 0.00 47 LYS A N 18
ATOM 25169 C CA . LYS A 1 47 ? 1.657 18.901 -13.998 1.00 0.00 47 LYS A CA 18
ATOM 25170 C C . LYS A 1 47 ? 2.423 20.194 -14.258 1.00 0.00 47 LYS A C 18
ATOM 25171 O O . LYS A 1 47 ? 3.167 20.302 -15.234 1.00 0.00 47 LYS A O 18
ATOM 25190 N N . THR A 1 48 ? 2.238 21.174 -13.379 1.00 0.00 48 THR A N 18
ATOM 25191 C CA . THR A 1 48 ? 2.912 22.459 -13.513 1.00 0.00 48 THR A CA 18
ATOM 25192 C C . THR A 1 48 ? 3.746 22.775 -12.277 1.00 0.00 48 THR A C 18
ATOM 25193 O O . THR A 1 48 ? 4.299 23.869 -12.151 1.00 0.00 48 THR A O 18
ATOM 25204 N N . LEU A 1 49 ? 3.833 21.812 -11.366 1.00 0.00 49 LEU A N 18
ATOM 25205 C CA . LEU A 1 49 ? 4.601 21.988 -10.138 1.00 0.00 49 LEU A CA 18
ATOM 25206 C C . LEU A 1 49 ? 6.095 22.073 -10.438 1.00 0.00 49 LEU A C 18
ATOM 25207 O O . LEU A 1 49 ? 6.511 22.006 -11.594 1.00 0.00 49 LEU A O 18
ATOM 25223 N N . SER A 1 50 ? 6.896 22.219 -9.387 1.00 0.00 50 SER A N 18
ATOM 25224 C CA . SER A 1 50 ? 8.343 22.315 -9.537 1.00 0.00 50 SER A CA 18
ATOM 25225 C C . SER A 1 50 ? 8.991 20.936 -9.448 1.00 0.00 50 SER A C 18
ATOM 25226 O O . SER A 1 50 ? 8.482 20.043 -8.773 1.00 0.00 50 SER A O 18
ATOM 25234 N N . GLU A 1 51 ? 10.118 20.773 -10.134 1.00 0.00 51 GLU A N 18
ATOM 25235 C CA . GLU A 1 51 ? 10.835 19.504 -10.133 1.00 0.00 51 GLU A CA 18
ATOM 25236 C C . GLU A 1 51 ? 10.894 18.914 -8.727 1.00 0.00 51 GLU A C 18
ATOM 25237 O O . GLU A 1 51 ? 10.264 17.896 -8.444 1.00 0.00 51 GLU A O 18
ATOM 25249 N N . GLU A 1 52 ? 11.658 19.560 -7.852 1.00 0.00 52 GLU A N 18
ATOM 25250 C CA . GLU A 1 52 ? 11.800 19.099 -6.476 1.00 0.00 52 GLU A CA 18
ATOM 25251 C C . GLU A 1 52 ? 10.445 18.717 -5.887 1.00 0.00 52 GLU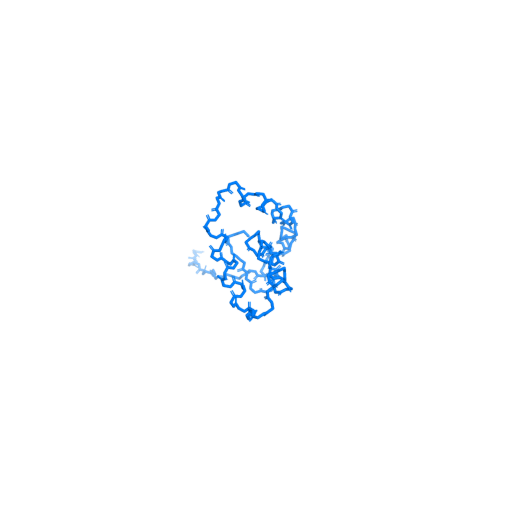 A C 18
ATOM 25252 O O . GLU A 1 52 ? 10.207 17.557 -5.553 1.00 0.00 52 GLU A O 18
ATOM 25264 N N . GLU A 1 53 ? 9.562 19.702 -5.763 1.00 0.00 53 GLU A N 18
ATOM 25265 C CA . GLU A 1 53 ? 8.232 19.470 -5.213 1.00 0.00 53 GLU A CA 18
ATOM 25266 C C . GLU A 1 53 ? 7.710 18.094 -5.614 1.00 0.00 53 GLU A C 18
ATOM 25267 O O . GLU A 1 53 ? 7.274 17.311 -4.770 1.00 0.00 53 GLU A O 18
ATOM 25279 N N . LYS A 1 54 ? 7.756 17.805 -6.911 1.00 0.00 54 LYS A N 18
ATOM 25280 C CA . LYS A 1 54 ? 7.289 16.524 -7.427 1.00 0.00 54 LYS A CA 18
ATOM 25281 C C . LYS A 1 54 ? 8.080 15.371 -6.817 1.00 0.00 54 LYS A C 18
ATOM 25282 O O . LYS A 1 54 ? 7.507 14.357 -6.415 1.00 0.00 54 LYS A O 18
ATOM 25301 N N . LEU A 1 55 ? 9.396 15.533 -6.749 1.00 0.00 55 LEU A N 18
ATOM 25302 C CA . LEU A 1 55 ? 10.265 14.505 -6.185 1.00 0.00 55 LEU A CA 18
ATOM 25303 C C . LEU A 1 55 ? 9.866 14.181 -4.749 1.00 0.00 55 LEU A C 18
ATOM 25304 O O . LEU A 1 55 ? 9.705 13.016 -4.386 1.00 0.00 55 LEU A O 18
ATOM 25320 N N . LYS A 1 56 ? 9.704 15.220 -3.937 1.00 0.00 56 LYS A N 18
ATOM 25321 C CA . LYS A 1 56 ? 9.320 15.048 -2.541 1.00 0.00 56 LYS A CA 18
ATOM 25322 C C . LYS A 1 56 ? 8.117 14.118 -2.419 1.00 0.00 56 LYS A C 18
ATOM 25323 O O . LYS A 1 56 ? 7.933 13.457 -1.396 1.00 0.00 56 LYS A O 18
ATOM 25342 N N . TYR A 1 57 ? 7.303 14.069 -3.468 1.00 0.00 57 TYR A N 18
ATOM 25343 C CA . TYR A 1 57 ? 6.118 13.220 -3.477 1.00 0.00 57 TYR A CA 18
ATOM 25344 C C . TYR A 1 57 ? 6.456 11.819 -3.977 1.00 0.00 57 TYR A C 18
ATOM 25345 O O . TYR A 1 57 ? 6.020 10.822 -3.403 1.00 0.00 57 TYR A O 18
ATOM 25363 N N . GLU A 1 58 ? 7.237 11.753 -5.051 1.00 0.00 58 GLU A N 18
ATOM 25364 C CA . GLU A 1 58 ? 7.633 10.475 -5.629 1.00 0.00 58 GLU A CA 18
ATOM 25365 C C . GLU A 1 58 ? 7.978 9.467 -4.537 1.00 0.00 58 GLU A C 18
ATOM 25366 O O . GLU A 1 58 ? 7.519 8.326 -4.564 1.00 0.00 58 GLU A O 18
ATOM 25378 N N . GLU A 1 59 ? 8.790 9.898 -3.577 1.00 0.00 59 GLU A N 18
ATOM 25379 C CA . GLU A 1 59 ? 9.197 9.034 -2.476 1.00 0.00 59 GLU A CA 18
ATOM 25380 C C . GLU A 1 59 ? 8.030 8.176 -1.997 1.00 0.00 59 GLU A C 18
ATOM 25381 O O . GLU A 1 59 ? 8.195 6.992 -1.699 1.00 0.00 59 GLU A O 18
ATOM 25393 N N . LYS A 1 60 ? 6.849 8.781 -1.924 1.00 0.00 60 LYS A N 18
ATOM 25394 C CA . LYS A 1 60 ? 5.653 8.075 -1.483 1.00 0.00 60 LYS A CA 18
ATOM 25395 C C . LYS A 1 60 ? 5.250 7.004 -2.491 1.00 0.00 60 LYS A C 18
ATOM 25396 O O . LYS A 1 60 ? 5.067 5.840 -2.135 1.00 0.00 60 LYS A O 18
ATOM 25415 N N . ALA A 1 61 ? 5.115 7.404 -3.751 1.00 0.00 61 ALA A N 18
ATOM 25416 C CA . ALA A 1 61 ? 4.738 6.477 -4.811 1.00 0.00 61 ALA A CA 18
ATOM 25417 C C . ALA A 1 61 ? 5.698 5.294 -4.873 1.00 0.00 61 ALA A C 18
ATOM 25418 O O . ALA A 1 61 ? 5.277 4.137 -4.849 1.00 0.00 61 ALA A O 18
ATOM 25425 N N . THR A 1 62 ? 6.992 5.591 -4.954 1.00 0.00 62 THR A N 18
ATOM 25426 C CA . THR A 1 62 ? 8.011 4.552 -5.022 1.00 0.00 62 THR A CA 18
ATOM 25427 C C . THR A 1 62 ? 7.934 3.626 -3.813 1.00 0.00 62 THR A C 18
ATOM 25428 O O . THR A 1 62 ? 8.032 2.406 -3.944 1.00 0.00 62 THR A O 18
ATOM 25439 N N . LYS A 1 63 ? 7.757 4.214 -2.634 1.00 0.00 63 LYS A N 18
ATOM 25440 C CA . LYS A 1 63 ? 7.665 3.442 -1.400 1.00 0.00 63 LYS A CA 18
ATOM 25441 C C . LYS A 1 63 ? 6.476 2.488 -1.443 1.00 0.00 63 LYS A C 18
ATOM 25442 O O . LYS A 1 63 ? 6.450 1.482 -0.734 1.00 0.00 63 LYS A O 18
ATOM 25461 N N . ASP A 1 64 ? 5.496 2.808 -2.280 1.00 0.00 64 ASP A N 18
ATOM 25462 C CA . ASP A 1 64 ? 4.305 1.977 -2.418 1.00 0.00 64 ASP A CA 18
ATOM 25463 C C . ASP A 1 64 ? 4.377 1.129 -3.684 1.00 0.00 64 ASP A C 18
ATOM 25464 O O . ASP A 1 64 ? 3.466 0.354 -3.978 1.00 0.00 64 ASP A O 18
ATOM 25473 N N . LEU A 1 65 ? 5.465 1.282 -4.431 1.00 0.00 65 LEU A N 18
ATOM 25474 C CA . LEU A 1 65 ? 5.656 0.531 -5.667 1.00 0.00 65 LEU A CA 18
ATOM 25475 C C . LEU A 1 65 ? 6.050 -0.912 -5.371 1.00 0.00 65 LEU A C 18
ATOM 25476 O O . LEU A 1 65 ? 5.716 -1.823 -6.128 1.00 0.00 65 LEU A O 18
ATOM 25492 N N . GLU A 1 66 ? 6.759 -1.113 -4.265 1.00 0.00 66 GLU A N 18
ATOM 25493 C CA . GLU A 1 66 ? 7.196 -2.447 -3.869 1.00 0.00 66 GLU A CA 18
ATOM 25494 C C . GLU A 1 66 ? 6.105 -3.479 -4.141 1.00 0.00 66 GLU A C 18
ATOM 25495 O O . GLU A 1 66 ? 6.393 -4.629 -4.471 1.00 0.00 66 GLU A O 18
ATOM 25507 N N . ARG A 1 67 ? 4.853 -3.059 -3.998 1.00 0.00 67 ARG A N 18
ATOM 25508 C CA . ARG A 1 67 ? 3.719 -3.947 -4.226 1.00 0.00 67 ARG A CA 18
ATOM 25509 C C . ARG A 1 67 ? 3.685 -4.426 -5.674 1.00 0.00 67 ARG A C 18
ATOM 25510 O O . ARG A 1 67 ? 4.030 -5.571 -5.968 1.00 0.00 67 ARG A O 18
ATOM 25531 N N . TYR A 1 68 ? 3.268 -3.543 -6.574 1.00 0.00 68 TYR A N 18
ATOM 25532 C CA . TYR A 1 68 ? 3.187 -3.876 -7.992 1.00 0.00 68 TYR A CA 18
ATOM 25533 C C . TYR A 1 68 ? 4.455 -4.584 -8.458 1.00 0.00 68 TYR A C 18
ATOM 25534 O O . TYR A 1 68 ? 4.395 -5.562 -9.202 1.00 0.00 68 TYR A O 18
ATOM 25552 N N . ASN A 1 69 ? 5.603 -4.082 -8.014 1.00 0.00 69 ASN A N 18
ATOM 25553 C CA . ASN A 1 69 ? 6.887 -4.666 -8.385 1.00 0.00 69 ASN A CA 18
ATOM 25554 C C . ASN A 1 69 ? 6.903 -6.166 -8.107 1.00 0.00 69 ASN A C 18
ATOM 25555 O O . ASN A 1 69 ? 7.298 -6.962 -8.960 1.00 0.00 69 ASN A O 18
ATOM 25566 N N . SER A 1 70 ? 6.470 -6.545 -6.909 1.00 0.00 70 SER A N 18
ATOM 25567 C CA . SER A 1 70 ? 6.437 -7.950 -6.517 1.00 0.00 70 SER A CA 18
ATOM 25568 C C . SER A 1 70 ? 5.288 -8.679 -7.205 1.00 0.00 70 SER A C 18
ATOM 25569 O O . SER A 1 70 ? 5.466 -9.772 -7.743 1.00 0.00 70 SER A O 18
ATOM 25577 N N . GLN A 1 71 ? 4.109 -8.066 -7.183 1.00 0.00 71 GLN A N 18
ATOM 25578 C CA . GLN A 1 71 ? 2.929 -8.657 -7.804 1.00 0.00 71 GLN A CA 18
ATOM 25579 C C . GLN A 1 71 ? 3.260 -9.208 -9.187 1.00 0.00 71 GLN A C 18
ATOM 25580 O O . GLN A 1 71 ? 3.078 -10.396 -9.453 1.00 0.00 71 GLN A O 18
ATOM 25594 N N . MET A 1 72 ? 3.746 -8.336 -10.065 1.00 0.00 72 MET A N 18
ATOM 25595 C CA . MET A 1 72 ? 4.103 -8.736 -11.421 1.00 0.00 72 MET A CA 18
ATOM 25596 C C . MET A 1 72 ? 4.686 -10.146 -11.436 1.00 0.00 72 MET A C 18
ATOM 25597 O O . MET A 1 72 ? 4.456 -10.914 -12.371 1.00 0.00 72 MET A O 18
ATOM 25611 N N . LYS A 1 73 ? 5.441 -10.480 -10.396 1.00 0.00 73 LYS A N 18
ATOM 25612 C CA . LYS A 1 73 ? 6.057 -11.798 -10.288 1.00 0.00 73 LYS A CA 18
ATOM 25613 C C . LYS A 1 73 ? 5.121 -12.880 -10.818 1.00 0.00 73 LYS A C 18
ATOM 25614 O O . LYS A 1 73 ? 5.455 -13.594 -11.763 1.00 0.00 73 LYS A O 18
ATOM 25633 N N . ARG A 1 74 ? 3.948 -12.995 -10.203 1.00 0.00 74 ARG A N 18
ATOM 25634 C CA . ARG A 1 74 ? 2.965 -13.990 -10.613 1.00 0.00 74 ARG A CA 18
ATOM 25635 C C . ARG A 1 74 ? 2.462 -13.707 -12.026 1.00 0.00 74 ARG A C 18
ATOM 25636 O O . ARG A 1 74 ? 2.175 -14.629 -12.789 1.00 0.00 74 ARG A O 18
ATOM 25657 N N . ALA A 1 75 ? 2.359 -12.427 -12.367 1.00 0.00 75 ALA A N 18
ATOM 25658 C CA . ALA A 1 75 ? 1.894 -12.023 -13.688 1.00 0.00 75 ALA A CA 18
ATOM 25659 C C . ALA A 1 75 ? 2.838 -12.518 -14.778 1.00 0.00 75 ALA A C 18
ATOM 25660 O O . ALA A 1 75 ? 2.442 -12.666 -15.935 1.00 0.00 75 ALA A O 18
ATOM 25667 N N . ILE A 1 76 ? 4.087 -12.772 -14.402 1.00 0.00 76 ILE A N 18
ATOM 25668 C CA . ILE A 1 76 ? 5.087 -13.250 -15.349 1.00 0.00 76 ILE A CA 18
ATOM 25669 C C . ILE A 1 76 ? 4.847 -14.712 -15.710 1.00 0.00 76 ILE A C 18
ATOM 25670 O O . ILE A 1 76 ? 5.360 -15.206 -16.713 1.00 0.00 76 ILE A O 18
ATOM 25686 N N . GLU A 1 77 ? 4.061 -15.398 -14.885 1.00 0.00 77 GLU A N 18
ATOM 25687 C CA . GLU A 1 77 ? 3.753 -16.804 -15.119 1.00 0.00 77 GLU A CA 18
ATOM 25688 C C . GLU A 1 77 ? 2.420 -16.955 -15.847 1.00 0.00 77 GLU A C 18
ATOM 25689 O O . GLU A 1 77 ? 1.680 -17.910 -15.616 1.00 0.00 77 GLU A O 18
ATOM 25701 N N . GLN A 1 78 ? 2.121 -16.003 -16.726 1.00 0.00 78 GLN A N 18
ATOM 25702 C CA . GLN A 1 78 ? 0.878 -16.029 -17.486 1.00 0.00 78 GLN A CA 18
ATOM 25703 C C . GLN A 1 78 ? -0.325 -16.162 -16.558 1.00 0.00 78 GLN A C 18
ATOM 25704 O O . GLN A 1 78 ? -1.293 -16.852 -16.877 1.00 0.00 78 GLN A O 18
ATOM 25718 N N . GLU A 1 79 ? -0.256 -15.497 -15.409 1.00 0.00 79 GLU A N 18
ATOM 25719 C CA . GLU A 1 79 ? -1.340 -15.542 -14.434 1.00 0.00 79 GLU A CA 18
ATOM 25720 C C . GLU A 1 79 ? -2.071 -14.205 -14.371 1.00 0.00 79 GLU A C 18
ATOM 25721 O O . GLU A 1 79 ? -2.617 -13.832 -13.333 1.00 0.00 79 GLU A O 18
ATOM 25733 N N . SER A 1 80 ? -2.078 -13.487 -15.490 1.00 0.00 80 SER A N 18
ATOM 25734 C CA . SER A 1 80 ? -2.738 -12.189 -15.562 1.00 0.00 80 SER A CA 18
ATOM 25735 C C . SER A 1 80 ? -3.633 -12.102 -16.794 1.00 0.00 80 SER A C 18
ATOM 25736 O O . SER A 1 80 ? -3.469 -12.862 -17.747 1.00 0.00 80 SER A O 18
ATOM 25744 N N . GLN A 1 81 ? -4.579 -11.169 -16.766 1.00 0.00 81 GLN A N 18
ATOM 25745 C CA . GLN A 1 81 ? -5.501 -10.983 -17.880 1.00 0.00 81 GLN A CA 18
ATOM 25746 C C . GLN A 1 81 ? -4.954 -9.964 -18.874 1.00 0.00 81 GLN A C 18
ATOM 25747 O O . GLN A 1 81 ? -5.671 -9.066 -19.316 1.00 0.00 81 GLN A O 18
ATOM 25761 N N . MET A 1 82 ? -3.680 -10.109 -19.222 1.00 0.00 82 MET A N 18
ATOM 25762 C CA . MET A 1 82 ? -3.037 -9.202 -20.166 1.00 0.00 82 MET A CA 18
ATOM 25763 C C . MET A 1 82 ? -1.845 -9.874 -20.841 1.00 0.00 82 MET A C 18
ATOM 25764 O O . MET A 1 82 ? -1.286 -10.838 -20.318 1.00 0.00 82 MET A O 18
ATOM 25778 N N . SER A 1 83 ? -1.462 -9.358 -22.004 1.00 0.00 83 SER A N 18
ATOM 25779 C CA . SER A 1 83 ? -0.339 -9.911 -22.752 1.00 0.00 83 SER A CA 18
ATOM 25780 C C . SER A 1 83 ? 0.745 -8.858 -22.963 1.00 0.00 83 SER A C 18
ATOM 25781 O O . SER A 1 83 ? 0.634 -8.003 -23.842 1.00 0.00 83 SER A O 18
ATOM 25789 N N . LEU A 1 84 ? 1.793 -8.928 -22.150 1.00 0.00 84 LEU A N 18
ATOM 25790 C CA . LEU A 1 84 ? 2.899 -7.981 -22.246 1.00 0.00 84 LEU A CA 18
ATOM 25791 C C . LEU A 1 84 ? 4.126 -8.637 -22.871 1.00 0.00 84 LEU A C 18
ATOM 25792 O O . LEU A 1 84 ? 4.833 -9.406 -22.219 1.00 0.00 84 LEU A O 18
ATOM 25808 N N . LYS A 1 85 ? 4.374 -8.328 -24.139 1.00 0.00 85 LYS A N 18
ATOM 25809 C CA . LYS A 1 85 ? 5.517 -8.884 -24.854 1.00 0.00 85 LYS A CA 18
ATOM 25810 C C . LYS A 1 85 ? 6.747 -8.939 -23.953 1.00 0.00 85 LYS A C 18
ATOM 25811 O O . LYS A 1 85 ? 6.946 -8.069 -23.105 1.00 0.00 85 LYS A O 18
ATOM 25830 N N . ASP A 1 86 ? 7.569 -9.965 -24.144 1.00 0.00 86 ASP A N 18
ATOM 25831 C CA . ASP A 1 86 ? 8.781 -10.132 -23.351 1.00 0.00 86 ASP A CA 18
ATOM 25832 C C . ASP A 1 86 ? 10.004 -9.639 -24.117 1.00 0.00 86 ASP A C 18
ATOM 25833 O O . ASP A 1 86 ? 10.337 -10.165 -25.179 1.00 0.00 86 ASP A O 18
ATOM 25842 N N . SER A 1 87 ? 10.669 -8.625 -23.573 1.00 0.00 87 SER A N 18
ATOM 25843 C CA . SER A 1 87 ? 11.853 -8.057 -24.208 1.00 0.00 87 SER A CA 18
ATOM 25844 C C . SER A 1 87 ? 13.057 -8.978 -24.033 1.00 0.00 87 SER A C 18
ATOM 25845 O O . SER A 1 87 ? 13.293 -9.510 -22.949 1.00 0.00 87 SER A O 18
ATOM 25853 N N . GLY A 1 88 ? 13.816 -9.159 -25.109 1.00 0.00 88 GLY A N 18
ATOM 25854 C CA . GLY A 1 88 ? 14.987 -10.015 -25.055 1.00 0.00 88 GLY A CA 18
ATOM 25855 C C . GLY A 1 88 ? 14.795 -11.203 -24.133 1.00 0.00 88 GLY A C 18
ATOM 25856 O O . GLY A 1 88 ? 15.307 -11.238 -23.014 1.00 0.00 88 GLY A O 18
ATOM 25860 N N . PRO A 1 89 ? 14.039 -12.206 -24.605 1.00 0.00 89 PRO A N 18
ATOM 25861 C CA . PRO A 1 89 ? 13.761 -13.420 -23.831 1.00 0.00 89 PRO A CA 18
ATOM 25862 C C . PRO A 1 89 ? 14.997 -14.298 -23.667 1.00 0.00 89 PRO A C 18
ATOM 25863 O O . PRO A 1 89 ? 15.195 -14.919 -22.622 1.00 0.00 89 PRO A O 18
ATOM 25874 N N . SER A 1 90 ? 15.826 -14.345 -24.705 1.00 0.00 90 SER A N 18
ATOM 25875 C CA . SER A 1 90 ? 17.041 -15.150 -24.676 1.00 0.00 90 SER A CA 18
ATOM 25876 C C . SER A 1 90 ? 16.710 -16.637 -24.763 1.00 0.00 90 SER A C 18
ATOM 25877 O O . SER A 1 90 ? 17.293 -17.456 -24.052 1.00 0.00 90 SER A O 18
ATOM 25885 N N . SER A 1 91 ? 15.770 -16.977 -25.638 1.00 0.00 91 SER A N 18
ATOM 25886 C CA . SER A 1 91 ? 15.357 -18.364 -25.816 1.00 0.00 91 SER A CA 18
ATOM 25887 C C . SER A 1 91 ? 16.570 -19.278 -25.959 1.00 0.00 91 SER A C 18
ATOM 25888 O O . SER A 1 91 ? 16.656 -20.322 -25.314 1.00 0.00 91 SER A O 18
ATOM 25896 N N . GLY A 1 92 ? 17.508 -18.877 -26.812 1.00 0.00 92 GLY A N 18
ATOM 25897 C CA . GLY A 1 92 ? 18.705 -19.669 -27.026 1.00 0.00 92 GLY A CA 18
ATOM 25898 C C . GLY A 1 92 ? 18.496 -20.770 -28.047 1.00 0.00 92 GLY A C 18
ATOM 25899 O O . GLY A 1 92 ? 18.972 -20.675 -29.178 1.00 0.00 92 GLY A O 18
ATOM 25903 N N . GLY A 1 1 ? 0.221 13.757 -18.251 1.00 0.00 1 GLY A N 19
ATOM 25904 C CA . GLY A 1 1 ? 0.822 12.519 -18.713 1.00 0.00 1 GLY A CA 19
ATOM 25905 C C . GLY A 1 1 ? -0.126 11.696 -19.562 1.00 0.00 1 GLY A C 19
ATOM 25906 O O . GLY A 1 1 ? -1.288 12.062 -19.739 1.00 0.00 1 GLY A O 19
ATOM 25910 N N . SER A 1 2 ? 0.370 10.582 -20.090 1.00 0.00 2 SER A N 19
ATOM 25911 C CA . SER A 1 2 ? -0.440 9.708 -20.930 1.00 0.00 2 SER A CA 19
ATOM 25912 C C . SER A 1 2 ? -0.963 8.519 -20.131 1.00 0.00 2 SER A C 19
ATOM 25913 O O . SER A 1 2 ? -0.375 8.127 -19.123 1.00 0.00 2 SER A O 19
ATOM 25921 N N . SER A 1 3 ? -2.074 7.949 -20.588 1.00 0.00 3 SER A N 19
ATOM 25922 C CA . SER A 1 3 ? -2.680 6.807 -19.914 1.00 0.00 3 SER A CA 19
ATOM 25923 C C . SER A 1 3 ? -2.810 5.621 -20.865 1.00 0.00 3 SER A C 19
ATOM 25924 O O . SER A 1 3 ? -3.622 5.637 -21.789 1.00 0.00 3 SER A O 19
ATOM 25932 N N . GLY A 1 4 ? -2.002 4.591 -20.630 1.00 0.00 4 GLY A N 19
ATOM 25933 C CA . GLY A 1 4 ? -2.040 3.411 -21.474 1.00 0.00 4 GLY A CA 19
ATOM 25934 C C . GLY A 1 4 ? -3.089 2.412 -21.025 1.00 0.00 4 GLY A C 19
ATOM 25935 O O . GLY A 1 4 ? -3.489 2.402 -19.861 1.00 0.00 4 GLY A O 19
ATOM 25939 N N . SER A 1 5 ? -3.537 1.571 -21.952 1.00 0.00 5 SER A N 19
ATOM 25940 C CA . SER A 1 5 ? -4.550 0.567 -21.647 1.00 0.00 5 SER A CA 19
ATOM 25941 C C . SER A 1 5 ? -3.946 -0.594 -20.862 1.00 0.00 5 SER A C 19
ATOM 25942 O O . SER A 1 5 ? -3.640 -1.645 -21.425 1.00 0.00 5 SER A O 19
ATOM 25950 N N . SER A 1 6 ? -3.778 -0.395 -19.559 1.00 0.00 6 SER A N 19
ATOM 25951 C CA . SER A 1 6 ? -3.207 -1.423 -18.697 1.00 0.00 6 SER A CA 19
ATOM 25952 C C . SER A 1 6 ? -4.252 -1.954 -17.720 1.00 0.00 6 SER A C 19
ATOM 25953 O O . SER A 1 6 ? -4.902 -1.186 -17.011 1.00 0.00 6 SER A O 19
ATOM 25961 N N . GLY A 1 7 ? -4.407 -3.274 -17.688 1.00 0.00 7 GLY A N 19
ATOM 25962 C CA . GLY A 1 7 ? -5.374 -3.886 -16.796 1.00 0.00 7 GLY A CA 19
ATOM 25963 C C . GLY A 1 7 ? -4.887 -3.936 -15.361 1.00 0.00 7 GLY A C 19
ATOM 25964 O O . GLY A 1 7 ? -5.622 -3.587 -14.437 1.00 0.00 7 GLY A O 19
ATOM 25968 N N . ILE A 1 8 ? -3.647 -4.374 -15.173 1.00 0.00 8 ILE A N 19
ATOM 25969 C CA . ILE A 1 8 ? -3.064 -4.469 -13.841 1.00 0.00 8 ILE A CA 19
ATOM 25970 C C . ILE A 1 8 ? -3.284 -3.183 -13.052 1.00 0.00 8 ILE A C 19
ATOM 25971 O O . ILE A 1 8 ? -2.611 -2.177 -13.282 1.00 0.00 8 ILE A O 19
ATOM 25987 N N . LYS A 1 9 ? -4.228 -3.221 -12.118 1.00 0.00 9 LYS A N 19
ATOM 25988 C CA . LYS A 1 9 ? -4.536 -2.061 -11.291 1.00 0.00 9 LYS A CA 19
ATOM 25989 C C . LYS A 1 9 ? -3.260 -1.431 -10.742 1.00 0.00 9 LYS A C 19
ATOM 25990 O O . LYS A 1 9 ? -2.301 -2.130 -10.413 1.00 0.00 9 LYS A O 19
ATOM 26009 N N . LYS A 1 10 ? -3.254 -0.106 -10.643 1.00 0.00 10 LYS A N 19
ATOM 26010 C CA . LYS A 1 10 ? -2.098 0.619 -10.131 1.00 0.00 10 LYS A CA 19
ATOM 26011 C C . LYS A 1 10 ? -2.444 1.352 -8.838 1.00 0.00 10 LYS A C 19
ATOM 26012 O O . LYS A 1 10 ? -3.565 1.821 -8.644 1.00 0.00 10 LYS A O 19
ATOM 26031 N N . PRO A 1 11 ? -1.459 1.455 -7.934 1.00 0.00 11 PRO A N 19
ATOM 26032 C CA . PRO A 1 11 ? -1.635 2.132 -6.646 1.00 0.00 11 PRO A CA 19
ATOM 26033 C C . PRO A 1 11 ? -1.785 3.642 -6.800 1.00 0.00 11 PRO A C 19
ATOM 26034 O O . PRO A 1 11 ? -2.031 4.142 -7.897 1.00 0.00 11 PRO A O 19
ATOM 26045 N N . MET A 1 12 ? -1.634 4.363 -5.693 1.00 0.00 12 MET A N 19
ATOM 26046 C CA . MET A 1 12 ? -1.752 5.817 -5.707 1.00 0.00 12 MET A CA 19
ATOM 26047 C C . MET A 1 12 ? -0.384 6.471 -5.872 1.00 0.00 12 MET A C 19
ATOM 26048 O O . MET A 1 12 ? 0.244 6.874 -4.893 1.00 0.00 12 MET A O 19
ATOM 26062 N N . SER A 1 13 ? 0.073 6.572 -7.117 1.00 0.00 13 SER A N 19
ATOM 26063 C CA . SER A 1 13 ? 1.368 7.174 -7.409 1.00 0.00 13 SER A CA 19
ATOM 26064 C C . SER A 1 13 ? 1.439 8.600 -6.871 1.00 0.00 13 SER A C 19
ATOM 26065 O O . SER A 1 13 ? 0.431 9.167 -6.450 1.00 0.00 13 SER A O 19
ATOM 26073 N N . ALA A 1 14 ? 2.638 9.173 -6.889 1.00 0.00 14 ALA A N 19
ATOM 26074 C CA . ALA A 1 14 ? 2.841 10.533 -6.405 1.00 0.00 14 ALA A CA 19
ATOM 26075 C C . ALA A 1 14 ? 1.812 11.487 -7.001 1.00 0.00 14 ALA A C 19
ATOM 26076 O O . ALA A 1 14 ? 1.548 12.555 -6.448 1.00 0.00 14 ALA A O 19
ATOM 26083 N N . SER A 1 15 ? 1.233 11.096 -8.132 1.00 0.00 15 SER A N 19
ATOM 26084 C CA . SER A 1 15 ? 0.236 11.919 -8.805 1.00 0.00 15 SER A CA 19
ATOM 26085 C C . SER A 1 15 ? -1.071 11.942 -8.018 1.00 0.00 15 SER A C 19
ATOM 26086 O O . SER A 1 15 ? -1.552 13.004 -7.624 1.00 0.00 15 SER A O 19
ATOM 26094 N N . ALA A 1 16 ? -1.639 10.762 -7.793 1.00 0.00 16 ALA A N 19
ATOM 26095 C CA . ALA A 1 16 ? -2.889 10.645 -7.051 1.00 0.00 16 ALA A CA 19
ATOM 26096 C C . ALA A 1 16 ? -2.738 11.184 -5.632 1.00 0.00 16 ALA A C 19
ATOM 26097 O O . ALA A 1 16 ? -3.590 11.929 -5.146 1.00 0.00 16 ALA A O 19
ATOM 26104 N N . LEU A 1 17 ? -1.649 10.803 -4.973 1.00 0.00 17 LEU A N 19
ATOM 26105 C CA . LEU A 1 17 ? -1.386 11.247 -3.609 1.00 0.00 17 LEU A CA 19
ATOM 26106 C C . LEU A 1 17 ? -1.588 12.754 -3.478 1.00 0.00 17 LEU A C 19
ATOM 26107 O O . LEU A 1 17 ? -2.329 13.219 -2.612 1.00 0.00 17 LEU A O 19
ATOM 26123 N N . PHE A 1 18 ? -0.925 13.511 -4.346 1.00 0.00 18 PHE A N 19
ATOM 26124 C CA . PHE A 1 18 ? -1.032 14.966 -4.329 1.00 0.00 18 PHE A CA 19
ATOM 26125 C C . PHE A 1 18 ? -2.483 15.406 -4.500 1.00 0.00 18 PHE A C 19
ATOM 26126 O O . PHE A 1 18 ? -2.921 16.387 -3.899 1.00 0.00 18 PHE A O 19
ATOM 26143 N N . VAL A 1 19 ? -3.224 14.673 -5.325 1.00 0.00 19 VAL A N 19
ATOM 26144 C CA . VAL A 1 19 ? -4.626 14.987 -5.577 1.00 0.00 19 VAL A CA 19
ATOM 26145 C C . VAL A 1 19 ? -5.479 14.719 -4.342 1.00 0.00 19 VAL A C 19
ATOM 26146 O O . VAL A 1 19 ? -6.336 15.526 -3.981 1.00 0.00 19 VAL A O 19
ATOM 26159 N N . GLN A 1 20 ? -5.237 13.583 -3.697 1.00 0.00 20 GLN A N 19
ATOM 26160 C CA . GLN A 1 20 ? -5.984 13.209 -2.501 1.00 0.00 20 GLN A CA 19
ATOM 26161 C C . GLN A 1 20 ? -5.632 14.123 -1.332 1.00 0.00 20 GLN A C 19
ATOM 26162 O O . GLN A 1 20 ? -6.441 14.329 -0.427 1.00 0.00 20 GLN A O 19
ATOM 26176 N N . ASP A 1 21 ? -4.421 14.669 -1.358 1.00 0.00 21 ASP A N 19
ATOM 26177 C CA . ASP A 1 21 ? -3.963 15.562 -0.300 1.00 0.00 21 ASP A CA 19
ATOM 26178 C C . ASP A 1 21 ? -4.678 16.907 -0.377 1.00 0.00 21 ASP A C 19
ATOM 26179 O O . ASP A 1 21 ? -5.249 17.375 0.609 1.00 0.00 21 ASP A O 19
ATOM 26188 N N . HIS A 1 22 ? -4.643 17.525 -1.553 1.00 0.00 22 HIS A N 19
ATOM 26189 C CA . HIS A 1 22 ? -5.288 18.817 -1.758 1.00 0.00 22 HIS A CA 19
ATOM 26190 C C . HIS A 1 22 ? -6.716 18.637 -2.263 1.00 0.00 22 HIS A C 19
ATOM 26191 O O . HIS A 1 22 ? -7.374 19.603 -2.650 1.00 0.00 22 HIS A O 19
ATOM 26206 N N . ARG A 1 23 ? -7.189 17.395 -2.257 1.00 0.00 23 ARG A N 19
ATOM 26207 C CA . ARG A 1 23 ? -8.539 17.089 -2.716 1.00 0.00 23 ARG A CA 19
ATOM 26208 C C . ARG A 1 23 ? -9.581 17.752 -1.821 1.00 0.00 23 ARG A C 19
ATOM 26209 O O . ARG A 1 23 ? -10.390 18.566 -2.267 1.00 0.00 23 ARG A O 19
ATOM 26230 N N . PRO A 1 24 ? -9.563 17.397 -0.528 1.00 0.00 24 PRO A N 19
ATOM 26231 C CA . PRO A 1 24 ? -10.500 17.946 0.457 1.00 0.00 24 PRO A CA 19
ATOM 26232 C C . PRO A 1 24 ? -10.231 19.417 0.756 1.00 0.00 24 PRO A C 19
ATOM 26233 O O . PRO A 1 24 ? -11.160 20.217 0.865 1.00 0.00 24 PRO A O 19
ATOM 26244 N N . GLN A 1 25 ? -8.955 19.766 0.887 1.00 0.00 25 GLN A N 19
ATOM 26245 C CA . GLN A 1 25 ? -8.565 21.142 1.173 1.00 0.00 25 GLN A CA 19
ATOM 26246 C C . GLN A 1 25 ? -9.211 22.107 0.186 1.00 0.00 25 GLN A C 19
ATOM 26247 O O . GLN A 1 25 ? -9.753 23.141 0.577 1.00 0.00 25 GLN A O 19
ATOM 26261 N N . PHE A 1 26 ? -9.150 21.764 -1.097 1.00 0.00 26 PHE A N 19
ATOM 26262 C CA . PHE A 1 26 ? -9.729 22.601 -2.141 1.00 0.00 26 PHE A CA 19
ATOM 26263 C C . PHE A 1 26 ? -11.195 22.902 -1.847 1.00 0.00 26 PHE A C 19
ATOM 26264 O O . PHE A 1 26 ? -11.594 24.063 -1.742 1.00 0.00 26 PHE A O 19
ATOM 26281 N N . LEU A 1 27 ? -11.994 21.849 -1.716 1.00 0.00 27 LEU A N 19
ATOM 26282 C CA . LEU A 1 27 ? -13.418 21.999 -1.434 1.00 0.00 27 LEU A CA 19
ATOM 26283 C C . LEU A 1 27 ? -13.638 22.744 -0.122 1.00 0.00 27 LEU A C 19
ATOM 26284 O O . LEU A 1 27 ? -14.294 23.785 -0.090 1.00 0.00 27 LEU A O 19
ATOM 26300 N N . ILE A 1 28 ? -13.083 22.205 0.959 1.00 0.00 28 ILE A N 19
ATOM 26301 C CA . ILE A 1 28 ? -13.216 22.821 2.273 1.00 0.00 28 ILE A CA 19
ATOM 26302 C C . ILE A 1 28 ? -13.233 24.342 2.168 1.00 0.00 28 ILE A C 19
ATOM 26303 O O . ILE A 1 28 ? -14.193 24.991 2.582 1.00 0.00 28 ILE A O 19
ATOM 26319 N N . GLU A 1 29 ? -12.165 24.904 1.611 1.00 0.00 29 GLU A N 19
ATOM 26320 C CA . GLU A 1 29 ? -12.058 26.349 1.451 1.00 0.00 29 GLU A CA 19
ATOM 26321 C C . GLU A 1 29 ? -13.010 26.848 0.368 1.00 0.00 29 GLU A C 19
ATOM 26322 O O . GLU A 1 29 ? -13.634 27.899 0.511 1.00 0.00 29 GLU A O 19
ATOM 26334 N N . ASN A 1 30 ? -13.116 26.086 -0.716 1.00 0.00 30 ASN A N 19
ATOM 26335 C CA . ASN A 1 30 ? -13.991 26.451 -1.825 1.00 0.00 30 ASN A CA 19
ATOM 26336 C C . ASN A 1 30 ? -15.111 25.429 -1.992 1.00 0.00 30 ASN A C 19
ATOM 26337 O O . ASN A 1 30 ? -15.097 24.599 -2.901 1.00 0.00 30 ASN A O 19
ATOM 26348 N N . PRO A 1 31 ? -16.107 25.491 -1.095 1.00 0.00 31 PRO A N 19
ATOM 26349 C CA . PRO A 1 31 ? -17.255 24.580 -1.123 1.00 0.00 31 PRO A CA 19
ATOM 26350 C C . PRO A 1 31 ? -18.176 24.844 -2.309 1.00 0.00 31 PRO A C 19
ATOM 26351 O O . PRO A 1 31 ? -18.987 23.995 -2.679 1.00 0.00 31 PRO A O 19
ATOM 26362 N N . LYS A 1 32 ? -18.045 26.025 -2.903 1.00 0.00 32 LYS A N 19
ATOM 26363 C CA . LYS A 1 32 ? -18.864 26.401 -4.049 1.00 0.00 32 LYS A CA 19
ATOM 26364 C C . LYS A 1 32 ? -18.532 25.537 -5.262 1.00 0.00 32 LYS A C 19
ATOM 26365 O O . LYS A 1 32 ? -19.325 25.430 -6.198 1.00 0.00 32 LYS A O 19
ATOM 26384 N N . THR A 1 33 ? -17.354 24.920 -5.239 1.00 0.00 33 THR A N 19
ATOM 26385 C CA . THR A 1 33 ? -16.917 24.065 -6.336 1.00 0.00 33 THR A CA 19
ATOM 26386 C C . THR A 1 33 ? -17.333 22.617 -6.103 1.00 0.00 33 THR A C 19
ATOM 26387 O O . THR A 1 33 ? -17.366 22.146 -4.966 1.00 0.00 33 THR A O 19
ATOM 26398 N N . SER A 1 34 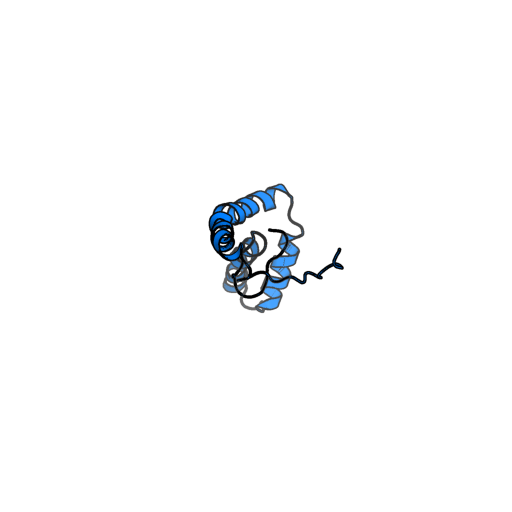? -17.647 21.915 -7.187 1.00 0.00 34 SER A N 19
ATOM 26399 C CA . SER A 1 34 ? -18.063 20.520 -7.100 1.00 0.00 34 SER A CA 19
ATOM 26400 C C . SER A 1 34 ? -16.864 19.610 -6.851 1.00 0.00 34 SER A C 19
ATOM 26401 O O . SER A 1 34 ? -15.737 20.079 -6.687 1.00 0.00 34 SER A O 19
ATOM 26409 N N . LEU A 1 35 ? -17.115 18.306 -6.824 1.00 0.00 35 LEU A N 19
ATOM 26410 C CA . LEU A 1 35 ? -16.057 17.328 -6.596 1.00 0.00 35 LEU A CA 19
ATOM 26411 C C . LEU A 1 35 ? -15.123 17.244 -7.799 1.00 0.00 35 LEU A C 19
ATOM 26412 O O . LEU A 1 35 ? -13.913 17.421 -7.670 1.00 0.00 35 LEU A O 19
ATOM 26428 N N . GLU A 1 36 ? -15.696 16.977 -8.969 1.00 0.00 36 GLU A N 19
ATOM 26429 C CA . GLU A 1 36 ? -14.914 16.872 -10.195 1.00 0.00 36 GLU A CA 19
ATOM 26430 C C . GLU A 1 36 ? -14.123 18.152 -10.447 1.00 0.00 36 GLU A C 19
ATOM 26431 O O . GLU A 1 36 ? -12.896 18.127 -10.543 1.00 0.00 36 GLU A O 19
ATOM 26443 N N . ASP A 1 37 ? -14.834 19.269 -10.554 1.00 0.00 37 ASP A N 19
ATOM 26444 C CA . ASP A 1 37 ? -14.200 20.559 -10.794 1.00 0.00 37 ASP A CA 19
ATOM 26445 C C . ASP A 1 37 ? -12.999 20.754 -9.873 1.00 0.00 37 ASP A C 19
ATOM 26446 O O . ASP A 1 37 ? -11.894 21.044 -10.331 1.00 0.00 37 ASP A O 19
ATOM 26455 N N . ALA A 1 38 ? -13.225 20.595 -8.573 1.00 0.00 38 ALA A N 19
ATOM 26456 C CA . ALA A 1 38 ? -12.162 20.753 -7.589 1.00 0.00 38 ALA A CA 19
ATOM 26457 C C . ALA A 1 38 ? -10.905 19.999 -8.012 1.00 0.00 38 ALA A C 19
ATOM 26458 O O . ALA A 1 38 ? -9.788 20.489 -7.842 1.00 0.00 38 ALA A O 19
ATOM 26465 N N . THR A 1 39 ? -11.095 18.805 -8.563 1.00 0.00 39 THR A N 19
ATOM 26466 C CA . THR A 1 39 ? -9.977 17.983 -9.009 1.00 0.00 39 THR A CA 19
ATOM 26467 C C . THR A 1 39 ? -9.354 18.545 -10.282 1.00 0.00 39 THR A C 19
ATOM 26468 O O . THR A 1 39 ? -8.151 18.805 -10.334 1.00 0.00 39 THR A O 19
ATOM 26479 N N . LEU A 1 40 ? -10.179 18.730 -11.306 1.00 0.00 40 LEU A N 19
ATOM 26480 C CA . LEU A 1 40 ? -9.709 19.263 -12.580 1.00 0.00 40 LEU A CA 19
ATOM 26481 C C . LEU A 1 40 ? -8.618 20.307 -12.365 1.00 0.00 40 LEU A C 19
ATOM 26482 O O . LEU A 1 40 ? -7.632 20.348 -13.100 1.00 0.00 40 LEU A O 19
ATOM 26498 N N . GLN A 1 41 ? -8.801 21.146 -11.351 1.00 0.00 41 GLN A N 19
ATOM 26499 C CA . GLN A 1 41 ? -7.831 22.189 -11.038 1.00 0.00 41 GLN A CA 19
ATOM 26500 C C . GLN A 1 41 ? -6.581 21.595 -10.398 1.00 0.00 41 GLN A C 19
ATOM 26501 O O . GLN A 1 41 ? -5.459 21.979 -10.732 1.00 0.00 41 GLN A O 19
ATOM 26515 N N . ILE A 1 42 ? -6.781 20.658 -9.478 1.00 0.00 42 ILE A N 19
ATOM 26516 C CA . ILE A 1 42 ? -5.669 20.011 -8.793 1.00 0.00 42 ILE A CA 19
ATOM 26517 C C . ILE A 1 42 ? -4.747 19.307 -9.783 1.00 0.00 42 ILE A C 19
ATOM 26518 O O . ILE A 1 42 ? -3.541 19.548 -9.802 1.00 0.00 42 ILE A O 19
ATOM 26534 N N . GLU A 1 43 ? -5.325 18.438 -10.607 1.00 0.00 43 GLU A N 19
ATOM 26535 C CA . GLU A 1 43 ? -4.555 17.701 -11.601 1.00 0.00 43 GLU A CA 19
ATOM 26536 C C . GLU A 1 43 ? -3.648 18.639 -12.392 1.00 0.00 43 GLU A C 19
ATOM 26537 O O . GLU A 1 43 ? -2.437 18.431 -12.467 1.00 0.00 43 GLU A O 19
ATOM 26549 N N . GLU A 1 44 ? -4.243 19.672 -12.981 1.00 0.00 44 GLU A N 19
ATOM 26550 C CA . GLU A 1 44 ? -3.489 20.641 -13.767 1.00 0.00 44 GLU A CA 19
ATOM 26551 C C . GLU A 1 44 ? -2.495 21.398 -12.891 1.00 0.00 44 GLU A C 19
ATOM 26552 O O . GLU A 1 44 ? -1.451 21.848 -13.363 1.00 0.00 44 GLU A O 19
ATOM 26564 N N . LEU A 1 45 ? -2.829 21.534 -11.612 1.00 0.00 45 LEU A N 19
ATOM 26565 C CA . LEU A 1 45 ? -1.967 22.237 -10.668 1.00 0.00 45 LEU A CA 19
ATOM 26566 C C . LEU A 1 45 ? -0.795 21.359 -10.242 1.00 0.00 45 LEU A C 19
ATOM 26567 O O . LEU A 1 45 ? 0.138 21.825 -9.589 1.00 0.00 45 LEU A O 19
ATOM 26583 N N . TRP A 1 46 ? -0.849 20.086 -10.619 1.00 0.00 46 TRP A N 19
ATOM 26584 C CA . TRP A 1 46 ? 0.210 19.143 -10.278 1.00 0.00 46 TRP A CA 19
ATOM 26585 C C . TRP A 1 46 ? 1.125 18.896 -11.473 1.00 0.00 46 TRP A C 19
ATOM 26586 O O . TRP A 1 46 ? 2.271 18.475 -11.315 1.00 0.00 46 TRP A O 19
ATOM 26607 N N . LYS A 1 47 ? 0.612 19.160 -12.670 1.00 0.00 47 LYS A N 19
ATOM 26608 C CA . LYS A 1 47 ? 1.382 18.968 -13.893 1.00 0.00 47 LYS A CA 19
ATOM 26609 C C . LYS A 1 47 ? 2.285 20.168 -14.161 1.00 0.00 47 LYS A C 19
ATOM 26610 O O . LYS A 1 47 ? 3.318 20.046 -14.821 1.00 0.00 47 LYS A O 19
ATOM 26629 N N . THR A 1 48 ? 1.891 21.327 -13.643 1.00 0.00 48 THR A N 19
ATOM 26630 C CA . THR A 1 48 ? 2.665 22.549 -13.826 1.00 0.00 48 THR A CA 19
ATOM 26631 C C . THR A 1 48 ? 3.799 22.638 -12.812 1.00 0.00 48 THR A C 19
ATOM 26632 O O . THR A 1 48 ? 4.747 23.404 -12.991 1.00 0.00 48 THR A O 19
ATOM 26643 N N . LEU A 1 49 ? 3.697 21.852 -11.746 1.00 0.00 49 LEU A N 19
ATOM 26644 C CA . LEU A 1 49 ? 4.716 21.842 -10.702 1.00 0.00 49 LEU A CA 19
ATOM 26645 C C . LEU A 1 49 ? 6.100 21.596 -11.294 1.00 0.00 49 LEU A C 19
ATOM 26646 O O . LEU A 1 49 ? 6.231 21.249 -12.468 1.00 0.00 49 LEU A O 19
ATOM 26662 N N . SER A 1 50 ? 7.129 21.777 -10.473 1.00 0.00 50 SER A N 19
ATOM 26663 C CA . SER A 1 50 ? 8.504 21.577 -10.916 1.00 0.00 50 SER A CA 19
ATOM 26664 C C . SER A 1 50 ? 9.023 20.211 -10.476 1.00 0.00 50 SER A C 19
ATOM 26665 O O . SER A 1 50 ? 8.487 19.601 -9.552 1.00 0.00 50 SER A O 19
ATOM 26673 N N . GLU A 1 51 ? 10.070 19.739 -11.147 1.00 0.00 51 GLU A N 19
ATOM 26674 C CA . GLU A 1 51 ? 10.661 18.445 -10.826 1.00 0.00 51 GLU A CA 19
ATOM 26675 C C . GLU A 1 51 ? 10.844 18.289 -9.319 1.00 0.00 51 GLU A C 19
ATOM 26676 O O . GLU A 1 51 ? 10.129 17.524 -8.673 1.00 0.00 51 GLU A O 19
ATOM 26688 N N . GLU A 1 52 ? 11.808 19.020 -8.767 1.00 0.00 52 GLU A N 19
ATOM 26689 C CA . GLU A 1 52 ? 12.086 18.962 -7.337 1.00 0.00 52 GLU A CA 19
ATOM 26690 C C . GLU A 1 52 ? 10.798 18.777 -6.539 1.00 0.00 52 GLU A C 19
ATOM 26691 O O . GLU A 1 52 ? 10.601 17.750 -5.890 1.00 0.00 52 GLU A O 19
ATOM 26703 N N . GLU A 1 53 ? 9.926 19.779 -6.594 1.00 0.00 53 GLU A N 19
ATOM 26704 C CA . GLU A 1 53 ? 8.658 19.727 -5.876 1.00 0.00 53 GLU A CA 19
ATOM 26705 C C . GLU A 1 53 ? 8.052 18.328 -5.942 1.00 0.00 53 GLU A C 19
ATOM 26706 O O . GLU A 1 53 ? 7.565 17.801 -4.941 1.00 0.00 53 GLU A O 19
ATOM 26718 N N . LYS A 1 54 ? 8.085 17.731 -7.128 1.00 0.00 54 LYS A N 19
ATOM 26719 C CA . LYS A 1 54 ? 7.540 16.393 -7.328 1.00 0.00 54 LYS A CA 19
ATOM 26720 C C . LYS A 1 54 ? 8.413 15.343 -6.647 1.00 0.00 54 LYS A C 19
ATOM 26721 O O . LYS A 1 54 ? 7.928 14.539 -5.850 1.00 0.00 54 LYS A O 19
ATOM 26740 N N . LEU A 1 55 ? 9.703 15.357 -6.965 1.00 0.00 55 LEU A N 19
ATOM 26741 C CA . LEU A 1 55 ? 10.645 14.407 -6.383 1.00 0.00 55 LEU A CA 19
ATOM 26742 C C . LEU A 1 55 ? 10.293 14.114 -4.928 1.00 0.00 55 LEU A C 19
ATOM 26743 O O . LEU A 1 55 ? 10.316 12.963 -4.492 1.00 0.00 55 LEU A O 19
ATOM 26759 N N . LYS A 1 56 ? 9.967 15.163 -4.181 1.00 0.00 56 LYS A N 19
ATOM 26760 C CA . LYS A 1 56 ? 9.607 15.020 -2.775 1.00 0.00 56 LYS A CA 19
ATOM 26761 C C . LYS A 1 56 ? 8.510 13.975 -2.598 1.00 0.00 56 LYS A C 19
ATOM 26762 O O . LYS A 1 56 ? 8.632 13.067 -1.776 1.00 0.00 56 LYS A O 19
ATOM 26781 N N . TYR A 1 57 ? 7.441 14.109 -3.375 1.00 0.00 57 TYR A N 19
ATOM 26782 C CA . TYR A 1 57 ? 6.323 13.176 -3.303 1.00 0.00 57 TYR A CA 19
ATOM 26783 C C . TYR A 1 57 ? 6.707 11.819 -3.884 1.00 0.00 57 TYR A C 19
ATOM 26784 O O . TYR A 1 57 ? 6.332 10.775 -3.350 1.00 0.00 57 TYR A O 19
ATOM 26802 N N . GLU A 1 58 ? 7.457 11.843 -4.981 1.00 0.00 58 GLU A N 19
ATOM 26803 C CA . GLU A 1 58 ? 7.893 10.614 -5.635 1.00 0.00 58 GLU A CA 19
ATOM 26804 C C . GLU A 1 58 ? 8.415 9.610 -4.612 1.00 0.00 58 GLU A C 19
ATOM 26805 O O . GLU A 1 58 ? 8.030 8.441 -4.623 1.00 0.00 58 GLU A O 19
ATOM 26817 N N . GLU A 1 59 ? 9.296 10.074 -3.731 1.00 0.00 59 GLU A N 19
ATOM 26818 C CA . GLU A 1 59 ? 9.873 9.216 -2.703 1.00 0.00 59 GLU A CA 19
ATOM 26819 C C . GLU A 1 59 ? 8.782 8.458 -1.952 1.00 0.00 59 GLU A C 19
ATOM 26820 O O . GLU A 1 59 ? 8.984 7.325 -1.515 1.00 0.00 59 GLU A O 19
ATOM 26832 N N . LYS A 1 60 ? 7.624 9.093 -1.805 1.00 0.00 60 LYS A N 19
ATOM 26833 C CA . LYS A 1 60 ? 6.499 8.481 -1.108 1.00 0.00 60 LYS A CA 19
ATOM 26834 C C . LYS A 1 60 ? 5.817 7.437 -1.986 1.00 0.00 60 LYS A C 19
ATOM 26835 O O . LYS A 1 60 ? 5.282 6.446 -1.488 1.00 0.00 60 LYS A O 19
ATOM 26854 N N . ALA A 1 61 ? 5.841 7.664 -3.295 1.00 0.00 61 ALA A N 19
ATOM 26855 C CA . ALA A 1 61 ? 5.228 6.741 -4.242 1.00 0.00 61 ALA A CA 19
ATOM 26856 C C . ALA A 1 61 ? 6.051 5.465 -4.376 1.00 0.00 61 ALA A C 19
ATOM 26857 O O . ALA A 1 61 ? 5.520 4.358 -4.284 1.00 0.00 61 ALA A O 19
ATOM 26864 N N . THR A 1 62 ? 7.353 5.626 -4.595 1.00 0.00 62 THR A N 19
ATOM 26865 C CA . THR A 1 62 ? 8.250 4.487 -4.744 1.00 0.00 62 THR A CA 19
ATOM 26866 C C . THR A 1 62 ? 8.103 3.516 -3.578 1.00 0.00 62 THR A C 19
ATOM 26867 O O . THR A 1 62 ? 8.193 2.301 -3.753 1.00 0.00 62 THR A O 19
ATOM 26878 N N . LYS A 1 63 ? 7.876 4.059 -2.387 1.00 0.00 63 LYS A N 19
ATOM 26879 C CA . LYS A 1 63 ? 7.714 3.241 -1.191 1.00 0.00 63 LYS A CA 19
ATOM 26880 C C . LYS A 1 63 ? 6.363 2.533 -1.194 1.00 0.00 63 LYS A C 19
ATOM 26881 O O . LYS A 1 63 ? 6.167 1.546 -0.484 1.00 0.00 63 LYS A O 19
ATOM 26900 N N . ASP A 1 64 ? 5.436 3.041 -1.999 1.00 0.00 64 ASP A N 19
ATOM 26901 C CA . ASP A 1 64 ? 4.104 2.455 -2.097 1.00 0.00 64 ASP A CA 19
ATOM 26902 C C . ASP A 1 64 ? 3.882 1.837 -3.473 1.00 0.00 64 ASP A C 19
ATOM 26903 O O . ASP A 1 64 ? 2.796 1.340 -3.775 1.00 0.00 64 ASP A O 19
ATOM 26912 N N . LEU A 1 65 ? 4.917 1.872 -4.306 1.00 0.00 65 LEU A N 19
ATOM 26913 C CA . LEU A 1 65 ? 4.835 1.316 -5.652 1.00 0.00 65 LEU A CA 19
ATOM 26914 C C . LEU A 1 65 ? 5.044 -0.195 -5.631 1.00 0.00 65 LEU A C 19
ATOM 26915 O O . LEU A 1 65 ? 4.692 -0.892 -6.581 1.00 0.00 65 LEU A O 19
ATOM 26931 N N . GLU A 1 66 ? 5.617 -0.692 -4.539 1.00 0.00 66 GLU A N 19
ATOM 26932 C CA . GLU A 1 66 ? 5.871 -2.121 -4.395 1.00 0.00 66 GLU A CA 19
ATOM 26933 C C . GLU A 1 66 ? 4.581 -2.921 -4.546 1.00 0.00 66 GLU A C 19
ATOM 26934 O O . GLU A 1 66 ? 4.610 -4.138 -4.732 1.00 0.00 66 GLU A O 19
ATOM 26946 N N . ARG A 1 67 ? 3.449 -2.229 -4.465 1.00 0.00 67 ARG A N 19
ATOM 26947 C CA . ARG A 1 67 ? 2.148 -2.874 -4.592 1.00 0.00 67 ARG A CA 19
ATOM 26948 C C . ARG A 1 67 ? 1.888 -3.296 -6.035 1.00 0.00 67 ARG A C 19
ATOM 26949 O O . ARG A 1 67 ? 1.262 -4.325 -6.288 1.00 0.00 67 ARG A O 19
ATOM 26970 N N . TYR A 1 68 ? 2.373 -2.494 -6.977 1.00 0.00 68 TYR A N 19
ATOM 26971 C CA . TYR A 1 68 ? 2.191 -2.783 -8.394 1.00 0.00 68 TYR A CA 19
ATOM 26972 C C . TYR A 1 68 ? 3.068 -3.954 -8.829 1.00 0.00 68 TYR A C 19
ATOM 26973 O O . TYR A 1 68 ? 2.585 -4.920 -9.418 1.00 0.00 68 TYR A O 19
ATOM 26991 N N . ASN A 1 69 ? 4.360 -3.859 -8.532 1.00 0.00 69 ASN A N 19
ATOM 26992 C CA . ASN A 1 69 ? 5.306 -4.910 -8.891 1.00 0.00 69 ASN A CA 19
ATOM 26993 C C . ASN A 1 69 ? 4.777 -6.281 -8.482 1.00 0.00 69 ASN A C 19
ATOM 26994 O O . ASN A 1 69 ? 5.171 -7.303 -9.044 1.00 0.00 69 ASN A O 19
ATOM 27005 N N . SER A 1 70 ? 3.882 -6.294 -7.499 1.00 0.00 70 SER A N 19
ATOM 27006 C CA . SER A 1 70 ? 3.301 -7.540 -7.012 1.00 0.00 70 SER A CA 19
ATOM 27007 C C . SER A 1 70 ? 2.065 -7.917 -7.824 1.00 0.00 70 SER A C 19
ATOM 27008 O O . SER A 1 70 ? 1.937 -9.050 -8.286 1.00 0.00 70 SER A O 19
ATOM 27016 N N . GLN A 1 71 ? 1.160 -6.959 -7.991 1.00 0.00 71 GLN A N 19
ATOM 27017 C CA . GLN A 1 71 ? -0.066 -7.191 -8.746 1.00 0.00 71 GLN A CA 19
ATOM 27018 C C . GLN A 1 71 ? 0.248 -7.669 -10.160 1.00 0.00 71 GLN A C 19
ATOM 27019 O O . GLN A 1 71 ? -0.606 -8.246 -10.834 1.00 0.00 71 GLN A O 19
ATOM 27033 N N . MET A 1 72 ? 1.477 -7.426 -10.603 1.00 0.00 72 MET A N 19
ATOM 27034 C CA . MET A 1 72 ? 1.903 -7.833 -11.937 1.00 0.00 72 MET A CA 19
ATOM 27035 C C . MET A 1 72 ? 2.721 -9.119 -11.877 1.00 0.00 72 MET A C 19
ATOM 27036 O O . MET A 1 72 ? 2.509 -10.040 -12.666 1.00 0.00 72 MET A O 19
ATOM 27050 N N . LYS A 1 73 ? 3.658 -9.176 -10.936 1.00 0.00 73 LYS A N 19
ATOM 27051 C CA . LYS A 1 73 ? 4.508 -10.349 -10.772 1.00 0.00 73 LYS A CA 19
ATOM 27052 C C . LYS A 1 73 ? 3.681 -11.630 -10.810 1.00 0.00 73 LYS A C 19
ATOM 27053 O O . LYS A 1 73 ? 4.157 -12.674 -11.256 1.00 0.00 73 LYS A O 19
ATOM 27072 N N . ARG A 1 74 ? 2.441 -11.542 -10.340 1.00 0.00 74 ARG A N 19
ATOM 27073 C CA . ARG A 1 74 ? 1.548 -12.695 -10.321 1.00 0.00 74 ARG A CA 19
ATOM 27074 C C . ARG A 1 74 ? 0.968 -12.957 -11.708 1.00 0.00 74 ARG A C 19
ATOM 27075 O O . ARG A 1 74 ? 0.753 -14.105 -12.095 1.00 0.00 74 ARG A O 19
ATOM 27096 N N . ALA A 1 75 ? 0.717 -11.884 -12.451 1.00 0.00 75 ALA A N 19
ATOM 27097 C CA . ALA A 1 75 ? 0.164 -11.998 -13.795 1.00 0.00 75 ALA A CA 19
ATOM 27098 C C . ALA A 1 75 ? 1.150 -12.676 -14.739 1.00 0.00 75 ALA A C 19
ATOM 27099 O O . ALA A 1 75 ? 0.751 -13.346 -15.692 1.00 0.00 75 ALA A O 19
ATOM 27106 N N . ILE A 1 76 ? 2.439 -12.499 -14.468 1.00 0.00 76 ILE A N 19
ATOM 27107 C CA . ILE A 1 76 ? 3.481 -13.095 -15.294 1.00 0.00 76 ILE A CA 19
ATOM 27108 C C . ILE A 1 76 ? 3.096 -14.503 -15.735 1.00 0.00 76 ILE A C 19
ATOM 27109 O O . ILE A 1 76 ? 3.501 -14.962 -16.802 1.00 0.00 76 ILE A O 19
ATOM 27125 N N . GLU A 1 77 ? 2.310 -15.182 -14.906 1.00 0.00 77 GLU A N 19
ATOM 27126 C CA . GLU A 1 77 ? 1.869 -16.538 -15.211 1.00 0.00 77 GLU A CA 19
ATOM 27127 C C . GLU A 1 77 ? 0.401 -16.551 -15.629 1.00 0.00 77 GLU A C 19
ATOM 27128 O O . GLU A 1 77 ? -0.269 -15.520 -15.609 1.00 0.00 77 GLU A O 19
ATOM 27140 N N . GLN A 1 78 ? -0.090 -17.728 -16.006 1.00 0.00 78 GLN A N 19
ATOM 27141 C CA . GLN A 1 78 ? -1.477 -17.875 -16.430 1.00 0.00 78 GLN A CA 19
ATOM 27142 C C . GLN A 1 78 ? -2.413 -17.100 -15.508 1.00 0.00 78 GLN A C 19
ATOM 27143 O O . GLN A 1 78 ? -3.471 -16.636 -15.932 1.00 0.00 78 GLN A O 19
ATOM 27157 N N . GLU A 1 79 ? -2.016 -16.965 -14.247 1.00 0.00 79 GLU A N 19
ATOM 27158 C CA . GLU A 1 79 ? -2.821 -16.247 -13.266 1.00 0.00 79 GLU A CA 19
ATOM 27159 C C . GLU A 1 79 ? -3.483 -15.025 -13.896 1.00 0.00 79 GLU A C 19
ATOM 27160 O O . GLU A 1 79 ? -4.675 -14.782 -13.703 1.00 0.00 79 GLU A O 19
ATOM 27172 N N . SER A 1 80 ? -2.702 -14.257 -14.649 1.00 0.00 80 SER A N 19
ATOM 27173 C CA . SER A 1 80 ? -3.210 -13.058 -15.304 1.00 0.00 80 SER A CA 19
ATOM 27174 C C . SER A 1 80 ? -4.616 -13.291 -15.848 1.00 0.00 80 SER A C 19
ATOM 27175 O O . SER A 1 80 ? -5.013 -14.427 -16.105 1.00 0.00 80 SER A O 19
ATOM 27183 N N . GLN A 1 81 ? -5.364 -12.206 -16.021 1.00 0.00 81 GLN A N 19
ATOM 27184 C CA . GLN A 1 81 ? -6.726 -12.292 -16.535 1.00 0.00 81 GLN A CA 19
ATOM 27185 C C . GLN A 1 81 ? -6.752 -12.967 -17.902 1.00 0.00 81 GLN A C 19
ATOM 27186 O O . GLN A 1 81 ? -5.721 -13.415 -18.402 1.00 0.00 81 GLN A O 19
ATOM 27200 N N . MET A 1 82 ? -7.936 -13.036 -18.500 1.00 0.00 82 MET A N 19
ATOM 27201 C CA . MET A 1 82 ? -8.095 -13.656 -19.811 1.00 0.00 82 MET A CA 19
ATOM 27202 C C . MET A 1 82 ? -7.072 -13.107 -20.800 1.00 0.00 82 MET A C 19
ATOM 27203 O O . MET A 1 82 ? -6.671 -11.946 -20.712 1.00 0.00 82 MET A O 19
ATOM 27217 N N . SER A 1 83 ? -6.654 -13.948 -21.741 1.00 0.00 83 SER A N 19
ATOM 27218 C CA . SER A 1 83 ? -5.674 -13.547 -22.744 1.00 0.00 83 SER A CA 19
ATOM 27219 C C . SER A 1 83 ? -6.265 -13.640 -24.147 1.00 0.00 83 SER A C 19
ATOM 27220 O O . SER A 1 83 ? -5.621 -14.136 -25.073 1.00 0.00 83 SER A O 19
ATOM 27228 N N . LEU A 1 84 ? -7.494 -13.160 -24.298 1.00 0.00 84 LEU A N 19
ATOM 27229 C CA . LEU A 1 84 ? -8.174 -13.189 -25.588 1.00 0.00 84 LEU A CA 19
ATOM 27230 C C . LEU A 1 84 ? -7.641 -12.095 -26.509 1.00 0.00 84 LEU A C 19
ATOM 27231 O O . LEU A 1 84 ? -7.441 -12.316 -27.703 1.00 0.00 84 LEU A O 19
ATOM 27247 N N . LYS A 1 85 ? -7.411 -10.914 -25.944 1.00 0.00 85 LYS A N 19
ATOM 27248 C CA . LYS A 1 85 ? -6.898 -9.786 -26.712 1.00 0.00 85 LYS A CA 19
ATOM 27249 C C . LYS A 1 85 ? -5.384 -9.672 -26.566 1.00 0.00 85 LYS A C 19
ATOM 27250 O O . LYS A 1 85 ? -4.856 -9.677 -25.453 1.00 0.00 85 LYS A O 19
ATOM 27269 N N . ASP A 1 86 ? -4.692 -9.568 -27.694 1.00 0.00 86 ASP A N 19
ATOM 27270 C CA . ASP A 1 86 ? -3.238 -9.450 -27.692 1.00 0.00 86 ASP A CA 19
ATOM 27271 C C . ASP A 1 86 ? -2.811 -7.989 -27.788 1.00 0.00 86 ASP A C 19
ATOM 27272 O O . ASP A 1 86 ? -3.461 -7.185 -28.457 1.00 0.00 86 ASP A O 19
ATOM 27281 N N . SER A 1 87 ? -1.716 -7.652 -27.114 1.00 0.00 87 SER A N 19
ATOM 27282 C CA . SER A 1 87 ? -1.205 -6.286 -27.120 1.00 0.00 87 SER A CA 19
ATOM 27283 C C . SER A 1 87 ? 0.018 -6.167 -28.023 1.00 0.00 87 SER A C 19
ATOM 27284 O O . SER A 1 87 ? 0.143 -5.218 -28.796 1.00 0.00 87 SER A O 19
ATOM 27292 N N . GLY A 1 88 ? 0.919 -7.139 -27.920 1.00 0.00 88 GLY A N 19
ATOM 27293 C CA . GLY A 1 88 ? 2.122 -7.126 -28.733 1.00 0.00 88 GLY A CA 19
ATOM 27294 C C . GLY A 1 88 ? 3.316 -7.717 -28.011 1.00 0.00 88 GLY A C 19
ATOM 27295 O O . GLY A 1 88 ? 4.175 -7.000 -27.498 1.00 0.00 88 GLY A O 19
ATOM 27299 N N . PRO A 1 89 ? 3.380 -9.056 -27.963 1.00 0.00 89 PRO A N 19
ATOM 27300 C CA . PRO A 1 89 ? 4.473 -9.773 -27.300 1.00 0.00 89 PRO A CA 19
ATOM 27301 C C . PRO A 1 89 ? 5.794 -9.639 -28.050 1.00 0.00 89 PRO A C 19
ATOM 27302 O O . PRO A 1 89 ? 5.819 -9.248 -29.217 1.00 0.00 89 PRO A O 19
ATOM 27313 N N . SER A 1 90 ? 6.890 -9.966 -27.373 1.00 0.00 90 SER A N 19
ATOM 27314 C CA . SER A 1 90 ? 8.215 -9.879 -27.975 1.00 0.00 90 SER A CA 19
ATOM 27315 C C . SER A 1 90 ? 9.230 -10.689 -27.175 1.00 0.00 90 SER A C 19
ATOM 27316 O O . SER A 1 90 ? 9.134 -10.791 -25.952 1.00 0.00 90 SER A O 19
ATOM 27324 N N . SER A 1 91 ? 10.203 -11.263 -27.874 1.00 0.00 91 SER A N 19
ATOM 27325 C CA . SER A 1 91 ? 11.235 -12.068 -27.231 1.00 0.00 91 SER A CA 19
ATOM 27326 C C . SER A 1 91 ? 11.932 -11.277 -26.128 1.00 0.00 91 SER A C 19
ATOM 27327 O O . SER A 1 91 ? 12.088 -10.061 -26.225 1.00 0.00 91 SER A O 19
ATOM 27335 N N . GLY A 1 92 ? 12.348 -11.979 -25.078 1.00 0.00 92 GLY A N 19
ATOM 27336 C CA . GLY A 1 92 ? 13.023 -11.327 -23.971 1.00 0.00 92 GLY A CA 19
ATOM 27337 C C . GLY A 1 92 ? 12.539 -11.824 -22.623 1.00 0.00 92 GLY A C 19
ATOM 27338 O O . GLY A 1 92 ? 13.275 -11.782 -21.637 1.00 0.00 92 GLY A O 19
ATOM 27342 N N . GLY A 1 1 ? 3.704 4.479 -18.897 1.00 0.00 1 GLY A N 20
ATOM 27343 C CA . GLY A 1 1 ? 4.379 3.195 -18.937 1.00 0.00 1 GLY A CA 20
ATOM 27344 C C . GLY A 1 1 ? 3.439 2.056 -19.276 1.00 0.00 1 GLY A C 20
ATOM 27345 O O . GLY A 1 1 ? 2.613 2.172 -20.181 1.00 0.00 1 GLY A O 20
ATOM 27349 N N . SER A 1 2 ? 3.566 0.950 -18.550 1.00 0.00 2 SER A N 20
ATOM 27350 C CA . SER A 1 2 ? 2.724 -0.218 -18.782 1.00 0.00 2 SER A CA 20
ATOM 27351 C C . SER A 1 2 ? 1.833 -0.494 -17.575 1.00 0.00 2 SER A C 20
ATOM 27352 O O . SER A 1 2 ? 2.138 -1.354 -16.749 1.00 0.00 2 SER A O 20
ATOM 27360 N N . SER A 1 3 ? 0.730 0.241 -17.481 1.00 0.00 3 SER A N 20
ATOM 27361 C CA . SER A 1 3 ? -0.205 0.079 -16.374 1.00 0.00 3 SER A CA 20
ATOM 27362 C C . SER A 1 3 ? -1.007 -1.210 -16.525 1.00 0.00 3 SER A C 20
ATOM 27363 O O . SER A 1 3 ? -1.248 -1.678 -17.637 1.00 0.00 3 SER A O 20
ATOM 27371 N N . GLY A 1 4 ? -1.419 -1.779 -15.395 1.00 0.00 4 GLY A N 20
ATOM 27372 C CA . GLY A 1 4 ? -2.190 -3.008 -15.422 1.00 0.00 4 GLY A CA 20
ATOM 27373 C C . GLY A 1 4 ? -3.671 -2.769 -15.210 1.00 0.00 4 GLY A C 20
ATOM 27374 O O . GLY A 1 4 ? -4.063 -2.012 -14.322 1.00 0.00 4 GLY A O 20
ATOM 27378 N N . SER A 1 5 ? -4.497 -3.414 -16.028 1.00 0.00 5 SER A N 20
ATOM 27379 C CA . SER A 1 5 ? -5.944 -3.263 -15.929 1.00 0.00 5 SER A CA 20
ATOM 27380 C C . SER A 1 5 ? -6.618 -4.615 -15.717 1.00 0.00 5 SER A C 20
ATOM 27381 O O . SER A 1 5 ? -7.555 -4.737 -14.929 1.00 0.00 5 SER A O 20
ATOM 27389 N N . SER A 1 6 ? -6.133 -5.628 -16.427 1.00 0.00 6 SER A N 20
ATOM 27390 C CA . SER A 1 6 ? -6.690 -6.972 -16.321 1.00 0.00 6 SER A CA 20
ATOM 27391 C C . SER A 1 6 ? -5.911 -7.805 -15.308 1.00 0.00 6 SER A C 20
ATOM 27392 O O . SER A 1 6 ? -5.058 -8.612 -15.676 1.00 0.00 6 SER A O 20
ATOM 27400 N N . GLY A 1 7 ? -6.210 -7.602 -14.028 1.00 0.00 7 GLY A N 20
ATOM 27401 C CA . GLY A 1 7 ? -5.529 -8.340 -12.981 1.00 0.00 7 GLY A CA 20
ATOM 27402 C C . GLY A 1 7 ? -4.670 -7.448 -12.108 1.00 0.00 7 GLY A C 20
ATOM 27403 O O . GLY A 1 7 ? -5.180 -6.561 -11.423 1.00 0.00 7 GLY A O 20
ATOM 27407 N N . ILE A 1 8 ? -3.362 -7.684 -12.129 1.00 0.00 8 ILE A N 20
ATOM 27408 C CA . ILE A 1 8 ? -2.431 -6.895 -11.332 1.00 0.00 8 ILE A CA 20
ATOM 27409 C C . ILE A 1 8 ? -2.571 -5.407 -11.636 1.00 0.00 8 ILE A C 20
ATOM 27410 O O . ILE A 1 8 ? -2.500 -4.989 -12.792 1.00 0.00 8 ILE A O 20
ATOM 27426 N N . LYS A 1 9 ? -2.769 -4.611 -10.591 1.00 0.00 9 LYS A N 20
ATOM 27427 C CA . LYS A 1 9 ? -2.916 -3.169 -10.743 1.00 0.00 9 LYS A CA 20
ATOM 27428 C C . LYS A 1 9 ? -1.650 -2.443 -10.298 1.00 0.00 9 LYS A C 20
ATOM 27429 O O . LYS A 1 9 ? -0.650 -3.072 -9.953 1.00 0.00 9 LYS A O 20
ATOM 27448 N N . LYS A 1 10 ? -1.701 -1.115 -10.307 1.00 0.00 10 LYS A N 20
ATOM 27449 C CA . LYS A 1 10 ? -0.561 -0.303 -9.902 1.00 0.00 10 LYS A CA 20
ATOM 27450 C C . LYS A 1 10 ? -0.913 0.570 -8.701 1.00 0.00 10 LYS A C 20
ATOM 27451 O O . LYS A 1 10 ? -2.037 1.053 -8.563 1.00 0.00 10 LYS A O 20
ATOM 27470 N N . PRO A 1 11 ? 0.069 0.779 -7.812 1.00 0.00 11 PRO A N 20
ATOM 27471 C CA . PRO A 1 11 ? -0.114 1.596 -6.608 1.00 0.00 11 PRO A CA 20
ATOM 27472 C C . PRO A 1 11 ? -0.270 3.078 -6.932 1.00 0.00 11 PRO A C 20
ATOM 27473 O O . PRO A 1 11 ? 0.403 3.603 -7.818 1.00 0.00 11 PRO A O 20
ATOM 27484 N N . MET A 1 12 ? -1.160 3.746 -6.207 1.00 0.00 12 MET A N 20
ATOM 27485 C CA . MET A 1 12 ? -1.402 5.169 -6.417 1.00 0.00 12 MET A CA 20
ATOM 27486 C C . MET A 1 12 ? -0.090 5.920 -6.617 1.00 0.00 12 MET A C 20
ATOM 27487 O O . MET A 1 12 ? 0.786 5.899 -5.753 1.00 0.00 12 MET A O 20
ATOM 27501 N N . SER A 1 13 ? 0.039 6.582 -7.762 1.00 0.00 13 SER A N 20
ATOM 27502 C CA . SER A 1 13 ? 1.246 7.336 -8.077 1.00 0.00 13 SER A CA 20
ATOM 27503 C C . SER A 1 13 ? 1.253 8.679 -7.352 1.00 0.00 13 SER A C 20
ATOM 27504 O O . SER A 1 13 ? 0.200 9.236 -7.046 1.00 0.00 13 SER A O 20
ATOM 27512 N N . ALA A 1 14 ? 2.449 9.191 -7.081 1.00 0.00 14 ALA A N 20
ATOM 27513 C CA . ALA A 1 14 ? 2.595 10.469 -6.394 1.00 0.00 14 ALA A CA 20
ATOM 27514 C C . ALA A 1 14 ? 1.511 11.451 -6.825 1.00 0.00 14 ALA A C 20
ATOM 27515 O O . ALA A 1 14 ? 0.932 12.154 -5.997 1.00 0.00 14 ALA A O 20
ATOM 27522 N N . SER A 1 15 ? 1.242 11.494 -8.126 1.00 0.00 15 SER A N 20
ATOM 27523 C CA . SER A 1 15 ? 0.231 12.394 -8.668 1.00 0.00 15 SER A CA 20
ATOM 27524 C C . SER A 1 15 ? -1.056 12.320 -7.852 1.00 0.00 15 SER A C 20
ATOM 27525 O O . SER A 1 15 ? -1.612 13.343 -7.454 1.00 0.00 15 SER A O 20
ATOM 27533 N N . ALA A 1 16 ? -1.524 11.100 -7.607 1.00 0.00 16 ALA A N 20
ATOM 27534 C CA . ALA A 1 16 ? -2.744 10.890 -6.837 1.00 0.00 16 ALA A CA 20
ATOM 27535 C C . ALA A 1 16 ? -2.604 11.447 -5.424 1.00 0.00 16 ALA A C 20
ATOM 27536 O O . ALA A 1 16 ? -3.388 12.296 -5.000 1.00 0.00 16 ALA A O 20
ATOM 27543 N N . LEU A 1 17 ? -1.601 10.964 -4.700 1.00 0.00 17 LEU A N 20
ATOM 27544 C CA . LEU A 1 17 ? -1.358 11.413 -3.333 1.00 0.00 17 LEU A CA 20
ATOM 27545 C C . LEU A 1 17 ? -1.527 12.925 -3.219 1.00 0.00 17 LEU A C 20
ATOM 27546 O O . LEU A 1 17 ? -2.333 13.412 -2.426 1.00 0.00 17 LEU A O 20
ATOM 27562 N N . PHE A 1 18 ? -0.763 13.662 -4.017 1.00 0.00 18 PHE A N 20
ATOM 27563 C CA . PHE A 1 18 ? -0.828 15.119 -4.007 1.00 0.00 18 PHE A CA 20
ATOM 27564 C C . PHE A 1 18 ? -2.274 15.599 -4.097 1.00 0.00 18 PHE A C 20
ATOM 27565 O O . PHE A 1 18 ? -2.696 16.478 -3.345 1.00 0.00 18 PHE A O 20
ATOM 27582 N N . VAL A 1 19 ? -3.028 15.015 -5.023 1.00 0.00 19 VAL A N 20
ATOM 27583 C CA . VAL A 1 19 ? -4.427 15.382 -5.212 1.00 0.00 19 VAL A CA 20
ATOM 27584 C C . VAL A 1 19 ? -5.229 15.167 -3.934 1.00 0.00 19 VAL A C 20
ATOM 27585 O O . VAL A 1 19 ? -5.922 16.070 -3.466 1.00 0.00 19 VAL A O 20
ATOM 27598 N N . GLN A 1 20 ? -5.130 13.965 -3.375 1.00 0.00 20 GLN A N 20
ATOM 27599 C CA . GLN A 1 20 ? -5.848 13.631 -2.150 1.00 0.00 20 GLN A CA 20
ATOM 27600 C C . GLN A 1 20 ? -5.543 14.642 -1.049 1.00 0.00 20 GLN A C 20
ATOM 27601 O O . GLN A 1 20 ? -6.404 14.955 -0.225 1.00 0.00 20 GLN A O 20
ATOM 27615 N N . ASP A 1 21 ? -4.315 15.148 -1.040 1.00 0.00 21 ASP A N 20
ATOM 27616 C CA . ASP A 1 21 ? -3.898 16.124 -0.040 1.00 0.00 21 ASP A CA 20
ATOM 27617 C C . ASP A 1 21 ? -4.653 17.438 -0.214 1.00 0.00 21 ASP A C 20
ATOM 27618 O O . ASP A 1 21 ? -5.361 17.883 0.690 1.00 0.00 21 ASP A O 20
ATOM 27627 N N . HIS A 1 22 ? -4.497 18.054 -1.382 1.00 0.00 22 HIS A N 20
ATOM 27628 C CA . HIS A 1 22 ? -5.164 19.317 -1.674 1.00 0.00 22 HIS A CA 20
ATOM 27629 C C . HIS A 1 22 ? -6.566 19.077 -2.226 1.00 0.00 22 HIS A C 20
ATOM 27630 O O . HIS A 1 22 ? -7.214 19.997 -2.725 1.00 0.00 22 HIS A O 20
ATOM 27645 N N . ARG A 1 23 ? -7.028 17.834 -2.132 1.00 0.00 23 ARG A N 20
ATOM 27646 C CA . ARG A 1 23 ? -8.352 17.472 -2.624 1.00 0.00 23 ARG A CA 20
ATOM 27647 C C . ARG A 1 23 ? -9.442 18.158 -1.805 1.00 0.00 23 ARG A C 20
ATOM 27648 O O . ARG A 1 23 ? -10.251 18.928 -2.324 1.00 0.00 23 ARG A O 20
ATOM 27669 N N . PRO A 1 24 ? -9.466 17.873 -0.495 1.00 0.00 24 PRO A N 20
ATOM 27670 C CA . PRO A 1 24 ? -10.452 18.451 0.423 1.00 0.00 24 PRO A CA 20
ATOM 27671 C C . PRO A 1 24 ? -10.226 19.942 0.652 1.00 0.00 24 PRO A C 20
ATOM 27672 O O . PRO A 1 24 ? -11.172 20.728 0.656 1.00 0.00 24 PRO A O 20
ATOM 27683 N N . GLN A 1 25 ? -8.967 20.322 0.842 1.00 0.00 25 GLN A N 20
ATOM 27684 C CA . GLN A 1 25 ? -8.618 21.719 1.072 1.00 0.00 25 GLN A CA 20
ATOM 27685 C C . GLN A 1 25 ? -9.264 22.621 0.025 1.00 0.00 25 GLN A C 20
ATOM 27686 O O . GLN A 1 25 ? -9.861 23.646 0.357 1.00 0.00 25 GLN A O 20
ATOM 27700 N N . PHE A 1 26 ? -9.142 22.233 -1.240 1.00 0.00 26 PHE A N 20
ATOM 27701 C CA . PHE A 1 26 ? -9.714 23.008 -2.335 1.00 0.00 26 PHE A CA 20
ATOM 27702 C C . PHE A 1 26 ? -11.189 23.302 -2.081 1.00 0.00 26 PHE A C 20
ATOM 27703 O O . PHE A 1 26 ? -11.672 24.400 -2.361 1.00 0.00 26 PHE A O 20
ATOM 27720 N N . LEU A 1 27 ? -11.900 22.313 -1.551 1.00 0.00 27 LEU A N 20
ATOM 27721 C CA . LEU A 1 27 ? -13.322 22.464 -1.259 1.00 0.00 27 LEU A CA 20
ATOM 27722 C C . LEU A 1 27 ? -13.533 23.273 0.017 1.00 0.00 27 LEU A C 20
ATOM 27723 O O . LEU A 1 27 ? -14.194 24.311 0.003 1.00 0.00 27 LEU A O 20
ATOM 27739 N N . ILE A 1 28 ? -12.965 22.790 1.117 1.00 0.00 28 ILE A N 20
ATOM 27740 C CA . ILE A 1 28 ? -13.089 23.470 2.401 1.00 0.00 28 ILE A CA 20
ATOM 27741 C C . ILE A 1 28 ? -13.127 24.983 2.220 1.00 0.00 28 ILE A C 20
ATOM 27742 O O . ILE A 1 28 ? -14.006 25.659 2.753 1.00 0.00 28 ILE A O 20
ATOM 27758 N N . GLU A 1 29 ? -12.168 25.508 1.463 1.00 0.00 29 GLU A N 20
ATOM 27759 C CA . GLU A 1 29 ? -12.093 26.942 1.212 1.00 0.00 29 GLU A CA 20
ATOM 27760 C C . GLU A 1 29 ? -13.109 27.362 0.153 1.00 0.00 29 GLU A C 20
ATOM 27761 O O . GLU A 1 29 ? -13.745 28.409 0.270 1.00 0.00 29 GLU A O 20
ATOM 27773 N N . ASN A 1 30 ? -13.254 26.538 -0.879 1.00 0.00 30 ASN A N 20
ATOM 27774 C CA . ASN A 1 30 ? -14.191 26.824 -1.960 1.00 0.00 30 ASN A CA 20
ATOM 27775 C C . ASN A 1 30 ? -15.239 25.721 -2.077 1.00 0.00 30 ASN A C 20
ATOM 27776 O O . ASN A 1 30 ? -15.144 24.828 -2.919 1.00 0.00 30 ASN A O 20
ATOM 27787 N N . PRO A 1 31 ? -16.263 25.784 -1.213 1.00 0.00 31 PRO A N 20
ATOM 27788 C CA . PRO A 1 31 ? -17.349 24.800 -1.201 1.00 0.00 31 PRO A CA 20
ATOM 27789 C C . PRO A 1 31 ? -18.249 24.913 -2.427 1.00 0.00 31 PRO A C 20
ATOM 27790 O O . PRO A 1 31 ? -19.183 24.130 -2.599 1.00 0.00 31 PRO A O 20
ATOM 27801 N N . LYS A 1 32 ? -17.961 25.892 -3.278 1.00 0.00 32 LYS A N 20
ATOM 27802 C CA . LYS A 1 32 ? -18.742 26.107 -4.490 1.00 0.00 32 LYS A CA 20
ATOM 27803 C C . LYS A 1 32 ? -18.121 25.374 -5.675 1.00 0.00 32 LYS A C 20
ATOM 27804 O O . LYS A 1 32 ? -18.319 25.757 -6.829 1.00 0.00 32 LYS A O 20
ATOM 27823 N N . THR A 1 33 ? -17.369 24.317 -5.383 1.00 0.00 33 THR A N 20
ATOM 27824 C CA . THR A 1 33 ? -16.720 23.530 -6.424 1.00 0.00 33 THR A CA 20
ATOM 27825 C C . THR A 1 33 ? -17.085 22.055 -6.307 1.00 0.00 33 THR A C 20
ATOM 27826 O O . THR A 1 33 ? -16.864 21.431 -5.269 1.00 0.00 33 THR A O 20
ATOM 27837 N N . SER A 1 34 ? -17.646 21.503 -7.378 1.00 0.00 34 SER A N 20
ATOM 27838 C CA . SER A 1 34 ? -18.045 20.100 -7.394 1.00 0.00 34 SER A CA 20
ATOM 27839 C C . SER A 1 34 ? -16.825 19.187 -7.320 1.00 0.00 34 SER A C 20
ATOM 27840 O O . SER A 1 34 ? -15.695 19.621 -7.550 1.00 0.00 34 SER A O 20
ATOM 27848 N N . LEU A 1 35 ? -17.061 17.920 -6.998 1.00 0.00 35 LEU A N 20
ATOM 27849 C CA . LEU A 1 35 ? -15.983 16.943 -6.894 1.00 0.00 35 LEU A CA 20
ATOM 27850 C C . LEU A 1 35 ? -15.063 17.015 -8.109 1.00 0.00 35 LEU A C 20
ATOM 27851 O O . LEU A 1 35 ? -13.879 17.327 -7.985 1.00 0.00 35 LEU A O 20
ATOM 27867 N N . GLU A 1 36 ? -15.618 16.726 -9.282 1.00 0.00 36 GLU A N 20
ATOM 27868 C CA . GLU A 1 36 ? -14.847 16.760 -10.519 1.00 0.00 36 GLU A CA 20
ATOM 27869 C C . GLU A 1 36 ? -14.068 18.067 -10.640 1.00 0.00 36 GLU A C 20
ATOM 27870 O O . GLU A 1 36 ? -12.840 18.081 -10.553 1.00 0.00 36 GLU A O 20
ATOM 27882 N N . ASP A 1 37 ? -14.791 19.163 -10.842 1.00 0.00 37 ASP A N 20
ATOM 27883 C CA . ASP A 1 37 ? -14.170 20.475 -10.974 1.00 0.00 37 ASP A CA 20
ATOM 27884 C C . ASP A 1 37 ? -12.951 20.594 -10.064 1.00 0.00 37 ASP A C 20
ATOM 27885 O O . ASP A 1 37 ? -11.836 20.824 -10.531 1.00 0.00 37 ASP A O 20
ATOM 27894 N N . ALA A 1 38 ? -13.172 20.435 -8.763 1.00 0.00 38 ALA A N 20
ATOM 27895 C CA . ALA A 1 38 ? -12.092 20.523 -7.788 1.00 0.00 38 ALA A CA 20
ATOM 27896 C C . ALA A 1 38 ? -10.846 19.797 -8.283 1.00 0.00 38 ALA A C 20
ATOM 27897 O O . ALA A 1 38 ? -9.773 20.390 -8.397 1.00 0.00 38 ALA A O 20
ATOM 27904 N N . THR A 1 39 ? -10.994 18.508 -8.574 1.00 0.00 39 THR A N 20
ATOM 27905 C CA . THR A 1 39 ? -9.880 17.700 -9.054 1.00 0.00 39 THR A CA 20
ATOM 27906 C C . THR A 1 39 ? -9.366 18.213 -10.394 1.00 0.00 39 THR A C 20
ATOM 27907 O O . THR A 1 39 ? -8.199 18.589 -10.520 1.00 0.00 39 THR A O 20
ATOM 27918 N N . LEU A 1 40 ? -10.242 18.228 -11.392 1.00 0.00 40 LEU A N 20
ATOM 27919 C CA . LEU A 1 40 ? -9.876 18.697 -12.724 1.00 0.00 40 LEU A CA 20
ATOM 27920 C C . LEU A 1 40 ? -8.867 19.838 -12.642 1.00 0.00 40 LEU A C 20
ATOM 27921 O O . LEU A 1 40 ? -7.938 19.916 -13.446 1.00 0.00 40 LEU A O 20
ATOM 27937 N N . GLN A 1 41 ? -9.055 20.718 -11.664 1.00 0.00 41 GLN A N 20
ATOM 27938 C CA . GLN A 1 41 ? -8.160 21.854 -11.476 1.00 0.00 41 GLN A CA 20
ATOM 27939 C C . GLN A 1 41 ? -6.897 21.434 -10.732 1.00 0.00 41 GLN A C 20
ATOM 27940 O O . GLN A 1 41 ? -5.789 21.821 -11.104 1.00 0.00 41 GLN A O 20
ATOM 27954 N N . ILE A 1 42 ? -7.072 20.641 -9.680 1.00 0.00 42 ILE A N 20
ATOM 27955 C CA . ILE A 1 42 ? -5.945 20.168 -8.885 1.00 0.00 42 ILE A CA 20
ATOM 27956 C C . ILE A 1 42 ? -4.967 19.369 -9.738 1.00 0.00 42 ILE A C 20
ATOM 27957 O O . ILE A 1 42 ? -3.774 19.666 -9.774 1.00 0.00 42 ILE A O 20
ATOM 27973 N N . GLU A 1 43 ? -5.482 18.354 -10.425 1.00 0.00 43 GLU A N 20
ATOM 27974 C CA . GLU A 1 43 ? -4.653 17.512 -11.280 1.00 0.00 43 GLU A CA 20
ATOM 27975 C C . GLU A 1 43 ? -3.694 18.358 -12.112 1.00 0.00 43 GLU A C 20
ATOM 27976 O O . GLU A 1 43 ? -2.477 18.191 -12.036 1.00 0.00 43 GLU A O 20
ATOM 27988 N N . GLU A 1 44 ? -4.253 19.266 -12.906 1.00 0.00 44 GLU A N 20
ATOM 27989 C CA . GLU A 1 44 ? -3.447 20.138 -13.754 1.00 0.00 44 GLU A CA 20
ATOM 27990 C C . GLU A 1 44 ? -2.468 20.956 -12.918 1.00 0.00 44 GLU A C 20
ATOM 27991 O O . GLU A 1 44 ? -1.335 21.205 -13.334 1.00 0.00 44 GLU A O 20
ATOM 28003 N N . LEU A 1 45 ? -2.912 21.373 -11.737 1.00 0.00 45 LEU A N 20
ATOM 28004 C CA . LEU A 1 45 ? -2.076 22.164 -10.841 1.00 0.00 45 LEU A CA 20
ATOM 28005 C C . LEU A 1 45 ? -0.844 21.376 -10.407 1.00 0.00 45 LEU A C 20
ATOM 28006 O O . LEU A 1 45 ? 0.200 21.953 -10.106 1.00 0.00 45 LEU A O 20
ATOM 28022 N N . TRP A 1 46 ? -0.974 20.054 -10.380 1.00 0.00 46 TRP A N 20
ATOM 28023 C CA . TRP A 1 46 ? 0.129 19.186 -9.985 1.00 0.00 46 TRP A CA 20
ATOM 28024 C C . TRP A 1 46 ? 1.145 19.049 -11.114 1.00 0.00 46 TRP A C 20
ATOM 28025 O O . TRP A 1 46 ? 2.319 18.767 -10.875 1.00 0.00 46 TRP A O 20
ATOM 28046 N N . LYS A 1 47 ? 0.685 19.249 -12.344 1.00 0.00 47 LYS A N 20
ATOM 28047 C CA . LYS A 1 47 ? 1.554 19.149 -13.511 1.00 0.00 47 LYS A CA 20
ATOM 28048 C C . LYS A 1 47 ? 2.434 20.387 -13.642 1.00 0.00 47 LYS A C 20
ATOM 28049 O O . LYS A 1 47 ? 3.601 20.295 -14.024 1.00 0.00 47 LYS A O 20
ATOM 28068 N N . THR A 1 48 ? 1.868 21.547 -13.323 1.00 0.00 48 THR A N 20
ATOM 28069 C CA . THR A 1 48 ? 2.601 22.804 -13.404 1.00 0.00 48 THR A CA 20
ATOM 28070 C C . THR A 1 48 ? 3.793 22.807 -12.454 1.00 0.00 48 THR A C 20
ATOM 28071 O O . THR A 1 48 ? 4.842 23.377 -12.759 1.00 0.00 48 THR A O 20
ATOM 28082 N N . LEU A 1 49 ? 3.627 22.169 -11.301 1.00 0.00 49 LEU A N 20
ATOM 28083 C CA . LEU A 1 49 ? 4.690 22.098 -10.305 1.00 0.00 49 LEU A CA 20
ATOM 28084 C C . LEU A 1 49 ? 6.027 21.761 -10.959 1.00 0.00 49 LEU A C 20
ATOM 28085 O O . LEU A 1 49 ? 6.080 21.396 -12.133 1.00 0.00 49 LEU A O 20
ATOM 28101 N N . SER A 1 50 ? 7.103 21.884 -10.189 1.00 0.00 50 SER A N 20
ATOM 28102 C CA . SER A 1 50 ? 8.441 21.594 -10.694 1.00 0.00 50 SER A CA 20
ATOM 28103 C C . SER A 1 50 ? 8.842 20.157 -10.374 1.00 0.00 50 SER A C 20
ATOM 28104 O O . SER A 1 50 ? 8.049 19.385 -9.837 1.00 0.00 50 SER A O 20
ATOM 28112 N N . GLU A 1 51 ? 10.080 19.807 -10.710 1.00 0.00 51 GLU A N 20
ATOM 28113 C CA . GLU A 1 51 ? 10.587 18.463 -10.459 1.00 0.00 51 GLU A CA 20
ATOM 28114 C C . GLU A 1 51 ? 10.771 18.220 -8.964 1.00 0.00 51 GLU A C 20
ATOM 28115 O O . GLU A 1 51 ? 10.028 17.453 -8.353 1.00 0.00 51 GLU A O 20
ATOM 28127 N N . GLU A 1 52 ? 11.769 18.879 -8.382 1.00 0.00 52 GLU A N 20
ATOM 28128 C CA . GLU A 1 52 ? 12.052 18.734 -6.959 1.00 0.00 52 GLU A CA 20
ATOM 28129 C C . GLU A 1 52 ? 10.759 18.703 -6.148 1.00 0.00 52 GLU A C 20
ATOM 28130 O O . GLU A 1 52 ? 10.566 17.830 -5.303 1.00 0.00 52 GLU A O 20
ATOM 28142 N N . GLU A 1 53 ? 9.879 19.664 -6.411 1.00 0.00 53 GLU A N 20
ATOM 28143 C CA . GLU A 1 53 ? 8.606 19.748 -5.705 1.00 0.00 53 GLU A CA 20
ATOM 28144 C C . GLU A 1 53 ? 7.844 18.429 -5.799 1.00 0.00 53 GLU A C 20
ATOM 28145 O O . GLU A 1 53 ? 7.185 18.010 -4.847 1.00 0.00 53 GLU A O 20
ATOM 28157 N N . LYS A 1 54 ? 7.938 17.780 -6.955 1.00 0.00 54 LYS A N 20
ATOM 28158 C CA . LYS A 1 54 ? 7.258 16.509 -7.176 1.00 0.00 54 LYS A CA 20
ATOM 28159 C C . LYS A 1 54 ? 8.019 15.363 -6.516 1.00 0.00 54 LYS A C 20
ATOM 28160 O O . LYS A 1 54 ? 7.421 14.482 -5.899 1.00 0.00 54 LYS A O 20
ATOM 28179 N N . LEU A 1 55 ? 9.341 15.383 -6.650 1.00 0.00 55 LEU A N 20
ATOM 28180 C CA . LEU A 1 55 ? 10.184 14.346 -6.065 1.00 0.00 55 LEU A CA 20
ATOM 28181 C C . LEU A 1 55 ? 9.700 13.974 -4.667 1.00 0.00 55 LEU A C 20
ATOM 28182 O O . LEU A 1 55 ? 9.415 12.810 -4.386 1.00 0.00 55 LEU A O 20
ATOM 28198 N N . LYS A 1 56 ? 9.606 14.971 -3.794 1.00 0.00 56 LYS A N 20
ATOM 28199 C CA . LYS A 1 56 ? 9.153 14.751 -2.426 1.00 0.00 56 LYS A CA 20
ATOM 28200 C C . LYS A 1 56 ? 7.969 13.789 -2.393 1.00 0.00 56 LYS A C 20
ATOM 28201 O O . LYS A 1 56 ? 7.842 12.978 -1.476 1.00 0.00 56 LYS A O 20
ATOM 28220 N N . TYR A 1 57 ? 7.108 13.884 -3.400 1.00 0.00 57 TYR A N 20
ATOM 28221 C CA . TYR A 1 57 ? 5.935 13.022 -3.486 1.00 0.00 57 TYR A CA 20
ATOM 28222 C C . TYR A 1 57 ? 6.265 11.722 -4.213 1.00 0.00 57 TYR A C 20
ATOM 28223 O O . TYR A 1 57 ? 5.787 10.651 -3.841 1.00 0.00 57 TYR A O 20
ATOM 28241 N N . GLU A 1 58 ? 7.088 11.826 -5.253 1.00 0.00 58 GLU A N 20
ATOM 28242 C CA . GLU A 1 58 ? 7.482 10.659 -6.033 1.00 0.00 58 GLU A CA 20
ATOM 28243 C C . GLU A 1 58 ? 8.020 9.555 -5.127 1.00 0.00 58 GLU A C 20
ATOM 28244 O O . GLU A 1 58 ? 8.052 8.386 -5.509 1.00 0.00 58 GLU A O 20
ATOM 28256 N N . GLU A 1 59 ? 8.441 9.937 -3.925 1.00 0.00 59 GLU A N 20
ATOM 28257 C CA . GLU A 1 59 ? 8.979 8.979 -2.966 1.00 0.00 59 GLU A CA 20
ATOM 28258 C C . GLU A 1 59 ? 7.859 8.164 -2.325 1.00 0.00 59 GLU A C 20
ATOM 28259 O O . GLU A 1 59 ? 8.055 7.010 -1.945 1.00 0.00 59 GLU A O 20
ATOM 28271 N N . LYS A 1 60 ? 6.684 8.774 -2.208 1.00 0.00 60 LYS A N 20
ATOM 28272 C CA . LYS A 1 60 ? 5.531 8.106 -1.615 1.00 0.00 60 LYS A CA 20
ATOM 28273 C C . LYS A 1 60 ? 5.082 6.929 -2.475 1.00 0.00 60 LYS A C 20
ATOM 28274 O O . LYS A 1 60 ? 4.851 5.832 -1.969 1.00 0.00 60 LYS A O 20
ATOM 28293 N N . ALA A 1 61 ? 4.960 7.166 -3.777 1.00 0.00 61 ALA A N 20
ATOM 28294 C CA . ALA A 1 61 ? 4.542 6.125 -4.707 1.00 0.00 61 ALA A CA 20
ATOM 28295 C C . ALA A 1 61 ? 5.532 4.965 -4.714 1.00 0.00 61 ALA A C 20
ATOM 28296 O O . ALA A 1 61 ? 5.158 3.813 -4.488 1.00 0.00 61 ALA A O 20
ATOM 28303 N N . THR A 1 62 ? 6.798 5.275 -4.976 1.00 0.00 62 THR A N 20
ATOM 28304 C CA . THR A 1 62 ? 7.842 4.258 -5.014 1.00 0.00 62 THR A CA 20
ATOM 28305 C C . THR A 1 62 ? 7.776 3.357 -3.787 1.00 0.00 62 THR A C 20
ATOM 28306 O O . THR A 1 62 ? 7.752 2.131 -3.904 1.00 0.00 62 THR A O 20
ATOM 28317 N N . LYS A 1 63 ? 7.747 3.970 -2.609 1.00 0.00 63 LYS A N 20
ATOM 28318 C CA . LYS A 1 63 ? 7.683 3.223 -1.358 1.00 0.00 63 LYS A CA 20
ATOM 28319 C C . LYS A 1 63 ? 6.736 2.034 -1.483 1.00 0.00 63 LYS A C 20
ATOM 28320 O O . LYS A 1 63 ? 6.949 0.991 -0.863 1.00 0.00 63 LYS A O 20
ATOM 28339 N N . ASP A 1 64 ? 5.693 2.196 -2.289 1.00 0.00 64 ASP A N 20
ATOM 28340 C CA . ASP A 1 64 ? 4.715 1.135 -2.497 1.00 0.00 64 ASP A CA 20
ATOM 28341 C C . ASP A 1 64 ? 5.065 0.307 -3.729 1.00 0.00 64 ASP A C 20
ATOM 28342 O O . ASP A 1 64 ? 4.915 -0.916 -3.732 1.00 0.00 64 ASP A O 20
ATOM 28351 N N . LEU A 1 65 ? 5.532 0.981 -4.775 1.00 0.00 65 LEU A N 20
ATOM 28352 C CA . LEU A 1 65 ? 5.904 0.308 -6.015 1.00 0.00 65 LEU A CA 20
ATOM 28353 C C . LEU A 1 65 ? 6.737 -0.937 -5.730 1.00 0.00 65 LEU A C 20
ATOM 28354 O O . LEU A 1 65 ? 6.465 -2.013 -6.262 1.00 0.00 65 LEU A O 20
ATOM 28370 N N . GLU A 1 66 ? 7.752 -0.783 -4.885 1.00 0.00 66 GLU A N 20
ATOM 28371 C CA . GLU A 1 66 ? 8.624 -1.896 -4.529 1.00 0.00 66 GLU A CA 20
ATOM 28372 C C . GLU A 1 66 ? 7.842 -3.205 -4.475 1.00 0.00 66 GLU A C 20
ATOM 28373 O O . GLU A 1 66 ? 8.263 -4.216 -5.037 1.00 0.00 66 GLU A O 20
ATOM 28385 N N . ARG A 1 67 ? 6.701 -3.178 -3.794 1.00 0.00 67 ARG A N 20
ATOM 28386 C CA . ARG A 1 67 ? 5.859 -4.361 -3.664 1.00 0.00 67 ARG A CA 20
ATOM 28387 C C . ARG A 1 67 ? 5.258 -4.751 -5.011 1.00 0.00 67 ARG A C 20
ATOM 28388 O O . ARG A 1 67 ? 5.339 -5.907 -5.428 1.00 0.00 67 ARG A O 20
ATOM 28409 N N . TYR A 1 68 ? 4.654 -3.780 -5.687 1.00 0.00 68 TYR A N 20
ATOM 28410 C CA . TYR A 1 68 ? 4.036 -4.021 -6.985 1.00 0.00 68 TYR A CA 20
ATOM 28411 C C . TYR A 1 68 ? 5.028 -4.664 -7.949 1.00 0.00 68 TYR A C 20
ATOM 28412 O O . TYR A 1 68 ? 4.664 -5.526 -8.748 1.00 0.00 68 TYR A O 20
ATOM 28430 N N . ASN A 1 69 ? 6.284 -4.238 -7.867 1.00 0.00 69 ASN A N 20
ATOM 28431 C CA . ASN A 1 69 ? 7.330 -4.771 -8.732 1.00 0.00 69 ASN A CA 20
ATOM 28432 C C . ASN A 1 69 ? 7.650 -6.218 -8.370 1.00 0.00 69 ASN A C 20
ATOM 28433 O O . ASN A 1 69 ? 7.650 -7.099 -9.230 1.00 0.00 69 ASN A O 20
ATOM 28444 N N . SER A 1 70 ? 7.922 -6.456 -7.091 1.00 0.00 70 SER A N 20
ATOM 28445 C CA . SER A 1 70 ? 8.246 -7.796 -6.614 1.00 0.00 70 SER A CA 20
ATOM 28446 C C . SER A 1 70 ? 7.405 -8.847 -7.333 1.00 0.00 70 SER A C 20
ATOM 28447 O O . SER A 1 70 ? 7.927 -9.854 -7.811 1.00 0.00 70 SER A O 20
ATOM 28455 N N . GLN A 1 71 ? 6.100 -8.603 -7.405 1.00 0.00 71 GLN A N 20
ATOM 28456 C CA . GLN A 1 71 ? 5.186 -9.528 -8.064 1.00 0.00 71 GLN A CA 20
ATOM 28457 C C . GLN A 1 71 ? 5.366 -9.485 -9.578 1.00 0.00 71 GLN A C 20
ATOM 28458 O O . GLN A 1 71 ? 5.675 -10.498 -10.205 1.00 0.00 71 GLN A O 20
ATOM 28472 N N . MET A 1 72 ? 5.170 -8.306 -10.159 1.00 0.00 72 MET A N 20
ATOM 28473 C CA . MET A 1 72 ? 5.312 -8.131 -11.600 1.00 0.00 72 MET A CA 20
ATOM 28474 C C . MET A 1 72 ? 6.435 -9.007 -12.146 1.00 0.00 72 MET A C 20
ATOM 28475 O O . MET A 1 72 ? 6.379 -9.467 -13.286 1.00 0.00 72 MET A O 20
ATOM 28489 N N . LYS A 1 73 ? 7.455 -9.234 -11.324 1.00 0.00 73 LYS A N 20
ATOM 28490 C CA . LYS A 1 73 ? 8.591 -10.056 -11.724 1.00 0.00 73 LYS A CA 20
ATOM 28491 C C . LYS A 1 73 ? 8.141 -11.216 -12.606 1.00 0.00 73 LYS A C 20
ATOM 28492 O O . LYS A 1 73 ? 8.418 -11.239 -13.805 1.00 0.00 73 LYS A O 20
ATOM 28511 N N . ARG A 1 74 ? 7.444 -12.175 -12.005 1.00 0.00 74 ARG A N 20
ATOM 28512 C CA . ARG A 1 74 ? 6.955 -13.337 -12.737 1.00 0.00 74 ARG A CA 20
ATOM 28513 C C . ARG A 1 74 ? 6.005 -12.916 -13.854 1.00 0.00 74 ARG A C 20
ATOM 28514 O O . ARG A 1 74 ? 6.149 -13.344 -14.999 1.00 0.00 74 ARG A O 20
ATOM 28535 N N . ALA A 1 75 ? 5.034 -12.075 -13.512 1.00 0.00 75 ALA A N 20
ATOM 28536 C CA . ALA A 1 75 ? 4.062 -11.595 -14.486 1.00 0.00 75 ALA A CA 20
ATOM 28537 C C . ALA A 1 75 ? 4.738 -11.228 -15.803 1.00 0.00 75 ALA A C 20
ATOM 28538 O O . ALA A 1 75 ? 4.527 -11.884 -16.823 1.00 0.00 75 ALA A O 20
ATOM 28545 N N . ILE A 1 76 ? 5.551 -10.178 -15.773 1.00 0.00 76 ILE A N 20
ATOM 28546 C CA . ILE A 1 76 ? 6.258 -9.725 -16.964 1.00 0.00 76 ILE A CA 20
ATOM 28547 C C . ILE A 1 76 ? 6.760 -10.907 -17.787 1.00 0.00 76 ILE A C 20
ATOM 28548 O O . ILE A 1 76 ? 6.838 -10.833 -19.013 1.00 0.00 76 ILE A O 20
ATOM 28564 N N . GLU A 1 77 ? 7.099 -11.996 -17.104 1.00 0.00 77 GLU A N 20
ATOM 28565 C CA . GLU A 1 77 ? 7.593 -13.193 -17.773 1.00 0.00 77 GLU A CA 20
ATOM 28566 C C . GLU A 1 77 ? 6.437 -14.035 -18.306 1.00 0.00 77 GLU A C 20
ATOM 28567 O O . GLU A 1 77 ? 6.437 -15.259 -18.179 1.00 0.00 77 GLU A O 20
ATOM 28579 N N . GLN A 1 78 ? 5.453 -13.369 -18.901 1.00 0.00 78 GLN A N 20
ATOM 28580 C CA . GLN A 1 78 ? 4.290 -14.055 -19.452 1.00 0.00 78 GLN A CA 20
ATOM 28581 C C . GLN A 1 78 ? 3.909 -15.255 -18.592 1.00 0.00 78 GLN A C 20
ATOM 28582 O O . GLN A 1 78 ? 3.606 -16.330 -19.109 1.00 0.00 78 GLN A O 20
ATOM 28596 N N . GLU A 1 79 ? 3.926 -15.064 -17.276 1.00 0.00 79 GLU A N 20
ATOM 28597 C CA . GLU A 1 79 ? 3.583 -16.133 -16.345 1.00 0.00 79 GLU A CA 20
ATOM 28598 C C . GLU A 1 79 ? 2.163 -15.957 -15.814 1.00 0.00 79 GLU A C 20
ATOM 28599 O O . GLU A 1 79 ? 1.417 -16.925 -15.673 1.00 0.00 79 GLU A O 20
ATOM 28611 N N . SER A 1 80 ? 1.797 -14.713 -15.520 1.00 0.00 80 SER A N 20
ATOM 28612 C CA . SER A 1 80 ? 0.469 -14.409 -15.000 1.00 0.00 80 SER A CA 20
ATOM 28613 C C . SER A 1 80 ? -0.595 -15.240 -15.711 1.00 0.00 80 SER A C 20
ATOM 28614 O O . SER A 1 80 ? -1.211 -16.121 -15.112 1.00 0.00 80 SER A O 20
ATOM 28622 N N . GLN A 1 81 ? -0.805 -14.951 -16.991 1.00 0.00 81 GLN A N 20
ATOM 28623 C CA . GLN A 1 81 ? -1.796 -15.670 -17.783 1.00 0.00 81 GLN A CA 20
ATOM 28624 C C . GLN A 1 81 ? -1.212 -16.965 -18.339 1.00 0.00 81 GLN A C 20
ATOM 28625 O O . GLN A 1 81 ? -1.590 -18.058 -17.919 1.00 0.00 81 GLN A O 20
ATOM 28639 N N . MET A 1 82 ? -0.289 -16.833 -19.287 1.00 0.00 82 MET A N 20
ATOM 28640 C CA . MET A 1 82 ? 0.347 -17.993 -19.900 1.00 0.00 82 MET A CA 20
ATOM 28641 C C . MET A 1 82 ? 1.185 -18.756 -18.879 1.00 0.00 82 MET A C 20
ATOM 28642 O O . MET A 1 82 ? 2.299 -18.350 -18.549 1.00 0.00 82 MET A O 20
ATOM 28656 N N . SER A 1 83 ? 0.642 -19.863 -18.382 1.00 0.00 83 SER A N 20
ATOM 28657 C CA . SER A 1 83 ? 1.338 -20.680 -17.396 1.00 0.00 83 SER A CA 20
ATOM 28658 C C . SER A 1 83 ? 2.679 -21.165 -17.941 1.00 0.00 83 SER A C 20
ATOM 28659 O O . SER A 1 83 ? 2.958 -21.044 -19.134 1.00 0.00 83 SER A O 20
ATOM 28667 N N . LEU A 1 84 ? 3.505 -21.715 -17.058 1.00 0.00 84 LEU A N 20
ATOM 28668 C CA . LEU A 1 84 ? 4.817 -22.219 -17.448 1.00 0.00 84 LEU A CA 20
ATOM 28669 C C . LEU A 1 84 ? 4.698 -23.210 -18.603 1.00 0.00 84 LEU A C 20
ATOM 28670 O O . LEU A 1 84 ? 5.253 -22.994 -19.680 1.00 0.00 84 LEU A O 20
ATOM 28686 N N . LYS A 1 85 ? 3.969 -24.296 -18.371 1.00 0.00 85 LYS A N 20
ATOM 28687 C CA . LYS A 1 85 ? 3.773 -25.319 -19.391 1.00 0.00 85 LYS A CA 20
ATOM 28688 C C . LYS A 1 85 ? 5.105 -25.732 -20.010 1.00 0.00 85 LYS A C 20
ATOM 28689 O O . LYS A 1 85 ? 5.220 -25.863 -21.228 1.00 0.00 85 LYS A O 20
ATOM 28708 N N . ASP A 1 86 ? 6.107 -25.937 -19.162 1.00 0.00 86 ASP A N 20
ATOM 28709 C CA . ASP A 1 86 ? 7.430 -26.339 -19.626 1.00 0.00 86 ASP A CA 20
ATOM 28710 C C . ASP A 1 86 ? 7.919 -25.416 -20.737 1.00 0.00 86 ASP A C 20
ATOM 28711 O O . ASP A 1 86 ? 8.622 -25.847 -21.651 1.00 0.00 86 ASP A O 20
ATOM 28720 N N . SER A 1 87 ? 7.542 -24.144 -20.652 1.00 0.00 87 SER A N 20
ATOM 28721 C CA . SER A 1 87 ? 7.939 -23.161 -21.654 1.00 0.00 87 SER A CA 20
ATOM 28722 C C . SER A 1 87 ? 9.172 -22.387 -21.197 1.00 0.00 87 SER A C 20
ATOM 28723 O O . SER A 1 87 ? 9.074 -21.458 -20.397 1.00 0.00 87 SER A O 20
ATOM 28731 N N . GLY A 1 88 ? 10.333 -22.779 -21.712 1.00 0.00 88 GLY A N 20
ATOM 28732 C CA . GLY A 1 88 ? 11.570 -22.112 -21.346 1.00 0.00 88 GLY A CA 20
ATOM 28733 C C . GLY A 1 88 ? 12.690 -22.387 -22.330 1.00 0.00 88 GLY A C 20
ATOM 28734 O O . GLY A 1 88 ? 13.553 -23.234 -22.100 1.00 0.00 88 GLY A O 20
ATOM 28738 N N . PRO A 1 89 ? 12.684 -21.660 -23.457 1.00 0.00 89 PRO A N 20
ATOM 28739 C CA . PRO A 1 89 ? 13.700 -21.812 -24.503 1.00 0.00 89 PRO A CA 20
ATOM 28740 C C . PRO A 1 89 ? 15.066 -21.299 -24.063 1.00 0.00 89 PRO A C 20
ATOM 28741 O O . PRO A 1 89 ? 15.264 -20.953 -22.898 1.00 0.00 89 PRO A O 20
ATOM 28752 N N . SER A 1 90 ? 16.006 -21.253 -25.002 1.00 0.00 90 SER A N 20
ATOM 28753 C CA . SER A 1 90 ? 17.356 -20.784 -24.709 1.00 0.00 90 SER A CA 20
ATOM 28754 C C . SER A 1 90 ? 17.922 -19.991 -25.883 1.00 0.00 90 SER A C 20
ATOM 28755 O O . SER A 1 90 ? 17.261 -19.819 -26.907 1.00 0.00 90 SER A O 20
ATOM 28763 N N . SER A 1 91 ? 19.151 -19.510 -25.726 1.00 0.00 91 SER A N 20
ATOM 28764 C CA . SER A 1 91 ? 19.806 -18.731 -26.771 1.00 0.00 91 SER A CA 20
ATOM 28765 C C . SER A 1 91 ? 21.090 -19.414 -27.233 1.00 0.00 91 SER A C 20
ATOM 28766 O O . SER A 1 91 ? 21.510 -20.421 -26.664 1.00 0.00 91 SER A O 20
ATOM 28774 N N . GLY A 1 92 ? 21.708 -18.858 -28.270 1.00 0.00 92 GLY A N 20
ATOM 28775 C CA . GLY A 1 92 ? 22.937 -19.426 -28.793 1.00 0.00 92 GLY A CA 20
ATOM 28776 C C . GLY A 1 92 ? 24.172 -18.738 -28.245 1.00 0.00 92 GLY A C 20
ATOM 28777 O O . GLY A 1 92 ? 24.157 -18.217 -27.130 1.00 0.00 92 GLY A O 20
#

Radius of gyration: 20.2 Å; Cα contacts (8 Å, |Δi|>4): 52; chains: 1; bounding box: 31×62×42 Å

CATH classification: 1.10.30.10

Nearest PDB structures (foldseek):
  2cs1-assembly1_A  TM=8.010E-01  e=7.005E-12  Homo sapiens
  6jrp-assembly2_D  TM=8.392E-01  e=6.951E-03  Homo sapiens
  1wz6-assembly1_A  TM=5.961E-01  e=8.644E-04  Mus musculus
  7m5w-assembly1_A  TM=8.098E-01  e=1.621E-02  Homo sapiens
  6erq-assembly2_G  TM=7.547E-01  e=4.797E-01  Homo sapiens

InterPro domains:
  IPR002099 DNA mismatch repair protein MutL/Mlh/PMS [TIGR00585] (2-340)
  IPR009071 High mobility group box domain [PF00505] (571-637)
  IPR009071 High mobility group box domain [PS50118] (571-639)
  IPR009071 High mobility group box domain [SM00398] (570-640)
  IPR013507 DNA mismatch repair protein, S5 domain 2-like [PF01119] (211-334)
  IPR013507 DNA mismatch repair protein, S5 domain 2-like [SM01340] (210-338)
  IPR014721 Small ribosomal subunit protein uS5 domain 2-type fold, subgroup [G3DSA:3.30.230.10] (211-337)
  IPR014762 DNA mismatch repair, conserved site [PS00058] (91-97)
  IPR020568 Ribosomal protein uS5 domain 2-type superfamily [SSF54211] (191-337)
  IPR036890 Histidine kinase/HSP90-like ATPase superfamily [G3DSA:3.30.565.10] (1-210)
  IPR036890 Histidine kinase/HSP90-like ATPase superfamily [SSF55874] (16-200)
  IPR036910 High mobility group box domain superfamily [G3DSA:1.10.30.10] (567-655)
  IPR036910 High mobility group box domain superfamily [SSF47095] (557-636)
  IPR038973 DNA mismatch repair protein MutL/Mlh/Pms-like [PTHR10073] (1-926)

Secondary structure (DSSP, 8-state):
-----SSS-PPPPHHHHHHHHHHHHHHHH--SS-HHHHHHHHHHHHHSS-HHHHHHHHHHHHTTTHHHHHHHHHHTSTTT------------

Sequence (92 aa):
GSSGSSGIKKPMSASALFVQDHRPQFLIENPKTSLEDATLQIEELWKTLSEEEKLKYEEKATKDLERYNSQMKRAIEQESQMSLKDSGPSSGGSSGSSGIKKPMSASALFVQDHRPQFLIENPKTSLEDATLQIEELWKTLSEEEKLKYEEKATKDLERYNSQMKRAIEQESQMSLKDSGPSSGGSSGSSGIKKPMSASALFVQDHRPQFLIENPKTSLEDATLQIEELWKTLSEEEKLKYEEKATKDLERYNSQMKRAIEQESQMSLKDSGPSSGGSSGSSGIKKPMSASALFVQDHRPQFLIENPKTSLEDATLQIEELWKTLSEEEKLKYEEKATKDLERYNSQMKRAIEQESQMSLKDSGPSSGGSSGSSGIKKPMSASALFVQDHRPQFLIENPKTSLEDATLQIEELWKTLSEEEKLKYEEKATKDLERYNSQMKRAIEQESQMSLKDSGPSSGGSSGSSGIKKPMSASALFVQDHRPQFLIENPKTSLEDATLQIEELWKTLSEEEKLKYEEKATKDLERYNSQMKRAIEQESQMSLKDSGPSSGGSSGSSGIKKPMSASALFVQDHRPQFLIENPKTSLEDATLQIEELWKTLSEEEKLKYEEKATKDLERYNSQMKRAIEQESQMSLKDSGPSSGGSSGSSGIKKPMSASALFVQDHRPQFLIENPKTSLEDATLQIEELWKTLSEEEKLKYEEKATKDLERYNSQMKRAIEQESQMSLKDSGPSSGGSSGSSGIKKPMSASALFVQDHRPQFLIENPKTSLEDATLQIEELWKTLSEEEKLKYEEKATKDLERYNSQMKRAIEQESQMSLKDSGPSSGGSSGSSGIKKPMSASALFVQDHRPQFLIENPKTSLEDATLQIEELWKTLSEEEKLKYEEKATKDLERYNSQMKRAIEQESQMSLKDSGPSSGGSSGSSGIKKPMSASALFVQDHRPQFLIENPKTSLEDATLQIEELWKTLSEEEKLKYEEKATKDLERYNSQMKRAIEQESQMSLKDSGPSSGGSSGSSGIKKPMSASALFVQDHRPQFLIENPKTSLEDATLQIEELWKTLSEEEKLKYEEKATKDLERYNSQMKRAIEQESQMSLKDSGPSSGGSSGSSGIKKPMSASALFVQDHRPQFLIENPKTSLEDATLQIEELWKTLSEEEKLKYEEKATKDLERYNSQMKRAIEQESQMSLKDSGPSSGGSSGSSGIKKPMSASALFVQDHRPQFLIENPKTSLEDATLQIEELWKTLSEEEKLKYEEKATKDLERYNSQMKRAIEQESQMSLKDSGPSSGGSSGSSGIKKPMSASALFVQDHRPQFLIENPKTSLEDATLQIEELWKTLSEEEKLKYEEKATKDLERYNSQMKRAIEQESQMSLKDSGPSSGGSSGSSGIKKPMSASALFVQDHRPQFLIENPKTSLEDATLQIEELWKTLSEEEKLKYEEKATKDLERYNSQMKRAIEQESQMSLKDSGPSSGGSSGSSGIKKPMSASALFVQDHRPQFLIENPKTSLEDATLQIEELWKTLSEEEKLKYEEKATKDLERYNSQMKRAIEQESQMSLKDSGPSSGGSSGSSGIKKPMSASALFVQDHRPQFLIENPKTSLEDATLQIEELWKTLSEEEKLKYEEKATKDLERYNSQMKRAIEQESQMSLKDSGPSSGGSSGSSGIKKPMSASALFVQDHRPQFLIENPKTSLEDATLQIEELWKTLSEEEKLKYEEKATKDLERYNSQMKRAIEQESQMSLKDSGPSSGGSSGSSGIKKPMSASALFVQDHRPQFLIENPKTSLEDATLQIEELWKTLSEEEKLKYEEKATKDLERYNSQMKRAIEQESQMSLKDSGPSSG

Foldseek 3Di:
DDADDPPQGAFDALLVVQCVVCQVVLCVVPVVADNCRSSVVSSVVLVPDDDVVSVVSRVVRVVCVVVSVVVCVVVVVVPVPDPPPVDDDDDD

GO terms:
  GO:0005634 nucleus (C, TAS)
  GO:0003677 DNA binding (F, TAS)
  GO:0006298 mismatch repair (P, TAS)
  GO:0005515 protein binding (F, IPI)
  GO:0005634 nucleus (C, IDA)
  GO:0019899 enzyme binding (F, IPI)

Solvent-accessible surface area: 7718 Å² total; per-residue (Å²): 96,129,86,22,60,111,61,18,175,130,38,110,65,7,60,35,23,12,24,65,51,58,115,51,90,55,42,127,121,59,98,172,10,73,114,107,51,1,35,118,76,1,71,105,78,22,144,102,44,77,127,138,83,52,75,142,46,73,111,108,18,65,169,58,74,102,147,15,68,66,42,43,150,120,4,121,132,140,97,24,76,168,93,178,199,141,98,61,141,117,110,129

Organism: Homo sapiens (NCBI:txid9606)